Protein AF-0000000069292394 (afdb_homodimer)

pLDDT: mean 82.55, std 24.97, range [12.45, 98.88]

Radius of gyration: 37.12 Å; Cα contacts (8 Å, |Δi|>4): 4049; chains: 2; bounding box: 122×104×118 Å

InterPro domains:
  IPR000269 Copper amine oxidase [PTHR10638] (98-803)
  IPR015798 Copper amine oxidase, catalytic domain [PF01179] (387-802)
  IPR015800 Copper amine oxidase, N2-terminal [PF02727] (143-182)
  IPR016182 Copper amine oxidase, N-terminal [SSF54416] (99-192)
  IPR036460 Copper amine oxidase, catalytic domain superfamily [G3DSA:2.70.98.20] (344-811)
  IPR036460 Copper amine oxidase, catalytic domain superfamily [SSF49998] (385-802)

Sequence (1624 aa):
MWPSQRVPEDGYYVADGHDGGRLTGPRAGASTSGGVEAVLSLRSALGLASLVSAVSALAGGLLVAALLQPGPAGTSSAASSSTELFEELGPATLATARQTEHLFAELSVDEVRSVAAFAAEQLGCSSRFPESFGGCFLSGSEAVTLQLPSKEAALAYLDAGQAAPARMAQVIVVHAEKPPESGVRFYTVGPLTGQGGLEEGASVTHTGSVHFNRRPVDMADGSCDVVSHRVFREMKDILLSSFGDIFPTLSEAKDPKDGSIWIIYAPAGTSTVHKRVSRAQINYYNDPEQFQVSWMHPLPFNFVVVQDGLPQQWYAENLTYCGQSFRSLAGLLAADAAGSLARCSARPSTDYSWDTPGPDPGSAARDSHPQAPRRVLQTWQVLGRGAVRWGDWEFQATVRPGSGLAIHDVRWRGERILYELALSDAHAYYAAKSPEEQWYYSDKAFSLSQLSADLVLGLDCPVGATVLESSHWVFFALDGTVSSDPAQAQALRHACVYESDGLEGSSWRHAQLLNRRVTGRRTRMLVTRAVSTVGNYDYISEVHFGEDGSIHVRNEFAGFPETDKIGPFRDEEHGRRIGRETVGASSASPDFGNRVHHNVVAQLHSHFVVWKVDLDVLGQRNEFRILKSVVHSSGASGPEHKAQEEHRVEREDQSPLVASASSPGVWAIVNPEERNAVTGAPRGYAIMIQSAPAVQTLPPGHPFSVAGSFARRHLAVTKRKEEEPQAVHSLDHFAVTEPLLSVDNFLADGESLVGEDLVCWVSVGKEHFTRTEDVPLVSNFGVQFAIVPWNYHVENPAMELPMVVGPAPRKTMWPSQRVPEDGYYVADGHDGGRLTGPRAGASTSGGVEAVLSLRSALGLASLVSAVSALAGGLLVAALLQPGPAGTSSAASSSTELFEELGPATLATARQTEHLFAELSVDEVRSVAAFAAEQLGCSSRFPESFGGCFLSGSEAVTLQLPSKEAALAYLDAGQAAPARMAQVIVVHAEKPPESGVRFYTVGPLTGQGGLEEGASVTHTGSVHFNRRPVDMADGSCDVVSHRVFREMKDILLSSFGDIFPTLSEAKDPKDGSIWIIYAPAGTSTVHKRVSRAQINYYNDPEQFQVSWMHPLPFNFVVVQDGLPQQWYAENLTYCGQSFRSLAGLLAADAAGSLARCSARPSTDYSWDTPGPDPGSAARDSHPQAPRRVLQTWQVLGRGAVRWGDWEFQATVRPGSGLAIHDVRWRGERILYELALSDAHAYYAAKSPEEQWYYSDKAFSLSQLSADLVLGLDCPVGATVLESSHWVFFALDGTVSSDPAQAQALRHACVYESDGLEGSSWRHAQLLNRRVTGRRTRMLVTRAVSTVGNYDYISEVHFGEDGSIHVRNEFAGFPETDKIGPFRDEEHGRRIGRETVGASSASPDFGNRVHHNVVAQLHSHFVVWKVDLDVLGQRNEFRILKSVVHSSGASGPEHKAQEEHRVEREDQSPLVASASSPGVWAIVNPEERNAVTGAPRGYAIMIQSAPAVQTLPPGHPFSVAGSFARRHLAVTKRKEEEPQAVHSLDHFAVTEPLLSVDNFLADGESLVGEDLVCWVSVGKEHFTRTEDVPLVSNFGVQFAIVPWNYHVENPAMELPMVVGPAPRKT

Nearest PDB structures (foldseek):
  3t0u-assembly1_B  TM=8.197E-01  e=9.097E-41  Ogataea angusta
  3nbb-assembly1_A  TM=8.260E-01  e=2.355E-40  Ogataea angusta
  3sxx-assembly1_A  TM=8.214E-01  e=2.119E-40  Ogataea angusta
  3sxx-assembly4_C  TM=8.226E-01  e=1.212E-39  Ogataea angusta
  4kff-assembly1_A  TM=8.345E-01  e=5.046E-39  Ogataea angusta

Organism: Polarella glacialis (NCBI:txid89957)

Solvent-accessible surface area (backbone atoms only — not comparable to full-atom values): 85568 Å² total; per-residue (Å²): 135,79,89,79,87,74,84,83,80,82,74,89,75,83,84,76,82,76,74,84,76,77,83,68,84,85,91,85,90,82,87,83,86,88,79,88,71,91,83,83,90,81,77,81,77,78,79,77,77,77,76,75,79,82,83,83,86,90,83,84,87,84,85,83,73,84,74,80,65,78,68,73,89,71,76,81,78,74,80,78,64,85,65,70,78,59,74,85,78,51,70,66,58,54,48,51,38,50,52,43,35,65,60,61,33,48,54,48,38,48,30,38,20,41,52,29,47,51,49,16,59,77,68,71,30,36,36,40,59,60,95,56,96,63,44,36,24,33,44,35,35,53,20,69,35,60,40,68,69,55,67,69,50,48,46,34,29,76,74,64,73,42,72,76,68,76,38,35,28,32,35,28,32,38,24,64,73,43,62,51,68,48,10,22,34,35,29,40,35,35,40,40,64,81,78,37,40,67,40,93,83,42,48,77,41,83,74,48,62,37,41,36,49,34,53,52,49,35,88,46,65,56,69,68,46,57,45,51,51,49,52,46,62,76,37,38,72,62,47,42,66,18,43,41,37,26,46,74,86,50,65,95,42,46,42,82,85,65,18,36,61,50,74,50,73,36,30,29,69,78,14,25,62,84,37,28,28,31,32,38,44,37,25,36,37,69,47,63,92,48,46,64,47,18,43,71,33,35,48,49,43,37,33,29,40,39,49,44,83,54,78,90,61,31,41,63,32,52,32,33,48,57,84,43,76,28,70,31,61,67,54,46,52,50,30,46,75,69,62,69,49,76,60,38,62,61,55,82,77,81,80,50,77,50,64,56,73,34,48,53,81,77,54,68,62,73,54,85,67,71,80,74,63,47,71,46,77,77,78,63,46,72,44,90,67,34,22,36,39,43,91,55,38,35,30,32,40,36,50,39,37,20,36,15,49,31,36,31,53,31,20,53,74,83,43,48,44,26,55,32,46,27,44,30,37,39,36,38,43,39,26,29,96,39,52,79,62,22,40,49,44,48,40,22,20,67,6,31,34,40,56,33,33,61,61,40,72,44,61,74,41,44,36,63,46,47,72,41,79,33,44,31,32,58,46,51,37,74,86,67,50,47,46,38,26,44,48,63,33,36,81,38,39,32,31,38,40,38,70,40,60,50,92,69,57,39,56,32,45,44,49,31,65,44,62,30,33,35,38,29,31,60,30,49,19,43,33,43,38,32,48,17,23,50,79,52,34,27,39,38,39,36,41,33,40,37,73,59,63,29,35,36,39,37,39,35,50,24,19,40,54,59,44,42,46,49,45,53,40,37,14,71,92,78,69,42,78,31,64,81,52,62,67,45,68,77,36,70,57,57,44,22,27,26,45,51,29,67,44,34,30,28,43,26,31,34,40,35,38,35,32,43,37,29,44,20,42,89,42,50,46,22,31,41,35,40,37,34,60,45,71,45,55,53,63,100,82,34,60,64,31,48,31,44,48,74,46,74,46,57,31,18,70,69,39,62,39,66,80,39,30,74,51,42,68,48,41,30,42,24,10,82,86,45,54,23,89,51,38,28,42,48,20,20,38,26,51,41,74,45,24,43,46,31,38,56,66,65,54,73,83,39,37,68,33,49,47,41,43,52,39,67,26,34,33,35,43,39,60,66,50,87,90,60,80,49,56,49,47,50,44,24,59,37,12,21,73,64,47,86,30,39,47,62,63,66,29,66,74,41,51,61,28,69,63,26,40,41,27,37,43,39,25,47,20,42,73,44,79,50,43,13,44,32,37,58,43,29,53,69,45,66,37,38,34,33,43,30,65,33,31,54,45,73,34,28,55,52,43,78,37,70,53,49,71,43,67,73,53,78,85,121,135,80,87,80,87,74,82,85,80,82,73,84,84,78,86,77,80,75,87,77,90,77,89,82,84,93,87,78,89,78,89,81,81,82,88,80,85,89,80,86,88,85,88,81,89,83,88,84,83,88,82,84,87,83,86,80,78,84,78,79,84,79,85,81,71,81,75,78,69,75,73,72,85,74,80,80,79,73,79,78,61,88,67,68,78,59,72,85,77,52,70,66,59,54,49,50,40,51,52,43,36,65,62,60,34,49,54,48,37,47,30,39,20,41,50,30,47,51,48,16,62,76,68,72,30,36,36,39,58,62,95,64,90,65,48,36,24,33,44,36,35,54,19,71,35,60,40,68,68,55,67,69,51,49,47,35,29,75,74,64,73,40,71,75,70,76,38,36,29,30,36,28,34,37,25,60,70,43,62,49,67,47,10,22,32,35,29,42,36,34,40,41,64,83,78,37,38,67,39,93,82,42,47,77,40,83,72,49,62,37,42,36,49,34,53,53,48,35,89,45,65,56,70,68,46,57,45,52,50,49,53,46,61,77,37,38,71,61,47,42,67,18,43,40,43,25,47,73,86,57,56,94,49,49,42,81,84,63,17,36,59,50,74,50,75,36,29,28,70,79,13,24,62,83,35,29,28,29,32,38,44,36,25,37,37,68,47,62,92,48,46,64,47,18,44,73,33,36,48,49,41,38,33,29,41,39,49,44,82,54,78,90,62,30,42,64,32,53,33,33,49,59,84,43,75,28,69,30,62,66,55,46,51,49,30,46,74,68,63,69,48,75,60,37,64,61,56,82,77,80,81,50,78,52,64,56,73,32,48,53,82,78,54,68,61,71,54,85,67,69,78,74,62,48,70,45,78,75,79,61,47,72,45,89,66,32,24,35,40,44,90,54,37,34,33,33,40,35,52,39,38,21,36,16,50,32,36,31,53,31,20,53,74,83,41,48,44,25,56,32,45,27,44,29,36,40,37,38,44,42,25,29,95,38,53,80,63,24,40,50,44,50,40,23,21,67,6,31,34,38,56,34,32,61,62,40,72,44,60,74,42,42,38,62,46,48,74,40,78,34,43,29,32,57,46,51,36,73,86,66,51,47,46,37,25,43,48,64,33,35,82,36,38,30,29,35,39,40,69,38,62,51,92,71,55,40,53,32,47,42,48,29,66,43,61,30,33,35,38,28,29,61,28,49,18,42,34,42,38,32,49,17,22,50,81,50,33,27,40,38,40,35,42,34,40,36,72,58,63,31,35,38,41,37,41,35,51,24,18,39,54,59,44,42,47,48,46,56,39,38,14,70,92,79,70,44,79,31,61,81,52,61,64,47,71,75,35,70,56,58,45,23,28,26,44,49,29,68,44,32,28,29,44,26,30,34,41,37,37,34,32,42,37,30,45,20,44,89,42,49,48,22,31,40,35,41,36,34,60,44,70,45,54,55,63,100,82,34,61,63,32,49,29,45,49,74,47,75,45,58,31,18,70,70,39,63,39,67,80,40,30,73,52,43,68,47,44,31,43,24,11,81,86,45,54,23,89,50,38,27,41,48,19,21,37,25,50,42,73,45,25,42,45,30,38,56,66,65,54,74,84,39,36,67,33,50,48,41,42,53,40,67,26,35,32,36,41,39,60,65,48,86,90,60,81,49,56,50,47,49,46,24,59,38,14,21,74,64,48,88,31,39,48,60,64,66,28,67,74,40,51,62,29,69,63,25,41,40,27,37,43,40,26,48,19,41,72,43,78,50,42,12,44,32,36,58,42,28,51,75,44,69,36,37,36,33,42,32,67,34,29,54,44,72,33,28,56,53,43,79,38,72,52,49,69,42,67,72,53,77,86,122

Structure (mmCIF, N/CA/C/O backbone):
data_AF-0000000069292394-model_v1
#
loop_
_entity.id
_entity.type
_entity.pdbx_description
1 polymer 'Amine oxidase'
#
loop_
_atom_site.group_PDB
_atom_site.id
_atom_site.type_symbol
_atom_site.label_atom_id
_atom_site.label_alt_id
_atom_site.label_comp_id
_atom_site.label_asym_id
_atom_site.label_entity_id
_atom_site.label_seq_id
_atom_site.pdbx_PDB_ins_code
_atom_site.Cartn_x
_atom_site.Cartn_y
_atom_site.Cartn_z
_atom_site.occupancy
_atom_site.B_iso_or_equiv
_atom_site.auth_seq_id
_atom_site.auth_comp_id
_atom_site.auth_asym_id
_atom_site.auth_atom_id
_atom_site.pdbx_PDB_model_num
ATOM 1 N N . MET A 1 1 ? 16.688 15.852 48.906 1 17.05 1 MET A N 1
ATOM 2 C CA . MET A 1 1 ? 17.922 15.828 49.656 1 17.05 1 MET A CA 1
ATOM 3 C C . MET A 1 1 ? 18.422 14.406 49.844 1 17.05 1 MET A C 1
ATOM 5 O O . MET A 1 1 ? 19.625 14.188 50.062 1 17.05 1 MET A O 1
ATOM 9 N N . TRP A 1 2 ? 17.578 13.484 50.312 1 16.52 2 TRP A N 1
ATOM 10 C CA . TRP A 1 2 ? 17.969 12.641 51.438 1 16.52 2 TRP A CA 1
ATOM 11 C C . TRP A 1 2 ? 19.062 11.656 51.031 1 16.52 2 TRP A C 1
ATOM 13 O O . TRP A 1 2 ? 19.219 11.359 49.844 1 16.52 2 TRP A O 1
ATOM 23 N N . PRO A 1 3 ? 19.375 10.773 52.031 1 16.12 3 PRO A N 1
ATOM 24 C CA . PRO A 1 3 ? 20.656 10.211 52.5 1 16.12 3 PRO A CA 1
ATOM 25 C C . PRO A 1 3 ? 21.156 9.102 51.562 1 16.12 3 PRO A C 1
ATOM 27 O O . PRO A 1 3 ? 20.438 8.656 50.688 1 16.12 3 PRO A O 1
ATOM 30 N N . SER A 1 4 ? 21.719 8.07 52.156 1 14.72 4 SER A N 1
ATOM 31 C CA . SER A 1 4 ? 23.016 7.414 52.281 1 14.72 4 SER A CA 1
ATOM 32 C C . SER A 1 4 ? 23.078 6.133 51.469 1 14.72 4 SER A C 1
ATOM 34 O O . SER A 1 4 ? 24.078 5.867 50.781 1 14.72 4 SER A O 1
ATOM 36 N N . GLN A 1 5 ? 22.156 5.047 51.656 1 15.23 5 GLN A N 1
ATOM 37 C CA . GLN A 1 5 ? 22.828 3.85 52.156 1 15.23 5 GLN A CA 1
ATOM 38 C C . GLN A 1 5 ? 23.531 3.105 51.031 1 15.23 5 GLN A C 1
ATOM 40 O O . GLN A 1 5 ? 23.203 3.273 49.844 1 15.23 5 GLN A O 1
ATOM 45 N N . ARG A 1 6 ? 24.422 1.935 51.344 1 15.29 6 ARG A N 1
ATOM 46 C CA . ARG A 1 6 ? 25.734 1.305 51.25 1 15.29 6 ARG A CA 1
ATOM 47 C C . ARG A 1 6 ? 25.734 0.145 50.25 1 15.29 6 ARG A C 1
ATOM 49 O O . ARG A 1 6 ? 26.766 -0.439 49.969 1 15.29 6 ARG A O 1
ATOM 56 N N . VAL A 1 7 ? 24.688 -0.108 49.531 1 16.59 7 VAL A N 1
ATOM 57 C CA . VAL A 1 7 ? 24.578 -1.562 49.562 1 16.59 7 VAL A CA 1
ATOM 58 C C . VAL A 1 7 ? 25.828 -2.195 48.969 1 16.59 7 VAL A C 1
ATOM 60 O O . VAL A 1 7 ? 26.328 -1.745 47.906 1 16.59 7 VAL A O 1
ATOM 63 N N . PRO A 1 8 ? 26.297 -3.242 49.562 1 15.5 8 PRO A N 1
ATOM 64 C CA . PRO A 1 8 ? 27.562 -3.961 49.781 1 15.5 8 PRO A CA 1
ATOM 65 C C . PRO A 1 8 ? 28.109 -4.562 48.469 1 15.5 8 PRO A C 1
ATOM 67 O O . PRO A 1 8 ? 27.391 -4.617 47.469 1 15.5 8 PRO A O 1
ATOM 70 N N . GLU A 1 9 ? 28.969 -5.547 48.594 1 14.95 9 GLU A N 1
ATOM 71 C CA . GLU A 1 9 ? 30.312 -6.023 48.312 1 14.95 9 GLU A CA 1
ATOM 72 C C . GLU A 1 9 ? 30.328 -6.996 47.125 1 14.95 9 GLU A C 1
ATOM 74 O O . GLU A 1 9 ? 31.266 -6.984 46.312 1 14.95 9 GLU A O 1
ATOM 79 N N . ASP A 1 10 ? 29.328 -7.906 47.031 1 15.04 10 ASP A N 1
ATOM 80 C CA . ASP A 1 10 ? 29.906 -9.242 47.094 1 15.04 10 ASP A CA 1
ATOM 81 C C . ASP A 1 10 ? 30.656 -9.578 45.812 1 15.04 10 ASP A C 1
ATOM 83 O O . ASP A 1 10 ? 30.406 -8.969 44.75 1 15.04 10 ASP A O 1
ATOM 87 N N . GLY A 1 11 ? 31.406 -10.773 45.75 1 14.97 11 GLY A N 1
ATOM 88 C CA . GLY A 1 11 ? 32.656 -11.461 45.5 1 14.97 11 GLY A CA 1
ATOM 89 C C . GLY A 1 11 ? 32.719 -12.102 44.125 1 14.97 11 GLY A C 1
ATOM 90 O O . GLY A 1 11 ? 33.75 -12.727 43.781 1 14.97 11 GLY A O 1
ATOM 91 N N . TYR A 1 12 ? 31.609 -12.148 43.406 1 15.38 12 TYR A N 1
ATOM 92 C CA . TYR A 1 12 ? 31.703 -13.469 42.781 1 15.38 12 TYR A CA 1
ATOM 93 C C . TYR A 1 12 ? 32.906 -13.555 41.844 1 15.38 12 TYR A C 1
ATOM 95 O O . TYR A 1 12 ? 33.281 -12.562 41.219 1 15.38 12 TYR A O 1
ATOM 103 N N . TYR A 1 13 ? 33.625 -14.742 41.875 1 14.91 13 TYR A N 1
ATOM 104 C CA . TYR A 1 13 ? 34.938 -15.383 41.625 1 14.91 13 TYR A CA 1
ATOM 105 C C . TYR A 1 13 ? 35.25 -15.43 40.156 1 14.91 13 TYR A C 1
ATOM 107 O O . TYR A 1 13 ? 36.344 -15.031 39.75 1 14.91 13 TYR A O 1
ATOM 115 N N . VAL A 1 14 ? 34.562 -16.172 39.344 1 14.77 14 VAL A N 1
ATOM 116 C CA . VAL A 1 14 ? 35.281 -17.359 38.875 1 14.77 14 VAL A CA 1
ATOM 117 C C . VAL A 1 14 ? 36.219 -16.984 37.719 1 14.77 14 VAL A C 1
ATOM 119 O O . VAL A 1 14 ? 36.031 -15.938 37.094 1 14.77 14 VAL A O 1
ATOM 122 N N . ALA A 1 15 ? 36.656 -18.047 37.031 1 14.68 15 ALA A N 1
ATOM 123 C CA . ALA A 1 15 ? 37.906 -18.672 36.656 1 14.68 15 ALA A CA 1
ATOM 124 C C . ALA A 1 15 ? 38.406 -18.109 35.312 1 14.68 15 ALA A C 1
ATOM 126 O O . ALA A 1 15 ? 37.688 -17.391 34.625 1 14.68 15 ALA A O 1
ATOM 127 N N . ASP A 1 16 ? 38.656 -18.938 34.406 1 14.59 16 ASP A N 1
ATOM 128 C CA . ASP A 1 16 ? 39.969 -19.406 33.938 1 14.59 16 ASP A CA 1
ATOM 129 C C . ASP A 1 16 ? 40.312 -18.828 32.562 1 14.59 16 ASP A C 1
ATOM 131 O O . ASP A 1 16 ? 41.469 -18.5 32.312 1 14.59 16 ASP A O 1
ATOM 135 N N . GLY A 1 17 ? 39.281 -18.906 31.625 1 14.79 17 GLY A N 1
ATOM 136 C CA . GLY A 1 17 ? 39.875 -19.594 30.484 1 14.79 17 GLY A CA 1
ATOM 137 C C . GLY A 1 17 ? 40.906 -18.766 29.734 1 14.79 17 GLY A C 1
ATOM 138 O O . GLY A 1 17 ? 40.969 -17.547 29.922 1 14.79 17 GLY A O 1
ATOM 139 N N . HIS A 1 18 ? 41.438 -19.266 28.703 1 15.3 18 HIS A N 1
ATOM 140 C CA . HIS A 1 18 ? 42.75 -19.562 28.125 1 15.3 18 HIS A CA 1
ATOM 141 C C . HIS A 1 18 ? 43.156 -18.5 27.109 1 15.3 18 HIS A C 1
ATOM 143 O O . HIS A 1 18 ? 44.344 -18.234 26.938 1 15.3 18 HIS A O 1
ATOM 149 N N . ASP A 1 19 ? 42.031 -17.875 26.453 1 14.18 19 ASP A N 1
ATOM 150 C CA . ASP A 1 19 ? 42.531 -18.109 25.109 1 14.18 19 ASP A CA 1
ATOM 151 C C . ASP A 1 19 ? 43.812 -17.312 24.844 1 14.18 19 ASP A C 1
ATOM 153 O O . ASP A 1 19 ? 44.844 -17.891 24.5 1 14.18 19 ASP A O 1
ATOM 157 N N . GLY A 1 20 ? 43.531 -16.359 23.953 1 14.64 20 GLY A N 1
ATOM 158 C CA . GLY A 1 20 ? 44.125 -16.234 22.625 1 14.64 20 GLY A CA 1
ATOM 159 C C . GLY A 1 20 ? 45.406 -15.414 22.609 1 14.64 20 GLY A C 1
ATOM 160 O O . GLY A 1 20 ? 45.562 -14.5 23.422 1 14.64 20 GLY A O 1
ATOM 161 N N . GLY A 1 21 ? 46.281 -16.047 22.203 1 14.59 21 GLY A N 1
ATOM 162 C CA . GLY A 1 21 ? 47.719 -15.867 21.984 1 14.59 21 GLY A CA 1
ATOM 163 C C . GLY A 1 21 ? 48.062 -14.57 21.281 1 14.59 21 GLY A C 1
ATOM 164 O O . GLY A 1 21 ? 47.188 -13.914 20.719 1 14.59 21 GLY A O 1
ATOM 165 N N . ARG A 1 22 ? 49.25 -14.32 21.109 1 14.52 22 ARG A N 1
ATOM 166 C CA . ARG A 1 22 ? 50.312 -13.312 21.109 1 14.52 22 ARG A CA 1
ATOM 167 C C . ARG A 1 22 ? 50.5 -12.711 19.719 1 14.52 22 ARG A C 1
ATOM 169 O O . ARG A 1 22 ? 51.188 -13.289 18.875 1 14.52 22 ARG A O 1
ATOM 176 N N . LEU A 1 23 ? 49.406 -12.266 19.078 1 14.08 23 LEU A N 1
ATOM 177 C CA . LEU A 1 23 ? 49.906 -12 17.734 1 14.08 23 LEU A CA 1
ATOM 178 C C . LEU A 1 23 ? 50.938 -10.891 17.75 1 14.08 23 LEU A C 1
ATOM 180 O O . LEU A 1 23 ? 50.656 -9.766 18.156 1 14.08 23 LEU A O 1
ATOM 184 N N . THR A 1 24 ? 52.25 -11.078 17.656 1 13.92 24 THR A N 1
ATOM 185 C CA . THR A 1 24 ? 53.375 -10.18 17.812 1 13.92 24 THR A CA 1
ATOM 186 C C . THR A 1 24 ? 53.594 -9.352 16.547 1 13.92 24 THR A C 1
ATOM 188 O O . THR A 1 24 ? 54.312 -8.344 16.562 1 13.92 24 THR A O 1
ATOM 191 N N . GLY A 1 25 ? 53 -9.469 15.406 1 13.75 25 GLY A N 1
ATOM 192 C CA . GLY A 1 25 ? 54.062 -9.328 14.43 1 13.75 25 GLY A CA 1
ATOM 193 C C . GLY A 1 25 ? 54.531 -7.898 14.266 1 13.75 25 GLY A C 1
ATOM 194 O O . GLY A 1 25 ? 53.812 -6.957 14.602 1 13.75 25 GLY A O 1
ATOM 195 N N . PRO A 1 26 ? 55.781 -7.555 13.633 1 14.3 26 PRO A N 1
ATOM 196 C CA . PRO A 1 26 ? 56.875 -6.602 13.805 1 14.3 26 PRO A CA 1
ATOM 197 C C . PRO A 1 26 ? 56.656 -5.297 13.047 1 14.3 26 PRO A C 1
ATOM 199 O O . PRO A 1 26 ? 55.688 -5.184 12.273 1 14.3 26 PRO A O 1
ATOM 202 N N . ARG A 1 27 ? 57.719 -4.746 12.266 1 14.29 27 ARG A N 1
ATOM 203 C CA . ARG A 1 27 ? 58.656 -3.617 12.367 1 14.29 27 ARG A CA 1
ATOM 204 C C . ARG A 1 27 ? 58.312 -2.555 11.32 1 14.29 27 ARG A C 1
ATOM 206 O O . ARG A 1 27 ? 57.156 -2.355 10.969 1 14.29 27 ARG A O 1
ATOM 213 N N . ALA A 1 28 ? 59.406 -2.105 10.305 1 14.38 28 ALA A N 1
ATOM 214 C CA . ALA A 1 28 ? 60.281 -0.943 10.258 1 14.38 28 ALA A CA 1
ATOM 215 C C . ALA A 1 28 ? 59.938 -0.04 9.078 1 14.38 28 ALA A C 1
ATOM 217 O O . ALA A 1 28 ? 59.844 1.182 9.227 1 14.38 28 ALA A O 1
ATOM 218 N N . GLY A 1 29 ? 59.969 -0.421 7.785 1 14.06 29 GLY A N 1
ATOM 219 C CA . GLY A 1 29 ? 60.969 0.253 6.969 1 14.06 29 GLY A CA 1
ATOM 220 C C . GLY A 1 29 ? 60.438 1.543 6.352 1 14.06 29 GLY A C 1
ATOM 221 O O . GLY A 1 29 ? 59.25 1.76 6.262 1 14.06 29 GLY A O 1
ATOM 222 N N . ALA A 1 30 ? 61.344 2.557 5.668 1 15.24 30 ALA A N 1
ATOM 223 C CA . ALA A 1 30 ? 61.844 3.924 5.52 1 15.24 30 ALA A CA 1
ATOM 224 C C . ALA A 1 30 ? 61.344 4.551 4.223 1 15.24 30 ALA A C 1
ATOM 226 O O . ALA A 1 30 ? 61.125 5.762 4.156 1 15.24 30 ALA A O 1
ATOM 227 N N . SER A 1 31 ? 61 3.889 3.096 1 14.32 31 SER A N 1
ATOM 228 C CA . SER A 1 31 ? 61.688 4.496 1.946 1 14.32 31 SER A CA 1
ATOM 229 C C . SER A 1 31 ? 60.969 5.762 1.499 1 14.32 31 SER A C 1
ATOM 231 O O . SER A 1 31 ? 59.781 5.953 1.804 1 14.32 31 SER A O 1
ATOM 233 N N . THR A 1 32 ? 61.5 6.672 0.441 1 15.17 32 THR A N 1
ATOM 234 C CA . THR A 1 32 ? 62.031 7.969 0.036 1 15.17 32 THR A CA 1
ATOM 235 C C . THR A 1 32 ? 61.094 8.641 -0.983 1 15.17 32 THR A C 1
ATOM 237 O O . THR A 1 32 ? 61.219 9.836 -1.252 1 15.17 32 THR A O 1
ATOM 240 N N . SER A 1 33 ? 60.031 8.055 -1.586 1 14.09 33 SER A N 1
ATOM 241 C CA . SER A 1 33 ? 60.031 8.477 -2.98 1 14.09 33 SER A CA 1
ATOM 242 C C . SER A 1 33 ? 59.531 9.914 -3.123 1 14.09 33 SER A C 1
ATOM 244 O O . SER A 1 33 ? 58.875 10.438 -2.219 1 14.09 33 SER A O 1
ATOM 246 N N . GLY A 1 34 ? 59.375 10.398 -4.516 1 15.52 34 GLY A N 1
ATOM 247 C CA . GLY A 1 34 ? 59.656 11.438 -5.488 1 15.52 34 GLY A CA 1
ATOM 248 C C . GLY A 1 34 ? 58.562 12.461 -5.641 1 15.52 34 GLY A C 1
ATOM 249 O O . GLY A 1 34 ? 57.438 12.219 -5.219 1 15.52 34 GLY A O 1
ATOM 250 N N . GLY A 1 35 ? 58.75 13.719 -6.199 1 15.16 35 GLY A N 1
ATOM 251 C CA . GLY A 1 35 ? 58.625 15.172 -6.156 1 15.16 35 GLY A CA 1
ATOM 252 C C . GLY A 1 35 ? 57.5 15.695 -7.047 1 15.16 35 GLY A C 1
ATOM 253 O O . GLY A 1 35 ? 57.375 16.906 -7.246 1 15.16 35 GLY A O 1
ATOM 254 N N . VAL A 1 36 ? 56.406 14.969 -7.5 1 15.45 36 VAL A N 1
ATOM 255 C CA . VAL A 1 36 ? 55.875 15.508 -8.75 1 15.45 36 VAL A CA 1
ATOM 256 C C . VAL A 1 36 ? 55.094 16.797 -8.477 1 15.45 36 VAL A C 1
ATOM 258 O O . VAL A 1 36 ? 54.219 16.828 -7.629 1 15.45 36 VAL A O 1
ATOM 261 N N . GLU A 1 37 ? 55.344 18 -9.172 1 14.73 37 GLU A N 1
ATOM 262 C CA . GLU A 1 37 ? 55.219 19.453 -9.086 1 14.73 37 GLU A CA 1
ATOM 263 C C . GLU A 1 37 ? 53.906 19.938 -9.68 1 14.73 37 GLU A C 1
ATOM 265 O O . GLU A 1 37 ? 53.5 21.078 -9.484 1 14.73 37 GLU A O 1
ATOM 270 N N . ALA A 1 38 ? 52.969 19.25 -10.344 1 16.34 38 ALA A N 1
ATOM 271 C CA . ALA A 1 38 ? 52.406 19.984 -11.477 1 16.34 38 ALA A CA 1
ATOM 272 C C . ALA A 1 38 ? 51.438 21.062 -11.016 1 16.34 38 ALA A C 1
ATOM 274 O O . ALA A 1 38 ? 50.5 20.781 -10.242 1 16.34 38 ALA A O 1
ATOM 275 N N . VAL A 1 39 ? 51.594 22.359 -11.352 1 15.23 39 VAL A N 1
ATOM 276 C CA . VAL A 1 39 ? 51.25 23.734 -10.961 1 15.23 39 VAL A CA 1
ATOM 277 C C . VAL A 1 39 ? 49.812 24.047 -11.383 1 15.23 39 VAL A C 1
ATOM 279 O O . VAL A 1 39 ? 49.219 23.344 -12.211 1 15.23 39 VAL A O 1
ATOM 282 N N . LEU A 1 40 ? 49.375 25.391 -11.789 1 15.14 40 LEU A N 1
ATOM 283 C CA . LEU A 1 40 ? 48.719 26.547 -11.219 1 15.14 40 LEU A CA 1
ATOM 284 C C . LEU A 1 40 ? 47.438 26.891 -12.016 1 15.14 40 LEU A C 1
ATOM 286 O O . LEU A 1 40 ? 46.406 27.188 -11.438 1 15.14 40 LEU A O 1
ATOM 290 N N . SER A 1 41 ? 47.281 27.016 -13.453 1 15.87 41 SER A N 1
ATOM 291 C CA . SER A 1 41 ? 46.938 28.344 -13.953 1 15.87 41 SER A CA 1
ATOM 292 C C . SER A 1 41 ? 45.406 28.484 -14.062 1 15.87 41 SER A C 1
ATOM 294 O O . SER A 1 41 ? 44.719 27.516 -14.359 1 15.87 41 SER A O 1
ATOM 296 N N . LEU A 1 42 ? 44.688 29.734 -13.703 1 15.96 42 LEU A N 1
ATOM 297 C CA . LEU A 1 42 ? 43.531 30.438 -13.117 1 15.96 42 LEU A CA 1
ATOM 298 C C . LEU A 1 42 ? 42.531 30.812 -14.195 1 15.96 42 LEU A C 1
ATOM 300 O O . LEU A 1 42 ? 41.531 31.5 -13.914 1 15.96 42 LEU A O 1
ATOM 304 N N . ARG A 1 43 ? 42.469 30.422 -15.5 1 15.7 43 ARG A N 1
ATOM 305 C CA . ARG A 1 43 ? 42 31.422 -16.453 1 15.7 43 ARG A CA 1
ATOM 306 C C . ARG A 1 43 ? 40.469 31.531 -16.469 1 15.7 43 ARG A C 1
ATOM 308 O O . ARG A 1 43 ? 39.906 32.25 -17.266 1 15.7 43 ARG A O 1
ATOM 315 N N . SER A 1 44 ? 39.625 31.078 -15.602 1 16.03 44 SER A N 1
ATOM 316 C CA . SER A 1 44 ? 38.312 30.766 -16.188 1 16.03 44 SER A CA 1
ATOM 317 C C . SER A 1 44 ? 37.438 32.031 -16.312 1 16.03 44 SER A C 1
ATOM 319 O O . SER A 1 44 ? 37 32.594 -15.312 1 16.03 44 SER A O 1
ATOM 321 N N . ALA A 1 45 ? 37.719 33.031 -17.266 1 17.22 45 ALA A N 1
ATOM 322 C CA . ALA A 1 45 ? 37.031 34.312 -17.453 1 17.22 45 ALA A CA 1
ATOM 323 C C . ALA A 1 45 ? 35.562 34.062 -17.859 1 17.22 45 ALA A C 1
ATOM 325 O O . ALA A 1 45 ? 35.281 33.375 -18.844 1 17.22 45 ALA A O 1
ATOM 326 N N . LEU A 1 46 ? 34.594 34.125 -16.969 1 17.55 46 LEU A N 1
ATOM 327 C CA . LEU A 1 46 ? 33.156 33.875 -16.859 1 17.55 46 LEU A CA 1
ATOM 328 C C . LEU A 1 46 ? 32.406 34.938 -17.641 1 17.55 46 LEU A C 1
ATOM 330 O O . LEU A 1 46 ? 32.406 36.125 -17.297 1 17.55 46 LEU A O 1
ATOM 334 N N . GLY A 1 47 ? 32.562 34.938 -19.031 1 16.55 47 GLY A N 1
ATOM 335 C CA . GLY A 1 47 ? 31.922 35.938 -19.891 1 16.55 47 GLY A CA 1
ATOM 336 C C . GLY A 1 47 ? 30.422 36 -19.688 1 16.55 47 GLY A C 1
ATOM 337 O O . GLY A 1 47 ? 29.734 35 -19.703 1 16.55 47 GLY A O 1
ATOM 338 N N . LEU A 1 48 ? 29.844 36.969 -18.938 1 17.36 48 LEU A N 1
ATOM 339 C CA . LEU A 1 48 ? 28.547 37.375 -18.453 1 17.36 48 LEU A CA 1
ATOM 340 C C . LEU A 1 48 ? 27.625 37.75 -19.609 1 17.36 48 LEU A C 1
ATOM 342 O O . LEU A 1 48 ? 27.766 38.812 -20.203 1 17.36 48 LEU A O 1
ATOM 346 N N . ALA A 1 49 ? 27.516 36.875 -20.656 1 16.23 49 ALA A N 1
ATOM 347 C CA . ALA A 1 49 ? 26.797 37.375 -21.828 1 16.23 49 ALA A CA 1
ATOM 348 C C . ALA A 1 49 ? 25.375 37.781 -21.469 1 16.23 49 ALA A C 1
ATOM 350 O O . ALA A 1 49 ? 24.641 37 -20.844 1 16.23 49 ALA A O 1
ATOM 351 N N . SER A 1 50 ? 25.125 39.125 -21.453 1 16.66 50 SER A N 1
ATOM 352 C CA . SER A 1 50 ? 24 40 -21.172 1 16.66 50 SER A CA 1
ATOM 353 C C . SER A 1 50 ? 22.859 39.75 -22.156 1 16.66 50 SER A C 1
ATOM 355 O O . SER A 1 50 ? 22.969 40.094 -23.328 1 16.66 50 SER A O 1
ATOM 357 N N . LEU A 1 51 ? 22.359 38.531 -22.281 1 16.92 51 LEU A N 1
ATOM 358 C CA . LEU A 1 51 ? 21.406 38.312 -23.359 1 16.92 51 LEU A CA 1
ATOM 359 C C . LEU A 1 51 ? 20.156 39.156 -23.188 1 16.92 51 LEU A C 1
ATOM 361 O O . LEU A 1 51 ? 19.391 38.969 -22.25 1 16.92 51 LEU A O 1
ATOM 365 N N . VAL A 1 52 ? 20.359 40.438 -23.516 1 16.47 52 VAL A N 1
ATOM 366 C CA . VAL A 1 52 ? 19.312 41.438 -23.438 1 16.47 52 VAL A CA 1
ATOM 367 C C . VAL A 1 52 ? 18.141 41.031 -24.328 1 16.47 52 VAL A C 1
ATOM 369 O O . VAL A 1 52 ? 18.281 40.906 -25.547 1 16.47 52 VAL A O 1
ATOM 372 N N . SER A 1 53 ? 17.25 40.25 -23.828 1 16.62 53 SER A N 1
ATOM 373 C CA . SER A 1 53 ? 16.031 39.781 -24.484 1 16.62 53 SER A CA 1
ATOM 374 C C . SER A 1 53 ? 15.211 40.938 -25.016 1 16.62 53 SER A C 1
ATOM 376 O O . SER A 1 53 ? 15.109 41.969 -24.375 1 16.62 53 SER A O 1
ATOM 378 N N . ALA A 1 54 ? 15.008 40.906 -26.359 1 16.33 54 ALA A N 1
ATOM 379 C CA . ALA A 1 54 ? 14.391 41.688 -27.422 1 16.33 54 ALA A CA 1
ATOM 380 C C . ALA A 1 54 ? 12.969 42.094 -27.062 1 16.33 54 ALA A C 1
ATOM 382 O O . ALA A 1 54 ? 12.188 41.281 -26.562 1 16.33 54 ALA A O 1
ATOM 383 N N . VAL A 1 55 ? 12.789 43.406 -27.109 1 15.73 55 VAL A N 1
ATOM 384 C CA . VAL A 1 55 ? 11.758 44.375 -26.75 1 15.73 55 VAL A CA 1
ATOM 385 C C . VAL A 1 55 ? 10.461 44.031 -27.469 1 15.73 55 VAL A C 1
ATOM 387 O O . VAL A 1 55 ? 10.461 43.25 -28.422 1 15.73 55 VAL A O 1
ATOM 390 N N . SER A 1 56 ? 9.781 45.156 -28.094 1 15.23 56 SER A N 1
ATOM 391 C CA . SER A 1 56 ? 8.508 45.844 -27.891 1 15.23 56 SER A CA 1
ATOM 392 C C . SER A 1 56 ? 7.484 45.406 -28.953 1 15.23 56 SER A C 1
ATOM 394 O O . SER A 1 56 ? 6.332 45.125 -28.625 1 15.23 56 SER A O 1
ATOM 396 N N . ALA A 1 57 ? 7.617 45.812 -30.359 1 15.23 57 ALA A N 1
ATOM 397 C CA . ALA A 1 57 ? 6.758 46.906 -30.844 1 15.23 57 ALA A CA 1
ATOM 398 C C . ALA A 1 57 ? 5.406 46.344 -31.297 1 15.23 57 ALA A C 1
ATOM 400 O O . ALA A 1 57 ? 5.254 45.156 -31.516 1 15.23 57 ALA A O 1
ATOM 401 N N . LEU A 1 58 ? 4.781 47.188 -32.438 1 15.45 58 LEU A N 1
ATOM 402 C CA . LEU A 1 58 ? 3.615 48.031 -32.719 1 15.45 58 LEU A CA 1
ATOM 403 C C . LEU A 1 58 ? 2.518 47.219 -33.375 1 15.45 58 LEU A C 1
ATOM 405 O O . LEU A 1 58 ? 2.748 46.062 -33.812 1 15.45 58 LEU A O 1
ATOM 409 N N . ALA A 1 59 ? 2.043 47.812 -34.688 1 15.22 59 ALA A N 1
ATOM 410 C CA . ALA A 1 59 ? 0.802 48.469 -35.031 1 15.22 59 ALA A CA 1
ATOM 411 C C . ALA A 1 59 ? -0.179 47.531 -35.719 1 15.22 59 ALA A C 1
ATOM 413 O O . ALA A 1 59 ? -1.338 47.406 -35.312 1 15.22 59 ALA A O 1
ATOM 414 N N . GLY A 1 60 ? -0.101 47.469 -37.156 1 14.44 60 GLY A N 1
ATOM 415 C CA . GLY A 1 60 ? -1.118 48.031 -38.031 1 14.44 60 GLY A CA 1
ATOM 416 C C . GLY A 1 60 ? -2.219 47.062 -38.375 1 14.44 60 GLY A C 1
ATOM 417 O O . GLY A 1 60 ? -2.141 45.875 -38.031 1 14.44 60 GLY A O 1
ATOM 418 N N . GLY A 1 61 ? -2.416 46.938 -39.75 1 15.2 61 GLY A N 1
ATOM 419 C CA . GLY A 1 61 ? -3.521 47.25 -40.656 1 15.2 61 GLY A CA 1
ATOM 420 C C . GLY A 1 61 ? -4.461 46.094 -40.875 1 15.2 61 GLY A C 1
ATOM 421 O O . GLY A 1 61 ? -4.137 44.969 -40.531 1 15.2 61 GLY A O 1
ATOM 422 N N . LEU A 1 62 ? -5.125 46.25 -42.031 1 15.88 62 LEU A N 1
ATOM 423 C CA . LEU A 1 62 ? -6.508 46.219 -42.5 1 15.88 62 LEU A CA 1
ATOM 424 C C . LEU A 1 62 ? -6.953 44.812 -42.844 1 15.88 62 LEU A C 1
ATOM 426 O O . LEU A 1 62 ? -7.992 44.344 -42.375 1 15.88 62 LEU A O 1
ATOM 430 N N . LEU A 1 63 ? -6.797 44.5 -44.156 1 17.28 63 LEU A N 1
ATOM 431 C CA . LEU A 1 63 ? -7.906 44.344 -45.094 1 17.28 63 LEU A CA 1
ATOM 432 C C . LEU A 1 63 ? -8.375 42.906 -45.156 1 17.28 63 LEU A C 1
ATOM 434 O O . LEU A 1 63 ? -7.598 42 -44.875 1 17.28 63 LEU A O 1
ATOM 438 N N . VAL A 1 64 ? -9.609 42.812 -45.531 1 16.34 64 VAL A N 1
ATOM 439 C CA . VAL A 1 64 ? -10.859 42.062 -45.531 1 16.34 64 VAL A CA 1
ATOM 440 C C . VAL A 1 64 ? -10.68 40.75 -46.281 1 16.34 64 VAL A C 1
ATOM 442 O O . VAL A 1 64 ? -11.094 39.688 -45.812 1 16.34 64 VAL A O 1
ATOM 445 N N . ALA A 1 65 ? -10.258 41 -47.594 1 15.91 65 ALA A N 1
ATOM 446 C CA . ALA A 1 65 ? -11.234 40.531 -48.562 1 15.91 65 ALA A CA 1
ATOM 447 C C . ALA A 1 65 ? -11.102 39.031 -48.75 1 15.91 65 ALA A C 1
ATOM 449 O O . ALA A 1 65 ? -12.102 38.312 -48.875 1 15.91 65 ALA A O 1
ATOM 450 N N . ALA A 1 66 ? -9.875 38.719 -49.125 1 16.45 66 ALA A N 1
ATOM 451 C CA . ALA A 1 66 ? -9.922 38.062 -50.438 1 16.45 66 ALA A CA 1
ATOM 452 C C . ALA A 1 66 ? -10.57 36.688 -50.344 1 16.45 66 ALA A C 1
ATOM 454 O O . ALA A 1 66 ? -10.578 36.062 -49.281 1 16.45 66 ALA A O 1
ATOM 455 N N . LEU A 1 67 ? -10.695 36.188 -51.562 1 18.44 67 LEU A N 1
ATOM 456 C CA . LEU A 1 67 ? -11.43 35.375 -52.531 1 18.44 67 LEU A CA 1
ATOM 457 C C . LEU A 1 67 ? -11.18 33.875 -52.281 1 18.44 67 LEU A C 1
ATOM 459 O O . LEU A 1 67 ? -10.039 33.469 -52.094 1 18.44 67 LEU A O 1
ATOM 463 N N . LEU A 1 68 ? -12.242 33.312 -51.875 1 18.89 68 LEU A N 1
ATOM 464 C CA . LEU A 1 68 ? -12.547 31.938 -51.469 1 18.89 68 LEU A CA 1
ATOM 465 C C . LEU A 1 68 ? -12.047 30.938 -52.5 1 18.89 68 LEU A C 1
ATOM 467 O O . LEU A 1 68 ? -12.672 29.891 -52.719 1 18.89 68 LEU A O 1
ATOM 471 N N . GLN A 1 69 ? -10.961 31.578 -53.281 1 18.05 69 GLN A N 1
ATOM 472 C CA . GLN A 1 69 ? -10.977 30.703 -54.469 1 18.05 69 GLN A CA 1
ATOM 473 C C . GLN A 1 69 ? -10.898 29.234 -54.031 1 18.05 69 GLN A C 1
ATOM 475 O O . GLN A 1 69 ? -10.32 28.906 -53 1 18.05 69 GLN A O 1
ATOM 480 N N . PRO A 1 70 ? -11.508 28.531 -54.938 1 22.77 70 PRO A N 1
ATOM 481 C CA . PRO A 1 70 ? -11.922 27.141 -54.875 1 22.77 70 PRO A CA 1
ATOM 482 C C . PRO A 1 70 ? -10.742 26.172 -54.719 1 22.77 70 PRO A C 1
ATOM 484 O O . PRO A 1 70 ? -10.922 24.953 -54.781 1 22.77 70 PRO A O 1
ATOM 487 N N . GLY A 1 71 ? -9.594 26.75 -54.156 1 18.98 71 GLY A N 1
ATOM 488 C CA . GLY A 1 71 ? -8.492 26.031 -54.781 1 18.98 71 GLY A CA 1
ATOM 489 C C . GLY A 1 71 ? -8.625 24.531 -54.688 1 18.98 71 GLY A C 1
ATOM 490 O O . GLY A 1 71 ? -9.43 24.016 -53.938 1 18.98 71 GLY A O 1
ATOM 491 N N . PRO A 1 72 ? -7.637 23.984 -55.469 1 21.28 72 PRO A N 1
ATOM 492 C CA . PRO A 1 72 ? -7.422 22.641 -55.969 1 21.28 72 PRO A CA 1
ATOM 493 C C . PRO A 1 72 ? -7.34 21.578 -54.875 1 21.28 72 PRO A C 1
ATOM 495 O O . PRO A 1 72 ? -7.094 21.906 -53.719 1 21.28 72 PRO A O 1
ATOM 498 N N . ALA A 1 73 ? -7.777 20.391 -55.281 1 23.31 73 ALA A N 1
ATOM 499 C CA . ALA A 1 73 ? -7.938 19.078 -54.656 1 23.31 73 ALA A CA 1
ATOM 500 C C . ALA A 1 73 ? -6.688 18.703 -53.875 1 23.31 73 ALA A C 1
ATOM 502 O O . ALA A 1 73 ? -5.684 18.281 -54.438 1 23.31 73 ALA A O 1
ATOM 503 N N . GLY A 1 74 ? -6.164 19.656 -53.094 1 20.22 74 GLY A N 1
ATOM 504 C CA . GLY A 1 74 ? -4.805 19.375 -52.656 1 20.22 74 GLY A CA 1
ATOM 505 C C . GLY A 1 74 ? -4.648 18.031 -52 1 20.22 74 GLY A C 1
ATOM 506 O O . GLY A 1 74 ? -5.621 17.469 -51.469 1 20.22 74 GLY A O 1
ATOM 507 N N . THR A 1 75 ? -3.439 17.469 -52.312 1 22.58 75 THR A N 1
ATOM 508 C CA . THR A 1 75 ? -2.707 16.234 -52.031 1 22.58 75 THR A CA 1
ATOM 509 C C . THR A 1 75 ? -2.738 15.906 -50.531 1 22.58 75 THR A C 1
ATOM 511 O O . THR A 1 75 ? -2.838 16.812 -49.719 1 22.58 75 THR A O 1
ATOM 514 N N . SER A 1 76 ? -3.117 14.625 -50.375 1 21.27 76 SER A N 1
ATOM 515 C CA . SER A 1 76 ? -3.301 13.789 -49.188 1 21.27 76 SER A CA 1
ATOM 516 C C . SER A 1 76 ? -2.182 14.016 -48.188 1 21.27 76 SER A C 1
ATOM 518 O O . SER A 1 76 ? -1.003 13.852 -48.5 1 21.27 76 SER A O 1
ATOM 520 N N . SER A 1 77 ? -2.291 14.984 -47.406 1 23.19 77 SER A N 1
ATOM 521 C CA . SER A 1 77 ? -1.211 15.211 -46.469 1 23.19 77 SER A CA 1
ATOM 522 C C . SER A 1 77 ? -0.856 13.93 -45.719 1 23.19 77 SER A C 1
ATOM 524 O O . SER A 1 77 ? -1.742 13.219 -45.25 1 23.19 77 SER A O 1
ATOM 526 N N . ALA A 1 78 ? 0.398 13.445 -45.875 1 24.33 78 ALA A N 1
ATOM 527 C CA . ALA A 1 78 ? 1.255 12.422 -45.281 1 24.33 78 ALA A CA 1
ATOM 528 C C . ALA A 1 78 ? 1.057 12.367 -43.781 1 24.33 78 ALA A C 1
ATOM 530 O O . ALA A 1 78 ? 0.998 13.398 -43.094 1 24.33 78 ALA A O 1
ATOM 531 N N . ALA A 1 79 ? 0.631 11.156 -43.312 1 26.31 79 ALA A N 1
ATOM 532 C CA . ALA A 1 79 ? 0.78 10.547 -41.969 1 26.31 79 ALA A CA 1
ATOM 533 C C . ALA A 1 79 ? 2.029 11.07 -41.281 1 26.31 79 ALA A C 1
ATOM 535 O O . ALA A 1 79 ? 3.152 10.742 -41.656 1 26.31 79 ALA A O 1
ATOM 536 N N . SER A 1 80 ? 2.076 12.227 -40.875 1 27.61 80 SER A N 1
ATOM 537 C CA . SER A 1 80 ? 3.215 12.68 -40.094 1 27.61 80 SER A CA 1
ATOM 538 C C . SER A 1 80 ? 3.607 11.633 -39.062 1 27.61 80 SER A C 1
ATOM 540 O O . SER A 1 80 ? 2.787 11.242 -38.219 1 27.61 80 SER A O 1
ATOM 542 N N . SER A 1 81 ? 4.543 10.672 -39.281 1 28.03 81 SER A N 1
ATOM 543 C CA . SER A 1 81 ? 5.18 9.531 -38.656 1 28.03 81 SER A CA 1
ATOM 544 C C . SER A 1 81 ? 5.484 9.828 -37.188 1 28.03 81 SER A C 1
ATOM 546 O O . SER A 1 81 ? 6.039 10.875 -36.844 1 28.03 81 SER A O 1
ATOM 548 N N . SER A 1 82 ? 4.727 9.367 -36.281 1 33.16 82 SER A N 1
ATOM 549 C CA . SER A 1 82 ? 5.07 9.078 -34.906 1 33.16 82 SER A CA 1
ATOM 550 C C . SER A 1 82 ? 6.555 8.773 -34.75 1 33.16 82 SER A C 1
ATOM 552 O O . SER A 1 82 ? 7.008 8.391 -33.656 1 33.16 82 SER A O 1
ATOM 554 N N . THR A 1 83 ? 7.309 8.68 -35.844 1 37.31 83 THR A N 1
ATOM 555 C CA . THR A 1 83 ? 8.727 8.352 -35.938 1 37.31 83 THR A CA 1
ATOM 556 C C . THR A 1 83 ? 9.586 9.422 -35.281 1 37.31 83 THR A C 1
ATOM 558 O O . THR A 1 83 ? 10.805 9.266 -35.188 1 37.31 83 THR A O 1
ATOM 561 N N . GLU A 1 84 ? 9.07 10.547 -35.031 1 42.19 84 GLU A N 1
ATOM 562 C CA . GLU A 1 84 ? 9.93 11.695 -34.781 1 42.19 84 GLU A CA 1
ATOM 563 C C . GLU A 1 84 ? 10.328 11.758 -33.312 1 42.19 84 GLU A C 1
ATOM 565 O O . GLU A 1 84 ? 11.102 12.633 -32.906 1 42.19 84 GLU A O 1
ATOM 570 N N . LEU A 1 85 ? 9.703 11.047 -32.5 1 50.16 85 LEU A N 1
ATOM 571 C CA . LEU A 1 85 ? 9.961 11.258 -31.094 1 50.16 85 LEU A CA 1
ATOM 572 C C . LEU A 1 85 ? 11.344 10.742 -30.703 1 50.16 85 LEU A C 1
ATOM 574 O O . LEU A 1 85 ? 11.883 11.109 -29.656 1 50.16 85 LEU A O 1
ATOM 578 N N . PHE A 1 86 ? 11.836 9.719 -31.422 1 59.09 86 PHE A N 1
ATOM 579 C CA . PHE A 1 86 ? 13.102 9.188 -30.953 1 59.09 86 PHE A CA 1
ATOM 580 C C . PHE A 1 86 ? 14.234 9.547 -31.906 1 59.09 86 PHE A C 1
ATOM 582 O O . PHE A 1 86 ? 14.078 9.438 -33.125 1 59.09 86 PHE A O 1
ATOM 589 N N . GLU A 1 87 ? 15.219 10.273 -31.438 1 57.72 87 GLU A N 1
ATOM 590 C CA . GLU A 1 87 ? 16.469 10.477 -32.156 1 57.72 87 GLU A CA 1
ATOM 591 C C . GLU A 1 87 ? 17.062 9.148 -32.625 1 57.72 87 GLU A C 1
ATOM 593 O O . GLU A 1 87 ? 16.812 8.109 -32 1 57.72 87 GLU A O 1
ATOM 598 N N . GLU A 1 88 ? 17.672 9.172 -33.719 1 66.19 88 GLU A N 1
ATOM 599 C CA . GLU A 1 88 ? 18.438 8.023 -34.188 1 66.19 88 GLU A CA 1
ATOM 600 C C . GLU A 1 88 ? 19.375 7.512 -33.094 1 66.19 88 GLU A C 1
ATOM 602 O O . GLU A 1 88 ? 20.109 8.289 -32.5 1 66.19 88 GLU A O 1
ATOM 607 N N . LEU A 1 89 ? 19.125 6.262 -32.688 1 73.88 89 LEU A N 1
ATOM 608 C CA . LEU A 1 89 ? 19.922 5.668 -31.625 1 73.88 89 LEU A CA 1
ATOM 609 C C . LEU A 1 89 ? 21.375 5.527 -32.031 1 73.88 89 LEU A C 1
ATOM 611 O O . LEU A 1 89 ? 21.672 5.133 -33.188 1 73.88 89 LEU A O 1
ATOM 615 N N . GLY A 1 90 ? 22.25 5.941 -31.141 1 72.56 90 GLY A N 1
ATOM 616 C CA . GLY A 1 90 ? 23.688 5.812 -31.406 1 72.56 90 GLY A CA 1
ATOM 617 C C . GLY A 1 90 ? 24.156 4.375 -31.406 1 72.56 90 GLY A C 1
ATOM 618 O O . GLY A 1 90 ? 23.469 3.48 -30.922 1 72.56 90 GLY A O 1
ATOM 619 N N . PRO A 1 91 ? 25.25 4.117 -32.031 1 75.75 91 PRO A N 1
ATOM 620 C CA . PRO A 1 91 ? 25.828 2.771 -32.125 1 75.75 91 PRO A CA 1
ATOM 621 C C . PRO A 1 91 ? 26.047 2.129 -30.766 1 75.75 91 PRO A C 1
ATOM 623 O O . PRO A 1 91 ? 25.875 0.918 -30.609 1 75.75 91 PRO A O 1
ATOM 626 N N . ALA A 1 92 ? 26.375 2.854 -29.828 1 79.31 92 ALA A N 1
ATOM 627 C CA . ALA A 1 92 ? 26.641 2.309 -28.5 1 79.31 92 ALA A CA 1
ATOM 628 C C . ALA A 1 92 ? 25.375 1.748 -27.875 1 79.31 92 ALA A C 1
ATOM 630 O O . ALA A 1 92 ? 25.406 0.689 -27.234 1 79.31 92 ALA A O 1
ATOM 631 N N . THR A 1 93 ? 24.359 2.494 -28.078 1 81.62 93 THR A N 1
ATOM 632 C CA . THR A 1 93 ? 23.078 2.064 -27.531 1 81.62 93 THR A CA 1
ATOM 633 C C . THR A 1 93 ? 22.625 0.772 -28.203 1 81.62 93 THR A C 1
ATOM 635 O O . THR A 1 93 ? 22.125 -0.138 -27.531 1 81.62 93 THR A O 1
ATOM 638 N N . LEU A 1 94 ? 22.781 0.686 -29.359 1 82.56 94 LEU A N 1
ATOM 639 C CA . LEU A 1 94 ? 22.406 -0.504 -30.125 1 82.56 94 LEU A CA 1
ATOM 640 C C . LEU A 1 94 ? 23.281 -1.693 -29.734 1 82.56 94 LEU A C 1
ATOM 642 O O . LEU A 1 94 ? 22.797 -2.828 -29.672 1 82.56 94 LEU A O 1
ATOM 646 N N . ALA A 1 95 ? 24.484 -1.391 -29.516 1 84.06 95 ALA A N 1
ATOM 647 C CA . ALA A 1 95 ? 25.406 -2.453 -29.109 1 84.06 95 ALA A CA 1
ATOM 648 C C . ALA A 1 95 ? 25.016 -3.033 -27.75 1 84.06 95 ALA A C 1
ATOM 650 O O . ALA A 1 95 ? 25.016 -4.254 -27.562 1 84.06 95 ALA A O 1
ATOM 651 N N . THR A 1 96 ? 24.734 -2.195 -26.875 1 84.88 96 THR A N 1
ATOM 652 C CA . THR A 1 96 ? 24.312 -2.65 -25.547 1 84.88 96 THR A CA 1
ATOM 653 C C . THR A 1 96 ? 23.031 -3.471 -25.641 1 84.88 96 THR A C 1
ATOM 655 O O . THR A 1 96 ? 22.875 -4.477 -24.953 1 84.88 96 THR A O 1
ATOM 658 N N . ALA A 1 97 ? 22.172 -3.029 -26.422 1 88.62 97 ALA A N 1
ATOM 659 C CA . ALA A 1 97 ? 20.906 -3.75 -26.609 1 88.62 97 ALA A CA 1
ATOM 660 C C . ALA A 1 97 ? 21.156 -5.156 -27.141 1 88.62 97 ALA A C 1
ATOM 662 O O . ALA A 1 97 ? 20.5 -6.113 -26.734 1 88.62 97 ALA A O 1
ATOM 663 N N . ARG A 1 98 ? 22.078 -5.234 -28.016 1 88.62 98 ARG A N 1
ATOM 664 C CA . ARG A 1 98 ? 22.422 -6.539 -28.562 1 88.62 98 ARG A CA 1
ATOM 665 C C . ARG A 1 98 ? 23.094 -7.422 -27.516 1 88.62 98 ARG A C 1
ATOM 667 O O . ARG A 1 98 ? 22.859 -8.633 -27.484 1 88.62 98 ARG A O 1
ATOM 674 N N . GLN A 1 99 ? 23.891 -6.824 -26.734 1 92.12 99 GLN A N 1
ATOM 675 C CA . GLN A 1 99 ? 24.578 -7.582 -25.703 1 92.12 99 GLN A CA 1
ATOM 676 C C . GLN A 1 99 ? 23.594 -8.156 -24.688 1 92.12 99 GLN A C 1
ATOM 678 O O . GLN A 1 99 ? 23.656 -9.336 -24.359 1 92.12 99 GLN A O 1
ATOM 683 N N . THR A 1 100 ? 22.734 -7.297 -24.25 1 95.88 100 THR A N 1
ATOM 684 C CA . THR A 1 100 ? 21.797 -7.758 -23.234 1 95.88 100 THR A CA 1
ATOM 685 C C . THR A 1 100 ? 20.812 -8.758 -23.828 1 95.88 100 THR A C 1
ATOM 687 O O . THR A 1 100 ? 20.391 -9.703 -23.141 1 95.88 100 THR A O 1
ATOM 690 N N . GLU A 1 101 ? 20.422 -8.547 -25 1 94.44 101 GLU A N 1
ATOM 691 C CA . GLU A 1 101 ? 19.547 -9.508 -25.672 1 94.44 101 GLU A CA 1
ATOM 692 C C . GLU A 1 101 ? 20.203 -10.883 -25.75 1 94.44 101 GLU A C 1
ATOM 694 O O . GLU A 1 101 ? 19.578 -11.898 -25.453 1 94.44 101 GLU A O 1
ATOM 699 N N . HIS A 1 102 ? 21.453 -10.883 -26.172 1 94.88 102 HIS A N 1
ATOM 700 C CA . HIS A 1 102 ? 22.203 -12.133 -26.281 1 94.88 102 HIS A CA 1
ATOM 701 C C . HIS A 1 102 ? 22.266 -12.867 -24.953 1 94.88 102 HIS A C 1
ATOM 703 O O . HIS A 1 102 ? 22.109 -14.086 -24.891 1 94.88 102 HIS A O 1
ATOM 709 N N . LEU A 1 103 ? 22.453 -12.164 -23.953 1 97.25 103 LEU A N 1
ATOM 710 C CA . LEU A 1 103 ? 22.703 -12.742 -22.641 1 97.25 103 LEU A CA 1
ATOM 711 C C . LEU A 1 103 ? 21.391 -13.156 -21.984 1 97.25 103 LEU A C 1
ATOM 713 O O . LEU A 1 103 ? 21.312 -14.234 -21.375 1 97.25 103 LEU A O 1
ATOM 717 N N . PHE A 1 104 ? 20.375 -12.234 -22.078 1 98 104 PHE A N 1
ATOM 718 C CA . PHE A 1 104 ? 19.328 -12.344 -21.062 1 98 104 PHE A CA 1
ATOM 719 C C . PHE A 1 104 ? 17.969 -12.578 -21.734 1 98 104 PHE A C 1
ATOM 721 O O . PHE A 1 104 ? 17.016 -12.961 -21.062 1 98 104 PHE A O 1
ATOM 728 N N . ALA A 1 105 ? 17.797 -12.273 -23.016 1 97.38 105 ALA A N 1
ATOM 729 C CA . ALA A 1 105 ? 16.516 -12.586 -23.656 1 97.38 105 ALA A CA 1
ATOM 730 C C . ALA A 1 105 ? 16.25 -14.086 -23.594 1 97.38 105 ALA A C 1
ATOM 732 O O . ALA A 1 105 ? 17.078 -14.898 -24.016 1 97.38 105 ALA A O 1
ATOM 733 N N . GLU A 1 106 ? 15.102 -14.414 -23.109 1 97.69 106 GLU A N 1
ATOM 734 C CA . GLU A 1 106 ? 14.727 -15.82 -23.094 1 97.69 106 GLU A CA 1
ATOM 735 C C . GLU A 1 106 ? 14.719 -16.391 -24.516 1 97.69 106 GLU A C 1
ATOM 737 O O . GLU A 1 106 ? 14.648 -15.648 -25.5 1 97.69 106 GLU A O 1
ATOM 742 N N . LEU A 1 107 ? 14.758 -17.734 -24.609 1 98.06 107 LEU A N 1
ATOM 743 C CA . LEU A 1 107 ? 14.82 -18.375 -25.906 1 98.06 107 LEU A CA 1
ATOM 744 C C . LEU A 1 107 ? 13.625 -18 -26.766 1 98.06 107 LEU A C 1
ATOM 746 O O . LEU A 1 107 ? 12.492 -17.938 -26.281 1 98.06 107 LEU A O 1
ATOM 750 N N . SER A 1 108 ? 13.914 -17.672 -28.047 1 96.88 108 SER A N 1
ATOM 751 C CA . SER A 1 108 ? 12.836 -17.438 -29 1 96.88 108 SER A CA 1
ATOM 752 C C . SER A 1 108 ? 12.07 -18.734 -29.297 1 96.88 108 SER A C 1
ATOM 754 O O . SER A 1 108 ? 12.523 -19.828 -28.953 1 96.88 108 SER A O 1
ATOM 756 N N . VAL A 1 109 ? 10.969 -18.609 -29.969 1 97.62 109 VAL A N 1
ATOM 757 C CA . VAL A 1 109 ? 10.148 -19.75 -30.344 1 97.62 109 VAL A CA 1
ATOM 758 C C . VAL A 1 109 ? 10.969 -20.719 -31.188 1 97.62 109 VAL A C 1
ATOM 760 O O . VAL A 1 109 ? 10.961 -21.938 -30.953 1 97.62 109 VAL A O 1
ATOM 763 N N . ASP A 1 110 ? 11.719 -20.188 -32.125 1 97.88 110 ASP A N 1
ATOM 764 C CA . ASP A 1 110 ? 12.531 -21.016 -33 1 97.88 110 ASP A CA 1
ATOM 765 C C . ASP A 1 110 ? 13.656 -21.688 -32.219 1 97.88 110 ASP A C 1
ATOM 767 O O . ASP A 1 110 ? 13.992 -22.844 -32.5 1 97.88 110 ASP A O 1
ATOM 771 N N . GLU A 1 111 ? 14.25 -20.969 -31.328 1 98.19 111 GLU A N 1
ATOM 772 C CA . GLU A 1 111 ? 15.297 -21.578 -30.516 1 98.19 111 GLU A CA 1
ATOM 773 C C . GLU A 1 111 ? 14.742 -22.734 -29.672 1 98.19 111 GLU A C 1
ATOM 775 O O . GLU A 1 111 ? 15.375 -23.781 -29.578 1 98.19 111 GLU A O 1
ATOM 780 N N . VAL A 1 112 ? 13.586 -22.578 -29.094 1 98.5 112 VAL A N 1
ATOM 781 C CA . VAL A 1 112 ? 12.969 -23.625 -28.281 1 98.5 112 VAL A CA 1
ATOM 782 C C . VAL A 1 112 ? 12.719 -24.859 -29.141 1 98.5 112 VAL A C 1
ATOM 784 O O . VAL A 1 112 ? 13.062 -25.984 -28.734 1 98.5 112 VAL A O 1
ATOM 787 N N . ARG A 1 113 ? 12.141 -24.688 -30.328 1 98.5 113 ARG A N 1
ATOM 788 C CA . ARG A 1 113 ? 11.844 -25.797 -31.219 1 98.5 113 ARG A CA 1
ATOM 789 C C . ARG A 1 113 ? 13.117 -26.547 -31.609 1 98.5 113 ARG A C 1
ATOM 791 O O . ARG A 1 113 ? 13.164 -27.781 -31.547 1 98.5 113 ARG A O 1
ATOM 798 N N . SER A 1 114 ? 14.109 -25.75 -31.938 1 98.44 114 SER A N 1
ATOM 799 C CA . SER A 1 114 ? 15.359 -26.344 -32.406 1 98.44 114 SER A CA 1
ATOM 800 C C . SER A 1 114 ? 16.047 -27.109 -31.281 1 98.44 114 SER A C 1
ATOM 802 O O . SER A 1 114 ? 16.562 -28.219 -31.5 1 98.44 114 SER A O 1
ATOM 804 N N . VAL A 1 115 ? 16.094 -26.516 -30.141 1 98.75 115 VAL A N 1
ATOM 805 C CA . VAL A 1 115 ? 16.75 -27.141 -29 1 98.75 115 VAL A CA 1
ATOM 806 C C . VAL A 1 115 ? 16.016 -28.422 -28.625 1 98.75 115 VAL A C 1
ATOM 808 O O . VAL A 1 115 ? 16.641 -29.453 -28.375 1 98.75 115 VAL A O 1
ATOM 811 N N . ALA A 1 116 ? 14.727 -28.359 -28.562 1 98.81 116 ALA A N 1
ATOM 812 C CA . ALA A 1 116 ? 13.914 -29.516 -28.188 1 98.81 116 ALA A CA 1
ATOM 813 C C . ALA A 1 116 ? 14.109 -30.672 -29.172 1 98.81 116 ALA A C 1
ATOM 815 O O . ALA A 1 116 ? 14.312 -31.812 -28.766 1 98.81 116 ALA A O 1
ATOM 816 N N . ALA A 1 117 ? 14.008 -30.344 -30.438 1 98.38 117 ALA A N 1
ATOM 817 C CA . ALA A 1 117 ? 14.172 -31.359 -31.469 1 98.38 117 ALA A CA 1
ATOM 818 C C . ALA A 1 117 ? 15.562 -31.984 -31.422 1 98.38 117 ALA A C 1
ATOM 820 O O . ALA A 1 117 ? 15.711 -33.219 -31.516 1 98.38 117 ALA A O 1
ATOM 821 N N . PHE A 1 118 ? 16.562 -31.188 -31.328 1 98.5 118 PHE A N 1
ATOM 822 C CA . PHE A 1 118 ? 17.953 -31.641 -31.297 1 98.5 118 PHE A CA 1
ATOM 823 C C . PHE A 1 118 ? 18.203 -32.531 -30.078 1 98.5 118 PHE A C 1
ATOM 825 O O . PHE A 1 118 ? 18.781 -33.594 -30.203 1 98.5 118 PHE A O 1
ATOM 832 N N . ALA A 1 119 ? 17.75 -32.062 -28.891 1 98.75 119 ALA A N 1
ATOM 833 C CA . ALA A 1 119 ? 17.938 -32.844 -27.672 1 98.75 119 ALA A CA 1
ATOM 834 C C . ALA A 1 119 ? 17.219 -34.188 -27.766 1 98.75 119 ALA A C 1
ATOM 836 O O . ALA A 1 119 ? 17.766 -35.219 -27.391 1 98.75 119 ALA A O 1
ATOM 837 N N . ALA A 1 120 ? 15.977 -34.156 -28.188 1 98.44 120 ALA A N 1
ATOM 838 C CA . ALA A 1 120 ? 15.203 -35.375 -28.344 1 98.44 120 ALA A CA 1
ATOM 839 C C . ALA A 1 120 ? 15.922 -36.375 -29.25 1 98.44 120 ALA A C 1
ATOM 841 O O . ALA A 1 120 ? 16 -37.562 -28.938 1 98.44 120 ALA A O 1
ATOM 842 N N . GLU A 1 121 ? 16.422 -35.906 -30.344 1 98.06 121 GLU A N 1
ATOM 843 C CA . GLU A 1 121 ? 17.109 -36.75 -31.312 1 98.06 121 GLU A CA 1
ATOM 844 C C . GLU A 1 121 ? 18.391 -37.312 -30.719 1 98.06 121 GLU A C 1
ATOM 846 O O . GLU A 1 121 ? 18.625 -38.531 -30.797 1 98.06 121 GLU A O 1
ATOM 851 N N . GLN A 1 122 ? 19.203 -36.5 -30.172 1 98.12 122 GLN A N 1
ATOM 852 C CA . GLN A 1 122 ? 20.5 -36.906 -29.672 1 98.12 122 GLN A CA 1
ATOM 853 C C . GLN A 1 122 ? 20.359 -37.906 -28.516 1 98.12 122 GLN A C 1
ATOM 855 O O . GLN A 1 122 ? 21.188 -38.781 -28.328 1 98.12 122 GLN A O 1
ATOM 860 N N . LEU A 1 123 ? 19.297 -37.781 -27.719 1 98.12 123 LEU A N 1
ATOM 861 C CA . LEU A 1 123 ? 19.125 -38.594 -26.516 1 98.12 123 LEU A CA 1
ATOM 862 C C . LEU A 1 123 ? 18.25 -39.812 -26.812 1 98.12 123 LEU A C 1
ATOM 864 O O . LEU A 1 123 ? 18.188 -40.719 -26 1 98.12 123 LEU A O 1
ATOM 868 N N . GLY A 1 124 ? 17.609 -39.812 -27.953 1 97.31 124 GLY A N 1
ATOM 869 C CA . GLY A 1 124 ? 16.625 -40.844 -28.219 1 97.31 124 GLY A CA 1
ATOM 870 C C . GLY A 1 124 ? 15.375 -40.719 -27.375 1 97.31 124 GLY A C 1
ATOM 871 O O . GLY A 1 124 ? 14.812 -41.719 -26.938 1 97.31 124 GLY A O 1
ATOM 872 N N . CYS A 1 125 ? 15.031 -39.594 -27 1 97.62 125 CYS A N 1
ATOM 873 C CA . CYS A 1 125 ? 13.867 -39.312 -26.172 1 97.62 125 CYS A CA 1
ATOM 874 C C . CYS A 1 125 ? 12.773 -38.594 -26.969 1 97.62 125 CYS A C 1
ATOM 876 O O . CYS A 1 125 ? 13 -38.188 -28.094 1 97.62 125 CYS A O 1
ATOM 878 N N . SER A 1 126 ? 11.609 -38.531 -26.391 1 97.31 126 SER A N 1
ATOM 879 C CA . SER A 1 126 ? 10.523 -37.781 -27.016 1 97.31 126 SER A CA 1
ATOM 880 C C . SER A 1 126 ? 10.555 -36.312 -26.594 1 97.31 126 SER A C 1
ATOM 882 O O . SER A 1 126 ? 10.844 -36 -25.438 1 97.31 126 SER A O 1
ATOM 884 N N . SER A 1 127 ? 10.273 -35.438 -27.578 1 97.5 127 SER A N 1
ATOM 885 C CA . SER A 1 127 ? 10.086 -34.031 -27.219 1 97.5 127 SER A CA 1
ATOM 886 C C . SER A 1 127 ? 8.711 -33.812 -26.594 1 97.5 127 SER A C 1
ATOM 888 O O . SER A 1 127 ? 8.5 -32.812 -25.906 1 97.5 127 SER A O 1
ATOM 890 N N . ARG A 1 128 ? 7.836 -34.688 -26.906 1 95.31 128 ARG A N 1
ATOM 891 C CA . ARG A 1 128 ? 6.449 -34.594 -26.469 1 95.31 128 ARG A CA 1
ATOM 892 C C . ARG A 1 128 ? 6.211 -35.469 -25.234 1 95.31 128 ARG A C 1
ATOM 894 O O . ARG A 1 128 ? 6.746 -36.594 -25.141 1 95.31 128 ARG A O 1
ATOM 901 N N . PHE A 1 129 ? 5.441 -34.938 -24.359 1 93 129 PHE A N 1
ATOM 902 C CA . PHE A 1 129 ? 5 -35.75 -23.25 1 93 129 PHE A CA 1
ATOM 903 C C . PHE A 1 129 ? 4.238 -37 -23.75 1 93 129 PHE A C 1
ATOM 905 O O . PHE A 1 129 ? 3.32 -36.844 -24.562 1 93 129 PHE A O 1
ATOM 912 N N . PRO A 1 130 ? 4.617 -38.125 -23.234 1 88.75 130 PRO A N 1
ATOM 913 C CA . PRO A 1 130 ? 4.02 -39.344 -23.766 1 88.75 130 PRO A CA 1
ATOM 914 C C . PRO A 1 130 ? 2.693 -39.688 -23.094 1 88.75 130 PRO A C 1
ATOM 916 O O . PRO A 1 130 ? 2.354 -39.125 -22.047 1 88.75 130 PRO A O 1
ATOM 919 N N . GLU A 1 131 ? 2.021 -40.625 -23.656 1 78.94 131 GLU A N 1
ATOM 920 C CA . GLU A 1 131 ? 0.763 -41.094 -23.094 1 78.94 131 GLU A CA 1
ATOM 921 C C . GLU A 1 131 ? 1.003 -41.969 -21.859 1 78.94 131 GLU A C 1
ATOM 923 O O . GLU A 1 131 ? 0.155 -42.031 -20.969 1 78.94 131 GLU A O 1
ATOM 928 N N . SER A 1 132 ? 2.07 -42.688 -21.859 1 76.56 132 SER A N 1
ATOM 929 C CA . SER A 1 132 ? 2.447 -43.5 -20.703 1 76.56 132 SER A CA 1
ATOM 930 C C . SER A 1 132 ? 3.928 -43.344 -20.375 1 76.56 132 SER A C 1
ATOM 932 O O . SER A 1 132 ? 4.73 -43 -21.25 1 76.56 132 SER A O 1
ATOM 934 N N . PHE A 1 133 ? 4.078 -43.625 -19.016 1 77.19 133 PHE A N 1
ATOM 935 C CA . PHE A 1 133 ? 5.465 -43.5 -18.594 1 77.19 133 PHE A CA 1
ATOM 936 C C . PHE A 1 133 ? 6.301 -44.656 -19.156 1 77.19 133 PHE A C 1
ATOM 938 O O . PHE A 1 133 ? 6.035 -45.812 -18.875 1 77.19 133 PHE A O 1
ATOM 945 N N . GLY A 1 134 ? 6.824 -44.406 -20.391 1 77.44 134 GLY A N 1
ATOM 946 C CA . GLY A 1 134 ? 7.801 -45.312 -20.984 1 77.44 134 GLY A CA 1
ATOM 947 C C . GLY A 1 134 ? 8.953 -44.594 -21.656 1 77.44 134 GLY A C 1
ATOM 948 O O . GLY A 1 134 ? 8.805 -43.438 -22.109 1 77.44 134 GLY A O 1
ATOM 949 N N . GLY A 1 135 ? 10.094 -44.844 -21.172 1 90.88 135 GLY A N 1
ATOM 950 C CA . GLY A 1 135 ? 11.266 -44.25 -21.781 1 90.88 135 GLY A CA 1
ATOM 951 C C . GLY A 1 135 ? 11.57 -42.875 -21.234 1 90.88 135 GLY A C 1
ATOM 952 O O . GLY A 1 135 ? 11.328 -42.594 -20.062 1 90.88 135 GLY A O 1
ATOM 953 N N . CYS A 1 136 ? 12.125 -42 -22.188 1 96.38 136 CYS A N 1
ATOM 954 C CA . CYS A 1 136 ? 12.516 -40.656 -21.75 1 96.38 136 CYS A CA 1
ATOM 955 C C . CYS A 1 136 ? 11.844 -39.594 -22.609 1 96.38 136 CYS A C 1
ATOM 957 O O . CYS A 1 136 ? 11.516 -39.812 -23.766 1 96.38 136 CYS A O 1
ATOM 959 N N . PHE A 1 137 ? 11.547 -38.406 -22.016 1 97.94 137 PHE A N 1
ATOM 960 C CA . PHE A 1 137 ? 10.844 -37.344 -22.688 1 97.94 137 PHE A CA 1
ATOM 961 C C . PHE A 1 137 ? 11.117 -36 -22 1 97.94 137 PHE A C 1
ATOM 963 O O . PHE A 1 137 ? 11.383 -35.969 -20.797 1 97.94 137 PHE A O 1
ATOM 970 N N . LEU A 1 138 ? 11.039 -34.875 -22.75 1 98.25 138 LEU A N 1
ATOM 971 C CA . LEU A 1 138 ? 11.117 -33.531 -22.172 1 98.25 138 LEU A CA 1
ATOM 972 C C . LEU A 1 138 ? 9.828 -33.188 -21.438 1 98.25 138 LEU A C 1
ATOM 974 O O . LEU A 1 138 ? 8.734 -33.531 -21.875 1 98.25 138 LEU A O 1
ATOM 978 N N . SER A 1 139 ? 10 -32.469 -20.281 1 97.19 139 SER A N 1
ATOM 979 C CA . SER A 1 139 ? 8.781 -32.281 -19.5 1 97.19 139 SER A CA 1
ATOM 980 C C . SER A 1 139 ? 8.883 -31.016 -18.641 1 97.19 139 SER A C 1
ATOM 982 O O . SER A 1 139 ? 9.961 -30.672 -18.156 1 97.19 139 SER A O 1
ATOM 984 N N . GLY A 1 140 ? 7.66 -30.344 -18.531 1 96.12 140 GLY A N 1
ATOM 985 C CA . GLY A 1 140 ? 7.504 -29.297 -17.531 1 96.12 140 GLY A CA 1
ATOM 986 C C . GLY A 1 140 ? 7.488 -27.906 -18.125 1 96.12 140 GLY A C 1
ATOM 987 O O . GLY A 1 140 ? 7.746 -27.734 -19.328 1 96.12 140 GLY A O 1
ATOM 988 N N . SER A 1 141 ? 7.215 -26.922 -17.188 1 92.12 141 SER A N 1
ATOM 989 C CA . SER A 1 141 ? 7.156 -25.516 -17.578 1 92.12 141 SER A CA 1
ATOM 990 C C . SER A 1 141 ? 8.539 -24.969 -17.922 1 92.12 141 SER A C 1
ATOM 992 O O . SER A 1 141 ? 8.656 -23.953 -18.609 1 92.12 141 SER A O 1
ATOM 994 N N . GLU A 1 142 ? 9.523 -25.656 -17.5 1 97.25 142 GLU A N 1
ATOM 995 C CA . GLU A 1 142 ? 10.906 -25.281 -17.766 1 97.25 142 GLU A CA 1
ATOM 996 C C . GLU A 1 142 ? 11.641 -26.375 -18.531 1 97.25 142 GLU A C 1
ATOM 998 O O . GLU A 1 142 ? 12.852 -26.531 -18.391 1 97.25 142 GLU A O 1
ATOM 1003 N N . ALA A 1 143 ? 10.922 -27.094 -19.375 1 98.38 143 ALA A N 1
ATOM 1004 C CA . ALA A 1 143 ? 11.5 -28.172 -20.172 1 98.38 143 ALA A CA 1
ATOM 1005 C C . ALA A 1 143 ? 12.672 -27.672 -21.016 1 98.38 143 ALA A C 1
ATOM 1007 O O . ALA A 1 143 ? 13.664 -28.375 -21.203 1 98.38 143 ALA A O 1
ATOM 1008 N N . VAL A 1 144 ? 12.492 -26.531 -21.609 1 98.5 144 VAL A N 1
ATOM 1009 C CA . VAL A 1 144 ? 13.523 -25.859 -22.391 1 98.5 144 VAL A CA 1
ATOM 1010 C C . VAL A 1 144 ? 13.633 -24.406 -21.969 1 98.5 144 VAL A C 1
ATOM 1012 O O . VAL A 1 144 ? 12.695 -23.625 -22.141 1 98.5 144 VAL A O 1
ATOM 1015 N N . THR A 1 145 ? 14.758 -24.047 -21.391 1 98.19 145 THR A N 1
ATOM 1016 C CA . THR A 1 145 ? 14.961 -22.688 -20.922 1 98.19 145 THR A CA 1
ATOM 1017 C C . THR A 1 145 ? 16.344 -22.188 -21.281 1 98.19 145 THR A C 1
ATOM 1019 O O . THR A 1 145 ? 17.234 -22.969 -21.594 1 98.19 145 THR A O 1
ATOM 1022 N N . LEU A 1 146 ? 16.438 -20.875 -21.297 1 98.19 146 LEU A N 1
ATOM 1023 C CA . LEU A 1 146 ? 17.75 -20.266 -21.453 1 98.19 146 LEU A CA 1
ATOM 1024 C C . LEU A 1 146 ? 18.656 -20.625 -20.266 1 98.19 146 LEU A C 1
ATOM 1026 O O . LEU A 1 146 ? 18.219 -20.578 -19.109 1 98.19 146 LEU A O 1
ATOM 1030 N N . GLN A 1 147 ? 19.812 -21.078 -20.562 1 97.81 147 GLN A N 1
ATOM 1031 C CA . GLN A 1 147 ? 20.844 -21.203 -19.531 1 97.81 147 GLN A CA 1
ATOM 1032 C C . GLN A 1 147 ? 21.672 -19.922 -19.438 1 97.81 147 GLN A C 1
ATOM 1034 O O . GLN A 1 147 ? 22.422 -19.594 -20.359 1 97.81 147 GLN A O 1
ATOM 1039 N N . LEU A 1 148 ? 21.562 -19.281 -18.375 1 97.56 148 LEU A N 1
ATOM 1040 C CA . LEU A 1 148 ? 22.312 -18.031 -18.203 1 97.56 148 LEU A CA 1
ATOM 1041 C C . LEU A 1 148 ? 23.797 -18.328 -17.984 1 97.56 148 LEU A C 1
ATOM 1043 O O . LEU A 1 148 ? 24.156 -19.297 -17.328 1 97.56 148 LEU A O 1
ATOM 1047 N N . PRO A 1 149 ? 24.688 -17.469 -18.531 1 97.56 149 PRO A N 1
ATOM 1048 C CA . PRO A 1 149 ? 26.094 -17.594 -18.172 1 97.56 149 PRO A CA 1
ATOM 1049 C C . PRO A 1 149 ? 26.375 -17.188 -16.719 1 97.56 149 PRO A C 1
ATOM 1051 O O . PRO A 1 149 ? 25.484 -16.656 -16.047 1 97.56 149 PRO A O 1
ATOM 1054 N N . SER A 1 150 ? 27.562 -17.578 -16.297 1 97.88 150 SER A N 1
ATOM 1055 C CA . SER A 1 150 ? 27.953 -17.047 -14.992 1 97.88 150 SER A CA 1
ATOM 1056 C C . SER A 1 150 ? 27.938 -15.523 -14.984 1 97.88 150 SER A C 1
ATOM 1058 O O . SER A 1 150 ? 28.125 -14.883 -16.031 1 97.88 150 SER A O 1
ATOM 1060 N N . LYS A 1 151 ? 27.672 -15.008 -13.805 1 98.06 151 LYS A N 1
ATOM 1061 C CA . LYS A 1 151 ? 27.688 -13.547 -13.703 1 98.06 151 LYS A CA 1
ATOM 1062 C C . LYS A 1 151 ? 29.031 -12.977 -14.125 1 98.06 151 LYS A C 1
ATOM 1064 O O . LYS A 1 151 ? 29.094 -11.938 -14.781 1 98.06 151 LYS A O 1
ATOM 1069 N N . GLU A 1 152 ? 30.094 -13.602 -13.75 1 97.75 152 GLU A N 1
ATOM 1070 C CA . GLU A 1 152 ? 31.422 -13.156 -14.125 1 97.75 152 GLU A CA 1
ATOM 1071 C C . GLU A 1 152 ? 31.578 -13.055 -15.641 1 97.75 152 GLU A C 1
ATOM 1073 O O . GLU A 1 152 ? 32.062 -12.047 -16.156 1 97.75 152 GLU A O 1
ATOM 1078 N N . ALA A 1 153 ? 31.109 -14.023 -16.344 1 98.06 153 ALA A N 1
ATOM 1079 C CA . ALA A 1 153 ? 31.203 -14.039 -17.812 1 98.06 153 ALA A CA 1
ATOM 1080 C C . ALA A 1 153 ? 30.312 -12.961 -18.422 1 98.06 153 ALA A C 1
ATOM 1082 O O . ALA A 1 153 ? 30.688 -12.32 -19.406 1 98.06 153 ALA A O 1
ATOM 1083 N N . ALA A 1 154 ? 29.188 -12.844 -17.906 1 98.25 154 ALA A N 1
ATOM 1084 C CA . ALA A 1 154 ? 28.25 -11.828 -18.406 1 98.25 154 ALA A CA 1
ATOM 1085 C C . ALA A 1 154 ? 28.828 -10.43 -18.234 1 98.25 154 ALA A C 1
ATOM 1087 O O . ALA A 1 154 ? 28.781 -9.609 -19.156 1 98.25 154 ALA A O 1
ATOM 1088 N N . LEU A 1 155 ? 29.375 -10.203 -17.047 1 97.75 155 LEU A N 1
ATOM 1089 C CA . LEU A 1 155 ? 29.922 -8.875 -16.781 1 97.75 155 LEU A CA 1
ATOM 1090 C C . LEU A 1 155 ? 31.156 -8.617 -17.625 1 97.75 155 LEU A C 1
ATOM 1092 O O . LEU A 1 155 ? 31.406 -7.48 -18.031 1 97.75 155 LEU A O 1
ATOM 1096 N N . ALA A 1 156 ? 31.953 -9.625 -17.875 1 97.62 156 ALA A N 1
ATOM 1097 C CA . ALA A 1 156 ? 33.094 -9.484 -18.766 1 97.62 156 ALA A CA 1
ATOM 1098 C C . ALA A 1 156 ? 32.656 -9.055 -20.172 1 97.62 156 ALA A C 1
ATOM 1100 O O . ALA A 1 156 ? 33.312 -8.242 -20.812 1 97.62 156 ALA A O 1
ATOM 1101 N N . TYR A 1 157 ? 31.609 -9.594 -20.609 1 97.19 157 TYR A N 1
ATOM 1102 C CA . TYR A 1 157 ? 31.062 -9.258 -21.922 1 97.19 157 TYR A CA 1
ATOM 1103 C C . TYR A 1 157 ? 30.453 -7.859 -21.906 1 97.19 157 TYR A C 1
ATOM 1105 O O . TYR A 1 157 ? 30.719 -7.059 -22.812 1 97.19 157 TYR A O 1
ATOM 1113 N N . LEU A 1 158 ? 29.688 -7.492 -20.906 1 96.44 158 LEU A N 1
ATOM 1114 C CA . LEU A 1 158 ? 28.953 -6.242 -20.828 1 96.44 158 LEU A CA 1
ATOM 1115 C C . LEU A 1 158 ? 29.891 -5.066 -20.562 1 96.44 158 LEU A C 1
ATOM 1117 O O . LEU A 1 158 ? 29.688 -3.98 -21.125 1 96.44 158 LEU A O 1
ATOM 1121 N N . ASP A 1 159 ? 30.859 -5.328 -19.703 1 94.81 159 ASP A N 1
ATOM 1122 C CA . ASP A 1 159 ? 31.562 -4.184 -19.125 1 94.81 159 ASP A CA 1
ATOM 1123 C C . ASP A 1 159 ? 33.031 -4.172 -19.547 1 94.81 159 ASP A C 1
ATOM 1125 O O . ASP A 1 159 ? 33.688 -3.133 -19.5 1 94.81 159 ASP A O 1
ATOM 1129 N N . ALA A 1 160 ? 33.562 -5.348 -19.938 1 93.44 160 ALA A N 1
ATOM 1130 C CA . ALA A 1 160 ? 35 -5.414 -20.172 1 93.44 160 ALA A CA 1
ATOM 1131 C C . ALA A 1 160 ? 35.312 -5.66 -21.641 1 93.44 160 ALA A C 1
ATOM 1133 O O . ALA A 1 160 ? 36.469 -5.938 -22 1 93.44 160 ALA A O 1
ATOM 1134 N N . GLY A 1 161 ? 34.344 -5.676 -22.453 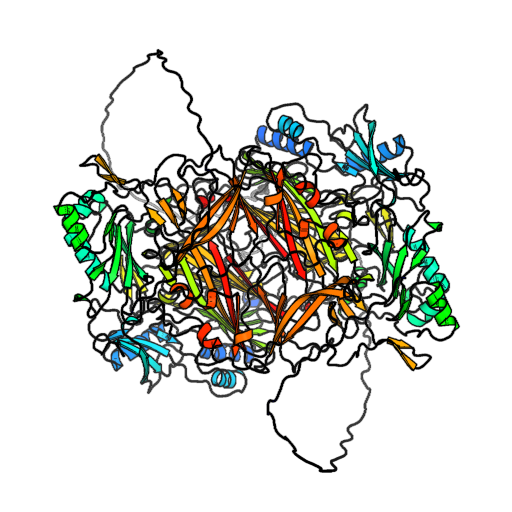1 90.62 161 GLY A N 1
ATOM 1135 C CA . GLY A 1 161 ? 34.562 -5.82 -23.891 1 90.62 161 GLY A CA 1
ATOM 1136 C C . GLY A 1 161 ? 35.031 -7.207 -24.281 1 90.62 161 GLY A C 1
ATOM 1137 O O . GLY A 1 161 ? 35.625 -7.387 -25.359 1 90.62 161 GLY A O 1
ATOM 1138 N N . GLN A 1 162 ? 34.844 -8.109 -23.422 1 94.81 162 GLN A N 1
ATOM 1139 C CA . GLN A 1 162 ? 35.219 -9.477 -23.75 1 94.81 162 GLN A CA 1
ATOM 1140 C C . GLN A 1 162 ? 34.219 -10.133 -24.672 1 94.81 162 GLN A C 1
ATOM 1142 O O . GLN A 1 162 ? 33.156 -9.578 -24.938 1 94.81 162 GLN A O 1
ATOM 1147 N N . ALA A 1 163 ? 34.656 -11.266 -25.172 1 95.06 163 ALA A N 1
ATOM 1148 C CA . ALA A 1 163 ? 33.812 -11.992 -26.109 1 95.06 163 ALA A CA 1
ATOM 1149 C C . ALA A 1 163 ? 32.531 -12.453 -25.453 1 95.06 163 ALA A C 1
ATOM 1151 O O . ALA A 1 163 ? 32.5 -12.727 -24.25 1 95.06 163 ALA A O 1
ATOM 1152 N N . ALA A 1 164 ? 31.531 -12.57 -26.281 1 95.69 164 ALA A N 1
ATOM 1153 C CA . ALA A 1 164 ? 30.234 -13.039 -25.797 1 95.69 164 ALA A CA 1
ATOM 1154 C C . ALA A 1 164 ? 30.312 -14.477 -25.297 1 95.69 164 ALA A C 1
ATOM 1156 O O . ALA A 1 164 ? 30.875 -15.344 -25.969 1 95.69 164 ALA A O 1
ATOM 1157 N N . PRO A 1 165 ? 29.812 -14.695 -24.094 1 97.38 165 PRO A N 1
ATOM 1158 C CA . PRO A 1 165 ? 29.656 -16.109 -23.734 1 97.38 165 PRO A CA 1
ATOM 1159 C C . PRO A 1 165 ? 28.719 -16.844 -24.672 1 97.38 165 PRO A C 1
ATOM 1161 O O . PRO A 1 165 ? 27.797 -16.25 -25.234 1 97.38 165 PRO A O 1
ATOM 1164 N N . ALA A 1 166 ? 28.938 -18.156 -24.766 1 96.56 166 ALA A N 1
ATOM 1165 C CA . ALA A 1 166 ? 28.078 -18.969 -25.625 1 96.56 166 ALA A CA 1
ATOM 1166 C C . ALA A 1 166 ? 26.641 -18.969 -25.125 1 96.56 166 ALA A C 1
ATOM 1168 O O . ALA A 1 166 ? 26.391 -19.047 -23.906 1 96.56 166 ALA A O 1
ATOM 1169 N N . ARG A 1 167 ? 25.766 -18.766 -26.047 1 97.44 167 ARG A N 1
ATOM 1170 C CA . ARG A 1 167 ? 24.344 -18.906 -25.734 1 97.44 167 ARG A CA 1
ATOM 1171 C C . ARG A 1 167 ? 23.938 -20.375 -25.656 1 97.44 167 ARG A C 1
ATOM 1173 O O . ARG A 1 167 ? 24.156 -21.125 -26.609 1 97.44 167 ARG A O 1
ATOM 1180 N N . MET A 1 168 ? 23.438 -20.734 -24.5 1 98.12 168 MET A N 1
ATOM 1181 C CA . MET A 1 168 ? 23.141 -22.141 -24.219 1 98.12 168 MET A CA 1
ATOM 1182 C C . MET A 1 168 ? 21.719 -22.312 -23.703 1 98.12 168 MET A C 1
ATOM 1184 O O . MET A 1 168 ? 21.094 -21.344 -23.281 1 98.12 168 MET A O 1
ATOM 1188 N N . ALA A 1 169 ? 21.203 -23.531 -23.766 1 98.69 169 ALA A N 1
ATOM 1189 C CA . ALA A 1 169 ? 19.891 -23.875 -23.219 1 98.69 169 ALA A CA 1
ATOM 1190 C C . ALA A 1 169 ? 20 -24.984 -22.172 1 98.69 169 ALA A C 1
ATOM 1192 O O . ALA A 1 169 ? 20.938 -25.781 -22.203 1 98.69 169 ALA A O 1
ATOM 1193 N N . GLN A 1 170 ? 19.156 -24.953 -21.266 1 98.56 170 GLN A N 1
ATOM 1194 C CA . GLN A 1 170 ? 18.953 -26.078 -20.359 1 98.56 170 GLN A CA 1
ATOM 1195 C C . GLN A 1 170 ? 17.688 -26.875 -20.734 1 98.56 170 GLN A C 1
ATOM 1197 O O . GLN A 1 170 ? 16.672 -26.281 -21.078 1 98.56 170 GLN A O 1
ATOM 1202 N N . VAL A 1 171 ? 17.781 -28.188 -20.672 1 98.75 171 VAL A N 1
ATOM 1203 C CA . VAL A 1 171 ? 16.656 -29.078 -20.984 1 98.75 171 VAL A CA 1
ATOM 1204 C C . VAL A 1 171 ? 16.422 -30.031 -19.812 1 98.75 171 VAL A C 1
ATOM 1206 O O . VAL A 1 171 ? 17.359 -30.609 -19.266 1 98.75 171 VAL A O 1
ATOM 1209 N N . ILE A 1 172 ? 15.211 -30.203 -19.438 1 98.69 172 ILE A N 1
ATOM 1210 C CA . ILE A 1 172 ? 14.82 -31.156 -18.406 1 98.69 172 ILE A CA 1
ATOM 1211 C C . ILE A 1 172 ? 14.18 -32.375 -19.062 1 98.69 172 ILE A C 1
ATOM 1213 O O . ILE A 1 172 ? 13.211 -32.25 -19.828 1 98.69 172 ILE A O 1
ATOM 1217 N N . VAL A 1 173 ? 14.703 -33.562 -18.75 1 98.56 173 VAL A N 1
ATOM 1218 C CA . VAL A 1 173 ? 14.219 -34.812 -19.344 1 98.56 173 VAL A CA 1
ATOM 1219 C C . VAL A 1 173 ? 13.844 -35.781 -18.234 1 98.56 173 VAL A C 1
ATOM 1221 O O . VAL A 1 173 ? 14.625 -36 -17.297 1 98.56 173 VAL A O 1
ATOM 1224 N N . VAL A 1 174 ? 12.688 -36.344 -18.328 1 97.12 174 VAL A N 1
ATOM 1225 C CA . VAL A 1 174 ? 12.289 -37.438 -17.469 1 97.12 174 VAL A CA 1
ATOM 1226 C C . VAL A 1 174 ? 12.727 -38.781 -18.078 1 97.12 174 VAL A C 1
ATOM 1228 O O . VAL A 1 174 ? 12.422 -39.062 -19.234 1 97.12 174 VAL A O 1
ATOM 1231 N N . HIS A 1 175 ? 13.469 -39.531 -17.344 1 95.69 175 HIS A N 1
ATOM 1232 C CA . HIS A 1 175 ? 13.93 -40.844 -17.734 1 95.69 175 HIS A CA 1
ATOM 1233 C C . HIS A 1 175 ? 13.219 -41.938 -16.922 1 95.69 175 HIS A C 1
ATOM 1235 O O . HIS A 1 175 ? 13.781 -42.469 -15.969 1 95.69 175 HIS A O 1
ATOM 1241 N N . ALA A 1 176 ? 12.086 -42.25 -17.422 1 91.5 176 ALA A N 1
ATOM 1242 C CA . ALA A 1 176 ? 11.281 -43.219 -16.703 1 91.5 176 ALA A CA 1
ATOM 1243 C C . ALA A 1 176 ? 11.906 -44.625 -16.781 1 91.5 176 ALA A C 1
ATOM 1245 O O . ALA A 1 176 ? 11.57 -45.5 -16 1 91.5 176 ALA A O 1
ATOM 1246 N N . GLU A 1 177 ? 12.812 -44.812 -17.719 1 90.81 177 GLU A N 1
ATOM 1247 C CA . GLU A 1 177 ? 13.453 -46.125 -17.938 1 90.81 177 GLU A CA 1
ATOM 1248 C C . GLU A 1 177 ? 14.672 -46.281 -17.031 1 90.81 177 GLU A C 1
ATOM 1250 O O . GLU A 1 177 ? 15.234 -47.375 -16.938 1 90.81 177 GLU A O 1
ATOM 1255 N N . LYS A 1 178 ? 15.047 -45.25 -16.328 1 92.81 178 LYS A N 1
ATOM 1256 C CA . LYS A 1 178 ? 16.219 -45.312 -15.461 1 92.81 178 LYS A CA 1
ATOM 1257 C C . LYS A 1 178 ? 15.828 -45.5 -14 1 92.81 178 LYS A C 1
ATOM 1259 O O . LYS A 1 178 ? 14.656 -45.375 -13.648 1 92.81 178 LYS A O 1
ATOM 1264 N N . PRO A 1 179 ? 16.844 -45.875 -13.172 1 92.12 179 PRO A N 1
ATOM 1265 C CA . PRO A 1 179 ? 16.547 -45.938 -11.742 1 92.12 179 PRO A CA 1
ATOM 1266 C C . PRO A 1 179 ? 16 -44.625 -11.203 1 92.12 179 PRO A C 1
ATOM 1268 O O . PRO A 1 179 ? 16.391 -43.531 -11.656 1 92.12 179 PRO A O 1
ATOM 1271 N N . PRO A 1 180 ? 15.094 -44.688 -10.242 1 91.75 180 PRO A N 1
ATOM 1272 C CA . PRO A 1 180 ? 14.414 -43.5 -9.734 1 91.75 180 PRO A CA 1
ATOM 1273 C C . PRO A 1 180 ? 15.391 -42.406 -9.297 1 91.75 180 PRO A C 1
ATOM 1275 O O . PRO A 1 180 ? 15.086 -41.219 -9.406 1 91.75 180 PRO A O 1
ATOM 1278 N N . GLU A 1 181 ? 16.562 -42.75 -8.859 1 93.06 181 GLU A N 1
ATOM 1279 C CA . GLU A 1 181 ? 17.531 -41.781 -8.367 1 93.06 181 GLU A CA 1
ATOM 1280 C C . GLU A 1 181 ? 18.031 -40.875 -9.492 1 93.06 181 GLU A C 1
ATOM 1282 O O . GLU A 1 181 ? 18.562 -39.812 -9.234 1 93.06 181 GLU A O 1
ATOM 1287 N N . SER A 1 182 ? 17.844 -41.344 -10.711 1 95.75 182 SER A N 1
ATOM 1288 C CA . SER A 1 182 ? 18.234 -40.594 -11.883 1 95.75 182 SER A CA 1
ATOM 1289 C C . SER A 1 182 ? 17.078 -40.406 -12.852 1 95.75 182 SER A C 1
ATOM 1291 O O . SER A 1 182 ? 17.266 -40.375 -14.07 1 95.75 182 SER A O 1
ATOM 1293 N N . GLY A 1 183 ? 15.883 -40.438 -12.242 1 95 183 GLY A N 1
ATOM 1294 C CA . GLY A 1 183 ? 14.688 -40.438 -13.07 1 95 183 GLY A CA 1
ATOM 1295 C C . GLY A 1 183 ? 14.422 -39.125 -13.75 1 95 183 GLY A C 1
ATOM 1296 O O . GLY A 1 183 ? 13.656 -39.062 -14.719 1 95 183 GLY A O 1
ATOM 1297 N N . VAL A 1 184 ? 14.992 -38 -13.266 1 97.5 184 VAL A N 1
ATOM 1298 C CA . VAL A 1 184 ? 14.938 -36.688 -13.914 1 97.5 184 VAL A CA 1
ATOM 1299 C C . VAL A 1 184 ? 16.359 -36.156 -14.133 1 97.5 184 VAL A C 1
ATOM 1301 O O . VAL A 1 184 ? 17.141 -36.094 -13.188 1 97.5 184 VAL A O 1
ATOM 1304 N N . ARG A 1 185 ? 16.641 -35.781 -15.359 1 98.56 185 ARG A N 1
ATOM 1305 C CA . ARG A 1 185 ? 17.984 -35.312 -15.672 1 98.56 185 ARG A CA 1
ATOM 1306 C C . ARG A 1 185 ? 17.953 -33.938 -16.297 1 98.56 185 ARG A C 1
ATOM 1308 O O . ARG A 1 185 ? 17 -33.562 -16.969 1 98.56 185 ARG A O 1
ATOM 1315 N N . PHE A 1 186 ? 19.031 -33.188 -16 1 98.5 186 PHE A N 1
ATOM 1316 C CA . PHE A 1 186 ? 19.297 -31.891 -16.594 1 98.5 186 PHE A CA 1
ATOM 1317 C C . PHE A 1 186 ? 20.359 -31.984 -17.672 1 98.5 186 PHE A C 1
ATOM 1319 O O . PHE A 1 186 ? 21.375 -32.688 -17.5 1 98.5 186 PHE A O 1
ATOM 1326 N N . TYR A 1 187 ? 20.109 -31.312 -18.766 1 98.75 187 TYR A N 1
ATOM 1327 C CA . TYR A 1 187 ? 21.078 -31.266 -19.859 1 98.75 187 TYR A CA 1
ATOM 1328 C C . TYR A 1 187 ? 21.344 -29.812 -20.281 1 98.75 187 TYR A C 1
ATOM 1330 O O . TYR A 1 187 ? 20.422 -29 -20.281 1 98.75 187 TYR A O 1
ATOM 1338 N N . THR A 1 188 ? 22.547 -29.547 -20.609 1 98.56 188 THR A N 1
ATOM 1339 C CA . THR A 1 188 ? 22.906 -28.312 -21.312 1 98.56 188 THR A CA 1
ATOM 1340 C C . THR A 1 188 ? 23 -28.562 -22.828 1 98.56 188 THR A C 1
ATOM 1342 O O . THR A 1 188 ? 23.625 -29.531 -23.266 1 98.56 188 THR A O 1
ATOM 1345 N N . VAL A 1 189 ? 22.406 -27.703 -23.578 1 98.75 189 VAL A N 1
ATOM 1346 C CA . VAL A 1 189 ? 22.375 -27.859 -25.031 1 98.75 189 VAL A CA 1
ATOM 1347 C C . VAL A 1 189 ? 22.891 -26.578 -25.703 1 98.75 189 VAL A C 1
ATOM 1349 O O . VAL A 1 189 ? 22.438 -25.484 -25.391 1 98.75 189 VAL A O 1
ATOM 1352 N N . GLY A 1 190 ? 23.703 -26.734 -26.703 1 97.88 190 GLY A N 1
ATOM 1353 C CA . GLY A 1 190 ? 24.219 -25.609 -27.484 1 97.88 190 GLY A CA 1
ATOM 1354 C C . GLY A 1 190 ? 25.641 -25.828 -27.984 1 97.88 190 GLY A C 1
ATOM 1355 O O . GLY A 1 190 ? 26.156 -26.953 -27.938 1 97.88 190 GLY A O 1
ATOM 1356 N N . PRO A 1 191 ? 26.297 -24.75 -28.531 1 97.69 191 PRO A N 1
ATOM 1357 C CA . PRO A 1 191 ? 25.844 -23.359 -28.531 1 97.69 191 PRO A CA 1
ATOM 1358 C C . PRO A 1 191 ? 24.734 -23.094 -29.547 1 97.69 191 PRO A C 1
ATOM 1360 O O . PRO A 1 191 ? 24.562 -23.859 -30.484 1 97.69 191 PRO A O 1
ATOM 1363 N N . LEU A 1 192 ? 24 -22 -29.219 1 97.88 192 LEU A N 1
ATOM 1364 C CA . LEU A 1 192 ? 22.953 -21.516 -30.109 1 97.88 192 LEU A CA 1
ATOM 1365 C C . LEU A 1 192 ? 23.469 -20.391 -30.984 1 97.88 192 LEU A C 1
ATOM 1367 O O . LEU A 1 192 ? 24.391 -19.672 -30.609 1 97.88 192 LEU A O 1
ATOM 1371 N N . THR A 1 193 ? 22.875 -20.125 -32.156 1 90.62 193 THR A N 1
ATOM 1372 C CA . THR A 1 193 ? 23.297 -19.094 -33.094 1 90.62 193 THR A CA 1
ATOM 1373 C C . THR A 1 193 ? 22.75 -17.734 -32.688 1 90.62 193 THR A C 1
ATOM 1375 O O . THR A 1 193 ? 23.234 -16.703 -33.125 1 90.62 193 THR A O 1
ATOM 1378 N N . GLY A 1 194 ? 21.719 -17.812 -31.938 1 86.56 194 GLY A N 1
ATOM 1379 C CA . GLY A 1 194 ? 21 -16.578 -31.625 1 86.56 194 GLY A CA 1
ATOM 1380 C C . GLY A 1 194 ? 19.984 -16.203 -32.688 1 86.56 194 GLY A C 1
ATOM 1381 O O . GLY A 1 194 ? 19.25 -15.227 -32.531 1 86.56 194 GLY A O 1
ATOM 1382 N N . GLN A 1 195 ? 19.938 -16.969 -33.75 1 82.56 195 GLN A N 1
ATOM 1383 C CA . GLN A 1 195 ? 19.016 -16.719 -34.844 1 82.56 195 GLN A CA 1
ATOM 1384 C C . GLN A 1 195 ? 18.078 -17.891 -35.062 1 82.56 195 GLN A C 1
ATOM 1386 O O . GLN A 1 195 ? 17.781 -18.266 -36.219 1 82.56 195 GLN A O 1
ATOM 1391 N N . GLY A 1 196 ? 17.812 -18.609 -34 1 86.31 196 GLY A N 1
ATOM 1392 C CA . GLY A 1 196 ? 16.75 -19.594 -34.094 1 86.31 196 GLY A CA 1
ATOM 1393 C C . GLY A 1 196 ? 17.25 -21.031 -34.125 1 86.31 196 GLY A C 1
ATOM 1394 O O . GLY A 1 196 ? 16.469 -21.969 -34.094 1 86.31 196 GLY A O 1
ATOM 1395 N N . GLY A 1 197 ? 18.594 -21.219 -34.188 1 90.06 197 GLY A N 1
ATOM 1396 C CA . GLY A 1 197 ? 19.094 -22.578 -34.312 1 90.06 197 GLY A CA 1
ATOM 1397 C C . GLY A 1 197 ? 20.344 -22.844 -33.5 1 90.06 197 GLY A C 1
ATOM 1398 O O . GLY A 1 197 ? 20.688 -22.062 -32.625 1 90.06 197 GLY A O 1
ATOM 1399 N N . LEU A 1 198 ? 20.828 -24.047 -33.781 1 96.69 198 LEU A N 1
ATOM 1400 C CA . LEU A 1 198 ? 22.047 -24.484 -33.125 1 96.69 198 LEU A CA 1
ATOM 1401 C C . LEU A 1 198 ? 23.266 -24.312 -34.031 1 96.69 198 LEU A C 1
ATOM 1403 O O . LEU A 1 198 ? 23.141 -24.422 -35.25 1 96.69 198 LEU A O 1
ATOM 1407 N N . GLU A 1 199 ? 24.391 -24.031 -33.469 1 95.44 199 GLU A N 1
ATOM 1408 C CA . GLU A 1 199 ? 25.641 -23.969 -34.219 1 95.44 199 GLU A CA 1
ATOM 1409 C C . GLU A 1 199 ? 26.125 -25.359 -34.625 1 95.44 199 GLU A C 1
ATOM 1411 O O . GLU A 1 199 ? 25.672 -26.359 -34.094 1 95.44 199 GLU A O 1
ATOM 1416 N N . GLU A 1 200 ? 27.172 -25.172 -35.656 1 93.06 200 GLU A N 1
ATOM 1417 C CA . GLU A 1 200 ? 27.844 -26.422 -36 1 93.06 200 GLU A CA 1
ATOM 1418 C C . GLU A 1 200 ? 28.656 -26.953 -34.812 1 93.06 200 GLU A C 1
ATOM 1420 O O . GLU A 1 200 ? 29.406 -26.203 -34.188 1 93.06 200 GLU A O 1
ATOM 1425 N N . GLY A 1 201 ? 28.391 -28.156 -34.406 1 93.88 201 GLY A N 1
ATOM 1426 C CA . GLY A 1 201 ? 29.125 -28.734 -33.312 1 93.88 201 GLY A CA 1
ATOM 1427 C C . GLY A 1 201 ? 28.375 -28.688 -32 1 93.88 201 GLY A C 1
ATOM 1428 O O . GLY A 1 201 ? 28.906 -29.094 -30.969 1 93.88 201 GLY A O 1
ATOM 1429 N N . ALA A 1 202 ? 27.188 -28.109 -32.031 1 97.5 202 ALA A N 1
ATOM 1430 C CA . ALA A 1 202 ? 26.375 -28.125 -30.828 1 97.5 202 ALA A CA 1
ATOM 1431 C C . ALA A 1 202 ? 26.266 -29.531 -30.25 1 97.5 202 ALA A C 1
ATOM 1433 O O . ALA A 1 202 ? 26.375 -30.516 -30.984 1 97.5 202 ALA A O 1
ATOM 1434 N N . SER A 1 203 ? 26.078 -29.672 -28.891 1 98.06 203 SER A N 1
ATOM 1435 C CA . SER A 1 203 ? 26 -30.969 -28.219 1 98.06 203 SER A CA 1
ATOM 1436 C C . SER A 1 203 ? 25 -30.938 -27.078 1 98.06 203 SER A C 1
ATOM 1438 O O . SER A 1 203 ? 24.516 -29.859 -26.703 1 98.06 203 SER A O 1
ATOM 1440 N N . VAL A 1 204 ? 24.656 -32.062 -26.641 1 98.56 204 VAL A N 1
ATOM 1441 C CA . VAL A 1 204 ? 23.828 -32.25 -25.453 1 98.56 204 VAL A CA 1
ATOM 1442 C C . VAL A 1 204 ? 24.688 -32.844 -24.328 1 98.56 204 VAL A C 1
ATOM 1444 O O . VAL A 1 204 ? 25.203 -33.969 -24.469 1 98.56 204 VAL A O 1
ATOM 1447 N N . THR A 1 205 ? 24.797 -32.094 -23.219 1 98.5 205 THR A N 1
ATOM 1448 C CA . THR A 1 205 ? 25.672 -32.531 -22.125 1 98.5 205 THR A CA 1
ATOM 1449 C C . THR A 1 205 ? 24.875 -32.719 -20.844 1 98.5 205 THR A C 1
ATOM 1451 O O . THR A 1 205 ? 24.188 -31.797 -20.391 1 98.5 205 THR A O 1
ATOM 1454 N N . HIS A 1 206 ? 25.016 -33.906 -20.25 1 98.25 206 HIS A N 1
ATOM 1455 C CA . HIS A 1 206 ? 24.375 -34.188 -18.969 1 98.25 206 HIS A CA 1
ATOM 1456 C C . HIS A 1 206 ? 25.016 -33.375 -17.844 1 98.25 206 HIS A C 1
ATOM 1458 O O . HIS A 1 206 ? 26.234 -33.438 -17.672 1 98.25 206 HIS A O 1
ATOM 1464 N N . THR A 1 207 ? 24.156 -32.719 -17.047 1 97.69 207 THR A N 1
ATOM 1465 C CA . THR A 1 207 ? 24.734 -31.812 -16.047 1 97.69 207 THR A CA 1
ATOM 1466 C C . THR A 1 207 ? 24.234 -32.156 -14.648 1 97.69 207 THR A C 1
ATOM 1468 O O . THR A 1 207 ? 24.766 -31.672 -13.656 1 97.69 207 THR A O 1
ATOM 1471 N N . GLY A 1 208 ? 23.219 -32.938 -14.461 1 97.25 208 GLY A N 1
ATOM 1472 C CA . GLY A 1 208 ? 22.719 -33.344 -13.156 1 97.25 208 GLY A CA 1
ATOM 1473 C C . GLY A 1 208 ? 21.5 -34.219 -13.219 1 97.25 208 GLY A C 1
ATOM 1474 O O . GLY A 1 208 ? 20.906 -34.406 -14.289 1 97.25 208 GLY A O 1
ATOM 1475 N N . SER A 1 209 ? 21.188 -34.875 -12.086 1 97.62 209 SER A N 1
ATOM 1476 C CA . SER A 1 209 ? 20.031 -35.719 -11.969 1 97.62 209 SER A CA 1
ATOM 1477 C C . SER A 1 209 ? 19.359 -35.594 -10.602 1 97.62 209 SER A C 1
ATOM 1479 O O . SER A 1 209 ? 20.031 -35.25 -9.617 1 97.62 209 SER A O 1
ATOM 1481 N N . VAL A 1 210 ? 18.109 -35.781 -10.586 1 97.25 210 VAL A N 1
ATOM 1482 C CA . VAL A 1 210 ? 17.359 -35.844 -9.344 1 97.25 210 VAL A CA 1
ATOM 1483 C C . VAL A 1 210 ? 16.375 -37 -9.383 1 97.25 210 VAL A C 1
ATOM 1485 O O . VAL A 1 210 ? 16.219 -37.656 -10.414 1 97.25 210 VAL A O 1
ATOM 1488 N N . HIS A 1 211 ? 15.812 -37.312 -8.195 1 95.19 211 HIS A N 1
ATOM 1489 C CA . HIS A 1 211 ? 14.914 -38.438 -8.031 1 95.19 211 HIS A CA 1
ATOM 1490 C C . HIS A 1 211 ? 13.695 -38.312 -8.938 1 95.19 211 HIS A C 1
ATOM 1492 O O . HIS A 1 211 ? 13.18 -37.219 -9.148 1 95.19 211 HIS A O 1
ATOM 1498 N N . PHE A 1 212 ? 13.125 -39.406 -9.43 1 94.38 212 PHE A N 1
ATOM 1499 C CA . PHE A 1 212 ? 11.984 -39.469 -10.336 1 94.38 212 PHE A CA 1
ATOM 1500 C C . PHE A 1 212 ? 10.773 -38.781 -9.75 1 94.38 212 PHE A C 1
ATOM 1502 O O . PHE A 1 212 ? 9.992 -38.156 -10.484 1 94.38 212 PHE A O 1
ATOM 1509 N N . ASN A 1 213 ? 10.609 -38.812 -8.43 1 93.56 213 ASN A N 1
ATOM 1510 C CA . ASN A 1 213 ? 9.43 -38.25 -7.777 1 93.56 213 ASN A CA 1
ATOM 1511 C C . ASN A 1 213 ? 9.461 -36.719 -7.793 1 93.56 213 ASN A C 1
ATOM 1513 O O . ASN A 1 213 ? 8.469 -36.094 -7.445 1 93.56 213 ASN A O 1
ATOM 1517 N N . ARG A 1 214 ? 10.539 -36.156 -8.336 1 95.56 214 ARG A N 1
ATOM 1518 C CA . ARG A 1 214 ? 10.625 -34.719 -8.531 1 95.56 214 ARG A CA 1
ATOM 1519 C C . ARG A 1 214 ? 10.211 -34.344 -9.945 1 95.56 214 ARG A C 1
ATOM 1521 O O . ARG A 1 214 ? 10.289 -33.156 -10.32 1 95.56 214 ARG A O 1
ATOM 1528 N N . ARG A 1 215 ? 9.766 -35.281 -10.656 1 95.5 215 ARG A N 1
ATOM 1529 C CA . ARG A 1 215 ? 9.43 -35 -12.047 1 95.5 215 ARG A CA 1
ATOM 1530 C C . ARG A 1 215 ? 8.523 -33.75 -12.133 1 95.5 215 ARG A C 1
ATOM 1532 O O . ARG A 1 215 ? 7.723 -33.5 -11.234 1 95.5 215 ARG A O 1
ATOM 1539 N N . PRO A 1 216 ? 8.703 -33 -13.273 1 96.88 216 PRO A N 1
ATOM 1540 C CA . PRO A 1 216 ? 7.949 -31.766 -13.398 1 96.88 216 PRO A CA 1
ATOM 1541 C C . PRO A 1 216 ? 6.438 -31.969 -13.406 1 96.88 216 PRO A C 1
ATOM 1543 O O . PRO A 1 216 ? 5.957 -33 -13.875 1 96.88 216 PRO A O 1
ATOM 1546 N N . VAL A 1 217 ? 5.742 -31 -12.836 1 95.75 217 VAL A N 1
ATOM 1547 C CA . VAL A 1 217 ? 4.312 -30.906 -13.117 1 95.75 217 VAL A CA 1
ATOM 1548 C C . VAL A 1 217 ? 4.09 -30.594 -14.594 1 95.75 217 VAL A C 1
ATOM 1550 O O 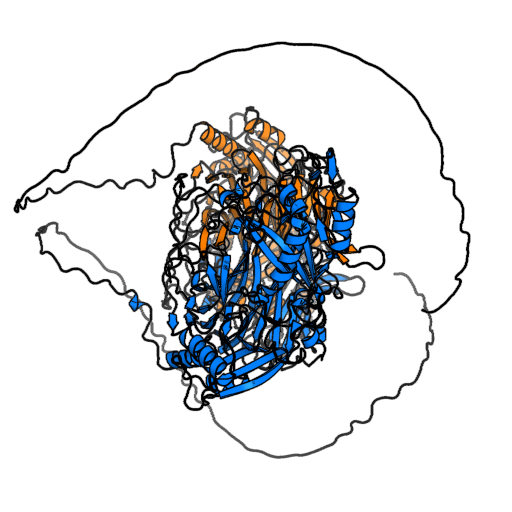. VAL A 1 217 ? 4.555 -29.562 -15.086 1 95.75 217 VAL A O 1
ATOM 1553 N N . ASP A 1 218 ? 3.586 -31.531 -15.289 1 95.25 218 ASP A N 1
ATOM 1554 C CA . ASP A 1 218 ? 3.244 -31.344 -16.703 1 95.25 218 ASP A CA 1
ATOM 1555 C C . ASP A 1 218 ? 1.733 -31.422 -16.906 1 95.25 218 ASP A C 1
ATOM 1557 O O . ASP A 1 218 ? 1.098 -32.406 -16.516 1 95.25 218 ASP A O 1
ATOM 1561 N N . MET A 1 219 ? 1.198 -30.469 -17.516 1 92.38 219 MET A N 1
ATOM 1562 C CA . MET A 1 219 ? -0.253 -30.391 -17.672 1 92.38 219 MET A CA 1
ATOM 1563 C C . MET A 1 219 ? -0.774 -31.547 -18.5 1 92.38 219 MET A C 1
ATOM 1565 O O . MET A 1 219 ? -1.949 -31.906 -18.406 1 92.38 219 MET A O 1
ATOM 1569 N N . ALA A 1 220 ? 0.079 -32.188 -19.297 1 93.25 220 ALA A N 1
ATOM 1570 C CA . ALA A 1 220 ? -0.323 -33.312 -20.125 1 93.25 220 ALA A CA 1
ATOM 1571 C C . ALA A 1 220 ? -0.207 -34.625 -19.344 1 93.25 220 ALA A C 1
ATOM 1573 O O . ALA A 1 220 ? -0.6 -35.688 -19.844 1 93.25 220 ALA A O 1
ATOM 1574 N N . ASP A 1 221 ? 0.314 -34.531 -18.125 1 91.88 221 ASP A N 1
ATOM 1575 C CA . ASP A 1 221 ? 0.509 -35.75 -17.328 1 91.88 221 ASP A CA 1
ATOM 1576 C C . ASP A 1 221 ? -0.822 -36.281 -16.797 1 91.88 221 ASP A C 1
ATOM 1578 O O . ASP A 1 221 ? -1.378 -35.719 -15.836 1 91.88 221 ASP A O 1
ATOM 1582 N N . GLY A 1 222 ? -1.308 -37.344 -17.281 1 86.62 222 GLY A N 1
ATOM 1583 C CA . GLY A 1 222 ? -2.535 -37.969 -16.828 1 86.62 222 GLY A CA 1
ATOM 1584 C C . GLY A 1 222 ? -2.293 -39.25 -16.047 1 86.62 222 GLY A C 1
ATOM 1585 O O . GLY A 1 222 ? -3.203 -40.062 -15.875 1 86.62 222 GLY A O 1
ATOM 1586 N N . SER A 1 223 ? -1.143 -39.438 -15.531 1 88.06 223 SER A N 1
ATOM 1587 C CA . SER A 1 223 ? -0.773 -40.719 -14.898 1 88.06 223 SER A CA 1
ATOM 1588 C C . SER A 1 223 ? -1.596 -40.969 -13.641 1 88.06 223 SER A C 1
ATOM 1590 O O . SER A 1 223 ? -1.962 -42.094 -13.352 1 88.06 223 SER A O 1
ATOM 1592 N N . CYS A 1 224 ? -1.815 -39.906 -12.898 1 91.5 224 CYS A N 1
ATOM 1593 C CA . CYS A 1 224 ? -2.625 -40.062 -11.695 1 91.5 224 CYS A CA 1
ATOM 1594 C C . CYS A 1 224 ? -4.066 -40.406 -12.047 1 91.5 224 CYS A C 1
ATOM 1596 O O . CYS A 1 224 ? -4.781 -41 -11.242 1 91.5 224 CYS A O 1
ATOM 1598 N N . ASP A 1 225 ? -4.445 -40.094 -13.219 1 90.38 225 ASP A N 1
ATOM 1599 C CA . ASP A 1 225 ? -5.812 -40.375 -13.656 1 90.38 225 ASP A CA 1
ATOM 1600 C C . ASP A 1 225 ? -6.07 -41.875 -13.703 1 90.38 225 ASP A C 1
ATOM 1602 O O . ASP A 1 225 ? -7.199 -42.312 -13.508 1 90.38 225 ASP A O 1
ATOM 1606 N N . VAL A 1 226 ? -5.086 -42.625 -13.938 1 88.62 226 VAL A N 1
ATOM 1607 C CA . VAL A 1 226 ? -5.246 -44.062 -13.969 1 88.62 226 VAL A CA 1
ATOM 1608 C C . VAL A 1 226 ? -5.809 -44.562 -12.633 1 88.62 226 VAL A C 1
ATOM 1610 O O . VAL A 1 226 ? -6.711 -45.375 -12.602 1 88.62 226 VAL A O 1
ATOM 1613 N N . VAL A 1 227 ? -5.23 -44.031 -11.578 1 94.38 227 VAL A N 1
ATOM 1614 C CA . VAL A 1 227 ? -5.691 -44.406 -10.242 1 94.38 227 VAL A CA 1
ATOM 1615 C C . VAL A 1 227 ? -7.102 -43.844 -10.023 1 94.38 227 VAL A C 1
ATOM 1617 O O . VAL A 1 227 ? -7.98 -44.562 -9.539 1 94.38 227 VAL A O 1
ATOM 1620 N N . SER A 1 228 ? -7.328 -42.656 -10.414 1 94.75 228 SER A N 1
ATOM 1621 C CA . SER A 1 228 ? -8.641 -42.031 -10.227 1 94.75 228 SER A CA 1
ATOM 1622 C C . SER A 1 228 ? -9.719 -42.781 -11.008 1 94.75 228 SER A C 1
ATOM 1624 O O . SER A 1 228 ? -10.82 -43 -10.5 1 94.75 228 SER A O 1
ATOM 1626 N N . HIS A 1 229 ? -9.383 -43.25 -12.164 1 91.81 229 HIS A N 1
ATOM 1627 C CA . HIS A 1 229 ? -10.336 -44 -12.977 1 91.81 229 HIS A CA 1
ATOM 1628 C C . HIS A 1 229 ? -10.656 -45.344 -12.344 1 91.81 229 HIS A C 1
ATOM 1630 O O . HIS A 1 229 ? -11.797 -45.812 -12.414 1 91.81 229 HIS A O 1
ATOM 1636 N N . ARG A 1 230 ? -9.695 -45.906 -11.75 1 93.12 230 ARG A N 1
ATOM 1637 C CA . ARG A 1 230 ? -9.945 -47.156 -11.016 1 93.12 230 ARG A CA 1
ATOM 1638 C C . ARG A 1 230 ? -10.898 -46.906 -9.852 1 93.12 230 ARG A C 1
ATOM 1640 O O . ARG A 1 230 ? -11.828 -47.688 -9.641 1 93.12 230 ARG A O 1
ATOM 1647 N N . VAL A 1 231 ? -10.625 -45.875 -9.148 1 96.19 231 VAL A N 1
ATOM 1648 C CA . VAL A 1 231 ? -11.508 -45.5 -8.039 1 96.19 231 VAL A CA 1
ATOM 1649 C C . VAL A 1 231 ? -12.93 -45.312 -8.555 1 96.19 231 VAL A C 1
ATOM 1651 O O . VAL A 1 231 ? -13.883 -45.812 -7.973 1 96.19 231 VAL A O 1
ATOM 1654 N N . PHE A 1 232 ? -13.109 -44.625 -9.68 1 95.69 232 PHE A N 1
ATOM 1655 C CA . PHE A 1 232 ? -14.422 -44.375 -10.242 1 95.69 232 PHE A CA 1
ATOM 1656 C C . PHE A 1 232 ? -15.109 -45.656 -10.664 1 95.69 232 PHE A C 1
ATOM 1658 O O . PHE A 1 232 ? -16.312 -45.844 -10.43 1 95.69 232 PHE A O 1
ATOM 1665 N N . ARG A 1 233 ? -14.359 -46.531 -11.242 1 94.56 233 ARG A N 1
ATOM 1666 C CA . ARG A 1 233 ? -14.93 -47.781 -11.695 1 94.56 233 ARG A CA 1
ATOM 1667 C C . ARG A 1 233 ? -15.422 -48.625 -10.516 1 94.56 233 ARG A C 1
ATOM 1669 O O . ARG A 1 233 ? -16.516 -49.188 -10.57 1 94.56 233 ARG A O 1
ATOM 1676 N N . GLU A 1 234 ? -14.609 -48.656 -9.547 1 95.81 234 GLU A N 1
ATOM 1677 C CA . GLU A 1 234 ? -14.961 -49.469 -8.391 1 95.81 234 GLU A CA 1
ATOM 1678 C C . GLU A 1 234 ? -16.125 -48.875 -7.613 1 95.81 234 GLU A C 1
ATOM 1680 O O . GLU A 1 234 ? -16.906 -49.594 -6.988 1 95.81 234 GLU A O 1
ATOM 1685 N N . MET A 1 235 ? -16.25 -47.594 -7.723 1 96.5 235 MET A N 1
ATOM 1686 C CA . MET A 1 235 ? -17.312 -46.906 -7.012 1 96.5 235 MET A CA 1
ATOM 1687 C C . MET A 1 235 ? -18.453 -46.531 -7.961 1 96.5 235 MET A C 1
ATOM 1689 O O . MET A 1 235 ? -19.266 -45.656 -7.652 1 96.5 235 MET A O 1
ATOM 1693 N N . LYS A 1 236 ? -18.547 -47.031 -9.062 1 94.56 236 LYS A N 1
ATOM 1694 C CA . LYS A 1 236 ? -19.422 -46.625 -10.156 1 94.56 236 LYS A CA 1
ATOM 1695 C C . LYS A 1 236 ? -20.844 -46.375 -9.664 1 94.56 236 LYS A C 1
ATOM 1697 O O . LYS A 1 236 ? -21.391 -45.281 -9.82 1 94.56 236 LYS A O 1
ATOM 1702 N N . ASP A 1 237 ? -21.484 -47.344 -8.977 1 92.88 237 ASP A N 1
ATOM 1703 C CA . ASP A 1 237 ? -22.875 -47.281 -8.57 1 92.88 237 ASP A CA 1
ATOM 1704 C C . ASP A 1 237 ? -23.094 -46.156 -7.543 1 92.88 237 ASP A C 1
ATOM 1706 O O . ASP A 1 237 ? -24.094 -45.438 -7.582 1 92.88 237 ASP A O 1
ATOM 1710 N N . ILE A 1 238 ? -22.125 -46 -6.68 1 95.12 238 ILE A N 1
ATOM 1711 C CA . ILE A 1 238 ? -22.188 -45 -5.645 1 95.12 238 ILE A CA 1
ATOM 1712 C C . ILE A 1 238 ? -22.125 -43.594 -6.285 1 95.12 238 ILE A C 1
ATOM 1714 O O . ILE A 1 238 ? -22.953 -42.75 -5.988 1 95.12 238 ILE A O 1
ATOM 1718 N N . LEU A 1 239 ? -21.172 -43.406 -7.211 1 95.12 239 LEU A N 1
ATOM 1719 C CA . LEU A 1 239 ? -20.906 -42.094 -7.809 1 95.12 239 LEU A CA 1
ATOM 1720 C C . LEU A 1 239 ? -22.047 -41.688 -8.742 1 95.12 239 LEU A C 1
ATOM 1722 O O . LEU A 1 239 ? -22.453 -40.531 -8.75 1 95.12 239 LEU A O 1
ATOM 1726 N N . LEU A 1 240 ? -22.578 -42.656 -9.516 1 91.69 240 LEU A N 1
ATOM 1727 C CA . LEU A 1 240 ? -23.672 -42.344 -10.422 1 91.69 240 LEU A CA 1
ATOM 1728 C C . LEU A 1 240 ? -24.938 -42 -9.648 1 91.69 240 LEU A C 1
ATOM 1730 O O . LEU A 1 240 ? -25.703 -41.094 -10.055 1 91.69 240 LEU A O 1
ATOM 1734 N N . SER A 1 241 ? -25.125 -42.656 -8.562 1 91.44 241 SER A N 1
ATOM 1735 C CA . SER A 1 241 ? -26.297 -42.375 -7.738 1 91.44 241 SER A CA 1
ATOM 1736 C C . SER A 1 241 ? -26.188 -41.031 -7.07 1 91.44 241 SER A C 1
ATOM 1738 O O . SER A 1 241 ? -27.188 -40.312 -6.902 1 91.44 241 SER A O 1
ATOM 1740 N N . SER A 1 242 ? -25 -40.656 -6.738 1 93.81 242 SER A N 1
ATOM 1741 C CA . SER A 1 242 ? -24.797 -39.438 -5.949 1 93.81 242 SER A CA 1
ATOM 1742 C C . SER A 1 242 ? -24.656 -38.219 -6.844 1 93.81 242 SER A C 1
ATOM 1744 O O . SER A 1 242 ? -25.156 -37.125 -6.508 1 93.81 242 SER A O 1
ATOM 1746 N N . PHE A 1 243 ? -23.953 -38.312 -7.941 1 93.19 243 PHE A N 1
ATOM 1747 C CA . PHE A 1 243 ? -23.531 -37.156 -8.68 1 93.19 243 PHE A CA 1
ATOM 1748 C C . PHE A 1 243 ? -24.094 -37.156 -10.102 1 93.19 243 PHE A C 1
ATOM 1750 O O . PHE A 1 243 ? -24.031 -36.156 -10.812 1 93.19 243 PHE A O 1
ATOM 1757 N N . GLY A 1 244 ? -24.641 -38.219 -10.578 1 90.19 244 GLY A N 1
ATOM 1758 C CA . GLY A 1 244 ? -25.172 -38.344 -11.922 1 90.19 244 GLY A CA 1
ATOM 1759 C C . GLY A 1 244 ? -24.141 -38.812 -12.93 1 90.19 244 GLY A C 1
ATOM 1760 O O . GLY A 1 244 ? -23.047 -39.25 -12.555 1 90.19 244 GLY A O 1
ATOM 1761 N N . ASP A 1 245 ? -24.484 -38.781 -14.258 1 90.31 245 ASP A N 1
ATOM 1762 C CA . ASP A 1 245 ? -23.672 -39.312 -15.336 1 90.31 245 ASP A CA 1
ATOM 1763 C C . ASP A 1 245 ? -22.672 -38.281 -15.844 1 90.31 245 ASP A C 1
ATOM 1765 O O . ASP A 1 245 ? -22.625 -38 -17.047 1 90.31 245 ASP A O 1
ATOM 1769 N N . ILE A 1 246 ? -21.812 -37.906 -14.953 1 91.75 246 ILE A N 1
ATOM 1770 C CA . ILE A 1 246 ? -20.922 -36.812 -15.281 1 91.75 246 ILE A CA 1
ATOM 1771 C C . ILE A 1 246 ? -19.484 -37.312 -15.398 1 91.75 246 ILE A C 1
ATOM 1773 O O . ILE A 1 246 ? -18.562 -36.562 -15.648 1 91.75 246 ILE A O 1
ATOM 1777 N N . PHE A 1 247 ? -19.234 -38.656 -15.273 1 92.12 247 PHE A N 1
ATOM 1778 C CA . PHE A 1 247 ? -17.906 -39.25 -15.305 1 92.12 247 PHE A CA 1
ATOM 1779 C C . PHE A 1 247 ? -17.578 -39.781 -16.703 1 92.12 247 PHE A C 1
ATOM 1781 O O . PHE A 1 247 ? -18.125 -40.812 -17.109 1 92.12 247 PHE A O 1
ATOM 1788 N N . PRO A 1 248 ? -16.672 -39.188 -17.406 1 84.88 248 PRO A N 1
ATOM 1789 C CA . PRO A 1 248 ? -16.406 -39.562 -18.797 1 84.88 248 PRO A CA 1
ATOM 1790 C C . PRO A 1 248 ? -15.844 -40.969 -18.922 1 84.88 248 PRO A C 1
ATOM 1792 O O . PRO A 1 248 ? -16.016 -41.625 -19.953 1 84.88 248 PRO A O 1
ATOM 1795 N N . THR A 1 249 ? -15.164 -41.469 -17.984 1 82 249 THR A N 1
ATOM 1796 C CA . THR A 1 249 ? -14.516 -42.75 -18.094 1 82 249 THR A CA 1
ATOM 1797 C C . THR A 1 249 ? -15.5 -43.875 -17.766 1 82 249 THR A C 1
ATOM 1799 O O . THR A 1 249 ? -15.188 -45.062 -17.953 1 82 249 THR A O 1
ATOM 1802 N N . LEU A 1 250 ? -16.562 -43.5 -17.219 1 82.06 250 LEU A N 1
ATOM 1803 C CA . LEU A 1 250 ? -17.578 -44.5 -16.906 1 82.06 250 LEU A CA 1
ATOM 1804 C C . LEU A 1 250 ? -18.609 -44.594 -18.016 1 82.06 250 LEU A C 1
ATOM 1806 O O . LEU A 1 250 ? -19.422 -43.688 -18.188 1 82.06 250 LEU A O 1
ATOM 1810 N N . SER A 1 251 ? -18.219 -44.875 -19.438 1 62.66 251 SER A N 1
ATOM 1811 C CA . SER A 1 251 ? -18.859 -44.875 -20.75 1 62.66 251 SER A CA 1
ATOM 1812 C C . SER A 1 251 ? -20.375 -45.031 -20.625 1 62.66 251 SER A C 1
ATOM 1814 O O . SER A 1 251 ? -21.141 -44.375 -21.328 1 62.66 251 SER A O 1
ATOM 1816 N N . GLU A 1 252 ? -20.812 -46.031 -19.984 1 61.5 252 GLU A N 1
ATOM 1817 C CA . GLU A 1 252 ? -22.25 -46.281 -20.031 1 61.5 252 GLU A CA 1
ATOM 1818 C C . GLU A 1 252 ? -23.047 -45.188 -19.359 1 61.5 252 GLU A C 1
ATOM 1820 O O . GLU A 1 252 ? -24.25 -45.062 -19.562 1 61.5 252 GLU A O 1
ATOM 1825 N N . ALA A 1 253 ? -22.344 -44.281 -18.812 1 52.16 253 ALA A N 1
ATOM 1826 C CA . ALA A 1 253 ? -23.031 -43.344 -17.906 1 52.16 253 ALA A CA 1
ATOM 1827 C C . ALA A 1 253 ? -22.906 -41.906 -18.406 1 52.16 253 ALA A C 1
ATOM 1829 O O . ALA A 1 253 ? -23.531 -41 -17.844 1 52.16 253 ALA A O 1
ATOM 1830 N N . LYS A 1 254 ? -22.156 -41.656 -19.5 1 63.72 254 LYS A N 1
ATOM 1831 C CA . LYS A 1 254 ? -21.891 -40.281 -19.812 1 63.72 254 LYS A CA 1
ATOM 1832 C C . LYS A 1 254 ? -22.922 -39.719 -20.766 1 63.72 254 LYS A C 1
ATOM 1834 O O . LYS A 1 254 ? -23.062 -40.188 -21.891 1 63.72 254 LYS A O 1
ATOM 1839 N N . ASP A 1 255 ? -23.922 -38.906 -20.266 1 64.88 255 ASP A N 1
ATOM 1840 C CA . ASP A 1 255 ? -24.75 -38.031 -21.094 1 64.88 255 ASP A CA 1
ATOM 1841 C C . ASP A 1 255 ? -24.047 -36.719 -21.391 1 64.88 255 ASP A C 1
ATOM 1843 O O . ASP A 1 255 ? -23.75 -35.969 -20.453 1 64.88 255 ASP A O 1
ATOM 1847 N N . PRO A 1 256 ? -23.688 -36.531 -22.672 1 67.06 256 PRO A N 1
ATOM 1848 C CA . PRO A 1 256 ? -22.984 -35.281 -22.984 1 67.06 256 PRO A CA 1
ATOM 1849 C C . PRO A 1 256 ? -23.703 -34.062 -22.438 1 67.06 256 PRO A C 1
ATOM 1851 O O . PRO A 1 256 ? -23.062 -33.031 -22.203 1 67.06 256 PRO A O 1
ATOM 1854 N N . LYS A 1 257 ? -24.938 -34.125 -22.188 1 74.62 257 LYS A N 1
ATOM 1855 C CA . LYS A 1 257 ? -25.719 -32.969 -21.734 1 74.62 257 LYS A CA 1
ATOM 1856 C C . LYS A 1 257 ? -25.5 -32.75 -20.234 1 74.62 257 LYS A C 1
ATOM 1858 O O . LYS A 1 257 ? -25.781 -31.641 -19.734 1 74.62 257 LYS A O 1
ATOM 1863 N N . ASP A 1 258 ? -25.031 -33.719 -19.562 1 82 258 ASP A N 1
ATOM 1864 C CA . ASP A 1 258 ? -24.938 -33.594 -18.109 1 82 258 ASP A CA 1
ATOM 1865 C C . ASP A 1 258 ? -23.609 -32.969 -17.703 1 82 258 ASP A C 1
ATOM 1867 O O . ASP A 1 258 ? -23.359 -32.75 -16.516 1 82 258 ASP A O 1
ATOM 1871 N N . GLY A 1 259 ? -22.797 -32.531 -18.516 1 88.81 259 GLY A N 1
ATOM 1872 C CA . GLY A 1 259 ? -21.516 -31.969 -18.156 1 88.81 259 GLY A CA 1
ATOM 1873 C C . GLY A 1 259 ? -20.438 -33 -17.906 1 88.81 259 GLY A C 1
ATOM 1874 O O . GLY A 1 259 ? -20.594 -34.156 -18.297 1 88.81 259 GLY A O 1
ATOM 1875 N N . SER A 1 260 ? -19.328 -32.594 -17.391 1 91.25 260 SER A N 1
ATOM 1876 C CA . SER A 1 260 ? -18.172 -33.469 -17.172 1 91.25 260 SER A CA 1
ATOM 1877 C C . SER A 1 260 ? -17.391 -33.031 -15.93 1 91.25 260 SER A C 1
ATOM 1879 O O . SER A 1 260 ? -17.797 -32.094 -15.227 1 91.25 260 SER A O 1
ATOM 1881 N N . ILE A 1 261 ? -16.375 -33.844 -15.625 1 92.94 261 ILE A N 1
ATOM 1882 C CA . ILE A 1 261 ? -15.523 -33.531 -14.484 1 92.94 261 ILE A CA 1
ATOM 1883 C C . ILE A 1 261 ? -14.078 -33.375 -14.945 1 92.94 261 ILE A C 1
ATOM 1885 O O . ILE A 1 261 ? -13.727 -33.781 -16.047 1 92.94 261 ILE A O 1
ATOM 1889 N N . TRP A 1 262 ? -13.344 -32.75 -14.195 1 92.94 262 TRP A N 1
ATOM 1890 C CA . TRP A 1 262 ? -11.891 -32.75 -14.297 1 92.94 262 TRP A CA 1
ATOM 1891 C C . TRP A 1 262 ? -11.242 -32.844 -12.914 1 92.94 262 TRP A C 1
ATOM 1893 O O . TRP A 1 262 ? -11.906 -32.594 -11.898 1 92.94 262 TRP A O 1
ATOM 1903 N N . ILE A 1 263 ? -10.008 -33.312 -12.859 1 94.75 263 ILE A N 1
ATOM 1904 C CA . ILE A 1 263 ? -9.328 -33.562 -11.594 1 94.75 263 ILE A CA 1
ATOM 1905 C C . ILE A 1 263 ? -8.039 -32.719 -11.539 1 94.75 263 ILE A C 1
ATOM 1907 O O . ILE A 1 263 ? -7.277 -32.688 -12.508 1 94.75 263 ILE A O 1
ATOM 1911 N N . ILE A 1 264 ? -7.816 -32.031 -10.508 1 93.19 264 ILE A N 1
ATOM 1912 C CA . ILE A 1 264 ? -6.531 -31.391 -10.266 1 93.19 264 ILE A CA 1
ATOM 1913 C C . ILE A 1 264 ? -5.809 -32.094 -9.117 1 93.19 264 ILE A C 1
ATOM 1915 O O . ILE A 1 264 ? -6.441 -32.5 -8.148 1 93.19 264 ILE A O 1
ATOM 1919 N N . TYR A 1 265 ? -4.543 -32.25 -9.242 1 94.44 265 TYR A N 1
ATOM 1920 C CA . TYR A 1 265 ? -3.705 -32.875 -8.242 1 94.44 265 TYR A CA 1
ATOM 1921 C C . TYR A 1 265 ? -2.754 -31.891 -7.594 1 94.44 265 TYR A C 1
ATOM 1923 O O . TYR A 1 265 ? -2.08 -31.125 -8.289 1 94.44 265 TYR A O 1
ATOM 1931 N N . ALA A 1 266 ? -2.754 -31.797 -6.324 1 93.12 266 ALA A N 1
ATOM 1932 C CA . ALA A 1 266 ? -1.842 -30.969 -5.531 1 93.12 266 ALA A CA 1
ATOM 1933 C C . ALA A 1 266 ? -1.119 -31.812 -4.484 1 93.12 266 ALA A C 1
ATOM 1935 O O . ALA A 1 266 ? -1.589 -32.906 -4.109 1 93.12 266 ALA A O 1
ATOM 1936 N N . PRO A 1 267 ? 0.021 -31.312 -4.062 1 93.56 267 PRO A N 1
ATOM 1937 C CA . PRO A 1 267 ? 0.722 -32.125 -3.059 1 93.56 267 PRO A CA 1
ATOM 1938 C C . PRO A 1 267 ? -0.031 -32.188 -1.732 1 93.56 267 PRO A C 1
ATOM 1940 O O . PRO A 1 267 ? -0.562 -31.188 -1.26 1 93.56 267 PRO A O 1
ATOM 1943 N N . ALA A 1 268 ? -0.011 -33.375 -1.207 1 91.19 268 ALA A N 1
ATOM 1944 C CA . ALA A 1 268 ? -0.414 -33.531 0.186 1 91.19 268 ALA A CA 1
ATOM 1945 C C . ALA A 1 268 ? 0.721 -33.156 1.136 1 91.19 268 ALA A C 1
ATOM 1947 O O . ALA A 1 268 ? 1.889 -33.156 0.739 1 91.19 268 ALA A O 1
ATOM 1948 N N . GLY A 1 269 ? 0.347 -32.875 2.375 1 87.44 269 GLY A N 1
ATOM 1949 C CA . GLY A 1 269 ? 1.353 -32.531 3.369 1 87.44 269 GLY A CA 1
ATOM 1950 C C . GLY A 1 269 ? 2.316 -33.688 3.652 1 87.44 269 GLY A C 1
ATOM 1951 O O . GLY A 1 269 ? 3.434 -33.438 4.121 1 87.44 269 GLY A O 1
ATOM 1952 N N . THR A 1 270 ? 1.943 -34.875 3.238 1 89.81 270 THR A N 1
ATOM 1953 C CA . THR A 1 270 ? 2.75 -36.062 3.535 1 89.81 270 THR A CA 1
ATOM 1954 C C . THR A 1 270 ? 3.645 -36.406 2.352 1 89.81 270 THR A C 1
ATOM 1956 O O . THR A 1 270 ? 4.391 -37.406 2.402 1 89.81 270 THR A O 1
ATOM 1959 N N . SER A 1 271 ? 3.52 -35.688 1.289 1 93.88 271 SER A N 1
ATOM 1960 C CA . SER A 1 271 ? 4.34 -35.969 0.115 1 93.88 271 SER A CA 1
ATOM 1961 C C . SER A 1 271 ? 5.82 -35.75 0.412 1 93.88 271 SER A C 1
ATOM 1963 O O . SER A 1 271 ? 6.195 -34.781 1.102 1 93.88 271 SER A O 1
ATOM 1965 N N . THR A 1 272 ? 6.699 -36.656 -0.059 1 93.06 272 THR A N 1
ATOM 1966 C CA . THR A 1 272 ? 8.148 -36.594 0.073 1 93.06 272 THR A CA 1
ATOM 1967 C C . THR A 1 272 ? 8.836 -36.969 -1.237 1 93.06 272 THR A C 1
ATOM 1969 O O . THR A 1 272 ? 8.164 -37.344 -2.203 1 93.06 272 THR A O 1
ATOM 1972 N N . VAL A 1 273 ? 10.148 -36.906 -1.27 1 92.88 273 VAL A N 1
ATOM 1973 C CA . VAL A 1 273 ? 10.914 -37.25 -2.457 1 92.88 273 VAL A CA 1
ATOM 1974 C C . VAL A 1 273 ? 10.828 -38.781 -2.682 1 92.88 273 VAL A C 1
ATOM 1976 O O . VAL A 1 273 ? 10.938 -39.25 -3.816 1 92.88 273 VAL A O 1
ATOM 1979 N N . HIS A 1 274 ? 10.523 -39.531 -1.633 1 90.5 274 HIS A N 1
ATOM 1980 C CA . HIS A 1 274 ? 10.516 -40.969 -1.752 1 90.5 274 HIS A CA 1
ATOM 1981 C C . HIS A 1 274 ? 9.102 -41.5 -1.942 1 90.5 274 HIS A C 1
ATOM 1983 O O . HIS A 1 274 ? 8.914 -42.656 -2.361 1 90.5 274 HIS A O 1
ATOM 1989 N N . LYS A 1 275 ? 8.188 -40.719 -1.573 1 93 275 LYS A N 1
ATOM 1990 C CA . LYS A 1 275 ? 6.773 -41.062 -1.708 1 93 275 LYS A CA 1
ATOM 1991 C C . LYS A 1 275 ? 5.945 -39.844 -2.131 1 93 275 LYS A C 1
ATOM 1993 O O . LYS A 1 275 ? 5.402 -39.125 -1.285 1 93 275 LYS A O 1
ATOM 1998 N N . ARG A 1 276 ? 5.766 -39.812 -3.457 1 95.25 276 ARG A N 1
ATOM 1999 C CA . ARG A 1 276 ? 4.969 -38.688 -3.98 1 95.25 276 ARG A CA 1
ATOM 2000 C C . ARG A 1 276 ? 3.482 -38.906 -3.719 1 95.25 276 ARG A C 1
ATOM 2002 O O . ARG A 1 276 ? 2.936 -39.969 -4.066 1 95.25 276 ARG A O 1
ATOM 2009 N N . VAL A 1 277 ? 2.834 -38 -2.955 1 95 277 VAL A N 1
ATOM 2010 C CA . VAL A 1 277 ? 1.427 -38.125 -2.586 1 95 277 VAL A CA 1
ATOM 2011 C C . VAL A 1 277 ? 0.664 -36.906 -3.109 1 95 277 VAL A C 1
ATOM 2013 O O . VAL A 1 277 ? 1.036 -35.75 -2.83 1 95 277 VAL A O 1
ATOM 2016 N N . SER A 1 278 ? -0.369 -37.156 -3.875 1 95.44 278 SER A N 1
ATOM 2017 C CA . SER A 1 278 ? -1.163 -36.094 -4.488 1 95.44 278 SER A CA 1
ATOM 2018 C C . SER A 1 278 ? -2.592 -36.094 -3.955 1 95.44 278 SER A C 1
ATOM 2020 O O . SER A 1 278 ? -3.225 -37.156 -3.865 1 95.44 278 SER A O 1
ATOM 2022 N N . ARG A 1 279 ? -3.037 -34.938 -3.545 1 94.56 279 ARG A N 1
ATOM 2023 C CA . ARG A 1 279 ? -4.457 -34.781 -3.262 1 94.56 279 ARG A CA 1
ATOM 2024 C C . ARG A 1 279 ? -5.25 -34.562 -4.547 1 94.56 279 ARG A C 1
ATOM 2026 O O . ARG A 1 279 ? -4.918 -33.688 -5.359 1 94.56 279 ARG A O 1
ATOM 2033 N N . ALA A 1 280 ? -6.297 -35.375 -4.742 1 95.62 280 ALA A N 1
ATOM 2034 C CA . ALA A 1 280 ? -7.152 -35.25 -5.922 1 95.62 280 ALA A CA 1
ATOM 2035 C C . ALA A 1 280 ? -8.438 -34.5 -5.602 1 95.62 280 ALA A C 1
ATOM 2037 O O . ALA A 1 280 ? -9.219 -34.938 -4.738 1 95.62 280 ALA A O 1
ATOM 2038 N N . GLN A 1 281 ? -8.586 -33.406 -6.238 1 94.25 281 GLN A N 1
ATOM 2039 C CA . GLN A 1 281 ? -9.844 -32.688 -6.16 1 94.25 281 GLN A CA 1
ATOM 2040 C C . GLN A 1 281 ? -10.609 -32.781 -7.477 1 94.25 281 GLN A C 1
ATOM 2042 O O . GLN A 1 281 ? -10.062 -32.5 -8.547 1 94.25 281 GLN A O 1
ATOM 2047 N N . ILE A 1 282 ? -11.898 -33.156 -7.375 1 96.19 282 ILE A N 1
ATOM 2048 C CA . ILE A 1 282 ? -12.742 -33.344 -8.547 1 96.19 282 ILE A CA 1
ATOM 2049 C C . ILE A 1 282 ? -13.695 -32.188 -8.703 1 96.19 282 ILE A C 1
ATOM 2051 O O . ILE A 1 282 ? -14.43 -31.828 -7.766 1 96.19 282 ILE A O 1
ATOM 2055 N N . ASN A 1 283 ? -13.703 -31.594 -9.867 1 95.31 283 ASN A N 1
ATOM 2056 C CA . ASN A 1 283 ? -14.562 -30.453 -10.164 1 95.31 283 ASN A CA 1
ATOM 2057 C C . ASN A 1 283 ? -15.477 -30.734 -11.359 1 95.31 283 ASN A C 1
ATOM 2059 O O . ASN A 1 283 ? -15.078 -31.422 -12.297 1 95.31 283 ASN A O 1
ATOM 2063 N N . TYR A 1 284 ? -16.656 -30.172 -11.281 1 94.5 284 TYR A N 1
ATOM 2064 C CA . TYR A 1 284 ? -17.672 -30.344 -12.312 1 94.5 284 TYR A CA 1
ATOM 2065 C C . TYR A 1 284 ? -17.719 -29.141 -13.234 1 94.5 284 TYR A C 1
ATOM 2067 O O . TYR A 1 284 ? -17.5 -28 -12.789 1 94.5 284 TYR A O 1
ATOM 2075 N N . TYR A 1 285 ? -17.875 -29.328 -14.539 1 90.81 285 TYR A N 1
ATOM 2076 C CA . TYR A 1 285 ? -18.203 -28.266 -15.477 1 90.81 285 TYR A CA 1
ATOM 2077 C C . TYR A 1 285 ? -19.25 -28.719 -16.484 1 90.81 285 TYR A C 1
ATOM 2079 O O . TYR A 1 285 ? -19.266 -29.891 -16.891 1 90.81 285 TYR A O 1
ATOM 2087 N N . ASN A 1 286 ? -20.109 -27.891 -16.812 1 88.44 286 ASN A N 1
ATOM 2088 C CA . ASN A 1 286 ? -21.172 -28.188 -17.766 1 88.44 286 ASN A CA 1
ATOM 2089 C C . ASN A 1 286 ? -20.812 -27.75 -19.188 1 88.44 286 ASN A C 1
ATOM 2091 O O . ASN A 1 286 ? -21.016 -28.484 -20.141 1 88.44 286 ASN A O 1
ATOM 2095 N N . ASP A 1 287 ? -20.312 -26.5 -19.328 1 86.31 287 ASP A N 1
ATOM 2096 C CA . ASP A 1 287 ? -19.938 -25.891 -20.594 1 86.31 287 ASP A CA 1
ATOM 2097 C C . ASP A 1 287 ? -18.438 -25.672 -20.688 1 86.31 287 ASP A C 1
ATOM 2099 O O . ASP A 1 287 ? -17.875 -24.844 -19.984 1 86.31 287 ASP A O 1
ATOM 2103 N N . PRO A 1 288 ? -17.797 -26.406 -21.656 1 87.19 288 PRO A N 1
ATOM 2104 C CA . PRO A 1 288 ? -16.344 -26.219 -21.797 1 87.19 288 PRO A CA 1
ATOM 2105 C C . PRO A 1 288 ? -15.953 -24.781 -22.141 1 87.19 288 PRO A C 1
ATOM 2107 O O . PRO A 1 288 ? -14.828 -24.359 -21.844 1 87.19 288 PRO A O 1
ATOM 2110 N N . GLU A 1 289 ? -16.875 -24.031 -22.672 1 84 289 GLU A N 1
ATOM 2111 C CA . GLU A 1 289 ? -16.594 -22.641 -23 1 84 289 GLU A CA 1
ATOM 2112 C C . GLU A 1 289 ? -16.562 -21.766 -21.75 1 84 289 GLU A C 1
ATOM 2114 O O . GLU A 1 289 ? -16.078 -20.641 -21.781 1 84 289 GLU A O 1
ATOM 2119 N N . GLN A 1 290 ? -17.047 -22.344 -20.656 1 85.62 290 GLN A N 1
ATOM 2120 C CA . GLN A 1 290 ? -17.031 -21.672 -19.359 1 85.62 290 GLN A CA 1
ATOM 2121 C C . GLN A 1 290 ? -16.297 -22.516 -18.312 1 85.62 290 GLN A C 1
ATOM 2123 O O . GLN A 1 290 ? -16.75 -22.609 -17.172 1 85.62 290 GLN A O 1
ATOM 2128 N N . PHE A 1 291 ? -15.281 -23.125 -18.797 1 90.12 291 PHE A N 1
ATOM 2129 C CA . PHE A 1 291 ? -14.555 -24.078 -17.969 1 90.12 291 PHE A CA 1
ATOM 2130 C C . PHE A 1 291 ? -14.094 -23.438 -16.672 1 90.12 291 PHE A C 1
ATOM 2132 O O . PHE A 1 291 ? -14 -24.094 -15.641 1 90.12 291 PHE A O 1
ATOM 2139 N N . GLN A 1 292 ? -13.867 -22.109 -16.656 1 88.94 292 GLN A N 1
ATOM 2140 C CA . GLN A 1 292 ? -13.305 -21.422 -15.484 1 88.94 292 GLN A CA 1
ATOM 2141 C C . GLN A 1 292 ? -14.258 -21.516 -14.289 1 88.94 292 GLN A C 1
ATOM 2143 O O . GLN A 1 292 ? -13.82 -21.484 -13.141 1 88.94 292 GLN A O 1
ATOM 2148 N N . VAL A 1 293 ? -15.508 -21.672 -14.492 1 89.5 293 VAL A N 1
ATOM 2149 C CA . VAL A 1 293 ? -16.484 -21.688 -13.414 1 89.5 293 VAL A CA 1
ATOM 2150 C C . VAL A 1 293 ? -16.375 -22.984 -12.633 1 89.5 293 VAL A C 1
ATOM 2152 O O . VAL A 1 293 ? -16.906 -23.094 -11.523 1 89.5 293 VAL A O 1
ATOM 2155 N N . SER A 1 294 ? -15.711 -23.938 -13.234 1 92.69 294 SER A N 1
ATOM 2156 C CA . SER A 1 294 ? -15.594 -25.25 -12.609 1 92.69 294 SER A CA 1
ATOM 2157 C C . SER A 1 294 ? -14.938 -25.156 -11.234 1 92.69 294 SER A C 1
ATOM 2159 O O . SER A 1 294 ? -15.164 -26 -10.375 1 92.69 294 SER A O 1
ATOM 2161 N N . TRP A 1 295 ? -14.141 -24.141 -10.984 1 93.38 295 TRP A N 1
ATOM 2162 C CA . TRP A 1 295 ? -13.484 -23.922 -9.695 1 93.38 295 TRP A CA 1
ATOM 2163 C C . TRP A 1 295 ? -14.516 -23.672 -8.602 1 93.38 295 TRP A C 1
ATOM 2165 O O . TRP A 1 295 ? -14.211 -23.797 -7.414 1 93.38 295 TRP A O 1
ATOM 2175 N N . MET A 1 296 ? -15.758 -23.391 -8.977 1 92.19 296 MET A N 1
ATOM 2176 C CA . MET A 1 296 ? -16.844 -23.125 -8.039 1 92.19 296 MET A CA 1
ATOM 2177 C C . MET A 1 296 ? -17.766 -24.328 -7.906 1 92.19 296 MET A C 1
ATOM 2179 O O . MET A 1 296 ? -18.797 -24.266 -7.234 1 92.19 296 MET A O 1
ATOM 2183 N N . HIS A 1 297 ? -17.422 -25.422 -8.555 1 93.19 297 HIS A N 1
ATOM 2184 C CA . HIS A 1 297 ? -18.281 -26.594 -8.531 1 93.19 297 HIS A CA 1
ATOM 2185 C C . HIS A 1 297 ? -17.5 -27.844 -8.125 1 93.19 297 HIS A C 1
ATOM 2187 O O . HIS A 1 297 ? -17.516 -28.844 -8.844 1 93.19 297 HIS A O 1
ATOM 2193 N N . PRO A 1 298 ? -17 -27.812 -6.922 1 94.31 298 PRO A N 1
ATOM 2194 C CA . PRO A 1 298 ? -16.328 -29.016 -6.441 1 94.31 298 PRO A CA 1
ATOM 2195 C C . PRO A 1 298 ? -17.312 -30.141 -6.102 1 94.31 298 PRO A C 1
ATOM 2197 O O . PRO A 1 298 ? -18.406 -29.875 -5.617 1 94.31 298 PRO A O 1
ATOM 2200 N N . LEU A 1 299 ? -16.938 -31.312 -6.41 1 95.38 299 LEU A N 1
ATOM 2201 C CA . LEU A 1 299 ? -17.688 -32.438 -5.871 1 95.38 299 LEU A CA 1
ATOM 2202 C C . LEU A 1 299 ? -17.297 -32.719 -4.426 1 95.38 299 LEU A C 1
ATOM 2204 O O . LEU A 1 299 ? -16.141 -32.562 -4.055 1 95.38 299 LEU A O 1
ATOM 2208 N N . PRO A 1 300 ? -18.25 -33.062 -3.602 1 94.12 300 PRO A N 1
ATOM 2209 C CA . PRO A 1 300 ? -17.891 -33.469 -2.238 1 94.12 300 PRO A CA 1
ATOM 2210 C C . PRO A 1 300 ? -17.281 -34.875 -2.174 1 94.12 300 PRO A C 1
ATOM 2212 O O . PRO A 1 300 ? -17.766 -35.719 -1.416 1 94.12 300 PRO A O 1
ATOM 2215 N N . PHE A 1 301 ? -16.328 -35.094 -2.977 1 95.62 301 PHE A N 1
ATOM 2216 C CA . PHE A 1 301 ? -15.602 -36.344 -3.08 1 95.62 301 PHE A CA 1
ATOM 2217 C C . PHE A 1 301 ? -14.141 -36.094 -3.424 1 95.62 301 PHE A C 1
ATOM 2219 O O . PHE A 1 301 ? -13.836 -35.469 -4.445 1 95.62 301 PHE A O 1
ATOM 2226 N N . ASN A 1 302 ? -13.203 -36.469 -2.553 1 94.56 302 ASN A N 1
ATOM 2227 C CA . ASN A 1 302 ? -11.773 -36.312 -2.775 1 94.56 302 ASN A CA 1
ATOM 2228 C C . ASN A 1 302 ? -10.984 -37.438 -2.131 1 94.56 302 ASN A C 1
ATOM 2230 O O . ASN A 1 302 ? -11.516 -38.188 -1.291 1 94.56 302 ASN A O 1
ATOM 2234 N N . PHE A 1 303 ? -9.836 -37.688 -2.537 1 95.5 303 PHE A N 1
ATOM 2235 C CA . PHE A 1 303 ? -8.922 -38.688 -1.996 1 95.5 303 PHE A CA 1
ATOM 2236 C C . PHE A 1 303 ? -7.477 -38.312 -2.32 1 95.5 303 PHE A C 1
ATOM 2238 O O . PHE A 1 303 ? -7.207 -37.312 -2.979 1 95.5 303 PHE A O 1
ATOM 2245 N N . VAL A 1 304 ? -6.523 -39.125 -1.803 1 95.12 304 VAL A N 1
ATOM 2246 C CA . VAL A 1 304 ? -5.121 -38.906 -2.148 1 95.12 304 VAL A CA 1
ATOM 2247 C C . VAL A 1 304 ? -4.625 -40.094 -3.004 1 95.12 304 VAL A C 1
ATOM 2249 O O . VAL A 1 304 ? -5.098 -41.219 -2.859 1 95.12 304 VAL A O 1
ATOM 2252 N N . VAL A 1 305 ? -3.826 -39.781 -3.936 1 96.25 305 VAL A N 1
ATOM 2253 C CA . VAL A 1 305 ? -3.146 -40.781 -4.754 1 96.25 305 VAL A CA 1
ATOM 2254 C C . VAL A 1 305 ? -1.706 -40.938 -4.273 1 96.25 305 VAL A C 1
ATOM 2256 O O . VAL A 1 305 ? -0.914 -40 -4.324 1 96.25 305 VAL A O 1
ATOM 2259 N N . VAL A 1 306 ? -1.399 -42.094 -3.846 1 95.62 306 VAL A N 1
ATOM 2260 C CA . VAL A 1 306 ? -0.048 -42.406 -3.406 1 95.62 306 VAL A CA 1
ATOM 2261 C C . VAL A 1 306 ? 0.748 -43 -4.57 1 95.62 306 VAL A C 1
ATOM 2263 O O . VAL A 1 306 ? 0.388 -44.031 -5.109 1 95.62 306 VAL A O 1
ATOM 2266 N N . GLN A 1 307 ? 1.766 -42.312 -4.941 1 93.88 307 GLN A N 1
ATOM 2267 C CA . GLN A 1 307 ? 2.598 -42.688 -6.066 1 93.88 307 GLN A CA 1
ATOM 2268 C C . GLN A 1 307 ? 3.877 -43.375 -5.59 1 93.88 307 GLN A C 1
ATOM 2270 O O . GLN A 1 307 ? 4.973 -42.844 -5.746 1 93.88 307 GLN A O 1
ATOM 2275 N N . ASP A 1 308 ? 3.67 -44.562 -5.133 1 86.44 308 ASP A N 1
ATOM 2276 C CA . ASP A 1 308 ? 4.77 -45.375 -4.652 1 86.44 308 ASP A CA 1
ATOM 2277 C C . ASP A 1 308 ? 5.105 -46.5 -5.652 1 86.44 308 ASP A C 1
ATOM 2279 O O . ASP A 1 308 ? 4.215 -47.219 -6.109 1 86.44 308 ASP A O 1
ATOM 2283 N N . GLY A 1 309 ? 6.316 -46.531 -6.059 1 78.12 309 GLY A N 1
ATOM 2284 C CA . GLY A 1 309 ? 6.715 -47.531 -7.047 1 78.12 309 GLY A CA 1
ATOM 2285 C C . GLY A 1 309 ? 6.336 -47.125 -8.461 1 78.12 309 GLY A C 1
ATOM 2286 O O . GLY A 1 309 ? 6.418 -45.969 -8.836 1 78.12 309 GLY A O 1
ATOM 2287 N N . LEU A 1 310 ? 6.008 -48.125 -9.289 1 73.5 310 LEU A N 1
ATOM 2288 C CA . LEU A 1 310 ? 5.598 -47.938 -10.672 1 73.5 310 LEU A CA 1
ATOM 2289 C C . LEU A 1 310 ? 4.141 -47.469 -10.742 1 73.5 310 LEU A C 1
ATOM 2291 O O . LEU A 1 310 ? 3.346 -47.781 -9.852 1 73.5 310 LEU A O 1
ATOM 2295 N N . PRO A 1 311 ? 3.805 -46.812 -11.781 1 75.81 311 PRO A N 1
ATOM 2296 C CA . PRO A 1 311 ? 2.459 -46.219 -11.867 1 75.81 311 PRO A CA 1
ATOM 2297 C C . PRO A 1 311 ? 1.361 -47.25 -11.648 1 75.81 311 PRO A C 1
ATOM 2299 O O . PRO A 1 311 ? 0.327 -46.969 -11.055 1 75.81 311 PRO A O 1
ATOM 2302 N N . GLN A 1 312 ? 1.608 -48.469 -12.117 1 78.31 312 GLN A N 1
ATOM 2303 C CA . GLN A 1 312 ? 0.589 -49.5 -11.977 1 78.31 312 GLN A CA 1
ATOM 2304 C C . GLN A 1 312 ? 0.384 -49.875 -10.516 1 78.31 312 GLN A C 1
ATOM 2306 O O . GLN A 1 312 ? -0.638 -50.469 -10.156 1 78.31 312 GLN A O 1
ATOM 2311 N N . GLN A 1 313 ? 1.306 -49.469 -9.672 1 87.94 313 GLN A N 1
ATOM 2312 C CA . GLN A 1 313 ? 1.248 -49.812 -8.25 1 87.94 313 GLN A CA 1
ATOM 2313 C C . GLN A 1 313 ? 0.632 -48.688 -7.434 1 87.94 313 GLN A C 1
ATOM 2315 O O . GLN A 1 313 ? 0.409 -48.844 -6.23 1 87.94 313 GLN A O 1
ATOM 2320 N N . TRP A 1 314 ? 0.399 -47.625 -8.094 1 93.88 314 TRP A N 1
ATOM 2321 C CA . TRP A 1 314 ? -0.159 -46.469 -7.379 1 93.88 314 TRP A CA 1
ATOM 2322 C C . TRP A 1 314 ? -1.578 -46.781 -6.906 1 93.88 314 TRP A C 1
ATOM 2324 O O . TRP A 1 314 ? -2.271 -47.625 -7.48 1 93.88 314 TRP A O 1
ATOM 2334 N N . TYR A 1 315 ? -1.945 -46.125 -5.742 1 94.81 315 TYR A N 1
ATOM 2335 C CA . TYR A 1 315 ? -3.246 -46.438 -5.16 1 94.81 315 TYR A CA 1
ATOM 2336 C C . TYR A 1 315 ? -3.832 -45.219 -4.457 1 94.81 315 TYR A C 1
ATOM 2338 O O . TYR A 1 315 ? -3.131 -44.25 -4.219 1 94.81 315 TYR A O 1
ATOM 2346 N N . ALA A 1 316 ? -5.125 -45.312 -4.191 1 95.81 316 ALA A N 1
ATOM 2347 C CA . ALA A 1 316 ? -5.84 -44.25 -3.516 1 95.81 316 ALA A CA 1
ATOM 2348 C C . ALA A 1 316 ? -5.957 -44.5 -2.02 1 95.81 316 ALA A C 1
ATOM 2350 O O . ALA A 1 316 ? -6.121 -45.656 -1.603 1 95.81 316 ALA A O 1
ATOM 2351 N N . GLU A 1 317 ? -5.832 -43.469 -1.225 1 94.31 317 GLU A N 1
ATOM 2352 C CA . GLU A 1 317 ? -6.051 -43.5 0.218 1 94.31 317 GLU A CA 1
ATOM 2353 C C . GLU A 1 317 ? -6.773 -42.25 0.706 1 94.31 317 GLU A C 1
ATOM 2355 O O . GLU A 1 317 ? -6.977 -41.312 -0.061 1 94.31 317 GLU A O 1
ATOM 2360 N N . ASN A 1 318 ? -7.266 -42.344 1.991 1 92.94 318 ASN A N 1
ATOM 2361 C CA . ASN A 1 318 ? -7.879 -41.219 2.666 1 92.94 318 ASN A CA 1
ATOM 2362 C C . ASN A 1 318 ? -8.984 -40.594 1.817 1 92.94 318 ASN A C 1
ATOM 2364 O O . ASN A 1 318 ? -8.914 -39.406 1.471 1 92.94 318 ASN A O 1
ATOM 2368 N N . LEU A 1 319 ? -9.984 -41.344 1.592 1 95.25 319 LEU A N 1
ATOM 2369 C CA . LEU A 1 319 ? -11.109 -40.875 0.782 1 95.25 319 LEU A CA 1
ATOM 2370 C C . LEU A 1 319 ? -12.141 -40.156 1.644 1 95.25 319 LEU A C 1
ATOM 2372 O O . LEU A 1 319 ? -12.438 -40.594 2.76 1 95.25 319 LEU A O 1
ATOM 2376 N N . THR A 1 320 ? -12.555 -39.062 1.185 1 93.25 320 THR A N 1
ATOM 2377 C CA . THR A 1 320 ? -13.672 -38.375 1.79 1 93.25 320 THR A CA 1
ATOM 2378 C C . THR A 1 320 ? -14.844 -38.281 0.815 1 93.25 320 THR A C 1
ATOM 2380 O O . THR A 1 320 ? -14.703 -37.719 -0.28 1 93.25 320 THR A O 1
ATOM 2383 N N . TYR A 1 321 ? -15.953 -38.875 1.16 1 95.38 321 TYR A N 1
ATOM 2384 C CA . TYR A 1 321 ? -17.172 -38.906 0.366 1 95.38 321 TYR A CA 1
ATOM 2385 C C . TYR A 1 321 ? -18.344 -38.312 1.139 1 95.38 321 TYR A C 1
ATOM 2387 O O . TYR A 1 321 ? -18.828 -38.938 2.1 1 95.38 321 TYR A O 1
ATOM 2395 N N . CYS A 1 322 ? -18.828 -37.125 0.654 1 93.44 322 CYS A N 1
ATOM 2396 C CA . CYS A 1 322 ? -19.953 -36.406 1.259 1 93.44 322 CYS A CA 1
ATOM 2397 C C . CYS A 1 322 ? -19.766 -36.281 2.766 1 93.44 322 CYS A C 1
ATOM 2399 O O . CYS A 1 322 ? -20.672 -36.594 3.539 1 93.44 322 CYS A O 1
ATOM 2401 N N . GLY A 1 323 ? -18.578 -35.875 3.115 1 88.19 323 GLY A N 1
ATOM 2402 C CA . GLY A 1 323 ? -18.266 -35.625 4.512 1 88.19 323 GLY A CA 1
ATOM 2403 C C . GLY A 1 323 ? -17.891 -36.875 5.285 1 88.19 323 GLY A C 1
ATOM 2404 O O . GLY A 1 323 ? -17.516 -36.781 6.457 1 88.19 323 GLY A O 1
ATOM 2405 N N . GLN A 1 324 ? -18.031 -38.062 4.668 1 91.5 324 GLN A N 1
ATOM 2406 C CA . GLN A 1 324 ? -17.641 -39.312 5.285 1 91.5 324 GLN A CA 1
ATOM 2407 C C . GLN A 1 324 ? -16.203 -39.688 4.914 1 91.5 324 GLN A C 1
ATOM 2409 O O . GLN A 1 324 ? -15.852 -39.719 3.732 1 91.5 324 GLN A O 1
ATOM 2414 N N . SER A 1 325 ? -15.359 -40.031 5.949 1 91.94 325 SER A N 1
ATOM 2415 C CA . SER A 1 325 ? -13.945 -40.25 5.691 1 91.94 325 SER A CA 1
ATOM 2416 C C . SER A 1 325 ? -13.594 -41.75 5.855 1 91.94 325 SER A C 1
ATOM 2418 O O . SER A 1 325 ? -14.102 -42.406 6.758 1 91.94 325 SER A O 1
ATOM 2420 N N . PHE A 1 326 ? -12.773 -42.219 4.945 1 94.75 326 PHE A N 1
ATOM 2421 C CA . PHE A 1 326 ? -12.305 -43.594 4.945 1 94.75 326 PHE A CA 1
ATOM 2422 C C . PHE A 1 326 ? -10.805 -43.656 4.68 1 94.75 326 PHE A C 1
ATOM 2424 O O . PHE A 1 326 ? -10.281 -42.906 3.85 1 94.75 326 PHE A O 1
ATOM 2431 N N . ARG A 1 327 ? -10.133 -44.469 5.309 1 93.81 327 ARG A N 1
ATOM 2432 C CA . ARG A 1 327 ? -8.68 -44.594 5.16 1 93.81 327 ARG A CA 1
ATOM 2433 C C . ARG A 1 327 ? -8.32 -45.219 3.812 1 93.81 327 ARG A C 1
ATOM 2435 O O . ARG A 1 327 ? -7.238 -44.938 3.279 1 93.81 327 ARG A O 1
ATOM 2442 N N . SER A 1 328 ? -9.273 -46.125 3.346 1 95.62 328 SER A N 1
ATOM 2443 C CA . SER A 1 328 ? -8.984 -46.812 2.092 1 95.62 328 SER A CA 1
ATOM 2444 C C . SER A 1 328 ? -10.25 -47 1.25 1 95.62 328 SER A C 1
ATOM 2446 O O . SER A 1 328 ? -11.359 -46.875 1.769 1 95.62 328 SER A O 1
ATOM 2448 N N . LEU A 1 329 ? -9.969 -47.219 -0.062 1 96.38 329 LEU A N 1
ATOM 2449 C CA . LEU A 1 329 ? -11.086 -47.5 -0.957 1 96.38 329 LEU A CA 1
ATOM 2450 C C . LEU A 1 329 ? -11.805 -48.781 -0.537 1 96.38 329 LEU A C 1
ATOM 2452 O O . LEU A 1 329 ? -13.039 -48.844 -0.557 1 96.38 329 LEU A O 1
ATOM 2456 N N . ALA A 1 330 ? -11.078 -49.781 -0.139 1 96.75 330 ALA A N 1
ATOM 2457 C CA . ALA A 1 330 ? -11.664 -51.031 0.326 1 96.75 330 ALA A CA 1
ATOM 2458 C C . ALA A 1 330 ? -12.586 -50.781 1.518 1 96.75 330 ALA A C 1
ATOM 2460 O O . ALA A 1 330 ? -13.648 -51.406 1.616 1 96.75 330 ALA A O 1
ATOM 2461 N N . GLY A 1 331 ? -12.109 -49.969 2.348 1 97.06 331 GLY A N 1
ATOM 2462 C CA . GLY A 1 331 ? -12.93 -49.656 3.5 1 97.06 331 GLY A CA 1
ATOM 2463 C C . GLY A 1 331 ? -14.234 -48.969 3.127 1 97.06 331 GLY A C 1
ATOM 2464 O O . GLY A 1 331 ? -15.281 -49.281 3.715 1 97.06 331 GLY A O 1
ATOM 2465 N N . LEU A 1 332 ? -14.203 -48.062 2.217 1 97.25 332 LEU A N 1
ATOM 2466 C CA . LEU A 1 332 ? -15.398 -47.375 1.753 1 97.25 332 LEU A CA 1
ATOM 2467 C C . LEU A 1 332 ? -16.359 -48.375 1.093 1 97.25 332 LEU A C 1
ATOM 2469 O O . LEU A 1 332 ? -17.562 -48.344 1.379 1 97.25 332 LEU A O 1
ATOM 2473 N N . LEU A 1 333 ? -15.891 -49.281 0.288 1 97.38 333 LEU A N 1
ATOM 2474 C CA . LEU A 1 333 ? -16.719 -50.25 -0.408 1 97.38 333 LEU A CA 1
ATOM 2475 C C . LEU A 1 333 ? -17.328 -51.25 0.575 1 97.38 333 LEU A C 1
ATOM 2477 O O . LEU A 1 333 ? -18.469 -51.688 0.399 1 97.38 333 LEU A O 1
ATOM 2481 N N . ALA A 1 334 ? -16.594 -51.594 1.575 1 97.69 334 ALA A N 1
ATOM 2482 C CA . ALA A 1 334 ? -17.109 -52.5 2.617 1 97.69 334 ALA A CA 1
ATOM 2483 C C . ALA A 1 334 ? -18.266 -51.844 3.363 1 97.69 334 ALA A C 1
ATOM 2485 O O . ALA A 1 334 ? -19.25 -52.5 3.707 1 97.69 334 ALA A O 1
ATOM 2486 N N . ALA A 1 335 ? -18.031 -50.562 3.605 1 96.88 335 ALA A N 1
ATOM 2487 C CA . ALA A 1 335 ? -19.109 -49.844 4.273 1 96.88 335 ALA A CA 1
ATOM 2488 C C . ALA A 1 335 ? -20.375 -49.812 3.412 1 96.88 335 ALA A C 1
ATOM 2490 O O . ALA A 1 335 ? -21.484 -49.906 3.93 1 96.88 335 ALA A O 1
ATOM 2491 N N . ASP A 1 336 ? -20.219 -49.625 2.131 1 96 336 ASP A N 1
ATOM 2492 C CA . ASP A 1 336 ? -21.359 -49.625 1.217 1 96 336 ASP A CA 1
ATOM 2493 C C . ASP A 1 336 ? -22.031 -51 1.2 1 96 336 ASP A C 1
ATOM 2495 O O . ASP A 1 336 ? -23.25 -51.094 1.266 1 96 336 ASP A O 1
ATOM 2499 N N . ALA A 1 337 ? -21.266 -52 1.138 1 96.44 337 ALA A N 1
ATOM 2500 C CA . ALA A 1 337 ? -21.781 -53.375 1.112 1 96.44 337 ALA A CA 1
ATOM 2501 C C . ALA A 1 337 ? -22.531 -53.719 2.395 1 96.44 337 ALA A C 1
ATOM 2503 O O . ALA A 1 337 ? -23.516 -54.438 2.367 1 96.44 337 ALA A O 1
ATOM 2504 N N . ALA A 1 338 ? -22.047 -53.125 3.436 1 96.12 338 ALA A N 1
ATOM 2505 C CA . ALA A 1 338 ? -22.672 -53.375 4.734 1 96.12 338 ALA A CA 1
ATOM 2506 C C . ALA A 1 338 ? -23.906 -52.5 4.938 1 96.12 338 ALA A C 1
ATOM 2508 O O . ALA A 1 338 ? -24.641 -52.656 5.906 1 96.12 338 ALA A O 1
ATOM 2509 N N . GLY A 1 339 ? -24.062 -51.531 4.098 1 92.69 339 GLY A N 1
ATOM 2510 C CA . GLY A 1 339 ? -25.203 -50.625 4.207 1 92.69 339 GLY A CA 1
ATOM 2511 C C . GLY A 1 339 ? -24.953 -49.469 5.141 1 92.69 339 GLY A C 1
ATOM 2512 O O . GLY A 1 339 ? -25.859 -48.656 5.414 1 92.69 339 GLY A O 1
ATOM 2513 N N . SER A 1 340 ? -23.734 -49.344 5.582 1 93.38 340 SER A N 1
ATOM 2514 C CA . SER A 1 340 ? -23.422 -48.312 6.543 1 93.38 340 SER A CA 1
ATOM 2515 C C . SER A 1 340 ? -22.984 -47.031 5.836 1 93.38 340 SER A C 1
ATOM 2517 O O . SER A 1 340 ? -22.984 -45.938 6.438 1 93.38 340 SER A O 1
ATOM 2519 N N . LEU A 1 341 ? -22.547 -47.062 4.59 1 95.44 341 LEU A N 1
ATOM 2520 C CA . LEU A 1 341 ? -22.25 -45.875 3.822 1 95.44 341 LEU A CA 1
ATOM 2521 C C . LEU A 1 341 ? -23.531 -45.125 3.459 1 95.44 341 LEU A C 1
ATOM 2523 O O . LEU A 1 341 ? -24.469 -45.719 2.898 1 95.44 341 LEU A O 1
ATOM 2527 N N . ALA A 1 342 ? -23.609 -43.844 3.867 1 93.75 342 ALA A N 1
ATOM 2528 C CA . ALA A 1 342 ? -24.703 -43 3.395 1 93.75 342 ALA A CA 1
ATOM 2529 C C . ALA A 1 342 ? -24.391 -42.438 2.01 1 93.75 342 ALA A C 1
ATOM 2531 O O . ALA A 1 342 ? -23.422 -41.688 1.835 1 93.75 342 ALA A O 1
ATOM 2532 N N . ARG A 1 343 ? -25.188 -42.844 1.021 1 94.94 343 ARG A N 1
ATOM 2533 C CA . ARG A 1 343 ? -25.016 -42.281 -0.324 1 94.94 343 ARG A CA 1
ATOM 2534 C C . ARG A 1 343 ? -25.75 -40.969 -0.468 1 94.94 343 ARG A C 1
ATOM 2536 O O . ARG A 1 343 ? -26.984 -40.906 -0.426 1 94.94 343 ARG A O 1
ATOM 2543 N N . CYS A 1 344 ? -25 -39.938 -0.717 1 94 344 CYS A N 1
ATOM 2544 C CA . CYS A 1 344 ? -25.609 -38.625 -0.767 1 94 344 CYS A CA 1
ATOM 2545 C C . CYS A 1 344 ? -26.219 -38.344 -2.137 1 94 344 CYS A C 1
ATOM 2547 O O . CYS A 1 344 ? -25.844 -38.969 -3.125 1 94 344 CYS A O 1
ATOM 2549 N N . SER A 1 345 ? -27.234 -37.406 -2.164 1 91.25 345 SER A N 1
ATOM 2550 C CA . SER A 1 345 ? -27.75 -36.812 -3.391 1 91.25 345 SER A CA 1
ATOM 2551 C C . SER A 1 345 ? -27.172 -35.438 -3.611 1 91.25 345 SER A C 1
ATOM 2553 O O . SER A 1 345 ? -27.734 -34.438 -3.133 1 91.25 345 SER A O 1
ATOM 2555 N N . ALA A 1 346 ? -26.125 -35.375 -4.367 1 90.88 346 ALA A N 1
ATOM 2556 C CA . ALA A 1 346 ? -25.406 -34.094 -4.551 1 90.88 346 ALA A CA 1
ATOM 2557 C C . ALA A 1 346 ? -25.094 -33.844 -6.027 1 90.88 346 ALA A C 1
ATOM 2559 O O . ALA A 1 346 ? -23.984 -33.5 -6.387 1 90.88 346 ALA A O 1
ATOM 2560 N N . ARG A 1 347 ? -26.078 -34.031 -6.902 1 88.12 347 ARG A N 1
ATOM 2561 C CA . ARG A 1 347 ? -25.891 -33.75 -8.32 1 88.12 347 ARG A CA 1
ATOM 2562 C C . ARG A 1 347 ? -25.562 -32.281 -8.531 1 88.12 347 ARG A C 1
ATOM 2564 O O . ARG A 1 347 ? -26.219 -31.391 -7.969 1 88.12 347 ARG A O 1
ATOM 2571 N N . PRO A 1 348 ? -24.469 -32.062 -9.305 1 87.5 348 PRO A N 1
ATOM 2572 C CA . PRO A 1 348 ? -24.109 -30.656 -9.539 1 87.5 348 PRO A CA 1
ATOM 2573 C C . PRO A 1 348 ? -25.172 -29.906 -10.352 1 87.5 348 PRO A C 1
ATOM 2575 O O . PRO A 1 348 ? -25.844 -30.5 -11.195 1 87.5 348 PRO A O 1
ATOM 2578 N N . SER A 1 349 ? -25.359 -28.594 -9.992 1 78.75 349 SER A N 1
ATOM 2579 C CA . SER A 1 349 ? -26.25 -27.703 -10.719 1 78.75 349 SER A CA 1
ATOM 2580 C C . SER A 1 349 ? -25.531 -26.438 -11.18 1 78.75 349 SER A C 1
ATOM 2582 O O . SER A 1 349 ? -24.547 -26.031 -10.57 1 78.75 349 SER A O 1
ATOM 2584 N N . THR A 1 350 ? -25.891 -26 -12.406 1 74.38 350 THR A N 1
ATOM 2585 C CA . THR A 1 350 ? -25.328 -24.75 -12.906 1 74.38 350 THR A CA 1
ATOM 2586 C C . THR A 1 350 ? -26.375 -23.641 -12.859 1 74.38 350 THR A C 1
ATOM 2588 O O . THR A 1 350 ? -26.531 -22.891 -13.828 1 74.38 350 THR A O 1
ATOM 2591 N N . ASP A 1 351 ? -27.016 -23.562 -11.797 1 74.31 351 ASP A N 1
ATOM 2592 C CA . ASP A 1 351 ? -28.047 -22.547 -11.664 1 74.31 351 ASP A CA 1
ATOM 2593 C C . ASP A 1 351 ? -27.562 -21.359 -10.836 1 74.31 351 ASP A C 1
ATOM 2595 O O . ASP A 1 351 ? -28.359 -20.5 -10.422 1 74.31 351 ASP A O 1
ATOM 2599 N N . TYR A 1 352 ? -26.297 -21.297 -10.734 1 78.19 352 TYR A N 1
ATOM 2600 C CA . TYR A 1 352 ? -25.797 -20.156 -9.977 1 78.19 352 TYR A CA 1
ATOM 2601 C C . TYR A 1 352 ? -25.594 -18.938 -10.883 1 78.19 352 TYR A C 1
ATOM 2603 O O . TYR A 1 352 ? -25.312 -19.094 -12.07 1 78.19 352 TYR A O 1
ATOM 2611 N N . SER A 1 353 ? -25.672 -17.812 -10.305 1 75.12 353 SER A N 1
ATOM 2612 C CA . SER A 1 353 ? -25.516 -16.578 -11.062 1 75.12 353 SER A CA 1
ATOM 2613 C C . SER A 1 353 ? -24.109 -16.453 -11.641 1 75.12 353 SER A C 1
ATOM 2615 O O . SER A 1 353 ? -23.922 -15.812 -12.672 1 75.12 353 SER A O 1
ATOM 2617 N N . TRP A 1 354 ? -23.219 -17.156 -10.992 1 77.38 354 TRP A N 1
ATOM 2618 C CA . TRP A 1 354 ? -21.828 -16.969 -11.414 1 77.38 354 TRP A CA 1
ATOM 2619 C C . TRP A 1 354 ? -21.453 -17.938 -12.531 1 77.38 354 TRP A C 1
ATOM 2621 O O . TRP A 1 354 ? -20.359 -17.875 -13.07 1 77.38 354 TRP A O 1
ATOM 2631 N N . ASP A 1 355 ? -22.328 -18.812 -12.93 1 77.81 355 ASP A N 1
ATOM 2632 C CA . ASP A 1 355 ? -22.047 -19.766 -14 1 77.81 355 ASP A CA 1
ATOM 2633 C C . ASP A 1 355 ? -21.984 -19.062 -15.359 1 77.81 355 ASP A C 1
ATOM 2635 O O . ASP A 1 355 ? -21.484 -19.625 -16.328 1 77.81 355 ASP A O 1
ATOM 2639 N N . THR A 1 356 ? -22.578 -17.922 -15.422 1 64 356 THR A N 1
ATOM 2640 C CA . THR A 1 356 ? -22.453 -17.062 -16.594 1 64 356 THR A CA 1
ATOM 2641 C C . THR A 1 356 ? -21.875 -15.703 -16.219 1 64 356 THR A C 1
ATOM 2643 O O . THR A 1 356 ? -22.625 -14.734 -16.062 1 64 356 THR A O 1
ATOM 2646 N N . PRO A 1 357 ? -20.578 -15.852 -15.938 1 60.78 357 PRO A N 1
ATOM 2647 C CA . PRO A 1 357 ? -20 -14.609 -15.414 1 60.78 357 PRO A CA 1
ATOM 2648 C C . PRO A 1 357 ? -20.078 -13.453 -16.406 1 60.78 357 PRO A C 1
ATOM 2650 O O . PRO A 1 357 ? -19.641 -13.586 -17.547 1 60.78 357 PRO A O 1
ATOM 2653 N N . GLY A 1 358 ? -20.688 -12.305 -15.961 1 57.12 358 GLY A N 1
ATOM 2654 C CA . GLY A 1 358 ? -20.812 -11.016 -16.625 1 57.12 358 GLY A CA 1
ATOM 2655 C C . GLY A 1 358 ? -21.953 -10.977 -17.625 1 57.12 358 GLY A C 1
ATOM 2656 O O . GLY A 1 358 ? -22.5 -12.016 -17.984 1 57.12 358 GLY A O 1
ATOM 2657 N N . PRO A 1 359 ? -22.625 -9.836 -17.797 1 49.47 359 PRO A N 1
ATOM 2658 C CA . PRO A 1 359 ? -23.719 -9.781 -18.766 1 49.47 359 PRO A CA 1
ATOM 2659 C C . PRO A 1 359 ? -23.312 -10.305 -20.141 1 49.47 359 PRO A C 1
ATOM 2661 O O . PRO A 1 359 ? -22.141 -10.227 -20.516 1 49.47 359 PRO A O 1
ATOM 2664 N N . ASP A 1 360 ? -24.031 -11.258 -20.609 1 46.88 360 ASP A N 1
ATOM 2665 C CA . ASP A 1 360 ? -23.859 -11.656 -22 1 46.88 360 ASP A CA 1
ATOM 2666 C C . ASP A 1 360 ? -23.344 -10.492 -22.844 1 46.88 360 ASP A C 1
ATOM 2668 O O . ASP A 1 360 ? -23.906 -9.398 -22.797 1 46.88 360 ASP A O 1
ATOM 2672 N N . PRO A 1 361 ? -22.125 -10.562 -23.281 1 43.66 361 PRO A N 1
ATOM 2673 C CA . PRO A 1 361 ? -21.703 -9.453 -24.141 1 43.66 361 PRO A CA 1
ATOM 2674 C C . PRO A 1 361 ? -22.859 -8.828 -24.906 1 43.66 361 PRO A C 1
ATOM 2676 O O . PRO A 1 361 ? -22.797 -7.652 -25.281 1 43.66 361 PRO A O 1
ATOM 2679 N N . GLY A 1 362 ? -23.781 -9.617 -25.438 1 36.66 362 GLY A N 1
ATOM 2680 C CA . GLY A 1 362 ? -24.906 -9.117 -26.219 1 36.66 362 GLY A CA 1
ATOM 2681 C C . GLY A 1 362 ? -25.938 -8.383 -25.391 1 36.66 362 GLY A C 1
ATOM 2682 O O . GLY A 1 362 ? -26.891 -7.82 -25.938 1 36.66 362 GLY A O 1
ATOM 2683 N N . SER A 1 363 ? -26.156 -8.852 -24.328 1 40.97 363 SER A N 1
ATOM 2684 C CA . SER A 1 363 ? -27.172 -8.109 -23.594 1 40.97 363 SER A CA 1
ATOM 2685 C C . SER A 1 363 ? -26.656 -6.742 -23.156 1 40.97 363 SER A C 1
ATOM 2687 O O . SER A 1 363 ? -25.625 -6.645 -22.484 1 40.97 363 SER A O 1
ATOM 2689 N N . ALA A 1 364 ? -26.734 -5.91 -23.969 1 39.06 364 ALA A N 1
ATOM 2690 C CA . ALA A 1 364 ? -26.344 -4.5 -23.875 1 39.06 364 ALA A CA 1
ATOM 2691 C C . ALA A 1 364 ? -26.75 -3.912 -22.531 1 39.06 364 ALA A C 1
ATOM 2693 O O . ALA A 1 364 ? -27.844 -3.357 -22.375 1 39.06 364 ALA A O 1
ATOM 2694 N N . ALA A 1 365 ? -26.516 -4.59 -21.531 1 44.31 365 ALA A N 1
ATOM 2695 C CA . ALA A 1 365 ? -26.734 -3.684 -20.406 1 44.31 365 ALA A CA 1
ATOM 2696 C C . ALA A 1 365 ? -26 -2.363 -20.609 1 44.31 365 ALA A C 1
ATOM 2698 O O . ALA A 1 365 ? -24.844 -2.352 -21.031 1 44.31 365 ALA A O 1
ATOM 2699 N N . ARG A 1 366 ? -26.688 -1.354 -21.047 1 43.75 366 ARG A N 1
ATOM 2700 C CA . ARG A 1 366 ? -26.25 -0.001 -21.375 1 43.75 366 ARG A CA 1
ATOM 2701 C C . ARG A 1 366 ? -25.188 0.488 -20.391 1 43.75 366 ARG A C 1
ATOM 2703 O O . ARG A 1 366 ? -25.469 0.621 -19.203 1 43.75 366 ARG A O 1
ATOM 2710 N N . ASP A 1 367 ? -23.938 -0.021 -20.719 1 53.06 367 ASP A N 1
ATOM 2711 C CA . ASP A 1 367 ? -22.969 0.794 -20 1 53.06 367 ASP A CA 1
ATOM 2712 C C . ASP A 1 367 ? -23.25 2.283 -20.188 1 53.06 367 ASP A C 1
ATOM 2714 O O . ASP A 1 367 ? -23.062 2.822 -21.281 1 53.06 367 ASP A O 1
ATOM 2718 N N . SER A 1 368 ? -24.094 2.744 -19.438 1 48.59 368 SER A N 1
ATOM 2719 C CA . SER A 1 368 ? -24.422 4.16 -19.562 1 48.59 368 SER A CA 1
ATOM 2720 C C . SER A 1 368 ? -23.156 5.004 -19.75 1 48.59 368 SER A C 1
ATOM 2722 O O . SER A 1 368 ? -23.219 6.125 -20.25 1 48.59 368 SER A O 1
ATOM 2724 N N . HIS A 1 369 ? -21.953 4.285 -19.391 1 54.53 369 HIS A N 1
ATOM 2725 C CA . HIS A 1 369 ? -20.719 5.027 -19.578 1 54.53 369 HIS A CA 1
ATOM 2726 C C . HIS A 1 369 ? -19.594 4.109 -20.062 1 54.53 369 HIS A C 1
ATOM 2728 O O . HIS A 1 369 ? -18.719 3.723 -19.281 1 54.53 369 HIS A O 1
ATOM 2734 N N . PRO A 1 370 ? -19.719 3.756 -21.344 1 58.62 370 PRO A N 1
ATOM 2735 C CA . PRO A 1 370 ? -18.672 2.854 -21.844 1 58.62 370 PRO A CA 1
ATOM 2736 C C . PRO A 1 370 ? -17.266 3.387 -21.594 1 58.62 370 PRO A C 1
ATOM 2738 O O . PRO A 1 370 ? -17.031 4.598 -21.656 1 58.62 370 PRO A O 1
ATOM 2741 N N . GLN A 1 371 ? -16.391 2.461 -21.188 1 63.53 371 GLN A N 1
ATOM 2742 C CA . GLN A 1 371 ? -15.016 2.848 -20.875 1 63.53 371 GLN A CA 1
ATOM 2743 C C . GLN A 1 371 ? -14.211 3.07 -22.156 1 63.53 371 GLN A C 1
ATOM 2745 O O . GLN A 1 371 ? -14.086 2.166 -22.984 1 63.53 371 GLN A O 1
ATOM 2750 N N . ALA A 1 372 ? -13.867 4.328 -22.438 1 66.81 372 ALA A N 1
ATOM 2751 C CA . ALA A 1 372 ? -12.914 4.5 -23.531 1 66.81 372 ALA A CA 1
ATOM 2752 C C . ALA A 1 372 ? -11.562 3.883 -23.172 1 66.81 372 ALA A C 1
ATOM 2754 O O . ALA A 1 372 ? -11.102 3.98 -22.031 1 66.81 372 ALA A O 1
ATOM 2755 N N . PRO A 1 373 ? -11.117 3.104 -24.188 1 70.56 373 PRO A N 1
ATOM 2756 C CA . PRO A 1 373 ? -9.812 2.521 -23.859 1 70.56 373 PRO A CA 1
ATOM 2757 C C . PRO A 1 373 ? -8.766 3.58 -23.531 1 70.56 373 PRO A C 1
ATOM 2759 O O . PRO A 1 373 ? -8.758 4.656 -24.141 1 70.56 373 PRO A O 1
ATOM 2762 N N . ARG A 1 374 ? -8.023 3.238 -22.562 1 76.06 374 ARG A N 1
ATOM 2763 C CA . ARG A 1 374 ? -6.891 4.105 -22.234 1 76.06 374 ARG A CA 1
ATOM 2764 C C . ARG A 1 374 ? -5.832 4.051 -23.328 1 76.06 374 ARG A C 1
ATOM 2766 O O . ARG A 1 374 ? -5.469 2.969 -23.797 1 76.06 374 ARG A O 1
ATOM 2773 N N . ARG A 1 375 ? -5.41 5.18 -23.812 1 82.12 375 ARG A N 1
ATOM 2774 C CA . ARG A 1 375 ? -4.355 5.285 -24.812 1 82.12 375 ARG A CA 1
ATOM 2775 C C . ARG A 1 375 ? -3.146 6.031 -24.266 1 82.12 375 ARG A C 1
ATOM 2777 O O . ARG A 1 375 ? -3.295 6.984 -23.5 1 82.12 375 ARG A O 1
ATOM 2784 N N . VAL A 1 376 ? -2.021 5.496 -24.641 1 84.31 376 VAL A N 1
ATOM 2785 C CA . VAL A 1 376 ? -0.802 6.176 -24.219 1 84.31 376 VAL A CA 1
ATOM 2786 C C . VAL A 1 376 ? 0.089 6.453 -25.422 1 84.31 376 VAL A C 1
ATOM 2788 O O . VAL A 1 376 ? 0.077 5.695 -26.406 1 84.31 376 VAL A O 1
ATOM 2791 N N . LEU A 1 377 ? 0.798 7.602 -25.328 1 82.56 377 LEU A N 1
ATOM 2792 C CA . LEU A 1 377 ? 1.827 7.914 -26.312 1 82.56 377 LEU A CA 1
ATOM 2793 C C . LEU A 1 377 ? 3.127 7.184 -25.984 1 82.56 377 LEU A C 1
ATOM 2795 O O . LEU A 1 377 ? 3.535 7.117 -24.828 1 82.56 377 LEU A O 1
ATOM 2799 N N . GLN A 1 378 ? 3.617 6.668 -27.016 1 85 378 GLN A N 1
ATOM 2800 C CA . GLN A 1 378 ? 4.852 5.922 -26.797 1 85 378 GLN A CA 1
ATOM 2801 C C . GLN A 1 378 ? 6.039 6.863 -26.609 1 85 378 GLN A C 1
ATOM 2803 O O . GLN A 1 378 ? 6.445 7.543 -27.562 1 85 378 GLN A O 1
ATOM 2808 N N . THR A 1 379 ? 6.574 6.855 -25.422 1 88.69 379 THR A N 1
ATOM 2809 C CA . THR A 1 379 ? 7.734 7.68 -25.094 1 88.69 379 THR A CA 1
ATOM 2810 C C . THR A 1 379 ? 8.938 6.805 -24.75 1 88.69 379 THR A C 1
ATOM 2812 O O . THR A 1 379 ? 9.953 7.297 -24.266 1 88.69 379 THR A O 1
ATOM 2815 N N . TRP A 1 380 ? 8.812 5.516 -24.969 1 93.44 380 TRP A N 1
ATOM 2816 C CA . TRP A 1 380 ? 9.859 4.535 -24.688 1 93.44 380 TRP A CA 1
ATOM 2817 C C . TRP A 1 380 ? 10.273 3.799 -25.969 1 93.44 380 TRP A C 1
ATOM 2819 O O . TRP A 1 380 ? 9.617 3.924 -27 1 93.44 380 TRP A O 1
ATOM 2829 N N . GLN A 1 381 ? 11.461 3.123 -25.875 1 94.38 381 GLN A N 1
ATOM 2830 C CA . GLN A 1 381 ? 11.914 2.268 -26.953 1 94.38 381 GLN A CA 1
ATOM 2831 C C . GLN A 1 381 ? 12.117 0.832 -26.484 1 94.38 381 GLN A C 1
ATOM 2833 O O . GLN A 1 381 ? 12.609 0.604 -25.375 1 94.38 381 GLN A O 1
ATOM 2838 N N . VAL A 1 382 ? 11.625 -0.025 -27.266 1 95.62 382 VAL A N 1
ATOM 2839 C CA . VAL A 1 382 ? 11.945 -1.438 -27.094 1 95.62 382 VAL A CA 1
ATOM 2840 C C . VAL A 1 382 ? 12.703 -1.955 -28.312 1 95.62 382 VAL A C 1
ATOM 2842 O O . VAL A 1 382 ? 12.172 -1.938 -29.422 1 95.62 382 VAL A O 1
ATOM 2845 N N . LEU A 1 383 ? 13.914 -2.422 -28.062 1 94.12 383 LEU A N 1
ATOM 2846 C CA . LEU A 1 383 ? 14.781 -2.914 -29.125 1 94.12 383 LEU A CA 1
ATOM 2847 C C . LEU A 1 383 ? 14.898 -4.434 -29.078 1 94.12 383 LEU A C 1
ATOM 2849 O O . LEU A 1 383 ? 14.961 -5.016 -27.984 1 94.12 383 LEU A O 1
ATOM 2853 N N . GLY A 1 384 ? 14.883 -5.012 -30.203 1 92.31 384 GLY A N 1
ATOM 2854 C CA . GLY A 1 384 ? 15.008 -6.457 -30.266 1 92.31 384 GLY A CA 1
ATOM 2855 C C . GLY A 1 384 ? 13.953 -7.176 -29.438 1 92.31 384 GLY A C 1
ATOM 2856 O O . GLY A 1 384 ? 12.758 -6.906 -29.562 1 92.31 384 GLY A O 1
ATOM 2857 N N . ARG A 1 385 ? 14.547 -8.094 -28.656 1 94.5 385 ARG A N 1
ATOM 2858 C CA . ARG A 1 385 ? 13.641 -8.922 -27.859 1 94.5 385 ARG A CA 1
ATOM 2859 C C . ARG A 1 385 ? 13.617 -8.469 -26.406 1 94.5 385 ARG A C 1
ATOM 2861 O O . ARG A 1 385 ? 13.852 -9.266 -25.484 1 94.5 385 ARG A O 1
ATOM 2868 N N . GLY A 1 386 ? 13.336 -7.176 -26.219 1 96.88 386 GLY A N 1
ATOM 2869 C CA . GLY A 1 386 ? 12.977 -6.762 -24.875 1 96.88 386 GLY A CA 1
ATOM 2870 C C . GLY A 1 386 ? 13.969 -5.789 -24.266 1 96.88 386 GLY A C 1
ATOM 2871 O O . GLY A 1 386 ? 13.922 -5.508 -23.062 1 96.88 386 GLY A O 1
ATOM 2872 N N . ALA A 1 387 ? 14.977 -5.281 -25.047 1 97.44 387 ALA A N 1
ATOM 2873 C CA . ALA A 1 387 ? 15.812 -4.199 -24.547 1 97.44 387 ALA A CA 1
ATOM 2874 C C . ALA A 1 387 ? 15.039 -2.887 -24.484 1 97.44 387 ALA A C 1
ATOM 2876 O O . ALA A 1 387 ? 14.57 -2.385 -25.5 1 97.44 387 ALA A O 1
ATOM 2877 N N . VAL A 1 388 ? 14.969 -2.326 -23.297 1 97.75 388 VAL A N 1
ATOM 2878 C CA . VAL A 1 388 ? 14.086 -1.187 -23.078 1 97.75 388 VAL A CA 1
ATOM 2879 C C . VAL A 1 388 ? 14.914 0.04 -22.703 1 97.75 388 VAL A C 1
ATOM 2881 O O . VAL A 1 388 ? 15.875 -0.065 -21.938 1 97.75 388 VAL A O 1
ATOM 2884 N N . ARG A 1 389 ? 14.484 1.158 -23.234 1 95.62 389 ARG A N 1
ATOM 2885 C CA . ARG A 1 389 ? 15.047 2.455 -22.875 1 95.62 389 ARG A CA 1
ATOM 2886 C C . ARG A 1 389 ? 13.945 3.486 -22.641 1 95.62 389 ARG A C 1
ATOM 2888 O O . ARG A 1 389 ? 13 3.582 -23.438 1 95.62 389 ARG A O 1
ATOM 2895 N N . TRP A 1 390 ? 14.078 4.227 -21.609 1 94.69 390 TRP A N 1
ATOM 2896 C CA . TRP A 1 390 ? 13.141 5.289 -21.25 1 94.69 390 TRP A CA 1
ATOM 2897 C C . TRP A 1 390 ? 13.805 6.297 -20.312 1 94.69 390 TRP A C 1
ATOM 2899 O O . TRP A 1 390 ? 14.188 5.957 -19.203 1 94.69 390 TRP A O 1
ATOM 2909 N N . GLY A 1 391 ? 13.93 7.523 -20.766 1 90.5 391 GLY A N 1
ATOM 2910 C CA . GLY A 1 391 ? 14.648 8.492 -19.953 1 90.5 391 GLY A CA 1
ATOM 2911 C C . GLY A 1 391 ? 16.047 8.039 -19.578 1 90.5 391 GLY A C 1
ATOM 2912 O O . GLY A 1 391 ? 16.844 7.688 -20.453 1 90.5 391 GLY A O 1
ATOM 2913 N N . ASP A 1 392 ? 16.234 7.945 -18.234 1 93.31 392 ASP A N 1
ATOM 2914 C CA . ASP A 1 392 ? 17.562 7.609 -17.734 1 93.31 392 ASP A CA 1
ATOM 2915 C C . ASP A 1 392 ? 17.688 6.105 -17.5 1 93.31 392 ASP A C 1
ATOM 2917 O O . ASP A 1 392 ? 18.734 5.629 -17.062 1 93.31 392 ASP A O 1
ATOM 2921 N N . TRP A 1 393 ? 16.641 5.379 -17.891 1 96.38 393 TRP A N 1
ATOM 2922 C CA . TRP A 1 393 ? 16.609 3.949 -17.609 1 96.38 393 TRP A CA 1
ATOM 2923 C C . TRP A 1 393 ? 16.969 3.143 -18.859 1 96.38 393 TRP A C 1
ATOM 2925 O O . TRP A 1 393 ? 16.578 3.5 -19.969 1 96.38 393 TRP A O 1
ATOM 2935 N N . GLU A 1 394 ? 17.703 2.07 -18.641 1 96.88 394 GLU A N 1
ATOM 2936 C CA . GLU A 1 394 ? 17.938 1.011 -19.609 1 96.88 394 GLU A CA 1
ATOM 2937 C C . GLU A 1 394 ? 17.922 -0.365 -18.953 1 96.88 394 GLU A C 1
ATOM 2939 O O . GLU A 1 394 ? 18.469 -0.546 -17.859 1 96.88 394 GLU A O 1
ATOM 2944 N N . PHE A 1 395 ? 17.25 -1.321 -19.562 1 98.38 395 PHE A N 1
ATOM 2945 C CA . PHE A 1 395 ? 17.25 -2.676 -19.031 1 98.38 395 PHE A CA 1
ATOM 2946 C C . PHE A 1 395 ? 16.781 -3.676 -20.078 1 98.38 395 PHE A C 1
ATOM 2948 O O . PHE A 1 395 ? 16.312 -3.285 -21.156 1 98.38 395 PHE A O 1
ATOM 2955 N N . GLN A 1 396 ? 16.984 -4.934 -19.828 1 98.5 396 GLN A N 1
ATOM 2956 C CA . GLN A 1 396 ? 16.469 -6.039 -20.625 1 98.5 396 GLN A CA 1
ATOM 2957 C C . GLN A 1 396 ? 15.305 -6.723 -19.906 1 98.5 396 GLN A C 1
ATOM 2959 O O . GLN A 1 396 ? 15.469 -7.242 -18.797 1 98.5 396 GLN A O 1
ATOM 2964 N N . ALA A 1 397 ? 14.117 -6.699 -20.562 1 98.69 397 ALA A N 1
ATOM 2965 C CA . ALA A 1 397 ? 12.953 -7.383 -20 1 98.69 397 ALA A CA 1
ATOM 2966 C C . ALA A 1 397 ? 12.688 -8.695 -20.734 1 98.69 397 ALA A C 1
ATOM 2968 O O . ALA A 1 397 ? 12.828 -8.766 -21.969 1 98.69 397 ALA A O 1
ATOM 2969 N N . THR A 1 398 ? 12.344 -9.695 -20 1 97.81 398 THR A N 1
ATOM 2970 C CA . THR A 1 398 ? 11.953 -10.969 -20.594 1 97.81 398 THR A CA 1
ATOM 2971 C C . THR A 1 398 ? 10.938 -11.695 -19.719 1 97.81 398 THR A C 1
ATOM 2973 O O . THR A 1 398 ? 10.594 -11.211 -18.625 1 97.81 398 THR A O 1
ATOM 2976 N N . VAL A 1 399 ? 10.336 -12.75 -20.25 1 98.19 399 VAL A N 1
ATOM 2977 C CA . VAL A 1 399 ? 9.43 -13.617 -19.5 1 98.19 399 VAL A CA 1
ATOM 2978 C C . VAL A 1 399 ? 9.953 -15.055 -19.531 1 98.19 399 VAL A C 1
ATOM 2980 O O . VAL A 1 399 ? 10.078 -15.656 -20.594 1 98.19 399 VAL A O 1
ATOM 2983 N N . ARG A 1 400 ? 10.234 -15.531 -18.359 1 97.94 400 ARG A N 1
ATOM 2984 C CA . ARG A 1 400 ? 10.695 -16.922 -18.25 1 97.94 400 ARG A CA 1
ATOM 2985 C C . ARG A 1 400 ? 9.516 -17.891 -18.297 1 97.94 400 ARG A C 1
ATOM 2987 O O . ARG A 1 400 ? 8.445 -17.594 -17.766 1 97.94 400 ARG A O 1
ATOM 2994 N N . PRO A 1 401 ? 9.734 -19.016 -18.922 1 97.44 401 PRO A N 1
ATOM 2995 C CA . PRO A 1 401 ? 8.602 -19.922 -19.125 1 97.44 401 PRO A CA 1
ATOM 2996 C C . PRO A 1 401 ? 8.055 -20.484 -17.812 1 97.44 401 PRO A C 1
ATOM 2998 O O . PRO A 1 401 ? 6.875 -20.828 -17.734 1 97.44 401 PRO A O 1
ATOM 3001 N N . GLY A 1 402 ? 8.852 -20.547 -16.797 1 97.31 402 GLY A N 1
ATOM 3002 C CA . GLY A 1 402 ? 8.414 -21.078 -15.523 1 97.31 402 GLY A CA 1
ATOM 3003 C C . GLY A 1 402 ? 8.031 -20.016 -14.516 1 97.31 402 GLY A C 1
ATOM 3004 O O . GLY A 1 402 ? 6.91 -20 -14.008 1 97.31 402 GLY A O 1
ATOM 3005 N N . SER A 1 403 ? 8.898 -18.984 -14.336 1 97.62 403 SER A N 1
ATOM 3006 C CA . SER A 1 403 ? 8.758 -18.062 -13.219 1 97.62 403 SER A CA 1
ATOM 3007 C C . SER A 1 403 ? 8.188 -16.734 -13.672 1 97.62 403 SER A C 1
ATOM 3009 O O . SER A 1 403 ? 7.797 -15.898 -12.844 1 97.62 403 SER A O 1
ATOM 3011 N N . GLY A 1 404 ? 8.117 -16.5 -14.891 1 97.94 404 GLY A N 1
ATOM 3012 C CA . GLY A 1 404 ? 7.465 -15.289 -15.367 1 97.94 404 GLY A CA 1
ATOM 3013 C C . GLY A 1 404 ? 8.422 -14.125 -15.523 1 97.94 404 GLY A C 1
ATOM 3014 O O . GLY A 1 404 ? 9.531 -14.289 -16.031 1 97.94 404 GLY A O 1
ATOM 3015 N N . LEU A 1 405 ? 8.062 -12.93 -15.141 1 98.62 405 LEU A N 1
ATOM 3016 C CA . LEU A 1 405 ? 8.727 -11.664 -15.453 1 98.62 405 LEU A CA 1
ATOM 3017 C C . LEU A 1 405 ? 10.125 -11.625 -14.844 1 98.62 405 LEU A C 1
ATOM 3019 O O . LEU A 1 405 ? 10.312 -11.984 -13.68 1 98.62 405 LEU A O 1
ATOM 3023 N N . ALA A 1 406 ? 11.086 -11.188 -15.672 1 98.75 406 ALA A N 1
ATOM 3024 C CA . ALA A 1 406 ? 12.469 -10.969 -15.242 1 98.75 406 ALA A CA 1
ATOM 3025 C C . ALA A 1 406 ? 13.07 -9.758 -15.945 1 98.75 406 ALA A C 1
ATOM 3027 O O . ALA A 1 406 ? 12.852 -9.547 -17.141 1 98.75 406 ALA A O 1
ATOM 3028 N N . ILE A 1 407 ? 13.797 -8.984 -15.211 1 98.81 407 ILE A N 1
ATOM 3029 C CA . ILE A 1 407 ? 14.477 -7.797 -15.711 1 98.81 407 ILE A CA 1
ATOM 3030 C C . ILE A 1 407 ? 15.961 -7.859 -15.359 1 98.81 407 ILE A C 1
ATOM 3032 O O . ILE A 1 407 ? 16.312 -8.133 -14.211 1 98.81 407 ILE A O 1
ATOM 3036 N N . HIS A 1 408 ? 16.812 -7.605 -16.359 1 98.69 408 HIS A N 1
ATOM 3037 C CA . HIS A 1 408 ? 18.266 -7.73 -16.172 1 98.69 408 HIS A CA 1
ATOM 3038 C C . HIS A 1 408 ? 18.984 -6.441 -16.547 1 98.69 408 HIS A C 1
ATOM 3040 O O . HIS A 1 408 ? 18.469 -5.645 -17.328 1 98.69 408 HIS A O 1
ATOM 3046 N N . ASP A 1 409 ? 20.094 -6.297 -15.945 1 98.31 409 ASP A N 1
ATOM 3047 C CA . ASP A 1 409 ? 21.016 -5.207 -16.25 1 98.31 409 ASP A CA 1
ATOM 3048 C C . ASP A 1 409 ? 20.312 -3.857 -16.203 1 98.31 409 ASP A C 1
ATOM 3050 O O . ASP A 1 409 ? 20.328 -3.107 -17.188 1 98.31 409 ASP A O 1
ATOM 3054 N N . VAL A 1 410 ? 19.734 -3.596 -15.117 1 98.62 410 VAL A N 1
ATOM 3055 C CA . VAL A 1 410 ? 19.016 -2.346 -14.93 1 98.62 410 VAL A CA 1
ATOM 3056 C C . VAL A 1 410 ? 20 -1.206 -14.672 1 98.62 410 VAL A C 1
ATOM 3058 O O . VAL A 1 410 ? 20.719 -1.214 -13.664 1 98.62 410 VAL A O 1
ATOM 3061 N N . ARG A 1 411 ? 19.938 -0.27 -15.539 1 97.5 411 ARG A N 1
ATOM 3062 C CA . ARG A 1 411 ? 20.875 0.84 -15.43 1 97.5 411 ARG A CA 1
ATOM 3063 C C . ARG A 1 411 ? 20.141 2.172 -15.32 1 97.5 411 ARG A C 1
ATOM 3065 O O . ARG A 1 411 ? 19.078 2.357 -15.93 1 97.5 411 ARG A O 1
ATOM 3072 N N . TRP A 1 412 ? 20.688 2.982 -14.531 1 96.44 412 TRP A N 1
ATOM 3073 C CA . TRP A 1 412 ? 20.312 4.387 -14.406 1 96.44 412 TRP A CA 1
ATOM 3074 C C . TRP A 1 412 ? 21.453 5.301 -14.852 1 96.44 412 TRP A C 1
ATOM 3076 O O . TRP A 1 412 ? 22.516 5.324 -14.234 1 96.44 412 TRP A O 1
ATOM 3086 N N . ARG A 1 413 ? 21.234 6.07 -15.914 1 94.06 413 ARG A N 1
ATOM 3087 C CA . ARG A 1 413 ? 22.25 6.957 -16.469 1 94.06 413 ARG A CA 1
ATOM 3088 C C . ARG A 1 413 ? 23.547 6.203 -16.734 1 94.06 413 ARG A C 1
ATOM 3090 O O . ARG A 1 413 ? 24.625 6.66 -16.359 1 94.06 413 ARG A O 1
ATOM 3097 N N . GLY A 1 414 ? 23.375 5.07 -17.203 1 93.94 414 GLY A N 1
ATOM 3098 C CA . GLY A 1 414 ? 24.5 4.266 -17.656 1 93.94 414 GLY A CA 1
ATOM 3099 C C . GLY A 1 414 ? 25.094 3.414 -16.547 1 93.94 414 GLY A C 1
ATOM 3100 O O . GLY A 1 414 ? 25.859 2.488 -16.828 1 93.94 414 GLY A O 1
ATOM 3101 N N . GLU A 1 415 ? 24.734 3.664 -15.305 1 96.06 415 GLU A N 1
ATOM 3102 C CA . GLU A 1 415 ? 25.266 2.912 -14.18 1 96.06 415 GLU A CA 1
ATOM 3103 C C . GLU A 1 415 ? 24.312 1.791 -13.758 1 96.06 415 GLU A C 1
ATOM 3105 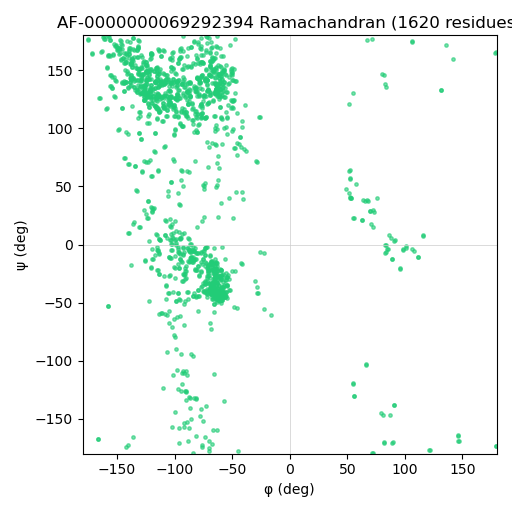O O . GLU A 1 415 ? 23.141 2.033 -13.508 1 96.06 415 GLU A O 1
ATOM 3110 N N . ARG A 1 416 ? 24.875 0.559 -13.648 1 97.25 416 ARG A N 1
ATOM 3111 C CA . ARG A 1 416 ? 24.031 -0.565 -13.258 1 97.25 416 ARG A CA 1
ATOM 3112 C C . ARG A 1 416 ? 23.641 -0.471 -11.789 1 97.25 416 ARG A C 1
ATOM 3114 O O . ARG A 1 416 ? 24.5 -0.284 -10.922 1 97.25 416 ARG A O 1
ATOM 3121 N N . ILE A 1 417 ? 22.375 -0.65 -11.578 1 98.06 417 ILE A N 1
ATOM 3122 C CA . ILE A 1 417 ? 21.844 -0.692 -10.219 1 98.06 417 ILE A CA 1
ATOM 3123 C C . ILE A 1 417 ? 21.516 -2.135 -9.844 1 98.06 417 ILE A C 1
ATOM 3125 O O . ILE A 1 417 ? 21.75 -2.553 -8.703 1 98.06 417 ILE A O 1
ATOM 3129 N N . LEU A 1 418 ? 20.938 -2.834 -10.797 1 98.62 418 LEU A N 1
ATOM 3130 C CA . LEU A 1 418 ? 20.531 -4.223 -10.602 1 98.62 418 LEU A CA 1
ATOM 3131 C C . LEU A 1 418 ? 21.062 -5.105 -11.727 1 98.62 418 LEU A C 1
ATOM 3133 O O . LEU A 1 418 ? 20.891 -4.785 -12.906 1 98.62 418 LEU A O 1
ATOM 3137 N N . TYR A 1 419 ? 21.672 -6.184 -11.281 1 98.69 419 TYR A N 1
ATOM 3138 C CA . TYR A 1 419 ? 22.016 -7.203 -12.266 1 98.69 419 TYR A CA 1
ATOM 3139 C C . TYR A 1 419 ? 20.781 -8.016 -12.672 1 98.69 419 TYR A C 1
ATOM 3141 O O . TYR A 1 419 ? 20.641 -8.383 -13.836 1 98.69 419 TYR A O 1
ATOM 3149 N N . GLU A 1 420 ? 19.938 -8.242 -11.656 1 98.81 420 GLU A N 1
ATOM 3150 C CA . GLU A 1 420 ? 18.75 -9.047 -11.867 1 98.81 420 GLU A CA 1
ATOM 3151 C C . GLU A 1 420 ? 17.625 -8.641 -10.906 1 98.81 420 GLU A C 1
ATOM 3153 O O . GLU A 1 420 ? 17.859 -8.508 -9.703 1 98.81 420 GLU A O 1
ATOM 3158 N N . LEU A 1 421 ? 16.5 -8.359 -11.391 1 98.88 421 LEU A N 1
ATOM 3159 C CA . LEU A 1 421 ? 15.219 -8.242 -10.703 1 98.88 421 LEU A CA 1
ATOM 3160 C C . LEU A 1 421 ? 14.188 -9.195 -11.305 1 98.88 421 LEU A C 1
ATOM 3162 O O . LEU A 1 421 ? 13.609 -8.906 -12.352 1 98.88 421 LEU A O 1
ATOM 3166 N N . ALA A 1 422 ? 13.938 -10.305 -10.547 1 98.81 422 ALA A N 1
ATOM 3167 C CA . ALA A 1 422 ? 13.148 -11.336 -11.219 1 98.81 422 ALA A CA 1
ATOM 3168 C C . ALA A 1 422 ? 12.234 -12.055 -10.227 1 98.81 422 ALA A C 1
ATOM 3170 O O . ALA A 1 422 ? 12.633 -12.336 -9.094 1 98.81 422 ALA A O 1
ATOM 3171 N N . LEU A 1 423 ? 11.016 -12.312 -10.719 1 98.69 423 LEU A N 1
ATOM 3172 C CA . LEU A 1 423 ? 10.117 -13.172 -9.969 1 98.69 423 LEU A CA 1
ATOM 3173 C C . LEU A 1 423 ? 10.656 -14.602 -9.898 1 98.69 423 LEU A C 1
ATOM 3175 O O . LEU A 1 423 ? 11.094 -15.148 -10.914 1 98.69 423 LEU A O 1
ATOM 3179 N N . SER A 1 424 ? 10.672 -15.109 -8.68 1 98.44 424 SER A N 1
ATOM 3180 C CA . SER A 1 424 ? 11.156 -16.484 -8.5 1 98.44 424 SER A CA 1
ATOM 3181 C C . SER A 1 424 ? 10 -17.469 -8.453 1 98.44 424 SER A C 1
ATOM 3183 O O . SER A 1 424 ? 10.133 -18.609 -8.891 1 98.44 424 SER A O 1
ATOM 3185 N N . ASP A 1 425 ? 8.961 -17.047 -7.754 1 98.19 425 ASP A N 1
ATOM 3186 C CA . ASP A 1 425 ? 7.785 -17.922 -7.645 1 98.19 425 ASP A CA 1
ATOM 3187 C C . ASP A 1 425 ? 6.629 -17.188 -6.973 1 98.19 425 ASP A C 1
ATOM 3189 O O . ASP A 1 425 ? 6.797 -16.078 -6.469 1 98.19 425 ASP A O 1
ATOM 3193 N N . ALA A 1 426 ? 5.445 -17.766 -7.121 1 97.5 426 ALA A N 1
ATOM 3194 C CA . ALA A 1 426 ? 4.254 -17.438 -6.34 1 97.5 426 ALA A CA 1
ATOM 3195 C C . ALA A 1 426 ? 3.668 -18.688 -5.688 1 97.5 426 ALA A C 1
ATOM 3197 O O . ALA A 1 426 ? 3.572 -19.75 -6.32 1 97.5 426 ALA A O 1
ATOM 3198 N N . HIS A 1 427 ? 3.406 -18.562 -4.387 1 97.12 427 HIS A N 1
ATOM 3199 C CA . HIS A 1 427 ? 2.807 -19.672 -3.652 1 97.12 427 HIS A CA 1
ATOM 3200 C C . HIS A 1 427 ? 1.417 -19.312 -3.141 1 97.12 427 HIS A C 1
ATOM 3202 O O . HIS A 1 427 ? 1.122 -18.125 -2.916 1 97.12 427 HIS A O 1
ATOM 3208 N N . ALA A 1 428 ? 0.604 -20.312 -2.98 1 96.5 428 ALA A N 1
ATOM 3209 C CA . ALA A 1 428 ? -0.674 -20.219 -2.279 1 96.5 428 ALA A CA 1
ATOM 3210 C C . ALA A 1 428 ? -0.832 -21.359 -1.276 1 96.5 428 ALA A C 1
ATOM 3212 O O . ALA A 1 428 ? -0.544 -22.516 -1.592 1 96.5 428 ALA A O 1
ATOM 3213 N N . TYR A 1 429 ? -1.256 -21.062 -0.063 1 95.56 429 TYR A N 1
ATOM 3214 C CA . TYR A 1 429 ? -1.455 -22.047 0.998 1 95.56 429 TYR A CA 1
ATOM 3215 C C . TYR A 1 429 ? -2.904 -22.062 1.466 1 95.56 429 TYR A C 1
ATOM 3217 O O . TYR A 1 429 ? -3.4 -21.062 1.998 1 95.56 429 TYR A O 1
ATOM 3225 N N . TYR A 1 430 ? -3.525 -23.203 1.367 1 95.62 430 TYR A N 1
ATOM 3226 C CA . TYR A 1 430 ? -4.965 -23.266 1.601 1 95.62 430 TYR A CA 1
ATOM 3227 C C . TYR A 1 430 ? -5.27 -23.984 2.914 1 95.62 430 TYR A C 1
ATOM 3229 O O . TYR A 1 430 ? -4.676 -25.016 3.219 1 95.62 430 TYR A O 1
ATOM 3237 N N . ALA A 1 431 ? -6.242 -23.391 3.615 1 94.25 431 ALA A N 1
ATOM 3238 C CA . ALA A 1 431 ? -6.848 -24.078 4.754 1 94.25 431 ALA A CA 1
ATOM 3239 C C . ALA A 1 431 ? -7.793 -25.172 4.289 1 94.25 431 ALA A C 1
ATOM 3241 O O . ALA A 1 431 ? -8.25 -25.172 3.145 1 94.25 431 ALA A O 1
ATOM 3242 N N . ALA A 1 432 ? -7.969 -26.125 5.195 1 89.06 432 ALA A N 1
ATOM 3243 C CA . ALA A 1 432 ? -8.891 -27.219 4.906 1 89.06 432 ALA A CA 1
ATOM 3244 C C . ALA A 1 432 ? -9.602 -27.688 6.172 1 89.06 432 ALA A C 1
ATOM 3246 O O . ALA A 1 432 ? -9.266 -27.25 7.277 1 89.06 432 ALA A O 1
ATOM 3247 N N . LYS A 1 433 ? -10.531 -28.516 5.879 1 82 433 LYS A N 1
ATOM 3248 C CA . LYS A 1 433 ? -11.367 -29.031 6.957 1 82 433 LYS A CA 1
ATOM 3249 C C . LYS A 1 433 ? -10.547 -29.844 7.953 1 82 433 LYS A C 1
ATOM 3251 O O . LYS A 1 433 ? -10.891 -29.922 9.133 1 82 433 LYS A O 1
ATOM 3256 N N . SER A 1 434 ? -9.508 -30.375 7.441 1 81.5 434 SER A N 1
ATOM 3257 C CA . SER A 1 434 ? -8.617 -31.188 8.273 1 81.5 434 SER A CA 1
ATOM 3258 C C . SER A 1 434 ? -7.16 -30.984 7.871 1 81.5 434 SER A C 1
ATOM 3260 O O . SER A 1 434 ? -6.875 -30.547 6.758 1 81.5 434 SER A O 1
ATOM 3262 N N . PRO A 1 435 ? -6.289 -31.266 8.836 1 82.69 435 PRO A N 1
ATOM 3263 C CA . PRO A 1 435 ? -4.867 -31.109 8.508 1 82.69 435 PRO A CA 1
ATOM 3264 C C . PRO A 1 435 ? -4.453 -31.938 7.289 1 82.69 435 PRO A C 1
ATOM 3266 O O . PRO A 1 435 ? -3.58 -31.516 6.527 1 82.69 435 PRO A O 1
ATOM 3269 N N . GLU A 1 436 ? -5.141 -33.062 7.121 1 80.62 436 GLU A N 1
ATOM 3270 C CA . GLU A 1 436 ? -4.766 -34 6.047 1 80.62 436 GLU A CA 1
ATOM 3271 C C . GLU A 1 436 ? -5.242 -33.469 4.691 1 80.62 436 GLU A C 1
ATOM 3273 O O . GLU A 1 436 ? -4.73 -33.875 3.648 1 80.62 436 GLU A O 1
ATOM 3278 N N . GLU A 1 437 ? -6.105 -32.562 4.754 1 86.5 437 GLU A N 1
ATOM 3279 C CA . GLU A 1 437 ? -6.715 -32.125 3.506 1 86.5 437 GLU A CA 1
ATOM 3280 C C . GLU A 1 437 ? -6.117 -30.797 3.033 1 86.5 437 GLU A C 1
ATOM 3282 O O . GLU A 1 437 ? -6.469 -30.297 1.963 1 86.5 437 GLU A O 1
ATOM 3287 N N . GLN A 1 438 ? -5.18 -30.281 3.781 1 90.06 438 GLN A N 1
ATOM 3288 C CA . GLN A 1 438 ? -4.543 -29.031 3.367 1 90.06 438 GLN A CA 1
ATOM 3289 C C . GLN A 1 438 ? -3.68 -29.234 2.129 1 90.06 438 GLN A C 1
ATOM 3291 O O . GLN A 1 438 ? -3.217 -30.359 1.867 1 90.06 438 GLN A O 1
ATOM 3296 N N . TRP A 1 439 ? -3.48 -28.203 1.374 1 92.25 439 TRP A N 1
ATOM 3297 C CA . TRP A 1 439 ? -2.59 -28.266 0.221 1 92.25 439 TRP A CA 1
ATOM 3298 C C . TRP A 1 439 ? -1.955 -26.906 -0.052 1 92.25 439 TRP A C 1
ATOM 3300 O O . TRP A 1 439 ? -2.283 -25.922 0.607 1 92.25 439 TRP A O 1
ATOM 3310 N N . TYR A 1 440 ? -0.983 -26.859 -0.856 1 94.06 440 TYR A N 1
ATOM 3311 C CA . TYR A 1 440 ? -0.414 -25.609 -1.331 1 94.06 440 TYR A CA 1
ATOM 3312 C C . TYR A 1 440 ? -0.022 -25.703 -2.801 1 94.06 440 TYR A C 1
ATOM 3314 O O . TYR A 1 440 ? 0.028 -26.797 -3.363 1 94.06 440 TYR A O 1
ATOM 3322 N N . TYR A 1 441 ? 0.177 -24.609 -3.404 1 96.88 441 TYR A N 1
ATOM 3323 C CA . TYR A 1 441 ? 0.642 -24.516 -4.781 1 96.88 441 TYR A CA 1
ATOM 3324 C C . TYR A 1 441 ? 1.92 -23.688 -4.875 1 96.88 441 TYR A C 1
ATOM 3326 O O . TYR A 1 441 ? 1.996 -22.594 -4.328 1 96.88 441 TYR A O 1
ATOM 3334 N N . SER A 1 442 ? 2.918 -24.266 -5.496 1 97.12 442 SER A N 1
ATOM 3335 C CA . SER A 1 442 ? 3.945 -23.469 -6.172 1 97.12 442 SER A CA 1
ATOM 3336 C C . SER A 1 442 ? 3.568 -23.203 -7.625 1 97.12 442 SER A C 1
ATOM 3338 O O . SER A 1 442 ? 3.611 -24.109 -8.461 1 97.12 442 SER A O 1
ATOM 3340 N N . ASP A 1 443 ? 3.301 -22.047 -7.887 1 97.38 443 ASP A N 1
ATOM 3341 C CA . ASP A 1 443 ? 2.732 -21.75 -9.195 1 97.38 443 ASP A CA 1
ATOM 3342 C C . ASP A 1 443 ? 3.781 -21.891 -10.297 1 97.38 443 ASP A C 1
ATOM 3344 O O . ASP A 1 443 ? 3.451 -22.219 -11.438 1 97.38 443 ASP A O 1
ATOM 3348 N N . LYS A 1 444 ? 4.969 -21.703 -9.945 1 97.31 444 LYS A N 1
ATOM 3349 C CA . LYS A 1 444 ? 6.055 -21.938 -10.898 1 97.31 444 LYS A CA 1
ATOM 3350 C C . LYS A 1 444 ? 6.047 -23.375 -11.398 1 97.31 444 LYS A C 1
ATOM 3352 O O . LYS A 1 444 ? 6.398 -23.641 -12.547 1 97.31 444 LYS A O 1
ATOM 3357 N N . ALA A 1 445 ? 5.719 -24.312 -10.555 1 97.19 445 ALA A N 1
ATOM 3358 C CA . ALA A 1 445 ? 5.668 -25.719 -10.953 1 97.19 445 ALA A CA 1
ATOM 3359 C C . ALA A 1 445 ? 4.691 -25.938 -12.109 1 97.19 445 ALA A C 1
ATOM 3361 O O . ALA A 1 445 ? 4.922 -26.766 -12.984 1 97.19 445 ALA A O 1
ATOM 3362 N N . PHE A 1 446 ? 3.607 -25.219 -12.094 1 96.5 446 PHE A N 1
ATOM 3363 C CA . PHE A 1 446 ? 2.65 -25.234 -13.195 1 96.5 446 PHE A CA 1
ATOM 3364 C C . PHE A 1 446 ? 3.074 -24.281 -14.297 1 96.5 446 PHE A C 1
ATOM 3366 O O . PHE A 1 446 ? 3.031 -24.625 -15.477 1 96.5 446 PHE A O 1
ATOM 3373 N N . SER A 1 447 ? 3.49 -23.094 -13.938 1 97.06 447 SER A N 1
ATOM 3374 C CA . SER A 1 447 ? 4.078 -22.062 -14.797 1 97.06 447 SER A CA 1
ATOM 3375 C C . SER A 1 447 ? 3.42 -20.719 -14.578 1 97.06 447 SER A C 1
ATOM 3377 O O . SER A 1 447 ? 2.193 -20.594 -14.602 1 97.06 447 SER A O 1
ATOM 3379 N N . LEU A 1 448 ? 4.211 -19.797 -14.445 1 97.75 448 LEU A N 1
ATOM 3380 C CA . LEU A 1 448 ? 3.768 -18.406 -14.445 1 97.75 448 LEU A CA 1
ATOM 3381 C C . LEU A 1 448 ? 3.91 -17.797 -15.836 1 97.75 448 LEU A C 1
ATOM 3383 O O . LEU A 1 448 ? 4.27 -16.625 -15.969 1 97.75 448 LEU A O 1
ATOM 3387 N N . SER A 1 449 ? 3.678 -18.672 -16.891 1 97.06 449 SER A N 1
ATOM 3388 C CA . SER A 1 449 ? 3.729 -18.203 -18.281 1 97.06 449 SER A CA 1
ATOM 3389 C C . SER A 1 449 ? 2.943 -19.125 -19.203 1 97.06 449 SER A C 1
ATOM 3391 O O . SER A 1 449 ? 1.964 -18.719 -19.812 1 97.06 449 SER A O 1
ATOM 3393 N N . GLN A 1 450 ? 3.143 -20.422 -19.25 1 95.88 450 GLN A N 1
ATOM 3394 C CA . GLN A 1 450 ? 2.742 -21.406 -20.25 1 95.88 450 GLN A CA 1
ATOM 3395 C C . GLN A 1 450 ? 1.226 -21.469 -20.391 1 95.88 450 GLN A C 1
ATOM 3397 O O . GLN A 1 450 ? 0.711 -21.75 -21.469 1 95.88 450 GLN A O 1
ATOM 3402 N N . LEU A 1 451 ? 0.544 -21.141 -19.328 1 95.69 451 LEU A N 1
ATOM 3403 C CA . LEU A 1 451 ? -0.901 -21.344 -19.312 1 95.69 451 LEU A CA 1
ATOM 3404 C C . LEU A 1 451 ? -1.629 -20.031 -19.609 1 95.69 451 LEU A C 1
ATOM 3406 O O . LEU A 1 451 ? -2.861 -20 -19.656 1 95.69 451 LEU A O 1
ATOM 3410 N N . SER A 1 452 ? -0.925 -19.016 -19.891 1 95.88 452 SER A N 1
ATOM 3411 C CA . SER A 1 452 ? -1.473 -17.672 -20.016 1 95.88 452 SER A CA 1
ATOM 3412 C C . SER A 1 452 ? -2.059 -17.453 -21.406 1 95.88 452 SER A C 1
ATOM 3414 O O . SER A 1 452 ? -1.996 -18.328 -22.266 1 95.88 452 SER A O 1
ATOM 3416 N N . ALA A 1 453 ? -2.688 -16.281 -21.594 1 94.88 453 ALA A N 1
ATOM 3417 C CA . ALA A 1 453 ? -3.252 -15.859 -22.875 1 94.88 453 ALA A CA 1
ATOM 3418 C C . ALA A 1 453 ? -2.617 -14.555 -23.344 1 94.88 453 ALA A C 1
ATOM 3420 O O . ALA A 1 453 ? -1.985 -13.844 -22.562 1 94.88 453 ALA A O 1
ATOM 3421 N N . ASP A 1 454 ? -2.865 -14.375 -24.625 1 95.12 454 ASP A N 1
ATOM 3422 C CA . ASP A 1 454 ? -2.436 -13.078 -25.156 1 95.12 454 ASP A CA 1
ATOM 3423 C C . ASP A 1 454 ? -3.16 -11.938 -24.453 1 95.12 454 ASP A C 1
ATOM 3425 O O . ASP A 1 454 ? -4.344 -12.047 -24.125 1 95.12 454 ASP A O 1
ATOM 3429 N N . LEU A 1 455 ? -2.434 -10.875 -24.312 1 93.94 455 LEU A N 1
ATOM 3430 C CA . LEU A 1 455 ? -2.986 -9.68 -23.688 1 93.94 455 LEU A CA 1
ATOM 3431 C C . LEU A 1 455 ? -4.094 -9.078 -24.547 1 93.94 455 LEU A C 1
ATOM 3433 O O . LEU A 1 455 ? -4.07 -9.203 -25.781 1 93.94 455 LEU A O 1
ATOM 3437 N N . VAL A 1 456 ? -4.98 -8.453 -23.875 1 90.88 456 VAL A N 1
ATOM 3438 C CA . VAL A 1 456 ? -5.98 -7.605 -24.516 1 90.88 456 VAL A CA 1
ATOM 3439 C C . VAL A 1 456 ? -5.66 -6.137 -24.25 1 90.88 456 VAL A C 1
ATOM 3441 O O . VAL A 1 456 ? -5.844 -5.645 -23.141 1 90.88 456 VAL A O 1
ATOM 3444 N N . LEU A 1 457 ? -5.254 -5.441 -25.297 1 90.19 457 LEU A N 1
ATOM 3445 C CA . LEU A 1 457 ? -4.977 -4.016 -25.156 1 90.19 457 LEU A CA 1
ATOM 3446 C C . LEU A 1 457 ? -6.25 -3.25 -24.797 1 90.19 457 LEU A C 1
ATOM 3448 O O . LEU A 1 457 ? -7.316 -3.531 -25.344 1 90.19 457 LEU A O 1
ATOM 3452 N N . GLY A 1 458 ? -6.152 -2.316 -23.891 1 85 458 GLY A N 1
ATOM 3453 C CA . GLY A 1 458 ? -7.309 -1.608 -23.359 1 85 458 GLY A CA 1
ATOM 3454 C C . GLY A 1 458 ? -7.824 -2.193 -22.062 1 85 458 GLY A C 1
ATOM 3455 O O . GLY A 1 458 ? -8.531 -1.519 -21.312 1 85 458 GLY A O 1
ATOM 3456 N N . LEU A 1 459 ? -7.449 -3.471 -21.844 1 86.25 459 LEU A N 1
ATOM 3457 C CA . LEU A 1 459 ? -7.785 -4.129 -20.578 1 86.25 459 LEU A CA 1
ATOM 3458 C C . LEU A 1 459 ? -6.535 -4.387 -19.75 1 86.25 459 LEU A C 1
ATOM 3460 O O . LEU A 1 459 ? -6.363 -3.801 -18.672 1 86.25 459 LEU A O 1
ATOM 3464 N N . ASP A 1 460 ? -5.668 -5.129 -20.375 1 89.44 460 ASP A N 1
ATOM 3465 C CA . ASP A 1 460 ? -4.457 -5.527 -19.656 1 89.44 460 ASP A CA 1
ATOM 3466 C C . ASP A 1 460 ? -3.434 -4.398 -19.641 1 89.44 460 ASP A C 1
ATOM 3468 O O . ASP A 1 460 ? -2.766 -4.176 -18.625 1 89.44 460 ASP A O 1
ATOM 3472 N N . CYS A 1 461 ? -3.271 -3.799 -20.719 1 91.56 461 CYS A N 1
ATOM 3473 C CA . CYS A 1 461 ? -2.387 -2.66 -20.953 1 91.56 461 CYS A CA 1
ATOM 3474 C C . CYS A 1 461 ? -3.059 -1.615 -21.828 1 91.56 461 CYS A C 1
ATOM 3476 O O . CYS A 1 461 ? -3.965 -1.937 -22.609 1 91.56 461 CYS A O 1
ATOM 3478 N N . PRO A 1 462 ? -2.613 -0.38 -21.734 1 88.88 462 PRO A N 1
ATOM 3479 C CA . PRO A 1 462 ? -3.232 0.631 -22.594 1 88.88 462 PRO A CA 1
ATOM 3480 C C . PRO A 1 462 ? -2.922 0.42 -24.062 1 88.88 462 PRO A C 1
ATOM 3482 O O . PRO A 1 462 ? -1.922 -0.218 -24.406 1 88.88 462 PRO A O 1
ATOM 3485 N N . VAL A 1 463 ? -3.805 0.987 -24.938 1 90.88 463 VAL A N 1
ATOM 3486 C CA . VAL A 1 463 ? -3.52 1.011 -26.359 1 90.88 463 VAL A CA 1
ATOM 3487 C C . VAL A 1 463 ? -2.26 1.833 -26.625 1 90.88 463 VAL A C 1
ATOM 3489 O O . VAL A 1 463 ? -2.127 2.953 -26.125 1 90.88 463 VAL A O 1
ATOM 3492 N N . GLY A 1 464 ? -1.401 1.288 -27.297 1 91.69 464 GLY A N 1
ATOM 3493 C CA . GLY A 1 464 ? -0.13 1.945 -27.547 1 91.69 464 GLY A CA 1
ATOM 3494 C C . GLY A 1 464 ? 1.039 1.279 -26.859 1 91.69 464 GLY A C 1
ATOM 3495 O O . GLY A 1 464 ? 2.199 1.547 -27.172 1 91.69 464 GLY A O 1
ATOM 3496 N N . ALA A 1 465 ? 0.738 0.348 -25.953 1 95.06 465 ALA A N 1
ATOM 3497 C CA . ALA A 1 465 ? 1.797 -0.379 -25.25 1 95.06 465 ALA A CA 1
ATOM 3498 C C . ALA A 1 465 ? 2.582 -1.262 -26.219 1 95.06 465 ALA A C 1
ATOM 3500 O O . ALA A 1 465 ? 2.066 -1.657 -27.266 1 95.06 465 ALA A O 1
ATOM 3501 N N . THR A 1 466 ? 3.867 -1.459 -25.922 1 97.38 466 THR A N 1
ATOM 3502 C CA . THR A 1 466 ? 4.645 -2.445 -26.672 1 97.38 466 THR A CA 1
ATOM 3503 C C . THR A 1 466 ? 4.488 -3.832 -26.047 1 97.38 466 THR A C 1
ATOM 3505 O O . THR A 1 466 ? 4.723 -4.016 -24.859 1 97.38 466 THR A O 1
ATOM 3508 N N . VAL A 1 467 ? 4.145 -4.758 -26.859 1 97 467 VAL A N 1
ATOM 3509 C CA . VAL A 1 467 ? 3.924 -6.121 -26.391 1 97 467 VAL A CA 1
ATOM 3510 C C . VAL A 1 467 ? 5.203 -6.938 -26.547 1 97 467 VAL A C 1
ATOM 3512 O O . VAL A 1 467 ? 5.898 -6.816 -27.562 1 97 467 VAL A O 1
ATOM 3515 N N . LEU A 1 468 ? 5.496 -7.727 -25.562 1 97.5 468 LEU A N 1
ATOM 3516 C CA . LEU A 1 468 ? 6.633 -8.641 -25.609 1 97.5 468 LEU A CA 1
ATOM 3517 C C . LEU A 1 468 ? 6.176 -10.062 -25.906 1 97.5 468 LEU A C 1
ATOM 3519 O O . LEU A 1 468 ? 5.074 -10.461 -25.531 1 97.5 468 LEU A O 1
ATOM 3523 N N . GLU A 1 469 ? 7.09 -10.789 -26.531 1 95.25 469 GLU A N 1
ATOM 3524 C CA . GLU A 1 469 ? 6.766 -12.156 -26.938 1 95.25 469 GLU A CA 1
ATOM 3525 C C . GLU A 1 469 ? 7.586 -13.172 -26.141 1 95.25 469 GLU A C 1
ATOM 3527 O O . GLU A 1 469 ? 8.773 -12.961 -25.891 1 95.25 469 GLU A O 1
ATOM 3532 N N . SER A 1 470 ? 6.918 -14.266 -25.766 1 95.94 470 SER A N 1
ATOM 3533 C CA . SER A 1 470 ? 7.539 -15.438 -25.156 1 95.94 470 SER A CA 1
ATOM 3534 C C . SER A 1 470 ? 7.094 -16.719 -25.828 1 95.94 470 SER A C 1
ATOM 3536 O O . SER A 1 470 ? 6.32 -16.688 -26.797 1 95.94 470 SER A O 1
ATOM 3538 N N . SER A 1 471 ? 7.668 -17.828 -25.406 1 96.44 471 SER A N 1
ATOM 3539 C CA . SER A 1 471 ? 7.312 -19.109 -26 1 96.44 471 SER A CA 1
ATOM 3540 C C . SER A 1 471 ? 6.434 -19.922 -25.047 1 96.44 471 SER A C 1
ATOM 3542 O O . SER A 1 471 ? 6.621 -19.891 -23.844 1 96.44 471 SER A O 1
ATOM 3544 N N . HIS A 1 472 ? 5.477 -20.609 -25.641 1 96.5 472 HIS A N 1
ATOM 3545 C CA . HIS A 1 472 ? 4.715 -21.609 -24.891 1 96.5 472 HIS A CA 1
ATOM 3546 C C . HIS A 1 472 ? 4.512 -22.875 -25.703 1 96.5 472 HIS A C 1
ATOM 3548 O O . HIS A 1 472 ? 4.582 -22.844 -26.938 1 96.5 472 HIS A O 1
ATOM 3554 N N . TRP A 1 473 ? 4.359 -24.031 -25.031 1 97.88 473 TRP A N 1
ATOM 3555 C CA . TRP A 1 473 ? 4.262 -25.297 -25.734 1 97.88 473 TRP A CA 1
ATOM 3556 C C . TRP A 1 473 ? 3.221 -26.203 -25.078 1 97.88 473 TRP A C 1
ATOM 3558 O O . TRP A 1 473 ? 3.201 -27.406 -25.328 1 97.88 473 TRP A O 1
ATOM 3568 N N . VAL A 1 474 ? 2.438 -25.688 -24.156 1 96.25 474 VAL A N 1
ATOM 3569 C CA . VAL A 1 474 ? 1.312 -26.406 -23.562 1 96.25 474 VAL A CA 1
ATOM 3570 C C . VAL A 1 474 ? 0.01 -25.953 -24.219 1 96.25 474 VAL A C 1
ATOM 3572 O O . VAL A 1 474 ? -0.298 -24.766 -24.234 1 96.25 474 VAL A O 1
ATOM 3575 N N . PHE A 1 475 ? -0.761 -26.891 -24.719 1 93.12 475 PHE A N 1
ATOM 3576 C CA . PHE A 1 475 ? -1.986 -26.562 -25.453 1 93.12 475 PHE A CA 1
ATOM 3577 C C . PHE A 1 475 ? -3.152 -27.391 -24.938 1 93.12 475 PHE A C 1
ATOM 3579 O O . PHE A 1 475 ? -2.992 -28.578 -24.656 1 93.12 475 PHE A O 1
ATOM 3586 N N . PHE A 1 476 ? -4.219 -26.719 -24.797 1 91.94 476 PHE A N 1
ATOM 3587 C CA . PHE A 1 476 ? -5.461 -27.359 -24.375 1 91.94 476 PHE A CA 1
ATOM 3588 C C . PHE A 1 476 ? -6.461 -27.406 -25.516 1 91.94 476 PHE A C 1
ATOM 3590 O O . PHE A 1 476 ? -6.496 -26.5 -26.359 1 91.94 476 PHE A O 1
ATOM 3597 N N . ALA A 1 477 ? -7.227 -28.438 -25.5 1 88.44 477 ALA A N 1
ATOM 3598 C CA . ALA A 1 477 ? -8.375 -28.547 -26.406 1 88.44 477 ALA A CA 1
ATOM 3599 C C . ALA A 1 477 ? -9.688 -28.469 -25.625 1 88.44 477 ALA A C 1
ATOM 3601 O O . ALA A 1 477 ? -9.703 -28.688 -24.406 1 88.44 477 ALA A O 1
ATOM 3602 N N . LEU A 1 478 ? -10.773 -28.188 -26.297 1 85.06 478 LEU A N 1
ATOM 3603 C CA . LEU A 1 478 ? -12.078 -28.016 -25.656 1 85.06 478 LEU A CA 1
ATOM 3604 C C . LEU A 1 478 ? -12.562 -29.328 -25.062 1 85.06 478 LEU A C 1
ATOM 3606 O O . LEU A 1 478 ? -13.398 -29.328 -24.156 1 85.06 478 LEU A O 1
ATOM 3610 N N . ASP A 1 479 ? -12.023 -30.391 -25.562 1 80.06 479 ASP A N 1
ATOM 3611 C CA . ASP A 1 479 ? -12.469 -31.672 -25.031 1 80.06 479 ASP A CA 1
ATOM 3612 C C . ASP A 1 479 ? -11.664 -32.062 -23.797 1 80.06 479 ASP A C 1
ATOM 3614 O O . ASP A 1 479 ? -11.844 -33.156 -23.266 1 80.06 479 ASP A O 1
ATOM 3618 N N . GLY A 1 480 ? -10.781 -31.203 -23.469 1 80.44 480 GLY A N 1
ATOM 3619 C CA . GLY A 1 480 ? -10.039 -31.406 -22.234 1 80.44 480 GLY A CA 1
ATOM 3620 C C . GLY A 1 480 ? -8.68 -32.031 -22.453 1 80.44 480 GLY A C 1
ATOM 3621 O O . GLY A 1 480 ? -7.895 -32.188 -21.5 1 80.44 480 GLY A O 1
ATOM 3622 N N . THR A 1 481 ? -8.383 -32.375 -23.672 1 87.44 481 THR A N 1
ATOM 3623 C CA . THR A 1 481 ? -7.07 -32.938 -23.953 1 87.44 481 THR A CA 1
ATOM 3624 C C . THR A 1 481 ? -5.988 -31.875 -23.875 1 87.44 481 THR A C 1
ATOM 3626 O O . THR A 1 481 ? -6.215 -30.734 -24.266 1 87.44 481 THR A O 1
ATOM 3629 N N . VAL A 1 482 ? -4.855 -32.344 -23.312 1 92 482 VAL A N 1
ATOM 3630 C CA . VAL A 1 482 ? -3.725 -31.438 -23.172 1 92 482 VAL A CA 1
ATOM 3631 C C . VAL A 1 482 ? -2.502 -32 -23.875 1 92 482 VAL A C 1
ATOM 3633 O O . VAL A 1 482 ? -2.25 -33.219 -23.812 1 92 482 VAL A O 1
ATOM 3636 N N . SER A 1 483 ? -1.886 -31.172 -24.656 1 94.31 483 SER A N 1
ATOM 3637 C CA . SER A 1 483 ? -0.614 -31.547 -25.266 1 94.31 483 SER A CA 1
ATOM 3638 C C . SER A 1 483 ? 0.516 -30.641 -24.781 1 94.31 483 SER A C 1
ATOM 3640 O O . SER A 1 483 ? 0.309 -29.453 -24.562 1 94.31 483 SER A O 1
ATOM 3642 N N . SER A 1 484 ? 1.618 -31.219 -24.531 1 96.81 484 SER A N 1
ATOM 3643 C CA . SER A 1 484 ? 2.84 -30.516 -24.156 1 96.81 484 SER A CA 1
ATOM 3644 C C . SER A 1 484 ? 4.023 -30.969 -25 1 96.81 484 SER A C 1
ATOM 3646 O O . SER A 1 484 ? 4.434 -32.125 -24.922 1 96.81 484 SER A O 1
ATOM 3648 N N . ASP A 1 485 ? 4.535 -30.109 -25.891 1 98.12 485 ASP A N 1
ATOM 3649 C CA . ASP A 1 485 ? 5.617 -30.438 -26.828 1 98.12 485 ASP A CA 1
ATOM 3650 C C . ASP A 1 485 ? 6.457 -29.203 -27.141 1 98.12 485 ASP A C 1
ATOM 3652 O O . ASP A 1 485 ? 6.137 -28.453 -28.062 1 98.12 485 ASP A O 1
ATOM 3656 N N . PRO A 1 486 ? 7.617 -29.078 -26.453 1 98.44 486 PRO A N 1
ATOM 3657 C CA . PRO A 1 486 ? 8.461 -27.906 -26.719 1 98.44 486 PRO A CA 1
ATOM 3658 C C . PRO A 1 486 ? 8.906 -27.828 -28.188 1 98.44 486 PRO A C 1
ATOM 3660 O O . PRO A 1 486 ? 9.188 -26.734 -28.688 1 98.44 486 PRO A O 1
ATOM 3663 N N . ALA A 1 487 ?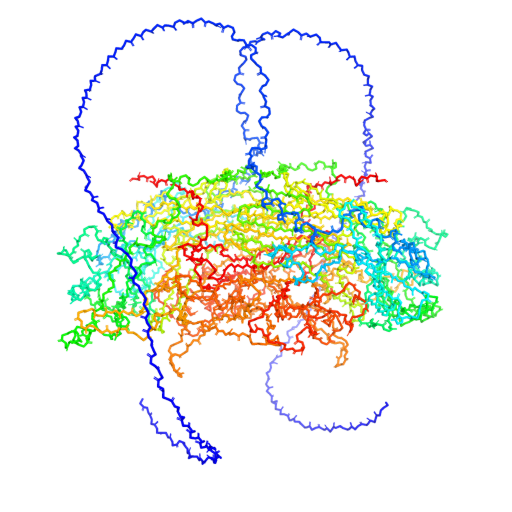 8.906 -28.891 -28.891 1 98.31 487 ALA A N 1
ATOM 3664 C CA . ALA A 1 487 ? 9.305 -28.875 -30.297 1 98.31 487 ALA A CA 1
ATOM 3665 C C . ALA A 1 487 ? 8.227 -28.234 -31.172 1 98.31 487 ALA A C 1
ATOM 3667 O O . ALA A 1 487 ? 8.469 -27.938 -32.344 1 98.31 487 ALA A O 1
ATOM 3668 N N . GLN A 1 488 ? 7.117 -28 -30.594 1 97.94 488 GLN A N 1
ATOM 3669 C CA . GLN A 1 488 ? 6.031 -27.312 -31.281 1 97.94 488 GLN A CA 1
ATOM 3670 C C . GLN A 1 488 ? 5.676 -26 -30.594 1 97.94 488 GLN A C 1
ATOM 3672 O O . GLN A 1 488 ? 4.516 -25.578 -30.609 1 97.94 488 GLN A O 1
ATOM 3677 N N . ALA A 1 489 ? 6.652 -25.406 -30.016 1 97.94 489 ALA A N 1
ATOM 3678 C CA . ALA A 1 489 ? 6.441 -24.172 -29.281 1 97.94 489 ALA A CA 1
ATOM 3679 C C . ALA A 1 489 ? 5.855 -23.094 -30.188 1 97.94 489 ALA A C 1
ATOM 3681 O O . ALA A 1 489 ? 6.133 -23.047 -31.375 1 97.94 489 ALA A O 1
ATOM 3682 N N . GLN A 1 490 ? 5.055 -22.203 -29.609 1 97.06 490 GLN A N 1
ATOM 3683 C CA . GLN A 1 490 ? 4.453 -21.062 -30.297 1 97.06 490 GLN A CA 1
ATOM 3684 C C . GLN A 1 490 ? 4.648 -19.781 -29.5 1 97.06 490 GLN A C 1
ATOM 3686 O O . GLN A 1 490 ? 5.082 -19.812 -28.359 1 97.06 490 GLN A O 1
ATOM 3691 N N . ALA A 1 491 ? 4.316 -18.703 -30.203 1 96.38 491 ALA A N 1
ATOM 3692 C CA . ALA A 1 491 ? 4.477 -17.391 -29.578 1 96.38 491 ALA A CA 1
ATOM 3693 C C . ALA A 1 491 ? 3.336 -17.109 -28.609 1 96.38 491 ALA A C 1
ATOM 3695 O O . ALA A 1 491 ? 2.184 -17.469 -28.859 1 96.38 491 ALA A O 1
ATOM 3696 N N . LEU A 1 492 ? 3.656 -16.531 -27.5 1 96.12 492 LEU A N 1
ATOM 3697 C CA . LEU A 1 492 ? 2.723 -16.047 -26.484 1 96.12 492 LEU A CA 1
ATOM 3698 C C . LEU A 1 492 ? 2.998 -14.586 -26.156 1 96.12 492 LEU A C 1
ATOM 3700 O O . LEU A 1 492 ? 4.148 -14.203 -25.906 1 96.12 492 LEU A O 1
ATOM 3704 N N . ARG A 1 493 ? 1.937 -13.758 -26.141 1 96.19 493 ARG A N 1
ATOM 3705 C CA . ARG A 1 493 ? 2.07 -12.328 -25.906 1 96.19 493 ARG A CA 1
ATOM 3706 C C . ARG A 1 493 ? 1.342 -11.906 -24.641 1 96.19 493 ARG A C 1
ATOM 3708 O O . ARG A 1 493 ? 0.292 -11.266 -24.703 1 96.19 493 ARG A O 1
ATOM 3715 N N . HIS A 1 494 ? 1.993 -12.133 -23.5 1 96.5 494 HIS A N 1
ATOM 3716 C CA . HIS A 1 494 ? 1.307 -11.875 -22.234 1 96.5 494 HIS A CA 1
ATOM 3717 C C . HIS A 1 494 ? 2.098 -10.898 -21.359 1 96.5 494 HIS A C 1
ATOM 3719 O O . HIS A 1 494 ? 1.985 -10.922 -20.141 1 96.5 494 HIS A O 1
ATOM 3725 N N . ALA A 1 495 ? 2.977 -10.086 -22 1 98 495 ALA A N 1
ATOM 3726 C CA . ALA A 1 495 ? 3.699 -9.016 -21.312 1 98 495 ALA A CA 1
ATOM 3727 C C . ALA A 1 495 ? 3.732 -7.746 -22.156 1 98 495 ALA A C 1
ATOM 3729 O O . ALA A 1 495 ? 3.635 -7.805 -23.391 1 98 495 ALA A O 1
ATOM 3730 N N . CYS A 1 496 ? 3.891 -6.625 -21.484 1 97.19 496 CYS A N 1
ATOM 3731 C CA . CYS A 1 496 ? 3.904 -5.363 -22.219 1 97.19 496 CYS A CA 1
ATOM 3732 C C . CYS A 1 496 ? 4.715 -4.309 -21.469 1 97.19 496 CYS A C 1
ATOM 3734 O O . CYS A 1 496 ? 5.078 -4.508 -20.312 1 97.19 496 CYS A O 1
ATOM 3736 N N . VAL A 1 497 ? 5.07 -3.229 -22.203 1 97.56 497 VAL A N 1
ATOM 3737 C CA . VAL A 1 497 ? 5.754 -2.049 -21.688 1 97.56 497 VAL A CA 1
ATOM 3738 C C . VAL A 1 497 ? 4.973 -0.792 -22.062 1 97.56 497 VAL A C 1
ATOM 3740 O O . VAL A 1 497 ? 4.586 -0.618 -23.219 1 97.56 497 VAL A O 1
ATOM 3743 N N . TYR A 1 498 ? 4.734 0.059 -21.078 1 94 498 TYR A N 1
ATOM 3744 C CA . TYR A 1 498 ? 4.012 1.298 -21.359 1 94 498 TYR A CA 1
ATOM 3745 C C . TYR A 1 498 ? 4.328 2.352 -20.297 1 94 498 TYR A C 1
ATOM 3747 O O . TYR A 1 498 ? 4.828 2.029 -19.219 1 94 498 TYR A O 1
ATOM 3755 N N . GLU A 1 499 ? 4.047 3.549 -20.578 1 90.94 499 GLU A N 1
ATOM 3756 C CA . GLU A 1 499 ? 4.156 4.633 -19.609 1 90.94 499 GLU A CA 1
ATOM 3757 C C . GLU A 1 499 ? 2.855 4.809 -18.828 1 90.94 499 GLU A C 1
ATOM 3759 O O . GLU A 1 499 ? 1.768 4.727 -19.406 1 90.94 499 GLU A O 1
ATOM 3764 N N . SER A 1 500 ? 3.018 5.02 -17.531 1 87 500 SER A N 1
ATOM 3765 C CA . SER A 1 500 ? 1.872 5.242 -16.656 1 87 500 SER A CA 1
ATOM 3766 C C . SER A 1 500 ? 2.045 6.516 -15.836 1 87 500 SER A C 1
ATOM 3768 O O . SER A 1 500 ? 3.164 7 -15.656 1 87 500 SER A O 1
ATOM 3770 N N . ASP A 1 501 ? 0.851 7.055 -15.438 1 74.12 501 ASP A N 1
ATOM 3771 C CA . ASP A 1 501 ? 0.883 8.203 -14.539 1 74.12 501 ASP A CA 1
ATOM 3772 C C . ASP A 1 501 ? 1.221 7.777 -13.109 1 74.12 501 ASP A C 1
ATOM 3774 O O . ASP A 1 501 ? 1.093 8.57 -12.18 1 74.12 501 ASP A O 1
ATOM 3778 N N . GLY A 1 502 ? 1.761 6.719 -13.07 1 63.22 502 GLY A N 1
ATOM 3779 C CA . GLY A 1 502 ? 2.264 6.266 -11.781 1 63.22 502 GLY A CA 1
ATOM 3780 C C . GLY A 1 502 ? 1.161 5.879 -10.82 1 63.22 502 GLY A C 1
ATOM 3781 O O . GLY A 1 502 ? 0.002 5.738 -11.211 1 63.22 502 GLY A O 1
ATOM 3782 N N . LEU A 1 503 ? 1.589 5.336 -9.523 1 60.97 503 LEU A N 1
ATOM 3783 C CA . LEU A 1 503 ? 0.735 4.934 -8.406 1 60.97 503 LEU A CA 1
ATOM 3784 C C . LEU A 1 503 ? 0.186 6.152 -7.676 1 60.97 503 LEU A C 1
ATOM 3786 O O . LEU A 1 503 ? -0.027 6.109 -6.461 1 60.97 503 LEU A O 1
ATOM 3790 N N . GLU A 1 504 ? -0.321 7.078 -8.445 1 57.78 504 GLU A N 1
ATOM 3791 C CA . GLU A 1 504 ? -0.948 8.344 -8.062 1 57.78 504 GLU A CA 1
ATOM 3792 C C . GLU A 1 504 ? -0.025 9.172 -7.176 1 57.78 504 GLU A C 1
ATOM 3794 O O . GLU A 1 504 ? 0.891 8.633 -6.547 1 57.78 504 GLU A O 1
ATOM 3799 N N . GLY A 1 505 ? 0.224 10.359 -7.395 1 64.25 505 GLY A N 1
ATOM 3800 C CA . GLY A 1 505 ? 0.922 11.398 -6.656 1 64.25 505 GLY A CA 1
ATOM 3801 C C . GLY A 1 505 ? 1.854 12.219 -7.523 1 64.25 505 GLY A C 1
ATOM 3802 O O . GLY A 1 505 ? 1.843 12.094 -8.75 1 64.25 505 GLY A O 1
ATOM 3803 N N . SER A 1 506 ? 2.348 13.188 -7.023 1 69.88 506 SER A N 1
ATOM 3804 C CA . SER A 1 506 ? 3.256 14.094 -7.719 1 69.88 506 SER A CA 1
ATOM 3805 C C . SER A 1 506 ? 4.711 13.781 -7.375 1 69.88 506 SER A C 1
ATOM 3807 O O . SER A 1 506 ? 5.012 13.336 -6.27 1 69.88 506 SER A O 1
ATOM 3809 N N . SER A 1 507 ? 5.5 13.781 -8.43 1 71.75 507 SER A N 1
ATOM 3810 C CA . SER A 1 507 ? 6.938 13.703 -8.195 1 71.75 507 SER A CA 1
ATOM 3811 C C . SER A 1 507 ? 7.426 14.898 -7.379 1 71.75 507 SER A C 1
ATOM 3813 O O . SER A 1 507 ? 8.414 14.797 -6.652 1 71.75 507 SER A O 1
ATOM 3815 N N . TRP A 1 508 ? 6.668 15.969 -7.629 1 77.06 508 TRP A N 1
ATOM 3816 C CA . TRP A 1 508 ? 6.902 17.219 -6.906 1 77.06 508 TRP A CA 1
ATOM 3817 C C . TRP A 1 508 ? 5.641 18.062 -6.871 1 77.06 508 TRP A C 1
ATOM 3819 O O . TRP A 1 508 ? 4.93 18.172 -7.871 1 77.06 508 TRP A O 1
ATOM 3829 N N . ARG A 1 509 ? 5.375 18.609 -5.695 1 83.31 509 ARG A N 1
ATOM 3830 C CA . ARG A 1 509 ? 4.27 19.562 -5.637 1 83.31 509 ARG A CA 1
ATOM 3831 C C . ARG A 1 509 ? 4.309 20.359 -4.344 1 83.31 509 ARG A C 1
ATOM 3833 O O . ARG A 1 509 ? 4.418 19.797 -3.254 1 83.31 509 ARG A O 1
ATOM 3840 N N . HIS A 1 510 ? 4.297 21.703 -4.559 1 90.06 510 HIS A N 1
ATOM 3841 C CA . HIS A 1 510 ? 4.207 22.531 -3.365 1 90.06 510 HIS A CA 1
ATOM 3842 C C . HIS A 1 510 ? 3.531 23.859 -3.674 1 90.06 510 HIS A C 1
ATOM 3844 O O . HIS A 1 510 ? 3.736 24.438 -4.746 1 90.06 510 HIS A O 1
ATOM 3850 N N . ALA A 1 511 ? 2.742 24.312 -2.773 1 91.12 511 ALA A N 1
ATOM 3851 C CA . ALA A 1 511 ? 2.227 25.688 -2.809 1 91.12 511 ALA A CA 1
ATOM 3852 C C . ALA A 1 511 ? 3.021 26.594 -1.878 1 91.12 511 ALA A C 1
ATOM 3854 O O . ALA A 1 511 ? 3.154 26.312 -0.685 1 91.12 511 ALA A O 1
ATOM 3855 N N . GLN A 1 512 ? 3.475 27.625 -2.461 1 88.81 512 GLN A N 1
ATOM 3856 C CA . GLN A 1 512 ? 4.219 28.594 -1.666 1 88.81 512 GLN A CA 1
ATOM 3857 C C . GLN A 1 512 ? 3.285 29.391 -0.759 1 88.81 512 GLN A C 1
ATOM 3859 O O . GLN A 1 512 ? 2.191 29.781 -1.173 1 88.81 512 GLN A O 1
ATOM 3864 N N . LEU A 1 513 ? 3.727 29.672 0.437 1 89.12 513 LEU A N 1
ATOM 3865 C CA . LEU A 1 513 ? 2.84 30.234 1.446 1 89.12 513 LEU A CA 1
ATOM 3866 C C . LEU A 1 513 ? 2.559 31.703 1.158 1 89.12 513 LEU A C 1
ATOM 3868 O O . LEU A 1 513 ? 1.424 32.156 1.303 1 89.12 513 LEU A O 1
ATOM 3872 N N . LEU A 1 514 ? 3.523 32.531 0.721 1 89.62 514 LEU A N 1
ATOM 3873 C CA . LEU A 1 514 ? 3.373 33.969 0.644 1 89.62 514 LEU A CA 1
ATOM 3874 C C . LEU A 1 514 ? 2.584 34.375 -0.6 1 89.62 514 LEU A C 1
ATOM 3876 O O . LEU A 1 514 ? 1.738 35.25 -0.544 1 89.62 514 LEU A O 1
ATOM 3880 N N . ASN A 1 515 ? 2.838 33.688 -1.71 1 86.94 515 ASN A N 1
ATOM 3881 C CA . ASN A 1 515 ? 2.154 34.094 -2.938 1 86.94 515 ASN A CA 1
ATOM 3882 C C . ASN A 1 515 ? 1.201 33 -3.422 1 86.94 515 ASN A C 1
ATOM 3884 O O . ASN A 1 515 ? 0.519 33.156 -4.434 1 86.94 515 ASN A O 1
ATOM 3888 N N . ARG A 1 516 ? 1.188 31.844 -2.756 1 90.12 516 ARG A N 1
ATOM 3889 C CA . ARG A 1 516 ? 0.299 30.703 -2.99 1 90.12 516 ARG A CA 1
ATOM 3890 C C . ARG A 1 516 ? 0.505 30.125 -4.387 1 90.12 516 ARG A C 1
ATOM 3892 O O . ARG A 1 516 ? -0.4 29.516 -4.945 1 90.12 516 ARG A O 1
ATOM 3899 N N . ARG A 1 517 ? 1.669 30.422 -4.941 1 88.88 517 ARG A N 1
ATOM 3900 C CA . ARG A 1 517 ? 1.989 29.812 -6.227 1 88.88 517 ARG A CA 1
ATOM 3901 C C . ARG A 1 517 ? 2.264 28.328 -6.078 1 88.88 517 ARG A C 1
ATOM 3903 O O . ARG A 1 517 ? 3 27.906 -5.18 1 88.88 517 ARG A O 1
ATOM 3910 N N . VAL A 1 518 ? 1.624 27.578 -6.977 1 90.12 518 VAL A N 1
ATOM 3911 C CA . VAL A 1 518 ? 1.82 26.141 -6.984 1 90.12 518 VAL A CA 1
ATOM 3912 C C . VAL A 1 518 ? 2.857 25.766 -8.039 1 90.12 518 VAL A C 1
ATOM 3914 O O . VAL A 1 518 ? 2.797 26.234 -9.172 1 90.12 518 VAL A O 1
ATOM 3917 N N . THR A 1 519 ? 3.811 25 -7.648 1 85.06 519 THR A N 1
ATOM 3918 C CA . THR A 1 519 ? 4.762 24.391 -8.57 1 85.06 519 THR A CA 1
ATOM 3919 C C . THR A 1 519 ? 4.801 22.875 -8.391 1 85.06 519 THR A C 1
ATOM 3921 O O . THR A 1 519 ? 4.629 22.375 -7.281 1 85.06 519 THR A O 1
ATOM 3924 N N . GLY A 1 520 ? 4.902 22.219 -9.516 1 82.5 520 GLY A N 1
ATOM 3925 C CA . GLY A 1 520 ? 4.961 20.781 -9.359 1 82.5 520 GLY A CA 1
ATOM 3926 C C . GLY A 1 520 ? 5.188 20.047 -10.672 1 82.5 520 GLY A C 1
ATOM 3927 O O . GLY A 1 520 ? 5.375 20.672 -11.719 1 82.5 520 GLY A O 1
ATOM 3928 N N . ARG A 1 521 ? 5.32 18.719 -10.5 1 83.31 521 ARG A N 1
ATOM 3929 C CA . ARG A 1 521 ? 5.434 17.781 -11.609 1 83.31 521 ARG A CA 1
ATOM 3930 C C . ARG A 1 521 ? 4.719 16.469 -11.289 1 83.31 521 ARG A C 1
ATOM 3932 O O . ARG A 1 521 ? 4.887 15.906 -10.211 1 83.31 521 ARG A O 1
ATOM 3939 N N . ARG A 1 522 ? 3.955 16.078 -12.227 1 82.44 522 ARG A N 1
ATOM 3940 C CA . ARG A 1 522 ? 3.271 14.797 -12.055 1 82.44 522 ARG A CA 1
ATOM 3941 C C . ARG A 1 522 ? 4.258 13.633 -12.117 1 82.44 522 ARG A C 1
ATOM 3943 O O . ARG A 1 522 ? 5.254 13.695 -12.844 1 82.44 522 ARG A O 1
ATOM 3950 N N . THR A 1 523 ? 3.861 12.594 -11.453 1 83.12 523 THR A N 1
ATOM 3951 C CA . THR A 1 523 ? 4.664 11.375 -11.531 1 83.12 523 THR A CA 1
ATOM 3952 C C . THR A 1 523 ? 4.434 10.656 -12.859 1 83.12 523 THR A C 1
ATOM 3954 O O . THR A 1 523 ? 3.293 10.531 -13.312 1 83.12 523 THR A O 1
ATOM 3957 N N . ARG A 1 524 ? 5.5 10.25 -13.469 1 84 524 ARG A N 1
ATOM 3958 C CA . ARG A 1 524 ? 5.492 9.359 -14.625 1 84 524 ARG A CA 1
ATOM 3959 C C . ARG A 1 524 ? 6.375 8.141 -14.375 1 84 524 ARG A C 1
ATOM 3961 O O . ARG A 1 524 ? 7.465 8.258 -13.812 1 84 524 ARG A O 1
ATOM 3968 N N . MET A 1 525 ? 5.848 7.066 -14.766 1 91.19 525 MET A N 1
ATOM 3969 C CA . MET A 1 525 ? 6.621 5.84 -14.602 1 91.19 525 MET A CA 1
ATOM 3970 C C . MET A 1 525 ? 6.508 4.953 -15.844 1 91.19 525 MET A C 1
ATOM 3972 O O . MET A 1 525 ? 5.5 4.996 -16.547 1 91.19 525 MET A O 1
ATOM 3976 N N . LEU A 1 526 ? 7.59 4.258 -16.141 1 94.81 526 LEU A N 1
ATOM 3977 C CA . LEU A 1 526 ? 7.516 3.178 -17.125 1 94.81 526 LEU A CA 1
ATOM 3978 C C . LEU A 1 526 ? 7.164 1.857 -16.453 1 94.81 526 LEU A C 1
ATOM 3980 O O . LEU A 1 526 ? 7.785 1.478 -15.453 1 94.81 526 LEU A O 1
ATOM 3984 N N . VAL A 1 527 ? 6.211 1.205 -17.047 1 95.38 527 VAL A N 1
ATOM 3985 C CA . VAL A 1 527 ? 5.734 -0.041 -16.453 1 95.38 527 VAL A CA 1
ATOM 3986 C C . VAL A 1 527 ? 6.066 -1.211 -17.375 1 95.38 527 VAL A C 1
ATOM 3988 O O . VAL A 1 527 ? 5.816 -1.148 -18.578 1 95.38 527 VAL A O 1
ATOM 3991 N N . THR A 1 528 ? 6.684 -2.219 -16.844 1 97.81 528 THR A N 1
ATOM 3992 C CA . THR A 1 528 ? 6.73 -3.545 -17.453 1 97.81 528 THR A CA 1
ATOM 3993 C C . THR A 1 528 ? 5.781 -4.5 -16.734 1 97.81 528 THR A C 1
ATOM 3995 O O . THR A 1 528 ? 5.922 -4.742 -15.531 1 97.81 528 THR A O 1
ATOM 3998 N N . ARG A 1 529 ? 4.844 -5.035 -17.516 1 95.94 529 ARG A N 1
ATOM 3999 C CA . ARG A 1 529 ? 3.797 -5.867 -16.922 1 95.94 529 ARG A CA 1
ATOM 4000 C C . ARG A 1 529 ? 3.748 -7.238 -17.594 1 95.94 529 ARG A C 1
ATOM 4002 O O . ARG A 1 529 ? 3.877 -7.344 -18.812 1 95.94 529 ARG A O 1
ATOM 4009 N N . ALA A 1 530 ? 3.582 -8.281 -16.781 1 97.44 530 ALA A N 1
ATOM 4010 C CA . ALA A 1 530 ? 3.256 -9.617 -17.266 1 97.44 530 ALA A CA 1
ATOM 4011 C C . ALA A 1 530 ? 2.01 -10.164 -16.578 1 97.44 530 ALA A C 1
ATOM 4013 O O . ALA A 1 530 ? 1.864 -10.039 -15.359 1 97.44 530 ALA A O 1
ATOM 4014 N N . VAL A 1 531 ? 1.1 -10.727 -17.359 1 95.31 531 VAL A N 1
ATOM 4015 C CA . VAL A 1 531 ? -0.089 -11.375 -16.812 1 95.31 531 VAL A CA 1
ATOM 4016 C C . VAL A 1 531 ? 0.049 -12.891 -16.938 1 95.31 531 VAL A C 1
ATOM 4018 O O . VAL A 1 531 ? 0.06 -13.43 -18.047 1 95.31 531 VAL A O 1
ATOM 4021 N N . SER A 1 532 ? 0.103 -13.531 -15.797 1 96.38 532 SER A N 1
ATOM 4022 C CA . SER A 1 532 ? 0.294 -14.977 -15.758 1 96.38 532 SER A CA 1
ATOM 4023 C C . SER A 1 532 ? -0.94 -15.688 -15.203 1 96.38 532 SER A C 1
ATOM 4025 O O . SER A 1 532 ? -1.277 -15.531 -14.023 1 96.38 532 SER A O 1
ATOM 4027 N N . THR A 1 533 ? -1.544 -16.438 -16.062 1 95.06 533 THR A N 1
ATOM 4028 C CA . THR A 1 533 ? -2.652 -17.281 -15.602 1 95.06 533 THR A CA 1
ATOM 4029 C C . THR A 1 533 ? -2.152 -18.656 -15.164 1 95.06 533 THR A C 1
ATOM 4031 O O . THR A 1 533 ? -1.465 -19.344 -15.93 1 95.06 533 THR A O 1
ATOM 4034 N N . VAL A 1 534 ? -2.521 -19.016 -14 1 95.56 534 VAL A N 1
ATOM 4035 C CA . VAL A 1 534 ? -2.215 -20.344 -13.469 1 95.56 534 VAL A CA 1
ATOM 4036 C C . VAL A 1 534 ? -3.486 -21 -12.93 1 95.56 534 VAL A C 1
ATOM 4038 O O . VAL A 1 534 ? -3.781 -20.891 -11.734 1 95.56 534 VAL A O 1
ATOM 4041 N N . GLY A 1 535 ? -4.109 -21.703 -13.773 1 93.19 535 GLY A N 1
ATOM 4042 C CA . GLY A 1 535 ? -5.363 -22.328 -13.383 1 93.19 535 GLY A CA 1
ATOM 4043 C C . GLY A 1 535 ? -6.469 -21.328 -13.109 1 93.19 535 GLY A C 1
ATOM 4044 O O . GLY A 1 535 ? -7.016 -20.734 -14.031 1 93.19 535 GLY A O 1
ATOM 4045 N N . ASN A 1 536 ? -6.703 -21.141 -11.836 1 92.56 536 ASN A N 1
ATOM 4046 C CA . ASN A 1 536 ? -7.844 -20.328 -11.438 1 92.56 536 ASN A CA 1
ATOM 4047 C C . ASN A 1 536 ? -7.449 -18.875 -11.227 1 92.56 536 ASN A C 1
ATOM 4049 O O . ASN A 1 536 ? -8.305 -17.984 -11.211 1 92.56 536 ASN A O 1
ATOM 4053 N N . TYR A 1 537 ? -6.184 -18.594 -11.125 1 93 537 TYR A N 1
ATOM 4054 C CA . TYR A 1 537 ? -5.773 -17.234 -10.797 1 93 537 TYR A CA 1
ATOM 4055 C C . TYR A 1 537 ? -4.992 -16.609 -11.953 1 93 537 TYR A C 1
ATOM 4057 O O . TYR A 1 537 ? -4.328 -17.312 -12.711 1 93 537 TYR A O 1
ATOM 4065 N N . ASP A 1 538 ? -5.094 -15.312 -12.016 1 92.81 538 ASP A N 1
ATOM 4066 C CA . ASP A 1 538 ? -4.223 -14.461 -12.82 1 92.81 538 ASP A CA 1
ATOM 4067 C C . ASP A 1 538 ? -3.281 -13.648 -11.945 1 92.81 538 ASP A C 1
ATOM 4069 O O . ASP A 1 538 ? -3.73 -12.82 -11.148 1 92.81 538 ASP A O 1
ATOM 4073 N N . TYR A 1 539 ? -2.049 -13.867 -12.086 1 94.38 539 TYR A N 1
ATOM 4074 C CA . TYR A 1 539 ? -1.017 -13.086 -11.414 1 94.38 539 TYR A CA 1
ATOM 4075 C C . TYR A 1 539 ? -0.516 -11.961 -12.305 1 94.38 539 TYR A C 1
ATOM 4077 O O . TYR A 1 539 ? 0.073 -12.211 -13.359 1 94.38 539 TYR A O 1
ATOM 4085 N N . ILE A 1 540 ? -0.771 -10.773 -11.883 1 94 540 ILE A N 1
ATOM 4086 C CA . ILE A 1 540 ? -0.28 -9.617 -12.617 1 94 540 ILE A CA 1
ATOM 4087 C C . ILE A 1 540 ? 0.971 -9.062 -11.938 1 94 540 ILE A C 1
ATOM 4089 O O . ILE A 1 540 ? 0.896 -8.523 -10.828 1 94 540 ILE A O 1
ATOM 4093 N N . SER A 1 541 ? 2.082 -9.227 -12.586 1 96 541 SER A N 1
ATOM 4094 C CA . SER A 1 541 ? 3.359 -8.742 -12.07 1 96 541 SER A CA 1
ATOM 4095 C C . SER A 1 541 ? 3.809 -7.48 -12.797 1 96 541 SER A C 1
ATOM 4097 O O . SER A 1 541 ? 3.836 -7.441 -14.031 1 96 541 SER A O 1
ATOM 4099 N N . GLU A 1 542 ? 4.199 -6.488 -12.008 1 95.31 542 GLU A N 1
ATOM 4100 C CA . GLU A 1 542 ? 4.586 -5.211 -12.594 1 95.31 542 GLU A CA 1
ATOM 4101 C C . GLU A 1 542 ? 5.859 -4.668 -11.953 1 95.31 542 GLU A C 1
ATOM 4103 O O . GLU A 1 542 ? 6.062 -4.812 -10.742 1 95.31 542 GLU A O 1
ATOM 4108 N N . VAL A 1 543 ? 6.645 -4.07 -12.758 1 97.69 543 VAL A N 1
ATOM 4109 C CA . VAL A 1 543 ? 7.77 -3.268 -12.297 1 97.69 543 VAL A CA 1
ATOM 4110 C C . VAL A 1 543 ? 7.652 -1.847 -12.844 1 97.69 543 VAL A C 1
ATOM 4112 O O . VAL A 1 543 ? 7.609 -1.646 -14.062 1 97.69 543 VAL A O 1
ATOM 4115 N N . HIS A 1 544 ? 7.602 -0.866 -11.938 1 95.31 544 HIS A N 1
ATOM 4116 C CA . HIS A 1 544 ? 7.484 0.549 -12.273 1 95.31 544 HIS A CA 1
ATOM 4117 C C . HIS A 1 544 ? 8.812 1.27 -12.094 1 95.31 544 HIS A C 1
ATOM 4119 O O . HIS A 1 544 ? 9.414 1.212 -11.016 1 95.31 544 HIS A O 1
ATOM 4125 N N . PHE A 1 545 ? 9.227 1.919 -13.125 1 96.25 545 PHE A N 1
ATOM 4126 C CA . PHE A 1 545 ? 10.445 2.717 -13.086 1 96.25 545 PHE A CA 1
ATOM 4127 C C . PHE A 1 545 ? 10.117 4.203 -13.055 1 96.25 545 PHE A C 1
ATOM 4129 O O . PHE A 1 545 ? 9.492 4.73 -13.977 1 96.25 545 PHE A O 1
ATOM 4136 N N . GLY A 1 546 ? 10.57 4.848 -12.008 1 91.88 546 GLY A N 1
ATOM 4137 C CA . GLY A 1 546 ? 10.266 6.262 -11.852 1 91.88 546 GLY A CA 1
ATOM 4138 C C . GLY A 1 546 ? 11.359 7.168 -12.383 1 91.88 546 GLY A C 1
ATOM 4139 O O . GLY A 1 546 ? 12.516 6.762 -12.484 1 91.88 546 GLY A O 1
ATOM 4140 N N . GLU A 1 547 ? 10.984 8.406 -12.625 1 88.94 547 GLU A N 1
ATOM 4141 C CA . GLU A 1 547 ? 11.938 9.406 -13.109 1 88.94 547 GLU A CA 1
ATOM 4142 C C . GLU A 1 547 ? 12.875 9.859 -11.992 1 88.94 547 GLU A C 1
ATOM 4144 O O . GLU A 1 547 ? 13.836 10.586 -12.25 1 88.94 547 GLU A O 1
ATOM 4149 N N . ASP A 1 548 ? 12.625 9.398 -10.812 1 88.25 548 ASP A N 1
ATOM 4150 C CA . ASP A 1 548 ? 13.453 9.766 -9.664 1 88.25 548 ASP A CA 1
ATOM 4151 C C . ASP A 1 548 ? 14.43 8.648 -9.305 1 88.25 548 ASP A C 1
ATOM 4153 O O . ASP A 1 548 ? 15.055 8.68 -8.242 1 88.25 548 ASP A O 1
ATOM 4157 N N . GLY A 1 549 ? 14.461 7.668 -10.102 1 92.94 549 GLY A N 1
ATOM 4158 C CA . GLY A 1 549 ? 15.383 6.562 -9.875 1 92.94 549 GLY A CA 1
ATOM 4159 C C . GLY A 1 549 ? 14.789 5.453 -9.031 1 92.94 549 GLY A C 1
ATOM 4160 O O . GLY A 1 549 ? 15.461 4.465 -8.734 1 92.94 549 GLY A O 1
ATOM 4161 N N . SER A 1 550 ? 13.547 5.578 -8.672 1 93.44 550 SER A N 1
ATOM 4162 C CA . SER A 1 550 ? 12.906 4.555 -7.855 1 93.44 550 SER A CA 1
ATOM 4163 C C . SER A 1 550 ? 12.352 3.426 -8.719 1 93.44 550 SER A C 1
ATOM 4165 O O . SER A 1 550 ? 12.039 3.633 -9.891 1 93.44 550 SER A O 1
ATOM 4167 N N . ILE A 1 551 ? 12.25 2.271 -8.141 1 96.69 551 ILE A N 1
ATOM 4168 C CA . ILE A 1 551 ? 11.648 1.085 -8.734 1 96.69 551 ILE A CA 1
ATOM 4169 C C . ILE A 1 551 ? 10.578 0.529 -7.801 1 96.69 551 ILE A C 1
ATOM 4171 O O . ILE A 1 551 ? 10.844 0.274 -6.621 1 96.69 551 ILE A O 1
ATOM 4175 N N . HIS A 1 552 ? 9.406 0.396 -8.328 1 94.56 552 HIS A N 1
ATOM 4176 C CA . HIS A 1 552 ? 8.32 -0.187 -7.555 1 94.56 552 HIS A CA 1
ATOM 4177 C C . HIS A 1 552 ? 7.855 -1.507 -8.156 1 94.56 552 HIS A C 1
ATOM 4179 O O . HIS A 1 552 ? 7.57 -1.579 -9.359 1 94.56 552 HIS A O 1
ATOM 4185 N N . VAL A 1 553 ? 7.797 -2.533 -7.305 1 96.69 553 VAL A N 1
ATOM 4186 C CA . VAL A 1 553 ? 7.391 -3.869 -7.73 1 96.69 553 VAL A CA 1
ATOM 4187 C C . VAL A 1 553 ? 6.016 -4.199 -7.148 1 96.69 553 VAL A C 1
ATOM 4189 O O . VAL A 1 553 ? 5.812 -4.121 -5.934 1 96.69 553 VAL A O 1
ATOM 4192 N N . ARG A 1 554 ? 5.164 -4.602 -8.047 1 93.25 554 ARG A N 1
ATOM 4193 C CA . ARG A 1 554 ? 3.791 -4.871 -7.637 1 93.25 554 ARG A CA 1
ATOM 4194 C C . ARG A 1 554 ? 3.309 -6.211 -8.18 1 93.25 554 ARG A C 1
ATOM 4196 O O . ARG A 1 554 ? 3.607 -6.566 -9.32 1 93.25 554 ARG A O 1
ATOM 4203 N N . ASN A 1 555 ? 2.547 -6.941 -7.363 1 94.38 555 ASN A N 1
ATOM 4204 C CA . ASN A 1 555 ? 1.831 -8.141 -7.777 1 94.38 555 ASN A CA 1
ATOM 4205 C C . ASN A 1 555 ? 0.361 -8.086 -7.371 1 94.38 555 ASN A C 1
ATOM 4207 O O . ASN A 1 555 ? 0.042 -7.773 -6.223 1 94.38 555 ASN A O 1
ATOM 4211 N N . GLU A 1 556 ? -0.453 -8.352 -8.312 1 91.25 556 GLU A N 1
ATOM 4212 C CA . GLU A 1 556 ? -1.887 -8.453 -8.055 1 91.25 556 GLU A CA 1
ATOM 4213 C C . GLU A 1 556 ? -2.398 -9.867 -8.312 1 91.25 556 GLU A C 1
ATOM 4215 O O . GLU A 1 556 ? -1.878 -10.57 -9.18 1 91.25 556 GLU A O 1
ATOM 4220 N N . PHE A 1 557 ? -3.422 -10.203 -7.516 1 89.31 557 PHE A N 1
ATOM 4221 C CA . PHE A 1 557 ? -4.027 -11.531 -7.609 1 89.31 557 PHE A CA 1
ATOM 4222 C C . PHE A 1 557 ? -5.488 -11.43 -8.023 1 89.31 557 PHE A C 1
ATOM 4224 O O . PHE A 1 557 ? -6.281 -10.75 -7.367 1 89.31 557 PHE A O 1
ATOM 4231 N N . ALA A 1 558 ? -5.812 -12.031 -9.125 1 84.06 558 ALA A N 1
ATOM 4232 C CA . ALA A 1 558 ? -7.184 -12.086 -9.625 1 84.06 558 ALA A CA 1
ATOM 4233 C C . ALA A 1 558 ? -7.551 -13.5 -10.07 1 84.06 558 ALA A C 1
ATOM 4235 O O . ALA A 1 558 ? -6.676 -14.289 -10.43 1 84.06 558 ALA A O 1
ATOM 4236 N N . GLY A 1 559 ? -8.836 -13.789 -9.969 1 88 559 GLY A N 1
ATOM 4237 C CA . GLY A 1 559 ? -9.266 -15.086 -10.469 1 88 559 GLY A CA 1
ATOM 4238 C C . GLY A 1 559 ? -10.406 -15.688 -9.672 1 88 559 GLY A C 1
ATOM 4239 O O . GLY A 1 559 ? -11.125 -14.977 -8.969 1 88 559 GLY A O 1
ATOM 4240 N N . PHE A 1 560 ? -10.609 -16.969 -9.898 1 90.94 560 PHE A N 1
ATOM 4241 C CA . PHE A 1 560 ? -11.664 -17.719 -9.227 1 90.94 560 PHE A CA 1
ATOM 4242 C C . PHE A 1 560 ? -11.141 -18.344 -7.938 1 90.94 560 PHE A C 1
ATOM 4244 O O . PHE A 1 560 ? -10.031 -18.875 -7.906 1 90.94 560 PHE A O 1
ATOM 4251 N N . PRO A 1 561 ? -11.938 -18.219 -6.906 1 91.69 561 PRO A N 1
ATOM 4252 C CA . PRO A 1 561 ? -11.492 -18.938 -5.711 1 91.69 561 PRO A CA 1
ATOM 4253 C C . PRO A 1 561 ? -11.664 -20.438 -5.832 1 91.69 561 PRO A C 1
ATOM 4255 O O . PRO A 1 561 ? -12.531 -20.922 -6.582 1 91.69 561 PRO A O 1
ATOM 4258 N N . GLU A 1 562 ? -10.82 -21.188 -5.18 1 94 562 GLU A N 1
ATOM 4259 C CA . GLU A 1 562 ? -11.117 -22.594 -4.953 1 94 562 GLU A CA 1
ATOM 4260 C C . GLU A 1 562 ? -12.148 -22.781 -3.836 1 94 562 GLU A C 1
ATOM 4262 O O . GLU A 1 562 ? -12.156 -22.016 -2.867 1 94 562 GLU A O 1
ATOM 4267 N N . THR A 1 563 ? -12.977 -23.781 -3.99 1 94.31 563 THR A N 1
ATOM 4268 C CA . THR A 1 563 ? -14.086 -23.922 -3.055 1 94.31 563 THR A CA 1
ATOM 4269 C C . THR A 1 563 ? -14.297 -25.391 -2.686 1 94.31 563 THR A C 1
ATOM 4271 O O . THR A 1 563 ? -13.719 -26.281 -3.312 1 94.31 563 THR A O 1
ATOM 4274 N N . ASP A 1 564 ? -15.008 -25.578 -1.646 1 92.62 564 ASP A N 1
ATOM 4275 C CA . ASP A 1 564 ? -15.5 -26.891 -1.219 1 92.62 564 ASP A CA 1
ATOM 4276 C C . ASP A 1 564 ? -17.016 -26.891 -1.072 1 92.62 564 ASP A C 1
ATOM 4278 O O . ASP A 1 564 ? -17.609 -25.891 -0.663 1 92.62 564 ASP A O 1
ATOM 4282 N N . LYS A 1 565 ? -17.547 -28.031 -1.432 1 91.19 565 LYS A N 1
ATOM 4283 C CA . LYS A 1 565 ? -18.953 -28.25 -1.092 1 91.19 565 LYS A CA 1
ATOM 4284 C C . LYS A 1 565 ? -19.094 -28.75 0.34 1 91.19 565 LYS A C 1
ATOM 4286 O O . LYS A 1 565 ? -18.344 -29.641 0.771 1 91.19 565 LYS A O 1
ATOM 4291 N N . ILE A 1 566 ? -20.062 -28.141 1.031 1 86.06 566 ILE A N 1
ATOM 4292 C CA . ILE A 1 566 ? -20.234 -28.547 2.422 1 86.06 566 ILE A CA 1
ATOM 4293 C C . ILE A 1 566 ? -21.672 -29.016 2.65 1 86.06 566 ILE A C 1
ATOM 4295 O O . ILE A 1 566 ? -22.562 -28.656 1.894 1 86.06 566 ILE A O 1
ATOM 4299 N N . GLY A 1 567 ? -21.828 -29.922 3.66 1 81.38 567 GLY A N 1
ATOM 4300 C CA . GLY A 1 567 ? -23.125 -30.469 4.016 1 81.38 567 GLY A CA 1
ATOM 4301 C C . GLY A 1 567 ? -24.016 -29.453 4.711 1 81.38 567 GLY A C 1
ATOM 4302 O O . GLY A 1 567 ? -23.703 -28.266 4.75 1 81.38 567 GLY A O 1
ATOM 4303 N N . PRO A 1 568 ? -25.172 -29.719 5.078 1 82.88 568 PRO A N 1
ATOM 4304 C CA . PRO A 1 568 ? -25.547 -31.125 5.164 1 82.88 568 PRO A CA 1
ATOM 4305 C C . PRO A 1 568 ? -25.922 -31.719 3.809 1 82.88 568 PRO A C 1
ATOM 4307 O O . PRO A 1 568 ? -26.5 -31.031 2.967 1 82.88 568 PRO A O 1
ATOM 4310 N N . PHE A 1 569 ? -25.5 -33.031 3.732 1 89.19 569 PHE A N 1
ATOM 4311 C CA . PHE A 1 569 ? -25.938 -33.812 2.598 1 89.19 569 PHE A CA 1
ATOM 4312 C C . PHE A 1 569 ? -27.047 -34.781 3.008 1 89.19 569 PHE A C 1
ATOM 4314 O O . PHE A 1 569 ? -27.297 -34.969 4.199 1 89.19 569 PHE A O 1
ATOM 4321 N N . ARG A 1 570 ? -27.781 -35.219 1.992 1 88.88 570 ARG A N 1
ATOM 4322 C CA . ARG A 1 570 ? -28.875 -36.156 2.291 1 88.88 570 ARG A CA 1
ATOM 4323 C C . ARG A 1 570 ? -28.766 -37.406 1.457 1 88.88 570 ARG A C 1
ATOM 4325 O O . ARG A 1 570 ? -28.453 -37.375 0.265 1 88.88 570 ARG A O 1
ATOM 4332 N N . ASP A 1 571 ? -28.844 -38.531 2.189 1 90.81 571 ASP A N 1
ATOM 4333 C CA . ASP A 1 571 ? -29.109 -39.812 1.552 1 90.81 571 ASP A CA 1
ATOM 4334 C C . ASP A 1 571 ? -30.609 -40.031 1.314 1 90.81 571 ASP A C 1
ATOM 4336 O O . ASP A 1 571 ? -31.328 -40.469 2.209 1 90.81 571 ASP A O 1
ATOM 4340 N N . GLU A 1 572 ? -31.031 -39.75 0.2 1 86.06 572 GLU A N 1
ATOM 4341 C CA . GLU A 1 572 ? -32.469 -39.719 -0.079 1 86.06 572 GLU A CA 1
ATOM 4342 C C . GLU A 1 572 ? -33.094 -41.094 -0.006 1 86.06 572 GLU A C 1
ATOM 4344 O O . GLU A 1 572 ? -34.219 -41.25 0.431 1 86.06 572 GLU A O 1
ATOM 4349 N N . GLU A 1 573 ? -32.375 -42.031 -0.463 1 85.12 573 GLU A N 1
ATOM 4350 C CA . GLU A 1 573 ? -32.906 -43.375 -0.505 1 85.12 573 GLU A CA 1
ATOM 4351 C C . GLU A 1 573 ? -33.25 -43.875 0.893 1 85.12 573 GLU A C 1
ATOM 4353 O O . GLU A 1 573 ? -34.281 -44.562 1.082 1 85.12 573 GLU A O 1
ATOM 4358 N N . HIS A 1 574 ? -32.469 -43.5 1.885 1 88.38 574 HIS A N 1
ATOM 4359 C CA . HIS A 1 574 ? -32.656 -44.062 3.221 1 88.38 574 HIS A CA 1
ATOM 4360 C C . HIS A 1 574 ? -33.094 -42.969 4.203 1 88.38 574 HIS A C 1
ATOM 4362 O O . HIS A 1 574 ? -33.281 -43.25 5.395 1 88.38 574 HIS A O 1
ATOM 4368 N N . GLY A 1 575 ? -33.156 -41.75 3.787 1 83.56 575 GLY A N 1
ATOM 4369 C CA . GLY A 1 575 ? -33.594 -40.625 4.605 1 83.56 575 GLY A CA 1
ATOM 4370 C C . GLY A 1 575 ? -32.594 -40.219 5.672 1 83.56 575 GLY A C 1
ATOM 4371 O O . GLY A 1 575 ? -33 -39.719 6.727 1 83.56 575 GLY A O 1
ATOM 4372 N N . ARG A 1 576 ? -31.297 -40.406 5.48 1 85.69 576 ARG A N 1
ATOM 4373 C CA . ARG A 1 576 ? -30.25 -40.125 6.453 1 85.69 576 ARG A CA 1
ATOM 4374 C C . ARG A 1 576 ? -29.609 -38.75 6.164 1 85.69 576 ARG A C 1
ATOM 4376 O O . ARG A 1 576 ? -29.391 -38.406 5 1 85.69 576 ARG A O 1
ATOM 4383 N N . ARG A 1 577 ? -29.422 -38.031 7.254 1 83.19 577 ARG A N 1
ATOM 4384 C CA . ARG A 1 577 ? -28.625 -36.812 7.18 1 83.19 577 ARG A CA 1
ATOM 4385 C C . ARG A 1 577 ? -27.156 -37.094 7.383 1 83.19 577 ARG A C 1
ATOM 4387 O O . ARG A 1 577 ? -26.781 -37.906 8.234 1 83.19 577 ARG A O 1
ATOM 4394 N N . ILE A 1 578 ? -26.359 -36.531 6.426 1 84.25 578 ILE A N 1
ATOM 4395 C CA . ILE A 1 578 ? -24.922 -36.719 6.496 1 84.25 578 ILE A CA 1
ATOM 4396 C C . ILE A 1 578 ? -24.25 -35.406 6.957 1 84.25 578 ILE A C 1
ATOM 4398 O O . ILE A 1 578 ? -24.359 -34.375 6.293 1 84.25 578 ILE A O 1
ATOM 4402 N N . GLY A 1 579 ? -23.438 -35.438 7.949 1 71.5 579 GLY A N 1
ATOM 4403 C CA . GLY A 1 579 ? -22.719 -34.281 8.445 1 71.5 579 GLY A CA 1
ATOM 4404 C C . GLY A 1 579 ? -23.547 -33.438 9.383 1 71.5 579 GLY A C 1
ATOM 4405 O O . GLY A 1 579 ? -24.781 -33.531 9.414 1 71.5 579 GLY A O 1
ATOM 4406 N N . ARG A 1 580 ? -22.984 -32.938 10.508 1 55.66 580 ARG A N 1
ATOM 4407 C CA . ARG A 1 580 ? -23.641 -32.156 11.539 1 55.66 580 ARG A CA 1
ATOM 4408 C C . ARG A 1 580 ? -23.734 -30.688 11.125 1 55.66 580 ARG A C 1
ATOM 4410 O O . ARG A 1 580 ? -24.266 -29.875 11.867 1 55.66 580 ARG A O 1
ATOM 4417 N N . GLU A 1 581 ? -22.984 -30.453 9.906 1 53.28 581 GLU A N 1
ATOM 4418 C CA . GLU A 1 581 ? -22.938 -29 9.711 1 53.28 581 GLU A CA 1
ATOM 4419 C C . GLU A 1 581 ? -24.344 -28.453 9.461 1 53.28 581 GLU A C 1
ATOM 4421 O O . GLU A 1 581 ? -25.125 -29.031 8.703 1 53.28 581 GLU A O 1
ATOM 4426 N N . THR A 1 582 ? -25.016 -27.875 10.414 1 45.03 582 THR A N 1
ATOM 4427 C CA . THR A 1 582 ? -26.344 -27.281 10.297 1 45.03 582 THR A CA 1
ATOM 4428 C C . THR A 1 582 ? -26.375 -26.203 9.219 1 45.03 582 THR A C 1
ATOM 4430 O O . THR A 1 582 ? -25.484 -25.344 9.172 1 45.03 582 THR A O 1
ATOM 4433 N N . VAL A 1 583 ? -26.844 -26.469 8.07 1 42.56 583 VAL A N 1
ATOM 4434 C CA . VAL A 1 583 ? -27.203 -25.594 6.957 1 42.56 583 VAL A CA 1
ATOM 4435 C C . VAL A 1 583 ? -28.344 -24.672 7.383 1 42.56 583 VAL A C 1
ATOM 4437 O O . VAL A 1 583 ? -29.438 -25.141 7.719 1 42.56 583 VAL A O 1
ATOM 4440 N N . GLY A 1 584 ? -28.391 -23.984 8.367 1 41.38 584 GLY A N 1
ATOM 4441 C CA . GLY A 1 584 ? -29.453 -23 8.547 1 41.38 584 GLY A CA 1
ATOM 4442 C C . GLY A 1 584 ? -28.953 -21.562 8.531 1 41.38 584 GLY A C 1
ATOM 4443 O O . GLY A 1 584 ? -27.75 -21.328 8.375 1 41.38 584 GLY A O 1
ATOM 4444 N N . ALA A 1 585 ? -29.938 -20.562 8.406 1 42.78 585 ALA A N 1
ATOM 4445 C CA . ALA A 1 585 ? -29.781 -19.109 8.477 1 42.78 585 ALA A CA 1
ATOM 4446 C C . ALA A 1 585 ? -28.625 -18.719 9.398 1 42.78 585 ALA A C 1
ATOM 4448 O O . ALA A 1 585 ? -28.156 -17.578 9.359 1 42.78 585 ALA A O 1
ATOM 4449 N N . SER A 1 586 ? -28.344 -19.422 10.352 1 47.25 586 SER A N 1
ATOM 4450 C CA . SER A 1 586 ? -27.406 -19.031 11.398 1 47.25 586 SER A CA 1
ATOM 4451 C C . SER A 1 586 ? -26.047 -19.703 11.18 1 47.25 586 SER A C 1
ATOM 4453 O O . SER A 1 586 ? -25.25 -19.797 12.109 1 47.25 586 SER A O 1
ATOM 4455 N N . SER A 1 587 ? -25.844 -20.344 10.039 1 56.38 587 SER A N 1
ATOM 4456 C CA . SER A 1 587 ? -24.703 -21.25 10.133 1 56.38 587 SER A CA 1
ATOM 4457 C C . SER A 1 587 ? -23.375 -20.516 9.969 1 56.38 587 SER A C 1
ATOM 4459 O O . SER A 1 587 ? -23.188 -19.781 8.992 1 56.38 587 SER A O 1
ATOM 4461 N N . ALA A 1 588 ? -22.734 -20.438 11.008 1 66.31 588 ALA A N 1
ATOM 4462 C CA . ALA A 1 588 ? -21.375 -19.922 11.164 1 66.31 588 ALA A CA 1
ATOM 4463 C C . ALA A 1 588 ? -20.438 -20.547 10.133 1 66.31 588 ALA A C 1
ATOM 4465 O O . ALA A 1 588 ? -20.594 -21.703 9.766 1 66.31 588 ALA A O 1
ATOM 4466 N N . SER A 1 589 ? -19.797 -19.703 9.398 1 76.19 589 SER A N 1
ATOM 4467 C CA . SER A 1 589 ? -18.75 -20.203 8.531 1 76.19 589 SER A CA 1
ATOM 4468 C C . SER A 1 589 ? -17.812 -21.156 9.281 1 76.19 589 SER A C 1
ATOM 4470 O O . SER A 1 589 ? -17.578 -20.984 10.477 1 76.19 589 SER A O 1
ATOM 4472 N N . PRO A 1 590 ? -17.453 -22.188 8.5 1 85 590 PRO A N 1
ATOM 4473 C CA . PRO A 1 590 ? -16.453 -23.047 9.133 1 85 590 PRO A CA 1
ATOM 4474 C C . PRO A 1 590 ? -15.125 -22.312 9.375 1 85 590 PRO A C 1
ATOM 4476 O O . PRO A 1 590 ? -14.922 -21.203 8.867 1 85 590 PRO A O 1
ATOM 4479 N N . ASP A 1 591 ? -14.234 -22.953 10.117 1 89.94 591 ASP A N 1
ATOM 4480 C CA . ASP A 1 591 ? -13 -22.281 10.516 1 89.94 591 ASP A CA 1
ATOM 4481 C C . ASP A 1 591 ? -11.945 -22.375 9.414 1 89.94 591 ASP A C 1
ATOM 4483 O O . ASP A 1 591 ? -10.867 -21.797 9.523 1 89.94 591 ASP A O 1
ATOM 4487 N N . PHE A 1 592 ? -12.273 -23.062 8.305 1 92.81 592 PHE A N 1
ATOM 4488 C CA . PHE A 1 592 ? -11.281 -23.156 7.242 1 92.81 592 PHE A CA 1
ATOM 4489 C C . PHE A 1 592 ? -11.617 -22.203 6.098 1 92.81 592 PHE A C 1
ATOM 4491 O O . PHE A 1 592 ? -10.875 -22.125 5.113 1 92.81 592 PHE A O 1
ATOM 4498 N N . GLY A 1 593 ? -12.742 -21.531 6.18 1 94.06 593 GLY A N 1
ATOM 4499 C CA . GLY A 1 593 ? -13.109 -20.578 5.145 1 94.06 593 GLY A CA 1
ATOM 4500 C C . GLY A 1 593 ? -14.453 -19.922 5.395 1 94.06 593 GLY A C 1
ATOM 4501 O O . GLY A 1 593 ? -15.039 -20.078 6.473 1 94.06 593 GLY A O 1
ATOM 4502 N N . ASN A 1 594 ? -14.914 -19.141 4.402 1 93.88 594 ASN A N 1
ATOM 4503 C CA . ASN A 1 594 ? -16.203 -18.469 4.504 1 93.88 594 ASN A CA 1
ATOM 4504 C C . ASN A 1 594 ? -17.188 -19 3.461 1 93.88 594 ASN A C 1
ATOM 4506 O O . ASN A 1 594 ? -16.812 -19.281 2.326 1 93.88 594 ASN A O 1
ATOM 4510 N N . ARG A 1 595 ? -18.438 -19.109 3.893 1 92.88 595 ARG A N 1
ATOM 4511 C CA . ARG A 1 595 ? -19.5 -19.484 2.953 1 92.88 595 ARG A CA 1
ATOM 4512 C C . ARG A 1 595 ? -19.688 -18.406 1.893 1 92.88 595 ARG A C 1
ATOM 4514 O O . ARG A 1 595 ? -19.75 -17.219 2.215 1 92.88 595 ARG A O 1
ATOM 4521 N N . VAL A 1 596 ? -19.703 -18.828 0.674 1 92.31 596 VAL A N 1
ATOM 4522 C CA . VAL A 1 596 ? -19.984 -17.906 -0.417 1 92.31 596 VAL A CA 1
ATOM 4523 C C . VAL A 1 596 ? -21.312 -18.281 -1.068 1 92.31 596 VAL A C 1
ATOM 4525 O O . VAL A 1 596 ? -21.797 -17.562 -1.957 1 92.31 596 VAL A O 1
ATOM 4528 N N . HIS A 1 597 ? -21.875 -19.344 -0.719 1 90.44 597 HIS A N 1
ATOM 4529 C CA . HIS A 1 597 ? -23.234 -19.828 -0.96 1 90.44 597 HIS A CA 1
ATOM 4530 C C . HIS A 1 597 ? -23.703 -20.75 0.155 1 90.44 597 HIS A C 1
ATOM 4532 O O . HIS A 1 597 ? -22.906 -21.141 1.02 1 90.44 597 HIS A O 1
ATOM 4538 N N . HIS A 1 598 ? -24.938 -21.141 0.176 1 85.19 598 HIS A N 1
ATOM 4539 C CA . HIS A 1 598 ? -25.484 -21.922 1.283 1 85.19 598 HIS A CA 1
ATOM 4540 C C . HIS A 1 598 ? -24.719 -23.234 1.464 1 85.19 598 HIS A C 1
ATOM 4542 O O . HIS A 1 598 ? -24.625 -23.75 2.58 1 85.19 598 HIS A O 1
ATOM 4548 N N . ASN A 1 599 ? -24.109 -23.797 0.382 1 87.69 599 ASN A N 1
ATOM 4549 C CA . ASN A 1 599 ? -23.422 -25.078 0.501 1 87.69 599 ASN A CA 1
ATOM 4550 C C . ASN A 1 599 ? -22.016 -25.016 -0.098 1 87.69 599 ASN A C 1
ATOM 4552 O O . ASN A 1 599 ? -21.453 -26.047 -0.466 1 87.69 599 ASN A O 1
ATOM 4556 N N . VAL A 1 600 ? -21.5 -23.828 -0.343 1 91.44 600 VAL A N 1
ATOM 4557 C CA . VAL A 1 600 ? -20.172 -23.672 -0.926 1 91.44 600 VAL A CA 1
ATOM 4558 C C . VAL A 1 600 ? -19.312 -22.797 -0.026 1 91.44 600 VAL A C 1
ATOM 4560 O O . VAL A 1 600 ? -19.75 -21.719 0.397 1 91.44 600 VAL A O 1
ATOM 4563 N N . VAL A 1 601 ? -18.156 -23.25 0.275 1 93.38 601 VAL A N 1
ATOM 4564 C CA . VAL A 1 601 ? -17.203 -22.516 1.088 1 93.38 601 VAL A CA 1
ATOM 4565 C C . VAL A 1 601 ? -15.953 -22.188 0.259 1 93.38 601 VAL A C 1
ATOM 4567 O O . VAL A 1 601 ? -15.445 -23.062 -0.46 1 93.38 601 VAL A O 1
ATOM 4570 N N . ALA A 1 602 ? -15.586 -20.938 0.232 1 95.12 602 ALA A N 1
ATOM 4571 C CA . ALA A 1 602 ? -14.273 -20.562 -0.28 1 95.12 602 ALA A CA 1
ATOM 4572 C C . ALA A 1 602 ? -13.227 -20.578 0.829 1 95.12 602 ALA A C 1
ATOM 4574 O O . ALA A 1 602 ? -13.414 -19.953 1.877 1 95.12 602 ALA A O 1
ATOM 4575 N N . GLN A 1 603 ? -12.133 -21.188 0.614 1 94.88 603 GLN A N 1
ATOM 4576 C CA . GLN A 1 603 ? -11.156 -21.484 1.652 1 94.88 603 GLN A CA 1
ATOM 4577 C C . GLN A 1 603 ? -10.344 -20.25 2.014 1 94.88 603 GLN A C 1
ATOM 4579 O O . GLN A 1 603 ? -10.023 -19.438 1.145 1 94.88 603 GLN A O 1
ATOM 4584 N N . LEU A 1 604 ? -10 -20.141 3.338 1 95.5 604 LEU A N 1
ATOM 4585 C CA . LEU A 1 604 ? -8.914 -19.25 3.752 1 95.5 604 LEU A CA 1
ATOM 4586 C C . LEU A 1 604 ? -7.598 -19.672 3.107 1 95.5 604 LEU A C 1
ATOM 4588 O O . LEU A 1 604 ? -7.266 -20.859 3.076 1 95.5 604 LEU A O 1
ATOM 4592 N N . HIS A 1 605 ? -6.902 -18.719 2.59 1 95.38 605 HIS A N 1
ATOM 4593 C CA . HIS A 1 605 ? -5.602 -19.047 2.02 1 95.38 605 HIS A CA 1
ATOM 4594 C C . HIS A 1 605 ? -4.695 -17.812 1.963 1 95.38 605 HIS A C 1
ATOM 4596 O O . HIS A 1 605 ? -5.16 -16.688 2.137 1 95.38 605 HIS A O 1
ATOM 4602 N N . SER A 1 606 ? -3.43 -18.078 1.814 1 94.94 606 SER A N 1
ATOM 4603 C CA . SER A 1 606 ? -2.439 -17.016 1.649 1 94.94 606 SER A CA 1
ATOM 4604 C C . SER A 1 606 ? -1.814 -17.062 0.259 1 94.94 606 SER A C 1
ATOM 4606 O O . SER A 1 606 ? -1.703 -18.125 -0.347 1 94.94 606 SER A O 1
ATOM 4608 N N . HIS A 1 607 ? -1.461 -15.898 -0.266 1 95.56 607 HIS A N 1
ATOM 4609 C CA . HIS A 1 607 ? -0.636 -15.727 -1.457 1 95.56 607 HIS A CA 1
ATOM 4610 C C . HIS A 1 607 ? 0.696 -15.062 -1.115 1 95.56 607 HIS A C 1
ATOM 4612 O O . HIS A 1 607 ? 0.727 -14.023 -0.458 1 95.56 607 HIS A O 1
ATOM 4618 N N . PHE A 1 608 ? 1.771 -15.672 -1.577 1 96.75 608 PHE A N 1
ATOM 4619 C CA . PHE A 1 608 ? 3.098 -15.086 -1.427 1 96.75 608 PHE A CA 1
ATOM 4620 C C . PHE A 1 608 ? 3.838 -15.07 -2.758 1 96.75 608 PHE A C 1
ATOM 4622 O O . PHE A 1 608 ? 3.732 -16.016 -3.543 1 96.75 608 PHE A O 1
ATOM 4629 N N . VAL A 1 609 ? 4.555 -14.008 -3.014 1 97.56 609 VAL A N 1
ATOM 4630 C CA . VAL A 1 609 ? 5.5 -13.945 -4.121 1 97.56 609 VAL A CA 1
ATOM 4631 C C . VAL A 1 609 ? 6.902 -13.648 -3.588 1 97.56 609 VAL A C 1
ATOM 4633 O O . VAL A 1 609 ? 7.055 -13 -2.553 1 97.56 609 VAL A O 1
ATOM 4636 N N . VAL A 1 610 ? 7.836 -14.102 -4.273 1 98.5 610 VAL A N 1
ATOM 4637 C CA . VAL A 1 610 ? 9.219 -13.836 -3.896 1 98.5 610 VAL A CA 1
ATOM 4638 C C . VAL A 1 610 ? 10.016 -13.383 -5.121 1 98.5 610 VAL A C 1
ATOM 4640 O O . VAL A 1 610 ? 9.906 -13.984 -6.191 1 98.5 610 VAL A O 1
ATOM 4643 N N . TRP A 1 611 ? 10.734 -12.305 -4.973 1 98.81 611 TRP A N 1
ATOM 4644 C CA . TRP A 1 611 ? 11.578 -11.734 -6.02 1 98.81 611 TRP A CA 1
ATOM 4645 C C . TRP A 1 611 ? 13.055 -11.836 -5.641 1 98.81 611 TRP A C 1
ATOM 4647 O O . TRP A 1 611 ? 13.422 -11.633 -4.484 1 98.81 611 TRP A O 1
ATOM 4657 N N . LYS A 1 612 ? 13.844 -12.211 -6.594 1 98.88 612 LYS A N 1
ATOM 4658 C CA . LYS A 1 612 ? 15.289 -12.078 -6.484 1 98.88 612 LYS A CA 1
ATOM 4659 C C . LYS A 1 612 ? 15.75 -10.68 -6.891 1 98.88 612 LYS A C 1
ATOM 4661 O O . LYS A 1 612 ? 15.477 -10.227 -8.008 1 98.88 612 LYS A O 1
ATOM 4666 N N . VAL A 1 613 ? 16.375 -10.039 -5.996 1 98.88 613 VAL A N 1
ATOM 4667 C CA . VAL A 1 613 ? 16.922 -8.711 -6.23 1 98.88 613 VAL A CA 1
ATOM 4668 C C . VAL A 1 613 ? 18.438 -8.742 -6.105 1 98.88 613 VAL A C 1
ATOM 4670 O O . VAL A 1 613 ? 18.984 -8.609 -5.004 1 98.88 613 VAL A O 1
ATOM 4673 N N . ASP A 1 614 ? 19.078 -8.867 -7.23 1 98.81 614 ASP A N 1
ATOM 4674 C CA . ASP A 1 614 ? 20.531 -8.914 -7.301 1 98.81 614 ASP A CA 1
ATOM 4675 C C . ASP A 1 614 ? 21.109 -7.52 -7.562 1 98.81 614 ASP A C 1
ATOM 4677 O O . ASP A 1 614 ? 21.188 -7.082 -8.711 1 98.81 614 ASP A O 1
ATOM 4681 N N . LEU A 1 615 ? 21.609 -6.906 -6.523 1 97.88 615 LEU A N 1
ATOM 4682 C CA . LEU A 1 615 ? 22.016 -5.504 -6.594 1 97.88 615 LEU A CA 1
ATOM 4683 C C . LEU A 1 615 ? 23.5 -5.375 -6.941 1 97.88 615 LEU A C 1
ATOM 4685 O O . LEU A 1 615 ? 24.312 -6.172 -6.48 1 97.88 615 LEU A O 1
ATOM 4689 N N . ASP A 1 616 ? 23.797 -4.469 -7.758 1 97.75 616 ASP A N 1
ATOM 4690 C CA . ASP A 1 616 ? 25.141 -3.986 -8.078 1 97.75 616 ASP A CA 1
ATOM 4691 C C . ASP A 1 616 ? 25.234 -2.471 -7.91 1 97.75 616 ASP A C 1
ATOM 4693 O O . ASP A 1 616 ? 25.406 -1.74 -8.883 1 97.75 616 ASP A O 1
ATOM 4697 N N . VAL A 1 617 ? 25.219 -2.057 -6.723 1 97.56 617 VAL A N 1
ATOM 4698 C CA . VAL A 1 617 ? 25.219 -0.622 -6.457 1 97.56 617 VAL A CA 1
ATOM 4699 C C . VAL A 1 617 ? 26.625 -0.071 -6.59 1 97.56 617 VAL A C 1
ATOM 4701 O O . VAL A 1 617 ? 27.422 -0.164 -5.656 1 97.56 617 VAL A O 1
ATOM 4704 N N . LEU A 1 618 ? 26.859 0.594 -7.727 1 97.25 618 LEU A N 1
ATOM 4705 C CA . LEU A 1 618 ? 28.172 1.145 -8.047 1 97.25 618 LEU A CA 1
ATOM 4706 C C . LEU A 1 618 ? 29.25 0.071 -7.945 1 97.25 618 LEU A C 1
ATOM 4708 O O . LEU A 1 618 ? 30.328 0.315 -7.391 1 97.25 618 LEU A O 1
ATOM 4712 N N . GLY A 1 619 ? 28.891 -1.034 -8.391 1 96.62 619 GLY A N 1
ATOM 4713 C CA . GLY A 1 619 ? 29.75 -2.199 -8.344 1 96.62 619 GLY A CA 1
ATOM 4714 C C . GLY A 1 619 ? 29.156 -3.361 -7.574 1 96.62 619 GLY A C 1
ATOM 4715 O O . GLY A 1 619 ? 28.031 -3.271 -7.078 1 96.62 619 GLY A O 1
ATOM 4716 N N . GLN A 1 620 ? 29.953 -4.426 -7.453 1 97.25 620 GLN A N 1
ATOM 4717 C CA . GLN A 1 620 ? 29.438 -5.664 -6.863 1 97.25 620 GLN A CA 1
ATOM 4718 C C . GLN A 1 620 ? 29.672 -5.684 -5.355 1 97.25 620 GLN A C 1
ATOM 4720 O O . GLN A 1 620 ? 29 -6.422 -4.633 1 97.25 620 GLN A O 1
ATOM 4725 N N . ARG A 1 621 ? 30.609 -4.945 -4.875 1 97.5 621 ARG A N 1
ATOM 4726 C CA . ARG A 1 621 ? 30.938 -4.965 -3.455 1 97.5 621 ARG A CA 1
ATOM 4727 C C . ARG A 1 621 ? 30.031 -4.031 -2.662 1 97.5 621 ARG A C 1
ATOM 4729 O O . ARG A 1 621 ? 30.203 -2.811 -2.697 1 97.5 621 ARG A O 1
ATOM 4736 N N . ASN A 1 622 ? 29.125 -4.672 -1.913 1 98.44 622 ASN A N 1
ATOM 4737 C CA . ASN A 1 622 ? 28.156 -3.904 -1.156 1 98.44 622 ASN A CA 1
ATOM 4738 C C . ASN A 1 622 ? 28.062 -4.383 0.291 1 98.44 622 ASN A C 1
ATOM 4740 O O . ASN A 1 622 ? 28.703 -5.359 0.668 1 98.44 622 ASN A O 1
ATOM 4744 N N . GLU A 1 623 ? 27.344 -3.613 1.081 1 98.19 623 GLU A N 1
ATOM 4745 C CA . GLU A 1 623 ? 27.016 -3.918 2.473 1 98.19 623 GLU A CA 1
ATOM 4746 C C . GLU A 1 623 ? 25.531 -3.734 2.748 1 98.19 623 GLU A C 1
ATOM 4748 O O . GLU A 1 623 ? 24.859 -2.934 2.086 1 98.19 623 GLU A O 1
ATOM 4753 N N . PHE A 1 624 ? 25.172 -4.602 3.742 1 98.56 624 PHE A N 1
ATOM 4754 C CA . PHE A 1 624 ? 23.781 -4.512 4.168 1 98.56 624 PHE A CA 1
ATOM 4755 C C . PHE A 1 624 ? 23.672 -3.762 5.492 1 98.56 624 PHE A C 1
ATOM 4757 O O . PHE A 1 624 ? 24.297 -4.145 6.484 1 98.56 624 PHE A O 1
ATOM 4764 N N . ARG A 1 625 ? 22.734 -2.646 5.484 1 97.44 625 ARG A N 1
ATOM 4765 C CA . ARG A 1 625 ? 22.531 -1.832 6.68 1 97.44 625 ARG A CA 1
ATOM 4766 C C . ARG A 1 625 ? 21.047 -1.705 7.008 1 97.44 625 ARG A C 1
ATOM 4768 O O . ARG A 1 625 ? 20.219 -1.61 6.105 1 97.44 625 ARG A O 1
ATOM 4775 N N . ILE A 1 626 ? 20.797 -1.748 8.336 1 96.81 626 ILE A N 1
ATOM 4776 C CA . ILE A 1 626 ? 19.438 -1.543 8.836 1 96.81 626 ILE A CA 1
ATOM 4777 C C . ILE A 1 626 ? 19.375 -0.262 9.664 1 96.81 626 ILE A C 1
ATOM 4779 O O . ILE A 1 626 ? 20.188 -0.064 10.57 1 96.81 626 ILE A O 1
ATOM 4783 N N . LEU A 1 627 ? 18.484 0.619 9.242 1 94.81 627 LEU A N 1
ATOM 4784 C CA . LEU A 1 627 ? 18.172 1.796 10.047 1 94.81 627 LEU A CA 1
ATOM 4785 C C . LEU A 1 627 ? 16.812 1.636 10.727 1 94.81 627 LEU A C 1
ATOM 4787 O O . LEU A 1 627 ? 15.844 1.216 10.102 1 94.81 627 LEU A O 1
ATOM 4791 N N . LYS A 1 628 ? 16.766 1.948 12.062 1 93.94 628 LYS A N 1
ATOM 4792 C CA . LYS A 1 628 ? 15.523 1.802 12.82 1 93.94 628 LYS A CA 1
ATOM 4793 C C . LYS A 1 628 ? 15.227 3.053 13.641 1 93.94 628 LYS A C 1
ATOM 4795 O O . LYS A 1 628 ? 16.156 3.752 14.07 1 93.94 628 LYS A O 1
ATOM 4800 N N . SER A 1 629 ? 13.938 3.314 13.781 1 93.75 629 SER A N 1
ATOM 4801 C CA . SER A 1 629 ? 13.492 4.309 14.758 1 93.75 629 SER A CA 1
ATOM 4802 C C . SER A 1 629 ? 13.492 3.74 16.172 1 93.75 629 SER A C 1
ATOM 4804 O O . SER A 1 629 ? 12.961 2.656 16.406 1 93.75 629 SER A O 1
ATOM 4806 N N . VAL A 1 630 ? 14.117 4.434 17.062 1 92.56 630 VAL A N 1
ATOM 4807 C CA . VAL A 1 630 ? 14.195 3.998 18.453 1 92.56 630 VAL A CA 1
ATOM 4808 C C . VAL A 1 630 ? 13.844 5.16 19.391 1 92.56 630 VAL A C 1
ATOM 4810 O O . VAL A 1 630 ? 13.625 6.285 18.922 1 92.56 630 VAL A O 1
ATOM 4813 N N . VAL A 1 631 ? 13.633 4.836 20.609 1 92.56 631 VAL A N 1
ATOM 4814 C CA . VAL A 1 631 ? 13.43 5.844 21.656 1 92.56 631 VAL A CA 1
ATOM 4815 C C . VAL A 1 631 ? 14.625 5.863 22.594 1 92.56 631 VAL A C 1
ATOM 4817 O O . VAL A 1 631 ? 14.992 4.828 23.156 1 92.56 631 VAL A O 1
ATOM 4820 N N . HIS A 1 632 ? 15.219 7.012 22.672 1 87.56 632 HIS A N 1
ATOM 4821 C CA . HIS A 1 632 ? 16.312 7.199 23.625 1 87.56 632 HIS A CA 1
ATOM 4822 C C . HIS A 1 632 ? 15.828 7.875 24.906 1 87.56 632 HIS A C 1
ATOM 4824 O O . HIS A 1 632 ? 14.875 8.656 24.875 1 87.56 632 HIS A O 1
ATOM 4830 N N . SER A 1 633 ? 16.328 7.434 26.016 1 79.31 633 SER A N 1
ATOM 4831 C CA . SER A 1 633 ? 16.031 8.094 27.281 1 79.31 633 SER A CA 1
ATOM 4832 C C . SER A 1 633 ? 17.266 8.828 27.812 1 79.31 633 SER A C 1
ATOM 4834 O O . SER A 1 633 ? 18.391 8.375 27.641 1 79.31 633 SER A O 1
ATOM 4836 N N . SER A 1 634 ? 17.016 10.148 28.078 1 63.03 634 SER A N 1
ATOM 4837 C CA . SER A 1 634 ? 18.094 10.859 28.75 1 63.03 634 SER A CA 1
ATOM 4838 C C . SER A 1 634 ? 18.359 10.297 30.141 1 63.03 634 SER A C 1
ATOM 4840 O O . SER A 1 634 ? 17.703 10.695 31.109 1 63.03 634 SER A O 1
ATOM 4842 N N . GLY A 1 635 ? 19.125 9.32 30.297 1 55.88 635 GLY A N 1
ATOM 4843 C CA . GLY A 1 635 ? 19.438 8.688 31.578 1 55.88 635 GLY A CA 1
ATOM 4844 C C . GLY A 1 635 ? 18.266 7.891 32.125 1 55.88 635 GLY A C 1
ATOM 4845 O O . GLY A 1 635 ? 17.281 7.641 31.438 1 55.88 635 GLY A O 1
ATOM 4846 N N . ALA A 1 636 ? 18.25 7.188 33.344 1 50.59 636 ALA A N 1
ATOM 4847 C CA . ALA A 1 636 ? 17.266 6.316 33.969 1 50.59 636 ALA A CA 1
ATOM 4848 C C . ALA A 1 636 ? 15.914 7.02 34.094 1 50.59 636 ALA A C 1
ATOM 4850 O O . ALA A 1 636 ? 14.867 6.371 34.094 1 50.59 636 ALA A O 1
ATOM 4851 N N . SER A 1 637 ? 15.906 8.352 34.125 1 51.03 637 SER A N 1
ATOM 4852 C CA . SER A 1 637 ? 14.664 9.047 34.438 1 51.03 637 SER A CA 1
ATOM 4853 C C . SER A 1 637 ? 14.453 10.227 33.5 1 51.03 637 SER A C 1
ATOM 4855 O O . SER A 1 637 ? 13.57 11.062 33.719 1 51.03 637 SER A O 1
ATOM 4857 N N . GLY A 1 638 ? 15.188 10.195 32.375 1 58.78 638 GLY A N 1
ATOM 4858 C CA . GLY A 1 638 ? 15.086 11.414 31.578 1 58.78 638 GLY A CA 1
ATOM 4859 C C . GLY A 1 638 ? 14.047 11.336 30.469 1 58.78 638 GLY A C 1
ATOM 4860 O O . GLY A 1 638 ? 13.5 10.258 30.203 1 58.78 638 GLY A O 1
ATOM 4861 N N . PRO A 1 639 ? 13.766 12.508 29.938 1 72.88 639 PRO A N 1
ATOM 4862 C CA . PRO A 1 639 ? 12.719 12.562 28.906 1 72.88 639 PRO A CA 1
ATOM 4863 C C . PRO A 1 639 ? 13.078 11.742 27.672 1 72.88 639 PRO A C 1
ATOM 4865 O O . PRO A 1 639 ? 14.25 11.656 27.297 1 72.88 639 PRO A O 1
ATOM 4868 N N . GLU A 1 640 ? 12.195 11.008 27.266 1 87.12 640 GLU A N 1
ATOM 4869 C CA . GLU A 1 640 ? 12.336 10.141 26.109 1 87.12 640 GLU A CA 1
ATOM 4870 C C . GLU A 1 640 ? 12.18 10.938 24.812 1 87.12 640 GLU A C 1
ATOM 4872 O O . GLU A 1 640 ? 11.492 11.961 24.781 1 87.12 640 GLU A O 1
ATOM 4877 N N . HIS A 1 641 ? 13.055 10.578 23.844 1 88.94 641 HIS A N 1
ATOM 4878 C CA . HIS A 1 641 ? 12.914 11.25 22.562 1 88.94 641 HIS A CA 1
ATOM 4879 C C . HIS A 1 641 ? 13.172 10.289 21.406 1 88.94 641 HIS A C 1
ATOM 4881 O O . HIS A 1 641 ? 13.844 9.273 21.578 1 88.94 641 HIS A O 1
ATOM 4887 N N . LYS A 1 642 ? 12.68 10.602 20.344 1 92 642 LYS A N 1
ATOM 4888 C CA . LYS A 1 642 ? 12.812 9.836 19.109 1 92 642 LYS A CA 1
ATOM 4889 C C . LYS A 1 642 ? 14.234 9.938 18.547 1 92 642 LYS A C 1
ATOM 4891 O O . LYS A 1 642 ? 14.828 11.016 18.547 1 92 642 LYS A O 1
ATOM 4896 N N . ALA A 1 643 ? 14.734 8.805 18.109 1 93.69 643 ALA A N 1
ATOM 4897 C CA . ALA A 1 643 ? 16.062 8.719 17.5 1 93.69 643 ALA A CA 1
ATOM 4898 C C . ALA A 1 643 ? 16.125 7.586 16.484 1 93.69 643 ALA A C 1
ATOM 4900 O O . ALA A 1 643 ? 15.164 6.836 16.312 1 93.69 643 ALA A O 1
ATOM 4901 N N . GLN A 1 644 ? 17.234 7.574 15.75 1 94.31 644 GLN A N 1
ATOM 4902 C CA . GLN A 1 644 ? 17.469 6.48 14.812 1 94.31 644 GLN A CA 1
ATOM 4903 C C . GLN A 1 644 ? 18.797 5.789 15.086 1 94.31 644 GLN A C 1
ATOM 4905 O O . GLN A 1 644 ? 19.734 6.414 15.602 1 94.31 644 GLN A O 1
ATOM 4910 N N . GLU A 1 645 ? 18.828 4.535 14.805 1 93.69 645 GLU A N 1
ATOM 4911 C CA . GLU A 1 645 ? 20.047 3.715 14.891 1 93.69 645 GLU A CA 1
ATOM 4912 C C . GLU A 1 645 ? 20.281 2.945 13.602 1 93.69 645 GLU A C 1
ATOM 4914 O O . GLU A 1 645 ? 19.344 2.461 12.969 1 93.69 645 GLU A O 1
ATOM 4919 N N . GLU A 1 646 ? 21.516 2.984 13.234 1 93.31 646 GLU A N 1
ATOM 4920 C CA . GLU A 1 646 ? 21.938 2.223 12.062 1 93.31 646 GLU A CA 1
ATOM 4921 C C . GLU A 1 646 ? 22.906 1.104 12.445 1 93.31 646 GLU A C 1
ATOM 4923 O O . GLU A 1 646 ? 23.781 1.3 13.289 1 93.31 646 GLU A O 1
ATOM 4928 N N . HIS A 1 647 ? 22.703 -0.049 11.914 1 93.56 647 HIS A N 1
ATOM 4929 C CA . HIS A 1 647 ? 23.672 -1.121 12.141 1 93.56 647 HIS A CA 1
ATOM 4930 C C . HIS A 1 647 ? 23.922 -1.917 10.859 1 93.56 647 HIS A C 1
ATOM 4932 O O . HIS A 1 647 ? 23 -2.137 10.078 1 93.56 647 HIS A O 1
ATOM 4938 N N . ARG A 1 648 ? 25.172 -2.256 10.672 1 96.81 648 ARG A N 1
ATOM 4939 C CA . ARG A 1 648 ? 25.562 -3.119 9.562 1 96.81 648 ARG A CA 1
ATOM 4940 C C . ARG A 1 648 ? 25.328 -4.586 9.898 1 96.81 648 ARG A C 1
ATOM 4942 O O . ARG A 1 648 ? 25.672 -5.043 10.992 1 96.81 648 ARG A O 1
ATOM 4949 N N . VAL A 1 649 ? 24.719 -5.246 9.016 1 98.25 649 VAL A N 1
ATOM 4950 C CA . VAL A 1 649 ? 24.547 -6.684 9.188 1 98.25 649 VAL A CA 1
ATOM 4951 C C . VAL A 1 649 ? 25.766 -7.426 8.648 1 98.25 649 VAL A C 1
ATOM 4953 O O . VAL A 1 649 ? 26.125 -7.277 7.484 1 98.25 649 VAL A O 1
ATOM 4956 N N . GLU A 1 650 ? 26.344 -8.289 9.484 1 98.38 650 GLU A N 1
ATOM 4957 C CA . GLU A 1 650 ? 27.656 -8.859 9.156 1 98.38 650 GLU A CA 1
ATOM 4958 C C . GLU A 1 650 ? 27.5 -10.188 8.43 1 98.38 650 GLU A C 1
ATOM 4960 O O . GLU A 1 650 ? 28.359 -10.555 7.613 1 98.38 650 GLU A O 1
ATOM 4965 N N . ARG A 1 651 ? 26.453 -10.875 8.773 1 98.5 651 ARG A N 1
ATOM 4966 C CA . ARG A 1 651 ? 26.344 -12.25 8.281 1 98.5 651 ARG A CA 1
ATOM 4967 C C . ARG A 1 651 ? 24.922 -12.547 7.816 1 98.5 651 ARG A C 1
ATOM 4969 O O . ARG A 1 651 ? 23.969 -11.938 8.289 1 98.5 651 ARG A O 1
ATOM 4976 N N . GLU A 1 652 ? 24.844 -13.594 6.98 1 98.44 652 GLU A N 1
ATOM 4977 C CA . GLU A 1 652 ? 23.578 -13.953 6.344 1 98.44 652 GLU A CA 1
ATOM 4978 C C . GLU A 1 652 ? 22.531 -14.344 7.379 1 98.44 652 GLU A C 1
ATOM 4980 O O . GLU A 1 652 ? 21.359 -14.031 7.227 1 98.44 652 GLU A O 1
ATOM 4985 N N . ASP A 1 653 ? 22.891 -15.062 8.391 1 96.5 653 ASP A N 1
ATOM 4986 C CA . ASP A 1 653 ? 21.938 -15.594 9.344 1 96.5 653 ASP A CA 1
ATOM 4987 C C . ASP A 1 653 ? 21.312 -14.484 10.188 1 96.5 653 ASP A C 1
ATOM 4989 O O . ASP A 1 653 ? 20.297 -14.695 10.867 1 96.5 653 ASP A O 1
ATOM 4993 N N . GLN A 1 654 ? 21.844 -13.273 10.086 1 96.62 654 GLN A N 1
ATOM 4994 C CA . GLN A 1 654 ? 21.312 -12.109 10.789 1 96.62 654 GLN A CA 1
ATOM 4995 C C . GLN A 1 654 ? 20.422 -11.266 9.883 1 96.62 654 GLN A C 1
ATOM 4997 O O . GLN A 1 654 ? 19.797 -10.305 10.336 1 96.62 654 GLN A O 1
ATOM 5002 N N . SER A 1 655 ? 20.234 -11.672 8.695 1 97.5 655 SER A N 1
ATOM 5003 C CA . SER A 1 655 ? 19.703 -10.773 7.676 1 97.5 655 SER A CA 1
ATOM 5004 C C . SER A 1 655 ? 18.188 -10.875 7.586 1 97.5 655 SER A C 1
ATOM 5006 O O . SER A 1 655 ? 17.531 -9.953 7.105 1 97.5 655 SER A O 1
ATOM 5008 N N . PRO A 1 656 ? 17.578 -12.086 7.992 1 97.44 656 PRO A N 1
ATOM 5009 C CA . PRO A 1 656 ? 16.125 -12.172 7.805 1 97.44 656 PRO A CA 1
ATOM 5010 C C . PRO A 1 656 ? 15.367 -11.133 8.609 1 97.44 656 PRO A C 1
ATOM 5012 O O . PRO A 1 656 ? 15.68 -10.898 9.781 1 97.44 656 PRO A O 1
ATOM 5015 N N . LEU A 1 657 ? 14.359 -10.5 7.922 1 96.69 657 LEU A N 1
ATOM 5016 C CA . LEU A 1 657 ? 13.602 -9.43 8.562 1 96.69 657 LEU A CA 1
ATOM 5017 C C . LEU A 1 657 ? 12.109 -9.555 8.242 1 96.69 657 LEU A C 1
ATOM 5019 O O . LEU A 1 657 ? 11.742 -9.969 7.141 1 96.69 657 LEU A O 1
ATOM 5023 N N . VAL A 1 658 ? 11.273 -9.234 9.18 1 95.38 658 VAL A N 1
ATOM 5024 C CA . VAL A 1 658 ? 9.836 -9.031 9.031 1 95.38 658 VAL A CA 1
ATOM 5025 C C . VAL A 1 658 ? 9.484 -7.582 9.359 1 95.38 658 VAL A C 1
ATOM 5027 O O . VAL A 1 658 ? 9.883 -7.062 10.406 1 95.38 658 VAL A O 1
ATOM 5030 N N . ALA A 1 659 ? 8.797 -6.938 8.406 1 93.5 659 ALA A N 1
ATOM 5031 C CA . ALA A 1 659 ? 8.383 -5.559 8.641 1 93.5 659 ALA A CA 1
ATOM 5032 C C . ALA A 1 659 ? 7.469 -5.453 9.852 1 93.5 659 ALA A C 1
ATOM 5034 O O . ALA A 1 659 ? 6.613 -6.316 10.07 1 93.5 659 ALA A O 1
ATOM 5035 N N . SER A 1 660 ? 7.691 -4.387 10.625 1 91.44 660 SER A N 1
ATOM 5036 C CA . SER A 1 660 ? 6.938 -4.18 11.852 1 91.44 660 SER A CA 1
ATOM 5037 C C . SER A 1 660 ? 6.414 -2.748 11.945 1 91.44 660 SER A C 1
ATOM 5039 O O . SER A 1 660 ? 7.16 -1.795 11.711 1 91.44 660 SER A O 1
ATOM 5041 N N . ALA A 1 661 ? 5.066 -2.656 12.305 1 92.56 661 ALA A N 1
ATOM 5042 C CA . ALA A 1 661 ? 4.488 -1.33 12.492 1 92.56 661 ALA A CA 1
ATOM 5043 C C . ALA A 1 661 ? 5.105 -0.627 13.695 1 92.56 661 ALA A C 1
ATOM 5045 O O . ALA A 1 661 ? 5.258 0.597 13.703 1 92.56 661 ALA A O 1
ATOM 5046 N N . SER A 1 662 ? 5.473 -1.305 14.68 1 91.94 662 SER A N 1
ATOM 5047 C CA . SER A 1 662 ? 5.945 -0.742 15.938 1 91.94 662 SER A CA 1
ATOM 5048 C C . SER A 1 662 ? 7.445 -0.478 15.898 1 91.94 662 SER A C 1
ATOM 5050 O O . SER A 1 662 ? 7.984 0.204 16.781 1 91.94 662 SER A O 1
ATOM 5052 N N . SER A 1 663 ? 8.078 -1.054 14.922 1 91.06 663 SER A N 1
ATOM 5053 C CA . SER A 1 663 ? 9.508 -0.828 14.742 1 91.06 663 SER A CA 1
ATOM 5054 C C . SER A 1 663 ? 9.844 -0.537 13.281 1 91.06 663 SER A C 1
ATOM 5056 O O . SER A 1 663 ? 10.539 -1.32 12.625 1 91.06 663 SER A O 1
ATOM 5058 N N . PRO A 1 664 ? 9.406 0.568 12.828 1 91 664 PRO A N 1
ATOM 5059 C CA . PRO A 1 664 ? 9.664 0.888 11.422 1 91 664 PRO A CA 1
ATOM 5060 C C . PRO A 1 664 ? 11.141 1.091 11.125 1 91 664 PRO A C 1
ATOM 5062 O O . PRO A 1 664 ? 11.906 1.509 12 1 91 664 PRO A O 1
ATOM 5065 N N . GLY A 1 665 ? 11.516 0.737 9.93 1 90.44 665 GLY A N 1
ATOM 5066 C CA . GLY A 1 665 ? 12.914 0.881 9.547 1 90.44 665 GLY A CA 1
ATOM 5067 C C . GLY A 1 665 ? 13.125 0.879 8.047 1 90.44 665 GLY A C 1
ATOM 5068 O O . GLY A 1 665 ? 12.164 0.82 7.277 1 90.44 665 GLY A O 1
ATOM 5069 N N . VAL A 1 666 ? 14.422 1.084 7.66 1 93 666 VAL A N 1
ATOM 5070 C CA . VAL A 1 666 ? 14.883 1.056 6.277 1 93 666 VAL A CA 1
ATOM 5071 C C . VAL A 1 666 ? 15.953 -0.027 6.113 1 93 666 VAL A C 1
ATOM 5073 O O . VAL A 1 666 ? 16.797 -0.207 6.988 1 93 666 VAL A O 1
ATOM 5076 N N . TRP A 1 667 ? 15.844 -0.755 5.02 1 97.62 667 TRP A N 1
ATOM 5077 C CA . TRP A 1 667 ? 16.812 -1.801 4.68 1 97.62 667 TRP A CA 1
ATOM 5078 C C . TRP A 1 667 ? 17.641 -1.4 3.471 1 97.62 667 TRP A C 1
ATOM 5080 O O . TRP A 1 667 ? 17.203 -1.54 2.328 1 97.62 667 TRP A O 1
ATOM 5090 N N . ALA A 1 668 ? 18.906 -1.048 3.695 1 97.81 668 ALA A N 1
ATOM 5091 C CA . ALA A 1 668 ? 19.688 -0.419 2.635 1 97.81 668 ALA A CA 1
ATOM 5092 C C . ALA A 1 668 ? 20.875 -1.289 2.24 1 97.81 668 ALA A C 1
ATOM 5094 O O . ALA A 1 668 ? 21.531 -1.876 3.102 1 97.81 668 ALA A O 1
ATOM 5095 N N . ILE A 1 669 ? 21.078 -1.433 0.966 1 98.69 669 ILE A N 1
ATOM 5096 C CA . ILE A 1 669 ? 22.312 -1.97 0.375 1 98.69 669 ILE A CA 1
ATOM 5097 C C . ILE A 1 669 ? 23.172 -0.826 -0.14 1 98.69 669 ILE A C 1
ATOM 5099 O O . ILE A 1 669 ? 22.781 -0.09 -1.045 1 98.69 669 ILE A O 1
ATOM 5103 N N . VAL A 1 670 ? 24.422 -0.705 0.42 1 97.88 670 VAL A N 1
ATOM 5104 C CA . VAL A 1 670 ? 25.234 0.467 0.094 1 97.88 670 VAL A CA 1
ATOM 5105 C C . VAL A 1 670 ? 26.625 0.03 -0.357 1 97.88 670 VAL A C 1
ATOM 5107 O O . VAL A 1 670 ? 27.062 -1.086 -0.06 1 97.88 670 VAL A O 1
ATOM 5110 N N . ASN A 1 671 ? 27.25 0.859 -1.184 1 97.88 671 ASN A N 1
ATOM 5111 C CA . ASN A 1 671 ? 28.688 0.766 -1.437 1 97.88 671 ASN A CA 1
ATOM 5112 C C . ASN A 1 671 ? 29.484 1.605 -0.445 1 97.88 671 ASN A C 1
ATOM 5114 O O . ASN A 1 671 ? 29.453 2.836 -0.498 1 97.88 671 ASN A O 1
ATOM 5118 N N . PRO A 1 672 ? 30.203 0.934 0.438 1 93.81 672 PRO A N 1
ATOM 5119 C CA . PRO A 1 672 ? 30.875 1.688 1.496 1 93.81 672 PRO A CA 1
ATOM 5120 C C . PRO A 1 672 ? 32 2.566 0.962 1 93.81 672 PRO A C 1
ATOM 5122 O O . PRO A 1 672 ? 32.469 3.482 1.653 1 93.81 672 PRO A O 1
ATOM 5125 N N . GLU A 1 673 ? 32.438 2.314 -0.253 1 95.31 673 GLU A N 1
ATOM 5126 C CA . GLU A 1 673 ? 33.594 3.035 -0.801 1 95.31 673 GLU A CA 1
ATOM 5127 C C . GLU A 1 673 ? 33.125 4.223 -1.646 1 95.31 673 GLU A C 1
ATOM 5129 O O . GLU A 1 673 ? 33.938 5.102 -1.966 1 95.31 673 GLU A O 1
ATOM 5134 N N . GLU A 1 674 ? 31.953 4.156 -2.051 1 95.81 674 GLU A N 1
ATOM 5135 C CA . GLU A 1 674 ? 31.391 5.25 -2.848 1 95.81 674 GLU A CA 1
ATOM 5136 C C . GLU A 1 674 ? 30.547 6.188 -1.991 1 95.81 674 GLU A C 1
ATOM 5138 O O . GLU A 1 674 ? 29.438 5.848 -1.607 1 95.81 674 GLU A O 1
ATOM 5143 N N . ARG A 1 675 ? 31.031 7.371 -1.883 1 94.38 675 ARG A N 1
ATOM 5144 C CA . ARG A 1 675 ? 30.406 8.289 -0.931 1 94.38 675 ARG A CA 1
ATOM 5145 C C . ARG A 1 675 ? 29.609 9.375 -1.651 1 94.38 675 ARG A C 1
ATOM 5147 O O . ARG A 1 675 ? 29.969 9.781 -2.758 1 94.38 675 ARG A O 1
ATOM 5154 N N . ASN A 1 676 ? 28.531 9.773 -1.045 1 94.5 676 ASN A N 1
ATOM 5155 C CA . ASN A 1 676 ? 27.781 10.93 -1.511 1 94.5 676 ASN A CA 1
ATOM 5156 C C . ASN A 1 676 ? 28.609 12.203 -1.451 1 94.5 676 ASN A C 1
ATOM 5158 O O . ASN A 1 676 ? 29.203 12.516 -0.414 1 94.5 676 ASN A O 1
ATOM 5162 N N . ALA A 1 677 ? 28.625 12.984 -2.469 1 92.88 677 ALA A N 1
ATOM 5163 C CA . ALA A 1 677 ? 29.562 14.086 -2.631 1 92.88 677 ALA A CA 1
ATOM 5164 C C . ALA A 1 677 ? 29.25 15.219 -1.656 1 92.88 677 ALA A C 1
ATOM 5166 O O . ALA A 1 677 ? 30.141 15.992 -1.291 1 92.88 677 ALA A O 1
ATOM 5167 N N . VAL A 1 678 ? 28.047 15.266 -1.214 1 90.38 678 VAL A N 1
ATOM 5168 C CA . VAL A 1 678 ? 27.688 16.438 -0.406 1 90.38 678 VAL A CA 1
ATOM 5169 C C . VAL A 1 678 ? 27.625 16.031 1.068 1 90.38 678 VAL A C 1
ATOM 5171 O O . VAL A 1 678 ? 27.859 16.875 1.949 1 90.38 678 VAL A O 1
ATOM 5174 N N . THR A 1 679 ? 27.344 14.797 1.373 1 92.19 679 THR A N 1
ATOM 5175 C CA . THR A 1 679 ? 27.141 14.406 2.764 1 92.19 679 THR A CA 1
ATOM 5176 C C . THR A 1 679 ? 28.25 13.469 3.227 1 92.19 679 THR A C 1
ATOM 5178 O O . THR A 1 679 ? 28.469 13.281 4.43 1 92.19 679 THR A O 1
ATOM 5181 N N . GLY A 1 680 ? 28.828 12.812 2.346 1 92.19 680 GLY A N 1
ATOM 5182 C CA . GLY A 1 680 ? 29.812 11.797 2.688 1 92.19 680 GLY A CA 1
ATOM 5183 C C . GLY A 1 680 ? 29.203 10.461 3.041 1 92.19 680 GLY A C 1
ATOM 5184 O O . GLY A 1 680 ? 29.922 9.484 3.271 1 92.19 680 GLY A O 1
ATOM 5185 N N . ALA A 1 681 ? 27.938 10.305 3.023 1 92.44 681 ALA A N 1
ATOM 5186 C CA . ALA A 1 681 ? 27.266 9.047 3.334 1 92.44 681 ALA A CA 1
ATOM 5187 C C . ALA A 1 681 ? 27.516 8.016 2.236 1 92.44 681 ALA A C 1
ATOM 5189 O O . ALA A 1 681 ? 27.641 8.367 1.063 1 92.44 681 ALA A O 1
ATOM 5190 N N . PRO A 1 682 ? 27.609 6.727 2.65 1 95.06 682 PRO A N 1
ATOM 5191 C CA . PRO A 1 682 ? 27.672 5.711 1.595 1 95.06 682 PRO A CA 1
ATOM 5192 C C . PRO A 1 682 ? 26.453 5.746 0.671 1 95.06 682 PRO A C 1
ATOM 5194 O O . PRO A 1 682 ? 25.328 5.93 1.135 1 95.06 682 PRO A O 1
ATOM 5197 N N . ARG A 1 683 ? 26.703 5.594 -0.615 1 97.12 683 ARG A N 1
ATOM 5198 C CA . ARG A 1 683 ? 25.625 5.609 -1.601 1 97.12 683 ARG A CA 1
ATOM 5199 C C . ARG A 1 683 ? 25.016 4.223 -1.77 1 97.12 683 ARG A C 1
ATOM 5201 O O . ARG A 1 683 ? 25.734 3.219 -1.749 1 97.12 683 ARG A O 1
ATOM 5208 N N . GLY A 1 684 ? 23.656 4.23 -1.877 1 97.88 684 GLY A N 1
ATOM 5209 C CA . GLY A 1 684 ? 23.031 2.922 -2.023 1 97.88 684 GLY A CA 1
ATOM 5210 C C . GLY A 1 684 ? 21.578 2.996 -2.449 1 97.88 684 GLY A C 1
ATOM 5211 O O . GLY A 1 684 ? 21.141 3.996 -3.023 1 97.88 684 GLY A O 1
ATOM 5212 N N . TYR A 1 685 ? 20.891 1.854 -2.344 1 98.31 685 TYR A N 1
ATOM 5213 C CA . TYR A 1 685 ? 19.453 1.671 -2.543 1 98.31 685 TYR A CA 1
ATOM 5214 C C . TYR A 1 685 ? 18.828 0.952 -1.354 1 98.31 685 TYR A C 1
ATOM 5216 O O . TYR A 1 685 ? 19.469 0.127 -0.707 1 98.31 685 TYR A O 1
ATOM 5224 N N . ALA A 1 686 ? 17.609 1.34 -1.125 1 97.19 686 ALA A N 1
ATOM 5225 C CA . ALA A 1 686 ? 16.891 0.727 -0.011 1 97.19 686 ALA A CA 1
ATOM 5226 C C . ALA A 1 686 ? 15.688 -0.076 -0.507 1 97.19 686 ALA A C 1
ATOM 5228 O O . ALA A 1 686 ? 15.039 0.301 -1.489 1 97.19 686 ALA A O 1
ATOM 5229 N N . ILE A 1 687 ? 15.414 -1.184 0.186 1 97.06 687 ILE A N 1
ATOM 5230 C CA . ILE A 1 687 ? 14.195 -1.959 -0.015 1 97.06 687 ILE A CA 1
ATOM 5231 C C . ILE A 1 687 ? 13.148 -1.541 1.009 1 97.06 687 ILE A C 1
ATOM 5233 O O . ILE A 1 687 ? 13.398 -1.567 2.215 1 97.06 687 ILE A O 1
ATOM 5237 N N . MET A 1 688 ? 11.992 -1.181 0.473 1 93.44 688 MET A N 1
ATOM 5238 C CA . MET A 1 688 ? 10.898 -0.741 1.331 1 93.44 688 MET A CA 1
ATOM 5239 C C . MET A 1 688 ? 9.625 -1.54 1.048 1 93.44 688 MET A C 1
ATOM 5241 O O . MET A 1 688 ? 9.141 -1.561 -0.085 1 93.44 688 MET A O 1
ATOM 5245 N N . ILE A 1 689 ? 9.109 -2.137 2.129 1 93.5 689 ILE A N 1
ATOM 5246 C CA . ILE A 1 689 ? 7.801 -2.764 1.988 1 93.5 689 ILE A CA 1
ATOM 5247 C C . ILE A 1 689 ? 6.719 -1.688 1.936 1 93.5 689 ILE A C 1
ATOM 5249 O O . ILE A 1 689 ? 6.656 -0.817 2.807 1 93.5 689 ILE A O 1
ATOM 5253 N N . GLN A 1 690 ? 5.848 -1.73 0.95 1 90.06 690 GLN A N 1
ATOM 5254 C CA . GLN A 1 690 ? 4.879 -0.655 0.771 1 90.06 690 GLN A CA 1
ATOM 5255 C C . GLN A 1 690 ? 3.477 -1.106 1.169 1 90.06 690 GLN A C 1
ATOM 5257 O O . GLN A 1 690 ? 2.695 -0.319 1.706 1 90.06 690 GLN A O 1
ATOM 5262 N N . SER A 1 691 ? 3.156 -2.309 0.933 1 87.44 691 SER A N 1
ATOM 5263 C CA . SER A 1 691 ? 1.831 -2.82 1.266 1 87.44 691 SER A CA 1
ATOM 5264 C C . SER A 1 691 ? 1.818 -3.463 2.648 1 87.44 691 SER A C 1
ATOM 5266 O O . SER A 1 691 ? 2.859 -3.9 3.145 1 87.44 691 SER A O 1
ATOM 5268 N N . ALA A 1 692 ? 0.623 -3.387 3.246 1 82.06 692 ALA A N 1
ATOM 5269 C CA . ALA A 1 692 ? 0.483 -4.148 4.484 1 82.06 692 ALA A CA 1
ATOM 5270 C C . ALA A 1 692 ? 0.727 -5.633 4.246 1 82.06 692 ALA A C 1
ATOM 5272 O O . ALA A 1 692 ? -0.056 -6.297 3.559 1 82.06 692 ALA A O 1
ATOM 5273 N N . PRO A 1 693 ? 1.815 -6.094 4.738 1 72.81 693 PRO A N 1
ATOM 5274 C CA . PRO A 1 693 ? 2.188 -7.453 4.336 1 72.81 693 PRO A CA 1
ATOM 5275 C C . PRO A 1 693 ? 1.76 -8.508 5.352 1 72.81 693 PRO A C 1
ATOM 5277 O O . PRO A 1 693 ? 1.42 -8.172 6.488 1 72.81 693 PRO A O 1
ATOM 5280 N N . ALA A 1 694 ? 1.686 -9.664 4.895 1 88.69 694 ALA A N 1
ATOM 5281 C CA . ALA A 1 694 ? 1.546 -10.859 5.727 1 88.69 694 ALA A CA 1
ATOM 5282 C C . ALA A 1 694 ? 2.742 -11.789 5.559 1 88.69 694 ALA A C 1
ATOM 5284 O O . ALA A 1 694 ? 3.43 -11.75 4.531 1 88.69 694 ALA A O 1
ATOM 5285 N N . VAL A 1 695 ? 3.061 -12.5 6.613 1 94.25 695 VAL A N 1
ATOM 5286 C CA . VAL A 1 695 ? 4.008 -13.602 6.488 1 94.25 695 VAL A CA 1
ATOM 5287 C C . VAL A 1 695 ? 3.299 -14.922 6.77 1 94.25 695 VAL A C 1
ATOM 5289 O O . VAL A 1 695 ? 2.156 -14.938 7.234 1 94.25 695 VAL A O 1
ATOM 5292 N N . GLN A 1 696 ? 4 -15.945 6.445 1 94.31 696 GLN A N 1
ATOM 5293 C CA . GLN A 1 696 ? 3.49 -17.297 6.641 1 94.31 696 GLN A CA 1
ATOM 5294 C C . GLN A 1 696 ? 3.111 -17.531 8.102 1 94.31 696 GLN A C 1
ATOM 5296 O O . GLN A 1 696 ? 3.926 -17.312 9 1 94.31 696 GLN A O 1
ATOM 5301 N N . THR A 1 697 ? 1.89 -17.984 8.305 1 92.5 697 THR A N 1
ATOM 5302 C CA . THR A 1 697 ? 1.423 -18.188 9.664 1 92.5 697 THR A CA 1
ATOM 5303 C C . THR A 1 697 ? 1.704 -19.625 10.117 1 92.5 697 THR A C 1
ATOM 5305 O O . THR A 1 697 ? 1.762 -19.891 11.32 1 92.5 697 THR A O 1
ATOM 5308 N N . LEU A 1 698 ? 1.793 -20.578 9.172 1 93.75 698 LEU A N 1
ATOM 5309 C CA . LEU A 1 698 ? 2.143 -21.938 9.539 1 93.75 698 LEU A CA 1
ATOM 5310 C C . LEU A 1 698 ? 3.512 -21.984 10.211 1 93.75 698 LEU A C 1
ATOM 5312 O O . LEU A 1 698 ? 4.43 -21.266 9.812 1 93.75 698 LEU A O 1
ATOM 5316 N N . PRO A 1 699 ? 3.676 -22.844 11.148 1 92.5 699 PRO A N 1
ATOM 5317 C CA . PRO A 1 699 ? 4.961 -22.891 11.852 1 92.5 699 PRO A CA 1
ATOM 5318 C C . PRO A 1 699 ? 6.109 -23.344 10.953 1 92.5 699 PRO A C 1
ATOM 5320 O O . PRO A 1 699 ? 5.883 -24.031 9.953 1 92.5 699 PRO A O 1
ATOM 5323 N N . PRO A 1 700 ? 7.316 -23.047 11.312 1 92 700 PRO A N 1
ATOM 5324 C CA . PRO A 1 700 ? 8.484 -23.312 10.469 1 92 700 PRO A CA 1
ATOM 5325 C C . PRO A 1 700 ? 8.68 -24.797 10.164 1 92 700 PRO A C 1
ATOM 5327 O O . PRO A 1 700 ? 9.211 -25.156 9.109 1 92 700 PRO A O 1
ATOM 5330 N N . GLY A 1 701 ? 8.242 -25.672 11.023 1 91.31 701 GLY A N 1
ATOM 5331 C CA . GLY A 1 701 ? 8.438 -27.094 10.82 1 91.31 701 GLY A CA 1
ATOM 5332 C C . GLY A 1 701 ? 7.363 -27.734 9.961 1 91.31 701 GLY A C 1
ATOM 5333 O O . GLY A 1 701 ? 7.496 -28.875 9.547 1 91.31 701 GLY A O 1
ATOM 5334 N N . HIS A 1 702 ? 6.297 -27 9.695 1 92.94 702 HIS A N 1
ATOM 5335 C CA . HIS A 1 702 ? 5.254 -27.5 8.812 1 92.94 702 HIS A CA 1
ATOM 5336 C C . HIS A 1 702 ? 5.797 -27.766 7.414 1 92.94 702 HIS A C 1
ATOM 5338 O O . HIS A 1 702 ? 6.578 -26.969 6.887 1 92.94 702 HIS A O 1
ATOM 5344 N N . PRO A 1 703 ? 5.453 -28.906 6.75 1 92.12 703 PRO A N 1
ATOM 5345 C CA . PRO A 1 703 ? 6.012 -29.25 5.438 1 92.12 703 PRO A CA 1
ATOM 5346 C C . PRO A 1 703 ? 5.859 -28.141 4.414 1 92.12 703 PRO A C 1
ATOM 5348 O O . PRO A 1 703 ? 6.793 -27.859 3.658 1 92.12 703 PRO A O 1
ATOM 5351 N N . PHE A 1 704 ? 4.754 -27.484 4.441 1 93.31 704 PHE A N 1
ATOM 5352 C CA . PHE A 1 704 ? 4.523 -26.422 3.457 1 93.31 704 PHE A CA 1
ATOM 5353 C C . PHE A 1 704 ? 5.363 -25.188 3.777 1 93.31 704 PHE A C 1
ATOM 5355 O O . PHE A 1 704 ? 5.738 -24.438 2.875 1 93.31 704 PHE A O 1
ATOM 5362 N N . SER A 1 705 ? 5.613 -24.938 5.035 1 93.94 705 SER A N 1
ATOM 5363 C CA . SER A 1 705 ? 6.5 -23.844 5.418 1 93.94 705 SER A CA 1
ATOM 5364 C C . SER A 1 705 ? 7.941 -24.141 5.027 1 93.94 705 SER A C 1
ATOM 5366 O O . SER A 1 705 ? 8.703 -23.234 4.695 1 93.94 705 SER A O 1
ATOM 5368 N N . VAL A 1 706 ? 8.297 -25.391 5.074 1 94.62 706 VAL A N 1
ATOM 5369 C CA . VAL A 1 706 ? 9.633 -25.812 4.66 1 94.62 706 VAL A CA 1
ATOM 5370 C C . VAL A 1 706 ? 9.789 -25.609 3.154 1 94.62 706 VAL A C 1
ATOM 5372 O O . VAL A 1 706 ? 10.812 -25.078 2.699 1 94.62 706 VAL A O 1
ATOM 5375 N N . ALA A 1 707 ? 8.781 -25.938 2.428 1 93.75 707 ALA A N 1
ATOM 5376 C CA . ALA A 1 707 ? 8.797 -25.797 0.973 1 93.75 707 ALA A CA 1
ATOM 5377 C C . ALA A 1 707 ? 8.906 -24.344 0.554 1 93.75 707 ALA A C 1
ATOM 5379 O O . ALA A 1 707 ? 9.492 -24.031 -0.486 1 93.75 707 ALA A O 1
ATOM 5380 N N . GLY A 1 708 ? 8.312 -23.5 1.294 1 95.44 708 GLY A N 1
ATOM 5381 C CA . GLY A 1 708 ? 8.312 -22.062 1.008 1 95.44 708 GLY A CA 1
ATOM 5382 C C . GLY A 1 708 ? 8.93 -21.234 2.117 1 95.44 708 GLY A C 1
ATOM 5383 O O . GLY A 1 708 ? 8.281 -20.328 2.656 1 95.44 708 GLY A O 1
ATOM 5384 N N . SER A 1 709 ? 10.195 -21.531 2.404 1 96.12 709 SER A N 1
ATOM 5385 C CA . SER A 1 709 ? 10.82 -20.891 3.555 1 96.12 709 SER A CA 1
ATOM 5386 C C . SER A 1 709 ? 10.906 -19.375 3.363 1 96.12 709 SER A C 1
ATOM 5388 O O . SER A 1 709 ? 10.945 -18.625 4.34 1 96.12 709 SER A O 1
ATOM 5390 N N . PHE A 1 710 ? 10.875 -18.906 2.119 1 97.75 710 PHE A N 1
ATOM 5391 C CA . PHE A 1 710 ? 10.953 -17.484 1.836 1 97.75 710 PHE A CA 1
ATOM 5392 C C . PHE A 1 710 ? 9.773 -16.75 2.453 1 97.75 710 PHE A C 1
ATOM 5394 O O . PHE A 1 710 ? 9.875 -15.562 2.797 1 97.75 710 PHE A O 1
ATOM 5401 N N . ALA A 1 711 ? 8.656 -17.375 2.646 1 97.31 711 ALA A N 1
ATOM 5402 C CA . ALA A 1 711 ? 7.398 -16.734 3.021 1 97.31 711 ALA A CA 1
ATOM 5403 C C . ALA A 1 711 ? 7.387 -16.375 4.504 1 97.31 711 ALA A C 1
ATOM 5405 O O . ALA A 1 711 ? 6.5 -15.648 4.969 1 97.31 711 ALA A O 1
ATOM 5406 N N . ARG A 1 712 ? 8.391 -16.781 5.262 1 96.5 712 ARG A N 1
ATOM 5407 C CA . ARG A 1 712 ? 8.438 -16.547 6.699 1 96.5 712 ARG A CA 1
ATOM 5408 C C . ARG A 1 712 ? 9.062 -15.188 7 1 96.5 712 ARG A C 1
ATOM 5410 O O . ARG A 1 712 ? 9.141 -14.773 8.164 1 96.5 712 ARG A O 1
ATOM 5417 N N . ARG A 1 713 ? 9.516 -14.594 5.996 1 96.94 713 ARG A N 1
ATOM 5418 C CA . ARG A 1 713 ? 10.188 -13.305 6.145 1 96.94 713 ARG A CA 1
ATOM 5419 C C . ARG A 1 713 ? 9.898 -12.391 4.957 1 96.94 713 ARG A C 1
ATOM 5421 O O . ARG A 1 713 ? 9.461 -12.859 3.9 1 96.94 713 ARG A O 1
ATOM 5428 N N . HIS A 1 714 ? 10.109 -11.109 5.191 1 97.31 714 HIS A N 1
ATOM 5429 C CA . HIS A 1 714 ? 9.953 -10.164 4.094 1 97.31 714 HIS A CA 1
ATOM 5430 C C . HIS A 1 714 ? 11.266 -9.961 3.348 1 97.31 714 HIS A C 1
ATOM 5432 O O . HIS A 1 714 ? 11.266 -9.648 2.156 1 97.31 714 HIS A O 1
ATOM 5438 N N . LEU A 1 715 ? 12.344 -10.125 4.059 1 98.12 715 LEU A N 1
ATOM 5439 C CA . LEU A 1 715 ? 13.648 -9.93 3.445 1 98.12 715 LEU A CA 1
ATOM 5440 C C . LEU A 1 715 ? 14.664 -10.93 4 1 98.12 715 LEU A C 1
ATOM 5442 O O . LEU A 1 715 ? 14.664 -11.211 5.199 1 98.12 715 LEU A O 1
ATOM 5446 N N . ALA A 1 716 ? 15.484 -11.422 3.15 1 98.62 716 ALA A N 1
ATOM 5447 C CA . ALA A 1 716 ? 16.75 -12.094 3.459 1 98.62 716 ALA A CA 1
ATOM 5448 C C . ALA A 1 716 ? 17.844 -11.672 2.486 1 98.62 716 ALA A C 1
ATOM 5450 O O . ALA A 1 716 ? 17.578 -11.414 1.311 1 98.62 716 ALA A O 1
ATOM 5451 N N . VAL A 1 717 ? 19.031 -11.562 3.025 1 98.88 717 VAL A N 1
ATOM 5452 C CA . VAL A 1 717 ? 20.156 -11.133 2.193 1 98.88 717 VAL A CA 1
ATOM 5453 C C . VAL A 1 717 ? 21.25 -12.195 2.207 1 98.88 717 VAL A C 1
ATOM 5455 O O . VAL A 1 717 ? 21.625 -12.703 3.27 1 98.88 717 VAL A O 1
ATOM 5458 N N . THR A 1 718 ? 21.766 -12.531 1.021 1 98.81 718 THR A N 1
ATOM 5459 C CA . THR A 1 718 ? 22.844 -13.508 0.911 1 98.81 718 THR A CA 1
ATOM 5460 C C . THR A 1 718 ? 23.953 -12.984 0.006 1 98.81 718 THR A C 1
ATOM 5462 O O . THR A 1 718 ? 23.75 -12.039 -0.76 1 98.81 718 THR A O 1
ATOM 5465 N N . LYS A 1 719 ? 25.094 -13.609 0.161 1 98.62 719 LYS A N 1
ATOM 5466 C CA . LYS A 1 719 ? 26.141 -13.469 -0.84 1 98.62 719 LYS A CA 1
ATOM 5467 C C . LYS A 1 719 ? 25.781 -14.203 -2.125 1 98.62 719 LYS A C 1
ATOM 5469 O O . LYS A 1 719 ? 25.328 -15.352 -2.084 1 98.62 719 LYS A O 1
ATOM 5474 N N . ARG A 1 720 ? 25.969 -13.547 -3.219 1 98.44 720 ARG A N 1
ATOM 5475 C CA . ARG A 1 720 ? 25.562 -14.102 -4.504 1 98.44 720 ARG A CA 1
ATOM 5476 C C . ARG A 1 720 ? 26.328 -15.383 -4.82 1 98.44 720 ARG A C 1
ATOM 5478 O O . ARG A 1 720 ? 27.547 -15.438 -4.629 1 98.44 720 ARG A O 1
ATOM 5485 N N . LYS A 1 721 ? 25.641 -16.344 -5.305 1 97.75 721 LYS A N 1
ATOM 5486 C CA . LYS A 1 721 ? 26.219 -17.594 -5.773 1 97.75 721 LYS A CA 1
ATOM 5487 C C . LYS A 1 721 ? 25.516 -18.078 -7.039 1 97.75 721 LYS A C 1
ATOM 5489 O O . LYS A 1 721 ? 24.312 -17.891 -7.191 1 97.75 721 LYS A O 1
ATOM 5494 N N . GLU A 1 722 ? 26.281 -18.719 -7.879 1 97.44 722 GLU A N 1
ATOM 5495 C CA . GLU A 1 722 ? 25.688 -19.312 -9.07 1 97.44 722 GLU A CA 1
ATOM 5496 C C . GLU A 1 722 ? 24.719 -20.422 -8.703 1 97.44 722 GLU A C 1
ATOM 5498 O O . GLU A 1 722 ? 23.719 -20.641 -9.406 1 97.44 722 GLU A O 1
ATOM 5503 N N . GLU A 1 723 ? 24.906 -21.031 -7.578 1 96.31 723 GLU A N 1
ATOM 5504 C CA . GLU A 1 723 ? 24.125 -22.188 -7.156 1 96.31 723 GLU A CA 1
ATOM 5505 C C . GLU A 1 723 ? 22.797 -21.75 -6.523 1 96.31 723 GLU A C 1
ATOM 5507 O O . GLU A 1 723 ? 21.953 -22.578 -6.199 1 96.31 723 GLU A O 1
ATOM 5512 N N . GLU A 1 724 ? 22.641 -20.453 -6.363 1 98 724 GLU A N 1
ATOM 5513 C CA . GLU A 1 724 ? 21.406 -19.891 -5.816 1 98 724 GLU A CA 1
ATOM 5514 C C . GLU A 1 724 ? 20.688 -19.047 -6.855 1 98 724 GLU A C 1
ATOM 5516 O O . GLU A 1 724 ? 20.453 -17.859 -6.637 1 98 724 GLU A O 1
ATOM 5521 N N . PRO A 1 725 ? 20.25 -19.703 -7.934 1 97.5 725 PRO A N 1
ATOM 5522 C CA . PRO A 1 725 ? 19.719 -18.938 -9.062 1 97.5 725 PRO A CA 1
ATOM 5523 C C . PRO A 1 725 ? 18.328 -18.344 -8.781 1 97.5 725 PRO A C 1
ATOM 5525 O O . PRO A 1 725 ? 17.969 -17.328 -9.359 1 97.5 725 PRO A O 1
ATOM 5528 N N . GLN A 1 726 ? 17.516 -19.078 -7.992 1 98 726 GLN A N 1
ATOM 5529 C CA . GLN A 1 726 ? 16.172 -18.688 -7.613 1 98 726 GLN A CA 1
ATOM 5530 C C . GLN A 1 726 ? 15.828 -19.156 -6.207 1 98 726 GLN A C 1
ATOM 5532 O O . GLN A 1 726 ? 16.531 -20 -5.641 1 98 726 GLN A O 1
ATOM 5537 N N . ALA A 1 727 ? 14.734 -18.641 -5.688 1 98.06 727 ALA A N 1
ATOM 5538 C CA . ALA A 1 727 ? 14.367 -18.984 -4.316 1 98.06 727 ALA A CA 1
ATOM 5539 C C . ALA A 1 727 ? 13.719 -20.359 -4.25 1 98.06 727 ALA A C 1
ATOM 5541 O O . ALA A 1 727 ? 13.75 -21.016 -3.207 1 98.06 727 ALA A O 1
ATOM 5542 N N . VAL A 1 728 ? 13.117 -20.734 -5.348 1 96.75 728 VAL A N 1
ATOM 5543 C CA . VAL A 1 728 ? 12.352 -21.969 -5.418 1 96.75 728 VAL A CA 1
ATOM 5544 C C . VAL A 1 728 ? 12.641 -22.688 -6.738 1 96.75 728 VAL A C 1
ATOM 5546 O O . VAL A 1 728 ? 12.773 -22.047 -7.781 1 96.75 728 VAL A O 1
ATOM 5549 N N . HIS A 1 729 ? 12.805 -23.984 -6.648 1 97.31 729 HIS A N 1
ATOM 5550 C CA . HIS A 1 729 ? 12.93 -24.781 -7.859 1 97.31 729 HIS A CA 1
ATOM 5551 C C . HIS A 1 729 ? 11.57 -25.312 -8.312 1 97.31 729 HIS A C 1
ATOM 5553 O O . HIS A 1 729 ? 10.75 -25.703 -7.48 1 97.31 729 HIS A O 1
ATOM 5559 N N . SER A 1 730 ? 11.359 -25.391 -9.562 1 96.12 730 SER A N 1
ATOM 5560 C CA . SER A 1 730 ? 10.078 -25.828 -10.094 1 96.12 730 SER A CA 1
ATOM 5561 C C . SER A 1 730 ? 9.812 -27.297 -9.742 1 96.12 730 SER A C 1
ATOM 5563 O O . SER A 1 730 ? 8.664 -27.75 -9.75 1 96.12 730 SER A O 1
ATOM 5565 N N . LEU A 1 731 ? 10.859 -28.062 -9.422 1 97.31 731 LEU A N 1
ATOM 5566 C CA . LEU A 1 731 ? 10.742 -29.5 -9.164 1 97.31 731 LEU A CA 1
ATOM 5567 C C . LEU A 1 731 ? 10.555 -29.766 -7.672 1 97.31 731 LEU A C 1
ATOM 5569 O O . LEU A 1 731 ? 10.562 -30.922 -7.238 1 97.31 731 LEU A O 1
ATOM 5573 N N . ASP A 1 732 ? 10.344 -28.734 -6.902 1 95.69 732 ASP A N 1
ATOM 5574 C CA . ASP A 1 732 ? 10.227 -28.891 -5.453 1 95.69 732 ASP A CA 1
ATOM 5575 C C . ASP A 1 732 ? 8.766 -29.078 -5.039 1 95.69 732 ASP A C 1
ATOM 5577 O O . ASP A 1 732 ? 8.484 -29.406 -3.885 1 95.69 732 ASP A O 1
ATOM 5581 N N . HIS A 1 733 ? 7.848 -28.906 -5.902 1 96.31 733 HIS A N 1
ATOM 5582 C CA . HIS A 1 733 ? 6.422 -28.812 -5.594 1 96.31 733 HIS A CA 1
ATOM 5583 C C . HIS A 1 733 ? 5.945 -30.031 -4.812 1 96.31 733 HIS A C 1
ATOM 5585 O O . HIS A 1 733 ? 5.164 -29.906 -3.869 1 96.31 733 HIS A O 1
ATOM 5591 N N . PHE A 1 734 ? 6.406 -31.25 -5.164 1 95.06 734 PHE A N 1
ATOM 5592 C CA . PHE A 1 734 ? 5.922 -32.469 -4.496 1 95.06 734 PHE A CA 1
ATOM 5593 C C . PHE A 1 734 ? 6.961 -32.969 -3.514 1 95.06 734 PHE A C 1
ATOM 5595 O O . PHE A 1 734 ? 6.688 -33.906 -2.754 1 95.06 734 PHE A O 1
ATOM 5602 N N . ALA A 1 735 ? 8.172 -32.469 -3.535 1 93.31 735 ALA A N 1
ATOM 5603 C CA . ALA A 1 735 ? 9.18 -32.781 -2.533 1 93.31 735 ALA A CA 1
ATOM 5604 C C . ALA A 1 735 ? 9.188 -31.766 -1.407 1 93.31 735 ALA A C 1
ATOM 5606 O O . ALA A 1 735 ? 10.219 -31.156 -1.121 1 93.31 735 ALA A O 1
ATOM 5607 N N . VAL A 1 736 ? 8.203 -31.672 -0.725 1 90.94 736 VAL A N 1
ATOM 5608 C CA . VAL A 1 736 ? 7.863 -30.531 0.125 1 90.94 736 VAL A CA 1
ATOM 5609 C C . VAL A 1 736 ? 8.867 -30.438 1.271 1 90.94 736 VAL A C 1
ATOM 5611 O O . VAL A 1 736 ? 9.18 -29.328 1.732 1 90.94 736 VAL A O 1
ATOM 5614 N N . THR A 1 737 ? 9.414 -31.516 1.782 1 91.25 737 THR A N 1
ATOM 5615 C CA . THR A 1 737 ? 10.227 -31.484 2.992 1 91.25 737 THR A CA 1
ATOM 5616 C C . THR A 1 737 ? 11.711 -31.391 2.645 1 91.25 737 THR A C 1
ATOM 5618 O O . THR A 1 737 ? 12.547 -31.188 3.527 1 91.25 737 THR A O 1
ATOM 5621 N N . GLU A 1 738 ? 12 -31.516 1.388 1 94 738 GLU A N 1
ATOM 5622 C CA . GLU A 1 738 ? 13.398 -31.5 0.967 1 94 738 GLU A CA 1
ATOM 5623 C C . GLU A 1 738 ? 13.586 -30.703 -0.317 1 94 738 GLU A C 1
ATOM 5625 O O . GLU A 1 738 ? 14.039 -31.234 -1.329 1 94 738 GLU A O 1
ATOM 5630 N N . PRO A 1 739 ? 13.414 -29.484 -0.196 1 95.69 739 PRO A N 1
ATOM 5631 C CA . PRO A 1 739 ? 13.508 -28.703 -1.424 1 95.69 739 PRO A CA 1
ATOM 5632 C C . PRO A 1 739 ? 14.93 -28.625 -1.974 1 95.69 739 PRO A C 1
ATOM 5634 O O . PRO A 1 739 ? 15.898 -28.625 -1.203 1 95.69 739 PRO A O 1
ATOM 5637 N N . LEU A 1 740 ? 15.078 -28.578 -3.305 1 97.06 740 LEU A N 1
ATOM 5638 C CA . LEU A 1 740 ? 16.359 -28.391 -3.973 1 97.06 740 LEU A CA 1
ATOM 5639 C C . LEU A 1 740 ? 16.906 -26.984 -3.717 1 97.06 740 LEU A C 1
ATOM 5641 O O . LEU A 1 740 ? 18.109 -26.812 -3.566 1 97.06 740 LEU A O 1
ATOM 5645 N N . LEU A 1 741 ? 16.078 -26 -3.746 1 97.19 741 LEU A N 1
ATOM 5646 C CA . LEU A 1 741 ? 16.406 -24.625 -3.432 1 97.19 741 LEU A CA 1
ATOM 5647 C C . LEU A 1 741 ? 15.594 -24.125 -2.244 1 97.19 741 LEU A C 1
ATOM 5649 O O . LEU A 1 741 ? 14.391 -24.375 -2.154 1 97.19 741 LEU A O 1
ATOM 5653 N N . SER A 1 742 ? 16.25 -23.5 -1.347 1 96.88 742 SER A N 1
ATOM 5654 C CA . SER A 1 742 ? 15.602 -22.938 -0.158 1 96.88 742 SER A CA 1
ATOM 5655 C C . SER A 1 742 ? 16.391 -21.766 0.394 1 96.88 742 SER A C 1
ATOM 5657 O O . SER A 1 742 ? 17.609 -21.844 0.565 1 96.88 742 SER A O 1
ATOM 5659 N N . VAL A 1 743 ? 15.641 -20.734 0.704 1 97.81 743 VAL A N 1
ATOM 5660 C CA . VAL A 1 743 ? 16.297 -19.562 1.282 1 97.81 743 VAL A CA 1
ATOM 5661 C C . VAL A 1 743 ? 16.922 -19.938 2.629 1 97.81 743 VAL A C 1
ATOM 5663 O O . VAL A 1 743 ? 17.984 -19.422 2.99 1 97.81 743 VAL A O 1
ATOM 5666 N N . ASP A 1 744 ? 16.297 -20.859 3.381 1 97.19 744 ASP A N 1
ATOM 5667 C CA . ASP A 1 744 ? 16.906 -21.344 4.621 1 97.19 744 ASP A CA 1
ATOM 5668 C C . ASP A 1 744 ? 18.281 -21.953 4.371 1 97.19 744 ASP A C 1
ATOM 5670 O O . ASP A 1 744 ? 19.219 -21.734 5.141 1 97.19 744 ASP A O 1
ATOM 5674 N N . ASN A 1 745 ? 18.359 -22.734 3.318 1 96.38 745 ASN A N 1
ATOM 5675 C CA . ASN A 1 745 ? 19.641 -23.344 2.98 1 96.38 745 ASN A CA 1
ATOM 5676 C C . ASN A 1 745 ? 20.672 -22.297 2.592 1 96.38 745 ASN A C 1
ATOM 5678 O O . ASN A 1 745 ? 21.844 -22.438 2.926 1 96.38 745 ASN A O 1
ATOM 5682 N N . PHE A 1 746 ? 20.219 -21.297 1.866 1 98.25 746 PHE A N 1
ATOM 5683 C CA . PHE A 1 746 ? 21.141 -20.219 1.479 1 98.25 746 PHE A CA 1
ATOM 5684 C C . PHE A 1 746 ? 21.719 -19.547 2.709 1 98.25 746 PHE A C 1
ATOM 5686 O O . PHE A 1 746 ? 22.906 -19.172 2.715 1 98.25 746 PHE A O 1
ATOM 5693 N N . LEU A 1 747 ? 20.922 -19.391 3.703 1 98 747 LEU A N 1
ATOM 5694 C CA . LEU A 1 747 ? 21.297 -18.641 4.902 1 98 747 LEU A CA 1
ATOM 5695 C C . LEU A 1 747 ? 22.125 -19.516 5.84 1 98 747 LEU A C 1
ATOM 5697 O O . LEU A 1 747 ? 22.859 -18.984 6.684 1 98 747 LEU A O 1
ATOM 5701 N N . ALA A 1 748 ? 22.062 -20.75 5.758 1 96.06 748 ALA A N 1
ATOM 5702 C CA . ALA A 1 748 ? 22.578 -21.703 6.73 1 96.06 748 ALA A CA 1
ATOM 5703 C C . ALA A 1 748 ? 24.094 -21.641 6.805 1 96.06 748 ALA A C 1
ATOM 5705 O O . ALA A 1 748 ? 24.688 -21.891 7.859 1 96.06 748 ALA A O 1
ATOM 5706 N N . ASP A 1 749 ? 24.734 -21.281 5.742 1 93.31 749 ASP A N 1
ATOM 5707 C CA . ASP A 1 749 ? 26.188 -21.266 5.789 1 93.31 749 ASP A CA 1
ATOM 5708 C C . ASP A 1 749 ? 26.703 -19.953 6.371 1 93.31 749 ASP A C 1
ATOM 5710 O O . ASP A 1 749 ? 27.906 -19.844 6.676 1 93.31 749 ASP A O 1
ATOM 5714 N N . GLY A 1 750 ? 25.906 -19 6.516 1 97.25 750 GLY A N 1
ATOM 5715 C CA . GLY A 1 750 ? 26.219 -17.828 7.301 1 97.25 750 GLY A CA 1
ATOM 5716 C C . GLY A 1 750 ? 27.359 -17.016 6.719 1 97.25 750 GLY A C 1
ATOM 5717 O O . GLY A 1 750 ? 28.172 -16.453 7.461 1 97.25 750 GLY A O 1
ATOM 5718 N N . GLU A 1 751 ? 27.469 -16.891 5.461 1 98 751 GLU A N 1
ATOM 5719 C CA . GLU A 1 751 ? 28.578 -16.188 4.832 1 98 751 GLU A CA 1
ATOM 5720 C C . GLU A 1 751 ? 28.547 -14.695 5.168 1 98 751 GLU A C 1
ATOM 5722 O O . GLU A 1 751 ? 27.531 -14.172 5.609 1 98 751 GLU A O 1
ATOM 5727 N N . SER A 1 752 ? 29.703 -14.07 4.988 1 98.31 752 SER A N 1
ATOM 5728 C CA . SER A 1 752 ? 29.828 -12.641 5.262 1 98.31 752 SER A CA 1
ATOM 5729 C C . SER A 1 752 ? 29.031 -11.812 4.254 1 98.31 752 SER A C 1
ATOM 5731 O O . SER A 1 752 ? 28.984 -12.148 3.068 1 98.31 752 SER A O 1
ATOM 5733 N N . LEU A 1 753 ? 28.484 -10.734 4.727 1 98.5 753 LEU A N 1
ATOM 5734 C CA . LEU A 1 753 ? 27.781 -9.781 3.875 1 98.5 753 LEU A CA 1
ATOM 5735 C C . LEU A 1 753 ? 28.578 -8.5 3.709 1 98.5 753 LEU A C 1
ATOM 5737 O O . LEU A 1 753 ? 28.094 -7.527 3.117 1 98.5 753 LEU A O 1
ATOM 5741 N N . VAL A 1 754 ? 29.828 -8.445 4.188 1 98.31 754 VAL A N 1
ATOM 5742 C CA . VAL A 1 754 ? 30.625 -7.223 4.199 1 98.31 754 VAL A CA 1
ATOM 5743 C C . VAL A 1 754 ? 31.453 -7.133 2.922 1 98.31 754 VAL A C 1
ATOM 5745 O O . VAL A 1 754 ? 32.375 -7.918 2.721 1 98.31 754 VAL A O 1
ATOM 5748 N N . GLY A 1 755 ? 31.125 -6.152 2.115 1 97.69 755 GLY A N 1
ATOM 5749 C CA . GLY A 1 755 ? 31.875 -5.941 0.89 1 97.69 755 GLY A CA 1
ATOM 5750 C C . GLY A 1 755 ? 31.688 -7.055 -0.124 1 97.69 755 GLY A C 1
ATOM 5751 O O . GLY A 1 755 ? 32.656 -7.465 -0.784 1 97.69 755 GLY A O 1
ATOM 5752 N N . GLU A 1 756 ? 30.531 -7.566 -0.213 1 98.25 756 GLU A N 1
ATOM 5753 C CA . GLU A 1 756 ? 30.266 -8.719 -1.068 1 98.25 756 GLU A CA 1
ATOM 5754 C C . GLU A 1 756 ? 29.203 -8.391 -2.117 1 98.25 756 GLU A C 1
ATOM 5756 O O . GLU A 1 756 ? 28.562 -7.336 -2.053 1 98.25 756 GLU A O 1
ATOM 5761 N N . ASP A 1 757 ? 29.109 -9.258 -3.141 1 98.56 757 ASP A N 1
ATOM 5762 C CA . ASP A 1 757 ? 28 -9.25 -4.086 1 98.56 757 ASP A CA 1
ATOM 5763 C C . ASP A 1 757 ? 26.719 -9.781 -3.439 1 98.56 757 ASP A C 1
ATOM 5765 O O . ASP A 1 757 ? 26.609 -10.977 -3.154 1 98.56 757 ASP A O 1
ATOM 5769 N N . LEU A 1 758 ? 25.75 -8.875 -3.215 1 98.81 758 LEU A N 1
ATOM 5770 C CA . LEU A 1 758 ? 24.641 -9.234 -2.348 1 98.81 758 LEU A CA 1
ATOM 5771 C C . LEU A 1 758 ? 23.359 -9.445 -3.162 1 98.81 758 LEU A C 1
ATOM 5773 O O . LEU A 1 758 ? 23.125 -8.727 -4.133 1 98.81 758 LEU A O 1
ATOM 5777 N N . VAL A 1 759 ? 22.578 -10.422 -2.75 1 98.88 759 VAL A N 1
ATOM 5778 C CA . VAL A 1 759 ? 21.25 -10.711 -3.289 1 98.88 759 VAL A CA 1
ATOM 5779 C C . VAL A 1 759 ? 20.203 -10.57 -2.188 1 98.88 759 VAL A C 1
ATOM 5781 O O . VAL A 1 759 ? 20.359 -11.148 -1.107 1 98.88 759 VAL A O 1
ATOM 5784 N N . CYS A 1 760 ? 19.203 -9.797 -2.49 1 98.88 760 CYS A N 1
ATOM 5785 C CA . CYS A 1 760 ? 18.047 -9.695 -1.604 1 98.88 760 CYS A CA 1
ATOM 5786 C C . CYS A 1 760 ? 16.906 -10.594 -2.082 1 98.88 760 CYS A C 1
ATOM 5788 O O . CYS A 1 760 ? 16.516 -10.531 -3.246 1 98.88 760 CYS A O 1
ATOM 5790 N N . TRP A 1 761 ? 16.469 -11.445 -1.208 1 98.81 761 TRP A N 1
ATOM 5791 C CA . TRP A 1 761 ? 15.242 -12.211 -1.416 1 98.81 761 TRP A CA 1
ATOM 5792 C C . TRP A 1 761 ? 14.055 -11.531 -0.748 1 98.81 761 TRP A C 1
ATOM 5794 O O . TRP A 1 761 ? 13.883 -11.617 0.47 1 98.81 761 TRP A O 1
ATOM 5804 N N . VAL A 1 762 ? 13.203 -10.883 -1.555 1 98.62 762 VAL A N 1
ATOM 5805 C CA . VAL A 1 762 ? 12.094 -10.086 -1.039 1 98.62 762 VAL A CA 1
ATOM 5806 C C . VAL A 1 762 ? 10.781 -10.844 -1.22 1 98.62 762 VAL A C 1
ATOM 5808 O O . VAL A 1 762 ? 10.422 -11.211 -2.34 1 98.62 762 VAL A O 1
ATOM 5811 N N . SER A 1 763 ? 10.102 -11.055 -0.163 1 97.75 763 SER A N 1
ATOM 5812 C CA . SER A 1 763 ? 8.82 -11.766 -0.186 1 97.75 763 SER A CA 1
ATOM 5813 C C . SER A 1 763 ? 7.703 -10.898 0.38 1 97.75 763 SER A C 1
ATOM 5815 O O . SER A 1 763 ? 7.844 -10.312 1.456 1 97.75 763 SER A O 1
ATOM 5817 N N . VAL A 1 764 ? 6.66 -10.781 -0.359 1 96.06 764 VAL A N 1
ATOM 5818 C CA . VAL A 1 764 ? 5.457 -10.086 0.094 1 96.06 764 VAL A CA 1
ATOM 5819 C C . VAL A 1 764 ? 4.23 -10.953 -0.167 1 96.06 764 VAL A C 1
ATOM 5821 O O . VAL A 1 764 ? 4.211 -11.75 -1.108 1 96.06 764 VAL A O 1
ATOM 5824 N N . GLY A 1 765 ? 3.271 -10.828 0.711 1 94.06 765 GLY A N 1
ATOM 5825 C CA . GLY A 1 765 ? 2.098 -11.672 0.562 1 94.06 765 GLY A CA 1
ATOM 5826 C C . GLY A 1 765 ? 0.87 -11.117 1.256 1 94.06 765 GLY A C 1
ATOM 5827 O O . GLY A 1 765 ? 0.909 -10.016 1.808 1 94.06 765 GLY A O 1
ATOM 5828 N N . LYS A 1 766 ? -0.199 -11.875 1.106 1 92.62 766 LYS A N 1
ATOM 5829 C CA . LYS A 1 766 ? -1.503 -11.523 1.659 1 92.62 766 LYS A CA 1
ATOM 5830 C C . LYS A 1 766 ? -2.238 -12.758 2.174 1 92.62 766 LYS A C 1
ATOM 5832 O O . LYS A 1 766 ? -2.109 -13.844 1.606 1 92.62 766 LYS A O 1
ATOM 5837 N N . GLU A 1 767 ? -2.871 -12.523 3.293 1 94 767 GLU A N 1
ATOM 5838 C CA . GLU A 1 767 ? -3.863 -13.484 3.752 1 94 767 GLU A CA 1
ATOM 5839 C C . GLU A 1 767 ? -5.242 -13.172 3.182 1 94 767 GLU A C 1
ATOM 5841 O O . GLU A 1 767 ? -5.762 -12.07 3.367 1 94 767 GLU A O 1
ATOM 5846 N N . HIS A 1 768 ? -5.805 -14.07 2.482 1 94.25 768 HIS A N 1
ATOM 5847 C CA . HIS A 1 768 ? -7.094 -13.836 1.836 1 94.25 768 HIS A CA 1
ATOM 5848 C C . HIS A 1 768 ? -8.234 -14.453 2.645 1 94.25 768 HIS A C 1
ATOM 5850 O O . HIS A 1 768 ? -8.477 -15.656 2.566 1 94.25 768 HIS A O 1
ATOM 5856 N N . PHE A 1 769 ? -8.883 -13.609 3.4 1 94.69 769 PHE A N 1
ATOM 5857 C CA . PHE A 1 769 ? -10.164 -13.969 3.992 1 94.69 769 PHE A CA 1
ATOM 5858 C C . PHE A 1 769 ? -11.289 -13.805 2.979 1 94.69 769 PHE A C 1
ATOM 5860 O O . PHE A 1 769 ? -11.656 -12.68 2.627 1 94.69 769 PHE A O 1
ATOM 5867 N N . THR A 1 770 ? -11.844 -14.875 2.602 1 94.62 770 THR A N 1
ATOM 5868 C CA . THR A 1 770 ? -12.773 -14.828 1.482 1 94.62 770 THR A CA 1
ATOM 5869 C C . THR A 1 770 ? -14.125 -14.273 1.927 1 94.62 770 THR A C 1
ATOM 5871 O O . THR A 1 770 ? -14.445 -14.289 3.117 1 94.62 770 THR A O 1
ATOM 5874 N N . ARG A 1 771 ? -14.875 -13.758 1.005 1 94.56 771 ARG A N 1
ATOM 5875 C CA . ARG A 1 771 ? -16.188 -13.164 1.204 1 94.56 771 ARG A CA 1
ATOM 5876 C C . ARG A 1 771 ? -17.078 -13.375 -0.019 1 94.56 771 ARG A C 1
ATOM 5878 O O . ARG A 1 771 ? -16.609 -13.82 -1.066 1 94.56 771 ARG A O 1
ATOM 5885 N N . THR A 1 772 ? -18.359 -13.086 0.085 1 94.44 772 THR A N 1
ATOM 5886 C CA . THR A 1 772 ? -19.281 -13.297 -1.023 1 94.44 772 THR A CA 1
ATOM 5887 C C . THR A 1 772 ? -18.922 -12.398 -2.207 1 94.44 772 THR A C 1
ATOM 5889 O O . THR A 1 772 ? -19.125 -12.781 -3.361 1 94.44 772 THR A O 1
ATOM 5892 N N . GLU A 1 773 ? -18.312 -11.289 -1.95 1 93 773 GLU A N 1
ATOM 5893 C CA . GLU A 1 773 ? -17.953 -10.359 -3.016 1 93 773 GLU A CA 1
ATOM 5894 C C . GLU A 1 773 ? -16.766 -10.898 -3.824 1 93 773 GLU A C 1
ATOM 5896 O O . GLU A 1 773 ? -16.422 -10.328 -4.863 1 93 773 GLU A O 1
ATOM 5901 N N . ASP A 1 774 ? -16.219 -12.031 -3.447 1 91.44 774 ASP A N 1
ATOM 5902 C CA . ASP A 1 774 ? -15.102 -12.625 -4.16 1 91.44 774 ASP A CA 1
ATOM 5903 C C . ASP A 1 774 ? -15.586 -13.617 -5.215 1 91.44 774 ASP A C 1
ATOM 5905 O O . ASP A 1 774 ? -14.781 -14.227 -5.918 1 91.44 774 ASP A O 1
ATOM 5909 N N . VAL A 1 775 ? -16.859 -13.852 -5.316 1 89.38 775 VAL A N 1
ATOM 5910 C CA . VAL A 1 775 ? -17.344 -14.828 -6.289 1 89.38 775 VAL A CA 1
ATOM 5911 C C . VAL A 1 775 ? -18.109 -14.109 -7.398 1 89.38 775 VAL A C 1
ATOM 5913 O O . VAL A 1 775 ? -18.844 -13.148 -7.137 1 89.38 775 VAL A O 1
ATOM 5916 N N . PRO A 1 776 ? -17.938 -14.453 -8.602 1 85.06 776 PRO A N 1
ATOM 5917 C CA . PRO A 1 776 ? -17.078 -15.57 -9 1 85.06 776 PRO A CA 1
ATOM 5918 C C . PRO A 1 776 ? -15.617 -15.172 -9.164 1 85.06 776 PRO A C 1
ATOM 5920 O O . PRO A 1 776 ? -14.75 -16.031 -9.297 1 85.06 776 PRO A O 1
ATOM 5923 N N . LEU A 1 777 ? -15.391 -13.891 -9.18 1 83.81 777 LEU A N 1
ATOM 5924 C CA . LEU A 1 777 ? -14.016 -13.469 -9.414 1 83.81 777 LEU A CA 1
ATOM 5925 C C . LEU A 1 777 ? -13.531 -12.531 -8.305 1 83.81 777 LEU A C 1
ATOM 5927 O O . LEU A 1 777 ? -14.234 -11.586 -7.945 1 83.81 777 LEU A O 1
ATOM 5931 N N . VAL A 1 778 ? -12.352 -12.93 -7.824 1 80 778 VAL A N 1
ATOM 5932 C CA . VAL A 1 778 ? -11.68 -12.117 -6.812 1 80 778 VAL A CA 1
ATOM 5933 C C . VAL A 1 778 ? -11.125 -10.852 -7.449 1 80 778 VAL A C 1
ATOM 5935 O O . VAL A 1 778 ? -10.594 -10.883 -8.562 1 80 778 VAL A O 1
ATOM 5938 N N . SER A 1 779 ? -11.516 -9.758 -6.797 1 67 779 SER A N 1
ATOM 5939 C CA . SER A 1 779 ? -10.953 -8.516 -7.324 1 67 779 SER A CA 1
ATOM 5940 C C . SER A 1 779 ? -10.023 -7.859 -6.316 1 67 779 SER A C 1
ATOM 5942 O O . SER A 1 779 ? -10.273 -7.902 -5.109 1 67 779 SER A O 1
ATOM 5944 N N . ASN A 1 780 ? -8.852 -7.34 -6.941 1 59.34 780 ASN A N 1
ATOM 5945 C CA . ASN A 1 780 ? -7.949 -6.211 -6.754 1 59.34 780 ASN A CA 1
ATOM 5946 C C . ASN A 1 780 ? -7.324 -6.215 -5.359 1 59.34 780 ASN A C 1
ATOM 5948 O O . ASN A 1 780 ? -7.332 -5.199 -4.668 1 59.34 780 ASN A O 1
ATOM 5952 N N . PHE A 1 781 ? -6.766 -7.438 -5.105 1 76.31 781 PHE A N 1
ATOM 5953 C CA . PHE A 1 781 ? -5.887 -7.227 -3.965 1 76.31 781 PHE A CA 1
ATOM 5954 C C . PHE A 1 781 ? -4.438 -7.539 -4.328 1 76.31 781 PHE A C 1
ATOM 5956 O O . PHE A 1 781 ? -4.18 -8.406 -5.164 1 76.31 781 PHE A O 1
ATOM 5963 N N . GLY A 1 782 ? -3.578 -6.594 -3.99 1 83.12 782 GLY A N 1
ATOM 5964 C CA . GLY A 1 782 ? -2.186 -6.801 -4.355 1 83.12 782 GLY A CA 1
ATOM 5965 C C . GLY A 1 782 ? -1.214 -6.395 -3.262 1 83.12 782 GLY A C 1
ATOM 5966 O O . GLY A 1 782 ? -1.627 -6.07 -2.148 1 83.12 782 GLY A O 1
ATOM 5967 N N . VAL A 1 783 ? 0.01 -6.727 -3.611 1 92.5 783 VAL A N 1
ATOM 5968 C CA . VAL A 1 783 ? 1.137 -6.449 -2.727 1 92.5 783 VAL A CA 1
ATOM 5969 C C . VAL A 1 783 ? 2.209 -5.668 -3.484 1 92.5 783 VAL A C 1
ATOM 5971 O O . VAL A 1 783 ? 2.24 -5.684 -4.719 1 92.5 783 VAL A O 1
ATOM 5974 N N . GLN A 1 784 ? 3.027 -4.969 -2.658 1 92.75 784 GLN A N 1
ATOM 5975 C CA . GLN A 1 784 ? 4.004 -4.109 -3.312 1 92.75 784 GLN A CA 1
ATOM 5976 C C . GLN A 1 784 ? 5.207 -3.852 -2.408 1 92.75 784 GLN A C 1
ATOM 5978 O O . GLN A 1 784 ? 5.066 -3.777 -1.185 1 92.75 784 GLN A O 1
ATOM 5983 N N . PHE A 1 785 ? 6.355 -3.736 -3.043 1 95.31 785 PHE A N 1
ATOM 5984 C CA . PHE A 1 785 ? 7.547 -3.18 -2.408 1 95.31 785 PHE A CA 1
ATOM 5985 C C . PHE A 1 785 ? 8.297 -2.271 -3.371 1 95.31 785 PHE A C 1
ATOM 5987 O O . PHE A 1 785 ? 7.969 -2.205 -4.559 1 95.31 785 PHE A O 1
ATOM 5994 N N . ALA A 1 786 ? 9.266 -1.551 -2.824 1 94.94 786 ALA A N 1
ATOM 5995 C CA . ALA A 1 786 ? 10.016 -0.609 -3.652 1 94.94 786 ALA A CA 1
ATOM 5996 C C . ALA A 1 786 ? 11.516 -0.76 -3.43 1 94.94 786 ALA A C 1
ATOM 5998 O O . ALA A 1 786 ? 11.953 -1.29 -2.404 1 94.94 786 ALA A O 1
ATOM 5999 N N . ILE A 1 787 ? 12.227 -0.454 -4.406 1 97.81 787 ILE A N 1
ATOM 6000 C CA . ILE A 1 787 ? 13.672 -0.265 -4.402 1 97.81 787 ILE A CA 1
ATOM 6001 C C . ILE A 1 787 ? 14 1.188 -4.73 1 97.81 787 ILE A C 1
ATOM 6003 O O . ILE A 1 787 ? 13.938 1.598 -5.895 1 97.81 787 ILE A O 1
ATOM 6007 N N . VAL A 1 788 ? 14.469 1.932 -3.711 1 95.44 788 VAL A N 1
ATOM 6008 C CA . VAL A 1 788 ? 14.555 3.375 -3.9 1 95.44 788 VAL A CA 1
ATOM 6009 C C . VAL A 1 788 ? 15.984 3.846 -3.619 1 95.44 788 VAL A C 1
ATOM 6011 O O . VAL A 1 788 ? 16.688 3.264 -2.787 1 95.44 788 VAL A O 1
ATOM 6014 N N . PRO A 1 789 ? 16.391 4.914 -4.32 1 96.5 789 PRO A N 1
ATOM 6015 C CA . PRO A 1 789 ? 17.719 5.441 -4.008 1 96.5 789 PRO A CA 1
ATOM 6016 C C . PRO A 1 789 ? 17.844 5.867 -2.547 1 96.5 789 PRO A C 1
ATOM 6018 O O . PRO A 1 789 ? 16.891 6.391 -1.962 1 96.5 789 PRO A O 1
ATOM 6021 N N . TRP A 1 790 ? 19 5.598 -2.033 1 96.5 790 TRP A N 1
ATOM 6022 C CA . TRP A 1 790 ? 19.312 5.926 -0.649 1 96.5 790 TRP A CA 1
ATOM 6023 C C . TRP A 1 790 ? 20.656 6.648 -0.561 1 96.5 790 TRP A C 1
ATOM 6025 O O . TRP A 1 790 ? 21.703 6.008 -0.466 1 96.5 790 TRP A O 1
ATOM 6035 N N . ASN A 1 791 ? 20.562 8 -0.522 1 95.69 791 ASN A N 1
ATOM 6036 C CA . ASN A 1 791 ? 21.734 8.859 -0.571 1 95.69 791 ASN A CA 1
ATOM 6037 C C . ASN A 1 791 ? 22.594 8.57 -1.801 1 95.69 791 ASN A C 1
ATOM 6039 O O . ASN A 1 791 ? 23.812 8.711 -1.758 1 95.69 791 ASN A O 1
ATOM 6043 N N . TYR A 1 792 ? 21.953 7.992 -2.801 1 96.94 792 TYR A N 1
ATOM 6044 C CA . TYR A 1 792 ? 22.609 7.707 -4.066 1 96.94 792 TYR A CA 1
ATOM 6045 C C . TYR A 1 792 ? 22.859 8.992 -4.852 1 96.94 792 TYR A C 1
ATOM 6047 O O . TYR A 1 792 ? 23.922 9.148 -5.473 1 96.94 792 TYR A O 1
ATOM 6055 N N . HIS A 1 793 ? 21.891 9.844 -4.832 1 94.94 793 HIS A N 1
ATOM 6056 C CA . HIS A 1 793 ? 21.953 11.148 -5.473 1 94.94 793 HIS A CA 1
ATOM 6057 C C . HIS A 1 793 ? 22.156 12.258 -4.445 1 94.94 793 HIS A C 1
ATOM 6059 O O . HIS A 1 793 ? 21.906 12.062 -3.256 1 94.94 793 HIS A O 1
ATOM 6065 N N . VAL A 1 794 ? 22.609 13.383 -4.91 1 93.38 794 VAL A N 1
ATOM 6066 C CA . VAL A 1 794 ? 22.906 14.477 -3.992 1 93.38 794 VAL A CA 1
ATOM 6067 C C . VAL A 1 794 ? 21.641 15.258 -3.684 1 93.38 794 VAL A C 1
ATOM 6069 O O . VAL A 1 794 ? 21.609 16.078 -2.76 1 93.38 794 VAL A O 1
ATOM 6072 N N . GLU A 1 795 ? 20.641 15.047 -4.469 1 91.69 795 GLU A N 1
ATOM 6073 C CA . GLU A 1 795 ? 19.312 15.656 -4.316 1 91.69 795 GLU A CA 1
ATOM 6074 C C . GLU A 1 795 ? 18.266 14.883 -5.098 1 91.69 795 GLU A C 1
ATOM 6076 O O . GLU A 1 795 ? 18.562 13.852 -5.707 1 91.69 795 GLU A O 1
ATOM 6081 N N . ASN A 1 796 ? 17 15.328 -5.027 1 87.25 796 ASN A N 1
ATOM 6082 C CA . ASN A 1 796 ? 15.938 14.719 -5.809 1 87.25 796 ASN A CA 1
ATOM 6083 C C . ASN A 1 796 ? 16.203 14.82 -7.305 1 87.25 796 ASN A C 1
ATOM 6085 O O . ASN A 1 796 ? 16.203 15.914 -7.867 1 87.25 796 ASN A O 1
ATOM 6089 N N . PRO A 1 797 ? 16.328 13.719 -7.992 1 86.25 797 PRO A N 1
ATOM 6090 C CA . PRO A 1 797 ? 16.641 13.773 -9.422 1 86.25 797 PRO A CA 1
ATOM 6091 C C . PRO A 1 797 ? 15.531 14.43 -10.242 1 86.25 797 PRO A C 1
ATOM 6093 O O . PRO A 1 797 ? 15.789 14.945 -11.336 1 86.25 797 PRO A O 1
ATOM 6096 N N . ALA A 1 798 ? 14.367 14.461 -9.719 1 78.56 798 ALA A N 1
ATOM 6097 C CA . ALA A 1 798 ? 13.25 15.055 -10.453 1 78.56 798 ALA A CA 1
ATOM 6098 C C . ALA A 1 798 ? 13.422 16.562 -10.586 1 78.56 798 ALA A C 1
ATOM 6100 O O . ALA A 1 798 ? 12.766 17.203 -11.414 1 78.56 798 ALA A O 1
ATOM 6101 N N . MET A 1 799 ? 14.305 17.141 -9.852 1 78.38 799 MET A N 1
ATOM 6102 C CA . MET A 1 799 ? 14.586 18.578 -9.922 1 78.38 799 MET A CA 1
ATOM 6103 C C . MET A 1 799 ? 15.172 18.953 -11.281 1 78.38 799 MET A C 1
ATOM 6105 O O . MET A 1 799 ? 15.109 20.109 -11.695 1 78.38 799 MET A O 1
ATOM 6109 N N . GLU A 1 800 ? 15.656 17.938 -11.961 1 79.44 800 GLU A N 1
ATOM 6110 C CA . GLU A 1 800 ? 16.281 18.188 -13.25 1 79.44 800 GLU A CA 1
ATOM 6111 C C . GLU A 1 800 ? 15.25 18.234 -14.375 1 79.44 800 GLU A C 1
ATOM 6113 O O . GLU A 1 800 ? 15.57 18.641 -15.492 1 79.44 800 GLU A O 1
ATOM 6118 N N . LEU A 1 801 ? 14.039 17.953 -14 1 80.69 801 LEU A N 1
ATOM 6119 C CA . LEU A 1 801 ? 12.977 17.906 -15.008 1 80.69 801 LEU A CA 1
ATOM 6120 C C . LEU A 1 801 ? 12.109 19.156 -14.953 1 80.69 801 LEU A C 1
ATOM 6122 O O . LEU A 1 801 ? 11.953 19.75 -13.891 1 80.69 801 LEU A O 1
ATOM 6126 N N . PRO A 1 802 ? 11.523 19.484 -16.109 1 78.38 802 PRO A N 1
ATOM 6127 C CA . PRO A 1 802 ? 10.672 20.672 -16.109 1 78.38 802 PRO A CA 1
ATOM 6128 C C . PRO A 1 802 ? 9.484 20.547 -15.164 1 78.38 802 PRO A C 1
ATOM 6130 O O . PRO A 1 802 ? 8.891 19.469 -15.047 1 78.38 802 PRO A O 1
ATOM 6133 N N . MET A 1 803 ? 9.18 21.688 -14.555 1 78.31 803 MET A N 1
ATOM 6134 C CA . MET A 1 803 ? 8.055 21.734 -13.625 1 78.31 803 MET A CA 1
ATOM 6135 C C . MET A 1 803 ? 6.926 22.594 -14.188 1 78.31 803 MET A C 1
ATOM 6137 O O . MET A 1 803 ? 7.16 23.484 -14.992 1 78.31 803 MET A O 1
ATOM 6141 N N . VAL A 1 804 ? 5.75 22.203 -13.742 1 78.25 804 VAL A N 1
ATOM 6142 C CA . VAL A 1 804 ? 4.586 23.031 -13.992 1 78.25 804 VAL A CA 1
ATOM 6143 C C . VAL A 1 804 ? 4.516 24.156 -12.961 1 78.25 804 VAL A C 1
ATOM 6145 O O . VAL A 1 804 ? 4.777 23.922 -11.773 1 78.25 804 VAL A O 1
ATOM 6148 N N . VAL A 1 805 ? 4.293 25.375 -13.461 1 77.44 805 VAL A N 1
ATOM 6149 C CA . VAL A 1 805 ? 4.09 26.5 -12.57 1 77.44 805 VAL A CA 1
ATOM 6150 C C . VAL A 1 805 ? 2.67 27.047 -12.727 1 77.44 805 VAL A C 1
ATOM 6152 O O . VAL A 1 805 ? 2.264 27.438 -13.82 1 77.44 805 VAL A O 1
ATOM 6155 N N . GLY A 1 806 ? 1.988 26.938 -11.625 1 78.31 806 GLY A N 1
ATOM 6156 C CA . GLY A 1 806 ? 0.637 27.484 -11.648 1 78.31 806 GLY A CA 1
ATOM 6157 C C . GLY A 1 806 ? 0.598 28.984 -11.773 1 78.31 806 GLY A C 1
ATOM 6158 O O . GLY A 1 806 ? 1.618 29.656 -11.609 1 78.31 806 GLY A O 1
ATOM 6159 N N . PRO A 1 807 ? -0.569 29.422 -12.203 1 73.06 807 PRO A N 1
ATOM 6160 C CA . PRO A 1 807 ? -0.695 30.875 -12.336 1 73.06 807 PRO A CA 1
ATOM 6161 C C . PRO A 1 807 ? -0.538 31.609 -11.008 1 73.06 807 PRO A C 1
ATOM 6163 O O . PRO A 1 807 ? -0.725 31.016 -9.945 1 73.06 807 PRO A O 1
ATOM 6166 N N . ALA A 1 808 ? 0.027 32.781 -11.164 1 64 808 ALA A N 1
ATOM 6167 C CA . ALA A 1 808 ? 0.078 33.625 -9.961 1 64 808 ALA A CA 1
ATOM 6168 C C . ALA A 1 808 ? -1.315 33.812 -9.367 1 64 808 ALA A C 1
ATOM 6170 O O . ALA A 1 808 ? -2.297 33.938 -10.102 1 64 808 ALA A O 1
ATOM 6171 N N . PRO A 1 809 ? -1.396 33.594 -8.031 1 62.22 809 PRO A N 1
ATOM 6172 C CA . PRO A 1 809 ? -2.73 33.781 -7.457 1 62.22 809 PRO A CA 1
ATOM 6173 C C . PRO A 1 809 ? -3.369 35.125 -7.875 1 62.22 809 PRO A C 1
ATOM 6175 O O . PRO A 1 809 ? -2.66 36.094 -8.141 1 62.22 809 PRO A O 1
ATOM 6178 N N . ARG A 1 810 ? -4.648 35.156 -8.125 1 52.03 810 ARG A N 1
ATOM 6179 C CA . ARG A 1 810 ? -5.402 36.312 -8.547 1 52.03 810 ARG A CA 1
ATOM 6180 C C . ARG A 1 810 ? -5.215 37.469 -7.57 1 52.03 810 ARG A C 1
ATOM 6182 O O . ARG A 1 810 ? -5.297 37.281 -6.355 1 52.03 810 ARG A O 1
ATOM 6189 N N . LYS A 1 811 ? -4.449 38.5 -8.07 1 46.84 811 LYS A N 1
ATOM 6190 C CA . LYS A 1 811 ? -4.367 39.719 -7.297 1 46.84 811 LYS A CA 1
ATOM 6191 C C . LYS A 1 811 ? -5.742 40.156 -6.797 1 46.84 811 LYS A C 1
ATOM 6193 O O . LYS A 1 811 ? -6.68 40.312 -7.59 1 46.84 811 LYS A O 1
ATOM 6198 N N . THR A 1 812 ? -6.156 39.656 -5.633 1 38.72 812 THR A N 1
ATOM 6199 C CA . THR A 1 812 ? -7.344 40.312 -5.129 1 38.72 812 THR A CA 1
ATOM 6200 C C . THR A 1 812 ? -7.039 41.781 -4.793 1 38.72 812 THR A C 1
ATOM 6202 O O . THR A 1 812 ? -5.973 42.094 -4.262 1 38.72 812 THR A O 1
ATOM 6205 N N . MET B 1 1 ? 10.25 -48.219 21.5 1 16.84 1 MET B N 1
ATOM 6206 C CA . MET B 1 1 ? 9.711 -49.188 22.469 1 16.84 1 MET B CA 1
ATOM 6207 C C . MET B 1 1 ? 9.609 -48.562 23.859 1 16.84 1 MET B C 1
ATOM 6209 O O . MET B 1 1 ? 8.781 -49 24.656 1 16.84 1 MET B O 1
ATOM 6213 N N . TRP B 1 2 ? 10.641 -47.969 24.281 1 15.88 2 TRP B N 1
ATOM 6214 C CA . TRP B 1 2 ? 11.086 -48.281 25.641 1 15.88 2 TRP B CA 1
ATOM 6215 C C . TRP B 1 2 ? 10.086 -47.781 26.672 1 15.88 2 TRP B C 1
ATOM 6217 O O . TRP B 1 2 ? 9.289 -46.875 26.391 1 15.88 2 TRP B O 1
ATOM 6227 N N . PRO B 1 3 ? 10.523 -47.875 27.906 1 15.74 3 PRO B N 1
ATOM 6228 C CA . PRO B 1 3 ? 9.859 -48.281 29.141 1 15.74 3 PRO B CA 1
ATOM 6229 C C . PRO B 1 3 ? 9.031 -47.188 29.781 1 15.74 3 PRO B C 1
ATOM 6231 O O . PRO B 1 3 ? 9.094 -46.031 29.344 1 15.74 3 PRO B O 1
ATOM 6234 N N . SER B 1 4 ? 9.195 -47 31.062 1 14.72 4 SER B N 1
ATOM 6235 C CA . SER B 1 4 ? 8.422 -47.219 32.281 1 14.72 4 SER B CA 1
ATOM 6236 C C . SER B 1 4 ? 7.898 -45.875 32.844 1 14.72 4 SER B C 1
ATOM 6238 O O . SER B 1 4 ? 6.73 -45.781 33.219 1 14.72 4 SER B O 1
ATOM 6240 N N . GLN B 1 5 ? 8.703 -44.844 33.25 1 15.16 5 GLN B N 1
ATOM 6241 C CA . GLN B 1 5 ? 8.594 -44.688 34.719 1 15.16 5 GLN B CA 1
ATOM 6242 C C . GLN B 1 5 ? 7.383 -43.844 35.062 1 15.16 5 GLN B C 1
ATOM 6244 O O . GLN B 1 5 ? 6.867 -43.094 34.219 1 15.16 5 GLN B O 1
ATOM 6249 N N . ARG B 1 6 ? 7.109 -43.562 36.5 1 15.34 6 ARG B N 1
ATOM 6250 C CA . ARG B 1 6 ? 6.09 -43.594 37.531 1 15.34 6 ARG B CA 1
ATOM 6251 C C . ARG B 1 6 ? 5.555 -42.188 37.812 1 15.34 6 ARG B C 1
ATOM 6253 O O . ARG B 1 6 ? 4.602 -42 38.594 1 15.34 6 ARG B O 1
ATOM 6260 N N . VAL B 1 7 ? 5.797 -41.188 37.156 1 16.66 7 VAL B N 1
ATOM 6261 C CA . VAL B 1 7 ? 5.965 -40.156 38.156 1 16.66 7 VAL B CA 1
ATOM 6262 C C . VAL B 1 7 ? 4.641 -39.938 38.906 1 16.66 7 VAL B C 1
ATOM 6264 O O . VAL B 1 7 ? 3.576 -39.938 38.281 1 16.66 7 VAL B O 1
ATOM 6267 N N . PRO B 1 8 ? 4.754 -39.531 40.156 1 15.55 8 PRO B N 1
ATOM 6268 C CA . PRO B 1 8 ? 3.904 -39.688 41.344 1 15.55 8 PRO B CA 1
ATOM 6269 C C . PRO B 1 8 ? 2.609 -38.875 41.25 1 15.55 8 PRO B C 1
ATOM 6271 O O . PRO B 1 8 ? 2.49 -38 40.406 1 15.55 8 PRO B O 1
ATOM 6274 N N . GLU B 1 9 ? 1.955 -38.812 42.375 1 14.88 9 GLU B N 1
ATOM 6275 C CA . GLU B 1 9 ? 0.649 -38.969 43 1 14.88 9 GLU B CA 1
ATOM 6276 C C . GLU B 1 9 ? -0.104 -37.656 43.031 1 14.88 9 GLU B C 1
ATOM 6278 O O . GLU B 1 9 ? -1.306 -37.594 42.75 1 14.88 9 GLU B O 1
ATOM 6283 N N . ASP B 1 10 ? 0.535 -36.562 43.531 1 14.99 10 ASP B N 1
ATOM 6284 C CA . ASP B 1 10 ? -0.161 -36.156 44.719 1 14.99 10 ASP B CA 1
ATOM 6285 C C . ASP B 1 10 ? -1.462 -35.438 44.406 1 14.99 10 ASP B C 1
ATOM 6287 O O . ASP B 1 10 ? -1.65 -34.969 43.281 1 14.99 10 ASP B O 1
ATOM 6291 N N . GLY B 1 11 ? -2.096 -34.875 45.5 1 14.72 11 GLY B N 1
ATOM 6292 C CA . GLY B 1 11 ? -3.363 -34.812 46.219 1 14.72 11 GLY B CA 1
ATOM 6293 C C . GLY B 1 11 ? -4.191 -33.594 45.844 1 14.72 11 GLY B C 1
ATOM 6294 O O . GLY B 1 11 ? -5.316 -33.438 46.344 1 14.72 11 GLY B O 1
ATOM 6295 N N . TYR B 1 12 ? -3.613 -32.562 45.219 1 15.27 12 TYR B N 1
ATOM 6296 C CA . TYR B 1 12 ? -4.227 -31.453 45.938 1 15.27 12 TYR B CA 1
ATOM 6297 C C . TYR B 1 12 ? -5.734 -31.422 45.719 1 15.27 12 TYR B C 1
ATOM 6299 O O . TYR B 1 12 ? -6.23 -31.953 44.719 1 15.27 12 TYR B O 1
ATOM 6307 N N . TYR B 1 13 ? -6.285 -30.625 46.625 1 14.64 13 TYR B N 1
ATOM 6308 C CA . TYR B 1 13 ? -7.496 -30.531 47.438 1 14.64 13 TYR B CA 1
ATOM 6309 C C . TYR B 1 13 ? -8.695 -30.141 46.562 1 14.64 13 TYR B C 1
ATOM 6311 O O . TYR B 1 13 ? -8.539 -29.719 45.438 1 14.64 13 TYR B O 1
ATOM 6319 N N . VAL B 1 14 ? -9.484 -29.266 47.156 1 14.33 14 VAL B N 1
ATOM 6320 C CA . VAL B 1 14 ? -10.781 -29.422 47.812 1 14.33 14 VAL B CA 1
ATOM 6321 C C . VAL B 1 14 ? -11.883 -28.875 46.906 1 14.33 14 VAL B C 1
ATOM 6323 O O . VAL B 1 14 ? -12.883 -29.547 46.656 1 14.33 14 VAL B O 1
ATOM 6326 N N . ALA B 1 15 ? -11.844 -27.469 46.719 1 14.93 15 ALA B N 1
ATOM 6327 C CA . ALA B 1 15 ? -13.07 -26.906 47.281 1 14.93 15 ALA B CA 1
ATOM 6328 C C . ALA B 1 15 ? -14.258 -27.125 46.375 1 14.93 15 ALA B C 1
ATOM 6330 O O . ALA B 1 15 ? -14.086 -27.281 45.156 1 14.93 15 ALA B O 1
ATOM 6331 N N . ASP B 1 16 ? -15.414 -26.969 46.969 1 14.04 16 ASP B N 1
ATOM 6332 C CA . ASP B 1 16 ? -16.812 -27.359 47.062 1 14.04 16 ASP B CA 1
ATOM 6333 C C . ASP B 1 16 ? -17.672 -26.672 46 1 14.04 16 ASP B C 1
ATOM 6335 O O . ASP B 1 16 ? -17.594 -25.453 45.844 1 14.04 16 ASP B O 1
ATOM 6339 N N . GLY B 1 17 ? -17.859 -27.375 45 1 14.31 17 GLY B N 1
ATOM 6340 C CA . GLY B 1 17 ? -18.828 -27.234 43.938 1 14.31 17 GLY B CA 1
ATOM 6341 C C . GLY B 1 17 ? -20.234 -26.938 44.438 1 14.31 17 GLY B C 1
ATOM 6342 O O . GLY B 1 17 ? -20.875 -27.781 45.062 1 14.31 17 GLY B O 1
ATOM 6343 N N . HIS B 1 18 ? -20.281 -25.688 44.781 1 13.8 18 HIS B N 1
ATOM 6344 C CA . HIS B 1 18 ? -21.594 -25.266 45.281 1 13.8 18 HIS B CA 1
ATOM 6345 C C . HIS B 1 18 ? -22.703 -25.797 44.375 1 13.8 18 HIS B C 1
ATOM 6347 O O . HIS B 1 18 ? -22.469 -26.109 43.219 1 13.8 18 HIS B O 1
ATOM 6353 N N . ASP B 1 19 ? -23.891 -25.375 44.781 1 13.68 19 ASP B N 1
ATOM 6354 C CA . ASP B 1 19 ? -25.219 -25.891 45.094 1 13.68 19 ASP B CA 1
ATOM 6355 C C . ASP B 1 19 ? -26.109 -25.953 43.844 1 13.68 19 ASP B C 1
ATOM 6357 O O . ASP B 1 19 ? -25.797 -25.312 42.844 1 13.68 19 ASP B O 1
ATOM 6361 N N . GLY B 1 20 ? -27.391 -25.953 44.156 1 13.49 20 GLY B N 1
ATOM 6362 C CA . GLY B 1 20 ? -28.594 -26.766 44.031 1 13.49 20 GLY B CA 1
ATOM 6363 C C . GLY B 1 20 ? -29.484 -26.344 42.875 1 13.49 20 GLY B C 1
ATOM 6364 O O . GLY B 1 20 ? -29.938 -27.188 42.094 1 13.49 20 GLY B O 1
ATOM 6365 N N . GLY B 1 21 ? -30.016 -25.109 42.906 1 13.56 21 GLY B N 1
ATOM 6366 C CA . GLY B 1 21 ? -31.469 -25.234 43.031 1 13.56 21 GLY B CA 1
ATOM 6367 C C . GLY B 1 21 ? -32.156 -25.516 41.688 1 13.56 21 GLY B C 1
ATOM 6368 O O . GLY B 1 21 ? -31.578 -25.281 40.625 1 13.56 21 GLY B O 1
ATOM 6369 N N . ARG B 1 22 ? -33.438 -26 41.688 1 13.65 22 ARG B N 1
ATOM 6370 C CA . ARG B 1 22 ? -34.438 -26.891 41.094 1 13.65 22 ARG B CA 1
ATOM 6371 C C . ARG B 1 22 ? -35.219 -26.172 40 1 13.65 22 ARG B C 1
ATOM 6373 O O . ARG B 1 22 ? -35.531 -26.75 38.969 1 13.65 22 ARG B O 1
ATOM 6380 N N . LEU B 1 23 ? -35.781 -24.922 40.156 1 13.39 23 LEU B N 1
ATOM 6381 C CA . LEU B 1 23 ? -37.25 -25.062 40.156 1 13.39 23 LEU B CA 1
ATOM 6382 C C . LEU B 1 23 ? -37.75 -25.344 38.75 1 13.39 23 LEU B C 1
ATOM 6384 O O . LEU B 1 23 ? -37.062 -25.047 37.781 1 13.39 23 LEU B O 1
ATOM 6388 N N . THR B 1 24 ? -39.219 -25.172 38.531 1 13.44 24 THR B N 1
ATOM 6389 C CA . THR B 1 24 ? -40.406 -25.906 38.188 1 13.44 24 THR B CA 1
ATOM 6390 C C . THR B 1 24 ? -40.844 -25.578 36.75 1 13.44 24 THR B C 1
ATOM 6392 O O . THR B 1 24 ? -41.031 -26.469 35.938 1 13.44 24 THR B O 1
ATOM 6395 N N . GLY B 1 25 ? -41.75 -24.578 36.5 1 13.21 25 GLY B N 1
ATOM 6396 C CA . GLY B 1 25 ? -43.125 -24.969 36.156 1 13.21 25 GLY B CA 1
ATOM 6397 C C . GLY B 1 25 ? -43.375 -25.062 34.656 1 13.21 25 GLY B C 1
ATOM 6398 O O . GLY B 1 25 ? -42.438 -25.016 33.875 1 13.21 25 GLY B O 1
ATOM 6399 N N . PRO B 1 26 ? -44.406 -24.203 34.062 1 13.88 26 PRO B N 1
ATOM 6400 C CA . PRO B 1 26 ? -45.688 -24.672 33.531 1 13.88 26 PRO B CA 1
ATOM 6401 C C . PRO B 1 26 ? -45.688 -24.891 32.031 1 13.88 26 PRO B C 1
ATOM 6403 O O . PRO B 1 26 ? -44.75 -24.422 31.344 1 13.88 26 PRO B O 1
ATOM 6406 N N . ARG B 1 27 ? -47 -25.141 31.484 1 13.76 27 ARG B N 1
ATOM 6407 C CA . ARG B 1 27 ? -47.781 -26 30.594 1 13.76 27 ARG B CA 1
ATOM 6408 C C . ARG B 1 27 ? -47.844 -25.406 29.188 1 13.76 27 ARG B C 1
ATOM 6410 O O . ARG B 1 27 ? -47.469 -26.078 28.219 1 13.76 27 ARG B O 1
ATOM 6417 N N . ALA B 1 28 ? -49.188 -24.906 28.812 1 13.34 28 ALA B N 1
ATOM 6418 C CA . ALA B 1 28 ? -50.156 -25.547 27.953 1 13.34 28 ALA B CA 1
ATOM 6419 C C . ALA B 1 28 ? -50.125 -24.938 26.547 1 13.34 28 ALA B C 1
ATOM 6421 O O . ALA B 1 28 ? -50.125 -25.672 25.547 1 13.34 28 ALA B O 1
ATOM 6422 N N . GLY B 1 29 ? -50.469 -23.656 26.406 1 13.02 29 GLY B N 1
ATOM 6423 C CA . GLY B 1 29 ? -51.719 -23.438 25.688 1 13.02 29 GLY B CA 1
ATOM 6424 C C . GLY B 1 29 ? -51.562 -23.609 24.188 1 13.02 29 GLY B C 1
ATOM 6425 O O . GLY B 1 29 ? -50.469 -23.562 23.656 1 13.02 29 GLY B O 1
ATOM 6426 N N . ALA B 1 30 ? -52.875 -23.609 23.453 1 13.56 30 ALA B N 1
ATOM 6427 C CA . ALA B 1 30 ? -53.75 -24.203 22.469 1 13.56 30 ALA B CA 1
ATOM 6428 C C . ALA B 1 30 ? -53.625 -23.516 21.109 1 13.56 30 ALA B C 1
ATOM 6430 O O . ALA B 1 30 ? -53.5 -24.188 20.078 1 13.56 30 ALA B O 1
ATOM 6431 N N . SER B 1 31 ? -53.938 -22.203 21.016 1 13.23 31 SER B N 1
ATOM 6432 C CA . SER B 1 31 ? -55.094 -21.984 20.172 1 13.23 31 SER B CA 1
ATOM 6433 C C . SER B 1 31 ? -54.781 -22.125 18.703 1 13.23 31 SER B C 1
ATOM 6435 O O . SER B 1 31 ? -53.594 -22.109 18.312 1 13.23 31 SER B O 1
ATOM 6437 N N . THR B 1 32 ? -55.625 -21.344 17.906 1 13.42 32 THR B N 1
ATOM 6438 C CA . THR B 1 32 ? -56.719 -21.516 16.969 1 13.42 32 THR B CA 1
ATOM 6439 C C . THR B 1 32 ? -56.219 -21.375 15.531 1 13.42 32 THR B C 1
ATOM 6441 O O . THR B 1 32 ? -56.438 -22.281 14.719 1 13.42 32 THR B O 1
ATOM 6444 N N . SER B 1 33 ? -56.656 -20.266 14.828 1 13.27 33 SER B N 1
ATOM 6445 C CA . SER B 1 33 ? -57.719 -20.297 13.82 1 13.27 33 SER B CA 1
ATOM 6446 C C . SER B 1 33 ? -57.156 -20.375 12.414 1 13.27 33 SER B C 1
ATOM 6448 O O . SER B 1 33 ? -57.469 -21.281 11.648 1 13.27 33 SER B O 1
ATOM 6450 N N . GLY B 1 34 ? -57.281 -19.234 11.711 1 13.12 34 GLY B N 1
ATOM 6451 C CA . GLY B 1 34 ? -58.25 -19.078 10.633 1 13.12 34 GLY B CA 1
ATOM 6452 C C . GLY B 1 34 ? -57.688 -19.453 9.273 1 13.12 34 GLY B C 1
ATOM 6453 O O . GLY B 1 34 ? -56.5 -19.797 9.148 1 13.12 34 GLY B O 1
ATOM 6454 N N . GLY B 1 35 ? -57.844 -18.453 8.383 1 13.43 35 GLY B N 1
ATOM 6455 C CA . GLY B 1 35 ? -58.719 -18.406 7.23 1 13.43 35 GLY B CA 1
ATOM 6456 C C . GLY B 1 35 ? -58.094 -18.953 5.969 1 13.43 35 GLY B C 1
ATOM 6457 O O . GLY B 1 35 ? -56.875 -19.156 5.914 1 13.43 35 GLY B O 1
ATOM 6458 N N . VAL B 1 36 ? -58.844 -18.672 4.863 1 13.23 36 VAL B N 1
ATOM 6459 C CA . VAL B 1 36 ? -59.531 -19.344 3.756 1 13.23 36 VAL B CA 1
ATOM 6460 C C . VAL B 1 36 ? -58.656 -19.281 2.506 1 13.23 36 VAL B C 1
ATOM 6462 O O . VAL B 1 36 ? -58.375 -20.312 1.876 1 13.23 36 VAL B O 1
ATOM 6465 N N . GLU B 1 37 ? -58.656 -18.094 1.772 1 12.94 37 GLU B N 1
ATOM 6466 C CA . GLU B 1 37 ? -59.406 -18.172 0.53 1 12.94 37 GLU B CA 1
ATOM 6467 C C . GLU B 1 37 ? -58.594 -18.781 -0.595 1 12.94 37 GLU B C 1
ATOM 6469 O O . GLU B 1 37 ? -57.375 -18.906 -0.466 1 12.94 37 GLU B O 1
ATOM 6474 N N . ALA B 1 38 ? -58.688 -17.984 -1.771 1 13.11 38 ALA B N 1
ATOM 6475 C CA . ALA B 1 38 ? -59.375 -18.234 -3.029 1 13.11 38 ALA B CA 1
ATOM 6476 C C . ALA B 1 38 ? -58.438 -18.859 -4.059 1 13.11 38 ALA B C 1
ATOM 6478 O O . ALA B 1 38 ? -57.219 -18.672 -3.998 1 13.11 38 ALA B O 1
ATOM 6479 N N . VAL B 1 39 ? -59.094 -19.297 -5.125 1 12.8 39 VAL B N 1
ATOM 6480 C CA . VAL B 1 39 ? -59.25 -20.375 -6.098 1 12.8 39 VAL B CA 1
ATOM 6481 C C . VAL B 1 39 ? -58.375 -20.109 -7.32 1 12.8 39 VAL B C 1
ATOM 6483 O O . VAL B 1 39 ? -57.625 -20.984 -7.766 1 12.8 39 VAL B O 1
ATOM 6486 N N . LEU B 1 40 ? -58.688 -19.062 -8.18 1 12.65 40 LEU B N 1
ATOM 6487 C CA . LEU B 1 40 ? -59.281 -19.531 -9.422 1 12.65 40 LEU B CA 1
ATOM 6488 C C . LEU B 1 40 ? -58.219 -20 -10.406 1 12.65 40 LEU B C 1
ATOM 6490 O O . LEU B 1 40 ? -57.031 -19.688 -10.234 1 12.65 40 LEU B O 1
ATOM 6494 N N . SER B 1 41 ? -58.406 -19.484 -11.734 1 12.45 41 SER B N 1
ATOM 6495 C CA . SER B 1 41 ? -58.906 -20.094 -12.969 1 12.45 41 SER B CA 1
ATOM 6496 C C . SER B 1 41 ? -57.75 -20.438 -13.906 1 12.45 41 SER B C 1
ATOM 6498 O O . SER B 1 41 ? -56.625 -19.938 -13.742 1 12.45 41 SER B O 1
ATOM 6500 N N . LEU B 1 42 ? -58.188 -20.516 -15.25 1 12.73 42 LEU B N 1
ATOM 6501 C CA . LEU B 1 42 ? -58.281 -21.516 -16.312 1 12.73 42 LEU B CA 1
ATOM 6502 C C . LEU B 1 42 ? -57.094 -21.422 -17.266 1 12.73 42 LEU B C 1
ATOM 6504 O O . LEU B 1 42 ? -56.312 -20.469 -17.203 1 12.73 42 LEU B O 1
ATOM 6508 N N . ARG B 1 43 ? -57.469 -21.25 -18.641 1 13.19 43 ARG B N 1
ATOM 6509 C CA . ARG B 1 43 ? -57.5 -22.188 -19.781 1 13.19 43 ARG B CA 1
ATOM 6510 C C . ARG B 1 43 ? -56.281 -22.016 -20.656 1 13.19 43 ARG B C 1
ATOM 6512 O O . ARG B 1 43 ? -55.562 -21.016 -20.547 1 13.19 43 ARG B O 1
ATOM 6519 N N . SER B 1 44 ? -56.594 -22.219 -22.078 1 12.75 44 SER B N 1
ATOM 6520 C CA . SER B 1 44 ? -56.312 -23.234 -23.094 1 12.75 44 SER B CA 1
ATOM 6521 C C . SER B 1 44 ? -55.281 -22.703 -24.125 1 12.75 44 SER B C 1
ATOM 6523 O O . SER B 1 44 ? -54.375 -23.422 -24.531 1 12.75 44 SER B O 1
ATOM 6525 N N . ALA B 1 45 ? -55.594 -21.594 -24.828 1 13.09 45 ALA B N 1
ATOM 6526 C CA . ALA B 1 45 ? -55.781 -21.75 -26.266 1 13.09 45 ALA B CA 1
ATOM 6527 C C . ALA B 1 45 ? -54.469 -22.047 -26.969 1 13.09 45 ALA B C 1
ATOM 6529 O O . ALA B 1 45 ? -53.375 -21.656 -26.469 1 13.09 45 ALA B O 1
ATOM 6530 N N . LEU B 1 46 ? -54.625 -22.25 -28.375 1 13.59 46 LEU B N 1
ATOM 6531 C CA . LEU B 1 46 ? -54.375 -23.156 -29.5 1 13.59 46 LEU B CA 1
ATOM 6532 C C . LEU B 1 46 ? -53.156 -22.703 -30.297 1 13.59 46 LEU B C 1
ATOM 6534 O O . LEU B 1 46 ? -52.25 -23.5 -30.578 1 13.59 46 LEU B O 1
ATOM 6538 N N . GLY B 1 47 ? -53.344 -21.688 -31.125 1 12.83 47 GLY B N 1
ATOM 6539 C CA . GLY B 1 47 ? -53.312 -21.922 -32.562 1 12.83 47 GLY B CA 1
ATOM 6540 C C . GLY B 1 47 ? -51.938 -22.078 -33.125 1 12.83 47 GLY B C 1
ATOM 6541 O O . GLY B 1 47 ? -50.938 -21.672 -32.5 1 12.83 47 GLY B O 1
ATOM 6542 N N . LEU B 1 48 ? -51.969 -22.344 -34.5 1 13.45 48 LEU B N 1
ATOM 6543 C CA . LEU B 1 48 ? -51.438 -23.156 -35.562 1 13.45 48 LEU B CA 1
ATOM 6544 C C . LEU B 1 48 ? -50.188 -22.531 -36.156 1 13.45 48 LEU B C 1
ATOM 6546 O O . LEU B 1 48 ? -49.125 -23.172 -36.219 1 13.45 48 LEU B O 1
ATOM 6550 N N . ALA B 1 49 ? -50.406 -22.109 -37.469 1 13.15 49 ALA B N 1
ATOM 6551 C CA . ALA B 1 49 ? -49.969 -22.75 -38.719 1 13.15 49 ALA B CA 1
ATOM 6552 C C . ALA B 1 49 ? -48.594 -22.188 -39.156 1 13.15 49 ALA B C 1
ATOM 6554 O O . ALA B 1 49 ? -47.656 -22.938 -39.344 1 13.15 49 ALA B O 1
ATOM 6555 N N . SER B 1 50 ? -48.719 -21.438 -40.281 1 13.21 50 SER B N 1
ATOM 6556 C CA . SER B 1 50 ? -48.375 -21.797 -41.656 1 13.21 50 SER B CA 1
ATOM 6557 C C . SER B 1 50 ? -46.938 -21.375 -41.969 1 13.21 50 SER B C 1
ATOM 6559 O O . SER B 1 50 ? -46.344 -20.578 -41.25 1 13.21 50 SER B O 1
ATOM 6561 N N . LEU B 1 51 ? -46.844 -21.172 -43.344 1 13.22 51 LEU B N 1
ATOM 6562 C CA . LEU B 1 51 ? -46.156 -21.672 -44.531 1 13.22 51 LEU B CA 1
ATOM 6563 C C . LEU B 1 51 ? -44.906 -20.844 -44.844 1 13.22 51 LEU B C 1
ATOM 6565 O O . LEU B 1 51 ? -43.812 -21.406 -44.969 1 13.22 51 LEU B O 1
ATOM 6569 N N . VAL B 1 52 ? -45.156 -19.875 -45.719 1 13.55 52 VAL B N 1
ATOM 6570 C CA . VAL B 1 52 ? -44.781 -19.953 -47.125 1 13.55 52 VAL B CA 1
ATOM 6571 C C . VAL B 1 52 ? -43.344 -19.453 -47.312 1 13.55 52 VAL B C 1
ATOM 6573 O O . VAL B 1 52 ? -42.812 -18.781 -46.406 1 13.55 52 VAL B O 1
ATOM 6576 N N . SER B 1 53 ? -43.219 -18.734 -48.438 1 13.77 53 SER B N 1
ATOM 6577 C CA . SER B 1 53 ? -42.656 -18.828 -49.781 1 13.77 53 SER B CA 1
ATOM 6578 C C . SER B 1 53 ? -41.281 -18.188 -49.844 1 13.77 53 SER B C 1
ATOM 6580 O O . SER B 1 53 ? -40.906 -17.406 -48.969 1 13.77 53 SER B O 1
ATOM 6582 N N . ALA B 1 54 ? -41.031 -17.875 -51.125 1 14.1 54 ALA B N 1
ATOM 6583 C CA . ALA B 1 54 ? -40.156 -18.141 -52.25 1 14.1 54 ALA B CA 1
ATOM 6584 C C . ALA B 1 54 ? -39 -17.156 -52.281 1 14.1 54 ALA B C 1
ATOM 6586 O O . ALA B 1 54 ? -37.812 -17.547 -52.281 1 14.1 54 ALA B O 1
ATOM 6587 N N . VAL B 1 55 ? -39.125 -16.312 -53.281 1 14.76 55 VAL B N 1
ATOM 6588 C CA . VAL B 1 55 ? -38.438 -16.266 -54.562 1 14.76 55 VAL B CA 1
ATOM 6589 C C . VAL B 1 55 ? -37.219 -15.359 -54.469 1 14.76 55 VAL B C 1
ATOM 6591 O O . VAL B 1 55 ? -37.125 -14.508 -53.562 1 14.76 55 VAL B O 1
ATOM 6594 N N . SER B 1 56 ? -36.625 -15.336 -55.562 1 13.26 56 SER B N 1
ATOM 6595 C CA . SER B 1 56 ? -35.375 -15.383 -56.312 1 13.26 56 SER B CA 1
ATOM 6596 C C . SER B 1 56 ? -34.781 -13.992 -56.469 1 13.26 56 SER B C 1
ATOM 6598 O O . SER B 1 56 ? -33.562 -13.852 -56.594 1 13.26 56 SER B O 1
ATOM 6600 N N . ALA B 1 57 ? -35.719 -13.086 -56.875 1 13.99 57 ALA B N 1
ATOM 6601 C CA . ALA B 1 57 ? -35.438 -12.492 -58.188 1 13.99 57 ALA B CA 1
ATOM 6602 C C . ALA B 1 57 ? -34.125 -11.695 -58.125 1 13.99 57 ALA B C 1
ATOM 6604 O O . ALA B 1 57 ? -33.719 -11.258 -57.031 1 13.99 57 ALA B O 1
ATOM 6605 N N . LEU B 1 58 ? -34.188 -10.898 -59.094 1 14.62 58 LEU B N 1
ATOM 6606 C CA . LEU B 1 58 ? -33.531 -10.516 -60.344 1 14.62 58 LEU B CA 1
ATOM 6607 C C . LEU B 1 58 ? -32.438 -9.477 -60.062 1 14.62 58 LEU B C 1
ATOM 6609 O O . LEU B 1 58 ? -32.406 -8.891 -59 1 14.62 58 LEU B O 1
ATOM 6613 N N . ALA B 1 59 ? -32.625 -8.539 -60.906 1 14.62 59 ALA B N 1
ATOM 6614 C CA . ALA B 1 59 ? -31.859 -8.086 -62.062 1 14.62 59 ALA B CA 1
ATOM 6615 C C . ALA B 1 59 ? -30.844 -7.012 -61.656 1 14.62 59 ALA B C 1
ATOM 6617 O O . ALA B 1 59 ? -29.656 -7.125 -61.969 1 14.62 59 ALA B O 1
ATOM 6618 N N . GLY B 1 60 ? -31.266 -5.902 -62.125 1 14.24 60 GLY B N 1
ATOM 6619 C CA . GLY B 1 60 ? -30.672 -5.148 -63.219 1 14.24 60 GLY B CA 1
ATOM 6620 C C . GLY B 1 60 ? -29.562 -4.211 -62.75 1 14.24 60 GLY B C 1
ATOM 6621 O O . GLY B 1 60 ? -29.344 -4.039 -61.562 1 14.24 60 GLY B O 1
ATOM 6622 N N . GLY B 1 61 ? -29.781 -3.16 -63.25 1 14.95 61 GLY B N 1
ATOM 6623 C CA . GLY B 1 61 ? -29.078 -2.328 -64.25 1 14.95 61 GLY B CA 1
ATOM 6624 C C . GLY B 1 61 ? -28.078 -1.384 -63.562 1 14.95 61 GLY B C 1
ATOM 6625 O O . GLY B 1 61 ? -28.094 -1.211 -62.344 1 14.95 61 GLY B O 1
ATOM 6626 N N . LEU B 1 62 ? -28 -0.471 -64.312 1 15.72 62 LEU B N 1
ATOM 6627 C CA . LEU B 1 62 ? -26.953 0.263 -65 1 15.72 62 LEU B CA 1
ATOM 6628 C C . LEU B 1 62 ? -26.344 1.341 -64.125 1 15.72 62 LEU B C 1
ATOM 6630 O O . LEU B 1 62 ? -25.125 1.406 -63.938 1 15.72 62 LEU B O 1
ATOM 6634 N N . LEU B 1 63 ? -26.906 2.451 -64.375 1 16.36 63 LEU B N 1
ATOM 6635 C CA . LEU B 1 63 ? -26.219 3.547 -65.062 1 16.36 63 LEU B CA 1
ATOM 6636 C C . LEU B 1 63 ? -25.516 4.449 -64.062 1 16.36 63 LEU B C 1
ATOM 6638 O O . LEU B 1 63 ? -25.953 4.57 -62.906 1 16.36 63 LEU B O 1
ATOM 6642 N N . VAL B 1 64 ? -24.719 5.098 -64.625 1 15.52 64 VAL B N 1
ATOM 6643 C CA . VAL B 1 64 ? -23.422 5.77 -64.625 1 15.52 64 VAL B CA 1
ATOM 6644 C C . VAL B 1 64 ? -23.469 6.969 -63.656 1 15.52 64 VAL B C 1
ATOM 6646 O O . VAL B 1 64 ? -22.594 7.133 -62.812 1 15.52 64 VAL B O 1
ATOM 6649 N N . ALA B 1 65 ? -24.219 7.898 -64.25 1 15.02 65 ALA B N 1
ATOM 6650 C CA . ALA B 1 65 ? -23.547 9.148 -64.562 1 15.02 65 ALA B CA 1
ATOM 6651 C C . ALA B 1 65 ? -23.5 10.094 -63.406 1 15.02 65 ALA B C 1
ATOM 6653 O O . ALA B 1 65 ? -22.594 10.914 -63.281 1 15.02 65 ALA B O 1
ATOM 6654 N N . ALA B 1 66 ? -24.703 10.062 -62.781 1 15.76 66 ALA B N 1
ATOM 6655 C CA . ALA B 1 66 ? -25.078 11.469 -62.781 1 15.76 66 ALA B CA 1
ATOM 6656 C C . ALA B 1 66 ? -24.094 12.305 -61.969 1 15.76 66 ALA B C 1
ATOM 6658 O O . ALA B 1 66 ? -23.438 11.789 -61.062 1 15.76 66 ALA B O 1
ATOM 6659 N N . LEU B 1 67 ? -24.469 13.508 -62.031 1 16.8 67 LEU B N 1
ATOM 6660 C CA . LEU B 1 67 ? -24.141 14.93 -62.125 1 16.8 67 LEU B CA 1
ATOM 6661 C C . LEU B 1 67 ? -23.641 15.461 -60.781 1 16.8 67 LEU B C 1
ATOM 6663 O O . LEU B 1 67 ? -24.062 14.984 -59.719 1 16.8 67 LEU B O 1
ATOM 6667 N N . LEU B 1 68 ? -22.812 16.297 -60.969 1 17.69 68 LEU B N 1
ATOM 6668 C CA . LEU B 1 68 ? -21.75 17.047 -60.312 1 17.69 68 LEU B CA 1
ATOM 6669 C C . LEU B 1 68 ? -22.312 17.828 -59.125 1 17.69 68 LEU B C 1
ATOM 6671 O O . LEU B 1 68 ? -21.562 18.516 -58.406 1 17.69 68 LEU B O 1
ATOM 6675 N N . GLN B 1 69 ? -23.719 17.656 -59 1 16.55 69 GLN B N 1
ATOM 6676 C CA . GLN B 1 69 ? -24.047 19.031 -58.625 1 16.55 69 GLN B CA 1
ATOM 6677 C C . GLN B 1 69 ? -23.328 19.438 -57.344 1 16.55 69 GLN B C 1
ATOM 6679 O O . GLN B 1 69 ? -23.016 18.594 -56.5 1 16.55 69 GLN B O 1
ATOM 6684 N N . PRO B 1 70 ? -23.188 20.703 -57.406 1 20.88 70 PRO B N 1
ATOM 6685 C CA . PRO B 1 70 ? -22.422 21.625 -56.562 1 20.88 70 PRO B CA 1
ATOM 6686 C C . PRO B 1 70 ? -22.891 21.609 -55.125 1 20.88 70 PRO B C 1
ATOM 6688 O O . PRO B 1 70 ? -24.031 21.969 -54.812 1 20.88 70 PRO B O 1
ATOM 6691 N N . GLY B 1 71 ? -22.734 20.531 -54.438 1 18.84 71 GLY B N 1
ATOM 6692 C CA . GLY B 1 71 ? -23.578 20.531 -53.25 1 18.84 71 GLY B CA 1
ATOM 6693 C C . GLY B 1 71 ? -23.359 21.734 -52.344 1 18.84 71 GLY B C 1
ATOM 6694 O O . GLY B 1 71 ? -22.266 22.312 -52.344 1 18.84 71 GLY B O 1
ATOM 6695 N N . PRO B 1 72 ? -24.594 22.141 -52.031 1 19.41 72 PRO B N 1
ATOM 6696 C CA . PRO B 1 72 ? -24.812 23.359 -51.281 1 19.41 72 PRO B CA 1
ATOM 6697 C C . PRO B 1 72 ? -23.984 23.422 -50 1 19.41 72 PRO B C 1
ATOM 6699 O O . PRO B 1 72 ? -23.547 22.375 -49.5 1 19.41 72 PRO B O 1
ATOM 6702 N N . ALA B 1 73 ? -23.641 24.609 -49.625 1 21.94 73 ALA B N 1
ATOM 6703 C CA . ALA B 1 73 ? -22.891 25.25 -48.562 1 21.94 73 ALA B CA 1
ATOM 6704 C C . ALA B 1 73 ? -23.406 24.797 -47.188 1 21.94 73 ALA B C 1
ATOM 6706 O O . ALA B 1 73 ? -24.297 25.438 -46.625 1 21.94 73 ALA B O 1
ATOM 6707 N N . GLY B 1 74 ? -23.734 23.484 -47.062 1 19.22 74 GLY B N 1
ATOM 6708 C CA . GLY B 1 74 ? -24.562 23.25 -45.906 1 19.22 74 GLY B CA 1
ATOM 6709 C C . GLY B 1 74 ? -23.953 23.75 -44.625 1 19.22 74 GLY B C 1
ATOM 6710 O O . GLY B 1 74 ? -22.719 23.891 -44.531 1 19.22 74 GLY B O 1
ATOM 6711 N N . THR B 1 75 ? -24.891 24.047 -43.688 1 20.98 75 THR B N 1
ATOM 6712 C CA . THR B 1 75 ? -25.094 24.75 -42.406 1 20.98 75 THR B CA 1
ATOM 6713 C C . THR B 1 75 ? -24.219 24.156 -41.312 1 20.98 75 THR B C 1
ATOM 6715 O O . THR B 1 75 ? -23.734 23.031 -41.438 1 20.98 75 THR B O 1
ATOM 6718 N N . SER B 1 76 ? -24.203 24.906 -40.188 1 21.11 76 SER B N 1
ATOM 6719 C CA . SER B 1 76 ? -23.531 25.203 -38.906 1 21.11 76 SER B CA 1
ATOM 6720 C C . SER B 1 76 ? -23.578 24.016 -37.969 1 21.11 76 SER B C 1
ATOM 6722 O O . SER B 1 76 ? -24.656 23.594 -37.562 1 21.11 76 SER B O 1
ATOM 6724 N N . SER B 1 77 ? -22.922 23.031 -38.219 1 23.17 77 SER B N 1
ATOM 6725 C CA . SER B 1 77 ? -23.188 21.922 -37.312 1 23.17 77 SER B CA 1
ATOM 6726 C C . SER B 1 77 ? -22.984 22.312 -35.875 1 23.17 77 SER B C 1
ATOM 6728 O O . SER B 1 77 ? -21.938 22.875 -35.531 1 23.17 77 SER B O 1
ATOM 6730 N N . ALA B 1 78 ? -24.062 22.344 -35.031 1 24.48 78 ALA B N 1
ATOM 6731 C CA . ALA B 1 78 ? -24.281 22.5 -33.594 1 24.48 78 ALA B CA 1
ATOM 6732 C C . ALA B 1 78 ? -23.312 21.625 -32.812 1 24.48 78 ALA B C 1
ATOM 6734 O O . ALA B 1 78 ? -23.172 20.438 -33.094 1 24.48 78 ALA B O 1
ATOM 6735 N N . ALA B 1 79 ? -22.375 22.297 -32.062 1 26.38 79 ALA B N 1
ATOM 6736 C CA . ALA B 1 79 ? -21.672 21.828 -30.891 1 26.38 79 ALA B CA 1
ATOM 6737 C C . ALA B 1 79 ? -22.5 20.828 -30.109 1 26.38 79 ALA B C 1
ATOM 6739 O O . ALA B 1 79 ? -23.516 21.188 -29.484 1 26.38 79 ALA B O 1
ATOM 6740 N N . SER B 1 80 ? -22.672 19.688 -30.578 1 27.92 80 SER B N 1
ATOM 6741 C CA . SER B 1 80 ? -23.359 18.688 -29.781 1 27.92 80 SER B CA 1
ATOM 6742 C C . SER B 1 80 ? -22.875 18.719 -28.328 1 27.92 80 SER B C 1
ATOM 6744 O O . SER B 1 80 ? -21.672 18.547 -28.078 1 27.92 80 SER B O 1
ATOM 6746 N N . SER B 1 81 ? -23.453 19.438 -27.375 1 27.98 81 SER B N 1
ATOM 6747 C CA . SER B 1 81 ? -23.312 19.734 -25.953 1 27.98 81 SER B CA 1
ATOM 6748 C C . SER B 1 81 ? -22.984 18.484 -25.156 1 27.98 81 SER B C 1
ATOM 6750 O O . SER B 1 81 ? -23.578 17.422 -25.391 1 27.98 81 SER B O 1
ATOM 6752 N N . SER B 1 82 ? -21.812 18.312 -24.703 1 33.09 82 SER B N 1
ATOM 6753 C CA . SER B 1 82 ? -21.391 17.516 -23.562 1 33.09 82 SER B CA 1
ATOM 6754 C C . SER B 1 82 ? -22.531 17.297 -22.578 1 33.09 82 SER B C 1
ATOM 6756 O O . SER B 1 82 ? -22.344 16.719 -21.5 1 33.09 82 SER B O 1
ATOM 6758 N N . THR B 1 83 ? -23.688 17.953 -22.781 1 37.25 83 THR B N 1
ATOM 6759 C CA . THR B 1 83 ? -24.891 17.984 -21.969 1 37.25 83 THR B CA 1
ATOM 6760 C C . THR B 1 83 ? -25.578 16.609 -21.969 1 37.25 83 THR B C 1
ATOM 6762 O O . THR B 1 83 ? -26.547 16.406 -21.234 1 37.25 83 THR B O 1
ATOM 6765 N N . GLU B 1 84 ? -25.266 15.758 -22.859 1 41.94 84 GLU B N 1
ATOM 6766 C CA . GLU B 1 84 ? -26.141 14.617 -23.125 1 41.94 84 GLU B CA 1
ATOM 6767 C C . GLU B 1 84 ? -25.828 13.445 -22.203 1 41.94 84 GLU B C 1
ATOM 6769 O O . GLU B 1 84 ? -26.484 12.414 -22.25 1 41.94 84 GLU B O 1
ATOM 6774 N N . LEU B 1 85 ? -24.75 13.484 -21.578 1 49.56 85 LEU B N 1
ATOM 6775 C CA . LEU B 1 85 ? -24.375 12.281 -20.844 1 49.56 85 LEU B CA 1
ATOM 6776 C C . LEU B 1 85 ? -25.312 12.062 -19.641 1 49.56 85 LEU B C 1
ATOM 6778 O O . LEU B 1 85 ? -25.375 10.961 -19.109 1 49.56 85 LEU B O 1
ATOM 6782 N N . PHE B 1 86 ? -25.859 13.141 -19.094 1 59.53 86 PHE B N 1
ATOM 6783 C CA . PHE B 1 86 ? -26.656 12.898 -17.906 1 59.53 86 PHE B CA 1
ATOM 6784 C C . PHE B 1 86 ? -28.141 13.102 -18.188 1 59.53 86 PHE B C 1
ATOM 6786 O O . PHE B 1 86 ? -28.516 14.07 -18.828 1 59.53 86 PHE B O 1
ATOM 6793 N N . GLU B 1 87 ? -28.938 12.07 -18.031 1 57.41 87 GLU B N 1
ATOM 6794 C CA . GLU B 1 87 ? -30.391 12.203 -18.031 1 57.41 87 GLU B CA 1
ATOM 6795 C C . GLU B 1 87 ? -30.859 13.289 -17.062 1 57.41 87 GLU B C 1
ATOM 6797 O O . GLU B 1 87 ? -30.141 13.609 -16.094 1 57.41 87 GLU B O 1
ATOM 6802 N N . GLU B 1 88 ? -31.875 13.922 -17.406 1 66.25 88 GLU B N 1
ATOM 6803 C CA . GLU B 1 88 ? -32.5 14.867 -16.5 1 66.25 88 GLU B CA 1
ATOM 6804 C C . GLU B 1 88 ? -32.75 14.242 -15.133 1 66.25 88 GLU B C 1
ATOM 6806 O O . GLU B 1 88 ? -33.312 13.141 -15.039 1 66.25 88 GLU B O 1
ATOM 6811 N N . LEU B 1 89 ? -32.094 14.828 -14.133 1 73.88 89 LEU B N 1
ATOM 6812 C CA . LEU B 1 89 ? -32.188 14.297 -12.781 1 73.88 89 LEU B CA 1
ATOM 6813 C C . LEU B 1 89 ? -33.625 14.398 -12.266 1 73.88 89 LEU B C 1
ATOM 6815 O O . LEU B 1 89 ? -34.312 15.414 -12.469 1 73.88 89 LEU B O 1
ATOM 6819 N N . GLY B 1 90 ? -34.094 13.32 -11.672 1 71.94 90 GLY B N 1
ATOM 6820 C CA . GLY B 1 90 ? -35.438 13.297 -11.094 1 71.94 90 GLY B CA 1
ATOM 6821 C C . GLY B 1 90 ? -35.562 14.172 -9.859 1 71.94 90 GLY B C 1
ATOM 6822 O O . GLY B 1 90 ? -34.531 14.562 -9.266 1 71.94 90 GLY B O 1
ATOM 6823 N N . PRO B 1 91 ? -36.719 14.57 -9.531 1 74.88 91 PRO B N 1
ATOM 6824 C CA . PRO B 1 91 ? -37 15.43 -8.367 1 74.88 91 PRO B CA 1
ATOM 6825 C C . PRO B 1 91 ? -36.438 14.844 -7.066 1 74.88 91 PRO B C 1
ATOM 6827 O O . PRO B 1 91 ? -35.969 15.586 -6.207 1 74.88 91 PRO B O 1
ATOM 6830 N N . ALA B 1 92 ? -36.469 13.625 -6.949 1 78.31 92 ALA B N 1
ATOM 6831 C CA . ALA B 1 92 ? -36 12.992 -5.719 1 78.31 92 ALA B CA 1
ATOM 6832 C C . ALA B 1 92 ? -34.5 13.172 -5.539 1 78.31 92 ALA B C 1
ATOM 6834 O O . ALA B 1 92 ? -34.031 13.438 -4.43 1 78.31 92 ALA B O 1
ATOM 6835 N N . THR B 1 93 ? -33.844 13.023 -6.617 1 81 93 THR B N 1
ATOM 6836 C CA . THR B 1 93 ? -32.406 13.195 -6.586 1 81 93 THR B CA 1
ATOM 6837 C C . THR B 1 93 ? -32.031 14.633 -6.246 1 81 93 THR B C 1
ATOM 6839 O O . THR B 1 93 ? -31.109 14.875 -5.453 1 81 93 THR B O 1
ATOM 6842 N N . LEU B 1 94 ? -32.688 15.484 -6.75 1 82.12 94 LEU B N 1
ATOM 6843 C CA . LEU B 1 94 ? -32.438 16.891 -6.492 1 82.12 94 LEU B CA 1
ATOM 6844 C C . LEU B 1 94 ? -32.781 17.25 -5.051 1 82.12 94 LEU B C 1
ATOM 6846 O O . LEU B 1 94 ? -32.094 18.062 -4.426 1 82.12 94 LEU B O 1
ATOM 6850 N N . ALA B 1 95 ? -33.781 16.641 -4.602 1 83.19 95 ALA B N 1
ATOM 6851 C CA . ALA B 1 95 ? -34.188 16.891 -3.219 1 83.19 95 ALA B CA 1
ATOM 6852 C C . ALA B 1 95 ? -33.125 16.391 -2.242 1 83.19 95 ALA B C 1
ATOM 6854 O O . ALA B 1 95 ? -32.812 17.094 -1.277 1 83.19 95 ALA B O 1
ATOM 6855 N N . THR B 1 96 ? -32.656 15.266 -2.477 1 84.25 96 THR B N 1
ATOM 6856 C CA . THR B 1 96 ? -31.625 14.719 -1.619 1 84.25 96 THR B CA 1
ATOM 6857 C C . THR B 1 96 ? -30.375 15.602 -1.659 1 84.25 96 THR B C 1
ATOM 6859 O O . THR B 1 96 ? -29.734 15.82 -0.632 1 84.25 96 THR B O 1
ATOM 6862 N N . ALA B 1 97 ? -30.078 16.047 -2.775 1 87.88 97 ALA B N 1
ATOM 6863 C CA . ALA B 1 97 ? -28.922 16.922 -2.926 1 87.88 97 ALA B CA 1
ATOM 6864 C C . ALA B 1 97 ? -29.094 18.203 -2.109 1 87.88 97 ALA B C 1
ATOM 6866 O O . ALA B 1 97 ? -28.141 18.688 -1.495 1 87.88 97 ALA B O 1
ATOM 6867 N N . ARG B 1 98 ? -30.25 18.672 -2.133 1 88.19 98 ARG B N 1
ATOM 6868 C CA . ARG B 1 98 ? -30.547 19.875 -1.357 1 88.19 98 ARG B CA 1
ATOM 6869 C C . ARG B 1 98 ? -30.469 19.594 0.139 1 88.19 98 ARG B C 1
ATOM 6871 O O . ARG B 1 98 ? -30.016 20.438 0.916 1 88.19 98 ARG B O 1
ATOM 6878 N N . GLN B 1 99 ? -30.953 18.484 0.493 1 91.38 99 GLN B N 1
ATOM 6879 C CA . GLN B 1 99 ? -30.938 18.109 1.904 1 91.38 99 GLN B CA 1
ATOM 6880 C C . GLN B 1 99 ? -29.516 17.984 2.428 1 91.38 99 GLN B C 1
ATOM 6882 O O . GLN B 1 99 ? -29.172 18.531 3.479 1 91.38 99 GLN B O 1
ATOM 6887 N N . THR B 1 100 ? -28.75 17.266 1.684 1 95.56 100 THR B N 1
ATOM 6888 C CA . THR B 1 100 ? -27.375 17.047 2.152 1 95.56 100 THR B CA 1
ATOM 6889 C C . THR B 1 100 ? -26.578 18.344 2.104 1 95.56 100 THR B C 1
ATOM 6891 O O . THR B 1 100 ? -25.719 18.578 2.953 1 95.56 100 THR B O 1
ATOM 6894 N N . GLU B 1 101 ? -26.812 19.109 1.134 1 94.12 101 GLU B N 1
ATOM 6895 C CA . GLU B 1 101 ? -26.156 20.422 1.064 1 94.12 101 GLU B CA 1
ATOM 6896 C C . GLU B 1 101 ? -26.484 21.266 2.285 1 94.12 101 GLU B C 1
ATOM 6898 O O . GLU B 1 101 ? -25.594 21.875 2.889 1 94.12 101 GLU B O 1
ATOM 6903 N N . HIS B 1 102 ? -27.75 21.312 2.619 1 94.62 102 HIS B N 1
ATOM 6904 C CA . HIS B 1 102 ? -28.203 22.078 3.771 1 94.62 102 HIS B CA 1
ATOM 6905 C C . HIS B 1 102 ? -27.516 21.609 5.051 1 94.62 102 HIS B C 1
ATOM 6907 O O . HIS B 1 102 ? -27.109 22.422 5.879 1 94.62 102 HIS B O 1
ATOM 6913 N N . LEU B 1 103 ? -27.375 20.391 5.176 1 97.12 103 LEU B N 1
ATOM 6914 C CA . LEU B 1 103 ? -26.906 19.797 6.418 1 97.12 103 LEU B CA 1
ATOM 6915 C C . LEU B 1 103 ? -25.375 19.875 6.5 1 97.12 103 LEU B C 1
ATOM 6917 O O . LEU B 1 103 ? -24.828 20.188 7.559 1 97.12 103 LEU B O 1
ATOM 6921 N N . PHE B 1 104 ? -24.719 19.531 5.348 1 97.94 104 PHE B N 1
ATOM 6922 C CA . PHE B 1 104 ? -23.344 19.094 5.504 1 97.94 104 PHE B CA 1
ATOM 6923 C C . PHE B 1 104 ? -22.391 20 4.715 1 97.94 104 PHE B C 1
ATOM 6925 O O . PHE B 1 104 ? -21.188 19.984 4.934 1 97.94 104 PHE B O 1
ATOM 6932 N N . ALA B 1 105 ? -22.875 20.75 3.717 1 97.31 105 ALA B N 1
ATOM 6933 C CA . ALA B 1 105 ? -21.969 21.656 3.027 1 97.31 105 ALA B CA 1
ATOM 6934 C C . ALA B 1 105 ? -21.406 22.703 3.992 1 97.31 105 ALA B C 1
ATOM 6936 O O . ALA B 1 105 ? -22.156 23.359 4.711 1 97.31 105 ALA B O 1
ATOM 6937 N N . GLU B 1 106 ? -20.125 22.797 3.992 1 97.69 106 GLU B N 1
ATOM 6938 C CA . GLU B 1 106 ? -19.516 23.828 4.828 1 97.69 106 GLU B CA 1
ATOM 6939 C C . GLU B 1 106 ? -20.016 25.219 4.457 1 97.69 106 GLU B C 1
ATOM 6941 O O . GLU B 1 106 ? -20.547 25.422 3.361 1 97.69 106 GLU B O 1
ATOM 6946 N N . LEU B 1 107 ? -19.828 26.172 5.371 1 98.06 107 LEU B N 1
ATOM 6947 C CA . LEU B 1 107 ? -20.328 27.516 5.148 1 98.06 107 LEU B CA 1
ATOM 6948 C C . LEU B 1 107 ? -19.75 28.109 3.871 1 98.06 107 LEU B C 1
ATOM 6950 O O . LEU B 1 107 ? -18.547 27.969 3.6 1 98.06 107 LEU B O 1
ATOM 6954 N N . SER B 1 108 ? -20.609 28.75 3.064 1 96.88 108 SER B N 1
ATOM 6955 C CA . SER B 1 108 ? -20.141 29.484 1.899 1 96.88 108 SER B CA 1
ATOM 6956 C C . SER B 1 108 ? -19.344 30.719 2.314 1 96.88 108 SER B C 1
ATOM 6958 O O . SER B 1 108 ? -19.359 31.109 3.482 1 96.88 108 SER B O 1
ATOM 6960 N N . VAL B 1 109 ? -18.703 31.328 1.379 1 97.62 109 VAL B N 1
ATOM 6961 C CA . VAL B 1 109 ? -17.922 32.531 1.614 1 97.62 109 VAL B CA 1
ATOM 6962 C C . VAL B 1 109 ? -18.812 33.625 2.205 1 97.62 109 VAL B C 1
ATOM 6964 O O . VAL B 1 109 ? -18.453 34.281 3.189 1 97.62 109 VAL B O 1
ATOM 6967 N N . ASP B 1 110 ? -19.984 33.781 1.649 1 97.88 110 ASP B N 1
ATOM 6968 C CA . ASP B 1 110 ? -20.906 34.781 2.109 1 97.88 110 ASP B CA 1
ATOM 6969 C C . ASP B 1 110 ? -21.422 34.469 3.518 1 97.88 110 ASP B C 1
ATOM 6971 O O . ASP B 1 110 ? -21.594 35.375 4.332 1 97.88 110 ASP B O 1
ATOM 6975 N N . GLU B 1 111 ? -21.688 33.219 3.768 1 98.19 111 GLU B N 1
ATOM 6976 C CA . GLU B 1 111 ? -22.109 32.844 5.109 1 98.19 111 GLU B CA 1
ATOM 6977 C C . GLU B 1 111 ? -21.031 33.156 6.141 1 98.19 111 GLU B C 1
ATOM 6979 O O . GLU B 1 111 ? -21.328 33.656 7.227 1 98.19 111 GLU B O 1
ATOM 6984 N N . VAL B 1 112 ? -19.797 32.844 5.836 1 98.5 112 VAL B N 1
ATOM 6985 C CA . VAL B 1 112 ? -18.688 33.094 6.75 1 98.5 112 VAL B CA 1
ATOM 6986 C C . VAL B 1 112 ? -18.594 34.594 7.043 1 98.5 112 VAL B C 1
ATOM 6988 O O . VAL B 1 112 ? -18.484 35 8.203 1 98.5 112 VAL B O 1
ATOM 6991 N N . ARG B 1 113 ? -18.641 35.438 6.016 1 98.56 113 ARG B N 1
ATOM 6992 C CA . ARG B 1 113 ? -18.562 36.906 6.18 1 98.56 113 ARG B CA 1
ATOM 6993 C C . ARG B 1 113 ? -19.688 37.406 7.062 1 98.56 113 ARG B C 1
ATOM 6995 O O . ARG B 1 113 ? -19.453 38.188 7.988 1 98.56 113 ARG B O 1
ATOM 7002 N N . SER B 1 114 ? -20.875 36.906 6.75 1 98.44 114 SER B N 1
ATOM 7003 C CA . SER B 1 114 ? -22.047 37.406 7.469 1 98.44 114 SER B CA 1
ATOM 7004 C C . SER B 1 114 ? -22.016 36.969 8.938 1 98.44 114 SER B C 1
ATOM 7006 O O . SER B 1 114 ? -22.328 37.781 9.82 1 98.44 114 SER B O 1
ATOM 7008 N N . VAL B 1 115 ? -21.656 35.75 9.148 1 98.75 115 VAL B N 1
ATOM 7009 C CA . VAL B 1 115 ? -21.594 35.219 10.508 1 98.75 115 VAL B CA 1
ATOM 7010 C C . VAL B 1 115 ? -20.516 35.969 11.297 1 98.75 115 VAL B C 1
ATOM 7012 O O . VAL B 1 115 ? -20.75 36.375 12.445 1 98.75 115 VAL B O 1
ATOM 7015 N N . ALA B 1 116 ? -19.375 36.156 10.727 1 98.81 116 ALA B N 1
ATOM 7016 C CA . ALA B 1 116 ? -18.266 36.812 11.398 1 98.81 116 ALA B CA 1
ATOM 7017 C C . ALA B 1 116 ? -18.641 38.25 11.75 1 98.81 116 ALA B C 1
ATOM 7019 O O . ALA B 1 116 ? -18.406 38.719 12.883 1 98.81 116 ALA B O 1
ATOM 7020 N N . ALA B 1 117 ? -19.188 38.969 10.789 1 98.38 117 ALA B N 1
ATOM 7021 C CA . ALA B 1 117 ? -19.578 40.344 11.016 1 98.38 117 ALA B CA 1
ATOM 7022 C C . ALA B 1 117 ? -20.641 40.438 12.102 1 98.38 117 ALA B C 1
ATOM 7024 O O . ALA B 1 117 ? -20.562 41.312 12.977 1 98.38 117 ALA B O 1
ATOM 7025 N N . PHE B 1 118 ? -21.641 39.625 12.016 1 98.5 118 PHE B N 1
ATOM 7026 C CA . PHE B 1 118 ? -22.75 39.625 12.969 1 98.5 118 PHE B CA 1
ATOM 7027 C C . PHE B 1 118 ? -22.25 39.344 14.383 1 98.5 118 PHE B C 1
ATOM 7029 O O . PHE B 1 118 ? -22.609 40.031 15.336 1 98.5 118 PHE B O 1
ATOM 7036 N N . ALA B 1 119 ? -21.438 38.25 14.508 1 98.75 119 ALA B N 1
ATOM 7037 C CA . ALA B 1 119 ? -20.891 37.875 15.812 1 98.75 119 ALA B CA 1
ATOM 7038 C C . ALA B 1 119 ? -20.031 39 16.391 1 98.75 119 ALA B C 1
ATOM 7040 O O . ALA B 1 119 ? -20.141 39.312 17.578 1 98.75 119 ALA B O 1
ATOM 7041 N N . ALA B 1 120 ? -19.156 39.531 15.586 1 98.44 120 ALA B N 1
ATOM 7042 C CA . ALA B 1 120 ? -18.297 40.625 16.031 1 98.44 120 ALA B CA 1
ATOM 7043 C C . ALA B 1 120 ? -19.125 41.812 16.547 1 98.44 120 ALA B C 1
ATOM 7045 O O . ALA B 1 120 ? -18.812 42.375 17.609 1 98.44 120 ALA B O 1
ATOM 7046 N N . GLU B 1 121 ? -20.125 42.156 15.836 1 98.06 121 GLU B N 1
ATOM 7047 C CA . GLU B 1 121 ? -20.984 43.281 16.219 1 98.06 121 GLU B CA 1
ATOM 7048 C C . GLU B 1 121 ? -21.734 42.969 17.516 1 98.06 121 GLU B C 1
ATOM 7050 O O . GLU B 1 121 ? -21.719 43.812 18.438 1 98.06 121 GLU B O 1
ATOM 7055 N N . GLN B 1 122 ? -22.359 41.875 17.578 1 98.12 122 GLN B N 1
ATOM 7056 C CA . GLN B 1 122 ? -23.188 41.531 18.734 1 98.12 122 GLN B CA 1
ATOM 7057 C C . GLN B 1 122 ? -22.344 41.406 20 1 98.12 122 GLN B C 1
ATOM 7059 O O . GLN B 1 122 ? -22.812 41.719 21.094 1 98.12 122 GLN B O 1
ATOM 7064 N N . LEU B 1 123 ? -21.109 40.969 19.875 1 98.12 123 LEU B N 1
ATOM 7065 C CA . LEU B 1 123 ? -20.266 40.688 21.031 1 98.12 123 LEU B CA 1
ATOM 7066 C C . LEU B 1 123 ? -19.375 41.906 21.344 1 98.12 123 LEU B C 1
ATOM 7068 O O . LEU B 1 123 ? -18.781 41.969 22.422 1 98.12 123 LEU B O 1
ATOM 7072 N N . GLY B 1 124 ? -19.312 42.844 20.438 1 97.31 124 GLY B N 1
ATOM 7073 C CA . GLY B 1 124 ? -18.375 43.938 20.594 1 97.31 124 GLY B CA 1
ATOM 7074 C C . GLY B 1 124 ? -16.922 43.5 20.422 1 97.31 124 GLY B C 1
ATOM 7075 O O . GLY B 1 124 ? -16.047 44 21.125 1 97.31 124 GLY B O 1
ATOM 7076 N N . CYS B 1 125 ? -16.688 42.531 19.672 1 97.69 125 CYS B N 1
ATOM 7077 C CA . CYS B 1 125 ? -15.352 42 19.422 1 97.69 125 CYS B CA 1
ATOM 7078 C C . CYS B 1 125 ? -14.891 42.312 18 1 97.69 125 CYS B C 1
ATOM 7080 O O . CYS B 1 125 ? -15.68 42.781 17.172 1 97.69 125 CYS B O 1
ATOM 7082 N N . SER B 1 126 ? -13.641 42.125 17.766 1 97.38 126 SER B N 1
ATOM 7083 C CA . SER B 1 126 ? -13.117 42.281 16.406 1 97.38 126 SER B CA 1
ATOM 7084 C C . SER B 1 126 ? -13.258 40.969 15.609 1 97.38 126 SER B C 1
ATOM 7086 O O . SER B 1 126 ? -13.062 39.875 16.141 1 97.38 126 SER B O 1
ATOM 7088 N N . SER B 1 127 ? -13.625 41.125 14.32 1 97.62 127 SER B N 1
ATOM 7089 C CA . SER B 1 127 ? -13.586 39.969 13.445 1 97.62 127 SER B CA 1
ATOM 7090 C C . SER B 1 127 ? -12.156 39.656 13.008 1 97.62 127 SER B C 1
ATOM 7092 O O . SER B 1 127 ? -11.867 38.531 12.578 1 97.62 127 SER B O 1
ATOM 7094 N N . ARG B 1 128 ? -11.344 40.656 13.078 1 95.69 128 ARG B N 1
ATOM 7095 C CA . ARG B 1 128 ? -9.953 40.562 12.648 1 95.69 128 ARG B CA 1
ATOM 7096 C C . ARG B 1 128 ? -9.023 40.312 13.836 1 95.69 128 ARG B C 1
ATOM 7098 O O . ARG B 1 128 ? -9.227 40.906 14.914 1 95.69 128 ARG B O 1
ATOM 7105 N N . PHE B 1 129 ? -8.07 39.469 13.594 1 93.56 129 PHE B N 1
ATOM 7106 C CA . PHE B 1 129 ? -7.027 39.344 14.602 1 93.56 129 PHE B CA 1
ATOM 7107 C C . PHE B 1 129 ? -6.34 40.688 14.859 1 93.56 129 PHE B C 1
ATOM 7109 O O . PHE B 1 129 ? -5.922 41.344 13.914 1 93.56 129 PHE B O 1
ATOM 7116 N N . PRO B 1 130 ? -6.219 41 16.109 1 89.25 130 PRO B N 1
ATOM 7117 C CA . PRO B 1 130 ? -5.691 42.344 16.422 1 89.25 130 PRO B CA 1
ATOM 7118 C C . PRO B 1 130 ? -4.164 42.375 16.453 1 89.25 130 PRO B C 1
ATOM 7120 O O . PRO B 1 130 ? -3.52 41.312 16.453 1 89.25 130 PRO B O 1
ATOM 7123 N N . GLU B 1 131 ? -3.656 43.531 16.516 1 79.19 131 GLU B N 1
ATOM 7124 C CA . GLU B 1 131 ? -2.211 43.719 16.625 1 79.19 131 GLU B CA 1
ATOM 7125 C C . GLU B 1 131 ? -1.702 43.375 18.016 1 79.19 131 GLU B C 1
ATOM 7127 O O . GLU B 1 131 ? -0.55 42.969 18.188 1 79.19 131 GLU B O 1
ATOM 7132 N N . SER B 1 132 ? -2.533 43.656 19.016 1 76.75 132 SER B N 1
ATOM 7133 C CA . SER B 1 132 ? -2.191 43.312 20.391 1 76.75 132 SER B CA 1
ATOM 7134 C C . SER B 1 132 ? -3.373 42.688 21.125 1 76.75 132 SER B C 1
ATOM 7136 O O . SER B 1 132 ? -4.527 42.906 20.75 1 76.75 132 SER B O 1
ATOM 7138 N N . PHE B 1 133 ? -2.904 41.969 22.297 1 77.12 133 PHE B N 1
ATOM 7139 C CA . PHE B 1 133 ? -3.941 41.281 23.062 1 77.12 133 PHE B CA 1
ATOM 7140 C C . PHE B 1 133 ? -4.672 42.281 23.969 1 77.12 133 PHE B C 1
ATOM 7142 O O . PHE B 1 133 ? -4.059 42.938 24.812 1 77.12 133 PHE B O 1
ATOM 7149 N N . GLY B 1 134 ? -5.762 42.906 23.781 1 75.62 134 GLY B N 1
ATOM 7150 C CA . GLY B 1 134 ? -6.461 43.75 24.734 1 75.62 134 GLY B CA 1
ATOM 7151 C C . GLY B 1 134 ? -7.961 43.531 24.734 1 75.62 134 GLY B C 1
ATOM 7152 O O . GLY B 1 134 ? -8.648 43.875 25.703 1 75.62 134 GLY B O 1
ATOM 7153 N N . GLY B 1 135 ? -8.477 42.969 23.766 1 90.88 135 GLY B N 1
ATOM 7154 C CA . GLY B 1 135 ? -9.906 42.75 23.594 1 90.88 135 GLY B CA 1
ATOM 7155 C C . GLY B 1 135 ? -10.234 41.375 23.094 1 90.88 135 GLY B C 1
ATOM 7156 O O . GLY B 1 135 ? -9.531 40.406 23.406 1 90.88 135 GLY B O 1
ATOM 7157 N N . CYS B 1 136 ? -11.484 41.344 22.672 1 96.38 136 CYS B N 1
ATOM 7158 C CA . CYS B 1 136 ? -11.906 40.031 22.141 1 96.38 136 CYS B CA 1
ATOM 7159 C C . CYS B 1 136 ? -11.922 40.062 20.625 1 96.38 136 CYS B C 1
ATOM 7161 O O . CYS B 1 136 ? -12.094 41.125 20 1 96.38 136 CYS B O 1
ATOM 7163 N N . PHE B 1 137 ? -11.664 38.938 20.031 1 98 137 PHE B N 1
ATOM 7164 C CA . PHE B 1 137 ? -11.57 38.812 18.578 1 98 137 PHE B CA 1
ATOM 7165 C C . PHE B 1 137 ? -11.773 37.375 18.125 1 98 137 PHE B C 1
ATOM 7167 O O . PHE B 1 137 ? -11.484 36.438 18.875 1 98 137 PHE B O 1
ATOM 7174 N N . LEU B 1 138 ? -12.281 37.156 16.891 1 98.25 138 LEU B N 1
ATOM 7175 C CA . LEU B 1 138 ? -12.359 35.812 16.281 1 98.25 138 LEU B CA 1
ATOM 7176 C C . LEU B 1 138 ? -10.977 35.312 15.875 1 98.25 138 LEU B C 1
ATOM 7178 O O . LEU B 1 138 ? -10.141 36.094 15.422 1 98.25 138 LEU B O 1
ATOM 7182 N N . SER B 1 139 ? -10.766 34 16.094 1 97.19 139 SER B N 1
ATOM 7183 C CA . SER B 1 139 ? -9.398 33.531 15.844 1 97.19 139 SER B CA 1
ATOM 7184 C C . SER B 1 139 ? -9.359 32.062 15.461 1 97.19 139 SER B C 1
ATOM 7186 O O . SER B 1 139 ? -10.164 31.266 15.961 1 97.19 139 SER B O 1
ATOM 7188 N N . GLY B 1 140 ? -8.367 31.781 14.516 1 96.25 140 GLY B N 1
ATOM 7189 C CA . GLY B 1 140 ? -8.008 30.406 14.25 1 96.25 140 GLY B CA 1
ATOM 7190 C C . GLY B 1 140 ? -8.531 29.891 12.922 1 96.25 140 GLY B C 1
ATOM 7191 O O . GLY B 1 140 ? -9.312 30.578 12.258 1 96.25 140 GLY B O 1
ATOM 7192 N N . SER B 1 141 ? -8.078 28.609 12.633 1 92.44 141 SER B N 1
ATOM 7193 C CA . SER B 1 141 ? -8.477 27.953 11.391 1 92.44 141 SER B CA 1
ATOM 7194 C C . SER B 1 141 ? -9.953 27.562 11.43 1 92.44 141 SER B C 1
ATOM 7196 O O . SER B 1 141 ? -10.555 27.328 10.383 1 92.44 141 SER B O 1
ATOM 7198 N N . GLU B 1 142 ? -10.484 27.516 12.578 1 97.31 142 GLU B N 1
ATOM 7199 C CA . GLU B 1 142 ? -11.883 27.172 12.773 1 97.31 142 GLU B CA 1
ATOM 7200 C C . GLU B 1 142 ? -12.648 28.312 13.445 1 97.31 142 GLU B C 1
ATOM 7202 O O . GLU B 1 142 ? -13.609 28.062 14.18 1 97.31 142 GLU B O 1
ATOM 7207 N N . ALA B 1 143 ? -12.25 29.531 13.195 1 98.44 143 ALA B N 1
ATOM 7208 C CA . ALA B 1 143 ? -12.891 30.719 13.781 1 98.44 143 ALA B CA 1
ATOM 7209 C C . ALA B 1 143 ? -14.383 30.734 13.469 1 98.44 143 ALA B C 1
ATOM 7211 O O . ALA B 1 143 ? -15.188 31.141 14.312 1 98.44 143 ALA B O 1
ATOM 7212 N N . VAL B 1 144 ? -14.719 30.438 12.258 1 98.56 144 VAL B N 1
ATOM 7213 C CA . VAL B 1 144 ? -16.109 30.328 11.812 1 98.56 144 VAL B CA 1
ATOM 7214 C C . VAL B 1 144 ? -16.312 29.016 11.055 1 98.56 144 VAL B C 1
ATOM 7216 O O . VAL B 1 144 ? -15.727 28.812 9.992 1 98.56 144 VAL B O 1
ATOM 7219 N N . THR B 1 145 ? -17.109 28.141 11.617 1 98.19 145 THR B N 1
ATOM 7220 C CA . THR B 1 145 ? -17.359 26.844 11 1 98.19 145 THR B CA 1
ATOM 7221 C C . THR B 1 145 ? -18.844 26.484 11.062 1 98.19 145 THR B C 1
ATOM 7223 O O . THR B 1 145 ? -19.594 27.062 11.859 1 98.19 145 THR B O 1
ATOM 7226 N N . LEU B 1 146 ? -19.188 25.594 10.156 1 98.19 146 LEU B N 1
ATOM 7227 C CA . LEU B 1 146 ? -20.531 25.031 10.234 1 98.19 146 LEU B CA 1
ATOM 7228 C C . LEU B 1 146 ? -20.719 24.25 11.531 1 98.19 146 LEU B C 1
ATOM 7230 O O . LEU B 1 146 ? -19.828 23.484 11.938 1 98.19 146 LEU B O 1
ATOM 7234 N N . GLN B 1 147 ? -21.766 24.531 12.203 1 97.88 147 GLN B N 1
ATOM 7235 C CA . GLN B 1 147 ? -22.188 23.672 13.305 1 97.88 147 GLN B CA 1
ATOM 7236 C C . GLN B 1 147 ? -23.125 22.578 12.82 1 97.88 147 GLN B C 1
ATOM 7238 O O . GLN B 1 147 ? -24.266 22.859 12.414 1 97.88 147 GLN B O 1
ATOM 7243 N N . LEU B 1 148 ? -22.688 21.406 12.898 1 97.56 148 LEU B N 1
ATOM 7244 C CA . LEU B 1 148 ? -23.516 20.297 12.445 1 97.56 148 LEU B CA 1
ATOM 7245 C C . LEU B 1 148 ? -24.656 20.047 13.422 1 97.56 148 LEU B C 1
ATOM 7247 O O . LEU B 1 148 ? -24.484 20.172 14.633 1 97.56 148 LEU B O 1
ATOM 7251 N N . PRO B 1 149 ? -25.859 19.672 12.922 1 97.5 149 PRO B N 1
ATOM 7252 C CA . PRO B 1 149 ? -26.906 19.203 13.828 1 97.5 149 PRO B CA 1
ATOM 7253 C C . PRO B 1 149 ? -26.594 17.859 14.461 1 97.5 149 PRO B C 1
ATOM 7255 O O . PRO B 1 149 ? -25.625 17.203 14.062 1 97.5 149 PRO B O 1
ATOM 7258 N N . SER B 1 150 ? -27.359 17.562 15.5 1 97.88 150 SER B N 1
ATOM 7259 C CA . SER B 1 150 ? -27.234 16.203 16 1 97.88 150 SER B CA 1
ATOM 7260 C C . SER B 1 150 ? -27.516 15.18 14.914 1 97.88 150 SER B C 1
ATOM 7262 O O . SER B 1 150 ? -28.266 15.453 13.977 1 97.88 150 SER B O 1
ATOM 7264 N N . LYS B 1 151 ? -26.875 14.055 15.086 1 98.06 151 LYS B N 1
ATOM 7265 C CA . LYS B 1 151 ? -27.141 13 14.109 1 98.06 151 LYS B CA 1
ATOM 7266 C C . LYS B 1 151 ? -28.625 12.633 14.07 1 98.06 151 LYS B C 1
ATOM 7268 O O . LYS B 1 151 ? -29.172 12.391 13 1 98.06 151 LYS B O 1
ATOM 7273 N N . GLU B 1 152 ? -29.25 12.57 15.172 1 97.75 152 GLU B N 1
ATOM 7274 C CA . GLU B 1 152 ? -30.672 12.266 15.242 1 97.75 152 GLU B CA 1
ATOM 7275 C C . GLU B 1 152 ? -31.5 13.242 14.406 1 97.75 152 GLU B C 1
ATOM 7277 O O . GLU B 1 152 ? -32.375 12.836 13.633 1 97.75 152 GLU B O 1
ATOM 7282 N N . ALA B 1 153 ? -31.203 14.5 14.508 1 98.06 153 ALA B N 1
ATOM 7283 C CA . ALA B 1 153 ? -31.938 15.523 13.758 1 98.06 153 ALA B CA 1
ATOM 7284 C C . ALA B 1 153 ? -31.641 15.414 12.258 1 98.06 153 ALA B C 1
ATOM 7286 O O . ALA B 1 153 ? -32.531 15.602 11.438 1 98.06 153 ALA B O 1
ATOM 7287 N N . ALA B 1 154 ? -30.453 15.195 11.961 1 98.25 154 ALA B N 1
ATOM 7288 C CA . ALA B 1 154 ? -30.062 15.047 10.555 1 98.25 154 ALA B CA 1
ATOM 7289 C C . ALA B 1 154 ? -30.781 13.867 9.906 1 98.25 154 ALA B C 1
ATOM 7291 O O . ALA B 1 154 ? -31.312 13.984 8.797 1 98.25 154 ALA B O 1
ATOM 7292 N N . LEU B 1 155 ? -30.766 12.766 10.633 1 97.75 155 LEU B N 1
ATOM 7293 C CA . LEU B 1 155 ? -31.406 11.57 10.086 1 97.75 155 LEU B CA 1
ATOM 7294 C C . LEU B 1 155 ? -32.906 11.75 9.977 1 97.75 155 LEU B C 1
ATOM 7296 O O . LEU B 1 155 ? -33.531 11.219 9.055 1 97.75 155 LEU B O 1
ATOM 7300 N N . ALA B 1 156 ? -33.5 12.445 10.914 1 97.62 156 ALA B N 1
ATOM 7301 C CA . ALA B 1 156 ? -34.938 12.742 10.828 1 97.62 156 ALA B CA 1
ATOM 7302 C C . ALA B 1 156 ? -35.25 13.539 9.562 1 97.62 156 ALA B C 1
ATOM 7304 O O . ALA B 1 156 ? -36.281 13.312 8.93 1 97.62 156 ALA B O 1
ATOM 7305 N N . TYR B 1 157 ? -34.406 14.445 9.242 1 97.19 157 TYR B N 1
ATOM 7306 C CA . TYR B 1 157 ? -34.594 15.258 8.047 1 97.19 157 TYR B CA 1
ATOM 7307 C C . TYR B 1 157 ? -34.344 14.438 6.785 1 97.19 157 TYR B C 1
ATOM 7309 O O . TYR B 1 157 ? -35.125 14.484 5.836 1 97.19 157 TYR B O 1
ATOM 7317 N N . LEU B 1 158 ? -33.312 13.609 6.746 1 96.44 158 LEU B N 1
ATOM 7318 C CA . LEU B 1 158 ? -32.875 12.867 5.57 1 96.44 158 LEU B CA 1
ATOM 7319 C C . LEU B 1 158 ? -33.812 11.703 5.285 1 96.44 158 LEU B C 1
ATOM 7321 O O . LEU B 1 158 ? -34.094 11.398 4.125 1 96.44 158 LEU B O 1
ATOM 7325 N N . ASP B 1 159 ? -34.219 11.047 6.375 1 94.88 159 ASP B N 1
ATOM 7326 C CA . ASP B 1 159 ? -34.812 9.734 6.18 1 94.88 159 ASP B CA 1
ATOM 7327 C C . ASP B 1 159 ? -36.312 9.727 6.594 1 94.88 159 ASP B C 1
ATOM 7329 O O . ASP B 1 159 ? -37.062 8.859 6.168 1 94.88 159 ASP B O 1
ATOM 7333 N N . ALA B 1 160 ? -36.688 10.688 7.453 1 93.38 160 ALA B N 1
ATOM 7334 C CA . ALA B 1 160 ? -38.031 10.594 8.016 1 93.38 160 ALA B CA 1
ATOM 7335 C C . ALA B 1 160 ? -38.906 11.75 7.52 1 93.38 160 ALA B C 1
ATOM 7337 O O . ALA B 1 160 ? -40.031 11.953 8.023 1 93.38 160 ALA B O 1
ATOM 7338 N N . GLY B 1 161 ? -38.406 12.547 6.648 1 90.62 161 GLY B N 1
ATOM 7339 C CA . GLY B 1 161 ? -39.219 13.617 6.062 1 90.62 161 GLY B CA 1
ATOM 7340 C C . GLY B 1 161 ? -39.5 14.742 7.031 1 90.62 161 GLY B C 1
ATOM 7341 O O . GLY B 1 161 ? -40.469 15.5 6.832 1 90.62 161 GLY B O 1
ATOM 7342 N N . GLN B 1 162 ? -38.781 14.773 8.062 1 94.75 162 GLN B N 1
ATOM 7343 C CA . GLN B 1 162 ? -39 15.844 9.031 1 94.75 162 GLN B CA 1
ATOM 7344 C C . GLN B 1 162 ? -38.375 17.156 8.539 1 94.75 162 GLN B C 1
ATOM 7346 O O . GLN B 1 162 ? -37.688 17.172 7.535 1 94.75 162 GLN B O 1
ATOM 7351 N N . ALA B 1 163 ? -38.75 18.172 9.273 1 95.06 163 ALA B N 1
ATOM 7352 C CA . ALA B 1 163 ? -38.281 19.5 8.891 1 95.06 163 ALA B CA 1
ATOM 7353 C C . ALA B 1 163 ? -36.75 19.609 9.008 1 95.06 163 ALA B C 1
ATOM 7355 O O . ALA B 1 163 ? -36.156 18.953 9.859 1 95.06 163 ALA B O 1
ATOM 7356 N N . ALA B 1 164 ? -36.25 20.469 8.211 1 95.69 164 ALA B N 1
ATOM 7357 C CA . ALA B 1 164 ? -34.812 20.703 8.234 1 95.69 164 ALA B CA 1
ATOM 7358 C C . ALA B 1 164 ? -34.375 21.297 9.562 1 95.69 164 ALA B C 1
ATOM 7360 O O . ALA B 1 164 ? -34.969 22.266 10.047 1 95.69 164 ALA B O 1
ATOM 7361 N N . PRO B 1 165 ? -33.344 20.703 10.148 1 97.31 165 PRO B N 1
ATOM 7362 C CA . PRO B 1 165 ? -32.781 21.438 11.281 1 97.31 165 PRO B CA 1
ATOM 7363 C C . PRO B 1 165 ? -32.219 22.797 10.875 1 97.31 165 PRO B C 1
ATOM 7365 O O . PRO B 1 165 ? -31.781 22.984 9.734 1 97.31 165 PRO B O 1
ATOM 7368 N N . ALA B 1 166 ? -32.188 23.703 11.852 1 96.5 166 ALA B N 1
ATOM 7369 C CA . ALA B 1 166 ? -31.641 25.031 11.57 1 96.5 166 ALA B CA 1
ATOM 7370 C C . ALA B 1 166 ? -30.156 24.969 11.211 1 96.5 166 ALA B C 1
ATOM 7372 O O . ALA B 1 166 ? -29.406 24.203 11.828 1 96.5 166 ALA B O 1
ATOM 7373 N N . ARG B 1 167 ? -29.859 25.656 10.172 1 97.44 167 ARG B N 1
ATOM 7374 C CA . ARG B 1 167 ? -28.453 25.812 9.82 1 97.44 167 ARG B CA 1
ATOM 7375 C C . ARG B 1 167 ? -27.766 26.844 10.719 1 97.44 167 ARG B C 1
ATOM 7377 O O . ARG B 1 167 ? -28.219 27.969 10.828 1 97.44 167 ARG B O 1
ATOM 7384 N N . MET B 1 168 ? -26.734 26.359 11.398 1 98.12 168 MET B N 1
ATOM 7385 C CA . MET B 1 168 ? -26.062 27.188 12.414 1 98.12 168 MET B CA 1
ATOM 7386 C C . MET B 1 168 ? -24.562 27.219 12.195 1 98.12 168 MET B C 1
ATOM 7388 O O . MET B 1 168 ? -24.016 26.375 11.461 1 98.12 168 MET B O 1
ATOM 7392 N N . ALA B 1 169 ? -23.891 28.172 12.797 1 98.69 169 ALA B N 1
ATOM 7393 C CA . ALA B 1 169 ? -22.438 28.281 12.766 1 98.69 169 ALA B CA 1
ATOM 7394 C C . ALA B 1 169 ? -21.844 28.266 14.172 1 98.69 169 ALA B C 1
ATOM 7396 O O . ALA B 1 169 ? -22.516 28.656 15.133 1 98.69 169 ALA B O 1
ATOM 7397 N N . GLN B 1 170 ? -20.719 27.781 14.273 1 98.56 170 GLN B N 1
ATOM 7398 C CA . GLN B 1 170 ? -19.906 27.938 15.477 1 98.56 170 GLN B CA 1
ATOM 7399 C C . GLN B 1 170 ? -18.828 28.984 15.273 1 98.56 170 GLN B C 1
ATOM 7401 O O . GLN B 1 170 ? -18.188 29.047 14.219 1 98.56 170 GLN B O 1
ATOM 7406 N N . VAL B 1 171 ? -18.594 29.812 16.297 1 98.75 171 VAL B N 1
ATOM 7407 C CA . VAL B 1 171 ? -17.578 30.859 16.25 1 98.75 171 VAL B CA 1
ATOM 7408 C C . VAL B 1 171 ? -16.656 30.734 17.469 1 98.75 171 VAL B C 1
ATOM 7410 O O . VAL B 1 171 ? -17.125 30.531 18.594 1 98.75 171 VAL B O 1
ATOM 7413 N N . ILE B 1 172 ? -15.398 30.812 17.25 1 98.69 172 ILE B N 1
ATOM 7414 C CA . ILE B 1 172 ? -14.414 30.812 18.328 1 98.69 172 ILE B CA 1
ATOM 7415 C C . ILE B 1 172 ? -13.898 32.25 18.547 1 98.69 172 ILE B C 1
ATOM 7417 O O . ILE B 1 172 ? -13.414 32.875 17.609 1 98.69 172 ILE B O 1
ATOM 7421 N N . VAL B 1 173 ? -13.977 32.688 19.781 1 98.56 173 VAL B N 1
ATOM 7422 C CA . VAL B 1 173 ? -13.555 34.031 20.141 1 98.56 173 VAL B CA 1
ATOM 7423 C C . VAL B 1 173 ? -12.539 34 21.281 1 98.56 173 VAL B C 1
ATOM 7425 O O . VAL B 1 173 ? -12.766 33.312 22.281 1 98.56 173 VAL B O 1
ATOM 7428 N N . VAL B 1 174 ? -11.461 34.688 21.109 1 97.06 174 VAL B N 1
ATOM 7429 C CA . VAL B 1 174 ? -10.508 34.875 22.188 1 97.06 174 VAL B CA 1
ATOM 7430 C C . VAL B 1 174 ? -10.898 36.125 22.984 1 97.06 174 VAL B C 1
ATOM 7432 O O . VAL B 1 174 ? -11.086 37.219 22.422 1 97.06 174 VAL B O 1
ATOM 7435 N N . HIS B 1 175 ? -11.078 35.969 24.234 1 95.69 175 HIS B N 1
ATOM 7436 C CA . HIS B 1 175 ? -11.375 37.062 25.172 1 95.69 175 HIS B CA 1
ATOM 7437 C C . HIS B 1 175 ? -10.18 37.344 26.062 1 95.69 175 HIS B C 1
ATOM 7439 O O . HIS B 1 175 ? -10.141 36.906 27.219 1 95.69 175 HIS B O 1
ATOM 7445 N N . ALA B 1 176 ? -9.344 38.125 25.516 1 91.56 176 ALA B N 1
ATOM 7446 C CA . ALA B 1 176 ? -8.117 38.438 26.25 1 91.56 176 ALA B CA 1
ATOM 7447 C C . ALA B 1 176 ? -8.422 39.312 27.469 1 91.56 176 ALA B C 1
ATOM 7449 O O . ALA B 1 176 ? -7.598 39.438 28.391 1 91.56 176 ALA B O 1
ATOM 7450 N N . GLU B 1 177 ? -9.586 39.938 27.5 1 90.88 177 GLU B N 1
ATOM 7451 C CA . GLU B 1 177 ? -9.977 40.812 28.578 1 90.88 177 GLU B CA 1
ATOM 7452 C C . GLU B 1 177 ? -10.609 40.062 29.734 1 90.88 177 GLU B C 1
ATOM 7454 O O . GLU B 1 177 ? -10.828 40.594 30.812 1 90.88 177 GLU B O 1
ATOM 7459 N N . LYS B 1 178 ? -10.828 38.781 29.562 1 92.81 178 LYS B N 1
ATOM 7460 C CA . LYS B 1 178 ? -11.469 37.969 30.594 1 92.81 178 LYS B CA 1
ATOM 7461 C C . LYS B 1 178 ? -10.438 37.125 31.359 1 92.81 178 LYS B C 1
ATOM 7463 O O . LYS B 1 178 ? -9.273 37.031 30.953 1 92.81 178 LYS B O 1
ATOM 7468 N N . PRO B 1 179 ? -10.891 36.594 32.531 1 92.12 179 PRO B N 1
ATOM 7469 C CA . PRO B 1 179 ? -9.977 35.688 33.219 1 92.12 179 PRO B CA 1
ATOM 7470 C C . PRO B 1 179 ? -9.531 34.531 32.344 1 92.12 179 PRO B C 1
ATOM 7472 O O . PRO B 1 179 ? -10.297 34.031 31.516 1 92.12 179 PRO B O 1
ATOM 7475 N N . PRO B 1 180 ? -8.297 34.062 32.531 1 91.75 180 PRO B N 1
ATOM 7476 C CA . PRO B 1 180 ? -7.723 33.031 31.656 1 91.75 180 PRO B CA 1
ATOM 7477 C C . PRO B 1 180 ? -8.602 31.781 31.562 1 91.75 180 PRO B C 1
ATOM 7479 O O . PRO B 1 180 ? -8.625 31.125 30.516 1 91.75 180 PRO B O 1
ATOM 7482 N N . GLU B 1 181 ? -9.367 31.484 32.562 1 93 181 GLU B N 1
ATOM 7483 C CA . GLU B 1 181 ? -10.188 30.281 32.562 1 93 181 GLU B CA 1
ATOM 7484 C C . GLU B 1 181 ? -11.297 30.359 31.531 1 93 181 GLU B C 1
ATOM 7486 O O . GLU B 1 181 ? -11.867 29.344 31.141 1 93 181 GLU B O 1
ATOM 7491 N N . SER B 1 182 ? -11.586 31.594 31.109 1 95.62 182 SER B N 1
ATOM 7492 C CA . SER B 1 182 ? -12.602 31.828 30.094 1 95.62 182 SER B CA 1
ATOM 7493 C C . SER B 1 182 ? -12.055 32.656 28.938 1 95.62 182 SER B C 1
ATOM 7495 O O . SER B 1 182 ? -12.773 33.438 28.328 1 95.62 182 SER B O 1
ATOM 7497 N N . GLY B 1 183 ? -10.742 32.469 28.75 1 95 183 GLY B N 1
ATOM 7498 C CA . GLY B 1 183 ? -10.062 33.312 27.781 1 95 183 GLY B CA 1
ATOM 7499 C C . GLY B 1 183 ? -10.391 32.938 26.344 1 95 183 GLY B C 1
ATOM 7500 O O . GLY B 1 183 ? -10.164 33.75 25.438 1 95 183 GLY B O 1
ATOM 7501 N N . VAL B 1 184 ? -10.906 31.719 26.078 1 97.5 184 VAL B N 1
ATOM 7502 C CA . VAL B 1 184 ? -11.414 31.312 24.766 1 97.5 184 VAL B CA 1
ATOM 7503 C C . VAL B 1 184 ? -12.852 30.828 24.906 1 97.5 184 VAL B C 1
ATOM 7505 O O . VAL B 1 184 ? -13.141 29.953 25.719 1 97.5 184 VAL B O 1
ATOM 7508 N N . ARG B 1 185 ? -13.711 31.391 24.094 1 98.56 185 ARG B N 1
ATOM 7509 C CA . ARG B 1 185 ? -15.125 31.031 24.188 1 98.56 185 ARG B CA 1
ATOM 7510 C C . ARG B 1 185 ? -15.648 30.531 22.844 1 98.56 185 ARG B C 1
ATOM 7512 O O . ARG B 1 185 ? -15.18 30.969 21.781 1 98.56 185 ARG B O 1
ATOM 7519 N N . PHE B 1 186 ? -16.625 29.625 22.953 1 98.5 186 PHE B N 1
ATOM 7520 C CA . PHE B 1 186 ? -17.375 29.109 21.812 1 98.5 186 PHE B CA 1
ATOM 7521 C C . PHE B 1 186 ? -18.766 29.719 21.766 1 98.5 186 PHE B C 1
ATOM 7523 O O . PHE B 1 186 ? -19.422 29.844 22.797 1 98.5 186 PHE B O 1
ATOM 7530 N N . TYR B 1 187 ? -19.156 30.094 20.562 1 98.75 187 TYR B N 1
ATOM 7531 C CA . TYR B 1 187 ? -20.5 30.625 20.375 1 98.75 187 TYR B CA 1
ATOM 7532 C C . TYR B 1 187 ? -21.203 29.906 19.219 1 98.75 187 TYR B C 1
ATOM 7534 O O . TYR B 1 187 ? -20.562 29.547 18.234 1 98.75 187 TYR B O 1
ATOM 7542 N N . THR B 1 188 ? -22.453 29.719 19.375 1 98.56 188 THR B N 1
ATOM 7543 C CA . THR B 1 188 ? -23.328 29.312 18.281 1 98.56 188 THR B CA 1
ATOM 7544 C C . THR B 1 188 ? -24.031 30.516 17.672 1 98.56 188 THR B C 1
ATOM 7546 O O . THR B 1 188 ? -24.578 31.359 18.406 1 98.56 188 THR B O 1
ATOM 7549 N N . VAL B 1 189 ? -24.031 30.609 16.391 1 98.75 189 VAL B N 1
ATOM 7550 C CA . VAL B 1 189 ? -24.609 31.75 15.68 1 98.75 189 VAL B CA 1
ATOM 7551 C C . VAL B 1 189 ? -25.609 31.266 14.633 1 98.75 189 VAL B C 1
ATOM 7553 O O . VAL B 1 189 ? -25.297 30.391 13.828 1 98.75 189 VAL B O 1
ATOM 7556 N N . GLY B 1 190 ? -26.75 31.922 14.555 1 97.88 190 GLY B N 1
ATOM 7557 C CA . GLY B 1 190 ? -27.766 31.609 13.555 1 97.88 190 GLY B CA 1
ATOM 7558 C C . GLY B 1 190 ? -29.188 31.828 14.062 1 97.88 190 GLY B C 1
ATOM 7559 O O . GLY B 1 190 ? -29.391 32.469 15.102 1 97.88 190 GLY B O 1
ATOM 7560 N N . PRO B 1 191 ? -30.219 31.359 13.289 1 97.75 191 PRO B N 1
ATOM 7561 C CA . PRO B 1 191 ? -30.109 30.5 12.109 1 97.75 191 PRO B CA 1
ATOM 7562 C C . PRO B 1 191 ? -29.625 31.266 10.867 1 97.75 191 PRO B C 1
ATOM 7564 O O . PRO B 1 191 ? -29.734 32.5 10.82 1 97.75 191 PRO B O 1
ATOM 7567 N N . LEU B 1 192 ? -29.062 30.438 9.953 1 97.88 192 LEU B N 1
ATOM 7568 C CA . LEU B 1 192 ? -28.641 30.969 8.656 1 97.88 192 LEU B CA 1
ATOM 7569 C C . LEU B 1 192 ? -29.703 30.719 7.594 1 97.88 192 LEU B C 1
ATOM 7571 O O . LEU B 1 192 ? -30.5 29.781 7.703 1 97.88 192 LEU B O 1
ATOM 7575 N N . THR B 1 193 ? -29.766 31.484 6.52 1 90.81 193 THR B N 1
ATOM 7576 C CA . THR B 1 193 ? -30.766 31.375 5.465 1 90.81 193 THR B CA 1
ATOM 7577 C C . THR B 1 193 ? -30.375 30.281 4.469 1 90.81 193 THR B C 1
ATOM 7579 O O . THR B 1 193 ? -31.203 29.797 3.707 1 90.81 193 THR B O 1
ATOM 7582 N N . GLY B 1 194 ? -29.125 30 4.48 1 86.88 194 GLY B N 1
ATOM 7583 C CA . GLY B 1 194 ? -28.625 29.109 3.457 1 86.88 194 GLY B CA 1
ATOM 7584 C C . GLY B 1 194 ? -28.281 29.812 2.16 1 86.88 194 GLY B C 1
ATOM 7585 O O . GLY B 1 194 ? -27.766 29.203 1.224 1 86.88 194 GLY B O 1
ATOM 7586 N N . GLN B 1 195 ? -28.547 31.078 2.092 1 82.56 195 GLN B N 1
ATOM 7587 C CA . GLN B 1 195 ? -28.297 31.891 0.903 1 82.56 195 GLN B CA 1
ATOM 7588 C C . GLN B 1 195 ? -27.328 33.031 1.207 1 82.56 195 GLN B C 1
ATOM 7590 O O . GLN B 1 195 ? -27.5 34.156 0.708 1 82.56 195 GLN B O 1
ATOM 7595 N N . GLY B 1 196 ? -26.469 32.812 2.174 1 86.31 196 GLY B N 1
ATOM 7596 C CA . GLY B 1 196 ? -25.359 33.75 2.359 1 86.31 196 GLY B CA 1
ATOM 7597 C C . GLY B 1 196 ? -25.547 34.625 3.566 1 86.31 196 GLY B C 1
ATOM 7598 O O . GLY B 1 196 ? -24.641 35.406 3.916 1 86.31 196 GLY B O 1
ATOM 7599 N N . GLY B 1 197 ? -26.688 34.531 4.277 1 89.94 197 GLY B N 1
ATOM 7600 C CA . GLY B 1 197 ? -26.922 35.438 5.379 1 89.94 197 GLY B CA 1
ATOM 7601 C C . GLY B 1 197 ? -27.609 34.812 6.566 1 89.94 197 GLY B C 1
ATOM 7602 O O . GLY B 1 197 ? -27.688 33.562 6.652 1 89.94 197 GLY B O 1
ATOM 7603 N N . LEU B 1 198 ? -27.906 35.688 7.484 1 96.69 198 LEU B N 1
ATOM 7604 C CA . LEU B 1 198 ? -28.594 35.281 8.695 1 96.69 198 LEU B CA 1
ATOM 7605 C C . LEU B 1 198 ? -30.094 35.562 8.617 1 96.69 198 LEU B C 1
ATOM 7607 O O . LEU B 1 198 ? -30.5 36.531 7.957 1 96.69 198 LEU B O 1
ATOM 7611 N N . GLU B 1 199 ? -30.875 34.75 9.219 1 95.5 199 GLU B N 1
ATOM 7612 C CA . GLU B 1 199 ? -32.312 35 9.305 1 95.5 199 GLU B CA 1
ATOM 7613 C C . GLU B 1 199 ? -32.625 36.125 10.281 1 95.5 199 GLU B C 1
ATOM 7615 O O . GLU B 1 199 ? -31.797 36.5 11.102 1 95.5 199 GLU B O 1
ATOM 7620 N N . GLU B 1 200 ? -34.031 36.5 10.055 1 93.12 200 GLU B N 1
ATOM 7621 C CA . GLU B 1 200 ? -34.531 37.469 11.047 1 93.12 200 GLU B CA 1
ATOM 7622 C C . GLU B 1 200 ? -34.594 36.812 12.43 1 93.12 200 GLU B C 1
ATOM 7624 O O . GLU B 1 200 ? -35.125 35.719 12.57 1 93.12 200 GLU B O 1
ATOM 7629 N N . GLY B 1 201 ? -33.938 37.406 13.375 1 94 201 GLY B N 1
ATOM 7630 C CA . GLY B 1 201 ? -34 36.875 14.727 1 94 201 GLY B CA 1
ATOM 7631 C C . GLY B 1 201 ? -32.75 36.062 15.086 1 94 201 GLY B C 1
ATOM 7632 O O . GLY B 1 201 ? -32.688 35.469 16.172 1 94 201 GLY B O 1
ATOM 7633 N N . ALA B 1 202 ? -31.859 35.906 14.141 1 97.5 202 ALA B N 1
ATOM 7634 C CA . ALA B 1 202 ? -30.594 35.219 14.453 1 97.5 202 ALA B CA 1
ATOM 7635 C C . ALA B 1 202 ? -29.969 35.781 15.719 1 97.5 202 ALA B C 1
ATOM 7637 O O . ALA B 1 202 ? -30.188 36.969 16.062 1 97.5 202 ALA B O 1
ATOM 7638 N N . SER B 1 203 ? -29.203 34.969 16.484 1 98.06 203 SER B N 1
ATOM 7639 C CA . SER B 1 203 ? -28.562 35.375 17.75 1 98.06 203 SER B CA 1
ATOM 7640 C C . SER B 1 203 ? -27.188 34.75 17.906 1 98.06 203 SER B C 1
ATOM 7642 O O . SER B 1 203 ? -26.812 33.844 17.141 1 98.06 203 SER B O 1
ATOM 7644 N N . VAL B 1 204 ? -26.469 35.25 18.781 1 98.56 204 VAL B N 1
ATOM 7645 C CA . VAL B 1 204 ? -25.188 34.719 19.219 1 98.56 204 VAL B CA 1
ATOM 7646 C C . VAL B 1 204 ? -25.312 34.156 20.625 1 98.56 204 VAL B C 1
ATOM 7648 O O . VAL B 1 204 ? -25.609 34.875 21.562 1 98.56 204 VAL B O 1
ATOM 7651 N N . THR B 1 205 ? -25.062 32.844 20.75 1 98.5 205 THR B N 1
ATOM 7652 C CA . THR B 1 205 ? -25.25 32.188 22.047 1 98.5 205 THR B CA 1
ATOM 7653 C C . THR B 1 205 ? -23.953 31.547 22.531 1 98.5 205 THR B C 1
ATOM 7655 O O . THR B 1 205 ? -23.328 30.75 21.828 1 98.5 205 THR B O 1
ATOM 7658 N N . HIS B 1 206 ? -23.562 31.891 23.75 1 98.25 206 HIS B N 1
ATOM 7659 C CA . HIS B 1 206 ? -22.391 31.312 24.375 1 98.25 206 HIS B CA 1
ATOM 7660 C C . HIS B 1 206 ? -22.625 29.844 24.719 1 98.25 206 HIS B C 1
ATOM 7662 O O . HIS B 1 206 ? -23.594 29.516 25.406 1 98.25 206 HIS B O 1
ATOM 7668 N N . THR B 1 207 ? -21.641 29 24.297 1 97.69 207 THR B N 1
ATOM 7669 C CA . THR B 1 207 ? -21.906 27.562 24.469 1 97.69 207 THR B CA 1
ATOM 7670 C C . THR B 1 207 ? -20.781 26.906 25.25 1 97.69 207 THR B C 1
ATOM 7672 O O . THR B 1 207 ? -20.891 25.75 25.672 1 97.69 207 THR B O 1
ATOM 7675 N N . GLY B 1 208 ? -19.641 27.516 25.453 1 97.25 208 GLY B N 1
ATOM 7676 C CA . GLY B 1 208 ? -18.562 26.938 26.234 1 97.25 208 GLY B CA 1
ATOM 7677 C C . GLY B 1 208 ? -17.344 27.844 26.297 1 97.25 208 GLY B C 1
ATOM 7678 O O . GLY B 1 208 ? -17.266 28.844 25.578 1 97.25 208 GLY B O 1
ATOM 7679 N N . SER B 1 209 ? -16.438 27.516 27.234 1 97.62 209 SER B N 1
ATOM 7680 C CA . SER B 1 209 ? -15.188 28.266 27.391 1 97.62 209 SER B CA 1
ATOM 7681 C C . SER B 1 209 ? -14.039 27.328 27.75 1 97.62 209 SER B C 1
ATOM 7683 O O . SER B 1 209 ? -14.25 26.266 28.344 1 97.62 209 SER B O 1
ATOM 7685 N N . VAL B 1 210 ? -12.891 27.703 27.344 1 97.19 210 VAL B N 1
ATOM 7686 C CA . VAL B 1 210 ? -11.672 27 27.734 1 97.19 210 VAL B CA 1
ATOM 7687 C C . VAL B 1 210 ? -10.594 28.016 28.109 1 97.19 210 VAL B C 1
ATOM 7689 O O . VAL B 1 210 ? -10.789 29.234 27.953 1 97.19 210 VAL B O 1
ATOM 7692 N N . HIS B 1 211 ? -9.523 27.5 28.719 1 95.06 211 HIS B N 1
ATOM 7693 C CA . HIS B 1 211 ? -8.438 28.328 29.219 1 95.06 211 HIS B CA 1
ATOM 7694 C C . HIS B 1 211 ? -7.793 29.141 28.094 1 95.06 211 HIS B C 1
ATOM 7696 O O . HIS B 1 211 ? -7.66 28.656 26.969 1 95.06 211 HIS B O 1
ATOM 7702 N N . PHE B 1 212 ? -7.297 30.344 28.359 1 94.25 212 PHE B N 1
ATOM 7703 C CA . PHE B 1 212 ? -6.691 31.266 27.406 1 94.25 212 PHE B CA 1
ATOM 7704 C C . PHE B 1 212 ? -5.516 30.609 26.688 1 94.25 212 PHE B C 1
ATOM 7706 O O . PHE B 1 212 ? -5.281 30.875 25.516 1 94.25 212 PHE B O 1
ATOM 7713 N N . ASN B 1 213 ? -4.77 29.75 27.375 1 93.5 213 ASN B N 1
ATOM 7714 C CA . ASN B 1 213 ? -3.566 29.141 26.812 1 93.5 213 ASN B CA 1
ATOM 7715 C C . ASN B 1 213 ? -3.904 28.109 25.734 1 93.5 213 ASN B C 1
ATOM 7717 O O . ASN B 1 213 ? -3.016 27.625 25.047 1 93.5 213 ASN B O 1
ATOM 7721 N N . ARG B 1 214 ? -5.207 27.906 25.516 1 95.5 214 ARG B N 1
ATOM 7722 C CA . ARG B 1 214 ? -5.664 27.047 24.422 1 95.5 214 ARG B CA 1
ATOM 7723 C C . ARG B 1 214 ? -6 27.875 23.172 1 95.5 214 ARG B C 1
ATOM 7725 O O . ARG B 1 214 ? -6.473 27.344 22.172 1 95.5 214 ARG B O 1
ATOM 7732 N N . ARG B 1 215 ? -5.738 29.125 23.266 1 95.44 215 ARG B N 1
ATOM 7733 C CA . ARG B 1 215 ? -6.113 29.969 22.141 1 95.44 215 ARG B CA 1
ATOM 7734 C C . ARG B 1 215 ? -5.613 29.391 20.828 1 95.44 215 ARG B C 1
ATOM 7736 O O . ARG B 1 215 ? -4.566 28.75 20.781 1 95.44 215 ARG B O 1
ATOM 7743 N N . PRO B 1 216 ? -6.418 29.656 19.75 1 96.94 216 PRO B N 1
ATOM 7744 C CA . PRO B 1 216 ? -6.074 29.047 18.453 1 96.94 216 PRO B CA 1
ATOM 7745 C C . PRO B 1 216 ? -4.711 29.5 17.938 1 96.94 216 PRO B C 1
ATOM 7747 O O . PRO B 1 216 ? -4.293 30.641 18.203 1 96.94 216 PRO B O 1
ATOM 7750 N N . VAL B 1 217 ? -4.051 28.594 17.25 1 95.88 217 VAL B N 1
ATOM 7751 C CA . VAL B 1 217 ? -2.947 29.016 16.406 1 95.88 217 VAL B CA 1
ATOM 7752 C C . VAL B 1 217 ? -3.475 29.891 15.273 1 95.88 217 VAL B C 1
ATOM 7754 O O . VAL B 1 217 ? -4.316 29.453 14.484 1 95.88 217 VAL B O 1
ATOM 7757 N N . ASP B 1 218 ? -3.152 31.125 15.336 1 95.31 218 ASP B N 1
ATOM 7758 C CA . ASP B 1 218 ? -3.512 32.062 14.289 1 95.31 218 ASP B CA 1
ATOM 7759 C C . ASP B 1 218 ? -2.27 32.562 13.555 1 95.31 218 ASP B C 1
ATOM 7761 O O . ASP B 1 218 ? -1.337 33.094 14.188 1 95.31 218 ASP B O 1
ATOM 7765 N N . MET B 1 219 ? -2.27 32.469 12.297 1 92.56 219 MET B N 1
ATOM 7766 C CA . MET B 1 219 ? -1.079 32.812 11.523 1 92.56 219 MET B CA 1
ATOM 7767 C C . MET B 1 219 ? -0.751 34.281 11.664 1 92.56 219 MET B C 1
ATOM 7769 O O . MET B 1 219 ? 0.391 34.719 11.453 1 92.56 219 MET B O 1
ATOM 7773 N N . ALA B 1 220 ? -1.713 35.094 12.055 1 93.44 220 ALA B N 1
ATOM 7774 C CA . ALA B 1 220 ? -1.495 36.531 12.234 1 93.44 220 ALA B CA 1
ATOM 7775 C C . ALA B 1 220 ? -0.987 36.844 13.641 1 93.44 220 ALA B C 1
ATOM 7777 O O . ALA B 1 220 ? -0.64 38 13.938 1 93.44 220 ALA B O 1
ATOM 7778 N N . ASP B 1 221 ? -0.927 35.812 14.477 1 92.06 221 ASP B N 1
ATOM 7779 C CA . ASP B 1 221 ? -0.499 36.031 15.852 1 92.06 221 ASP B CA 1
ATOM 7780 C C . ASP B 1 221 ? 1.006 36.281 15.93 1 92.06 221 ASP B C 1
ATOM 7782 O O . ASP B 1 221 ? 1.801 35.344 15.812 1 92.06 221 ASP B O 1
ATOM 7786 N N . GLY B 1 222 ? 1.434 37.438 16.203 1 87.06 222 GLY B N 1
ATOM 7787 C CA . GLY B 1 222 ? 2.834 37.781 16.359 1 87.06 222 GLY B CA 1
ATOM 7788 C C . GLY B 1 222 ? 3.23 38.062 17.797 1 87.06 222 GLY B C 1
ATOM 7789 O O . GLY B 1 222 ? 4.266 38.656 18.062 1 87.06 222 GLY B O 1
ATOM 7790 N N . SER B 1 223 ? 2.492 37.594 18.734 1 88.06 223 SER B N 1
ATOM 7791 C CA . SER B 1 223 ? 2.707 37.938 20.141 1 88.06 223 SER B CA 1
ATOM 7792 C C . SER B 1 223 ? 4.031 37.344 20.641 1 88.06 223 SER B C 1
ATOM 7794 O O . SER B 1 223 ? 4.715 38 21.438 1 88.06 223 SER B O 1
ATOM 7796 N N . CYS B 1 224 ? 4.332 36.156 20.203 1 91.5 224 CYS B N 1
ATOM 7797 C CA . CYS B 1 224 ? 5.602 35.562 20.609 1 91.5 224 CYS B CA 1
ATOM 7798 C C . CYS B 1 224 ? 6.777 36.344 20.031 1 91.5 224 CYS B C 1
ATOM 7800 O O . CYS B 1 224 ? 7.875 36.312 20.594 1 91.5 224 CYS B O 1
ATOM 7802 N N . ASP B 1 225 ? 6.535 37.031 18.984 1 90.25 225 ASP B N 1
ATOM 7803 C CA . ASP B 1 225 ? 7.594 37.812 18.359 1 90.25 225 ASP B CA 1
ATOM 7804 C C . ASP B 1 225 ? 8.109 38.906 19.281 1 90.25 225 ASP B C 1
ATOM 7806 O O . ASP B 1 225 ? 9.273 39.281 19.203 1 90.25 225 ASP B O 1
ATOM 7810 N N . VAL B 1 226 ? 7.289 39.375 20.109 1 88.44 226 VAL B N 1
ATOM 7811 C CA . VAL B 1 226 ? 7.711 40.406 21.047 1 88.44 226 VAL B CA 1
ATOM 7812 C C . VAL B 1 226 ? 8.883 39.906 21.875 1 88.44 226 VAL B C 1
ATOM 7814 O O . VAL B 1 226 ? 9.859 40.625 22.094 1 88.44 226 VAL B O 1
ATOM 7817 N N . VAL B 1 227 ? 8.734 38.688 22.344 1 94.38 227 VAL B N 1
ATOM 7818 C CA . VAL B 1 227 ? 9.805 38.062 23.125 1 94.38 227 VAL B CA 1
ATOM 7819 C C . VAL B 1 227 ? 11.023 37.844 22.25 1 94.38 227 VAL B C 1
ATOM 7821 O O . VAL B 1 227 ? 12.148 38.156 22.641 1 94.38 227 VAL B O 1
ATOM 7824 N N . SER B 1 228 ? 10.805 37.344 21.078 1 94.69 228 SER B N 1
ATOM 7825 C CA . SER B 1 228 ? 11.906 37.062 20.172 1 94.69 228 SER B CA 1
ATOM 7826 C C . SER B 1 228 ? 12.656 38.344 19.812 1 94.69 228 SER B C 1
ATOM 7828 O O . SER B 1 228 ? 13.891 38.344 19.75 1 94.69 228 SER B O 1
ATOM 7830 N N . HIS B 1 229 ? 11.953 39.406 19.641 1 91.75 229 HIS B N 1
ATOM 7831 C CA . HIS B 1 229 ? 12.586 40.688 19.312 1 91.75 229 HIS B CA 1
ATOM 7832 C C . HIS B 1 229 ? 13.422 41.219 20.469 1 91.75 229 HIS B C 1
ATOM 7834 O O . HIS B 1 229 ? 14.477 41.812 20.266 1 91.75 229 HIS B O 1
ATOM 7840 N N . ARG B 1 230 ? 12.953 40.969 21.625 1 93 230 ARG B N 1
ATOM 7841 C CA . ARG B 1 230 ? 13.742 41.344 22.797 1 93 230 ARG B CA 1
ATOM 7842 C C . ARG B 1 230 ? 15.047 40.562 22.844 1 93 230 ARG B C 1
ATOM 7844 O O . ARG B 1 230 ? 16.109 41.125 23.109 1 93 230 ARG B O 1
ATOM 7851 N N . VAL B 1 231 ? 14.898 39.281 22.609 1 96.06 231 VAL B N 1
ATOM 7852 C CA . VAL B 1 231 ? 16.078 38.438 22.562 1 96.06 231 VAL B CA 1
ATOM 7853 C C . VAL B 1 231 ? 17.062 38.938 21.516 1 96.06 231 VAL B C 1
ATOM 7855 O O . VAL B 1 231 ? 18.266 39.062 21.781 1 96.06 231 VAL B O 1
ATOM 7858 N N . PHE B 1 232 ? 16.578 39.344 20.344 1 95.44 232 PHE B N 1
ATOM 7859 C CA . PHE B 1 232 ? 17.422 39.812 19.266 1 95.44 232 PHE B CA 1
ATOM 7860 C C . PHE B 1 232 ? 18.094 41.125 19.641 1 95.44 232 PHE B C 1
ATOM 7862 O O . PHE B 1 232 ? 19.281 41.312 19.359 1 95.44 232 PHE B O 1
ATOM 7869 N N . ARG B 1 233 ? 17.375 41.969 20.281 1 94.31 233 ARG B N 1
ATOM 7870 C CA . ARG B 1 233 ? 17.922 43.25 20.672 1 94.31 233 ARG B CA 1
ATOM 7871 C C . ARG B 1 233 ? 19.047 43.094 21.688 1 94.31 233 ARG B C 1
ATOM 7873 O O . ARG B 1 233 ? 20.094 43.719 21.594 1 94.31 233 ARG B O 1
ATOM 7880 N N . GLU B 1 234 ? 18.766 42.25 22.625 1 95.69 234 GLU B N 1
ATOM 7881 C CA . GLU B 1 234 ? 19.75 42.062 23.672 1 95.69 234 GLU B CA 1
ATOM 7882 C C . GLU B 1 234 ? 20.984 41.312 23.156 1 95.69 234 GLU B C 1
ATOM 7884 O O . GLU B 1 234 ? 22.094 41.531 23.672 1 95.69 234 GLU B O 1
ATOM 7889 N N . MET B 1 235 ? 20.781 40.562 22.125 1 96.25 235 MET B N 1
ATOM 7890 C CA . MET B 1 235 ? 21.891 39.812 21.547 1 96.25 235 MET B CA 1
ATOM 7891 C C . MET B 1 235 ? 22.391 40.469 20.266 1 96.25 235 MET B C 1
ATOM 7893 O O . MET B 1 235 ? 23.062 39.812 19.453 1 96.25 235 MET B O 1
ATOM 7897 N N . LYS B 1 236 ? 22.094 41.625 19.984 1 94.38 236 LYS B N 1
ATOM 7898 C CA . LYS B 1 236 ? 22.281 42.281 18.703 1 94.38 236 LYS B CA 1
ATOM 7899 C C . LYS B 1 236 ? 23.703 42.062 18.172 1 94.38 236 LYS B C 1
ATOM 7901 O O . LYS B 1 236 ? 23.891 41.562 17.062 1 94.38 236 LYS B O 1
ATOM 7906 N N . ASP B 1 237 ? 24.766 42.375 18.953 1 92.75 237 ASP B N 1
ATOM 7907 C CA . ASP B 1 237 ? 26.141 42.312 18.5 1 92.75 237 ASP B CA 1
ATOM 7908 C C . ASP B 1 237 ? 26.547 40.875 18.188 1 92.75 237 ASP B C 1
ATOM 7910 O O . ASP B 1 237 ? 27.281 40.625 17.203 1 92.75 237 ASP B O 1
ATOM 7914 N N . ILE B 1 238 ? 26.062 39.969 18.984 1 95 238 ILE B N 1
ATOM 7915 C CA . ILE B 1 238 ? 26.375 38.562 18.781 1 95 238 ILE B CA 1
ATOM 7916 C C . ILE B 1 238 ? 25.75 38.062 17.484 1 95 238 ILE B C 1
ATOM 7918 O O . ILE B 1 238 ? 26.422 37.438 16.672 1 95 238 ILE B O 1
ATOM 7922 N N . LEU B 1 239 ? 24.453 38.375 17.25 1 94.88 239 LEU B N 1
ATOM 7923 C CA . LEU B 1 239 ? 23.703 37.875 16.109 1 94.88 239 LEU B CA 1
ATOM 7924 C C . LEU B 1 239 ? 24.203 38.5 14.805 1 94.88 239 LEU B C 1
ATOM 7926 O O . LEU B 1 239 ? 24.328 37.812 13.797 1 94.88 239 LEU B O 1
ATOM 7930 N N . LEU B 1 240 ? 24.516 39.781 14.82 1 91.5 240 LEU B N 1
ATOM 7931 C CA . LEU B 1 240 ? 25.016 40.438 13.617 1 91.5 240 LEU B CA 1
ATOM 7932 C C . LEU B 1 240 ? 26.391 39.906 13.242 1 91.5 240 LEU B C 1
ATOM 7934 O O . LEU B 1 240 ? 26.703 39.781 12.055 1 91.5 240 LEU B O 1
ATOM 7938 N N . SER B 1 241 ? 27.172 39.656 14.242 1 91.38 241 SER B N 1
ATOM 7939 C CA . SER B 1 241 ? 28.5 39.094 13.984 1 91.38 241 SER B CA 1
ATOM 7940 C C . SER B 1 241 ? 28.422 37.688 13.422 1 91.38 241 SER B C 1
ATOM 7942 O O . SER B 1 241 ? 29.234 37.312 12.586 1 91.38 241 SER B O 1
ATOM 7944 N N . SER B 1 242 ? 27.453 36.969 13.867 1 93.81 242 SER B N 1
ATOM 7945 C CA . SER B 1 242 ? 27.391 35.531 13.531 1 93.81 242 SER B CA 1
ATOM 7946 C C . SER B 1 242 ? 26.625 35.312 12.234 1 93.81 242 SER B C 1
ATOM 7948 O O . SER B 1 242 ? 26.969 34.438 11.438 1 93.81 242 SER B O 1
ATOM 7950 N N . PHE B 1 243 ? 25.531 36.031 12.031 1 93.06 243 PHE B N 1
ATOM 7951 C CA . PHE B 1 243 ? 24.594 35.688 10.969 1 93.06 243 PHE B CA 1
ATOM 7952 C C . PHE B 1 243 ? 24.469 36.812 9.961 1 93.06 243 PHE B C 1
ATOM 7954 O O . PHE B 1 243 ? 23.891 36.625 8.883 1 93.06 243 PHE B O 1
ATOM 7961 N N . GLY B 1 244 ? 24.953 38 10.203 1 89.88 244 GLY B N 1
ATOM 7962 C CA . GLY B 1 244 ? 24.844 39.125 9.32 1 89.88 244 GLY B CA 1
ATOM 7963 C C . GLY B 1 244 ? 23.594 39.969 9.555 1 89.88 244 GLY B C 1
ATOM 7964 O O . GLY B 1 244 ? 22.875 39.75 10.539 1 89.88 244 GLY B O 1
ATOM 7965 N N . ASP B 1 245 ? 23.297 40.938 8.633 1 89.94 245 ASP B N 1
ATOM 7966 C CA . ASP B 1 245 ? 22.219 41.906 8.797 1 89.94 245 ASP B CA 1
ATOM 7967 C C . ASP B 1 245 ? 20.906 41.375 8.219 1 89.94 245 ASP B C 1
ATOM 7969 O O . ASP B 1 245 ? 20.281 42 7.371 1 89.94 245 ASP B O 1
ATOM 7973 N N . ILE B 1 246 ? 20.484 40.312 8.828 1 91.44 246 ILE B N 1
ATOM 7974 C CA . ILE B 1 246 ? 19.344 39.625 8.266 1 91.44 246 ILE B CA 1
ATOM 7975 C C . ILE B 1 246 ? 18.141 39.75 9.203 1 91.44 246 ILE B C 1
ATOM 7977 O O . ILE B 1 246 ? 17.062 39.219 8.914 1 91.44 246 ILE B O 1
ATOM 7981 N N . PHE B 1 247 ? 18.25 40.5 10.32 1 91.88 247 PHE B N 1
ATOM 7982 C CA . PHE B 1 247 ? 17.188 40.656 11.305 1 91.88 247 PHE B CA 1
ATOM 7983 C C . PHE B 1 247 ? 16.406 41.938 11.07 1 91.88 247 PHE B C 1
ATOM 7985 O O . PHE B 1 247 ? 16.906 43.031 11.352 1 91.88 247 PHE B O 1
ATOM 7992 N N . PRO B 1 248 ? 15.195 41.875 10.641 1 84.56 248 PRO B N 1
ATOM 7993 C CA . PRO B 1 248 ? 14.438 43.094 10.273 1 84.56 248 PRO B CA 1
ATOM 7994 C C . PRO B 1 248 ? 14.18 44 11.461 1 84.56 248 PRO B C 1
ATOM 7996 O O . PRO B 1 248 ? 14.031 45.219 11.281 1 84.56 248 PRO B O 1
ATOM 7999 N N . THR B 1 249 ? 14.102 43.531 12.609 1 81.5 249 THR B N 1
ATOM 8000 C CA . THR B 1 249 ? 13.758 44.344 13.773 1 81.5 249 THR B CA 1
ATOM 8001 C C . THR B 1 249 ? 14.992 45.062 14.305 1 81.5 249 THR B C 1
ATOM 8003 O O . THR B 1 249 ? 14.883 45.938 15.195 1 81.5 249 THR B O 1
ATOM 8006 N N . LEU B 1 250 ? 16.078 44.656 13.852 1 81.69 250 LEU B N 1
ATOM 8007 C CA . LEU B 1 250 ? 17.297 45.312 14.32 1 81.69 250 LEU B CA 1
ATOM 8008 C C . LEU B 1 250 ? 17.766 46.375 13.352 1 81.69 250 LEU B C 1
ATOM 8010 O O . LEU B 1 250 ? 18.641 46.156 12.516 1 81.69 250 LEU B O 1
ATOM 8014 N N . SER B 1 251 ? 16.781 47.406 12.695 1 60.97 251 SER B N 1
ATOM 8015 C CA . SER B 1 251 ? 16.75 48.438 11.672 1 60.97 251 SER B CA 1
ATOM 8016 C C . SER B 1 251 ? 18.156 48.875 11.266 1 60.97 251 SER B C 1
ATOM 8018 O O . SER B 1 251 ? 18.406 49.156 10.086 1 60.97 251 SER B O 1
ATOM 8020 N N . GLU B 1 252 ? 18.891 49.344 12.078 1 58.75 252 GLU B N 1
ATOM 8021 C CA . GLU B 1 252 ? 20.016 50.094 11.539 1 58.75 252 GLU B CA 1
ATOM 8022 C C . GLU B 1 252 ? 20.844 49.25 10.578 1 58.75 252 GLU B C 1
ATOM 8024 O O . GLU B 1 252 ? 21.578 49.781 9.75 1 58.75 252 GLU B O 1
ATOM 8029 N N . ALA B 1 253 ? 20.641 48.031 10.555 1 50.81 253 ALA B N 1
ATOM 8030 C CA . ALA B 1 253 ? 21.594 47.125 9.906 1 50.81 253 ALA B CA 1
ATOM 8031 C C . ALA B 1 253 ? 20.922 46.312 8.805 1 50.81 253 ALA B C 1
ATOM 8033 O O . ALA B 1 253 ? 21.562 45.5 8.141 1 50.81 253 ALA B O 1
ATOM 8034 N N . LYS B 1 254 ? 19.609 46.531 8.508 1 62.91 254 LYS B N 1
ATOM 8035 C CA . LYS B 1 254 ? 18.984 45.594 7.547 1 62.91 254 LYS B CA 1
ATOM 8036 C C . LYS B 1 254 ? 19.281 46.031 6.113 1 62.91 254 LYS B C 1
ATOM 8038 O O . LYS B 1 254 ? 18.906 47.156 5.707 1 62.91 254 LYS B O 1
ATOM 8043 N N . ASP B 1 255 ? 20.219 45.344 5.41 1 63.81 255 ASP B N 1
ATOM 8044 C CA . ASP B 1 255 ? 20.375 45.438 3.963 1 63.81 255 ASP B CA 1
ATOM 8045 C C . ASP B 1 255 ? 19.359 44.531 3.244 1 63.81 255 ASP B C 1
ATOM 8047 O O . ASP B 1 255 ? 19.375 43.312 3.408 1 63.81 255 ASP B O 1
ATOM 8051 N N . PRO B 1 256 ? 18.391 45.188 2.592 1 66.25 256 PRO B N 1
ATOM 8052 C CA . PRO B 1 256 ? 17.375 44.406 1.894 1 66.25 256 PRO B CA 1
ATOM 8053 C C . PRO B 1 256 ? 18 43.281 1.03 1 66.25 256 PRO B C 1
ATOM 8055 O O . PRO B 1 256 ? 17.359 42.281 0.757 1 66.25 256 PRO B O 1
ATOM 8058 N N . LYS B 1 257 ? 19.203 43.438 0.678 1 74.06 257 LYS B N 1
ATOM 8059 C CA . LYS B 1 257 ? 19.859 42.469 -0.207 1 74.06 257 LYS B CA 1
ATOM 8060 C C . LYS B 1 257 ? 20.297 41.25 0.561 1 74.06 257 LYS B C 1
ATOM 8062 O O . LYS B 1 257 ? 20.547 40.188 -0.036 1 74.06 257 LYS B O 1
ATOM 8067 N N . ASP B 1 258 ? 20.391 41.375 1.84 1 81.44 258 ASP B N 1
ATOM 8068 C CA . ASP B 1 258 ? 20.922 40.25 2.619 1 81.44 258 ASP B CA 1
ATOM 8069 C C . ASP B 1 258 ? 19.828 39.281 3.004 1 81.44 258 ASP B C 1
ATOM 8071 O O . ASP B 1 258 ? 20.094 38.25 3.627 1 81.44 258 ASP B O 1
ATOM 8075 N N . GLY B 1 259 ? 18.688 39.406 2.615 1 88.69 259 GLY B N 1
ATOM 8076 C CA . GLY B 1 259 ? 17.609 38.5 2.984 1 88.69 259 GLY B CA 1
ATOM 8077 C C . GLY B 1 259 ? 17 38.812 4.336 1 88.69 259 GLY B C 1
ATOM 8078 O O . GLY B 1 259 ? 17.203 39.906 4.875 1 88.69 259 GLY B O 1
ATOM 8079 N N . SER B 1 260 ? 16.156 37.938 4.82 1 91.19 260 SER B N 1
ATOM 8080 C CA . SER B 1 260 ? 15.43 38.125 6.066 1 91.19 260 SER B CA 1
ATOM 8081 C C . SER B 1 260 ? 15.203 36.812 6.793 1 91.19 260 SER B C 1
ATOM 8083 O O . SER B 1 260 ? 15.641 35.75 6.332 1 91.19 260 SER B O 1
ATOM 8085 N N . ILE B 1 261 ? 14.625 36.938 8 1 92.69 261 ILE B N 1
ATOM 8086 C CA . ILE B 1 261 ? 14.32 35.75 8.773 1 92.69 261 ILE B CA 1
ATOM 8087 C C . ILE B 1 261 ? 12.82 35.688 9.047 1 92.69 261 ILE B C 1
ATOM 8089 O O . ILE B 1 261 ? 12.109 36.656 8.883 1 92.69 261 ILE B O 1
ATOM 8093 N N . TRP B 1 262 ? 12.375 34.594 9.344 1 92.88 262 TRP B N 1
ATOM 8094 C CA . TRP B 1 262 ? 11.062 34.344 9.922 1 92.88 262 TRP B CA 1
ATOM 8095 C C . TRP B 1 262 ? 11.125 33.281 11.016 1 92.88 262 TRP B C 1
ATOM 8097 O O . TRP B 1 262 ? 12.109 32.562 11.117 1 92.88 262 TRP B O 1
ATOM 8107 N N . ILE B 1 263 ? 10.164 33.312 11.938 1 94.75 263 ILE B N 1
ATOM 8108 C CA . ILE B 1 263 ? 10.172 32.438 13.102 1 94.75 263 ILE B CA 1
ATOM 8109 C C . ILE B 1 263 ? 8.906 31.594 13.109 1 94.75 263 ILE B C 1
ATOM 8111 O O . ILE B 1 263 ? 7.805 32.094 12.891 1 94.75 263 ILE B O 1
ATOM 8115 N N . ILE B 1 264 ? 9.023 30.344 13.289 1 93.25 264 ILE B N 1
ATOM 8116 C CA . ILE B 1 264 ? 7.875 29.484 13.531 1 93.25 264 ILE B CA 1
ATOM 8117 C C . ILE B 1 264 ? 7.898 28.984 14.977 1 93.25 264 ILE B C 1
ATOM 8119 O O . ILE B 1 264 ? 8.961 28.719 15.531 1 93.25 264 ILE B O 1
ATOM 8123 N N . TYR B 1 265 ? 6.766 28.922 15.578 1 94.5 265 TYR B N 1
ATOM 8124 C CA . TYR B 1 265 ? 6.609 28.484 16.953 1 94.5 265 TYR B CA 1
ATOM 8125 C C . TYR B 1 265 ? 5.859 27.156 17.031 1 94.5 265 TYR B C 1
ATOM 8127 O O . TYR B 1 265 ? 4.801 27 16.406 1 94.5 265 TYR B O 1
ATOM 8135 N N . ALA B 1 266 ? 6.402 26.188 17.656 1 93.31 266 ALA B N 1
ATOM 8136 C CA . ALA B 1 266 ? 5.785 24.891 17.906 1 93.31 266 ALA B CA 1
ATOM 8137 C C . ALA B 1 266 ? 5.789 24.562 19.391 1 93.31 266 ALA B C 1
ATOM 8139 O O . ALA B 1 266 ? 6.586 25.125 20.156 1 93.31 266 ALA B O 1
ATOM 8140 N N . PRO B 1 267 ? 4.887 23.703 19.781 1 93.69 267 PRO B N 1
ATOM 8141 C CA . PRO B 1 267 ? 4.883 23.391 21.203 1 93.69 267 PRO B CA 1
ATOM 8142 C C . PRO B 1 267 ? 6.141 22.656 21.656 1 93.69 267 PRO B C 1
ATOM 8144 O O . PRO B 1 267 ? 6.605 21.734 20.969 1 93.69 267 PRO B O 1
ATOM 8147 N N . ALA B 1 268 ? 6.594 23.062 22.781 1 91.44 268 ALA B N 1
ATOM 8148 C CA . ALA B 1 268 ? 7.594 22.281 23.484 1 91.44 268 ALA B CA 1
ATOM 8149 C C . ALA B 1 268 ? 6.945 21.125 24.25 1 91.44 268 ALA B C 1
ATOM 8151 O O . ALA B 1 268 ? 5.746 21.156 24.531 1 91.44 268 ALA B O 1
ATOM 8152 N N . GLY B 1 269 ? 7.758 20.125 24.562 1 87.62 269 GLY B N 1
ATOM 8153 C CA . GLY B 1 269 ? 7.246 18.984 25.312 1 87.62 269 GLY B CA 1
ATOM 8154 C C . GLY B 1 269 ? 6.754 19.359 26.703 1 87.62 269 GLY B C 1
ATOM 8155 O O . GLY B 1 269 ? 5.941 18.641 27.281 1 87.62 269 GLY B O 1
ATOM 8156 N N . THR B 1 270 ? 7.148 20.547 27.172 1 89.94 270 THR B N 1
ATOM 8157 C CA . THR B 1 270 ? 6.816 20.969 28.516 1 89.94 270 THR B CA 1
ATOM 8158 C C . THR B 1 270 ? 5.582 21.859 28.516 1 89.94 270 THR B C 1
ATOM 8160 O O . THR B 1 270 ? 5.145 22.328 29.578 1 89.94 270 THR B O 1
ATOM 8163 N N . SER B 1 271 ? 5.059 22.141 27.344 1 93.94 271 SER B N 1
ATOM 8164 C CA . SER B 1 271 ? 3.879 23 27.266 1 93.94 271 SER B CA 1
ATOM 8165 C C . SER B 1 271 ? 2.676 22.344 27.938 1 93.94 271 SER B C 1
ATOM 8167 O O . SER B 1 271 ? 2.461 21.141 27.812 1 93.94 271 SER B O 1
ATOM 8169 N N . THR B 1 272 ? 1.889 23.141 28.719 1 93 272 THR B N 1
ATOM 8170 C CA . THR B 1 272 ? 0.665 22.703 29.391 1 93 272 THR B CA 1
ATOM 8171 C C . THR B 1 272 ? -0.433 23.75 29.234 1 93 272 THR B C 1
ATOM 8173 O O . THR B 1 272 ? -0.202 24.828 28.672 1 93 272 THR B O 1
ATOM 8176 N N . VAL B 1 273 ? -1.608 23.453 29.75 1 92.88 273 VAL B N 1
ATOM 8177 C CA . VAL B 1 273 ? -2.73 24.391 29.703 1 92.88 273 VAL B CA 1
ATOM 8178 C C . VAL B 1 273 ? -2.449 25.594 30.609 1 92.88 273 VAL B C 1
ATOM 8180 O O . VAL B 1 273 ? -2.949 26.688 30.359 1 92.88 273 VAL B O 1
ATOM 8183 N N . HIS B 1 274 ? -1.554 25.438 31.578 1 90.5 274 HIS B N 1
ATOM 8184 C CA . HIS B 1 274 ? -1.305 26.5 32.531 1 90.5 274 HIS B CA 1
ATOM 8185 C C . HIS B 1 274 ? -0.048 27.281 32.188 1 90.5 274 HIS B C 1
ATOM 8187 O O . HIS B 1 274 ? 0.161 28.391 32.656 1 90.5 274 HIS B O 1
ATOM 8193 N N . LYS B 1 275 ? 0.744 26.656 31.406 1 92.94 275 LYS B N 1
ATOM 8194 C CA . LYS B 1 275 ? 1.985 27.281 30.938 1 92.94 275 LYS B CA 1
ATOM 8195 C C . LYS B 1 275 ? 2.273 26.922 29.484 1 92.94 275 LYS B C 1
ATOM 8197 O O . LYS B 1 275 ? 2.967 25.938 29.203 1 92.94 275 LYS B O 1
ATOM 8202 N N . ARG B 1 276 ? 1.852 27.875 28.641 1 95.25 276 ARG B N 1
ATOM 8203 C CA . ARG B 1 276 ? 2.092 27.656 27.219 1 95.25 276 ARG B CA 1
ATOM 8204 C C . ARG B 1 276 ? 3.551 27.906 26.859 1 95.25 276 ARG B C 1
ATOM 8206 O O . ARG B 1 276 ? 4.09 28.969 27.156 1 95.25 276 ARG B O 1
ATOM 8213 N N . VAL B 1 277 ? 4.277 26.875 26.375 1 95.19 277 VAL B N 1
ATOM 8214 C CA . VAL B 1 277 ? 5.691 26.969 26.031 1 95.19 277 VAL B CA 1
ATOM 8215 C C . VAL B 1 277 ? 5.883 26.672 24.547 1 95.19 277 VAL B C 1
ATOM 8217 O O . VAL B 1 277 ? 5.453 25.625 24.047 1 95.19 277 VAL B O 1
ATOM 8220 N N . SER B 1 278 ? 6.492 27.594 23.844 1 95.5 278 SER B N 1
ATOM 8221 C CA . SER B 1 278 ? 6.699 27.484 22.406 1 95.5 278 SER B CA 1
ATOM 8222 C C . SER B 1 278 ? 8.188 27.391 22.062 1 95.5 278 SER B C 1
ATOM 8224 O O . SER B 1 278 ? 8.992 28.172 22.578 1 95.5 278 SER B O 1
ATOM 8226 N N . ARG B 1 279 ? 8.516 26.406 21.281 1 94.75 279 ARG B N 1
ATOM 8227 C CA . ARG B 1 279 ? 9.852 26.375 20.688 1 94.75 279 ARG B CA 1
ATOM 8228 C C . ARG B 1 279 ? 9.938 27.312 19.484 1 94.75 279 ARG B C 1
ATOM 8230 O O . ARG B 1 279 ? 9.117 27.219 18.578 1 94.75 279 ARG B O 1
ATOM 8237 N N . ALA B 1 280 ? 10.93 28.188 19.484 1 95.75 280 ALA B N 1
ATOM 8238 C CA . ALA B 1 280 ? 11.133 29.141 18.391 1 95.75 280 ALA B CA 1
ATOM 8239 C C . ALA B 1 280 ? 12.25 28.656 17.469 1 95.75 280 ALA B C 1
ATOM 8241 O O . ALA B 1 280 ? 13.391 28.5 17.891 1 95.75 280 ALA B O 1
ATOM 8242 N N . GLN B 1 281 ? 11.867 28.391 16.266 1 94.38 281 GLN B N 1
ATOM 8243 C CA . GLN B 1 281 ? 12.852 28.094 15.227 1 94.38 281 GLN B CA 1
ATOM 8244 C C . GLN B 1 281 ? 12.961 29.25 14.234 1 94.38 281 GLN B C 1
ATOM 8246 O O . GLN B 1 281 ? 11.953 29.703 13.695 1 94.38 281 GLN B O 1
ATOM 8251 N N . ILE B 1 282 ? 14.211 29.688 14 1 96.12 282 ILE B N 1
ATOM 8252 C CA . ILE B 1 282 ? 14.469 30.828 13.125 1 96.12 282 ILE B CA 1
ATOM 8253 C C . ILE B 1 282 ? 14.992 30.344 11.781 1 96.12 282 ILE B C 1
ATOM 8255 O O . ILE B 1 282 ? 15.969 29.594 11.727 1 96.12 282 ILE B O 1
ATOM 8259 N N . ASN B 1 283 ? 14.367 30.781 10.719 1 95.38 283 ASN B N 1
ATOM 8260 C CA . ASN B 1 283 ? 14.758 30.406 9.367 1 95.38 283 ASN B CA 1
ATOM 8261 C C . ASN B 1 283 ? 15.078 31.625 8.516 1 95.38 283 ASN B C 1
ATOM 8263 O O . ASN B 1 283 ? 14.461 32.688 8.672 1 95.38 283 ASN B O 1
ATOM 8267 N N . TYR B 1 284 ? 16.031 31.438 7.625 1 94.44 284 TYR B N 1
ATOM 8268 C CA . TYR B 1 284 ? 16.5 32.5 6.73 1 94.44 284 TYR B CA 1
ATOM 8269 C C . TYR B 1 284 ? 15.898 32.344 5.344 1 94.44 284 TYR B C 1
ATOM 8271 O O . TYR B 1 284 ? 15.68 31.219 4.875 1 94.44 284 TYR B O 1
ATOM 8279 N N . TYR B 1 285 ? 15.492 33.438 4.695 1 90.81 285 TYR B N 1
ATOM 8280 C CA . TYR B 1 285 ? 15.148 33.438 3.277 1 90.81 285 TYR B CA 1
ATOM 8281 C C . TYR B 1 285 ? 15.711 34.688 2.588 1 90.81 285 TYR B C 1
ATOM 8283 O O . TYR B 1 285 ? 15.781 35.75 3.186 1 90.81 285 TYR B O 1
ATOM 8291 N N . ASN B 1 286 ? 16.141 34.531 1.432 1 88.44 286 ASN B N 1
ATOM 8292 C CA . ASN B 1 286 ? 16.719 35.625 0.651 1 88.44 286 ASN B CA 1
ATOM 8293 C C . ASN B 1 286 ? 15.688 36.25 -0.273 1 88.44 286 ASN B C 1
ATOM 8295 O O . ASN B 1 286 ? 15.602 37.5 -0.365 1 88.44 286 ASN B O 1
ATOM 8299 N N . ASP B 1 287 ? 14.93 35.406 -1.006 1 86.38 287 ASP B N 1
ATOM 8300 C CA . ASP B 1 287 ? 13.922 35.844 -1.975 1 86.38 287 ASP B CA 1
ATOM 8301 C C . ASP B 1 287 ? 12.523 35.469 -1.511 1 86.38 287 ASP B C 1
ATOM 8303 O O . ASP B 1 287 ? 12.18 34.281 -1.465 1 86.38 287 ASP B O 1
ATOM 8307 N N . PRO B 1 288 ? 11.68 36.5 -1.225 1 87.31 288 PRO B N 1
ATOM 8308 C CA . PRO B 1 288 ? 10.32 36.188 -0.783 1 87.31 288 PRO B CA 1
ATOM 8309 C C . PRO B 1 288 ? 9.531 35.375 -1.816 1 87.31 288 PRO B C 1
ATOM 8311 O O . PRO B 1 288 ? 8.594 34.656 -1.462 1 87.31 288 PRO B O 1
ATOM 8314 N N . GLU B 1 289 ? 9.953 35.438 -3.061 1 84.12 289 GLU B N 1
ATOM 8315 C CA . GLU B 1 289 ? 9.273 34.656 -4.105 1 84.12 289 GLU B CA 1
ATOM 8316 C C . GLU B 1 289 ? 9.633 33.188 -4.023 1 84.12 289 GLU B C 1
ATOM 8318 O O . GLU B 1 289 ? 8.953 32.344 -4.617 1 84.12 289 GLU B O 1
ATOM 8323 N N . GLN B 1 290 ? 10.656 32.906 -3.227 1 85.81 290 GLN B N 1
ATOM 8324 C CA . GLN B 1 290 ? 11.078 31.516 -2.984 1 85.81 290 GLN B CA 1
ATOM 8325 C C . GLN B 1 290 ? 11.07 31.188 -1.494 1 85.81 290 GLN B C 1
ATOM 8327 O O . GLN B 1 290 ? 11.984 30.531 -0.993 1 85.81 290 GLN B O 1
ATOM 8332 N N . PHE B 1 291 ? 10.086 31.75 -0.876 1 90.31 291 PHE B N 1
ATOM 8333 C CA . PHE B 1 291 ? 10 31.656 0.577 1 90.31 291 PHE B CA 1
ATOM 8334 C C . PHE B 1 291 ? 10.039 30.203 1.035 1 90.31 291 PHE B C 1
ATOM 8336 O O . PHE B 1 291 ? 10.555 29.906 2.115 1 90.31 291 PHE B O 1
ATOM 8343 N N . GLN B 1 292 ? 9.586 29.25 0.208 1 89.19 292 GLN B N 1
ATOM 8344 C CA . GLN B 1 292 ? 9.469 27.844 0.611 1 89.19 292 GLN B CA 1
ATOM 8345 C C . GLN B 1 292 ? 10.844 27.25 0.901 1 89.19 292 GLN B C 1
ATOM 8347 O O . GLN B 1 292 ? 10.969 26.328 1.716 1 89.19 292 GLN B O 1
ATOM 8352 N N . VAL B 1 293 ? 11.883 27.75 0.347 1 89.75 293 VAL B N 1
ATOM 8353 C CA . VAL B 1 293 ? 13.219 27.188 0.511 1 89.75 293 VAL B CA 1
ATOM 8354 C C . VAL B 1 293 ? 13.742 27.5 1.913 1 89.75 293 VAL B C 1
ATOM 8356 O O . VAL B 1 293 ? 14.711 26.875 2.371 1 89.75 293 VAL B O 1
ATOM 8359 N N . SER B 1 294 ? 13.086 28.422 2.555 1 92.88 294 SER B N 1
ATOM 8360 C CA . SER B 1 294 ? 13.523 28.844 3.883 1 92.88 294 SER B CA 1
ATOM 8361 C C . SER B 1 294 ? 13.539 27.656 4.852 1 92.88 294 SER B C 1
ATOM 8363 O O . SER B 1 294 ? 14.289 27.672 5.832 1 92.88 294 SER B O 1
ATOM 8365 N N . TRP B 1 295 ? 12.742 26.641 4.617 1 93.5 295 TRP B N 1
ATOM 8366 C CA . TRP B 1 295 ? 12.695 25.453 5.465 1 93.5 295 TRP B CA 1
ATOM 8367 C C . TRP B 1 295 ? 14.023 24.703 5.422 1 93.5 295 TRP B C 1
ATOM 8369 O O . TRP B 1 295 ? 14.305 23.875 6.293 1 93.5 295 TRP B O 1
ATOM 8379 N N . MET B 1 296 ? 14.898 25.047 4.473 1 92.38 296 MET B N 1
ATOM 8380 C CA . MET B 1 296 ? 16.203 24.406 4.316 1 92.38 296 MET B CA 1
ATOM 8381 C C . MET B 1 296 ? 17.312 25.312 4.844 1 92.38 296 MET B C 1
ATOM 8383 O O . MET B 1 296 ? 18.5 25 4.715 1 92.38 296 MET B O 1
ATOM 8387 N N . HIS B 1 297 ? 16.953 26.438 5.406 1 93.31 297 HIS B N 1
ATOM 8388 C CA . HIS B 1 297 ? 17.953 27.391 5.867 1 93.31 297 HIS B CA 1
ATOM 8389 C C . HIS B 1 297 ? 17.703 27.797 7.32 1 93.31 297 HIS B C 1
ATOM 8391 O O . HIS B 1 297 ? 17.594 28.984 7.637 1 93.31 297 HIS B O 1
ATOM 8397 N N . PRO B 1 298 ? 17.781 26.812 8.188 1 94.44 298 PRO B N 1
ATOM 8398 C CA . PRO B 1 298 ? 17.656 27.156 9.609 1 94.44 298 PRO B CA 1
ATOM 8399 C C . PRO B 1 298 ? 18.891 27.859 10.164 1 94.44 298 PRO B C 1
ATOM 8401 O O . PRO B 1 298 ? 20.016 27.562 9.758 1 94.44 298 PRO B O 1
ATOM 8404 N N . LEU B 1 299 ? 18.672 28.812 10.992 1 95.44 299 LEU B N 1
ATOM 8405 C CA . LEU B 1 299 ? 19.797 29.344 11.75 1 95.44 299 LEU B CA 1
ATOM 8406 C C . LEU B 1 299 ? 20.141 28.422 12.922 1 95.44 299 LEU B C 1
ATOM 8408 O O . LEU B 1 299 ? 19.25 27.828 13.531 1 95.44 299 LEU B O 1
ATOM 8412 N N . PRO B 1 300 ? 21.406 28.266 13.195 1 94.19 300 PRO B N 1
ATOM 8413 C CA . PRO B 1 300 ? 21.781 27.484 14.383 1 94.19 300 PRO B CA 1
ATOM 8414 C C . PRO B 1 300 ? 21.547 28.266 15.68 1 94.19 300 PRO B C 1
ATOM 8416 O O . PRO B 1 300 ? 22.469 28.391 16.484 1 94.19 300 PRO B O 1
ATOM 8419 N N . PHE B 1 301 ? 20.406 28.781 15.812 1 95.69 301 PHE B N 1
ATOM 8420 C CA . PHE B 1 301 ? 19.969 29.547 16.969 1 95.69 301 PHE B CA 1
ATOM 8421 C C . PHE B 1 301 ? 18.484 29.328 17.25 1 95.69 301 PHE B C 1
ATOM 8423 O O . PHE B 1 301 ? 17.641 29.578 16.391 1 95.69 301 PHE B O 1
ATOM 8430 N N . ASN B 1 302 ? 18.141 28.766 18.406 1 94.69 302 ASN B N 1
ATOM 8431 C CA . ASN B 1 302 ? 16.75 28.547 18.812 1 94.69 302 ASN B CA 1
ATOM 8432 C C . ASN B 1 302 ? 16.578 28.688 20.328 1 94.69 302 ASN B C 1
ATOM 8434 O O . ASN B 1 302 ? 17.562 28.688 21.062 1 94.69 302 ASN B O 1
ATOM 8438 N N . PHE B 1 303 ? 15.445 28.906 20.766 1 95.56 303 PHE B N 1
ATOM 8439 C CA . PHE B 1 303 ? 15.094 29.016 22.188 1 95.56 303 PHE B CA 1
ATOM 8440 C C . PHE B 1 303 ? 13.617 28.703 22.391 1 95.56 303 PHE B C 1
ATOM 8442 O O . PHE B 1 303 ? 12.883 28.438 21.438 1 95.56 303 PHE B O 1
ATOM 8449 N N . VAL B 1 304 ? 13.172 28.688 23.656 1 95.19 304 VAL B N 1
ATOM 8450 C CA . VAL B 1 304 ? 11.75 28.516 23.953 1 95.19 304 VAL B CA 1
ATOM 8451 C C . VAL B 1 304 ? 11.18 29.812 24.531 1 95.19 304 VAL B C 1
ATOM 8453 O O . VAL B 1 304 ? 11.891 30.562 25.203 1 95.19 304 VAL B O 1
ATOM 8456 N N . VAL B 1 305 ? 10.008 30.109 24.141 1 96.31 305 VAL B N 1
ATOM 8457 C CA . VAL B 1 305 ? 9.258 31.219 24.703 1 96.31 305 VAL B CA 1
ATOM 8458 C C . VAL B 1 305 ? 8.242 30.703 25.719 1 96.31 305 VAL B C 1
ATOM 8460 O O . VAL B 1 305 ? 7.336 29.938 25.375 1 96.31 305 VAL B O 1
ATOM 8463 N N . VAL B 1 306 ? 8.398 31.109 26.906 1 95.69 306 VAL B N 1
ATOM 8464 C CA . VAL B 1 306 ? 7.473 30.75 27.969 1 95.69 306 VAL B CA 1
ATOM 8465 C C . VAL B 1 306 ? 6.383 31.797 28.094 1 95.69 306 VAL B C 1
ATOM 8467 O O . VAL B 1 306 ? 6.672 32.969 28.406 1 95.69 306 VAL B O 1
ATOM 8470 N N . GLN B 1 307 ? 5.195 31.391 27.844 1 93.81 307 GLN B N 1
ATOM 8471 C CA . GLN B 1 307 ? 4.055 32.312 27.875 1 93.81 307 GLN B CA 1
ATOM 8472 C C . GLN B 1 307 ? 3.277 32.156 29.188 1 93.81 307 GLN B C 1
ATOM 8474 O O . GLN B 1 307 ? 2.145 31.672 29.188 1 93.81 307 GLN B O 1
ATOM 8479 N N . ASP B 1 308 ? 3.891 32.656 30.172 1 86.25 308 ASP B N 1
ATOM 8480 C CA . ASP B 1 308 ? 3.305 32.656 31.5 1 86.25 308 ASP B CA 1
ATOM 8481 C C . ASP B 1 308 ? 2.793 34.062 31.891 1 86.25 308 ASP B C 1
ATOM 8483 O O . ASP B 1 308 ? 3.516 35.031 31.766 1 86.25 308 ASP B O 1
ATOM 8487 N N . GLY B 1 309 ? 1.557 34.125 32.219 1 77.44 309 GLY B N 1
ATOM 8488 C CA . GLY B 1 309 ? 0.972 35.406 32.531 1 77.44 309 GLY B CA 1
ATOM 8489 C C . GLY B 1 309 ? 0.612 36.25 31.328 1 77.44 309 GLY B C 1
ATOM 8490 O O . GLY B 1 309 ? 0.149 35.688 30.312 1 77.44 309 GLY B O 1
ATOM 8491 N N . LEU B 1 310 ? 0.761 37.562 31.438 1 72.94 310 LEU B N 1
ATOM 8492 C CA . LEU B 1 310 ? 0.475 38.5 30.344 1 72.94 310 LEU B CA 1
ATOM 8493 C C . LEU B 1 310 ? 1.635 38.531 29.359 1 72.94 310 LEU B C 1
ATOM 8495 O O . LEU B 1 310 ? 2.783 38.281 29.719 1 72.94 310 LEU B O 1
ATOM 8499 N N . PRO B 1 311 ? 1.349 38.906 28.156 1 75.75 311 PRO B N 1
ATOM 8500 C CA . PRO B 1 311 ? 2.377 38.844 27.109 1 75.75 311 PRO B CA 1
ATOM 8501 C C . PRO B 1 311 ? 3.645 39.594 27.484 1 75.75 311 PRO B C 1
ATOM 8503 O O . PRO B 1 311 ? 4.75 39.188 27.156 1 75.75 311 PRO B O 1
ATOM 8506 N N . GLN B 1 312 ? 3.463 40.688 28.203 1 78 312 GLN B N 1
ATOM 8507 C CA . GLN B 1 312 ? 4.625 41.5 28.562 1 78 312 GLN B CA 1
ATOM 8508 C C . GLN B 1 312 ? 5.52 40.75 29.547 1 78 312 GLN B C 1
ATOM 8510 O O . GLN B 1 312 ? 6.691 41.094 29.719 1 78 312 GLN B O 1
ATOM 8515 N N . GLN B 1 313 ? 4.988 39.688 30.141 1 87.62 313 GLN B N 1
ATOM 8516 C CA . GLN B 1 313 ? 5.727 38.906 31.141 1 87.62 313 GLN B CA 1
ATOM 8517 C C . GLN B 1 313 ? 6.395 37.688 30.516 1 87.62 313 GLN B C 1
ATOM 8519 O O . GLN B 1 313 ? 7.148 37 31.188 1 87.62 313 GLN B O 1
ATOM 8524 N N . TRP B 1 314 ? 6.098 37.5 29.297 1 93.69 314 TRP B N 1
ATOM 8525 C CA . TRP B 1 314 ? 6.664 36.312 28.625 1 93.69 314 TRP B CA 1
ATOM 8526 C C . TRP B 1 314 ? 8.172 36.469 28.469 1 93.69 314 TRP B C 1
ATOM 8528 O O . TRP B 1 314 ? 8.695 37.594 28.438 1 93.69 314 TRP B O 1
ATOM 8538 N N . TYR B 1 315 ? 8.875 35.281 28.484 1 94.75 315 TYR B N 1
ATOM 8539 C CA . TYR B 1 315 ? 10.336 35.344 28.453 1 94.75 315 TYR B CA 1
ATOM 8540 C C . TYR B 1 315 ? 10.906 34.156 27.719 1 94.75 315 TYR B C 1
ATOM 8542 O O . TYR B 1 315 ? 10.195 33.156 27.469 1 94.75 315 TYR B O 1
ATOM 8550 N N . ALA B 1 316 ? 12.172 34.281 27.359 1 95.81 316 ALA B N 1
ATOM 8551 C CA . ALA B 1 316 ? 12.867 33.219 26.641 1 95.81 316 ALA B CA 1
ATOM 8552 C C . ALA B 1 316 ? 13.688 32.344 27.609 1 95.81 316 ALA B C 1
ATOM 8554 O O . ALA B 1 316 ? 14.25 32.844 28.578 1 95.81 316 ALA B O 1
ATOM 8555 N N . GLU B 1 317 ? 13.711 31.047 27.359 1 94.31 317 GLU B N 1
ATOM 8556 C CA . GLU B 1 317 ? 14.547 30.094 28.078 1 94.31 317 GLU B CA 1
ATOM 8557 C C . GLU B 1 317 ? 15.141 29.062 27.125 1 94.31 317 GLU B C 1
ATOM 8559 O O . GLU B 1 317 ? 14.781 29 25.953 1 94.31 317 GLU B O 1
ATOM 8564 N N . ASN B 1 318 ? 16.156 28.297 27.688 1 93.12 318 ASN B N 1
ATOM 8565 C CA . ASN B 1 318 ? 16.766 27.172 26.969 1 93.12 318 ASN B CA 1
ATOM 8566 C C . ASN B 1 318 ? 17.234 27.578 25.578 1 93.12 318 ASN B C 1
ATOM 8568 O O . ASN B 1 318 ? 16.766 27.031 24.578 1 93.12 318 ASN B O 1
ATOM 8572 N N . LEU B 1 319 ? 18.172 28.469 25.547 1 95.31 319 LEU B N 1
ATOM 8573 C CA . LEU B 1 319 ? 18.703 28.969 24.281 1 95.31 319 LEU B CA 1
ATOM 8574 C C . LEU B 1 319 ? 19.828 28.078 23.781 1 95.31 319 LEU B C 1
ATOM 8576 O O . LEU B 1 319 ? 20.672 27.625 24.562 1 95.31 319 LEU B O 1
ATOM 8580 N N . THR B 1 320 ? 19.766 27.75 22.578 1 93.38 320 THR B N 1
ATOM 8581 C CA . THR B 1 320 ? 20.859 27.062 21.922 1 93.38 320 THR B CA 1
ATOM 8582 C C . THR B 1 320 ? 21.438 27.938 20.797 1 93.38 320 THR B C 1
ATOM 8584 O O . THR B 1 320 ? 20.719 28.312 19.859 1 93.38 320 THR B O 1
ATOM 8587 N N . TYR B 1 321 ? 22.688 28.312 20.922 1 95.44 321 TYR B N 1
ATOM 8588 C CA . TYR B 1 321 ? 23.406 29.156 19.984 1 95.44 321 TYR B CA 1
ATOM 8589 C C . TYR B 1 321 ? 24.656 28.453 19.469 1 95.44 321 TYR B C 1
ATOM 8591 O O . TYR B 1 321 ? 25.625 28.281 20.219 1 95.44 321 TYR B O 1
ATOM 8599 N N . CYS B 1 322 ? 24.609 28.078 18.141 1 93.56 322 CYS B N 1
ATOM 8600 C CA . CYS B 1 322 ? 25.734 27.406 17.484 1 93.56 322 CYS B CA 1
ATOM 8601 C C . CYS B 1 322 ? 26.203 26.203 18.281 1 93.56 322 CYS B C 1
ATOM 8603 O O . CYS B 1 322 ? 27.406 26.047 18.531 1 93.56 322 CYS B O 1
ATOM 8605 N N . GLY B 1 323 ? 25.25 25.453 18.719 1 88.31 323 GLY B N 1
ATOM 8606 C CA . GLY B 1 323 ? 25.531 24.219 19.438 1 88.31 323 GLY B CA 1
ATOM 8607 C C . GLY B 1 323 ? 25.797 24.438 20.906 1 88.31 323 GLY B C 1
ATOM 8608 O O . GLY B 1 323 ? 25.969 23.469 21.656 1 88.31 323 GLY B O 1
ATOM 8609 N N . GLN B 1 324 ? 25.875 25.703 21.359 1 91.56 324 GLN B N 1
ATOM 8610 C CA . GLN B 1 324 ? 26.062 26.047 22.766 1 91.56 324 GLN B CA 1
ATOM 8611 C C . GLN B 1 324 ? 24.719 26.266 23.469 1 91.56 324 GLN B C 1
ATOM 8613 O O . GLN B 1 324 ? 23.906 27.047 23 1 91.56 324 GLN B O 1
ATOM 8618 N N . SER B 1 325 ? 24.5 25.578 24.641 1 92 325 SER B N 1
ATOM 8619 C CA . SER B 1 325 ? 23.203 25.625 25.297 1 92 325 SER B CA 1
ATOM 8620 C C . SER B 1 325 ? 23.266 26.438 26.578 1 92 325 SER B C 1
ATOM 8622 O O . SER B 1 325 ? 24.25 26.344 27.328 1 92 325 SER B O 1
ATOM 8624 N N . PHE B 1 326 ? 22.25 27.25 26.781 1 94.81 326 PHE B N 1
ATOM 8625 C CA . PHE B 1 326 ? 22.125 28.078 27.984 1 94.81 326 PHE B CA 1
ATOM 8626 C C . PHE B 1 326 ? 20.703 28 28.531 1 94.81 326 PHE B C 1
ATOM 8628 O O . PHE B 1 326 ? 19.734 27.969 27.781 1 94.81 326 PHE B O 1
ATOM 8635 N N . ARG B 1 327 ? 20.547 27.969 29.766 1 93.94 327 ARG B N 1
ATOM 8636 C CA . ARG B 1 327 ? 19.25 27.875 30.406 1 93.94 327 ARG B CA 1
ATOM 8637 C C . ARG B 1 327 ? 18.453 29.172 30.25 1 93.94 327 ARG B C 1
ATOM 8639 O O . ARG B 1 327 ? 17.219 29.156 30.266 1 93.94 327 ARG B O 1
ATOM 8646 N N . SER B 1 328 ? 19.281 30.312 30.25 1 95.69 328 SER B N 1
ATOM 8647 C CA . SER B 1 328 ? 18.625 31.625 30.172 1 95.69 328 SER B CA 1
ATOM 8648 C C . SER B 1 328 ? 19.391 32.562 29.266 1 95.69 328 SER B C 1
ATOM 8650 O O . SER B 1 328 ? 20.562 32.375 29 1 95.69 328 SER B O 1
ATOM 8652 N N . LEU B 1 329 ? 18.609 33.594 28.844 1 96.38 329 LEU B N 1
ATOM 8653 C CA . LEU B 1 329 ? 19.234 34.656 28.047 1 96.38 329 LEU B CA 1
ATOM 8654 C C . LEU B 1 329 ? 20.312 35.375 28.875 1 96.38 329 LEU B C 1
ATOM 8656 O O . LEU B 1 329 ? 21.391 35.656 28.359 1 96.38 329 LEU B O 1
ATOM 8660 N N . ALA B 1 330 ? 20.062 35.594 30.125 1 96.69 330 ALA B N 1
ATOM 8661 C CA . ALA B 1 330 ? 21.031 36.219 31.016 1 96.69 330 ALA B CA 1
ATOM 8662 C C . ALA B 1 330 ? 22.312 35.406 31.094 1 96.69 330 ALA B C 1
ATOM 8664 O O . ALA B 1 330 ? 23.406 35.969 31.109 1 96.69 330 ALA B O 1
ATOM 8665 N N . GLY B 1 331 ? 22.094 34.156 31.172 1 97.12 331 GLY B N 1
ATOM 8666 C CA . GLY B 1 331 ? 23.266 33.312 31.219 1 97.12 331 GLY B CA 1
ATOM 8667 C C . GLY B 1 331 ? 24.094 33.375 29.953 1 97.12 331 GLY B C 1
ATOM 8668 O O . GLY B 1 331 ? 25.328 33.375 30.016 1 97.12 331 GLY B O 1
ATOM 8669 N N . LEU B 1 332 ? 23.484 33.406 28.812 1 97.25 332 LEU B N 1
ATOM 8670 C CA . LEU B 1 332 ? 24.188 33.531 27.547 1 97.25 332 LEU B CA 1
ATOM 8671 C C . LEU B 1 332 ? 24.938 34.844 27.453 1 97.25 332 LEU B C 1
ATOM 8673 O O . LEU B 1 332 ? 26.109 34.875 27.062 1 97.25 332 LEU B O 1
ATOM 8677 N N . LEU B 1 333 ? 24.344 35.938 27.859 1 97.44 333 LEU B N 1
ATOM 8678 C CA . LEU B 1 333 ? 24.953 37.25 27.812 1 97.44 333 LEU B CA 1
ATOM 8679 C C . LEU B 1 333 ? 26.125 37.344 28.797 1 97.44 333 LEU B C 1
ATOM 8681 O O . LEU B 1 333 ? 27.125 38 28.5 1 97.44 333 LEU B O 1
ATOM 8685 N N . ALA B 1 334 ? 26 36.75 29.922 1 97.75 334 ALA B N 1
ATOM 8686 C CA . ALA B 1 334 ? 27.094 36.719 30.875 1 97.75 334 ALA B CA 1
ATOM 8687 C C . ALA B 1 334 ? 28.297 35.969 30.312 1 97.75 334 ALA B C 1
ATOM 8689 O O . ALA B 1 334 ? 29.453 36.375 30.531 1 97.75 334 ALA B O 1
ATOM 8690 N N . ALA B 1 335 ? 27.953 34.906 29.656 1 96.88 335 ALA B N 1
ATOM 8691 C CA . ALA B 1 335 ? 29.047 34.156 29.016 1 96.88 335 ALA B CA 1
ATOM 8692 C C . ALA B 1 335 ? 29.75 35 27.969 1 96.88 335 ALA B C 1
ATOM 8694 O O . ALA B 1 335 ? 30.969 34.906 27.828 1 96.88 335 ALA B O 1
ATOM 8695 N N . ASP B 1 336 ? 29 35.75 27.203 1 96.06 336 ASP B N 1
ATOM 8696 C CA . ASP B 1 336 ? 29.594 36.625 26.203 1 96.06 336 ASP B CA 1
ATOM 8697 C C . ASP B 1 336 ? 30.453 37.688 26.875 1 96.06 336 ASP B C 1
ATOM 8699 O O . ASP B 1 336 ? 31.578 37.969 26.438 1 96.06 336 ASP B O 1
ATOM 8703 N N . ALA B 1 337 ? 29.969 38.281 27.891 1 96.5 337 ALA B N 1
ATOM 8704 C CA . ALA B 1 337 ? 30.688 39.312 28.625 1 96.5 337 ALA B CA 1
ATOM 8705 C C . ALA B 1 337 ? 31.984 38.781 29.219 1 96.5 337 ALA B C 1
ATOM 8707 O O . ALA B 1 337 ? 33 39.5 29.297 1 96.5 337 ALA B O 1
ATOM 8708 N N . ALA B 1 338 ? 31.906 37.562 29.609 1 96.19 338 ALA B N 1
ATOM 8709 C CA . ALA B 1 338 ? 33.062 36.938 30.219 1 96.19 338 ALA B CA 1
ATOM 8710 C C . ALA B 1 338 ? 34.062 36.438 29.156 1 96.19 338 ALA B C 1
ATOM 8712 O O . ALA B 1 338 ? 35.156 36 29.469 1 96.19 338 ALA B O 1
ATOM 8713 N N . GLY B 1 339 ? 33.625 36.406 27.922 1 92.88 339 GLY B N 1
ATOM 8714 C CA . GLY B 1 339 ? 34.5 35.969 26.844 1 92.88 339 GLY B CA 1
ATOM 8715 C C . GLY B 1 339 ? 34.438 34.469 26.641 1 92.88 339 GLY B C 1
ATOM 8716 O O . GLY B 1 339 ? 35.188 33.906 25.828 1 92.88 339 GLY B O 1
ATOM 8717 N N . SER B 1 340 ? 33.562 33.844 27.359 1 93.38 340 SER B N 1
ATOM 8718 C CA . SER B 1 340 ? 33.5 32.375 27.266 1 93.38 340 SER B CA 1
ATOM 8719 C C . SER B 1 340 ? 32.531 31.922 26.172 1 93.38 340 SER B C 1
ATOM 8721 O O . SER B 1 340 ? 32.562 30.766 25.734 1 93.38 340 SER B O 1
ATOM 8723 N N . LEU B 1 341 ? 31.625 32.75 25.703 1 95.56 341 LEU B N 1
ATOM 8724 C CA . LEU B 1 341 ? 30.766 32.438 24.562 1 95.56 341 LEU B CA 1
ATOM 8725 C C . LEU B 1 341 ? 31.578 32.438 23.266 1 95.56 341 LEU B C 1
ATOM 8727 O O . LEU B 1 341 ? 32.25 33.438 22.969 1 95.56 341 LEU B O 1
ATOM 8731 N N . ALA B 1 342 ? 31.562 31.312 22.562 1 93.88 342 ALA B N 1
ATOM 8732 C CA . ALA B 1 342 ? 32.125 31.297 21.219 1 93.88 342 ALA B CA 1
ATOM 8733 C C . ALA B 1 342 ? 31.141 31.844 20.188 1 93.88 342 ALA B C 1
ATOM 8735 O O . ALA B 1 342 ? 30.078 31.266 20 1 93.88 342 ALA B O 1
ATOM 8736 N N . ARG B 1 343 ? 31.484 32.969 19.578 1 95 343 ARG B N 1
ATOM 8737 C CA . ARG B 1 343 ? 30.641 33.5 18.531 1 95 343 ARG B CA 1
ATOM 8738 C C . ARG B 1 343 ? 30.953 32.875 17.188 1 95 343 ARG B C 1
ATOM 8740 O O . ARG B 1 343 ? 32.031 33.062 16.625 1 95 343 ARG B O 1
ATOM 8747 N N . CYS B 1 344 ? 29.969 32.188 16.656 1 94.06 344 CYS B N 1
ATOM 8748 C CA . CYS B 1 344 ? 30.219 31.469 15.414 1 94.06 344 CYS B CA 1
ATOM 8749 C C . CYS B 1 344 ? 30.094 32.375 14.211 1 94.06 344 CYS B C 1
ATOM 8751 O O . CYS B 1 344 ? 29.438 33.438 14.281 1 94.06 344 CYS B O 1
ATOM 8753 N N . SER B 1 345 ? 30.781 31.984 13.094 1 91.44 345 SER B N 1
ATOM 8754 C CA . SER B 1 345 ? 30.562 32.562 11.766 1 91.44 345 SER B CA 1
ATOM 8755 C C . SER B 1 345 ? 29.688 31.656 10.906 1 91.44 345 SER B C 1
ATOM 8757 O O . SER B 1 345 ? 30.188 30.766 10.227 1 91.44 345 SER B O 1
ATOM 8759 N N . ALA B 1 346 ? 28.406 31.938 10.914 1 91.06 346 ALA B N 1
ATOM 8760 C CA . ALA B 1 346 ? 27.453 31.078 10.242 1 91.06 346 ALA B CA 1
ATOM 8761 C C . ALA B 1 346 ? 26.484 31.891 9.391 1 91.06 346 ALA B C 1
ATOM 8763 O O . ALA B 1 346 ? 25.266 31.672 9.43 1 91.06 346 ALA B O 1
ATOM 8764 N N . ARG B 1 347 ? 26.969 32.844 8.617 1 88.31 347 ARG B N 1
ATOM 8765 C CA . ARG B 1 347 ? 26.141 33.594 7.707 1 88.31 347 ARG B CA 1
ATOM 8766 C C . ARG B 1 347 ? 25.453 32.688 6.695 1 88.31 347 ARG B C 1
ATOM 8768 O O . ARG B 1 347 ? 26.094 31.828 6.09 1 88.31 347 ARG B O 1
ATOM 8775 N N . PRO B 1 348 ? 24.109 32.875 6.602 1 87.56 348 PRO B N 1
ATOM 8776 C CA . PRO B 1 348 ? 23.406 32.031 5.637 1 87.56 348 PRO B CA 1
ATOM 8777 C C . PRO B 1 348 ? 23.828 32.312 4.195 1 87.56 348 PRO B C 1
ATOM 8779 O O . PRO B 1 348 ? 24.156 33.469 3.855 1 87.56 348 PRO B O 1
ATOM 8782 N N . SER B 1 349 ? 23.891 31.203 3.373 1 79 349 SER B N 1
ATOM 8783 C CA . SER B 1 349 ? 24.188 31.297 1.945 1 79 349 SER B CA 1
ATOM 8784 C C . SER B 1 349 ? 23.094 30.641 1.117 1 79 349 SER B C 1
ATOM 8786 O O . SER B 1 349 ? 22.391 29.734 1.6 1 79 349 SER B O 1
ATOM 8788 N N . THR B 1 350 ? 22.781 31.266 -0.028 1 74.38 350 THR B N 1
ATOM 8789 C CA . THR B 1 350 ? 21.812 30.688 -0.945 1 74.38 350 THR B CA 1
ATOM 8790 C C . THR B 1 350 ? 22.5 30.094 -2.17 1 74.38 350 THR B C 1
ATOM 8792 O O . THR B 1 350 ? 22.062 30.297 -3.301 1 74.38 350 THR B O 1
ATOM 8795 N N . ASP B 1 351 ? 23.547 29.453 -1.928 1 74.62 351 ASP B N 1
ATOM 8796 C CA . ASP B 1 351 ? 24.297 28.875 -3.037 1 74.62 351 ASP B CA 1
ATOM 8797 C C . ASP B 1 351 ? 24 27.391 -3.199 1 74.62 351 ASP B C 1
ATOM 8799 O O . ASP B 1 351 ? 24.703 26.688 -3.906 1 74.62 351 ASP B O 1
ATOM 8803 N N . TYR B 1 352 ? 22.891 27.031 -2.637 1 78.81 352 TYR B N 1
ATOM 8804 C CA . TYR B 1 352 ? 22.547 25.609 -2.795 1 78.81 352 TYR B CA 1
ATOM 8805 C C . TYR B 1 352 ? 21.734 25.391 -4.062 1 78.81 352 TYR B C 1
ATOM 8807 O O . TYR B 1 352 ? 21 26.281 -4.5 1 78.81 352 TYR B O 1
ATOM 8815 N N . SER B 1 353 ? 21.844 24.234 -4.586 1 75.62 353 SER B N 1
ATOM 8816 C CA . SER B 1 353 ? 21.125 23.906 -5.812 1 75.62 353 SER B CA 1
ATOM 8817 C C . SER B 1 353 ? 19.609 23.953 -5.598 1 75.62 353 SER B C 1
ATOM 8819 O O . SER B 1 353 ? 18.844 24.219 -6.531 1 75.62 353 SER B O 1
ATOM 8821 N N . TRP B 1 354 ? 19.234 23.781 -4.34 1 77.69 354 TRP B N 1
ATOM 8822 C CA . TRP B 1 354 ? 17.797 23.688 -4.094 1 77.69 354 TRP B CA 1
ATOM 8823 C C . TRP B 1 354 ? 17.188 25.062 -3.869 1 77.69 354 TRP B C 1
ATOM 8825 O O . TRP B 1 354 ? 15.969 25.188 -3.723 1 77.69 354 TRP B O 1
ATOM 8835 N N . ASP B 1 355 ? 17.938 26.109 -3.854 1 77.94 355 ASP B N 1
ATOM 8836 C CA . ASP B 1 355 ? 17.422 27.453 -3.652 1 77.94 355 ASP B CA 1
ATOM 8837 C C . ASP B 1 355 ? 16.641 27.938 -4.879 1 77.94 355 ASP B C 1
ATOM 8839 O O . ASP B 1 355 ? 15.891 28.906 -4.801 1 77.94 355 ASP B O 1
ATOM 8843 N N . THR B 1 356 ? 16.891 27.312 -5.977 1 63.94 356 THR B N 1
ATOM 8844 C CA . THR B 1 356 ? 16.109 27.547 -7.184 1 63.94 356 THR B CA 1
ATOM 8845 C C . THR B 1 356 ? 15.492 26.25 -7.684 1 63.94 356 THR B C 1
ATOM 8847 O O . THR B 1 356 ? 16.016 25.625 -8.609 1 63.94 356 THR B O 1
ATOM 8850 N N . PRO B 1 357 ? 14.5 25.875 -6.836 1 60.44 357 PRO B N 1
ATOM 8851 C CA . PRO B 1 357 ? 13.984 24.547 -7.168 1 60.44 357 PRO B CA 1
ATOM 8852 C C . PRO B 1 357 ? 13.391 24.484 -8.578 1 60.44 357 PRO B C 1
ATOM 8854 O O . PRO B 1 357 ? 12.539 25.297 -8.93 1 60.44 357 PRO B O 1
ATOM 8857 N N . GLY B 1 358 ? 13.883 23.484 -9.406 1 56.62 358 GLY B N 1
ATOM 8858 C CA . GLY B 1 358 ? 13.461 23.109 -10.742 1 56.62 358 GLY B CA 1
ATOM 8859 C C . GLY B 1 358 ? 14.016 24.016 -11.82 1 56.62 358 GLY B C 1
ATOM 8860 O O . GLY B 1 358 ? 14.562 25.078 -11.523 1 56.62 358 GLY B O 1
ATOM 8861 N N . PRO B 1 359 ? 14.312 23.5 -13.031 1 48.69 359 PRO B N 1
ATOM 8862 C CA . PRO B 1 359 ? 14.844 24.375 -14.078 1 48.69 359 PRO B CA 1
ATOM 8863 C C . PRO B 1 359 ? 14.016 25.641 -14.266 1 48.69 359 PRO B C 1
ATOM 8865 O O . PRO B 1 359 ? 12.805 25.625 -14.016 1 48.69 359 PRO B O 1
ATOM 8868 N N . ASP B 1 360 ? 14.625 26.734 -14.148 1 46.09 360 ASP B N 1
ATOM 8869 C CA . ASP B 1 360 ? 13.969 27.984 -14.539 1 46.09 360 ASP B CA 1
ATOM 8870 C C . ASP B 1 360 ? 12.898 27.719 -15.602 1 46.09 360 ASP B C 1
ATOM 8872 O O . ASP B 1 360 ? 13.156 27.047 -16.609 1 46.09 360 ASP B O 1
ATOM 8876 N N . PRO B 1 361 ? 11.656 27.844 -15.242 1 43 361 PRO B N 1
ATOM 8877 C CA . PRO B 1 361 ? 10.672 27.641 -16.312 1 43 361 PRO B CA 1
ATOM 8878 C C . PRO B 1 361 ? 11.234 27.984 -17.688 1 43 361 PRO B C 1
ATOM 8880 O O . PRO B 1 361 ? 10.773 27.438 -18.703 1 43 361 PRO B O 1
ATOM 8883 N N . GLY B 1 362 ? 11.984 29.047 -17.828 1 36.12 362 GLY B N 1
ATOM 8884 C CA . GLY B 1 362 ? 12.523 29.484 -19.109 1 36.12 362 GLY B CA 1
ATOM 8885 C C . GLY B 1 362 ? 13.633 28.594 -19.625 1 36.12 362 GLY B C 1
ATOM 8886 O O . GLY B 1 362 ? 14.133 28.797 -20.734 1 36.12 362 GLY B O 1
ATOM 8887 N N . SER B 1 363 ? 14.383 28.188 -18.812 1 40.44 363 SER B N 1
ATOM 8888 C CA . SER B 1 363 ? 15.438 27.359 -19.391 1 40.44 363 SER B CA 1
ATOM 8889 C C . SER B 1 363 ? 14.883 26.047 -19.938 1 40.44 363 SER B C 1
ATOM 8891 O O . SER B 1 363 ? 14.188 25.312 -19.234 1 40.44 363 SER B O 1
ATOM 8893 N N . ALA B 1 364 ? 14.5 26.094 -21.047 1 38.94 364 ALA B N 1
ATOM 8894 C CA . ALA B 1 364 ? 13.938 25.031 -21.875 1 38.94 364 ALA B CA 1
ATOM 8895 C C . ALA B 1 364 ? 14.688 23.719 -21.672 1 38.94 364 ALA B C 1
ATOM 8897 O O . ALA B 1 364 ? 15.609 23.391 -22.422 1 38.94 364 ALA B O 1
ATOM 8898 N N . ALA B 1 365 ? 15.047 23.422 -20.531 1 43.88 365 ALA B N 1
ATOM 8899 C CA . ALA B 1 365 ? 15.5 22.047 -20.625 1 43.88 365 ALA B CA 1
ATOM 8900 C C . ALA B 1 365 ? 14.469 21.172 -21.328 1 43.88 365 ALA B C 1
ATOM 8902 O O . ALA B 1 365 ? 13.273 21.25 -21.031 1 43.88 365 ALA B O 1
ATOM 8903 N N . ARG B 1 366 ? 14.641 20.938 -22.578 1 43.5 366 ARG B N 1
ATOM 8904 C CA . ARG B 1 366 ? 13.812 20.188 -23.516 1 43.5 366 ARG B CA 1
ATOM 8905 C C . ARG B 1 366 ? 13.242 18.938 -22.859 1 43.5 366 ARG B C 1
ATOM 8907 O O . ARG B 1 366 ? 13.984 18.047 -22.438 1 43.5 366 ARG B O 1
ATOM 8914 N N . ASP B 1 367 ? 12.102 19.266 -22.125 1 53.06 367 ASP B N 1
ATOM 8915 C CA . ASP B 1 367 ? 11.414 18 -21.891 1 53.06 367 ASP B CA 1
ATOM 8916 C C . ASP B 1 367 ? 11.297 17.172 -23.172 1 53.06 367 ASP B C 1
ATOM 8918 O O . ASP B 1 367 ? 10.547 17.547 -24.078 1 53.06 367 ASP B O 1
ATOM 8922 N N . SER B 1 368 ? 12.289 16.516 -23.438 1 48.72 368 SER B N 1
ATOM 8923 C CA . SER B 1 368 ? 12.234 15.711 -24.656 1 48.72 368 SER B CA 1
ATOM 8924 C C . SER B 1 368 ? 10.883 15.023 -24.812 1 48.72 368 SER B C 1
ATOM 8926 O O . SER B 1 368 ? 10.492 14.633 -25.906 1 48.72 368 SER B O 1
ATOM 8928 N N . HIS B 1 369 ? 10.133 15.016 -23.562 1 55.12 369 HIS B N 1
ATOM 8929 C CA . HIS B 1 369 ? 8.82 14.398 -23.656 1 55.12 369 HIS B CA 1
ATOM 8930 C C . HIS B 1 369 ? 7.809 15.125 -22.781 1 55.12 369 HIS B C 1
ATOM 8932 O O . HIS B 1 369 ? 7.469 14.648 -21.688 1 55.12 369 HIS B O 1
ATOM 8938 N N . PRO B 1 370 ? 7.418 16.297 -23.266 1 59.25 370 PRO B N 1
ATOM 8939 C CA . PRO B 1 370 ? 6.465 17.031 -22.438 1 59.25 370 PRO B CA 1
ATOM 8940 C C . PRO B 1 370 ? 5.238 16.203 -22.062 1 59.25 370 PRO B C 1
ATOM 8942 O O . PRO B 1 370 ? 4.766 15.398 -22.875 1 59.25 370 PRO B O 1
ATOM 8945 N N . GLN B 1 371 ? 4.824 16.359 -20.812 1 63.81 371 GLN B N 1
ATOM 8946 C CA . GLN B 1 371 ? 3.678 15.609 -20.312 1 63.81 371 GLN B CA 1
ATOM 8947 C C . GLN B 1 371 ? 2.369 16.203 -20.828 1 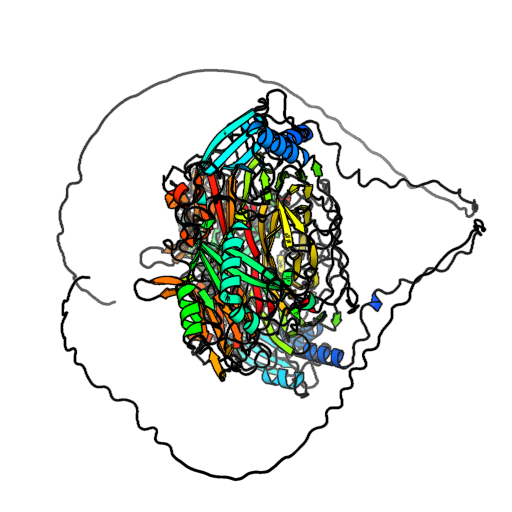63.81 371 GLN B C 1
ATOM 8949 O O . GLN B 1 371 ? 2.078 17.375 -20.578 1 63.81 371 GLN B O 1
ATOM 8954 N N . ALA B 1 372 ? 1.704 15.484 -21.719 1 66.88 372 ALA B N 1
ATOM 8955 C CA . ALA B 1 372 ? 0.355 15.953 -22.016 1 66.88 372 ALA B CA 1
ATOM 8956 C C . ALA B 1 372 ? -0.55 15.859 -20.797 1 66.88 372 ALA B C 1
ATOM 8958 O O . ALA B 1 372 ? -0.469 14.891 -20.031 1 66.88 372 ALA B O 1
ATOM 8959 N N . PRO B 1 373 ? -1.237 17.016 -20.609 1 70.44 373 PRO B N 1
ATOM 8960 C CA . PRO B 1 373 ? -2.117 16.922 -19.453 1 70.44 373 PRO B CA 1
ATOM 8961 C C . PRO B 1 373 ? -3.104 15.758 -19.547 1 70.44 373 PRO B C 1
ATOM 8963 O O . PRO B 1 373 ? -3.59 15.445 -20.641 1 70.44 373 PRO B O 1
ATOM 8966 N N . ARG B 1 374 ? -3.266 15.156 -18.438 1 76.06 374 ARG B N 1
ATOM 8967 C CA . ARG B 1 374 ? -4.293 14.125 -18.375 1 76.06 374 ARG B CA 1
ATOM 8968 C C . ARG B 1 374 ? -5.688 14.727 -18.469 1 76.06 374 ARG B C 1
ATOM 8970 O O . ARG B 1 374 ? -5.988 15.727 -17.812 1 76.06 374 ARG B O 1
ATOM 8977 N N . ARG B 1 375 ? -6.496 14.219 -19.344 1 82.19 375 ARG B N 1
ATOM 8978 C CA . ARG B 1 375 ? -7.879 14.648 -19.516 1 82.19 375 ARG B CA 1
ATOM 8979 C C . ARG B 1 375 ? -8.844 13.508 -19.203 1 82.19 375 ARG B C 1
ATOM 8981 O O . ARG B 1 375 ? -8.578 12.352 -19.531 1 82.19 375 ARG B O 1
ATOM 8988 N N . VAL B 1 376 ? -9.898 13.914 -18.547 1 84.5 376 VAL B N 1
ATOM 8989 C CA . VAL B 1 376 ? -10.906 12.906 -18.25 1 84.5 376 VAL B CA 1
ATOM 8990 C C . VAL B 1 376 ? -12.281 13.398 -18.719 1 84.5 376 VAL B C 1
ATOM 8992 O O . VAL B 1 376 ? -12.547 14.602 -18.703 1 84.5 376 VAL B O 1
ATOM 8995 N N . LEU B 1 377 ? -13.086 12.422 -19.172 1 82.69 377 LEU B N 1
ATOM 8996 C CA . LEU B 1 377 ? -14.484 12.711 -19.469 1 82.69 377 LEU B CA 1
ATOM 8997 C C . LEU B 1 377 ? -15.336 12.703 -18.203 1 82.69 377 LEU B C 1
ATOM 8999 O O . LEU B 1 377 ? -15.172 11.828 -17.359 1 82.69 377 LEU B O 1
ATOM 9003 N N . GLN B 1 378 ? -16.109 13.68 -18.188 1 85 378 GLN B N 1
ATOM 9004 C CA . GLN B 1 378 ? -16.938 13.773 -17 1 85 378 GLN B CA 1
ATOM 9005 C C . GLN B 1 378 ? -18.078 12.773 -17.047 1 85 378 GLN B C 1
ATOM 9007 O O . GLN B 1 378 ? -19 12.898 -17.859 1 85 378 GLN B O 1
ATOM 9012 N N . THR B 1 379 ? -18.016 11.82 -16.141 1 88.62 379 THR B N 1
ATOM 9013 C CA . THR B 1 379 ? -19.047 10.797 -16.031 1 88.62 379 THR B CA 1
ATOM 9014 C C . THR B 1 379 ? -19.781 10.906 -14.703 1 88.62 379 THR B C 1
ATOM 9016 O O . THR B 1 379 ? -20.547 10.016 -14.336 1 88.62 379 THR B O 1
ATOM 9019 N N . TRP B 1 380 ? -19.516 11.953 -13.953 1 93.56 380 TRP B N 1
ATOM 9020 C CA . TRP B 1 380 ? -20.109 12.203 -12.641 1 93.56 380 TRP B CA 1
ATOM 9021 C C . TRP B 1 380 ? -20.875 13.523 -12.633 1 93.56 380 TRP B C 1
ATOM 9023 O O . TRP B 1 380 ? -20.781 14.305 -13.586 1 93.56 380 TRP B O 1
ATOM 9033 N N . GLN B 1 381 ? -21.734 13.672 -11.57 1 94.5 381 GLN B N 1
ATOM 9034 C CA . GLN B 1 381 ? -22.438 14.938 -11.359 1 94.5 381 GLN B CA 1
ATOM 9035 C C . GLN B 1 381 ? -22.109 15.523 -9.984 1 94.5 381 GLN B C 1
ATOM 9037 O O . GLN B 1 381 ? -22 14.789 -9 1 94.5 381 GLN B O 1
ATOM 9042 N N . VAL B 1 382 ? -21.859 16.75 -10.031 1 95.62 382 VAL B N 1
ATOM 9043 C CA . VAL B 1 382 ? -21.766 17.516 -8.789 1 95.62 382 VAL B CA 1
ATOM 9044 C C . VAL B 1 382 ? -22.859 18.578 -8.758 1 95.62 382 VAL B C 1
ATOM 9046 O O . VAL B 1 382 ? -22.875 19.484 -9.602 1 95.62 382 VAL B O 1
ATOM 9049 N N . LEU B 1 383 ? -23.719 18.469 -7.766 1 94.25 383 LEU B N 1
ATOM 9050 C CA . LEU B 1 383 ? -24.844 19.391 -7.617 1 94.25 383 LEU B CA 1
ATOM 9051 C C . LEU B 1 383 ? -24.625 20.359 -6.453 1 94.25 383 LEU B C 1
ATOM 9053 O O . LEU B 1 383 ? -24.062 19.969 -5.422 1 94.25 383 LEU B O 1
ATOM 9057 N N . GLY B 1 384 ? -24.984 21.531 -6.668 1 92.25 384 GLY B N 1
ATOM 9058 C CA . GLY B 1 384 ? -24.812 22.531 -5.613 1 92.25 384 GLY B CA 1
ATOM 9059 C C . GLY B 1 384 ? -23.391 22.641 -5.117 1 92.25 384 GLY B C 1
ATOM 9060 O O . GLY B 1 384 ? -22.453 22.781 -5.91 1 92.25 384 GLY B O 1
ATOM 9061 N N . ARG B 1 385 ? -23.359 22.578 -3.771 1 94.5 385 ARG B N 1
ATOM 9062 C CA . ARG B 1 385 ? -22.047 22.766 -3.15 1 94.5 385 ARG B CA 1
ATOM 9063 C C . ARG B 1 385 ? -21.484 21.422 -2.693 1 94.5 385 ARG B C 1
ATOM 9065 O O . ARG B 1 385 ? -21.109 21.266 -1.526 1 94.5 385 ARG B O 1
ATOM 9072 N N . GLY B 1 386 ? -21.438 20.484 -3.646 1 96.81 386 GLY B N 1
ATOM 9073 C CA . GLY B 1 386 ? -20.609 19.312 -3.361 1 96.81 386 GLY B CA 1
ATOM 9074 C C . GLY B 1 386 ? -21.406 18.031 -3.275 1 96.81 386 GLY B C 1
ATOM 9075 O O . GLY B 1 386 ? -20.891 17 -2.842 1 96.81 386 GLY B O 1
ATOM 9076 N N . ALA B 1 387 ? -22.734 18.031 -3.615 1 97.44 387 ALA B N 1
ATOM 9077 C CA . ALA B 1 387 ? -23.453 16.781 -3.734 1 97.44 387 ALA B CA 1
ATOM 9078 C C . ALA B 1 387 ? -23.031 16 -4.973 1 97.44 387 ALA B C 1
ATOM 9080 O O . ALA B 1 387 ? -23.188 16.484 -6.102 1 97.44 387 ALA B O 1
ATOM 9081 N N . VAL B 1 388 ? -22.547 14.812 -4.754 1 97.75 388 VAL B N 1
ATOM 9082 C CA . VAL B 1 388 ? -21.922 14.062 -5.832 1 97.75 388 VAL B CA 1
ATOM 9083 C C . VAL B 1 388 ? -22.719 12.805 -6.129 1 97.75 388 VAL B C 1
ATOM 9085 O O . VAL B 1 388 ? -23.203 12.141 -5.211 1 97.75 388 VAL B O 1
ATOM 9088 N N . ARG B 1 389 ? -22.797 12.523 -7.406 1 95.75 389 ARG B N 1
ATOM 9089 C CA . ARG B 1 389 ? -23.406 11.281 -7.879 1 95.75 389 ARG B CA 1
ATOM 9090 C C . ARG B 1 389 ? -22.547 10.641 -8.969 1 95.75 389 ARG B C 1
ATOM 9092 O O . ARG B 1 389 ? -22.094 11.328 -9.891 1 95.75 389 ARG B O 1
ATOM 9099 N N . TRP B 1 390 ? -22.359 9.375 -8.875 1 94.75 390 TRP B N 1
ATOM 9100 C CA . TRP B 1 390 ? -21.609 8.594 -9.844 1 94.75 390 TRP B CA 1
ATOM 9101 C C . TRP B 1 390 ? -21.984 7.117 -9.758 1 94.75 390 TRP B C 1
ATOM 9103 O O . TRP B 1 390 ? -21.75 6.469 -8.734 1 94.75 390 TRP B O 1
ATOM 9113 N N . GLY B 1 391 ? -22.531 6.574 -10.812 1 90.5 391 GLY B N 1
ATOM 9114 C CA . GLY B 1 391 ? -23 5.199 -10.742 1 90.5 391 GLY B CA 1
ATOM 9115 C C . GLY B 1 391 ? -23.969 4.957 -9.602 1 90.5 391 GLY B C 1
ATOM 9116 O O . GLY B 1 391 ? -24.969 5.652 -9.477 1 90.5 391 GLY B O 1
ATOM 9117 N N . ASP B 1 392 ? -23.5 4.035 -8.711 1 93.31 392 ASP B N 1
ATOM 9118 C CA . ASP B 1 392 ? -24.375 3.637 -7.609 1 93.31 392 ASP B CA 1
ATOM 9119 C C . ASP B 1 392 ? -24.078 4.457 -6.355 1 93.31 392 ASP B C 1
ATOM 9121 O O . ASP B 1 392 ? -24.703 4.258 -5.316 1 93.31 392 ASP B O 1
ATOM 9125 N N . TRP B 1 393 ? -23.188 5.43 -6.512 1 96.44 393 TRP B N 1
ATOM 9126 C CA . TRP B 1 393 ? -22.75 6.203 -5.352 1 96.44 393 TRP B CA 1
ATOM 9127 C C . TRP B 1 393 ? -23.453 7.559 -5.309 1 96.44 393 TRP B C 1
ATOM 9129 O O . TRP B 1 393 ? -23.656 8.188 -6.348 1 96.44 393 TRP B O 1
ATOM 9139 N N . GLU B 1 394 ? -23.781 7.98 -4.105 1 96.94 394 GLU B N 1
ATOM 9140 C CA . GLU B 1 394 ? -24.203 9.336 -3.779 1 96.94 394 GLU B CA 1
ATOM 9141 C C . GLU B 1 394 ? -23.609 9.805 -2.451 1 96.94 394 GLU B C 1
ATOM 9143 O O . GLU B 1 394 ? -23.578 9.039 -1.481 1 96.94 394 GLU B O 1
ATOM 9148 N N . PHE B 1 395 ? -23.109 11.016 -2.412 1 98.38 395 PHE B N 1
ATOM 9149 C CA . PHE B 1 395 ? -22.594 11.547 -1.158 1 98.38 395 PHE B CA 1
ATOM 9150 C C . PHE B 1 395 ? -22.438 13.062 -1.235 1 98.38 395 PHE B C 1
ATOM 9152 O O . PHE B 1 395 ? -22.578 13.656 -2.309 1 98.38 395 PHE B O 1
ATOM 9159 N N . GLN B 1 396 ? -22.266 13.695 -0.11 1 98.5 396 GLN B N 1
ATOM 9160 C CA . GLN B 1 396 ? -21.922 15.109 0.005 1 98.5 396 GLN B CA 1
ATOM 9161 C C . GLN B 1 396 ? -20.453 15.297 0.371 1 98.5 396 GLN B C 1
ATOM 9163 O O . GLN B 1 396 ? -20 14.828 1.418 1 98.5 396 GLN B O 1
ATOM 9168 N N . ALA B 1 397 ? -19.703 15.984 -0.531 1 98.69 397 ALA B N 1
ATOM 9169 C CA . ALA B 1 397 ? -18.312 16.281 -0.254 1 98.69 397 ALA B CA 1
ATOM 9170 C C . ALA B 1 397 ? -18.125 17.75 0.152 1 98.69 397 ALA B C 1
ATOM 9172 O O . ALA B 1 397 ? -18.766 18.641 -0.41 1 98.69 397 ALA B O 1
ATOM 9173 N N . THR B 1 398 ? -17.297 17.969 1.128 1 97.81 398 THR B N 1
ATOM 9174 C CA . THR B 1 398 ? -16.969 19.328 1.532 1 97.81 398 THR B CA 1
ATOM 9175 C C . THR B 1 398 ? -15.547 19.391 2.082 1 97.81 398 THR B C 1
ATOM 9177 O O . THR B 1 398 ? -14.867 18.375 2.186 1 97.81 398 THR B O 1
ATOM 9180 N N . VAL B 1 399 ? -15.047 20.594 2.283 1 98.19 399 VAL B N 1
ATOM 9181 C CA . VAL B 1 399 ? -13.75 20.844 2.904 1 98.19 399 VAL B CA 1
ATOM 9182 C C . VAL B 1 399 ? -13.922 21.719 4.141 1 98.19 399 VAL B C 1
ATOM 9184 O O . VAL B 1 399 ? -14.383 22.859 4.043 1 98.19 399 VAL B O 1
ATOM 9187 N N . ARG B 1 400 ? -13.547 21.172 5.242 1 97.94 400 ARG B N 1
ATOM 9188 C CA . ARG B 1 400 ? -13.617 21.922 6.492 1 97.94 400 ARG B CA 1
ATOM 9189 C C . ARG B 1 400 ? -12.414 22.859 6.629 1 97.94 400 ARG B C 1
ATOM 9191 O O . ARG B 1 400 ? -11.297 22.5 6.246 1 97.94 400 ARG B O 1
ATOM 9198 N N . PRO B 1 401 ? -12.648 24.016 7.191 1 97.44 401 PRO B N 1
ATOM 9199 C CA . PRO B 1 401 ? -11.562 24.984 7.219 1 97.44 401 PRO B CA 1
ATOM 9200 C C . PRO B 1 401 ? -10.398 24.547 8.094 1 97.44 401 PRO B C 1
ATOM 9202 O O . PRO B 1 401 ? -9.258 24.953 7.867 1 97.44 401 PRO B O 1
ATOM 9205 N N . GLY B 1 402 ? -10.633 23.703 9.055 1 97.31 402 GLY B N 1
ATOM 9206 C CA . GLY B 1 402 ? -9.578 23.25 9.945 1 97.31 402 GLY B CA 1
ATOM 9207 C C . GLY B 1 402 ? -9.016 21.891 9.562 1 97.31 402 GLY B C 1
ATOM 9208 O O . GLY B 1 402 ? -7.812 21.75 9.336 1 97.31 402 GLY B O 1
ATOM 9209 N N . SER B 1 403 ? -9.906 20.906 9.312 1 97.62 403 SER B N 1
ATOM 9210 C CA . SER B 1 403 ? -9.477 19.516 9.211 1 97.62 403 SER B CA 1
ATOM 9211 C C . SER B 1 403 ? -9.453 19.047 7.754 1 97.62 403 SER B C 1
ATOM 9213 O O . SER B 1 403 ? -8.906 17.984 7.445 1 97.62 403 SER B O 1
ATOM 9215 N N . GLY B 1 404 ? -9.969 19.781 6.891 1 97.94 404 GLY B N 1
ATOM 9216 C CA . GLY B 1 404 ? -9.852 19.438 5.484 1 97.94 404 GLY B CA 1
ATOM 9217 C C . GLY B 1 404 ? -11 18.562 4.992 1 97.94 404 GLY B C 1
ATOM 9218 O O . GLY B 1 404 ? -12.156 18.812 5.316 1 97.94 404 GLY B O 1
ATOM 9219 N N . LEU B 1 405 ? -10.766 17.562 4.195 1 98.62 405 LEU B N 1
ATOM 9220 C CA . LEU B 1 405 ? -11.734 16.797 3.424 1 98.62 405 LEU B CA 1
ATOM 9221 C C . LEU B 1 405 ? -12.695 16.062 4.344 1 98.62 405 LEU B C 1
ATOM 9223 O O . LEU B 1 405 ? -12.273 15.43 5.32 1 98.62 405 LEU B O 1
ATOM 9227 N N . ALA B 1 406 ? -13.992 16.156 4.008 1 98.75 406 ALA B N 1
ATOM 9228 C CA . ALA B 1 406 ? -15.047 15.414 4.695 1 98.75 406 ALA B CA 1
ATOM 9229 C C . ALA B 1 406 ? -16.141 14.977 3.717 1 98.75 406 ALA B C 1
ATOM 9231 O O . ALA B 1 406 ? -16.516 15.734 2.816 1 98.75 406 ALA B O 1
ATOM 9232 N N . ILE B 1 407 ? -16.609 13.789 3.893 1 98.81 407 ILE B N 1
ATOM 9233 C CA . ILE B 1 407 ? -17.656 13.203 3.072 1 98.81 407 ILE B CA 1
ATOM 9234 C C . ILE B 1 407 ? -18.781 12.695 3.967 1 98.81 407 ILE B C 1
ATOM 9236 O O . ILE B 1 407 ? -18.547 11.984 4.945 1 98.81 407 ILE B O 1
ATOM 9240 N N . HIS B 1 408 ? -20.031 13.07 3.611 1 98.69 408 HIS B N 1
ATOM 9241 C CA . HIS B 1 408 ? -21.172 12.727 4.445 1 98.69 408 HIS B CA 1
ATOM 9242 C C . HIS B 1 408 ? -22.234 11.977 3.643 1 98.69 408 HIS B C 1
ATOM 9244 O O . HIS B 1 408 ? -22.297 12.102 2.418 1 98.69 408 HIS B O 1
ATOM 9250 N N . ASP B 1 409 ? -22.969 11.227 4.359 1 98.38 409 ASP B N 1
ATOM 9251 C CA . ASP B 1 409 ? -24.141 10.523 3.83 1 98.38 409 ASP B CA 1
ATOM 9252 C C . ASP B 1 409 ? -23.766 9.727 2.58 1 98.38 409 ASP B C 1
ATOM 9254 O O . ASP B 1 409 ? -24.391 9.906 1.523 1 98.38 409 ASP B O 1
ATOM 9258 N N . VAL B 1 410 ? -22.844 8.891 2.74 1 98.62 410 VAL B N 1
ATOM 9259 C CA . VAL B 1 410 ? -22.375 8.055 1.635 1 98.62 410 VAL B CA 1
ATOM 9260 C C . VAL B 1 410 ? -23.359 6.906 1.404 1 98.62 410 VAL B C 1
ATOM 9262 O O . VAL B 1 410 ? -23.547 6.055 2.277 1 98.62 410 VAL B O 1
ATOM 9265 N N . ARG B 1 411 ? -23.875 6.914 0.235 1 97.56 411 ARG B N 1
ATOM 9266 C CA . ARG B 1 411 ? -24.875 5.898 -0.078 1 97.56 411 ARG B CA 1
ATOM 9267 C C . ARG B 1 411 ? -24.453 5.066 -1.285 1 97.56 411 ARG B C 1
ATOM 9269 O O . ARG B 1 411 ? -23.828 5.586 -2.215 1 97.56 411 ARG B O 1
ATOM 9276 N N . TRP B 1 412 ? -24.75 3.832 -1.186 1 96.44 412 TRP B N 1
ATOM 9277 C CA . TRP B 1 412 ? -24.656 2.873 -2.281 1 96.44 412 TRP B CA 1
ATOM 9278 C C . TRP B 1 412 ? -26.031 2.344 -2.672 1 96.44 412 TRP B C 1
ATOM 9280 O O . TRP B 1 412 ? -26.688 1.671 -1.877 1 96.44 412 TRP B O 1
ATOM 9290 N N . ARG B 1 413 ? -26.453 2.625 -3.893 1 94.06 413 ARG B N 1
ATOM 9291 C CA . ARG B 1 413 ? -27.766 2.217 -4.383 1 94.06 413 ARG B CA 1
ATOM 9292 C C . ARG B 1 413 ? -28.859 2.658 -3.43 1 94.06 413 ARG B C 1
ATOM 9294 O O . ARG B 1 413 ? -29.734 1.864 -3.068 1 94.06 413 ARG B O 1
ATOM 9301 N N . GLY B 1 414 ? -28.703 3.793 -2.959 1 93.94 414 GLY B N 1
ATOM 9302 C CA . GLY B 1 414 ? -29.719 4.426 -2.139 1 93.94 414 GLY B CA 1
ATOM 9303 C C . GLY B 1 414 ? -29.578 4.098 -0.664 1 93.94 414 GLY B C 1
ATOM 9304 O O . GLY B 1 414 ? -30.188 4.762 0.181 1 93.94 414 GLY B O 1
ATOM 9305 N N . GLU B 1 415 ? -28.766 3.123 -0.323 1 96.06 415 GLU B N 1
ATOM 9306 C CA . GLU B 1 415 ? -28.594 2.721 1.069 1 96.06 415 GLU B CA 1
ATOM 9307 C C . GLU B 1 415 ? -27.344 3.365 1.678 1 96.06 415 GLU B C 1
ATOM 9309 O O . GLU B 1 415 ? -26.25 3.262 1.121 1 96.06 415 GLU B O 1
ATOM 9314 N N . ARG B 1 416 ? -27.547 4.008 2.863 1 97.25 416 ARG B N 1
ATOM 9315 C CA . ARG B 1 416 ? -26.406 4.66 3.502 1 97.25 416 ARG B CA 1
ATOM 9316 C C . ARG B 1 416 ? -25.438 3.629 4.066 1 97.25 416 ARG B C 1
ATOM 9318 O O . ARG B 1 416 ? -25.844 2.709 4.777 1 97.25 416 ARG B O 1
ATOM 9325 N N . ILE B 1 417 ? -24.188 3.859 3.754 1 98.06 417 ILE B N 1
ATOM 9326 C CA . ILE B 1 417 ? -23.109 3.031 4.289 1 98.06 417 ILE B CA 1
ATOM 9327 C C . ILE B 1 417 ? -22.359 3.801 5.375 1 98.06 417 ILE B C 1
ATOM 9329 O O . ILE B 1 417 ? -21.984 3.227 6.398 1 98.06 417 ILE B O 1
ATOM 9333 N N . LEU B 1 418 ? -22.141 5.066 5.094 1 98.62 418 LEU B N 1
ATOM 9334 C CA . LEU B 1 418 ? -21.422 5.941 6.012 1 98.62 418 LEU B CA 1
ATOM 9335 C C . LEU B 1 418 ? -22.203 7.23 6.254 1 98.62 418 LEU B C 1
ATOM 9337 O O . LEU B 1 418 ? -22.641 7.883 5.305 1 98.62 418 LEU B O 1
ATOM 9341 N N . TYR B 1 419 ? -22.344 7.523 7.531 1 98.62 419 TYR B N 1
ATOM 9342 C CA . TYR B 1 419 ? -22.875 8.836 7.863 1 98.62 419 TYR B CA 1
ATOM 9343 C C . TYR B 1 419 ? -21.828 9.922 7.676 1 98.62 419 TYR B C 1
ATOM 9345 O O . TYR B 1 419 ? -22.141 11.031 7.254 1 98.62 419 TYR B O 1
ATOM 9353 N N . GLU B 1 420 ? -20.562 9.5 8.016 1 98.81 420 GLU B N 1
ATOM 9354 C CA . GLU B 1 420 ? -19.438 10.43 7.945 1 98.81 420 GLU B CA 1
ATOM 9355 C C . GLU B 1 420 ? -18.125 9.703 7.695 1 98.81 420 GLU B C 1
ATOM 9357 O O . GLU B 1 420 ? -17.828 8.703 8.359 1 98.81 420 GLU B O 1
ATOM 9362 N N . LEU B 1 421 ? -17.406 10.109 6.734 1 98.88 421 LEU B N 1
ATOM 9363 C CA . LEU B 1 421 ? -16.016 9.797 6.461 1 98.88 421 LEU B CA 1
ATOM 9364 C C . LEU B 1 421 ? -15.18 11.078 6.355 1 98.88 421 LEU B C 1
ATOM 9366 O O . LEU B 1 421 ? -15.195 11.742 5.316 1 98.88 421 LEU B O 1
ATOM 9370 N N . ALA B 1 422 ? -14.391 11.344 7.449 1 98.81 422 ALA B N 1
ATOM 9371 C CA . ALA B 1 422 ? -13.789 12.672 7.473 1 98.81 422 ALA B CA 1
ATOM 9372 C C . ALA B 1 422 ? -12.414 12.641 8.117 1 98.81 422 ALA B C 1
ATOM 9374 O O . ALA B 1 422 ? -12.203 11.945 9.117 1 98.81 422 ALA B O 1
ATOM 9375 N N . LEU B 1 423 ? -11.508 13.391 7.492 1 98.69 423 LEU B N 1
ATOM 9376 C CA . LEU B 1 423 ? -10.211 13.625 8.125 1 98.69 423 LEU B CA 1
ATOM 9377 C C . LEU B 1 423 ? -10.375 14.43 9.406 1 98.69 423 LEU B C 1
ATOM 9379 O O . LEU B 1 423 ? -11.094 15.43 9.438 1 98.69 423 LEU B O 1
ATOM 9383 N N . SER B 1 424 ? -9.742 13.914 10.445 1 98.44 424 SER B N 1
ATOM 9384 C CA . SER B 1 424 ? -9.805 14.609 11.727 1 98.44 424 SER B CA 1
ATOM 9385 C C . SER B 1 424 ? -8.57 15.477 11.945 1 98.44 424 SER B C 1
ATOM 9387 O O . SER B 1 424 ? -8.648 16.531 12.578 1 98.44 424 SER B O 1
ATOM 9389 N N . ASP B 1 425 ? -7.441 14.906 11.57 1 98.19 425 ASP B N 1
ATOM 9390 C CA . ASP B 1 425 ? -6.195 15.648 11.727 1 98.19 425 ASP B CA 1
ATOM 9391 C C . ASP B 1 425 ? -5.031 14.914 11.062 1 98.19 425 ASP B C 1
ATOM 9393 O O . ASP B 1 425 ? -5.184 13.781 10.617 1 98.19 425 ASP B O 1
ATOM 9397 N N . ALA B 1 426 ? -3.949 15.656 10.875 1 97.44 426 ALA B N 1
ATOM 9398 C CA . ALA B 1 426 ? -2.629 15.117 10.547 1 97.44 426 ALA B CA 1
ATOM 9399 C C . ALA B 1 426 ? -1.576 15.609 11.531 1 97.44 426 ALA B C 1
ATOM 9401 O O . ALA B 1 426 ? -1.562 16.797 11.898 1 97.44 426 ALA B O 1
ATOM 9402 N N . HIS B 1 427 ? -0.792 14.656 12.039 1 97.06 427 HIS B N 1
ATOM 9403 C CA . HIS B 1 427 ? 0.28 15 12.961 1 97.06 427 HIS B CA 1
ATOM 9404 C C . HIS B 1 427 ? 1.647 14.672 12.375 1 97.06 427 HIS B C 1
ATOM 9406 O O . HIS B 1 427 ? 1.766 13.781 11.531 1 97.06 427 HIS B O 1
ATOM 9412 N N . ALA B 1 428 ? 2.619 15.398 12.797 1 96.5 428 ALA B N 1
ATOM 9413 C CA . ALA B 1 428 ? 4.027 15.094 12.555 1 96.5 428 ALA B CA 1
ATOM 9414 C C . ALA B 1 428 ? 4.836 15.18 13.852 1 96.5 428 ALA B C 1
ATOM 9416 O O . ALA B 1 428 ? 4.684 16.125 14.625 1 96.5 428 ALA B O 1
ATOM 9417 N N . TYR B 1 429 ? 5.688 14.211 14.133 1 95.56 429 TYR B N 1
ATOM 9418 C CA . TYR B 1 429 ? 6.527 14.164 15.32 1 95.56 429 TYR B CA 1
ATOM 9419 C C . TYR B 1 429 ? 8.008 14.125 14.945 1 95.56 429 TYR B C 1
ATOM 9421 O O . TYR B 1 429 ? 8.469 13.18 14.312 1 95.56 429 TYR B O 1
ATOM 9429 N N . TYR B 1 430 ? 8.734 15.086 15.422 1 95.62 430 TYR B N 1
ATOM 9430 C CA . TYR B 1 430 ? 10.109 15.258 14.961 1 95.62 430 TYR B CA 1
ATOM 9431 C C . TYR B 1 430 ? 11.102 14.859 16.047 1 95.62 430 TYR B C 1
ATOM 9433 O O . TYR B 1 430 ? 10.922 15.219 17.219 1 95.62 430 TYR B O 1
ATOM 9441 N N . ALA B 1 431 ? 12.141 14.172 15.594 1 94.25 431 ALA B N 1
ATOM 9442 C CA . ALA B 1 431 ? 13.312 13.953 16.438 1 94.25 431 ALA B CA 1
ATOM 9443 C C . ALA B 1 431 ? 14.156 15.219 16.547 1 94.25 431 ALA B C 1
ATOM 9445 O O . ALA B 1 431 ? 14.039 16.125 15.711 1 94.25 431 ALA B O 1
ATOM 9446 N N . ALA B 1 432 ? 14.906 15.25 17.625 1 89.25 432 ALA B N 1
ATOM 9447 C CA . ALA B 1 432 ? 15.797 16.391 17.828 1 89.25 432 ALA B CA 1
ATOM 9448 C C . ALA B 1 432 ? 17.078 15.953 18.531 1 89.25 432 ALA B C 1
ATOM 9450 O O . ALA B 1 432 ? 17.188 14.805 18.984 1 89.25 432 ALA B O 1
ATOM 9451 N N . LYS B 1 433 ? 17.922 16.922 18.562 1 82.19 433 LYS B N 1
ATOM 9452 C CA . LYS B 1 433 ? 19.234 16.688 19.141 1 82.19 433 LYS B CA 1
ATOM 9453 C C . LYS B 1 433 ? 19.125 16.344 20.625 1 82.19 433 LYS B C 1
ATOM 9455 O O . LYS B 1 433 ? 19.969 15.625 21.172 1 82.19 433 LYS B O 1
ATOM 9460 N N . SER B 1 434 ? 18.109 16.844 21.188 1 81.56 434 SER B N 1
ATOM 9461 C CA . SER B 1 434 ? 17.859 16.609 22.594 1 81.56 434 SER B CA 1
ATOM 9462 C C . SER B 1 434 ? 16.375 16.469 22.891 1 81.56 434 SER B C 1
ATOM 9464 O O . SER B 1 434 ? 15.531 16.906 22.094 1 81.56 434 SER B O 1
ATOM 9466 N N . PRO B 1 435 ? 16.094 15.789 24 1 82.88 435 PRO B N 1
ATOM 9467 C CA . PRO B 1 435 ? 14.672 15.633 24.344 1 82.88 435 PRO B CA 1
ATOM 9468 C C . PRO B 1 435 ? 13.938 16.969 24.453 1 82.88 435 PRO B C 1
ATOM 9470 O O . PRO B 1 435 ? 12.75 17.047 24.109 1 82.88 435 PRO B O 1
ATOM 9473 N N . GLU B 1 436 ? 14.688 18 24.859 1 81.06 436 GLU B N 1
ATOM 9474 C CA . GLU B 1 436 ? 14.07 19.312 25.094 1 81.06 436 GLU B CA 1
ATOM 9475 C C . GLU B 1 436 ? 13.789 20.031 23.781 1 81.06 436 GLU B C 1
ATOM 9477 O O . GLU B 1 436 ? 12.961 20.938 23.734 1 81.06 436 GLU B O 1
ATOM 9482 N N . GLU B 1 437 ? 14.383 19.531 22.781 1 86.88 437 GLU B N 1
ATOM 9483 C CA . GLU B 1 437 ? 14.273 20.25 21.516 1 86.88 437 GLU B CA 1
ATOM 9484 C C . GLU B 1 437 ? 13.273 19.578 20.578 1 86.88 437 GLU B C 1
ATOM 9486 O O . GLU B 1 437 ? 13 20.078 19.484 1 86.88 437 GLU B O 1
ATOM 9491 N N . GLN B 1 438 ? 12.68 18.5 21.047 1 90.12 438 GLN B N 1
ATOM 9492 C CA . GLN B 1 438 ? 11.688 17.828 20.219 1 90.12 438 GLN B CA 1
ATOM 9493 C C . GLN B 1 438 ? 10.422 18.672 20.078 1 90.12 438 GLN B C 1
ATOM 9495 O O . GLN B 1 438 ? 10.133 19.516 20.922 1 90.12 438 GLN B O 1
ATOM 9500 N N . TRP B 1 439 ? 9.711 18.469 19 1 92.19 439 TRP B N 1
ATOM 9501 C CA . TRP B 1 439 ? 8.438 19.156 18.797 1 92.19 439 TRP B CA 1
ATOM 9502 C C . TRP B 1 439 ? 7.484 18.297 17.969 1 92.19 439 TRP B C 1
ATOM 9504 O O . TRP B 1 439 ? 7.867 17.234 17.484 1 92.19 439 TRP B O 1
ATOM 9514 N N . TYR B 1 440 ? 6.273 18.641 17.922 1 94 440 TYR B N 1
ATOM 9515 C CA . TYR B 1 440 ? 5.316 18.016 17.016 1 94 440 TYR B CA 1
ATOM 9516 C C . TYR B 1 440 ? 4.344 19.031 16.453 1 94 440 TYR B C 1
ATOM 9518 O O . TYR B 1 440 ? 4.273 20.172 16.953 1 94 440 TYR B O 1
ATOM 9526 N N . TYR B 1 441 ? 3.682 18.688 15.438 1 96.88 441 TYR B N 1
ATOM 9527 C CA . TYR B 1 441 ? 2.648 19.516 14.82 1 96.88 441 TYR B CA 1
ATOM 9528 C C . TYR B 1 441 ? 1.323 18.766 14.75 1 96.88 441 TYR B C 1
ATOM 9530 O O . TYR B 1 441 ? 1.275 17.609 14.312 1 96.88 441 TYR B O 1
ATOM 9538 N N . SER B 1 442 ? 0.29 19.391 15.25 1 97.12 442 SER B N 1
ATOM 9539 C CA . SER B 1 442 ? -1.068 19.125 14.781 1 97.12 442 SER B CA 1
ATOM 9540 C C . SER B 1 442 ? -1.439 20.047 13.633 1 97.12 442 SER B C 1
ATOM 9542 O O . SER B 1 442 ? -1.662 21.25 13.828 1 97.12 442 SER B O 1
ATOM 9544 N N . ASP B 1 443 ? -1.55 19.516 12.547 1 97.38 443 ASP B N 1
ATOM 9545 C CA . ASP B 1 443 ? -1.694 20.359 11.367 1 97.38 443 ASP B CA 1
ATOM 9546 C C . ASP B 1 443 ? -3.066 21.031 11.328 1 97.38 443 ASP B C 1
ATOM 9548 O O . ASP B 1 443 ? -3.215 22.125 10.781 1 97.38 443 ASP B O 1
ATOM 9552 N N . LYS B 1 444 ? -3.988 20.406 11.914 1 97.38 444 LYS B N 1
ATOM 9553 C CA . LYS B 1 444 ? -5.309 21.016 12.047 1 97.38 444 LYS B CA 1
ATOM 9554 C C . LYS B 1 444 ? -5.23 22.344 12.789 1 97.38 444 LYS B C 1
ATOM 9556 O O . LYS B 1 444 ? -5.992 23.281 12.5 1 97.38 444 LYS B O 1
ATOM 9561 N N . ALA B 1 445 ? -4.379 22.453 13.773 1 97.19 445 ALA B N 1
ATOM 9562 C CA . ALA B 1 445 ? -4.223 23.688 14.523 1 97.19 445 ALA B CA 1
ATOM 9563 C C . ALA B 1 445 ? -3.838 24.844 13.609 1 97.19 445 ALA B C 1
ATOM 9565 O O . ALA B 1 445 ? -4.254 25.984 13.828 1 97.19 445 ALA B O 1
ATOM 9566 N N . PHE B 1 446 ? -3.029 24.578 12.625 1 96.5 446 PHE B N 1
ATOM 9567 C CA . PHE B 1 446 ? -2.674 25.562 11.617 1 96.5 446 PHE B CA 1
ATOM 9568 C C . PHE B 1 446 ? -3.727 25.625 10.516 1 96.5 446 PHE B C 1
ATOM 9570 O O . PHE B 1 446 ? -4.141 26.703 10.094 1 96.5 446 PHE B O 1
ATOM 9577 N N . SER B 1 447 ? -4.172 24.469 10.055 1 97.06 447 SER B N 1
ATOM 9578 C CA . SER B 1 447 ? -5.273 24.281 9.117 1 97.06 447 SER B CA 1
ATOM 9579 C C . SER B 1 447 ? -4.875 23.344 7.988 1 97.06 447 SER B C 1
ATOM 9581 O O . SER B 1 447 ? -3.826 23.516 7.363 1 97.06 447 SER B O 1
ATOM 9583 N N . LEU B 1 448 ? -5.703 22.469 7.754 1 97.75 448 LEU B N 1
ATOM 9584 C CA . LEU B 1 448 ? -5.602 21.625 6.57 1 97.75 448 LEU B CA 1
ATOM 9585 C C . LEU B 1 448 ? -6.461 22.172 5.438 1 97.75 448 LEU B C 1
ATOM 9587 O O . LEU B 1 448 ? -7.078 21.406 4.695 1 97.75 448 LEU B O 1
ATOM 9591 N N . SER B 1 449 ? -6.543 23.578 5.375 1 97.12 449 SER B N 1
ATOM 9592 C CA . SER B 1 449 ? -7.293 24.234 4.309 1 97.12 449 SER B CA 1
ATOM 9593 C C . SER B 1 449 ? -6.828 25.672 4.109 1 97.12 449 SER B C 1
ATOM 9595 O O . SER B 1 449 ? -6.324 26.016 3.041 1 97.12 449 SER B O 1
ATOM 9597 N N . GLN B 1 450 ? -6.766 26.531 5.102 1 95.88 450 GLN B N 1
ATOM 9598 C CA . GLN B 1 450 ? -6.656 27.984 5.078 1 95.88 450 GLN B CA 1
ATOM 9599 C C . GLN B 1 450 ? -5.383 28.422 4.363 1 95.88 450 GLN B C 1
ATOM 9601 O O . GLN B 1 450 ? -5.348 29.5 3.75 1 95.88 450 GLN B O 1
ATOM 9606 N N . LEU B 1 451 ? -4.371 27.594 4.43 1 95.81 451 LEU B N 1
ATOM 9607 C CA . LEU B 1 451 ? -3.064 28.016 3.936 1 95.81 451 LEU B CA 1
ATOM 9608 C C . LEU B 1 451 ? -2.822 27.484 2.525 1 95.81 451 LEU B C 1
ATOM 9610 O O . LEU B 1 451 ? -1.775 27.75 1.931 1 95.81 451 LEU B O 1
ATOM 9614 N N . SER B 1 452 ? -3.777 26.859 1.954 1 95.94 452 SER B N 1
ATOM 9615 C CA . SER B 1 452 ? -3.629 26.156 0.684 1 95.94 452 SER B CA 1
ATOM 9616 C C . SER B 1 452 ? -3.773 27.109 -0.496 1 95.94 452 SER B C 1
ATOM 9618 O O . SER B 1 452 ? -4.027 28.297 -0.31 1 95.94 452 SER B O 1
ATOM 9620 N N . ALA B 1 453 ? -3.537 26.578 -1.694 1 95.12 453 ALA B N 1
ATOM 9621 C CA . ALA B 1 453 ? -3.693 27.312 -2.947 1 95.12 453 ALA B CA 1
ATOM 9622 C C . ALA B 1 453 ? -4.723 26.641 -3.852 1 95.12 453 ALA B C 1
ATOM 9624 O O . ALA B 1 453 ? -5.07 25.469 -3.646 1 95.12 453 ALA B O 1
ATOM 9625 N N . ASP B 1 454 ? -5.113 27.484 -4.789 1 95.19 454 ASP B N 1
ATOM 9626 C CA . ASP B 1 454 ? -5.984 26.891 -5.805 1 95.19 454 ASP B CA 1
ATOM 9627 C C . ASP B 1 454 ? -5.273 25.766 -6.555 1 95.19 454 ASP B C 1
ATOM 9629 O O . ASP B 1 454 ? -4.07 25.859 -6.82 1 95.19 454 ASP B O 1
ATOM 9633 N N . LEU B 1 455 ? -6.066 24.812 -6.922 1 94.12 455 LEU B N 1
ATOM 9634 C CA . LEU B 1 455 ? -5.543 23.672 -7.672 1 94.12 455 LEU B CA 1
ATOM 9635 C C . LEU B 1 455 ? -5.074 24.094 -9.055 1 94.12 455 LEU B C 1
ATOM 9637 O O . LEU B 1 455 ? -5.602 25.062 -9.625 1 94.12 455 LEU B O 1
ATOM 9641 N N . VAL B 1 456 ? -4.121 23.375 -9.516 1 91.06 456 VAL B N 1
ATOM 9642 C CA . VAL B 1 456 ? -3.703 23.469 -10.914 1 91.06 456 VAL B CA 1
ATOM 9643 C C . VAL B 1 456 ? -4.164 22.234 -11.672 1 91.06 456 VAL B C 1
ATOM 9645 O O . VAL B 1 456 ? -3.611 21.141 -11.492 1 91.06 456 VAL B O 1
ATOM 9648 N N . LEU B 1 457 ? -5.129 22.422 -12.562 1 90.38 457 LEU B N 1
ATOM 9649 C CA . LEU B 1 457 ? -5.594 21.297 -13.367 1 90.38 457 LEU B CA 1
ATOM 9650 C C . LEU B 1 457 ? -4.48 20.797 -14.281 1 90.38 457 LEU B C 1
ATOM 9652 O O . LEU B 1 457 ? -3.729 21.578 -14.852 1 90.38 457 LEU B O 1
ATOM 9656 N N . GLY B 1 458 ? -4.359 19.5 -14.414 1 85.06 458 GLY B N 1
ATOM 9657 C CA . GLY B 1 458 ? -3.262 18.875 -15.141 1 85.06 458 GLY B CA 1
ATOM 9658 C C . GLY B 1 458 ? -2.117 18.453 -14.234 1 85.06 458 GLY B C 1
ATOM 9659 O O . GLY B 1 458 ? -1.307 17.609 -14.609 1 85.06 458 GLY B O 1
ATOM 9660 N N . LEU B 1 459 ? -2.082 19.078 -13.047 1 86.38 459 LEU B N 1
ATOM 9661 C CA . LEU B 1 459 ? -1.098 18.688 -12.039 1 86.38 459 LEU B CA 1
ATOM 9662 C C . LEU B 1 459 ? -1.772 18.016 -10.852 1 86.38 459 LEU B C 1
ATOM 9664 O O . LEU B 1 459 ? -1.579 16.828 -10.617 1 86.38 459 LEU B O 1
ATOM 9668 N N . ASP B 1 460 ? -2.656 18.781 -10.273 1 89.56 460 ASP B N 1
ATOM 9669 C CA . ASP B 1 460 ? -3.316 18.297 -9.062 1 89.56 460 ASP B CA 1
ATOM 9670 C C . ASP B 1 460 ? -4.434 17.312 -9.398 1 89.56 460 ASP B C 1
ATOM 9672 O O . ASP B 1 460 ? -4.617 16.312 -8.711 1 89.56 460 ASP B O 1
ATOM 9676 N N . CYS B 1 461 ? -5.176 17.656 -10.352 1 91.62 461 CYS B N 1
ATOM 9677 C CA . CYS B 1 461 ? -6.281 16.875 -10.891 1 91.62 461 CYS B CA 1
ATOM 9678 C C . CYS B 1 461 ? -6.297 16.922 -12.414 1 91.62 461 CYS B C 1
ATOM 9680 O O . CYS B 1 461 ? -5.785 17.875 -13.008 1 91.62 461 CYS B O 1
ATOM 9682 N N . PRO B 1 462 ? -6.898 15.938 -13.039 1 88.94 462 PRO B N 1
ATOM 9683 C CA . PRO B 1 462 ? -6.941 15.984 -14.5 1 88.94 462 PRO B CA 1
ATOM 9684 C C . PRO B 1 462 ? -7.828 17.109 -15.023 1 88.94 462 PRO B C 1
ATOM 9686 O O . PRO B 1 462 ? -8.727 17.578 -14.32 1 88.94 462 PRO B O 1
ATOM 9689 N N . VAL B 1 463 ? -7.547 17.516 -16.297 1 91.06 463 VAL B N 1
ATOM 9690 C CA . VAL B 1 463 ? -8.43 18.453 -16.969 1 91.06 463 VAL B CA 1
ATOM 9691 C C . VAL B 1 463 ? -9.812 17.828 -17.141 1 91.06 463 VAL B C 1
ATOM 9693 O O . VAL B 1 463 ? -9.938 16.688 -17.609 1 91.06 463 VAL B O 1
ATOM 9696 N N . GLY B 1 464 ? -10.758 18.5 -16.734 1 91.88 464 GLY B N 1
ATOM 9697 C CA . GLY B 1 464 ? -12.117 17.984 -16.781 1 91.88 464 GLY B CA 1
ATOM 9698 C C . GLY B 1 464 ? -12.695 17.703 -15.414 1 91.88 464 GLY B C 1
ATOM 9699 O O . GLY B 1 464 ? -13.906 17.516 -15.266 1 91.88 464 GLY B O 1
ATOM 9700 N N . ALA B 1 465 ? -11.836 17.75 -14.391 1 95.19 465 ALA B N 1
ATOM 9701 C CA . ALA B 1 465 ? -12.312 17.531 -13.023 1 95.19 465 ALA B CA 1
ATOM 9702 C C . ALA B 1 465 ? -13.25 18.656 -12.586 1 95.19 465 ALA B C 1
ATOM 9704 O O . ALA B 1 465 ? -13.188 19.766 -13.117 1 95.19 465 ALA B O 1
ATOM 9705 N N . THR B 1 466 ? -14.195 18.328 -11.703 1 97.44 466 THR B N 1
ATOM 9706 C CA . THR B 1 466 ? -15 19.375 -11.062 1 97.44 466 THR B CA 1
ATOM 9707 C C . THR B 1 466 ? -14.312 19.906 -9.812 1 97.44 466 THR B C 1
ATOM 9709 O O . THR B 1 466 ? -13.953 19.125 -8.922 1 97.44 466 THR B O 1
ATOM 9712 N N . VAL B 1 467 ? -14.18 21.156 -9.75 1 97.12 467 VAL B N 1
ATOM 9713 C CA . VAL B 1 467 ? -13.5 21.781 -8.625 1 97.12 467 VAL B CA 1
ATOM 9714 C C . VAL B 1 467 ? -14.523 22.203 -7.566 1 97.12 467 VAL B C 1
ATOM 9716 O O . VAL B 1 467 ? -15.602 22.688 -7.898 1 97.12 467 VAL B O 1
ATOM 9719 N N . LEU B 1 468 ? -14.188 21.969 -6.336 1 97.5 468 LEU B N 1
ATOM 9720 C CA . LEU B 1 468 ? -15.008 22.391 -5.207 1 97.5 468 LEU B CA 1
ATOM 9721 C C . LEU B 1 468 ? -14.453 23.656 -4.562 1 97.5 468 LEU B C 1
ATOM 9723 O O . LEU B 1 468 ? -13.242 23.875 -4.559 1 97.5 468 LEU B O 1
ATOM 9727 N N . GLU B 1 469 ? -15.383 24.406 -3.996 1 95.31 469 GLU B N 1
ATOM 9728 C CA . GLU B 1 469 ? -15 25.688 -3.391 1 95.31 469 GLU B CA 1
ATOM 9729 C C . GLU B 1 469 ? -15.156 25.641 -1.873 1 95.31 469 GLU B C 1
ATOM 9731 O O . GLU B 1 469 ? -16.125 25.078 -1.361 1 95.31 469 GLU B O 1
ATOM 9736 N N . SER B 1 470 ? -14.188 26.234 -1.184 1 95.94 470 SER B N 1
ATOM 9737 C CA . SER B 1 470 ? -14.219 26.469 0.258 1 95.94 470 SER B CA 1
ATOM 9738 C C . SER B 1 470 ? -13.867 27.906 0.6 1 95.94 470 SER B C 1
ATOM 9740 O O . SER B 1 470 ? -13.617 28.719 -0.293 1 95.94 470 SER B O 1
ATOM 9742 N N . SER B 1 471 ? -13.953 28.25 1.867 1 96.5 471 SER B N 1
ATOM 9743 C CA . SER B 1 471 ? -13.633 29.609 2.293 1 96.5 471 SER B CA 1
ATOM 9744 C C . SER B 1 471 ? -12.289 29.656 3.002 1 96.5 471 SER B C 1
ATOM 9746 O O . SER B 1 471 ? -11.914 28.719 3.715 1 96.5 471 SER B O 1
ATOM 9748 N N . HIS B 1 472 ? -11.57 30.734 2.754 1 96.56 472 HIS B N 1
ATOM 9749 C CA . HIS B 1 472 ? -10.367 31.016 3.533 1 96.56 472 HIS B CA 1
ATOM 9750 C C . HIS B 1 472 ? -10.297 32.5 3.9 1 96.56 472 HIS B C 1
ATOM 9752 O O . HIS B 1 472 ? -10.906 33.344 3.234 1 96.56 472 HIS B O 1
ATOM 9758 N N . TRP B 1 473 ? -9.633 32.812 5.023 1 97.94 473 TRP B N 1
ATOM 9759 C CA . TRP B 1 473 ? -9.609 34.188 5.496 1 97.94 473 TRP B CA 1
ATOM 9760 C C . TRP B 1 473 ? -8.227 34.562 6.035 1 97.94 473 TRP B C 1
ATOM 9762 O O . TRP B 1 473 ? -8.07 35.562 6.746 1 97.94 473 TRP B O 1
ATOM 9772 N N . VAL B 1 474 ? -7.238 33.719 5.828 1 96.31 474 VAL B N 1
ATOM 9773 C CA . VAL B 1 474 ? -5.852 34 6.164 1 96.31 474 VAL B CA 1
ATOM 9774 C C . VAL B 1 474 ? -5.094 34.438 4.906 1 96.31 474 VAL B C 1
ATOM 9776 O O . VAL B 1 474 ? -5.07 33.688 3.914 1 96.31 474 VAL B O 1
ATOM 9779 N N . PHE B 1 475 ? -4.457 35.562 4.949 1 93.38 475 PHE B N 1
ATOM 9780 C CA . PHE B 1 475 ? -3.771 36.125 3.781 1 93.38 475 PHE B CA 1
ATOM 9781 C C . PHE B 1 475 ? -2.355 36.531 4.137 1 93.38 475 PHE B C 1
ATOM 9783 O O . PHE B 1 475 ? -2.125 37.125 5.207 1 93.38 475 PHE B O 1
ATOM 9790 N N . PHE B 1 476 ? -1.501 36.188 3.262 1 92.12 476 PHE B N 1
ATOM 9791 C CA . PHE B 1 476 ? -0.099 36.562 3.396 1 92.12 476 PHE B CA 1
ATOM 9792 C C . PHE B 1 476 ? 0.281 37.625 2.361 1 92.12 476 PHE B C 1
ATOM 9794 O O . PHE B 1 476 ? -0.258 37.625 1.253 1 92.12 476 PHE B O 1
ATOM 9801 N N . ALA B 1 477 ? 1.176 38.469 2.766 1 88.75 477 ALA B N 1
ATOM 9802 C CA . ALA B 1 477 ? 1.801 39.406 1.836 1 88.75 477 ALA B CA 1
ATOM 9803 C C . ALA B 1 477 ? 3.277 39.062 1.635 1 88.75 477 ALA B C 1
ATOM 9805 O O . ALA B 1 477 ? 3.879 38.375 2.451 1 88.75 477 ALA B O 1
ATOM 9806 N N . LEU B 1 478 ? 3.879 39.562 0.58 1 85.38 478 LEU B N 1
ATOM 9807 C CA . LEU B 1 478 ? 5.262 39.25 0.231 1 85.38 478 LEU B CA 1
ATOM 9808 C C . LEU B 1 478 ? 6.223 39.812 1.275 1 85.38 478 LEU B C 1
ATOM 9810 O O . LEU B 1 478 ? 7.355 39.344 1.398 1 85.38 478 LEU B O 1
ATOM 9814 N N . ASP B 1 479 ? 5.742 40.812 1.989 1 80.25 479 ASP B N 1
ATOM 9815 C CA . ASP B 1 479 ? 6.625 41.375 2.994 1 80.25 479 ASP B CA 1
ATOM 9816 C C . ASP B 1 479 ? 6.547 40.594 4.309 1 80.25 479 ASP B C 1
ATOM 9818 O O . ASP B 1 479 ? 7.16 41 5.301 1 80.25 479 ASP B O 1
ATOM 9822 N N . GLY B 1 480 ? 5.738 39.594 4.273 1 80.69 480 GLY B N 1
ATOM 9823 C CA . GLY B 1 480 ? 5.684 38.719 5.43 1 80.69 480 GLY B CA 1
ATOM 9824 C C . GLY B 1 480 ? 4.523 39.031 6.359 1 80.69 480 GLY B C 1
ATOM 9825 O O . GLY B 1 480 ? 4.277 38.281 7.312 1 80.69 480 GLY B O 1
ATOM 9826 N N . THR B 1 481 ? 3.797 40.062 6.066 1 87.62 481 THR B N 1
ATOM 9827 C CA . THR B 1 481 ? 2.635 40.375 6.891 1 87.62 481 THR B CA 1
ATOM 9828 C C . THR B 1 481 ? 1.512 39.375 6.652 1 87.62 481 THR B C 1
ATOM 9830 O O . THR B 1 481 ? 1.309 38.938 5.523 1 87.62 481 THR B O 1
ATOM 9833 N N . VAL B 1 482 ? 0.85 39.062 7.793 1 92.25 482 VAL B N 1
ATOM 9834 C CA . VAL B 1 482 ? -0.259 38.125 7.723 1 92.25 482 VAL B CA 1
ATOM 9835 C C . VAL B 1 482 ? -1.523 38.75 8.281 1 92.25 482 VAL B C 1
ATOM 9837 O O . VAL B 1 482 ? -1.47 39.469 9.289 1 92.25 482 VAL B O 1
ATOM 9840 N N . SER B 1 483 ? -2.572 38.625 7.547 1 94.56 483 SER B N 1
ATOM 9841 C CA . SER B 1 483 ? -3.877 39.062 8.047 1 94.56 483 SER B CA 1
ATOM 9842 C C . SER B 1 483 ? -4.836 37.875 8.164 1 94.56 483 SER B C 1
ATOM 9844 O O . SER B 1 483 ? -4.793 36.969 7.348 1 94.56 483 SER B O 1
ATOM 9846 N N . SER B 1 484 ? -5.578 37.875 9.18 1 96.94 484 SER B N 1
ATOM 9847 C CA . SER B 1 484 ? -6.617 36.875 9.43 1 96.94 484 SER B CA 1
ATOM 9848 C C . SER B 1 484 ? -7.934 37.531 9.812 1 96.94 484 SER B C 1
ATOM 9850 O O . SER B 1 484 ? -8.023 38.188 10.859 1 96.94 484 SER B O 1
ATOM 9852 N N . ASP B 1 485 ? -8.945 37.5 8.938 1 98.19 485 ASP B N 1
ATOM 9853 C CA . ASP B 1 485 ? -10.234 38.156 9.141 1 98.19 485 ASP B CA 1
ATOM 9854 C C . ASP B 1 485 ? -11.359 37.375 8.461 1 98.19 485 ASP B C 1
ATOM 9856 O O . ASP B 1 485 ? -11.641 37.594 7.281 1 98.19 485 ASP B O 1
ATOM 9860 N N . PRO B 1 486 ? -12.094 36.562 9.258 1 98.44 486 PRO B N 1
ATOM 9861 C CA . PRO B 1 486 ? -13.188 35.781 8.656 1 98.44 486 PRO B CA 1
ATOM 9862 C C . PRO B 1 486 ? -14.242 36.688 7.996 1 98.44 486 PRO B C 1
ATOM 9864 O O . PRO B 1 486 ? -14.93 36.25 7.07 1 98.44 486 PRO B O 1
ATOM 9867 N N . ALA B 1 487 ? -14.336 37.906 8.367 1 98.38 487 ALA B N 1
ATOM 9868 C CA . ALA B 1 487 ? -15.305 38.812 7.758 1 98.38 487 ALA B CA 1
ATOM 9869 C C . ALA B 1 487 ? -14.875 39.219 6.352 1 98.38 487 ALA B C 1
ATOM 9871 O O . ALA B 1 487 ? -15.664 39.812 5.598 1 98.38 487 ALA B O 1
ATOM 9872 N N . GLN B 1 488 ? -13.695 38.875 5.992 1 98 488 GLN B N 1
ATOM 9873 C CA . GLN B 1 488 ? -13.195 39.125 4.648 1 98 488 GLN B CA 1
ATOM 9874 C C . GLN B 1 488 ? -12.852 37.844 3.932 1 98 488 GLN B C 1
ATOM 9876 O O . GLN B 1 488 ? -11.922 37.781 3.121 1 98 488 GLN B O 1
ATOM 9881 N N . ALA B 1 489 ? -13.57 36.812 4.273 1 98 489 ALA B N 1
ATOM 9882 C CA . ALA B 1 489 ? -13.312 35.5 3.703 1 98 489 ALA B CA 1
ATOM 9883 C C . ALA B 1 489 ? -13.414 35.531 2.182 1 98 489 ALA B C 1
ATOM 9885 O O . ALA B 1 489 ? -14.203 36.312 1.621 1 98 489 ALA B O 1
ATOM 9886 N N . GLN B 1 490 ? -12.641 34.688 1.518 1 97.25 490 GLN B N 1
ATOM 9887 C CA . GLN B 1 490 ? -12.648 34.531 0.067 1 97.25 490 GLN B CA 1
ATOM 9888 C C . GLN B 1 490 ? -12.727 33.062 -0.33 1 97.25 490 GLN B C 1
ATOM 9890 O O . GLN B 1 490 ? -12.586 32.188 0.517 1 97.25 490 GLN B O 1
ATOM 9895 N N . ALA B 1 491 ? -12.969 32.906 -1.616 1 96.44 491 ALA B N 1
ATOM 9896 C CA . ALA B 1 491 ? -13.094 31.547 -2.133 1 96.44 491 ALA B CA 1
ATOM 9897 C C . ALA B 1 491 ? -11.727 30.906 -2.303 1 96.44 491 ALA B C 1
ATOM 9899 O O . ALA B 1 491 ? -10.766 31.562 -2.697 1 96.44 491 ALA B O 1
ATOM 9900 N N . LEU B 1 492 ? -11.641 29.656 -1.969 1 96.25 492 LEU B N 1
ATOM 9901 C CA . LEU B 1 492 ? -10.484 28.797 -2.17 1 96.25 492 LEU B CA 1
ATOM 9902 C C . LEU B 1 492 ? -10.867 27.516 -2.898 1 96.25 492 LEU B C 1
ATOM 9904 O O . LEU B 1 492 ? -11.844 26.859 -2.523 1 96.25 492 LEU B O 1
ATOM 9908 N N . ARG B 1 493 ? -10.109 27.172 -3.949 1 96.25 493 ARG B N 1
ATOM 9909 C CA . ARG B 1 493 ? -10.414 26.016 -4.777 1 96.25 493 ARG B CA 1
ATOM 9910 C C . ARG B 1 493 ? -9.297 24.969 -4.699 1 96.25 493 ARG B C 1
ATOM 9912 O O . ARG B 1 493 ? -8.539 24.797 -5.656 1 96.25 493 ARG B O 1
ATOM 9919 N N . HIS B 1 494 ? -9.305 24.188 -3.623 1 96.69 494 HIS B N 1
ATOM 9920 C CA . HIS B 1 494 ? -8.203 23.25 -3.424 1 96.69 494 HIS B CA 1
ATOM 9921 C C . HIS B 1 494 ? -8.711 21.812 -3.295 1 96.69 494 HIS B C 1
ATOM 9923 O O . HIS B 1 494 ? -8.062 20.984 -2.664 1 96.69 494 HIS B O 1
ATOM 9929 N N . ALA B 1 495 ? -9.922 21.547 -3.83 1 98.06 495 ALA B N 1
ATOM 9930 C CA . ALA B 1 495 ? -10.469 20.188 -3.889 1 98.06 495 ALA B CA 1
ATOM 9931 C C . ALA B 1 495 ? -11.133 19.922 -5.238 1 98.06 495 ALA B C 1
ATOM 9933 O O . ALA B 1 495 ? -11.586 20.859 -5.91 1 98.06 495 ALA B O 1
ATOM 9934 N N . CYS B 1 496 ? -11.203 18.656 -5.598 1 97.25 496 CYS B N 1
ATOM 9935 C CA . CYS B 1 496 ? -11.789 18.328 -6.891 1 97.25 496 CYS B CA 1
ATOM 9936 C C . CYS B 1 496 ? -12.383 16.922 -6.871 1 97.25 496 CYS B C 1
ATOM 9938 O O . CYS B 1 496 ? -12.141 16.156 -5.934 1 97.25 496 CYS B O 1
ATOM 9940 N N . VAL B 1 497 ? -13.25 16.641 -7.875 1 97.62 497 VAL B N 1
ATOM 9941 C CA . VAL B 1 497 ? -13.852 15.336 -8.125 1 97.62 497 VAL B CA 1
ATOM 9942 C C . VAL B 1 497 ? -13.594 14.914 -9.57 1 97.62 497 VAL B C 1
ATOM 9944 O O . VAL B 1 497 ? -13.805 15.695 -10.5 1 97.62 497 VAL B O 1
ATOM 9947 N N . TYR B 1 498 ? -13.117 13.695 -9.75 1 94 498 TYR B N 1
ATOM 9948 C CA . TYR B 1 498 ? -12.852 13.195 -11.094 1 94 498 TYR B CA 1
ATOM 9949 C C . TYR B 1 498 ? -12.875 11.672 -11.125 1 94 498 TYR B C 1
ATOM 9951 O O . TYR B 1 498 ? -12.773 11.023 -10.078 1 94 498 TYR B O 1
ATOM 9959 N N . GLU B 1 499 ? -13.008 11.125 -12.258 1 90.88 499 GLU B N 1
ATOM 9960 C CA . GLU B 1 499 ? -12.891 9.68 -12.438 1 90.88 499 GLU B CA 1
ATOM 9961 C C . GLU B 1 499 ? -11.445 9.273 -12.719 1 90.88 499 GLU B C 1
ATOM 9963 O O . GLU B 1 499 ? -10.734 9.953 -13.453 1 90.88 499 GLU B O 1
ATOM 9968 N N . SER B 1 500 ? -11.055 8.18 -12.102 1 86.75 500 SER B N 1
ATOM 9969 C CA . SER B 1 500 ? -9.711 7.633 -12.281 1 86.75 500 SER B CA 1
ATOM 9970 C C . SER B 1 500 ? -9.766 6.152 -12.648 1 86.75 500 SER B C 1
ATOM 9972 O O . SER B 1 500 ? -10.742 5.469 -12.359 1 86.75 500 SER B O 1
ATOM 9974 N N . ASP B 1 501 ? -8.672 5.73 -13.406 1 73.75 501 ASP B N 1
ATOM 9975 C CA . ASP B 1 501 ? -8.539 4.309 -13.703 1 73.75 501 ASP B CA 1
ATOM 9976 C C . ASP B 1 501 ? -8.086 3.535 -12.461 1 73.75 501 ASP B C 1
ATOM 9978 O O . ASP B 1 501 ? -7.758 2.35 -12.555 1 73.75 501 ASP B O 1
ATOM 9982 N N . GLY B 1 502 ? -8.352 4.082 -11.445 1 62.09 502 GLY B N 1
ATOM 9983 C CA . GLY B 1 502 ? -8.102 3.389 -10.188 1 62.09 502 GLY B CA 1
ATOM 9984 C C . GLY B 1 502 ? -6.625 3.186 -9.906 1 62.09 502 GLY B C 1
ATOM 9985 O O . GLY B 1 502 ? -5.773 3.756 -10.586 1 62.09 502 GLY B O 1
ATOM 9986 N N . LEU B 1 503 ? -6.262 2.562 -8.562 1 59.66 503 LEU B N 1
ATOM 9987 C CA . LEU B 1 503 ? -4.938 2.213 -8.062 1 59.66 503 LEU B CA 1
ATOM 9988 C C . LEU B 1 503 ? -4.402 0.966 -8.766 1 59.66 503 LEU B C 1
ATOM 9990 O O . LEU B 1 503 ? -3.709 0.155 -8.148 1 59.66 503 LEU B O 1
ATOM 9994 N N . GLU B 1 504 ? -4.398 0.97 -10.016 1 57.34 504 GLU B N 1
ATOM 9995 C CA . GLU B 1 504 ? -3.912 -0.003 -10.984 1 57.34 504 GLU B CA 1
ATOM 9996 C C . GLU B 1 504 ? -4.461 -1.397 -10.695 1 57.34 504 GLU B C 1
ATOM 9998 O O . GLU B 1 504 ? -4.844 -1.693 -9.562 1 57.34 504 GLU B O 1
ATOM 10003 N N . GLY B 1 505 ? -5.156 -2.115 -11.469 1 63.66 505 GLY B N 1
ATOM 10004 C CA . GLY B 1 505 ? -5.637 -3.484 -11.57 1 63.66 505 GLY B CA 1
ATOM 10005 C C . GLY B 1 505 ? -7.043 -3.586 -12.117 1 63.66 505 GLY B C 1
ATOM 10006 O O . GLY B 1 505 ? -7.723 -2.57 -12.289 1 63.66 505 GLY B O 1
ATOM 10007 N N . SER B 1 506 ? -7.344 -4.617 -12.555 1 68.62 506 SER B N 1
ATOM 10008 C CA . SER B 1 506 ? -8.656 -4.883 -13.141 1 68.62 506 SER B CA 1
ATOM 10009 C C . SER B 1 506 ? -9.68 -5.223 -12.07 1 68.62 506 SER B C 1
ATOM 10011 O O . SER B 1 506 ? -9.344 -5.801 -11.039 1 68.62 506 SER B O 1
ATOM 10013 N N . SER B 1 507 ? -10.859 -4.637 -12.234 1 70.38 507 SER B N 1
ATOM 10014 C CA . SER B 1 507 ? -11.969 -5.051 -11.391 1 70.38 507 SER B CA 1
ATOM 10015 C C . SER B 1 507 ? -12.273 -6.535 -11.562 1 70.38 507 SER B C 1
ATOM 10017 O O . SER B 1 507 ? -12.766 -7.184 -10.641 1 70.38 507 SER B O 1
ATOM 10019 N N . TRP B 1 508 ? -11.953 -6.938 -12.789 1 76.62 508 TRP B N 1
ATOM 10020 C CA . TRP B 1 508 ? -12.109 -8.336 -13.164 1 76.62 508 TRP B CA 1
ATOM 10021 C C . TRP B 1 508 ? -11.188 -8.695 -14.328 1 76.62 508 TRP B C 1
ATOM 10023 O O . TRP B 1 508 ? -11.023 -7.914 -15.266 1 76.62 508 TRP B O 1
ATOM 10033 N N . ARG B 1 509 ? -10.555 -9.844 -14.211 1 83.06 509 ARG B N 1
ATOM 10034 C CA . ARG B 1 509 ? -9.781 -10.312 -15.352 1 83.06 509 ARG B CA 1
ATOM 10035 C C . ARG B 1 509 ? -9.422 -11.789 -15.203 1 83.06 509 ARG B C 1
ATOM 10037 O O . ARG B 1 509 ? -8.922 -12.203 -14.156 1 83.06 509 ARG B O 1
ATOM 10044 N N . HIS B 1 510 ? -9.789 -12.555 -16.266 1 90 510 HIS B N 1
ATOM 10045 C CA . HIS B 1 510 ? -9.367 -13.953 -16.234 1 90 510 HIS B CA 1
ATOM 10046 C C . HIS B 1 510 ? -9.18 -14.5 -17.641 1 90 510 HIS B C 1
ATOM 10048 O O . HIS B 1 510 ? -9.953 -14.164 -18.547 1 90 510 HIS B O 1
ATOM 10054 N N . ALA B 1 511 ? -8.188 -15.281 -17.828 1 91.06 511 ALA B N 1
ATOM 10055 C CA . ALA B 1 511 ? -8.031 -16.078 -19.047 1 91.06 511 ALA B CA 1
ATOM 10056 C C . ALA B 1 511 ? -8.5 -17.516 -18.828 1 91.06 511 ALA B C 1
ATOM 10058 O O . ALA B 1 511 ? -8.031 -18.188 -17.906 1 91.06 511 ALA B O 1
ATOM 10059 N N . GLN B 1 512 ? -9.367 -17.891 -19.656 1 88.5 512 GLN B N 1
ATOM 10060 C CA . GLN B 1 512 ? -9.859 -19.266 -19.578 1 88.5 512 GLN B CA 1
ATOM 10061 C C . GLN B 1 512 ? -8.805 -20.266 -20.047 1 88.5 512 GLN B C 1
ATOM 10063 O O . GLN B 1 512 ? -8.109 -20.016 -21.031 1 88.5 512 GLN B O 1
ATOM 10068 N N . LEU B 1 513 ? -8.719 -21.375 -19.391 1 89.06 513 LEU B N 1
ATOM 10069 C CA . LEU B 1 513 ? -7.613 -22.297 -19.625 1 89.06 513 LEU B CA 1
ATOM 10070 C C . LEU B 1 513 ? -7.789 -23.031 -20.953 1 89.06 513 LEU B C 1
ATOM 10072 O O . LEU B 1 513 ? -6.824 -23.219 -21.688 1 89.06 513 LEU B O 1
ATOM 10076 N N . LEU B 1 514 ? -8.992 -23.453 -21.344 1 89.56 514 LEU B N 1
ATOM 10077 C CA . LEU B 1 514 ? -9.188 -24.344 -22.484 1 89.56 514 LEU B CA 1
ATOM 10078 C C . LEU B 1 514 ? -9.125 -23.578 -23.797 1 89.56 514 LEU B C 1
ATOM 10080 O O . LEU B 1 514 ? -8.539 -24.047 -24.766 1 89.56 514 LEU B O 1
ATOM 10084 N N . ASN B 1 515 ? -9.695 -22.391 -23.812 1 86.69 515 ASN B N 1
ATOM 10085 C CA . ASN B 1 515 ? -9.719 -21.641 -25.078 1 86.69 515 ASN B CA 1
ATOM 10086 C C . ASN B 1 515 ? -8.875 -20.375 -24.984 1 86.69 515 ASN B C 1
ATOM 10088 O O . ASN B 1 515 ? -8.758 -19.641 -25.969 1 86.69 515 ASN B O 1
ATOM 10092 N N . ARG B 1 516 ? -8.344 -20.062 -23.812 1 90.12 516 ARG B N 1
ATOM 10093 C CA . ARG B 1 516 ? -7.441 -18.953 -23.531 1 90.12 516 ARG B CA 1
ATOM 10094 C C . ARG B 1 516 ? -8.117 -17.609 -23.797 1 90.12 516 ARG B C 1
ATOM 10096 O O . ARG B 1 516 ? -7.445 -16.609 -24.062 1 90.12 516 ARG B O 1
ATOM 10103 N N . ARG B 1 517 ? -9.438 -17.641 -23.797 1 88.69 517 ARG B N 1
ATOM 10104 C CA . ARG B 1 517 ? -10.164 -16.391 -23.938 1 88.69 517 ARG B CA 1
ATOM 10105 C C . ARG B 1 517 ? -10.039 -15.547 -22.672 1 88.69 517 ARG B C 1
ATOM 10107 O O . ARG B 1 517 ? -10.203 -16.047 -21.562 1 88.69 517 ARG B O 1
ATOM 10114 N N . VAL B 1 518 ? -9.734 -14.281 -22.922 1 90 518 VAL B N 1
ATOM 10115 C CA . VAL B 1 518 ? -9.609 -13.344 -21.812 1 90 518 VAL B CA 1
ATOM 10116 C C . VAL B 1 518 ? -10.906 -12.547 -21.656 1 90 518 VAL B C 1
ATOM 10118 O O . VAL B 1 518 ? -11.453 -12.047 -22.641 1 90 518 VAL B O 1
ATOM 10121 N N . THR B 1 519 ? -11.414 -12.5 -20.469 1 84.94 519 THR B N 1
ATOM 10122 C CA . THR B 1 519 ? -12.531 -11.625 -20.125 1 84.94 519 THR B CA 1
ATOM 10123 C C . THR B 1 519 ? -12.172 -10.742 -18.938 1 84.94 519 THR B C 1
ATOM 10125 O O . THR B 1 519 ? -11.43 -11.156 -18.047 1 84.94 519 THR B O 1
ATOM 10128 N N . GLY B 1 520 ? -12.633 -9.523 -19.047 1 82.44 520 GLY B N 1
ATOM 10129 C CA . GLY B 1 520 ? -12.32 -8.672 -17.906 1 82.44 520 GLY B CA 1
ATOM 10130 C C . GLY B 1 520 ? -12.953 -7.293 -18 1 82.44 520 GLY B C 1
ATOM 10131 O O . GLY B 1 520 ? -13.711 -7.016 -18.938 1 82.44 520 GLY B O 1
ATOM 10132 N N . ARG B 1 521 ? -12.711 -6.543 -16.906 1 83.31 521 ARG B N 1
ATOM 10133 C CA . ARG B 1 521 ? -13.117 -5.148 -16.812 1 83.31 521 ARG B CA 1
ATOM 10134 C C . ARG B 1 521 ? -12.086 -4.328 -16.031 1 83.31 521 ARG B C 1
ATOM 10136 O O . ARG B 1 521 ? -11.633 -4.742 -14.961 1 83.31 521 ARG B O 1
ATOM 10143 N N . ARG B 1 522 ? -11.773 -3.252 -16.625 1 82.44 522 ARG B N 1
ATOM 10144 C CA . ARG B 1 522 ? -10.852 -2.359 -15.93 1 82.44 522 ARG B CA 1
ATOM 10145 C C . ARG B 1 522 ? -11.508 -1.729 -14.703 1 82.44 522 ARG B C 1
ATOM 10147 O O . ARG B 1 522 ? -12.719 -1.499 -14.688 1 82.44 522 ARG B O 1
ATOM 10154 N N . THR B 1 523 ? -10.656 -1.392 -13.789 1 83.06 523 THR B N 1
ATOM 10155 C CA . THR B 1 523 ? -11.148 -0.686 -12.609 1 83.06 523 THR B CA 1
ATOM 10156 C C . THR B 1 523 ? -11.391 0.788 -12.922 1 83.06 523 THR B C 1
ATOM 10158 O O . THR B 1 523 ? -10.578 1.425 -13.594 1 83.06 523 THR B O 1
ATOM 10161 N N . ARG B 1 524 ? -12.5 1.275 -12.484 1 84.25 524 ARG B N 1
ATOM 10162 C CA . ARG B 1 524 ? -12.828 2.699 -12.484 1 84.25 524 ARG B CA 1
ATOM 10163 C C . ARG B 1 524 ? -13.234 3.164 -11.094 1 84.25 524 ARG B C 1
ATOM 10165 O O . ARG B 1 524 ? -13.961 2.463 -10.391 1 84.25 524 ARG B O 1
ATOM 10172 N N . MET B 1 525 ? -12.727 4.262 -10.781 1 91.19 525 MET B N 1
ATOM 10173 C CA . MET B 1 525 ? -13.086 4.816 -9.477 1 91.19 525 MET B CA 1
ATOM 10174 C C . MET B 1 525 ? -13.352 6.312 -9.578 1 91.19 525 MET B C 1
ATOM 10176 O O . MET B 1 525 ? -12.789 6.996 -10.43 1 91.19 525 MET B O 1
ATOM 10180 N N . LEU B 1 526 ? -14.289 6.777 -8.766 1 94.81 526 LEU B N 1
ATOM 10181 C CA . LEU B 1 526 ? -14.438 8.219 -8.562 1 94.81 526 LEU B CA 1
ATOM 10182 C C . LEU B 1 526 ? -13.562 8.703 -7.414 1 94.81 526 LEU B C 1
ATOM 10184 O O . LEU B 1 526 ? -13.594 8.125 -6.324 1 94.81 526 LEU B O 1
ATOM 10188 N N . VAL B 1 527 ? -12.859 9.758 -7.695 1 95.38 527 VAL B N 1
ATOM 10189 C CA . VAL B 1 527 ? -11.93 10.273 -6.699 1 95.38 527 VAL B CA 1
ATOM 10190 C C . VAL B 1 527 ? -12.383 11.648 -6.227 1 95.38 527 VAL B C 1
ATOM 10192 O O . VAL B 1 527 ? -12.711 12.516 -7.043 1 95.38 527 VAL B O 1
ATOM 10195 N N . THR B 1 528 ? -12.484 11.82 -4.949 1 97.88 528 THR B N 1
ATOM 10196 C CA . THR B 1 528 ? -12.523 13.133 -4.316 1 97.88 528 THR B CA 1
ATOM 10197 C C . THR B 1 528 ? -11.18 13.469 -3.668 1 97.88 528 THR B C 1
ATOM 10199 O O . THR B 1 528 ? -10.727 12.75 -2.777 1 97.88 528 THR B O 1
ATOM 10202 N N . ARG B 1 529 ? -10.594 14.57 -4.133 1 96 529 ARG B N 1
ATOM 10203 C CA . ARG B 1 529 ? -9.25 14.93 -3.684 1 96 529 ARG B CA 1
ATOM 10204 C C . ARG B 1 529 ? -9.227 16.328 -3.098 1 96 529 ARG B C 1
ATOM 10206 O O . ARG B 1 529 ? -9.859 17.25 -3.633 1 96 529 ARG B O 1
ATOM 10213 N N . ALA B 1 530 ? -8.508 16.5 -1.987 1 97.38 530 ALA B N 1
ATOM 10214 C CA . ALA B 1 530 ? -8.172 17.812 -1.445 1 97.38 530 ALA B CA 1
ATOM 10215 C C . ALA B 1 530 ? -6.664 17.938 -1.229 1 97.38 530 ALA B C 1
ATOM 10217 O O . ALA B 1 530 ? -6.023 17.016 -0.714 1 97.38 530 ALA B O 1
ATOM 10218 N N . VAL B 1 531 ? -6.098 19.047 -1.658 1 95.31 531 VAL B N 1
ATOM 10219 C CA . VAL B 1 531 ? -4.688 19.344 -1.425 1 95.31 531 VAL B CA 1
ATOM 10220 C C . VAL B 1 531 ? -4.559 20.422 -0.354 1 95.31 531 VAL B C 1
ATOM 10222 O O . VAL B 1 531 ? -4.945 21.578 -0.572 1 95.31 531 VAL B O 1
ATOM 10225 N N . SER B 1 532 ? -3.969 20.031 0.753 1 96.38 532 SER B N 1
ATOM 10226 C CA . SER B 1 532 ? -3.83 20.938 1.888 1 96.38 532 SER B CA 1
ATOM 10227 C C . SER B 1 532 ? -2.365 21.281 2.15 1 96.38 532 SER B C 1
ATOM 10229 O O . SER B 1 532 ? -1.582 20.406 2.533 1 96.38 532 SER B O 1
ATOM 10231 N N . THR B 1 533 ? -2.059 22.516 1.954 1 95.06 533 THR B N 1
ATOM 10232 C CA . THR B 1 533 ? -0.721 22.984 2.305 1 95.06 533 THR B CA 1
ATOM 10233 C C . THR B 1 533 ? -0.686 23.5 3.742 1 95.06 533 THR B C 1
ATOM 10235 O O . THR B 1 533 ? -1.487 24.359 4.121 1 95.06 533 THR B O 1
ATOM 10238 N N . VAL B 1 534 ? 0.23 22.984 4.477 1 95.56 534 VAL B N 1
ATOM 10239 C CA . VAL B 1 534 ? 0.463 23.438 5.844 1 95.56 534 VAL B CA 1
ATOM 10240 C C . VAL B 1 534 ? 1.945 23.75 6.043 1 95.56 534 VAL B C 1
ATOM 10242 O O . VAL B 1 534 ? 2.707 22.891 6.5 1 95.56 534 VAL B O 1
ATOM 10245 N N . GLY B 1 535 ? 2.268 24.953 5.805 1 93.25 535 GLY B N 1
ATOM 10246 C CA . GLY B 1 535 ? 3.662 25.359 5.914 1 93.25 535 GLY B CA 1
ATOM 10247 C C . GLY B 1 535 ? 4.551 24.703 4.867 1 93.25 535 GLY B C 1
ATOM 10248 O O . GLY B 1 535 ? 4.492 25.062 3.688 1 93.25 535 GLY B O 1
ATOM 10249 N N . ASN B 1 536 ? 5.27 23.719 5.316 1 92.62 536 ASN B N 1
ATOM 10250 C CA . ASN B 1 536 ? 6.281 23.125 4.453 1 92.62 536 ASN B CA 1
ATOM 10251 C C . ASN B 1 536 ? 5.734 21.906 3.707 1 92.62 536 ASN B C 1
ATOM 10253 O O . ASN B 1 536 ? 6.32 21.469 2.721 1 92.62 536 ASN B O 1
ATOM 10257 N N . TYR B 1 537 ? 4.609 21.406 4.129 1 93.12 537 TYR B N 1
ATOM 10258 C CA . TYR B 1 537 ? 4.121 20.172 3.521 1 93.12 537 TYR B CA 1
ATOM 10259 C C . TYR B 1 537 ? 2.801 20.406 2.795 1 93.12 537 TYR B C 1
ATOM 10261 O O . TYR B 1 537 ? 2.029 21.297 3.172 1 93.12 537 TYR B O 1
ATOM 10269 N N . ASP B 1 538 ? 2.592 19.609 1.797 1 92.94 538 ASP B N 1
ATOM 10270 C CA . ASP B 1 538 ? 1.303 19.438 1.136 1 92.94 538 ASP B CA 1
ATOM 10271 C C . ASP B 1 538 ? 0.704 18.062 1.452 1 92.94 538 ASP B C 1
ATOM 10273 O O . ASP B 1 538 ? 1.281 17.031 1.103 1 92.94 538 ASP B O 1
ATOM 10277 N N . TYR B 1 539 ? -0.393 18.062 2.074 1 94.44 539 TYR B N 1
ATOM 10278 C CA . TYR B 1 539 ? -1.153 16.844 2.344 1 94.44 539 TYR B CA 1
ATOM 10279 C C . TYR B 1 539 ? -2.215 16.609 1.274 1 94.44 539 TYR B C 1
ATOM 10281 O O . TYR B 1 539 ? -3.148 17.406 1.139 1 94.44 539 TYR B O 1
ATOM 10289 N N . ILE B 1 540 ? -2.037 15.578 0.547 1 94 540 ILE B N 1
ATOM 10290 C CA . ILE B 1 540 ? -3.023 15.219 -0.466 1 94 540 ILE B CA 1
ATOM 10291 C C . ILE B 1 540 ? -3.926 14.109 0.066 1 94 540 ILE B C 1
ATOM 10293 O O . ILE B 1 540 ? -3.479 12.977 0.254 1 94 540 ILE B O 1
ATOM 10297 N N . SER B 1 541 ? -5.156 14.453 0.316 1 96.06 541 SER B N 1
ATOM 10298 C CA . SER B 1 541 ? -6.141 13.508 0.823 1 96.06 541 SER B CA 1
ATOM 10299 C C . SER B 1 541 ? -7.109 13.078 -0.273 1 96.06 541 SER B C 1
ATOM 10301 O O . SER B 1 541 ? -7.688 13.914 -0.962 1 96.06 541 SER B O 1
ATOM 10303 N N . GLU B 1 542 ? -7.301 11.773 -0.364 1 95.31 542 GLU B N 1
ATOM 10304 C CA . GLU B 1 542 ? -8.156 11.25 -1.424 1 95.31 542 GLU B CA 1
ATOM 10305 C C . GLU B 1 542 ? -9.094 10.172 -0.894 1 95.31 542 GLU B C 1
ATOM 10307 O O . GLU B 1 542 ? -8.711 9.367 -0.04 1 95.31 542 GLU B O 1
ATOM 10312 N N . VAL B 1 543 ? -10.266 10.18 -1.415 1 97.69 543 VAL B N 1
ATOM 10313 C CA . VAL B 1 543 ? -11.211 9.086 -1.232 1 97.69 543 VAL B CA 1
ATOM 10314 C C . VAL B 1 543 ? -11.641 8.539 -2.592 1 97.69 543 VAL B C 1
ATOM 10316 O O . VAL B 1 543 ? -12.172 9.273 -3.422 1 97.69 543 VAL B O 1
ATOM 10319 N N . HIS B 1 544 ? -11.398 7.242 -2.814 1 95.31 544 HIS B N 1
ATOM 10320 C CA . HIS B 1 544 ? -11.727 6.551 -4.055 1 95.31 544 HIS B CA 1
ATOM 10321 C C . HIS B 1 544 ? -12.961 5.668 -3.879 1 95.31 544 HIS B C 1
ATOM 10323 O O . HIS B 1 544 ? -13 4.816 -2.984 1 95.31 544 HIS B O 1
ATOM 10329 N N . PHE B 1 545 ? -13.914 5.883 -4.727 1 96.12 545 PHE B N 1
ATOM 10330 C CA . PHE B 1 545 ? -15.125 5.066 -4.73 1 96.12 545 PHE B CA 1
ATOM 10331 C C . PHE B 1 545 ? -15.125 4.105 -5.914 1 96.12 545 PHE B C 1
ATOM 10333 O O . PHE B 1 545 ? -15.094 4.535 -7.066 1 96.12 545 PHE B O 1
ATOM 10340 N N . GLY B 1 546 ? -15.188 2.848 -5.598 1 91.75 546 GLY B N 1
ATOM 10341 C CA . GLY B 1 546 ? -15.133 1.84 -6.645 1 91.75 546 GLY B CA 1
ATOM 10342 C C . GLY B 1 546 ? -16.516 1.388 -7.102 1 91.75 546 GLY B C 1
ATOM 10343 O O . GLY B 1 546 ? -17.484 1.497 -6.355 1 91.75 546 GLY B O 1
ATOM 10344 N N . GLU B 1 547 ? -16.531 0.793 -8.273 1 88.88 547 GLU B N 1
ATOM 10345 C CA . GLU B 1 547 ? -17.781 0.276 -8.828 1 88.88 547 GLU B CA 1
ATOM 10346 C C . GLU B 1 547 ? -18.203 -1.013 -8.125 1 88.88 547 GLU B C 1
ATOM 10348 O O . GLU B 1 547 ? -19.312 -1.517 -8.359 1 88.88 547 GLU B O 1
ATOM 10353 N N . ASP B 1 548 ? -17.375 -1.495 -7.266 1 88.19 548 ASP B N 1
ATOM 10354 C CA . ASP B 1 548 ? -17.672 -2.725 -6.535 1 88.19 548 ASP B CA 1
ATOM 10355 C C . ASP B 1 548 ? -18.141 -2.422 -5.117 1 88.19 548 ASP B C 1
ATOM 10357 O O . ASP B 1 548 ? -18.219 -3.324 -4.277 1 88.19 548 ASP B O 1
ATOM 10361 N N . GLY B 1 549 ? -18.312 -1.199 -4.828 1 92.81 549 GLY B N 1
ATOM 10362 C CA . GLY B 1 549 ? -18.797 -0.797 -3.514 1 92.81 549 GLY B CA 1
ATOM 10363 C C . GLY B 1 549 ? -17.672 -0.532 -2.523 1 92.81 549 GLY B C 1
ATOM 10364 O O . GLY B 1 549 ? -17.938 -0.208 -1.362 1 92.81 549 GLY B O 1
ATOM 10365 N N . SER B 1 550 ? -16.469 -0.62 -2.969 1 93.31 550 SER B N 1
ATOM 10366 C CA . SER B 1 550 ? -15.336 -0.383 -2.078 1 93.31 550 SER B CA 1
ATOM 10367 C C . SER B 1 550 ? -14.992 1.103 -1.996 1 93.31 550 SER B C 1
ATOM 10369 O O . SER B 1 550 ? -15.281 1.86 -2.926 1 93.31 550 SER B O 1
ATOM 10371 N N . ILE B 1 551 ? -14.422 1.49 -0.903 1 96.5 551 ILE B N 1
ATOM 10372 C CA . ILE B 1 551 ? -13.914 2.836 -0.653 1 96.5 551 ILE B CA 1
ATOM 10373 C C . ILE B 1 551 ? -12.453 2.766 -0.221 1 96.5 551 ILE B C 1
ATOM 10375 O O . ILE B 1 551 ? -12.109 2.051 0.725 1 96.5 551 ILE B O 1
ATOM 10379 N N . HIS B 1 552 ? -11.641 3.457 -0.933 1 94.44 552 HIS B N 1
ATOM 10380 C CA . HIS B 1 552 ? -10.227 3.52 -0.576 1 94.44 552 HIS B CA 1
ATOM 10381 C C . HIS B 1 552 ? -9.82 4.934 -0.176 1 94.44 552 HIS B C 1
ATOM 10383 O O . HIS B 1 552 ? -10.086 5.891 -0.908 1 94.44 552 HIS B O 1
ATOM 10389 N N . VAL B 1 553 ? -9.188 5.035 1 1 96.62 553 VAL B N 1
ATOM 10390 C CA . VAL B 1 553 ? -8.742 6.32 1.536 1 96.62 553 VAL B CA 1
ATOM 10391 C C . VAL B 1 553 ? -7.223 6.406 1.483 1 96.62 553 VAL B C 1
ATOM 10393 O O . VAL B 1 553 ? -6.523 5.535 2.006 1 96.62 553 VAL B O 1
ATOM 10396 N N . ARG B 1 554 ? -6.785 7.488 0.887 1 93.31 554 ARG B N 1
ATOM 10397 C CA . ARG B 1 554 ? -5.348 7.652 0.698 1 93.31 554 ARG B CA 1
ATOM 10398 C C . ARG B 1 554 ? -4.895 9.039 1.136 1 93.31 554 ARG B C 1
ATOM 10400 O O . ARG B 1 554 ? -5.586 10.031 0.893 1 93.31 554 ARG B O 1
ATOM 10407 N N . ASN B 1 555 ? -3.721 9.109 1.769 1 94.44 555 ASN B N 1
ATOM 10408 C CA . ASN B 1 555 ? -3.033 10.359 2.076 1 94.44 555 ASN B CA 1
ATOM 10409 C C . ASN B 1 555 ? -1.581 10.328 1.609 1 94.44 555 ASN B C 1
ATOM 10411 O O . ASN B 1 555 ? -0.858 9.367 1.874 1 94.44 555 ASN B O 1
ATOM 10415 N N . GLU B 1 556 ? -1.219 11.344 0.916 1 91.25 556 GLU B N 1
ATOM 10416 C CA . GLU B 1 556 ? 0.167 11.523 0.494 1 91.25 556 GLU B CA 1
ATOM 10417 C C . GLU B 1 556 ? 0.785 12.766 1.135 1 91.25 556 GLU B C 1
ATOM 10419 O O . GLU B 1 556 ? 0.088 13.742 1.398 1 91.25 556 GLU B O 1
ATOM 10424 N N . PHE B 1 557 ? 2.088 12.633 1.362 1 89.62 557 PHE B N 1
ATOM 10425 C CA . PHE B 1 557 ? 2.838 13.719 1.984 1 89.62 557 PHE B CA 1
ATOM 10426 C C . PHE B 1 557 ? 3.91 14.242 1.038 1 89.62 557 PHE B C 1
ATOM 10428 O O . PHE B 1 557 ? 4.773 13.492 0.587 1 89.62 557 PHE B O 1
ATOM 10435 N N . ALA B 1 558 ? 3.818 15.492 0.698 1 85.19 558 ALA B N 1
ATOM 10436 C CA . ALA B 1 558 ? 4.801 16.172 -0.148 1 85.19 558 ALA B CA 1
ATOM 10437 C C . ALA B 1 558 ? 5.223 17.5 0.455 1 85.19 558 ALA B C 1
ATOM 10439 O O . ALA B 1 558 ? 4.477 18.109 1.229 1 85.19 558 ALA B O 1
ATOM 10440 N N . GLY B 1 559 ? 6.441 17.875 0.14 1 88.25 559 GLY B N 1
ATOM 10441 C CA . GLY B 1 559 ? 6.859 19.203 0.599 1 88.25 559 GLY B CA 1
ATOM 10442 C C . GLY B 1 559 ? 8.336 19.266 0.96 1 88.25 559 GLY B C 1
ATOM 10443 O O . GLY B 1 559 ? 9.125 18.438 0.505 1 88.25 559 GLY B O 1
ATOM 10444 N N . PHE B 1 560 ? 8.68 20.312 1.67 1 91.06 560 PHE B N 1
ATOM 10445 C CA . PHE B 1 560 ? 10.047 20.562 2.111 1 91.06 560 PHE B CA 1
ATOM 10446 C C . PHE B 1 560 ? 10.281 19.953 3.492 1 91.06 560 PHE B C 1
ATOM 10448 O O . PHE B 1 560 ? 9.43 20.062 4.375 1 91.06 560 PHE B O 1
ATOM 10455 N N . PRO B 1 561 ? 11.398 19.312 3.625 1 91.88 561 PRO B N 1
ATOM 10456 C CA . PRO B 1 561 ? 11.688 18.844 4.988 1 91.88 561 PRO B CA 1
ATOM 10457 C C . PRO B 1 561 ? 12.086 20 5.918 1 91.88 561 PRO B C 1
ATOM 10459 O O . PRO B 1 561 ? 12.602 21.016 5.457 1 91.88 561 PRO B O 1
ATOM 10462 N N . GLU B 1 562 ? 11.805 19.859 7.18 1 94.06 562 GLU B N 1
ATOM 10463 C CA . GLU B 1 562 ? 12.445 20.703 8.172 1 94.06 562 GLU B CA 1
ATOM 10464 C C . GLU B 1 562 ? 13.875 20.25 8.453 1 94.06 562 GLU B C 1
ATOM 10466 O O . GLU B 1 562 ? 14.156 19.047 8.445 1 94.06 562 GLU B O 1
ATOM 10471 N N . THR B 1 563 ? 14.727 21.188 8.703 1 94.5 563 THR B N 1
ATOM 10472 C CA . THR B 1 563 ? 16.141 20.844 8.836 1 94.5 563 THR B CA 1
ATOM 10473 C C . THR B 1 563 ? 16.781 21.625 9.984 1 94.5 563 THR B C 1
ATOM 10475 O O . THR B 1 563 ? 16.188 22.547 10.523 1 94.5 563 THR B O 1
ATOM 10478 N N . ASP B 1 564 ? 17.906 21.172 10.391 1 92.75 564 ASP B N 1
ATOM 10479 C CA . ASP B 1 564 ? 18.781 21.844 11.344 1 92.75 564 ASP B CA 1
ATOM 10480 C C . ASP B 1 564 ? 20.172 22.047 10.75 1 92.75 564 ASP B C 1
ATOM 10482 O O . ASP B 1 564 ? 20.672 21.203 10 1 92.75 564 ASP B O 1
ATOM 10486 N N . LYS B 1 565 ? 20.719 23.172 11.109 1 91.31 565 LYS B N 1
ATOM 10487 C CA . LYS B 1 565 ? 22.141 23.375 10.828 1 91.31 565 LYS B CA 1
ATOM 10488 C C . LYS B 1 565 ? 23 22.719 11.906 1 91.31 565 LYS B C 1
ATOM 10490 O O . LYS B 1 565 ? 22.719 22.844 13.094 1 91.31 565 LYS B O 1
ATOM 10495 N N . ILE B 1 566 ? 24.031 22.016 11.43 1 86.12 566 ILE B N 1
ATOM 10496 C CA . ILE B 1 566 ? 24.875 21.344 12.406 1 86.12 566 ILE B CA 1
ATOM 10497 C C . ILE B 1 566 ? 26.328 21.797 12.227 1 86.12 566 ILE B C 1
ATOM 10499 O O . ILE B 1 566 ? 26.703 22.266 11.156 1 86.12 566 ILE B O 1
ATOM 10503 N N . GLY B 1 567 ? 27.109 21.703 13.367 1 81.31 567 GLY B N 1
ATOM 10504 C CA . GLY B 1 567 ? 28.516 22.078 13.367 1 81.31 567 GLY B CA 1
ATOM 10505 C C . GLY B 1 567 ? 29.391 21.078 12.641 1 81.31 567 GLY B C 1
ATOM 10506 O O . GLY B 1 567 ? 28.891 20.172 11.961 1 81.31 567 GLY B O 1
ATOM 10507 N N . PRO B 1 568 ? 30.609 21.234 12.531 1 83 568 PRO B N 1
ATOM 10508 C CA . PRO B 1 568 ? 31.266 22.203 13.422 1 83 568 PRO B CA 1
ATOM 10509 C C . PRO B 1 568 ? 31.109 23.641 12.938 1 83 568 PRO B C 1
ATOM 10511 O O . PRO B 1 568 ? 31.109 23.891 11.727 1 83 568 PRO B O 1
ATOM 10514 N N . PHE B 1 569 ? 30.953 24.484 13.992 1 89.38 569 PHE B N 1
ATOM 10515 C CA . PHE B 1 569 ? 31 25.922 13.75 1 89.38 569 PHE B CA 1
ATOM 10516 C C . PHE B 1 569 ? 32.344 26.5 14.164 1 89.38 569 PHE B C 1
ATOM 10518 O O . PHE B 1 569 ? 33.125 25.828 14.844 1 89.38 569 PHE B O 1
ATOM 10525 N N . ARG B 1 570 ? 32.625 27.656 13.594 1 89.06 570 ARG B N 1
ATOM 10526 C CA . ARG B 1 570 ? 33.906 28.281 13.922 1 89.06 570 ARG B CA 1
ATOM 10527 C C . ARG B 1 570 ? 33.719 29.719 14.406 1 89.06 570 ARG B C 1
ATOM 10529 O O . ARG B 1 570 ? 32.906 30.469 13.852 1 89.06 570 ARG B O 1
ATOM 10536 N N . ASP B 1 571 ? 34.312 29.984 15.57 1 91.06 571 ASP B N 1
ATOM 10537 C CA . ASP B 1 571 ? 34.531 31.359 16 1 91.06 571 ASP B CA 1
ATOM 10538 C C . ASP B 1 571 ? 35.781 31.953 15.352 1 91.06 571 ASP B C 1
ATOM 10540 O O . ASP B 1 571 ? 36.906 31.75 15.836 1 91.06 571 ASP B O 1
ATOM 10544 N N . GLU B 1 572 ? 35.594 32.656 14.367 1 86.19 572 GLU B N 1
ATOM 10545 C CA . GLU B 1 572 ? 36.719 33.094 13.547 1 86.19 572 GLU B CA 1
ATOM 10546 C C . GLU B 1 572 ? 37.594 34.125 14.305 1 86.19 572 GLU B C 1
ATOM 10548 O O . GLU B 1 572 ? 38.812 34.156 14.141 1 86.19 572 GLU B O 1
ATOM 10553 N N . GLU B 1 573 ? 36.969 34.906 15.008 1 85.5 573 GLU B N 1
ATOM 10554 C CA . GLU B 1 573 ? 37.688 35.969 15.727 1 85.5 573 GLU B CA 1
ATOM 10555 C C . GLU B 1 573 ? 38.719 35.375 16.688 1 85.5 573 GLU B C 1
ATOM 10557 O O . GLU B 1 573 ? 39.812 35.906 16.812 1 85.5 573 GLU B O 1
ATOM 10562 N N . HIS B 1 574 ? 38.375 34.25 17.328 1 88.56 574 HIS B N 1
ATOM 10563 C CA . HIS B 1 574 ? 39.281 33.719 18.344 1 88.56 574 HIS B CA 1
ATOM 10564 C C . HIS B 1 574 ? 39.844 32.375 17.938 1 88.56 574 HIS B C 1
ATOM 10566 O O . HIS B 1 574 ? 40.562 31.734 18.703 1 88.56 574 HIS B O 1
ATOM 10572 N N . GLY B 1 575 ? 39.438 31.859 16.812 1 83.94 575 GLY B N 1
ATOM 10573 C CA . GLY B 1 575 ? 39.969 30.609 16.281 1 83.94 575 GLY B CA 1
ATOM 10574 C C . GLY B 1 575 ? 39.5 29.375 17.016 1 83.94 575 GLY B C 1
ATOM 10575 O O . GLY B 1 575 ? 40.188 28.359 17.062 1 83.94 575 GLY B O 1
ATOM 10576 N N . ARG B 1 576 ? 38.312 29.391 17.625 1 86.06 576 ARG B N 1
ATOM 10577 C CA . ARG B 1 576 ? 37.75 28.281 18.406 1 86.06 576 ARG B CA 1
ATOM 10578 C C . ARG B 1 576 ? 36.781 27.453 17.562 1 86.06 576 ARG B C 1
ATOM 10580 O O . ARG B 1 576 ? 36 28 16.781 1 86.06 576 ARG B O 1
ATOM 10587 N N . ARG B 1 577 ? 36.938 26.141 17.734 1 83.44 577 ARG B N 1
ATOM 10588 C CA . ARG B 1 577 ? 35.969 25.219 17.172 1 83.44 577 ARG B CA 1
ATOM 10589 C C . ARG B 1 577 ? 34.844 24.969 18.156 1 83.44 577 ARG B C 1
ATOM 10591 O O . ARG B 1 577 ? 35.062 24.828 19.359 1 83.44 577 ARG B O 1
ATOM 10598 N N . ILE B 1 578 ? 33.594 25.094 17.578 1 84.38 578 ILE B N 1
ATOM 10599 C CA . ILE B 1 578 ? 32.406 24.875 18.375 1 84.38 578 ILE B CA 1
ATOM 10600 C C . ILE B 1 578 ? 31.766 23.547 18.016 1 84.38 578 ILE B C 1
ATOM 10602 O O . ILE B 1 578 ? 31.359 23.344 16.859 1 84.38 578 ILE B O 1
ATOM 10606 N N . GLY B 1 579 ? 31.5 22.703 18.938 1 71.44 579 GLY B N 1
ATOM 10607 C CA . GLY B 1 579 ? 30.844 21.422 18.688 1 71.44 579 GLY B CA 1
ATOM 10608 C C . GLY B 1 579 ? 31.812 20.344 18.25 1 71.44 579 GLY B C 1
ATOM 10609 O O . GLY B 1 579 ? 32.906 20.641 17.797 1 71.44 579 GLY B O 1
ATOM 10610 N N . ARG B 1 580 ? 31.734 19.109 18.781 1 55.19 580 ARG B N 1
ATOM 10611 C CA . ARG B 1 580 ? 32.594 17.969 18.484 1 55.19 580 ARG B CA 1
ATOM 10612 C C . ARG B 1 580 ? 32.188 17.281 17.188 1 55.19 580 ARG B C 1
ATOM 10614 O O . ARG B 1 580 ? 32.781 16.297 16.781 1 55.19 580 ARG B O 1
ATOM 10621 N N . GLU B 1 581 ? 30.953 17.828 16.672 1 53.06 581 GLU B N 1
ATOM 10622 C CA . GLU B 1 581 ? 30.531 16.969 15.578 1 53.06 581 GLU B CA 1
ATOM 10623 C C . GLU B 1 581 ? 31.516 17.031 14.422 1 53.06 581 GLU B C 1
ATOM 10625 O O . GLU B 1 581 ? 31.969 18.109 14.039 1 53.06 581 GLU B O 1
ATOM 10630 N N . THR B 1 582 ? 32.438 16.109 14.289 1 44.84 582 THR B N 1
ATOM 10631 C CA . THR B 1 582 ? 33.438 16.031 13.227 1 44.84 582 THR B CA 1
ATOM 10632 C C . THR B 1 582 ? 32.781 16.047 11.859 1 44.84 582 THR B C 1
ATOM 10634 O O . THR B 1 582 ? 31.828 15.281 11.617 1 44.84 582 THR B O 1
ATOM 10637 N N . VAL B 1 583 ? 32.656 17.125 11.211 1 43.38 583 VAL B N 1
ATOM 10638 C CA . VAL B 1 583 ? 32.281 17.312 9.812 1 43.38 583 VAL B CA 1
ATOM 10639 C C . VAL B 1 583 ? 33.281 16.594 8.914 1 43.38 583 VAL B C 1
ATOM 10641 O O . VAL B 1 583 ? 34.469 16.953 8.867 1 43.38 583 VAL B O 1
ATOM 10644 N N . GLY B 1 584 ? 33.844 15.578 9.109 1 40.84 584 GLY B N 1
ATOM 10645 C CA . GLY B 1 584 ? 34.688 15.023 8.062 1 40.84 584 GLY B CA 1
ATOM 10646 C C . GLY B 1 584 ? 33.938 14.031 7.176 1 40.84 584 GLY B C 1
ATOM 10647 O O . GLY B 1 584 ? 32.75 13.766 7.379 1 40.84 584 GLY B O 1
ATOM 10648 N N . ALA B 1 585 ? 34.531 13.656 5.984 1 42.47 585 ALA B N 1
ATOM 10649 C CA . ALA B 1 585 ? 34.156 12.664 4.988 1 42.47 585 ALA B CA 1
ATOM 10650 C C . ALA B 1 585 ? 33.375 11.516 5.629 1 42.47 585 ALA B C 1
ATOM 10652 O O . ALA B 1 585 ? 32.688 10.758 4.938 1 42.47 585 ALA B O 1
ATOM 10653 N N . SER B 1 586 ? 33.656 11.117 6.734 1 47.5 586 SER B N 1
ATOM 10654 C CA . SER B 1 586 ? 33.094 9.922 7.352 1 47.5 586 SER B CA 1
ATOM 10655 C C . SER B 1 586 ? 31.969 10.266 8.297 1 47.5 586 SER B C 1
ATOM 10657 O O . SER B 1 586 ? 31.656 9.5 9.219 1 47.5 586 SER B O 1
ATOM 10659 N N . SER B 1 587 ? 31.469 11.5 8.281 1 56 587 SER B N 1
ATOM 10660 C CA . SER B 1 587 ? 30.703 11.805 9.492 1 56 587 SER B CA 1
ATOM 10661 C C . SER B 1 587 ? 29.328 11.172 9.461 1 56 587 SER B C 1
ATOM 10663 O O . SER B 1 587 ? 28.578 11.344 8.484 1 56 587 SER B O 1
ATOM 10665 N N . ALA B 1 588 ? 29.188 10.234 10.25 1 66.06 588 ALA B N 1
ATOM 10666 C CA . ALA B 1 588 ? 27.969 9.508 10.57 1 66.06 588 ALA B CA 1
ATOM 10667 C C . ALA B 1 588 ? 26.812 10.469 10.867 1 66.06 588 ALA B C 1
ATOM 10669 O O . ALA B 1 588 ? 27.031 11.547 11.43 1 66.06 588 ALA B O 1
ATOM 10670 N N . SER B 1 589 ? 25.766 10.297 10.141 1 76.31 589 SER B N 1
ATOM 10671 C CA . SER B 1 589 ? 24.562 11.047 10.492 1 76.31 589 SER B CA 1
ATOM 10672 C C . SER B 1 589 ? 24.281 10.977 11.984 1 76.31 589 SER B C 1
ATOM 10674 O O . SER B 1 589 ? 24.578 9.961 12.625 1 76.31 589 SER B O 1
ATOM 10676 N N . PRO B 1 590 ? 23.844 12.156 12.461 1 85.25 590 PRO B N 1
ATOM 10677 C CA . PRO B 1 590 ? 23.422 12.086 13.859 1 85.25 590 PRO B CA 1
ATOM 10678 C C . PRO B 1 590 ? 22.219 11.156 14.062 1 85.25 590 PRO B C 1
ATOM 10680 O O . PRO B 1 590 ? 21.594 10.734 13.086 1 85.25 590 PRO B O 1
ATOM 10683 N N . ASP B 1 591 ? 21.906 10.875 15.312 1 89.94 591 ASP B N 1
ATOM 10684 C CA . ASP B 1 591 ? 20.859 9.898 15.609 1 89.94 591 ASP B CA 1
ATOM 10685 C C . ASP B 1 591 ? 19.469 10.531 15.523 1 89.94 591 ASP B C 1
ATOM 10687 O O . ASP B 1 591 ? 18.453 9.836 15.641 1 89.94 591 ASP B O 1
ATOM 10691 N N . PHE B 1 592 ? 19.422 11.852 15.266 1 92.88 592 PHE B N 1
ATOM 10692 C CA . PHE B 1 592 ? 18.094 12.469 15.188 1 92.88 592 PHE B CA 1
ATOM 10693 C C . PHE B 1 592 ? 17.688 12.703 13.734 1 92.88 592 PHE B C 1
ATOM 10695 O O . PHE B 1 592 ? 16.594 13.188 13.461 1 92.88 592 PHE B O 1
ATOM 10702 N N . GLY B 1 593 ? 18.578 12.422 12.805 1 94.12 593 GLY B N 1
ATOM 10703 C CA . GLY B 1 593 ? 18.25 12.586 11.398 1 94.12 593 GLY B CA 1
ATOM 10704 C C . GLY B 1 593 ? 19.406 12.234 10.477 1 94.12 593 GLY B C 1
ATOM 10705 O O . GLY B 1 593 ? 20.406 11.68 10.914 1 94.12 593 GLY B O 1
ATOM 10706 N N . ASN B 1 594 ? 19.203 12.508 9.18 1 93.94 594 ASN B N 1
ATOM 10707 C CA . ASN B 1 594 ? 20.25 12.25 8.188 1 93.94 594 ASN B CA 1
ATOM 10708 C C . ASN B 1 594 ? 20.75 13.547 7.555 1 93.94 594 ASN B C 1
ATOM 10710 O O . ASN B 1 594 ? 19.969 14.469 7.309 1 93.94 594 ASN B O 1
ATOM 10714 N N . ARG B 1 595 ? 22.062 13.57 7.32 1 92.88 595 ARG B N 1
ATOM 10715 C CA . ARG B 1 595 ? 22.641 14.695 6.602 1 92.88 595 ARG B CA 1
ATOM 10716 C C . ARG B 1 595 ? 22.109 14.758 5.168 1 92.88 595 ARG B C 1
ATOM 10718 O O . ARG B 1 595 ? 22.078 13.742 4.473 1 92.88 595 ARG B O 1
ATOM 10725 N N . VAL B 1 596 ? 21.672 15.922 4.801 1 92.44 596 VAL B N 1
ATOM 10726 C CA . VAL B 1 596 ? 21.25 16.125 3.42 1 92.44 596 VAL B CA 1
ATOM 10727 C C . VAL B 1 596 ? 22.203 17.109 2.734 1 92.44 596 VAL B C 1
ATOM 10729 O O . VAL B 1 596 ? 22.078 17.359 1.533 1 92.44 596 VAL B O 1
ATOM 10732 N N . HIS B 1 597 ? 23.078 17.688 3.438 1 90.62 597 HIS B N 1
ATOM 10733 C CA . HIS B 1 597 ? 24.25 18.453 3.041 1 90.62 597 HIS B CA 1
ATOM 10734 C C . HIS B 1 597 ? 25.344 18.391 4.109 1 90.62 597 HIS B C 1
ATOM 10736 O O . HIS B 1 597 ? 25.109 17.875 5.203 1 90.62 597 HIS B O 1
ATOM 10742 N N . HIS B 1 598 ? 26.5 18.891 3.863 1 85.38 598 HIS B N 1
ATOM 10743 C CA . HIS B 1 598 ? 27.625 18.75 4.781 1 85.38 598 HIS B CA 1
ATOM 10744 C C . HIS B 1 598 ? 27.312 19.359 6.145 1 85.38 598 HIS B C 1
ATOM 10746 O O . HIS B 1 598 ? 27.812 18.891 7.168 1 85.38 598 HIS B O 1
ATOM 10752 N N . ASN B 1 599 ? 26.391 20.375 6.211 1 87.69 599 ASN B N 1
ATOM 10753 C CA . ASN B 1 599 ? 26.109 21.016 7.488 1 87.69 599 ASN B CA 1
ATOM 10754 C C . ASN B 1 599 ? 24.609 21.109 7.742 1 87.69 599 ASN B C 1
ATOM 10756 O O . ASN B 1 599 ? 24.156 21.953 8.523 1 87.69 599 ASN B O 1
ATOM 10760 N N . VAL B 1 600 ? 23.797 20.375 7.004 1 91.56 600 VAL B N 1
ATOM 10761 C CA . VAL B 1 600 ? 22.344 20.406 7.156 1 91.56 600 VAL B CA 1
ATOM 10762 C C . VAL B 1 600 ? 21.812 19 7.402 1 91.56 600 VAL B C 1
ATOM 10764 O O . VAL B 1 600 ? 22.172 18.062 6.68 1 91.56 600 VAL B O 1
ATOM 10767 N N . VAL B 1 601 ? 21.031 18.875 8.406 1 93.44 601 VAL B N 1
ATOM 10768 C CA . VAL B 1 601 ? 20.406 17.609 8.75 1 93.44 601 VAL B CA 1
ATOM 10769 C C . VAL B 1 601 ? 18.891 17.719 8.609 1 93.44 601 VAL B C 1
ATOM 10771 O O . VAL B 1 601 ? 18.297 18.719 9.055 1 93.44 601 VAL B O 1
ATOM 10774 N N . ALA B 1 602 ? 18.297 16.828 7.867 1 95.19 602 ALA B N 1
ATOM 10775 C CA . ALA B 1 602 ? 16.844 16.656 7.898 1 95.19 602 ALA B CA 1
ATOM 10776 C C . ALA B 1 602 ? 16.438 15.672 8.984 1 95.19 602 ALA B C 1
ATOM 10778 O O . ALA B 1 602 ? 16.938 14.547 9.031 1 95.19 602 ALA B O 1
ATOM 10779 N N . GLN B 1 603 ? 15.508 16.016 9.781 1 94.94 603 GLN B N 1
ATOM 10780 C CA . GLN B 1 603 ? 15.172 15.281 11 1 94.94 603 GLN B CA 1
ATOM 10781 C C . GLN B 1 603 ? 14.375 14.016 10.664 1 94.94 603 GLN B C 1
ATOM 10783 O O . GLN B 1 603 ? 13.547 14.023 9.758 1 94.94 603 GLN B O 1
ATOM 10788 N N . LEU B 1 604 ? 14.641 12.93 11.469 1 95.5 604 LEU B N 1
ATOM 10789 C CA . LEU B 1 604 ? 13.695 11.82 11.547 1 95.5 604 LEU B CA 1
ATOM 10790 C C . LEU B 1 604 ? 12.344 12.297 12.078 1 95.5 604 LEU B C 1
ATOM 10792 O O . LEU B 1 604 ? 12.281 13.047 13.047 1 95.5 604 LEU B O 1
ATOM 10796 N N . HIS B 1 605 ? 11.32 11.875 11.422 1 95.38 605 HIS B N 1
ATOM 10797 C CA . HIS B 1 605 ? 10 12.234 11.922 1 95.38 605 HIS B CA 1
ATOM 10798 C C . HIS B 1 605 ? 8.93 11.266 11.422 1 95.38 605 HIS B C 1
ATOM 10800 O O . HIS B 1 605 ? 9.18 10.477 10.508 1 95.38 605 HIS B O 1
ATOM 10806 N N . SER B 1 606 ? 7.812 11.289 12.078 1 94.94 606 SER B N 1
ATOM 10807 C CA . SER B 1 606 ? 6.656 10.5 11.672 1 94.94 606 SER B CA 1
ATOM 10808 C C . SER B 1 606 ? 5.508 11.383 11.211 1 94.94 606 SER B C 1
ATOM 10810 O O . SER B 1 606 ? 5.359 12.516 11.688 1 94.94 606 SER B O 1
ATOM 10812 N N . HIS B 1 607 ? 4.734 10.906 10.25 1 95.56 607 HIS B N 1
ATOM 10813 C CA . HIS B 1 607 ? 3.455 11.477 9.844 1 95.56 607 HIS B CA 1
ATOM 10814 C C . HIS B 1 607 ? 2.305 10.523 10.148 1 95.56 607 HIS B C 1
ATOM 10816 O O . HIS B 1 607 ? 2.355 9.344 9.789 1 95.56 607 HIS B O 1
ATOM 10822 N N . PHE B 1 608 ? 1.286 11.047 10.812 1 96.69 608 PHE B N 1
ATOM 10823 C CA . PHE B 1 608 ? 0.073 10.273 11.062 1 96.69 608 PHE B CA 1
ATOM 10824 C C . PHE B 1 608 ? -1.163 11.062 10.648 1 96.69 608 PHE B C 1
ATOM 10826 O O . PHE B 1 608 ? -1.226 12.281 10.836 1 96.69 608 PHE B O 1
ATOM 10833 N N . VAL B 1 609 ? -2.117 10.383 10.062 1 97.56 609 VAL B N 1
ATOM 10834 C CA . VAL B 1 609 ? -3.447 10.93 9.828 1 97.56 609 VAL B CA 1
ATOM 10835 C C . VAL B 1 609 ? -4.496 10.07 10.531 1 97.56 609 VAL B C 1
ATOM 10837 O O . VAL B 1 609 ? -4.301 8.867 10.703 1 97.56 609 VAL B O 1
ATOM 10840 N N . VAL B 1 610 ? -5.523 10.672 10.891 1 98.5 610 VAL B N 1
ATOM 10841 C CA . VAL B 1 610 ? -6.621 9.945 11.523 1 98.5 610 VAL B CA 1
ATOM 10842 C C . VAL B 1 610 ? -7.945 10.352 10.883 1 98.5 610 VAL B C 1
ATOM 10844 O O . VAL B 1 610 ? -8.203 11.547 10.68 1 98.5 610 VAL B O 1
ATOM 10847 N N . TRP B 1 611 ? -8.727 9.367 10.516 1 98.81 611 TRP B N 1
ATOM 10848 C CA . TRP B 1 611 ? -10.047 9.555 9.914 1 98.81 611 TRP B CA 1
ATOM 10849 C C . TRP B 1 611 ? -11.148 9.062 10.844 1 98.81 611 TRP B C 1
ATOM 10851 O O . TRP B 1 611 ? -11 8.023 11.492 1 98.81 611 TRP B O 1
ATOM 10861 N N . LYS B 1 612 ? -12.172 9.828 10.93 1 98.88 612 LYS B N 1
ATOM 10862 C CA . LYS B 1 612 ? -13.422 9.367 11.539 1 98.88 612 LYS B CA 1
ATOM 10863 C C . LYS B 1 612 ? -14.281 8.625 10.523 1 98.88 612 LYS B C 1
ATOM 10865 O O . LYS B 1 612 ? -14.633 9.172 9.477 1 98.88 612 LYS B O 1
ATOM 10870 N N . VAL B 1 613 ? -14.57 7.426 10.836 1 98.88 613 VAL B N 1
ATOM 10871 C CA . VAL B 1 613 ? -15.422 6.586 10 1 98.88 613 VAL B CA 1
ATOM 10872 C C . VAL B 1 613 ? -16.688 6.211 10.766 1 98.88 613 VAL B C 1
ATOM 10874 O O . VAL B 1 613 ? -16.703 5.234 11.523 1 98.88 613 VAL B O 1
ATOM 10877 N N . ASP B 1 614 ? -17.703 6.973 10.516 1 98.81 614 ASP B N 1
ATOM 10878 C CA . ASP B 1 614 ? -19 6.754 11.148 1 98.81 614 ASP B CA 1
ATOM 10879 C C . ASP B 1 614 ? -19.906 5.891 10.273 1 98.81 614 ASP B C 1
ATOM 10881 O O . ASP B 1 614 ? -20.562 6.398 9.367 1 98.81 614 ASP B O 1
ATOM 10885 N N . LEU B 1 615 ? -20.016 4.629 10.625 1 97.81 615 LEU B N 1
ATOM 10886 C CA . LEU B 1 615 ? -20.688 3.656 9.766 1 97.81 615 LEU B CA 1
ATOM 10887 C C . LEU B 1 615 ? -22.156 3.514 10.148 1 97.81 615 LEU B C 1
ATOM 10889 O O . LEU B 1 615 ? -22.5 3.557 11.328 1 97.81 615 LEU B O 1
ATOM 10893 N N . ASP B 1 616 ? -22.969 3.436 9.188 1 97.69 616 ASP B N 1
ATOM 10894 C CA . ASP B 1 616 ? -24.375 3.066 9.258 1 97.69 616 ASP B CA 1
ATOM 10895 C C . ASP B 1 616 ? -24.688 1.905 8.32 1 97.69 616 ASP B C 1
ATOM 10897 O O . ASP B 1 616 ? -25.438 2.07 7.348 1 97.69 616 ASP B O 1
ATOM 10901 N N . VAL B 1 617 ? -24.219 0.78 8.664 1 97.56 617 VAL B N 1
ATOM 10902 C CA . VAL B 1 617 ? -24.406 -0.375 7.793 1 97.56 617 VAL B CA 1
ATOM 10903 C C . VAL B 1 617 ? -25.812 -0.937 7.953 1 97.56 617 VAL B C 1
ATOM 10905 O O . VAL B 1 617 ? -26.078 -1.696 8.891 1 97.56 617 VAL B O 1
ATOM 10908 N N . LEU B 1 618 ? -26.641 -0.626 6.961 1 97.19 618 LEU B N 1
ATOM 10909 C CA . LEU B 1 618 ? -28.047 -1.037 6.977 1 97.19 618 LEU B CA 1
ATOM 10910 C C . LEU B 1 618 ? -28.719 -0.606 8.273 1 97.19 618 LEU B C 1
ATOM 10912 O O . LEU B 1 618 ? -29.469 -1.382 8.875 1 97.19 618 LEU B O 1
ATOM 10916 N N . GLY B 1 619 ? -28.375 0.528 8.664 1 96.5 619 GLY B N 1
ATOM 10917 C CA . GLY B 1 619 ? -28.891 1.106 9.898 1 96.5 619 GLY B CA 1
ATOM 10918 C C . GLY B 1 619 ? -27.797 1.46 10.883 1 96.5 619 GLY B C 1
ATOM 10919 O O . GLY B 1 619 ? -26.609 1.268 10.602 1 96.5 619 GLY B O 1
ATOM 10920 N N . GLN B 1 620 ? -28.203 1.939 12.055 1 97.19 620 GLN B N 1
ATOM 10921 C CA . GLN B 1 620 ? -27.266 2.457 13.031 1 97.19 620 GLN B CA 1
ATOM 10922 C C . GLN B 1 620 ? -26.797 1.356 13.977 1 97.19 620 GLN B C 1
ATOM 10924 O O . GLN B 1 620 ? -25.75 1.484 14.617 1 97.19 620 GLN B O 1
ATOM 10929 N N . ARG B 1 621 ? -27.547 0.325 14.125 1 97.5 621 ARG B N 1
ATOM 10930 C CA . ARG B 1 621 ? -27.219 -0.739 15.07 1 97.5 621 ARG B CA 1
ATOM 10931 C C . ARG B 1 621 ? -26.266 -1.752 14.438 1 97.5 621 ARG B C 1
ATOM 10933 O O . ARG B 1 621 ? -26.688 -2.598 13.648 1 97.5 621 ARG B O 1
ATOM 10940 N N . ASN B 1 622 ? -25.016 -1.664 14.906 1 98.44 622 ASN B N 1
ATOM 10941 C CA . ASN B 1 622 ? -23.969 -2.52 14.336 1 98.44 622 ASN B CA 1
ATOM 10942 C C . ASN B 1 622 ? -23.156 -3.211 15.43 1 98.44 622 ASN B C 1
ATOM 10944 O O . ASN B 1 622 ? -23.359 -2.955 16.625 1 98.44 622 ASN B O 1
ATOM 10948 N N . GLU B 1 623 ? -22.344 -4.137 15 1 98.19 623 GLU B N 1
ATOM 10949 C CA . GLU B 1 623 ? -21.375 -4.855 15.836 1 98.19 623 GLU B CA 1
ATOM 10950 C C . GLU B 1 623 ? -20 -4.875 15.195 1 98.19 623 GLU B C 1
ATOM 10952 O O . GLU B 1 623 ? -19.875 -4.809 13.969 1 98.19 623 GLU B O 1
ATOM 10957 N N . PHE B 1 624 ? -19.062 -4.926 16.188 1 98.56 624 PHE B N 1
ATOM 10958 C CA . PHE B 1 624 ? -17.688 -5.012 15.742 1 98.56 624 PHE B CA 1
ATOM 10959 C C . PHE B 1 624 ? -17.156 -6.434 15.891 1 98.56 624 PHE B C 1
ATOM 10961 O O . PHE B 1 624 ? -17.188 -7.004 16.984 1 98.56 624 PHE B O 1
ATOM 10968 N N . ARG B 1 625 ? -16.562 -6.988 14.703 1 97.5 625 ARG B N 1
ATOM 10969 C CA . ARG B 1 625 ? -16.016 -8.344 14.688 1 97.5 625 ARG B CA 1
ATOM 10970 C C . ARG B 1 625 ? -14.609 -8.367 14.125 1 97.5 625 ARG B C 1
ATOM 10972 O O . ARG B 1 625 ? -14.289 -7.621 13.188 1 97.5 625 ARG B O 1
ATOM 10979 N N . ILE B 1 626 ? -13.797 -9.234 14.75 1 96.94 626 ILE B N 1
ATOM 10980 C CA . ILE B 1 626 ? -12.438 -9.453 14.273 1 96.94 626 ILE B CA 1
ATOM 10981 C C . ILE B 1 626 ? -12.281 -10.898 13.797 1 96.94 626 ILE B C 1
ATOM 10983 O O . ILE B 1 626 ? -12.625 -11.836 14.516 1 96.94 626 ILE B O 1
ATOM 10987 N N . LEU B 1 627 ? -11.859 -11.016 12.562 1 94.94 627 LEU B N 1
ATOM 10988 C CA . LEU B 1 627 ? -11.469 -12.312 12.023 1 94.94 627 LEU B CA 1
ATOM 10989 C C . LEU B 1 627 ? -9.953 -12.422 11.906 1 94.94 627 LEU B C 1
ATOM 10991 O O . LEU B 1 627 ? -9.297 -11.5 11.414 1 94.94 627 LEU B O 1
ATOM 10995 N N . LYS B 1 628 ? -9.375 -13.562 12.391 1 94.06 628 LYS B N 1
ATOM 10996 C CA . LYS B 1 628 ? -7.93 -13.75 12.367 1 94.06 628 LYS B CA 1
ATOM 10997 C C . LYS B 1 628 ? -7.562 -15.125 11.805 1 94.06 628 LYS B C 1
ATOM 10999 O O . LYS B 1 628 ? -8.32 -16.078 11.945 1 94.06 628 LYS B O 1
ATOM 11004 N N . SER B 1 629 ? -6.422 -15.141 11.125 1 93.94 629 SER B N 1
ATOM 11005 C CA . SER B 1 629 ? -5.812 -16.422 10.758 1 93.94 629 SER B CA 1
ATOM 11006 C C . SER B 1 629 ? -5.07 -17.031 11.938 1 93.94 629 SER B C 1
ATOM 11008 O O . SER B 1 629 ? -4.281 -16.359 12.602 1 93.94 629 SER B O 1
ATOM 11010 N N . VAL B 1 630 ? -5.348 -18.266 12.219 1 92.81 630 VAL B N 1
ATOM 11011 C CA . VAL B 1 630 ? -4.715 -18.984 13.32 1 92.81 630 VAL B CA 1
ATOM 11012 C C . VAL B 1 630 ? -4.238 -20.344 12.852 1 92.81 630 VAL B C 1
ATOM 11014 O O . VAL B 1 630 ? -4.477 -20.734 11.703 1 92.81 630 VAL B O 1
ATOM 11017 N N . VAL B 1 631 ? -3.439 -20.969 13.656 1 92.75 631 VAL B N 1
ATOM 11018 C CA . VAL B 1 631 ? -3.002 -22.328 13.414 1 92.75 631 VAL B CA 1
ATOM 11019 C C . VAL B 1 631 ? -3.633 -23.266 14.445 1 92.75 631 VAL B C 1
ATOM 11021 O O . VAL B 1 631 ? -3.502 -23.047 15.648 1 92.75 631 VAL B O 1
ATOM 11024 N N . HIS B 1 632 ? -4.348 -24.219 13.938 1 87.94 632 HIS B N 1
ATOM 11025 C CA . HIS B 1 632 ? -4.922 -25.234 14.805 1 87.94 632 HIS B CA 1
ATOM 11026 C C . HIS B 1 632 ? -4.066 -26.5 14.805 1 87.94 632 HIS B C 1
ATOM 11028 O O . HIS B 1 632 ? -3.402 -26.812 13.812 1 87.94 632 HIS B O 1
ATOM 11034 N N . SER B 1 633 ? -3.924 -27.109 15.938 1 79.88 633 SER B N 1
ATOM 11035 C CA . SER B 1 633 ? -3.246 -28.406 16.031 1 79.88 633 SER B CA 1
ATOM 11036 C C . SER B 1 633 ? -4.227 -29.531 16.375 1 79.88 633 SER B C 1
ATOM 11038 O O . SER B 1 633 ? -5.199 -29.312 17.094 1 79.88 633 SER B O 1
ATOM 11040 N N . SER B 1 634 ? -4.148 -30.578 15.477 1 63.28 634 SER B N 1
ATOM 11041 C CA . SER B 1 634 ? -4.941 -31.734 15.836 1 63.28 634 SER B CA 1
ATOM 11042 C C . SER B 1 634 ? -4.426 -32.375 17.125 1 63.28 634 SER B C 1
ATOM 11044 O O . SER B 1 634 ? -3.521 -33.219 17.078 1 63.28 634 SER B O 1
ATOM 11046 N N . GLY B 1 635 ? -4.828 -31.969 18.234 1 56.03 635 GLY B N 1
ATOM 11047 C CA . GLY B 1 635 ? -4.383 -32.5 19.516 1 56.03 635 GLY B CA 1
ATOM 11048 C C . GLY B 1 635 ? -2.963 -32.094 19.859 1 56.03 635 GLY B C 1
ATOM 11049 O O . GLY B 1 635 ? -2.385 -31.219 19.219 1 56.03 635 GLY B O 1
ATOM 11050 N N . ALA B 1 636 ? -2.262 -32.469 21.031 1 49.94 636 ALA B N 1
ATOM 11051 C CA . ALA B 1 636 ? -0.946 -32.094 21.547 1 49.94 636 ALA B CA 1
ATOM 11052 C C . ALA B 1 636 ? 0.143 -32.344 20.516 1 49.94 636 ALA B C 1
ATOM 11054 O O . ALA B 1 636 ? 1.169 -31.672 20.484 1 49.94 636 ALA B O 1
ATOM 11055 N N . SER B 1 637 ? -0.091 -33.312 19.594 1 50.97 637 SER B N 1
ATOM 11056 C CA . SER B 1 637 ? 0.988 -33.719 18.703 1 50.97 637 SER B CA 1
ATOM 11057 C C . SER B 1 637 ? 0.502 -33.844 17.266 1 50.97 637 SER B C 1
ATOM 11059 O O . SER B 1 637 ? 1.197 -34.406 16.422 1 50.97 637 SER B O 1
ATOM 11061 N N . GLY B 1 638 ? -0.635 -33.188 17.016 1 58.94 638 GLY B N 1
ATOM 11062 C CA . GLY B 1 638 ? -1.15 -33.469 15.688 1 58.94 638 GLY B CA 1
ATOM 11063 C C . GLY B 1 638 ? -0.727 -32.438 14.664 1 58.94 638 GLY B C 1
ATOM 11064 O O . GLY B 1 638 ? -0.151 -31.406 15.016 1 58.94 638 GLY B O 1
ATOM 11065 N N . PRO B 1 639 ? -0.973 -32.781 13.406 1 73.44 639 PRO B N 1
ATOM 11066 C CA . PRO B 1 639 ? -0.545 -31.906 12.328 1 73.44 639 PRO B CA 1
ATOM 11067 C C . PRO B 1 639 ? -1.233 -30.531 12.383 1 73.44 639 PRO B C 1
ATOM 11069 O O . PRO B 1 639 ? -2.4 -30.453 12.773 1 73.44 639 PRO B O 1
ATOM 11072 N N . GLU B 1 640 ? -0.491 -29.578 12.289 1 87.38 640 GLU B N 1
ATOM 11073 C CA . GLU B 1 640 ? -0.949 -28.203 12.32 1 87.38 640 GLU B CA 1
ATOM 11074 C C . GLU B 1 640 ? -1.549 -27.781 10.977 1 87.38 640 GLU B C 1
ATOM 11076 O O . GLU B 1 640 ? -1.178 -28.328 9.93 1 87.38 640 GLU B O 1
ATOM 11081 N N . HIS B 1 641 ? -2.66 -27.031 11.094 1 89.25 641 HIS B N 1
ATOM 11082 C CA . HIS B 1 641 ? -3.242 -26.547 9.844 1 89.25 641 HIS B CA 1
ATOM 11083 C C . HIS B 1 641 ? -3.783 -25.125 10.008 1 89.25 641 HIS B C 1
ATOM 11085 O O . HIS B 1 641 ? -4.094 -24.703 11.125 1 89.25 641 HIS B O 1
ATOM 11091 N N . LYS B 1 642 ? -3.889 -24.469 8.992 1 92.19 642 LYS B N 1
ATOM 11092 C CA . LYS B 1 642 ? -4.398 -23.094 8.93 1 92.19 642 LYS B CA 1
ATOM 11093 C C . LYS B 1 642 ? -5.902 -23.062 9.18 1 92.19 642 LYS B C 1
ATOM 11095 O O . LYS B 1 642 ? -6.645 -23.906 8.664 1 92.19 642 LYS B O 1
ATOM 11100 N N . ALA B 1 643 ? -6.305 -22.078 9.953 1 93.81 643 ALA B N 1
ATOM 11101 C CA . ALA B 1 643 ? -7.715 -21.859 10.266 1 93.81 643 ALA B CA 1
ATOM 11102 C C . ALA B 1 643 ? -8 -20.391 10.547 1 93.81 643 ALA B C 1
ATOM 11104 O O . ALA B 1 643 ? -7.082 -19.562 10.547 1 93.81 643 ALA B O 1
ATOM 11105 N N . GLN B 1 644 ? -9.289 -20.094 10.641 1 94.44 644 GLN B N 1
ATOM 11106 C CA . GLN B 1 644 ? -9.688 -18.734 11 1 94.44 644 GLN B CA 1
ATOM 11107 C C . GLN B 1 644 ? -10.594 -18.734 12.227 1 94.44 644 GLN B C 1
ATOM 11109 O O . GLN B 1 644 ? -11.305 -19.703 12.477 1 94.44 644 GLN B O 1
ATOM 11114 N N . GLU B 1 645 ? -10.5 -17.672 12.984 1 93.81 645 GLU B N 1
ATOM 11115 C CA . GLU B 1 645 ? -11.352 -17.438 14.148 1 93.81 645 GLU B CA 1
ATOM 11116 C C . GLU B 1 645 ? -11.977 -16.047 14.086 1 93.81 645 GLU B C 1
ATOM 11118 O O . GLU B 1 645 ? -11.328 -15.078 13.68 1 93.81 645 GLU B O 1
ATOM 11123 N N . GLU B 1 646 ? -13.227 -16.062 14.406 1 93.44 646 GLU B N 1
ATOM 11124 C CA . GLU B 1 646 ? -13.953 -14.797 14.492 1 93.44 646 GLU B CA 1
ATOM 11125 C 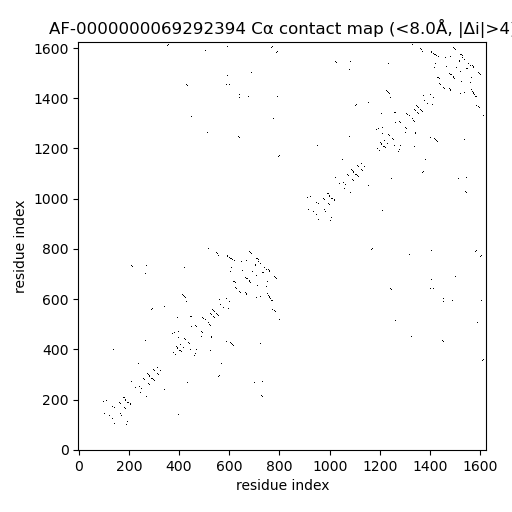C . GLU B 1 646 ? -14.406 -14.508 15.922 1 93.44 646 GLU B C 1
ATOM 11127 O O . GLU B 1 646 ? -14.844 -15.414 16.625 1 93.44 646 GLU B O 1
ATOM 11132 N N . HIS B 1 647 ? -14.227 -13.312 16.359 1 93.69 647 HIS B N 1
ATOM 11133 C CA . HIS B 1 647 ? -14.75 -12.938 17.672 1 93.69 647 HIS B CA 1
ATOM 11134 C C . HIS B 1 647 ? -15.367 -11.547 17.641 1 93.69 647 HIS B C 1
ATOM 11136 O O . HIS B 1 647 ? -14.867 -10.656 16.953 1 93.69 647 HIS B O 1
ATOM 11142 N N . ARG B 1 648 ? -16.484 -11.43 18.328 1 96.88 648 ARG B N 1
ATOM 11143 C CA . ARG B 1 648 ? -17.141 -10.141 18.5 1 96.88 648 ARG B CA 1
ATOM 11144 C C . ARG B 1 648 ? -16.484 -9.344 19.625 1 96.88 648 ARG B C 1
ATOM 11146 O O . ARG B 1 648 ? -16.219 -9.883 20.703 1 96.88 648 ARG B O 1
ATOM 11153 N N . VAL B 1 649 ? -16.203 -8.141 19.344 1 98.25 649 VAL B N 1
ATOM 11154 C CA . VAL B 1 649 ? -15.688 -7.262 20.391 1 98.25 649 VAL B CA 1
ATOM 11155 C C . VAL B 1 649 ? -16.844 -6.629 21.156 1 98.25 649 VAL B C 1
ATOM 11157 O O . VAL B 1 649 ? -17.703 -5.973 20.578 1 98.25 649 VAL B O 1
ATOM 11160 N N . GLU B 1 650 ? -16.812 -6.758 22.484 1 98.44 650 GLU B N 1
ATOM 11161 C CA . GLU B 1 650 ? -17.984 -6.402 23.281 1 98.44 650 GLU B CA 1
ATOM 11162 C C . GLU B 1 650 ? -17.906 -4.957 23.766 1 98.44 650 GLU B C 1
ATOM 11164 O O . GLU B 1 650 ? -18.938 -4.305 23.953 1 98.44 650 GLU B O 1
ATOM 11169 N N . ARG B 1 651 ? -16.703 -4.527 23.984 1 98.5 651 ARG B N 1
ATOM 11170 C CA . ARG B 1 651 ? -16.547 -3.23 24.641 1 98.5 651 ARG B CA 1
ATOM 11171 C C . ARG B 1 651 ? -15.445 -2.41 23.969 1 98.5 651 ARG B C 1
ATOM 11173 O O . ARG B 1 651 ? -14.523 -2.969 23.375 1 98.5 651 ARG B O 1
ATOM 11180 N N . GLU B 1 652 ? -15.523 -1.101 24.219 1 98.5 652 GLU B N 1
ATOM 11181 C CA . GLU B 1 652 ? -14.633 -0.152 23.562 1 98.5 652 GLU B CA 1
ATOM 11182 C C . GLU B 1 652 ? -13.18 -0.411 23.953 1 98.5 652 GLU B C 1
ATOM 11184 O O . GLU B 1 652 ? -12.273 -0.28 23.125 1 98.5 652 GLU B O 1
ATOM 11189 N N . ASP B 1 653 ? -12.898 -0.718 25.172 1 96.56 653 ASP B N 1
ATOM 11190 C CA . ASP B 1 653 ? -11.523 -0.843 25.656 1 96.56 653 ASP B CA 1
ATOM 11191 C C . ASP B 1 653 ? -10.836 -2.064 25.047 1 96.56 653 ASP B C 1
ATOM 11193 O O . ASP B 1 653 ? -9.617 -2.199 25.125 1 96.56 653 ASP B O 1
ATOM 11197 N N . GLN B 1 654 ? -11.586 -2.908 24.359 1 96.69 654 GLN B N 1
ATOM 11198 C CA . GLN B 1 654 ? -11.062 -4.094 23.688 1 96.69 654 GLN B CA 1
ATOM 11199 C C . GLN B 1 654 ? -10.852 -3.83 22.203 1 96.69 654 GLN B C 1
ATOM 11201 O O . GLN B 1 654 ? -10.297 -4.672 21.484 1 96.69 654 GLN B O 1
ATOM 11206 N N . SER B 1 655 ? -11.141 -2.682 21.75 1 97.5 655 SER B N 1
ATOM 11207 C CA . SER B 1 655 ? -11.305 -2.455 20.328 1 97.5 655 SER B CA 1
ATOM 11208 C C . SER B 1 655 ? -10 -2.016 19.672 1 97.5 655 SER B C 1
ATOM 11210 O O . SER B 1 655 ? -9.82 -2.162 18.469 1 97.5 655 SER B O 1
ATOM 11212 N N . PRO B 1 656 ? -9.031 -1.363 20.5 1 97.5 656 PRO B N 1
ATOM 11213 C CA . PRO B 1 656 ? -7.828 -0.878 19.812 1 97.5 656 PRO B CA 1
ATOM 11214 C C . PRO B 1 656 ? -7.012 -2.004 19.188 1 97.5 656 PRO B C 1
ATOM 11216 O O . PRO B 1 656 ? -6.812 -3.051 19.797 1 97.5 656 PRO B O 1
ATOM 11219 N N . LEU B 1 657 ? -6.566 -1.734 17.906 1 96.69 657 LEU B N 1
ATOM 11220 C CA . LEU B 1 657 ? -5.84 -2.756 17.156 1 96.69 657 LEU B CA 1
ATOM 11221 C C . LEU B 1 657 ? -4.656 -2.146 16.422 1 96.69 657 LEU B C 1
ATOM 11223 O O . LEU B 1 657 ? -4.73 -1.008 15.953 1 96.69 657 LEU B O 1
ATOM 11227 N N . VAL B 1 658 ? -3.578 -2.861 16.344 1 95.44 658 VAL B N 1
ATOM 11228 C CA . VAL B 1 658 ? -2.426 -2.605 15.477 1 95.44 658 VAL B CA 1
ATOM 11229 C C . VAL B 1 658 ? -2.27 -3.744 14.469 1 95.44 658 VAL B C 1
ATOM 11231 O O . VAL B 1 658 ? -2.26 -4.918 14.852 1 95.44 658 VAL B O 1
ATOM 11234 N N . ALA B 1 659 ? -2.219 -3.359 13.188 1 93.56 659 ALA B N 1
ATOM 11235 C CA . ALA B 1 659 ? -2.035 -4.371 12.148 1 93.56 659 ALA B CA 1
ATOM 11236 C C . ALA B 1 659 ? -0.717 -5.117 12.336 1 93.56 659 ALA B C 1
ATOM 11238 O O . ALA B 1 659 ? 0.298 -4.516 12.695 1 93.56 659 ALA B O 1
ATOM 11239 N N . SER B 1 660 ? -0.782 -6.43 12.078 1 91.5 660 SER B N 1
ATOM 11240 C CA . SER B 1 660 ? 0.38 -7.289 12.273 1 91.5 660 SER B CA 1
ATOM 11241 C C . SER B 1 660 ? 0.586 -8.219 11.086 1 91.5 660 SER B C 1
ATOM 11243 O O . SER B 1 660 ? -0.364 -8.836 10.602 1 91.5 660 SER B O 1
ATOM 11245 N N . ALA B 1 661 ? 1.899 -8.266 10.625 1 92.62 661 ALA B N 1
ATOM 11246 C CA . ALA B 1 661 ? 2.223 -9.18 9.531 1 92.62 661 ALA B CA 1
ATOM 11247 C C . ALA B 1 661 ? 2.072 -10.633 9.969 1 92.62 661 ALA B C 1
ATOM 11249 O O . ALA B 1 661 ? 1.69 -11.492 9.172 1 92.62 661 ALA B O 1
ATOM 11250 N N . SER B 1 662 ? 2.324 -10.938 11.156 1 92 662 SER B N 1
ATOM 11251 C CA . SER B 1 662 ? 2.357 -12.305 11.656 1 92 662 SER B CA 1
ATOM 11252 C C . SER B 1 662 ? 0.975 -12.758 12.117 1 92 662 SER B C 1
ATOM 11254 O O . SER B 1 662 ? 0.751 -13.945 12.352 1 92 662 SER B O 1
ATOM 11256 N N . SER B 1 663 ? 0.104 -11.805 12.258 1 91.25 663 SER B N 1
ATOM 11257 C CA . SER B 1 663 ? -1.271 -12.109 12.633 1 91.25 663 SER B CA 1
ATOM 11258 C C . SER B 1 663 ? -2.268 -11.344 11.773 1 91.25 663 SER B C 1
ATOM 11260 O O . SER B 1 663 ? -3 -10.484 12.273 1 91.25 663 SER B O 1
ATOM 11262 N N . PRO B 1 664 ? -2.316 -11.688 10.547 1 91.12 664 PRO B N 1
ATOM 11263 C CA . PRO B 1 664 ? -3.229 -10.953 9.664 1 91.12 664 PRO B CA 1
ATOM 11264 C C . PRO B 1 664 ? -4.695 -11.18 10.016 1 91.12 664 PRO B C 1
ATOM 11266 O O . PRO B 1 664 ? -5.055 -12.242 10.531 1 91.12 664 PRO B O 1
ATOM 11269 N N . GLY B 1 665 ? -5.48 -10.172 9.773 1 90.56 665 GLY B N 1
ATOM 11270 C CA . GLY B 1 665 ? -6.898 -10.281 10.078 1 90.56 665 GLY B CA 1
ATOM 11271 C C . GLY B 1 665 ? -7.746 -9.25 9.352 1 90.56 665 GLY B C 1
ATOM 11272 O O . GLY B 1 665 ? -7.23 -8.461 8.562 1 90.56 665 GLY B O 1
ATOM 11273 N N . VAL B 1 666 ? -9.094 -9.383 9.57 1 93 666 VAL B N 1
ATOM 11274 C CA . VAL B 1 666 ? -10.102 -8.477 9.031 1 93 666 VAL B CA 1
ATOM 11275 C C . VAL B 1 666 ? -10.891 -7.844 10.18 1 93 666 VAL B C 1
ATOM 11277 O O . VAL B 1 666 ? -11.211 -8.516 11.164 1 93 666 VAL B O 1
ATOM 11280 N N . TRP B 1 667 ? -11.125 -6.547 10.047 1 97.62 667 TRP B N 1
ATOM 11281 C CA . TRP B 1 667 ? -11.906 -5.793 11.031 1 97.62 667 TRP B CA 1
ATOM 11282 C C . TRP B 1 667 ? -13.25 -5.375 10.445 1 97.62 667 TRP B C 1
ATOM 11284 O O . TRP B 1 667 ? -13.336 -4.383 9.719 1 97.62 667 TRP B O 1
ATOM 11294 N N . ALA B 1 668 ? -14.328 -6.023 10.875 1 97.81 668 ALA B N 1
ATOM 11295 C CA . ALA B 1 668 ? -15.609 -5.852 10.195 1 97.81 668 ALA B CA 1
ATOM 11296 C C . ALA B 1 668 ? -16.656 -5.23 11.125 1 97.81 668 ALA B C 1
ATOM 11298 O O . ALA B 1 668 ? -16.719 -5.582 12.305 1 97.81 668 ALA B O 1
ATOM 11299 N N . ILE B 1 669 ? -17.359 -4.27 10.617 1 98.69 669 ILE B N 1
ATOM 11300 C CA . ILE B 1 669 ? -18.578 -3.738 11.219 1 98.69 669 ILE B CA 1
ATOM 11301 C C . ILE B 1 669 ? -19.797 -4.32 10.5 1 98.69 669 ILE B C 1
ATOM 11303 O O . ILE B 1 669 ? -20 -4.098 9.305 1 98.69 669 ILE B O 1
ATOM 11307 N N . VAL B 1 670 ? -20.672 -5.047 11.273 1 97.88 670 VAL B N 1
ATOM 11308 C CA . VAL B 1 670 ? -21.766 -5.766 10.617 1 97.88 670 VAL B CA 1
ATOM 11309 C C . VAL B 1 670 ? -23.094 -5.434 11.297 1 97.88 670 VAL B C 1
ATOM 11311 O O . VAL B 1 670 ? -23.109 -4.98 12.445 1 97.88 670 VAL B O 1
ATOM 11314 N N . ASN B 1 671 ? -24.172 -5.516 10.531 1 97.94 671 ASN B N 1
ATOM 11315 C CA . ASN B 1 671 ? -25.516 -5.562 11.094 1 97.94 671 ASN B CA 1
ATOM 11316 C C . ASN B 1 671 ? -25.953 -6.996 11.398 1 97.94 671 ASN B C 1
ATOM 11318 O O . ASN B 1 671 ? -26.188 -7.781 10.477 1 97.94 671 ASN B O 1
ATOM 11322 N N . PRO B 1 672 ? -26.031 -7.316 12.672 1 93.94 672 PRO B N 1
ATOM 11323 C CA . PRO B 1 672 ? -26.312 -8.711 13.016 1 93.94 672 PRO B CA 1
ATOM 11324 C C . PRO B 1 672 ? -27.719 -9.156 12.594 1 93.94 672 PRO B C 1
ATOM 11326 O O . PRO B 1 672 ? -28 -10.359 12.516 1 93.94 672 PRO B O 1
ATOM 11329 N N . GLU B 1 673 ? -28.594 -8.211 12.289 1 95.31 673 GLU B N 1
ATOM 11330 C CA . GLU B 1 673 ? -29.984 -8.539 11.984 1 95.31 673 GLU B CA 1
ATOM 11331 C C . GLU B 1 673 ? -30.203 -8.648 10.477 1 95.31 673 GLU B C 1
ATOM 11333 O O . GLU B 1 673 ? -31.219 -9.172 10.031 1 95.31 673 GLU B O 1
ATOM 11338 N N . GLU B 1 674 ? -29.328 -8.07 9.781 1 95.88 674 GLU B N 1
ATOM 11339 C CA . GLU B 1 674 ? -29.422 -8.133 8.32 1 95.88 674 GLU B CA 1
ATOM 11340 C C . GLU B 1 674 ? -28.5 -9.203 7.754 1 95.88 674 GLU B C 1
ATOM 11342 O O . GLU B 1 674 ? -27.281 -9.016 7.711 1 95.88 674 GLU B O 1
ATOM 11347 N N . ARG B 1 675 ? -29.094 -10.18 7.188 1 94.38 675 ARG B N 1
ATOM 11348 C CA . ARG B 1 675 ? -28.328 -11.359 6.785 1 94.38 675 ARG B CA 1
ATOM 11349 C C . ARG B 1 675 ? -28.156 -11.414 5.273 1 94.38 675 ARG B C 1
ATOM 11351 O O . ARG B 1 675 ? -29.047 -10.977 4.531 1 94.38 675 ARG B O 1
ATOM 11358 N N . ASN B 1 676 ? -27.031 -11.906 4.844 1 94.56 676 ASN B N 1
ATOM 11359 C CA . ASN B 1 676 ? -26.812 -12.203 3.434 1 94.56 676 ASN B CA 1
ATOM 11360 C C . ASN B 1 676 ? -27.766 -13.281 2.934 1 94.56 676 ASN B C 1
ATOM 11362 O O . ASN B 1 676 ? -27.891 -14.344 3.539 1 94.56 676 ASN B O 1
ATOM 11366 N N . ALA B 1 677 ? -28.375 -13.086 1.827 1 92.88 677 ALA B N 1
ATOM 11367 C CA . ALA B 1 677 ? -29.5 -13.906 1.368 1 92.88 677 ALA B CA 1
ATOM 11368 C C . ALA B 1 677 ? -29.016 -15.297 0.961 1 92.88 677 ALA B C 1
ATOM 11370 O O . ALA B 1 677 ? -29.797 -16.266 1.006 1 92.88 677 ALA B O 1
ATOM 11371 N N . VAL B 1 678 ? -27.781 -15.406 0.634 1 90.31 678 VAL B N 1
ATOM 11372 C CA . VAL B 1 678 ? -27.359 -16.688 0.094 1 90.31 678 VAL B CA 1
ATOM 11373 C C . VAL B 1 678 ? -26.578 -17.453 1.156 1 90.31 678 VAL B C 1
ATOM 11375 O O . VAL B 1 678 ? -26.531 -18.688 1.142 1 90.31 678 VAL B O 1
ATOM 11378 N N . THR B 1 679 ? -25.953 -16.781 2.088 1 92.19 679 THR B N 1
ATOM 11379 C CA . THR B 1 679 ? -25.078 -17.469 3.043 1 92.19 679 THR B CA 1
ATOM 11380 C C . THR B 1 679 ? -25.656 -17.391 4.453 1 92.19 679 THR B C 1
ATOM 11382 O O . THR B 1 679 ? -25.266 -18.156 5.332 1 92.19 679 THR B O 1
ATOM 11385 N N . GLY B 1 680 ? -26.422 -16.422 4.684 1 92.19 680 GLY B N 1
ATOM 11386 C CA . GLY B 1 680 ? -26.922 -16.172 6.023 1 92.19 680 GLY B CA 1
ATOM 11387 C C . GLY B 1 680 ? -25.953 -15.398 6.895 1 92.19 680 GLY B C 1
ATOM 11388 O O . GLY B 1 680 ? -26.281 -15.039 8.023 1 92.19 680 GLY B O 1
ATOM 11389 N N . ALA B 1 681 ? -24.844 -15.039 6.441 1 92.5 681 ALA B N 1
ATOM 11390 C CA . ALA B 1 681 ? -23.859 -14.273 7.215 1 92.5 681 ALA B CA 1
ATOM 11391 C C . ALA B 1 681 ? -24.344 -12.844 7.445 1 92.5 681 ALA B C 1
ATOM 11393 O O . ALA B 1 681 ? -25.047 -12.281 6.613 1 92.5 681 ALA B O 1
ATOM 11394 N N . PRO B 1 682 ? -23.984 -12.281 8.633 1 95.12 682 PRO B N 1
ATOM 11395 C CA . PRO B 1 682 ? -24.297 -10.859 8.805 1 95.12 682 PRO B CA 1
ATOM 11396 C C . PRO B 1 682 ? -23.656 -9.984 7.734 1 95.12 682 PRO B C 1
ATOM 11398 O O . PRO B 1 682 ? -22.5 -10.211 7.363 1 95.12 682 PRO B O 1
ATOM 11401 N N . ARG B 1 683 ? -24.406 -9.016 7.238 1 97.12 683 ARG B N 1
ATOM 11402 C CA . ARG B 1 683 ? -23.891 -8.117 6.207 1 97.12 683 ARG B CA 1
ATOM 11403 C C . ARG B 1 683 ? -23.156 -6.934 6.828 1 97.12 683 ARG B C 1
ATOM 11405 O O . ARG B 1 683 ? -23.562 -6.414 7.867 1 97.12 683 ARG B O 1
ATOM 11412 N N . GLY B 1 684 ? -22.016 -6.59 6.172 1 97.94 684 GLY B N 1
ATOM 11413 C CA . GLY B 1 684 ? -21.266 -5.477 6.746 1 97.94 684 GLY B CA 1
ATOM 11414 C C . GLY B 1 684 ? -20.203 -4.93 5.82 1 97.94 684 GLY B C 1
ATOM 11415 O O . GLY B 1 684 ? -20.281 -5.105 4.602 1 97.94 684 GLY B O 1
ATOM 11416 N N . TYR B 1 685 ? -19.328 -4.094 6.383 1 98.31 685 TYR B N 1
ATOM 11417 C CA . TYR B 1 685 ? -18.125 -3.539 5.77 1 98.31 685 TYR B CA 1
ATOM 11418 C C . TYR B 1 685 ? -16.906 -3.771 6.652 1 98.31 685 TYR B C 1
ATOM 11420 O O . TYR B 1 685 ? -17.016 -3.799 7.879 1 98.31 685 TYR B O 1
ATOM 11428 N N . ALA B 1 686 ? -15.805 -3.953 5.973 1 97.12 686 ALA B N 1
ATOM 11429 C CA . ALA B 1 686 ? -14.562 -4.188 6.703 1 97.12 686 ALA B CA 1
ATOM 11430 C C . ALA B 1 686 ? -13.57 -3.051 6.473 1 97.12 686 ALA B C 1
ATOM 11432 O O . ALA B 1 686 ? -13.516 -2.477 5.383 1 97.12 686 ALA B O 1
ATOM 11433 N N . ILE B 1 687 ? -12.812 -2.748 7.512 1 97.06 687 ILE B N 1
ATOM 11434 C CA . ILE B 1 687 ? -11.68 -1.835 7.414 1 97.06 687 ILE B CA 1
ATOM 11435 C C . ILE B 1 687 ? -10.391 -2.631 7.211 1 97.06 687 ILE B C 1
ATOM 11437 O O . ILE B 1 687 ? -10.07 -3.523 8 1 97.06 687 ILE B O 1
ATOM 11441 N N . MET B 1 688 ? -9.688 -2.258 6.164 1 93.5 688 MET B N 1
ATOM 11442 C CA . MET B 1 688 ? -8.438 -2.941 5.832 1 93.5 688 MET B CA 1
ATOM 11443 C C . MET B 1 688 ? -7.297 -1.945 5.688 1 93.5 688 MET B C 1
ATOM 11445 O O . MET B 1 688 ? -7.367 -1.027 4.871 1 93.5 688 MET B O 1
ATOM 11449 N N . ILE B 1 689 ? -6.25 -2.207 6.473 1 93.5 689 ILE B N 1
ATOM 11450 C CA . ILE B 1 689 ? -5.039 -1.418 6.266 1 93.5 689 ILE B CA 1
ATOM 11451 C C . ILE B 1 689 ? -4.336 -1.882 4.992 1 93.5 689 ILE B C 1
ATOM 11453 O O . ILE B 1 689 ? -4.078 -3.074 4.816 1 93.5 689 ILE B O 1
ATOM 11457 N N . GLN B 1 690 ? -3.994 -0.976 4.094 1 90.06 690 GLN B N 1
ATOM 11458 C CA . GLN B 1 690 ? -3.441 -1.374 2.805 1 90.06 690 GLN B CA 1
ATOM 11459 C C . GLN B 1 690 ? -1.948 -1.07 2.727 1 90.06 690 GLN B C 1
ATOM 11461 O O . GLN B 1 690 ? -1.188 -1.821 2.113 1 90.06 690 GLN B O 1
ATOM 11466 N N . SER B 1 691 ? -1.529 -0.023 3.311 1 87.38 691 SER B N 1
ATOM 11467 C CA . SER B 1 691 ? -0.119 0.35 3.273 1 87.38 691 SER B CA 1
ATOM 11468 C C . SER B 1 691 ? 0.63 -0.199 4.484 1 87.38 691 SER B C 1
ATOM 11470 O O . SER B 1 691 ? 0.028 -0.467 5.523 1 87.38 691 SER B O 1
ATOM 11472 N N . ALA B 1 692 ? 1.924 -0.44 4.223 1 82.12 692 ALA B N 1
ATOM 11473 C CA . ALA B 1 692 ? 2.746 -0.781 5.383 1 82.12 692 ALA B CA 1
ATOM 11474 C C . ALA B 1 692 ? 2.729 0.341 6.418 1 82.12 692 ALA B C 1
ATOM 11476 O O . ALA B 1 692 ? 3.244 1.433 6.164 1 82.12 692 ALA B O 1
ATOM 11477 N N . PRO B 1 693 ? 2.088 0.077 7.492 1 72.31 693 PRO B N 1
ATOM 11478 C CA . PRO B 1 693 ? 1.863 1.205 8.398 1 72.31 693 PRO B CA 1
ATOM 11479 C C . PRO B 1 693 ? 2.902 1.28 9.516 1 72.31 693 PRO B C 1
ATOM 11481 O O . PRO B 1 693 ? 3.637 0.315 9.75 1 72.31 693 PRO B O 1
ATOM 11484 N N . ALA B 1 694 ? 3.002 2.402 10.055 1 88.5 694 ALA B N 1
ATOM 11485 C CA . ALA B 1 694 ? 3.734 2.645 11.297 1 88.5 694 ALA B CA 1
ATOM 11486 C C . ALA B 1 694 ? 2.803 3.148 12.391 1 88.5 694 ALA B C 1
ATOM 11488 O O . ALA B 1 694 ? 1.742 3.709 12.102 1 88.5 694 ALA B O 1
ATOM 11489 N N . VAL B 1 695 ? 3.131 2.812 13.617 1 94.12 695 VAL B N 1
ATOM 11490 C CA . VAL B 1 695 ? 2.475 3.451 14.758 1 94.12 695 VAL B CA 1
ATOM 11491 C C . VAL B 1 695 ? 3.488 4.285 15.531 1 94.12 695 VAL B C 1
ATOM 11493 O O . VAL B 1 695 ? 4.695 4.195 15.297 1 94.12 695 VAL B O 1
ATOM 11496 N N . GLN B 1 696 ? 2.945 5.07 16.391 1 94.19 696 GLN B N 1
ATOM 11497 C CA . GLN B 1 696 ? 3.758 5.941 17.234 1 94.19 696 GLN B CA 1
ATOM 11498 C C . GLN B 1 696 ? 4.781 5.141 18.031 1 94.19 696 GLN B C 1
ATOM 11500 O O . GLN B 1 696 ? 4.422 4.188 18.719 1 94.19 696 GLN B O 1
ATOM 11505 N N . THR B 1 697 ? 6.02 5.555 17.906 1 92.44 697 THR B N 1
ATOM 11506 C CA . THR B 1 697 ? 7.074 4.82 18.609 1 92.44 697 THR B CA 1
ATOM 11507 C C . THR B 1 697 ? 7.32 5.41 19.984 1 92.44 697 THR B C 1
ATOM 11509 O O . THR B 1 697 ? 7.859 4.734 20.875 1 92.44 697 THR B O 1
ATOM 11512 N N . LEU B 1 698 ? 7.016 6.703 20.188 1 93.62 698 LEU B N 1
ATOM 11513 C CA . LEU B 1 698 ? 7.152 7.293 21.516 1 93.62 698 LEU B CA 1
ATOM 11514 C C . LEU B 1 698 ? 6.266 6.57 22.531 1 93.62 698 LEU B C 1
ATOM 11516 O O . LEU B 1 698 ? 5.141 6.176 22.203 1 93.62 698 LEU B O 1
ATOM 11520 N N . PRO B 1 699 ? 6.707 6.461 23.719 1 92.38 699 PRO B N 1
ATOM 11521 C CA . PRO B 1 699 ? 5.91 5.738 24.703 1 92.38 699 PRO B CA 1
ATOM 11522 C C . PRO B 1 699 ? 4.598 6.445 25.047 1 92.38 699 PRO B C 1
ATOM 11524 O O . PRO B 1 699 ? 4.492 7.664 24.891 1 92.38 699 PRO B O 1
ATOM 11527 N N . PRO B 1 700 ? 3.631 5.75 25.562 1 92 700 PRO B N 1
ATOM 11528 C CA . PRO B 1 700 ? 2.289 6.289 25.797 1 92 700 PRO B CA 1
ATOM 11529 C C . PRO B 1 700 ? 2.289 7.465 26.781 1 92 700 PRO B C 1
ATOM 11531 O O . PRO B 1 700 ? 1.431 8.344 26.688 1 92 700 PRO B O 1
ATOM 11534 N N . GLY B 1 701 ? 3.227 7.531 27.672 1 91.25 701 GLY B N 1
ATOM 11535 C CA . GLY B 1 701 ? 3.258 8.594 28.672 1 91.25 701 GLY B CA 1
ATOM 11536 C C . GLY B 1 701 ? 3.943 9.852 28.172 1 91.25 701 GLY B C 1
ATOM 11537 O O . GLY B 1 701 ? 3.875 10.898 28.828 1 91.25 701 GLY B O 1
ATOM 11538 N N . HIS B 1 702 ? 4.605 9.766 27.031 1 92.94 702 HIS B N 1
ATOM 11539 C CA . HIS B 1 702 ? 5.227 10.953 26.453 1 92.94 702 HIS B CA 1
ATOM 11540 C C . HIS B 1 702 ? 4.184 12.008 26.109 1 92.94 702 HIS B C 1
ATOM 11542 O O . HIS B 1 702 ? 3.105 11.688 25.609 1 92.94 702 HIS B O 1
ATOM 11548 N N . PRO B 1 703 ? 4.426 13.32 26.406 1 92.19 703 PRO B N 1
ATOM 11549 C CA . PRO B 1 703 ? 3.432 14.367 26.172 1 92.19 703 PRO B CA 1
ATOM 11550 C C . PRO B 1 703 ? 2.883 14.367 24.75 1 92.19 703 PRO B C 1
ATOM 11552 O O . PRO B 1 703 ? 1.676 14.531 24.547 1 92.19 703 PRO B O 1
ATOM 11555 N N . PHE B 1 704 ? 3.725 14.133 23.812 1 93.31 704 PHE B N 1
ATOM 11556 C CA . PHE B 1 704 ? 3.275 14.164 22.422 1 93.31 704 PHE B CA 1
ATOM 11557 C C . PHE B 1 704 ? 2.434 12.938 22.094 1 93.31 704 PHE B C 1
ATOM 11559 O O . PHE B 1 704 ? 1.551 12.992 21.234 1 93.31 704 PHE B O 1
ATOM 11566 N N . SER B 1 705 ? 2.717 11.828 22.719 1 93.94 705 SER B N 1
ATOM 11567 C CA . SER B 1 705 ? 1.888 10.641 22.547 1 93.94 705 SER B CA 1
ATOM 11568 C C . SER B 1 705 ? 0.513 10.82 23.172 1 93.94 705 SER B C 1
ATOM 11570 O O . SER B 1 705 ? -0.481 10.289 22.688 1 93.94 705 SER B O 1
ATOM 11572 N N . VAL B 1 706 ? 0.49 11.555 24.25 1 94.75 706 VAL B N 1
ATOM 11573 C CA . VAL B 1 706 ? -0.778 11.859 24.906 1 94.75 706 VAL B CA 1
ATOM 11574 C C . VAL B 1 706 ? -1.622 12.758 24 1 94.75 706 VAL B C 1
ATOM 11576 O O . VAL B 1 706 ? -2.822 12.523 23.828 1 94.75 706 VAL B O 1
ATOM 11579 N N . ALA B 1 707 ? -0.995 13.703 23.391 1 93.81 707 ALA B N 1
ATOM 11580 C CA . ALA B 1 707 ? -1.677 14.641 22.5 1 93.81 707 ALA B CA 1
ATOM 11581 C C . ALA B 1 707 ? -2.248 13.93 21.281 1 93.81 707 ALA B C 1
ATOM 11583 O O . ALA B 1 707 ? -3.281 14.336 20.734 1 93.81 707 ALA B O 1
ATOM 11584 N N . GLY B 1 708 ? -1.578 12.945 20.828 1 95.5 708 GLY B N 1
ATOM 11585 C CA . GLY B 1 708 ? -1.994 12.188 19.656 1 95.5 708 GLY B CA 1
ATOM 11586 C C . GLY B 1 708 ? -2.221 10.719 19.953 1 95.5 708 GLY B C 1
ATOM 11587 O O . GLY B 1 708 ? -1.608 9.852 19.312 1 95.5 708 GLY B O 1
ATOM 11588 N N . SER B 1 709 ? -3.129 10.461 20.875 1 96.12 709 SER B N 1
ATOM 11589 C CA . SER B 1 709 ? -3.309 9.086 21.328 1 96.12 709 SER B CA 1
ATOM 11590 C C . SER B 1 709 ? -3.771 8.188 20.188 1 96.12 709 SER B C 1
ATOM 11592 O O . SER B 1 709 ? -3.535 6.977 20.203 1 96.12 709 SER B O 1
ATOM 11594 N N . PHE B 1 710 ? -4.383 8.758 19.156 1 97.75 710 PHE B N 1
ATOM 11595 C CA . PHE B 1 710 ? -4.859 7.98 18.016 1 97.75 710 PHE B CA 1
ATOM 11596 C C . PHE B 1 710 ? -3.703 7.285 17.312 1 97.75 710 PHE B C 1
ATOM 11598 O O . PHE B 1 710 ? -3.883 6.227 16.703 1 97.75 710 PHE B O 1
ATOM 11605 N N . ALA B 1 711 ? -2.525 7.797 17.375 1 97.31 711 ALA B N 1
ATOM 11606 C CA . ALA B 1 711 ? -1.39 7.352 16.578 1 97.31 711 ALA B CA 1
ATOM 11607 C C . ALA B 1 711 ? -0.797 6.059 17.125 1 97.31 711 ALA B C 1
ATOM 11609 O O . ALA B 1 711 ? 0.038 5.422 16.484 1 97.31 711 ALA B O 1
ATOM 11610 N N . ARG B 1 712 ? -1.254 5.594 18.281 1 96.5 712 ARG B N 1
ATOM 11611 C CA . ARG B 1 712 ? -0.71 4.398 18.906 1 96.5 712 ARG B CA 1
ATOM 11612 C C . ARG B 1 712 ? -1.406 3.143 18.391 1 96.5 712 ARG B C 1
ATOM 11614 O O . ARG B 1 712 ? -1.046 2.027 18.781 1 96.5 712 ARG B O 1
ATOM 11621 N N . ARG B 1 713 ? -2.357 3.369 17.609 1 96.94 713 ARG B N 1
ATOM 11622 C CA . ARG B 1 713 ? -3.145 2.262 17.078 1 96.94 713 ARG B CA 1
ATOM 11623 C C . ARG B 1 713 ? -3.592 2.549 15.648 1 96.94 713 ARG B C 1
ATOM 11625 O O . ARG B 1 713 ? -3.578 3.701 15.211 1 96.94 713 ARG B O 1
ATOM 11632 N N . HIS B 1 714 ? -3.939 1.48 14.969 1 97.31 714 HIS B N 1
ATOM 11633 C CA . HIS B 1 714 ? -4.48 1.654 13.625 1 97.31 714 HIS B CA 1
ATOM 11634 C C . HIS B 1 714 ? -5.996 1.785 13.656 1 97.31 714 HIS B C 1
ATOM 11636 O O . HIS B 1 714 ? -6.586 2.42 12.781 1 97.31 714 HIS B O 1
ATOM 11642 N N . LEU B 1 715 ? -6.59 1.166 14.633 1 98.12 715 LEU B N 1
ATOM 11643 C CA . LEU B 1 715 ? -8.047 1.207 14.734 1 98.12 715 LEU B CA 1
ATOM 11644 C C . LEU B 1 715 ? -8.484 1.277 16.188 1 98.12 715 LEU B C 1
ATOM 11646 O O . LEU B 1 715 ? -7.902 0.62 17.047 1 98.12 715 LEU B O 1
ATOM 11650 N N . ALA B 1 716 ? -9.477 2.055 16.438 1 98.62 716 ALA B N 1
ATOM 11651 C CA . ALA B 1 716 ? -10.305 2.027 17.641 1 98.62 716 ALA B CA 1
ATOM 11652 C C . ALA B 1 716 ? -11.781 2.209 17.297 1 98.62 716 ALA B C 1
ATOM 11654 O O . ALA B 1 716 ? -12.117 2.926 16.344 1 98.62 716 ALA B O 1
ATOM 11655 N N . VAL B 1 717 ? -12.609 1.51 18.031 1 98.88 717 VAL B N 1
ATOM 11656 C CA . VAL B 1 717 ? -14.039 1.586 17.766 1 98.88 717 VAL B CA 1
ATOM 11657 C C . VAL B 1 717 ? -14.781 2.07 19.016 1 98.88 717 VAL B C 1
ATOM 11659 O O . VAL B 1 717 ? -14.531 1.582 20.109 1 98.88 717 VAL B O 1
ATOM 11662 N N . THR B 1 718 ? -15.672 3.039 18.828 1 98.81 718 THR B N 1
ATOM 11663 C CA . THR B 1 718 ? -16.469 3.555 19.938 1 98.81 718 THR B CA 1
ATOM 11664 C C . THR B 1 718 ? -17.938 3.621 19.562 1 98.81 718 THR B C 1
ATOM 11666 O O . THR B 1 718 ? -18.281 3.572 18.391 1 98.81 718 THR B O 1
ATOM 11669 N N . LYS B 1 719 ? -18.75 3.703 20.594 1 98.62 719 LYS B N 1
ATOM 11670 C CA . LYS B 1 719 ? -20.141 4.105 20.422 1 98.62 719 LYS B CA 1
ATOM 11671 C C . LYS B 1 719 ? -20.234 5.59 20.078 1 98.62 719 LYS B C 1
ATOM 11673 O O . LYS B 1 719 ? -19.594 6.422 20.703 1 98.62 719 LYS B O 1
ATOM 11678 N N . ARG B 1 720 ? -21.016 5.883 19.078 1 98.44 720 ARG B N 1
ATOM 11679 C CA . ARG B 1 720 ? -21.109 7.254 18.594 1 98.44 720 ARG B CA 1
ATOM 11680 C C . ARG B 1 720 ? -21.672 8.18 19.672 1 98.44 720 ARG B C 1
ATOM 11682 O O . ARG B 1 720 ? -22.641 7.84 20.344 1 98.44 720 ARG B O 1
ATOM 11689 N N . LYS B 1 721 ? -21.094 9.328 19.781 1 97.75 721 LYS B N 1
ATOM 11690 C CA . LYS B 1 721 ? -21.547 10.391 20.672 1 97.75 721 LYS B CA 1
ATOM 11691 C C . LYS B 1 721 ? -21.391 11.758 20.016 1 97.75 721 LYS B C 1
ATOM 11693 O O . LYS B 1 721 ? -20.438 11.984 19.266 1 97.75 721 LYS B O 1
ATOM 11698 N N . GLU B 1 722 ? -22.297 12.625 20.344 1 97.44 722 GLU B N 1
ATOM 11699 C CA . GLU B 1 722 ? -22.188 13.992 19.844 1 97.44 722 GLU B CA 1
ATOM 11700 C C . GLU B 1 722 ? -20.953 14.68 20.406 1 97.44 722 GLU B C 1
ATOM 11702 O O . GLU B 1 722 ? -20.344 15.523 19.75 1 97.44 722 GLU B O 1
ATOM 11707 N N . GLU B 1 723 ? -20.5 14.25 21.547 1 96.31 723 GLU B N 1
ATOM 11708 C CA . GLU B 1 723 ? -19.391 14.883 22.25 1 96.31 723 GLU B CA 1
ATOM 11709 C C . GLU B 1 723 ? -18.047 14.398 21.703 1 96.31 723 GLU B C 1
ATOM 11711 O O . GLU B 1 723 ? -16.984 14.906 22.109 1 96.31 723 GLU B O 1
ATOM 11716 N N . GLU B 1 724 ? -18.094 13.445 20.797 1 98 724 GLU B N 1
ATOM 11717 C CA . GLU B 1 724 ? -16.891 12.93 20.156 1 98 724 GLU B CA 1
ATOM 11718 C C . GLU B 1 724 ? -16.875 13.242 18.672 1 98 724 GLU B C 1
ATOM 11720 O O . GLU B 1 724 ? -16.812 12.328 17.844 1 98 724 GLU B O 1
ATOM 11725 N N . PRO B 1 725 ? -16.844 14.539 18.344 1 97.5 725 PRO B N 1
ATOM 11726 C CA . PRO B 1 725 ? -17.031 14.938 16.953 1 97.5 725 PRO B CA 1
ATOM 11727 C C . PRO B 1 725 ? -15.82 14.625 16.078 1 97.5 725 PRO B C 1
ATOM 11729 O O . PRO B 1 725 ? -15.961 14.422 14.867 1 97.5 725 PRO B O 1
ATOM 11732 N N . GLN B 1 726 ? -14.609 14.703 16.672 1 98 726 GLN B N 1
ATOM 11733 C CA . GLN B 1 726 ? -13.344 14.445 16 1 98 726 GLN B CA 1
ATOM 11734 C C . GLN B 1 726 ? -12.328 13.836 16.953 1 98 726 GLN B C 1
ATOM 11736 O O . GLN B 1 726 ? -12.523 13.859 18.172 1 98 726 GLN B O 1
ATOM 11741 N N . ALA B 1 727 ? -11.25 13.344 16.391 1 98.06 727 ALA B N 1
ATOM 11742 C CA . ALA B 1 727 ? -10.25 12.672 17.219 1 98.06 727 ALA B CA 1
ATOM 11743 C C . ALA B 1 727 ? -9.375 13.688 17.938 1 98.06 727 ALA B C 1
ATOM 11745 O O . ALA B 1 727 ? -8.805 13.383 19 1 98.06 727 ALA B O 1
ATOM 11746 N N . VAL B 1 728 ? -9.266 14.852 17.344 1 96.81 728 VAL B N 1
ATOM 11747 C CA . VAL B 1 728 ? -8.375 15.891 17.844 1 96.81 728 VAL B CA 1
ATOM 11748 C C . VAL B 1 728 ? -9.062 17.25 17.75 1 96.81 728 VAL B C 1
ATOM 11750 O O . VAL B 1 728 ? -9.781 17.531 16.781 1 96.81 728 VAL B O 1
ATOM 11753 N N . HIS B 1 729 ? -8.914 18.016 18.797 1 97.31 729 HIS B N 1
ATOM 11754 C CA . HIS B 1 729 ? -9.391 19.391 18.766 1 97.31 729 HIS B CA 1
ATOM 11755 C C . HIS B 1 729 ? -8.297 20.344 18.297 1 97.31 729 HIS B C 1
ATOM 11757 O O . HIS B 1 729 ? -7.129 20.188 18.656 1 97.31 729 HIS B O 1
ATOM 11763 N N . SER B 1 730 ? -8.641 21.312 17.547 1 96.06 730 SER B N 1
ATOM 11764 C CA . SER B 1 730 ? -7.66 22.25 17.016 1 96.06 730 SER B CA 1
ATOM 11765 C C . SER B 1 730 ? -6.98 23.031 18.125 1 96.06 730 SER B C 1
ATOM 11767 O O . SER B 1 730 ? -5.883 23.562 17.938 1 96.06 730 SER B O 1
ATOM 11769 N N . LEU B 1 731 ? -7.602 23.141 19.312 1 97.31 731 LEU B N 1
ATOM 11770 C CA . LEU B 1 731 ? -7.09 23.938 20.422 1 97.31 731 LEU B CA 1
ATOM 11771 C C . LEU B 1 731 ? -6.219 23.094 21.344 1 97.31 731 LEU B C 1
ATOM 11773 O O . LEU B 1 731 ? -5.797 23.562 22.406 1 97.31 731 LEU B O 1
ATOM 11777 N N . ASP B 1 732 ? -5.898 21.891 20.938 1 95.69 732 ASP B N 1
ATOM 11778 C CA . ASP B 1 732 ? -5.121 20.984 21.797 1 95.69 732 ASP B CA 1
ATOM 11779 C C . ASP B 1 732 ? -3.629 21.109 21.5 1 95.69 732 ASP B C 1
ATOM 11781 O O . ASP B 1 732 ? -2.803 20.562 22.25 1 95.69 732 ASP B O 1
ATOM 11785 N N . HIS B 1 733 ? -3.248 21.797 20.516 1 96.31 733 HIS B N 1
ATOM 11786 C CA . HIS B 1 733 ? -1.89 21.812 19.984 1 96.31 733 HIS B CA 1
ATOM 11787 C C . HIS B 1 733 ? -0.876 22.172 21.062 1 96.31 733 HIS B C 1
ATOM 11789 O O . HIS B 1 733 ? 0.199 21.578 21.141 1 96.31 733 HIS B O 1
ATOM 11795 N N . PHE B 1 734 ? -1.184 23.141 21.938 1 95.06 734 PHE B N 1
ATOM 11796 C CA . PHE B 1 734 ? -0.222 23.578 22.938 1 95.06 734 PHE B CA 1
ATOM 11797 C C . PHE B 1 734 ? -0.582 23.031 24.312 1 95.06 734 PHE B C 1
ATOM 11799 O O . PHE B 1 734 ? 0.195 23.156 25.266 1 95.06 734 PHE B O 1
ATOM 11806 N N . ALA B 1 735 ? -1.759 22.453 24.469 1 93.31 735 ALA B N 1
ATOM 11807 C CA . ALA B 1 735 ? -2.127 21.75 25.703 1 93.31 735 ALA B CA 1
ATOM 11808 C C . ALA B 1 735 ? -1.842 20.266 25.594 1 93.31 735 ALA B C 1
ATOM 11810 O O . ALA B 1 735 ? -2.738 19.438 25.781 1 93.31 735 ALA B O 1
ATOM 11811 N N . VAL B 1 736 ? -0.696 19.922 25.469 1 91.12 736 VAL B N 1
ATOM 11812 C CA . VAL B 1 736 ? -0.255 18.609 24.984 1 91.12 736 VAL B CA 1
ATOM 11813 C C . VAL B 1 736 ? -0.643 17.531 25.984 1 91.12 736 VAL B C 1
ATOM 11815 O O . VAL B 1 736 ? -0.911 16.391 25.594 1 91.12 736 VAL B O 1
ATOM 11818 N N . THR B 1 737 ? -0.692 17.797 27.266 1 91.5 737 THR B N 1
ATOM 11819 C CA . THR B 1 737 ? -0.875 16.75 28.266 1 91.5 737 THR B CA 1
ATOM 11820 C C . THR B 1 737 ? -2.344 16.625 28.672 1 91.5 737 THR B C 1
ATOM 11822 O O . THR B 1 737 ? -2.727 15.695 29.375 1 91.5 737 THR B O 1
ATOM 11825 N N . GLU B 1 738 ? -3.129 17.547 28.188 1 94 738 GLU B N 1
ATOM 11826 C CA . GLU B 1 738 ? -4.539 17.547 28.578 1 94 738 GLU B CA 1
ATOM 11827 C C . GLU B 1 738 ? -5.43 17.891 27.375 1 94 738 GLU B C 1
ATOM 11829 O O . GLU B 1 738 ? -6.168 18.875 27.406 1 94 738 GLU B O 1
ATOM 11834 N N . PRO B 1 739 ? -5.48 17.031 26.516 1 95.69 739 PRO B N 1
ATOM 11835 C CA . PRO B 1 739 ? -6.266 17.344 25.312 1 95.69 739 PRO B CA 1
ATOM 11836 C C . PRO B 1 739 ? -7.766 17.406 25.594 1 95.69 739 PRO B C 1
ATOM 11838 O O . PRO B 1 739 ? -8.273 16.656 26.438 1 95.69 739 PRO B O 1
ATOM 11841 N N . LEU B 1 740 ? -8.492 18.281 24.906 1 97.12 740 LEU B N 1
ATOM 11842 C CA . LEU B 1 740 ? -9.945 18.375 24.969 1 97.12 740 LEU B CA 1
ATOM 11843 C C . LEU B 1 740 ? -10.594 17.141 24.359 1 97.12 740 LEU B C 1
ATOM 11845 O O . LEU B 1 740 ? -11.625 16.672 24.844 1 97.12 740 LEU B O 1
ATOM 11849 N N . LEU B 1 741 ? -10.07 16.656 23.281 1 97.19 741 LEU B N 1
ATOM 11850 C CA . LEU B 1 741 ? -10.508 15.43 22.609 1 97.19 741 LEU B CA 1
ATOM 11851 C C . LEU B 1 741 ? -9.367 14.414 22.547 1 97.19 741 LEU B C 1
ATOM 11853 O O . LEU B 1 741 ? -8.227 14.773 22.266 1 97.19 741 LEU B O 1
ATOM 11857 N N . SER B 1 742 ? -9.672 13.227 22.875 1 96.88 742 SER B N 1
ATOM 11858 C CA . SER B 1 742 ? -8.703 12.141 22.844 1 96.88 742 SER B CA 1
ATOM 11859 C C . SER B 1 742 ? -9.391 10.789 22.656 1 96.88 742 SER B C 1
ATOM 11861 O O . SER B 1 742 ? -10.367 10.484 23.344 1 96.88 742 SER B O 1
ATOM 11863 N N . VAL B 1 743 ? -8.805 10.023 21.766 1 97.81 743 VAL B N 1
ATOM 11864 C CA . VAL B 1 743 ? -9.359 8.695 21.547 1 97.81 743 VAL B CA 1
ATOM 11865 C C . VAL B 1 743 ? -9.234 7.863 22.828 1 97.81 743 VAL B C 1
ATOM 11867 O O . VAL B 1 743 ? -10.109 7.051 23.125 1 97.81 743 VAL B O 1
ATOM 11870 N N . ASP B 1 744 ? -8.172 8.078 23.625 1 97.19 744 ASP B N 1
ATOM 11871 C CA . ASP B 1 744 ? -8.055 7.398 24.922 1 97.19 744 ASP B CA 1
ATOM 11872 C C . ASP B 1 744 ? -9.242 7.715 25.812 1 97.19 744 ASP B C 1
ATOM 11874 O O . ASP B 1 744 ? -9.766 6.824 26.5 1 97.19 744 ASP B O 1
ATOM 11878 N N . ASN B 1 745 ? -9.609 8.969 25.828 1 96.38 745 ASN B N 1
ATOM 11879 C CA . ASN B 1 745 ? -10.75 9.367 26.641 1 96.38 745 ASN B CA 1
ATOM 11880 C C . ASN B 1 745 ? -12.047 8.727 26.141 1 96.38 745 ASN B C 1
ATOM 11882 O O . ASN B 1 745 ? -12.898 8.336 26.938 1 96.38 745 ASN B O 1
ATOM 11886 N N . PHE B 1 746 ? -12.188 8.656 24.828 1 98.25 746 PHE B N 1
ATOM 11887 C CA . PHE B 1 746 ? -13.367 8.023 24.266 1 98.25 746 PHE B CA 1
ATOM 11888 C C . PHE B 1 746 ? -13.477 6.574 24.719 1 98.25 746 PHE B C 1
ATOM 11890 O O . PHE B 1 746 ? -14.578 6.078 24.969 1 98.25 746 PHE B O 1
ATOM 11897 N N . LEU B 1 747 ? -12.367 5.918 24.797 1 98 747 LEU B N 1
ATOM 11898 C CA . LEU B 1 747 ? -12.32 4.488 25.094 1 98 747 LEU B CA 1
ATOM 11899 C C . LEU B 1 747 ? -12.461 4.238 26.594 1 98 747 LEU B C 1
ATOM 11901 O O . LEU B 1 747 ? -12.844 3.145 27.016 1 98 747 LEU B O 1
ATOM 11905 N N . ALA B 1 748 ? -12.18 5.148 27.391 1 96 748 ALA B N 1
ATOM 11906 C CA . ALA B 1 748 ? -12.008 4.992 28.828 1 96 748 ALA B CA 1
ATOM 11907 C C . ALA B 1 748 ? -13.32 4.582 29.5 1 96 748 ALA B C 1
ATOM 11909 O O . ALA B 1 748 ? -13.32 3.885 30.516 1 96 748 ALA B O 1
ATOM 11910 N N . ASP B 1 749 ? -14.406 4.977 28.953 1 93.44 749 ASP B N 1
ATOM 11911 C CA . ASP B 1 749 ? -15.664 4.641 29.609 1 93.44 749 ASP B CA 1
ATOM 11912 C C . ASP B 1 749 ? -16.141 3.24 29.219 1 93.44 749 ASP B C 1
ATOM 11914 O O . ASP B 1 749 ? -17.062 2.701 29.828 1 93.44 749 ASP B O 1
ATOM 11918 N N . GLY B 1 750 ? -15.547 2.67 28.266 1 97.25 750 GLY B N 1
ATOM 11919 C CA . GLY B 1 750 ? -15.719 1.252 27.984 1 97.25 750 GLY B CA 1
ATOM 11920 C C . GLY B 1 750 ? -17.141 0.887 27.594 1 97.25 750 GLY B C 1
ATOM 11921 O O . GLY B 1 750 ? -17.641 -0.178 27.969 1 97.25 750 GLY B O 1
ATOM 11922 N N . GLU B 1 751 ? -17.812 1.669 26.875 1 98 751 GLU B N 1
ATOM 11923 C CA . GLU B 1 751 ? -19.203 1.418 26.516 1 98 751 GLU B CA 1
ATOM 11924 C C . GLU B 1 751 ? -19.328 0.18 25.641 1 98 751 GLU B C 1
ATOM 11926 O O . GLU B 1 751 ? -18.359 -0.278 25.047 1 98 751 GLU B O 1
ATOM 11931 N N . SER B 1 752 ? -20.547 -0.347 25.609 1 98.31 752 SER B N 1
ATOM 11932 C CA . SER B 1 752 ? -20.828 -1.527 24.797 1 98.31 752 SER B CA 1
ATOM 11933 C C . SER B 1 752 ? -20.75 -1.209 23.297 1 98.31 752 SER B C 1
ATOM 11935 O O . SER B 1 752 ? -21.156 -0.129 22.875 1 98.31 752 SER B O 1
ATOM 11937 N N . LEU B 1 753 ? -20.281 -2.172 22.547 1 98.5 753 LEU B N 1
ATOM 11938 C CA . LEU B 1 753 ? -20.234 -2.062 21.094 1 98.5 753 LEU B CA 1
ATOM 11939 C C . LEU B 1 753 ? -21.266 -2.973 20.438 1 98.5 753 LEU B C 1
ATOM 11941 O O . LEU B 1 753 ? -21.312 -3.102 19.219 1 98.5 753 LEU B O 1
ATOM 11945 N N . VAL B 1 754 ? -22.156 -3.59 21.219 1 98.31 754 VAL B N 1
ATOM 11946 C CA . VAL B 1 754 ? -23.094 -4.586 20.719 1 98.31 754 VAL B CA 1
ATOM 11947 C C . VAL B 1 754 ? -24.406 -3.906 20.312 1 98.31 754 VAL B C 1
ATOM 11949 O O . VAL B 1 754 ? -25.141 -3.42 21.172 1 98.31 754 VAL B O 1
ATOM 11952 N N . GLY B 1 755 ? -24.672 -3.928 19.047 1 97.69 755 GLY B N 1
ATOM 11953 C CA . GLY B 1 755 ? -25.906 -3.348 18.547 1 97.69 755 GLY B CA 1
ATOM 11954 C C . GLY B 1 755 ? -25.969 -1.84 18.703 1 97.69 755 GLY B C 1
ATOM 11955 O O . GLY B 1 755 ? -27 -1.283 19.062 1 97.69 755 GLY B O 1
ATOM 11956 N N . GLU B 1 756 ? -24.891 -1.203 18.5 1 98.25 756 GLU B N 1
ATOM 11957 C CA . GLU B 1 756 ? -24.797 0.235 18.734 1 98.25 756 GLU B CA 1
ATOM 11958 C C . GLU B 1 756 ? -24.406 0.971 17.453 1 98.25 756 GLU B C 1
ATOM 11960 O O . GLU B 1 756 ? -24.031 0.345 16.453 1 98.25 756 GLU B O 1
ATOM 11965 N N . ASP B 1 757 ? -24.594 2.309 17.469 1 98.56 757 ASP B N 1
ATOM 11966 C CA . ASP B 1 757 ? -24.047 3.197 16.453 1 98.56 757 ASP B CA 1
ATOM 11967 C C . ASP B 1 757 ? -22.531 3.354 16.625 1 98.56 757 ASP B C 1
ATOM 11969 O O . ASP B 1 757 ? -22.078 3.98 17.578 1 98.56 757 ASP B O 1
ATOM 11973 N N . LEU B 1 758 ? -21.781 2.777 15.672 1 98.81 758 LEU B N 1
ATOM 11974 C CA . LEU B 1 758 ? -20.344 2.627 15.906 1 98.81 758 LEU B CA 1
ATOM 11975 C C . LEU B 1 758 ? -19.547 3.602 15.047 1 98.81 758 LEU B C 1
ATOM 11977 O O . LEU B 1 758 ? -19.906 3.855 13.898 1 98.81 758 LEU B O 1
ATOM 11981 N N . VAL B 1 759 ? -18.484 4.129 15.625 1 98.88 759 VAL B N 1
ATOM 11982 C CA . VAL B 1 759 ? -17.5 4.977 14.953 1 98.88 759 VAL B CA 1
ATOM 11983 C C . VAL B 1 759 ? -16.125 4.309 14.992 1 98.88 759 VAL B C 1
ATOM 11985 O O . VAL B 1 759 ? -15.664 3.902 16.062 1 98.88 759 VAL B O 1
ATOM 11988 N N . CYS B 1 760 ? -15.547 4.203 13.828 1 98.88 760 CYS B N 1
ATOM 11989 C CA . CYS B 1 760 ? -14.164 3.742 13.734 1 98.88 760 CYS B CA 1
ATOM 11990 C C . CYS B 1 760 ? -13.203 4.918 13.609 1 98.88 760 CYS B C 1
ATOM 11992 O O . CYS B 1 760 ? -13.383 5.785 12.75 1 98.88 760 CYS B O 1
ATOM 11994 N N . TRP B 1 761 ? -12.258 4.957 14.5 1 98.81 761 TRP B N 1
ATOM 11995 C CA . TRP B 1 761 ? -11.117 5.867 14.391 1 98.81 761 TRP B CA 1
ATOM 11996 C C . TRP B 1 761 ? -9.922 5.176 13.75 1 98.81 761 TRP B C 1
ATOM 11998 O O . TRP B 1 761 ? -9.219 4.402 14.398 1 98.81 761 TRP B O 1
ATOM 12008 N N . VAL B 1 762 ? -9.672 5.48 12.469 1 98.62 762 VAL B N 1
ATOM 12009 C CA . VAL B 1 762 ? -8.641 4.801 11.695 1 98.62 762 VAL B CA 1
ATOM 12010 C C . VAL B 1 762 ? -7.418 5.707 11.555 1 98.62 762 VAL B C 1
ATOM 12012 O O . VAL B 1 762 ? -7.523 6.828 11.047 1 98.62 762 VAL B O 1
ATOM 12015 N N . SER B 1 763 ? -6.309 5.246 11.992 1 97.75 763 SER B N 1
ATOM 12016 C CA . SER B 1 763 ? -5.059 5.996 11.914 1 97.75 763 SER B CA 1
ATOM 12017 C C . SER B 1 763 ? -4.004 5.238 11.117 1 97.75 763 SER B C 1
ATOM 12019 O O . SER B 1 763 ? -3.764 4.055 11.359 1 97.75 763 SER B O 1
ATOM 12021 N N . VAL B 1 764 ? -3.445 5.891 10.164 1 96.12 764 VAL B N 1
ATOM 12022 C CA . VAL B 1 764 ? -2.338 5.344 9.391 1 96.12 764 VAL B CA 1
ATOM 12023 C C . VAL B 1 764 ? -1.201 6.359 9.32 1 96.12 764 VAL B C 1
ATOM 12025 O O . VAL B 1 764 ? -1.438 7.57 9.359 1 96.12 764 VAL B O 1
ATOM 12028 N N . GLY B 1 765 ? -0.002 5.848 9.297 1 94.06 765 GLY B N 1
ATOM 12029 C CA . GLY B 1 765 ? 1.134 6.758 9.305 1 94.06 765 GLY B CA 1
ATOM 12030 C C . GLY B 1 765 ? 2.396 6.137 8.734 1 94.06 765 GLY B C 1
ATOM 12031 O O . GLY B 1 765 ? 2.379 4.992 8.273 1 94.06 765 GLY B O 1
ATOM 12032 N N . LYS B 1 766 ? 3.416 6.973 8.711 1 92.56 766 LYS B N 1
ATOM 12033 C CA . LYS B 1 766 ? 4.727 6.605 8.188 1 92.56 766 LYS B CA 1
ATOM 12034 C C . LYS B 1 766 ? 5.848 7.223 9.016 1 92.56 766 LYS B C 1
ATOM 12036 O O . LYS B 1 766 ? 5.707 8.336 9.523 1 92.56 766 LYS B O 1
ATOM 12041 N N . GLU B 1 767 ? 6.848 6.395 9.195 1 94 767 GLU B N 1
ATOM 12042 C CA . GLU B 1 767 ? 8.117 6.922 9.695 1 94 767 GLU B CA 1
ATOM 12043 C C . GLU B 1 767 ? 9.008 7.398 8.547 1 94 767 GLU B C 1
ATOM 12045 O O . GLU B 1 767 ? 9.312 6.629 7.633 1 94 767 GLU B O 1
ATOM 12050 N N . HIS B 1 768 ? 9.367 8.609 8.547 1 94.31 768 HIS B N 1
ATOM 12051 C CA . HIS B 1 768 ? 10.156 9.18 7.461 1 94.31 768 HIS B CA 1
ATOM 12052 C C . HIS B 1 768 ? 11.633 9.25 7.836 1 94.31 768 HIS B C 1
ATOM 12054 O O . HIS B 1 768 ? 12.062 10.172 8.531 1 94.31 768 HIS B O 1
ATOM 12060 N N . PHE B 1 769 ? 12.367 8.273 7.379 1 94.75 769 PHE B N 1
ATOM 12061 C CA . PHE B 1 769 ? 13.82 8.352 7.391 1 94.75 769 PHE B CA 1
ATOM 12062 C C . PHE B 1 769 ? 14.328 9.188 6.219 1 94.75 769 PHE B C 1
ATOM 12064 O O . PHE B 1 769 ? 14.266 8.75 5.066 1 94.75 769 PHE B O 1
ATOM 12071 N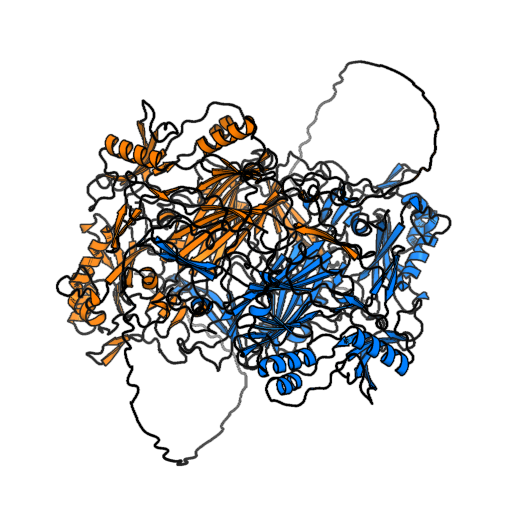 N . THR B 1 770 ? 14.859 10.281 6.531 1 94.69 770 THR B N 1
ATOM 12072 C CA . THR B 1 770 ? 15.18 11.234 5.469 1 94.69 770 THR B CA 1
ATOM 12073 C C . THR B 1 770 ? 16.438 10.82 4.727 1 94.69 770 THR B C 1
ATOM 12075 O O . THR B 1 770 ? 17.25 10.047 5.25 1 94.69 770 THR B O 1
ATOM 12078 N N . ARG B 1 771 ? 16.594 11.273 3.527 1 94.69 771 ARG B N 1
ATOM 12079 C CA . ARG B 1 771 ? 17.703 11 2.631 1 94.69 771 ARG B CA 1
ATOM 12080 C C . ARG B 1 771 ? 17.984 12.195 1.721 1 94.69 771 ARG B C 1
ATOM 12082 O O . ARG B 1 771 ? 17.203 13.141 1.673 1 94.69 771 ARG B O 1
ATOM 12089 N N . THR B 1 772 ? 19.094 12.18 1.006 1 94.5 772 THR B N 1
ATOM 12090 C CA . THR B 1 772 ? 19.453 13.297 0.144 1 94.5 772 THR B CA 1
ATOM 12091 C C . THR B 1 772 ? 18.422 13.461 -0.981 1 94.5 772 THR B C 1
ATOM 12093 O O . THR B 1 772 ? 18.172 14.578 -1.437 1 94.5 772 THR B O 1
ATOM 12096 N N . GLU B 1 773 ? 17.781 12.414 -1.365 1 93.12 773 GLU B N 1
ATOM 12097 C CA . GLU B 1 773 ? 16.812 12.469 -2.443 1 93.12 773 GLU B CA 1
ATOM 12098 C C . GLU B 1 773 ? 15.523 13.156 -1.988 1 93.12 773 GLU B C 1
ATOM 12100 O O . GLU B 1 773 ? 14.641 13.445 -2.803 1 93.12 773 GLU B O 1
ATOM 12105 N N . ASP B 1 774 ? 15.43 13.539 -0.736 1 91.56 774 ASP B N 1
ATOM 12106 C CA . ASP B 1 774 ? 14.25 14.219 -0.208 1 91.56 774 ASP B CA 1
ATOM 12107 C C . ASP B 1 774 ? 14.414 15.734 -0.286 1 91.56 774 ASP B C 1
ATOM 12109 O O . ASP B 1 774 ? 13.516 16.484 0.126 1 91.56 774 ASP B O 1
ATOM 12113 N N . VAL B 1 775 ? 15.523 16.219 -0.742 1 89.44 775 VAL B N 1
ATOM 12114 C CA . VAL B 1 775 ? 15.719 17.672 -0.802 1 89.44 775 VAL B CA 1
ATOM 12115 C C . VAL B 1 775 ? 15.75 18.125 -2.258 1 89.44 775 VAL B C 1
ATOM 12117 O O . VAL B 1 775 ? 16.312 17.453 -3.117 1 89.44 775 VAL B O 1
ATOM 12120 N N . PRO B 1 776 ? 15.133 19.172 -2.613 1 85.06 776 PRO B N 1
ATOM 12121 C CA . PRO B 1 776 ? 14.43 20.031 -1.654 1 85.06 776 PRO B CA 1
ATOM 12122 C C . PRO B 1 776 ? 13 19.578 -1.39 1 85.06 776 PRO B C 1
ATOM 12124 O O . PRO B 1 776 ? 12.352 20.078 -0.465 1 85.06 776 PRO B O 1
ATOM 12127 N N . LEU B 1 777 ? 12.516 18.672 -2.199 1 84.12 777 LEU B N 1
ATOM 12128 C CA . LEU B 1 777 ? 11.125 18.266 -2.025 1 84.12 777 LEU B CA 1
ATOM 12129 C C . LEU B 1 777 ? 11.008 16.766 -1.861 1 84.12 777 LEU B C 1
ATOM 12131 O O . LEU B 1 777 ? 11.586 16 -2.641 1 84.12 777 LEU B O 1
ATOM 12135 N N . VAL B 1 778 ? 10.25 16.453 -0.801 1 80 778 VAL B N 1
ATOM 12136 C CA . VAL B 1 778 ? 9.938 15.062 -0.521 1 80 778 VAL B CA 1
ATOM 12137 C C . VAL B 1 778 ? 8.898 14.555 -1.521 1 80 778 VAL B C 1
ATOM 12139 O O . VAL B 1 778 ? 7.957 15.273 -1.869 1 80 778 VAL B O 1
ATOM 12142 N N . SER B 1 779 ? 9.273 13.422 -2.158 1 65.94 779 SER B N 1
ATOM 12143 C CA . SER B 1 779 ? 8.281 12.867 -3.068 1 65.94 779 SER B CA 1
ATOM 12144 C C . SER B 1 779 ? 7.895 11.445 -2.656 1 65.94 779 SER B C 1
ATOM 12146 O O . SER B 1 779 ? 8.719 10.703 -2.115 1 65.94 779 SER B O 1
ATOM 12148 N N . ASN B 1 780 ? 6.508 11.203 -2.855 1 58.84 780 ASN B N 1
ATOM 12149 C CA . ASN B 1 780 ? 5.902 9.922 -3.199 1 58.84 780 ASN B CA 1
ATOM 12150 C C . ASN B 1 780 ? 5.852 8.984 -1.995 1 58.84 780 ASN B C 1
ATOM 12152 O O . ASN B 1 780 ? 6.18 7.801 -2.109 1 58.84 780 ASN B O 1
ATOM 12156 N N . PHE B 1 781 ? 5.516 9.641 -0.851 1 76.12 781 PHE B N 1
ATOM 12157 C CA . PHE B 1 781 ? 5.238 8.602 0.131 1 76.12 781 PHE B CA 1
ATOM 12158 C C . PHE B 1 781 ? 3.865 8.805 0.76 1 76.12 781 PHE B C 1
ATOM 12160 O O . PHE B 1 781 ? 3.42 9.938 0.938 1 76.12 781 PHE B O 1
ATOM 12167 N N . GLY B 1 782 ? 3.078 7.711 0.704 1 83.38 782 GLY B N 1
ATOM 12168 C CA . GLY B 1 782 ? 1.739 7.84 1.258 1 83.38 782 GLY B CA 1
ATOM 12169 C C . GLY B 1 782 ? 1.28 6.602 2.004 1 83.38 782 GLY B C 1
ATOM 12170 O O . GLY B 1 782 ? 2.061 5.672 2.211 1 83.38 782 GLY B O 1
ATOM 12171 N N . VAL B 1 783 ? 0.11 6.816 2.572 1 92.62 783 VAL B N 1
ATOM 12172 C CA . VAL B 1 783 ? -0.545 5.773 3.359 1 92.62 783 VAL B CA 1
ATOM 12173 C C . VAL B 1 783 ? -1.974 5.57 2.859 1 92.62 783 VAL B C 1
ATOM 12175 O O . VAL B 1 783 ? -2.541 6.453 2.207 1 92.62 783 VAL B O 1
ATOM 12178 N N . GLN B 1 784 ? -2.465 4.348 3.176 1 92.75 784 GLN B N 1
ATOM 12179 C CA . GLN B 1 784 ? -3.785 4.031 2.637 1 92.75 784 GLN B CA 1
ATOM 12180 C C . GLN B 1 784 ? -4.488 2.973 3.482 1 92.75 784 GLN B C 1
ATOM 12182 O O . GLN B 1 784 ? -3.838 2.086 4.043 1 92.75 784 GLN B O 1
ATOM 12187 N N . PHE B 1 785 ? -5.793 3.109 3.555 1 95.25 785 PHE B N 1
ATOM 12188 C CA . PHE B 1 785 ? -6.668 2.045 4.035 1 95.25 785 PHE B CA 1
ATOM 12189 C C . PHE B 1 785 ? -7.938 1.965 3.193 1 95.25 785 PHE B C 1
ATOM 12191 O O . PHE B 1 785 ? -8.18 2.828 2.348 1 95.25 785 PHE B O 1
ATOM 12198 N N . ALA B 1 786 ? -8.688 0.89 3.406 1 94.94 786 ALA B N 1
ATOM 12199 C CA . ALA B 1 786 ? -9.898 0.689 2.615 1 94.94 786 ALA B CA 1
ATOM 12200 C C . ALA B 1 786 ? -11.086 0.329 3.51 1 94.94 786 ALA B C 1
ATOM 12202 O O . ALA B 1 786 ? -10.898 -0.131 4.641 1 94.94 786 ALA B O 1
ATOM 12203 N N . ILE B 1 787 ? -12.195 0.677 3.068 1 97.75 787 ILE B N 1
ATOM 12204 C CA . ILE B 1 787 ? -13.492 0.255 3.576 1 97.75 787 ILE B CA 1
ATOM 12205 C C . ILE B 1 787 ? -14.227 -0.558 2.508 1 97.75 787 ILE B C 1
ATOM 12207 O O . ILE B 1 787 ? -14.75 0.003 1.544 1 97.75 787 ILE B O 1
ATOM 12211 N N . VAL B 1 788 ? -14.328 -1.876 2.75 1 95.44 788 VAL B N 1
ATOM 12212 C CA . VAL B 1 788 ? -14.781 -2.734 1.659 1 95.44 788 VAL B CA 1
ATOM 12213 C C . VAL B 1 788 ? -16 -3.539 2.107 1 95.44 788 VAL B C 1
ATOM 12215 O O . VAL B 1 788 ? -16.125 -3.881 3.285 1 95.44 788 VAL B O 1
ATOM 12218 N N . PRO B 1 789 ? -16.875 -3.836 1.142 1 96.38 789 PRO B N 1
ATOM 12219 C CA . PRO B 1 789 ? -18 -4.688 1.524 1 96.38 789 PRO B CA 1
ATOM 12220 C C . PRO B 1 789 ? -17.562 -6.039 2.08 1 96.38 789 PRO B C 1
ATOM 12222 O O . PRO B 1 789 ? -16.578 -6.613 1.609 1 96.38 789 PRO B O 1
ATOM 12225 N N . TRP B 1 790 ? -18.281 -6.465 3.061 1 96.44 790 TRP B N 1
ATOM 12226 C CA . TRP B 1 790 ? -18.031 -7.738 3.729 1 96.44 790 TRP B CA 1
ATOM 12227 C C . TRP B 1 790 ? -19.312 -8.555 3.855 1 96.44 790 TRP B C 1
ATOM 12229 O O . TRP B 1 790 ? -20.047 -8.406 4.824 1 96.44 790 TRP B O 1
ATOM 12239 N N . ASN B 1 791 ? -19.469 -9.469 2.873 1 95.69 791 ASN B N 1
ATOM 12240 C CA . ASN B 1 791 ? -20.688 -10.258 2.752 1 95.69 791 ASN B CA 1
ATOM 12241 C C . ASN B 1 791 ? -21.922 -9.359 2.664 1 95.69 791 ASN B C 1
ATOM 12243 O O . ASN B 1 791 ? -23 -9.727 3.129 1 95.69 791 ASN B O 1
ATOM 12247 N N . TYR B 1 792 ? -21.703 -8.133 2.242 1 96.94 792 TYR B N 1
ATOM 12248 C CA . TYR B 1 792 ? -22.781 -7.176 2.045 1 96.94 792 TYR B CA 1
ATOM 12249 C C . TYR B 1 792 ? -23.609 -7.531 0.814 1 96.94 792 TYR B C 1
ATOM 12251 O O . TYR B 1 792 ? -24.828 -7.418 0.829 1 96.94 792 TYR B O 1
ATOM 12259 N N . HIS B 1 793 ? -22.922 -7.91 -0.207 1 94.88 793 HIS B N 1
ATOM 12260 C CA . HIS B 1 793 ? -23.516 -8.352 -1.462 1 94.88 793 HIS B CA 1
ATOM 12261 C C . HIS B 1 793 ? -23.484 -9.867 -1.59 1 94.88 793 HIS B C 1
ATOM 12263 O O . HIS B 1 793 ? -22.688 -10.531 -0.915 1 94.88 793 HIS B O 1
ATOM 12269 N N . VAL B 1 794 ? -24.297 -10.391 -2.447 1 93.31 794 VAL B N 1
ATOM 12270 C CA . VAL B 1 794 ? -24.391 -11.836 -2.584 1 93.31 794 VAL B CA 1
ATOM 12271 C C . VAL B 1 794 ? -23.297 -12.336 -3.531 1 93.31 794 VAL B C 1
ATOM 12273 O O . VAL B 1 794 ? -23.047 -13.539 -3.617 1 93.31 794 VAL B O 1
ATOM 12276 N N . GLU B 1 795 ? -22.719 -11.438 -4.25 1 91.69 795 GLU B N 1
ATOM 12277 C CA . GLU B 1 795 ? -21.625 -11.695 -5.184 1 91.69 795 GLU B CA 1
ATOM 12278 C C . GLU B 1 795 ? -20.891 -10.406 -5.535 1 91.69 795 GLU B C 1
ATOM 12280 O O . GLU B 1 795 ? -21.203 -9.344 -5.004 1 91.69 795 GLU B O 1
ATOM 12285 N N . ASN B 1 796 ? -19.859 -10.516 -6.359 1 87.12 796 ASN B N 1
ATOM 12286 C CA . ASN B 1 796 ? -19.141 -9.336 -6.828 1 87.12 796 ASN B CA 1
ATOM 12287 C C . ASN B 1 796 ? -20.047 -8.391 -7.605 1 87.12 796 ASN B C 1
ATOM 12289 O O . ASN B 1 796 ? -20.531 -8.734 -8.688 1 87.12 796 ASN B O 1
ATOM 12293 N N . PRO B 1 797 ? -20.234 -7.176 -7.141 1 86.12 797 PRO B N 1
ATOM 12294 C CA . PRO B 1 797 ? -21.156 -6.258 -7.828 1 86.12 797 PRO B CA 1
ATOM 12295 C C . PRO B 1 797 ? -20.672 -5.902 -9.234 1 86.12 797 PRO B C 1
ATOM 12297 O O . PRO B 1 797 ? -21.484 -5.523 -10.086 1 86.12 797 PRO B O 1
ATOM 12300 N N . ALA B 1 798 ? -19.438 -6.055 -9.492 1 78.12 798 ALA B N 1
ATOM 12301 C CA . ALA B 1 798 ? -18.906 -5.715 -10.812 1 78.12 798 ALA B CA 1
ATOM 12302 C C . ALA B 1 798 ? -19.438 -6.676 -11.875 1 78.12 798 ALA B C 1
ATOM 12304 O O . ALA B 1 798 ? -19.359 -6.383 -13.07 1 78.12 798 ALA B O 1
ATOM 12305 N N . MET B 1 799 ? -19.984 -7.762 -11.508 1 78.31 799 MET B N 1
ATOM 12306 C CA . MET B 1 799 ? -20.562 -8.734 -12.43 1 78.31 799 MET B CA 1
ATOM 12307 C C . MET B 1 799 ? -21.75 -8.133 -13.188 1 78.31 799 MET B C 1
ATOM 12309 O O . MET B 1 799 ? -22.109 -8.617 -14.258 1 78.31 799 MET B O 1
ATOM 12313 N N . GLU B 1 800 ? -22.266 -7.062 -12.625 1 79.38 800 GLU B N 1
ATOM 12314 C CA . GLU B 1 800 ? -23.422 -6.434 -13.234 1 79.38 800 GLU B CA 1
ATOM 12315 C C . GLU B 1 800 ? -23.031 -5.469 -14.344 1 79.38 800 GLU B C 1
ATOM 12317 O O . GLU B 1 800 ? -23.875 -4.988 -15.094 1 79.38 800 GLU B O 1
ATOM 12322 N N . LEU B 1 801 ? -21.75 -5.301 -14.461 1 80.5 801 LEU B N 1
ATOM 12323 C CA . LEU B 1 801 ? -21.25 -4.336 -15.438 1 80.5 801 LEU B CA 1
ATOM 12324 C C . LEU B 1 801 ? -20.719 -5.047 -16.688 1 80.5 801 LEU B C 1
ATOM 12326 O O . LEU B 1 801 ? -20.234 -6.18 -16.594 1 80.5 801 LEU B O 1
ATOM 12330 N N . PRO B 1 802 ? -20.781 -4.336 -17.797 1 78.38 802 PRO B N 1
ATOM 12331 C CA . PRO B 1 802 ? -20.266 -4.969 -19.031 1 78.38 802 PRO B CA 1
ATOM 12332 C C . PRO B 1 802 ? -18.781 -5.324 -18.938 1 78.38 802 PRO B C 1
ATOM 12334 O O . PRO B 1 802 ? -18 -4.566 -18.359 1 78.38 802 PRO B O 1
ATOM 12337 N N . MET B 1 803 ? -18.484 -6.465 -19.562 1 78.44 803 MET B N 1
ATOM 12338 C CA . MET B 1 803 ? -17.109 -6.941 -19.562 1 78.44 803 MET B CA 1
ATOM 12339 C C . MET B 1 803 ? -16.531 -6.895 -20.984 1 78.44 803 MET B C 1
ATOM 12341 O O . MET B 1 803 ? -17.281 -6.973 -21.969 1 78.44 803 MET B O 1
ATOM 12345 N N . VAL B 1 804 ? -15.234 -6.684 -20.969 1 78.38 804 VAL B N 1
ATOM 12346 C CA . VAL B 1 804 ? -14.484 -6.824 -22.219 1 78.38 804 VAL B CA 1
ATOM 12347 C C . VAL B 1 804 ? -14.188 -8.305 -22.484 1 78.38 804 VAL B C 1
ATOM 12349 O O . VAL B 1 804 ? -13.844 -9.039 -21.547 1 78.38 804 VAL B O 1
ATOM 12352 N N . VAL B 1 805 ? -14.469 -8.711 -23.719 1 77.69 805 VAL B N 1
ATOM 12353 C CA . VAL B 1 805 ? -14.125 -10.07 -24.125 1 77.69 805 VAL B CA 1
ATOM 12354 C C . VAL B 1 805 ? -13.062 -10.031 -25.219 1 77.69 805 VAL B C 1
ATOM 12356 O O . VAL B 1 805 ? -13.266 -9.422 -26.266 1 77.69 805 VAL B O 1
ATOM 12359 N N . GLY B 1 806 ? -11.953 -10.594 -24.844 1 78.62 806 GLY B N 1
ATOM 12360 C CA . GLY B 1 806 ? -10.891 -10.664 -25.828 1 78.62 806 GLY B CA 1
ATOM 12361 C C . GLY B 1 806 ? -11.219 -11.586 -26.984 1 78.62 806 GLY B C 1
ATOM 12362 O O . GLY B 1 806 ? -12.172 -12.367 -26.922 1 78.62 806 GLY B O 1
ATOM 12363 N N . PRO B 1 807 ? -10.453 -11.352 -28.047 1 72.88 807 PRO B N 1
ATOM 12364 C CA . PRO B 1 807 ? -10.695 -12.211 -29.203 1 72.88 807 PRO B CA 1
ATOM 12365 C C . PRO B 1 807 ? -10.406 -13.68 -28.922 1 72.88 807 PRO B C 1
ATOM 12367 O O . PRO B 1 807 ? -9.656 -14 -28 1 72.88 807 PRO B O 1
ATOM 12370 N N . ALA B 1 808 ? -11.211 -14.477 -29.578 1 63.97 808 ALA B N 1
ATOM 12371 C CA . ALA B 1 808 ? -10.898 -15.898 -29.484 1 63.97 808 ALA B CA 1
ATOM 12372 C C . ALA B 1 808 ? -9.461 -16.172 -29.922 1 63.97 808 ALA B C 1
ATOM 12374 O O . ALA B 1 808 ? -8.953 -15.547 -30.844 1 63.97 808 ALA B O 1
ATOM 12375 N N . PRO B 1 809 ? -8.742 -16.953 -29.047 1 62.06 809 PRO B N 1
ATOM 12376 C CA . PRO B 1 809 ? -7.359 -17.21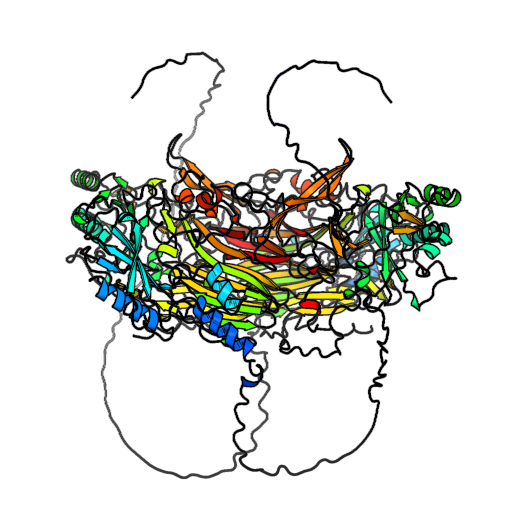9 -29.469 1 62.06 809 PRO B CA 1
ATOM 12377 C C . PRO B 1 809 ? -7.258 -17.703 -30.906 1 62.06 809 PRO B C 1
ATOM 12379 O O . PRO B 1 809 ? -8.203 -18.297 -31.438 1 62.06 809 PRO B O 1
ATOM 12382 N N . ARG B 1 810 ? -6.262 -17.281 -31.625 1 51.84 810 ARG B N 1
ATOM 12383 C CA . ARG B 1 810 ? -6.031 -17.625 -33.031 1 51.84 810 ARG B CA 1
ATOM 12384 C C . ARG B 1 810 ? -5.996 -19.141 -33.219 1 51.84 810 ARG B C 1
ATOM 12386 O O . ARG B 1 810 ? -5.344 -19.844 -32.469 1 51.84 810 ARG B O 1
ATOM 12393 N N . LYS B 1 811 ? -7.086 -19.656 -33.906 1 47.06 811 LYS B N 1
ATOM 12394 C CA . LYS B 1 811 ? -7.051 -21.062 -34.312 1 47.06 811 LYS B CA 1
ATOM 12395 C C . LYS B 1 811 ? -5.695 -21.438 -34.906 1 47.06 811 LYS B C 1
ATOM 12397 O O . LYS B 1 811 ? -5.227 -20.781 -35.844 1 47.06 811 LYS B O 1
ATOM 12402 N N . THR B 1 812 ? -4.73 -21.828 -34.062 1 39.53 812 THR B N 1
ATOM 12403 C CA . THR B 1 812 ? -3.584 -22.406 -34.75 1 39.53 812 THR B CA 1
ATOM 12404 C C . THR B 1 812 ? -3.979 -23.703 -35.438 1 39.53 812 THR B C 1
ATOM 12406 O O . THR B 1 812 ? -4.746 -24.5 -34.906 1 39.53 812 THR B O 1
#

Foldseek 3Di:
DDDDDDPDDDDDDDDDDDDDDDPDDDDDDDDDDDDDDDDDDDPPPPPPPPPPPDDDDDDDDDDDDDDPPPDDPDDDPDPPDLVPLDDDDDPVLVVLLVLQCQAPAKDDLLQLLAQLVVVCVQVVEDLWDDPDPDAKYQFFLQQKIWDGDDPVQSCCVNPVVDDRDFTKIKGWMAGSVDAQQFRIWIWIWARAPSPRHGDDPIDIGTDDGGGNLLGFDGLQDCLLVVQVLVLCVVCVVLCCQAAFLADVSVPVGHDLQQFHKDWDWFAWLPFASQKFKTKIWIFTDRALVLVLLRLQGTAQWIWMWIDHDGSVPIHTAFIGHLNDTDGHSVRQVVCVVVVNDQRFHDHDDCPDPQSPPDPDPPPCPPPVPDDDQAAASDQKDAPDQAFIDHQQWTWRWYATSQFGTKIAQIDGNRHGWFRIKGWFWKKKWAFDPDSRNTGMDTLSSNGQHQVDAADDDSPLHDPPWAWGKDKHAWDADSVGRIIGGSSNIDIHTFKTKGKDLPPDDFLDWDQDDPQRKIKTGGWMWIKIWGWGDRRFKIKIWIWIQTLQRKIKIKIWIKGFFRKHFHDQTARVVVGDTDDPQDLDPPGDADPQAGDLDSGMGGGWMKMKIKIKTFTAQVHQFKWKKKKKWDWDAPPPDHDIDIDMDMDTDWWQLPFFAAADPVIHIWIWIFDQVDAQPPPRHTWTKIKFWDDDFDADPDDCQRLQCQQVVLRRGFKTKAFDDPLAPHQADSSCRSNSNDGSHHPCVRRVVTDTRGGGRMMMIGMGMDTDHDDNVPPRMRDDDMTMMMIHIDSNHNDRSCVVPDMDIDDRPPPD/DDDDDDDDDDDDDDDDDDDDDDDDDDDDDDDDYDDDDDDDDYDDDDDDDDDDDDDDDDDDDDDDDDDDDDDDPDDDPDPPDLVPLDDDDDPVLVVLQVLQCQAPAKDDLLQLLAQLVVVCVQVVEDLWDDPDQDAKYQFFLQQKIWDGDDPVQSCCVNPVVDDRDFTKIKGWMAGSNDAQQFRIWIWIWARAPSPRHGDDPIDIGTDDGGGNLLGFDGLQDCLLVVQVLVLCVVCVVLCCQAANQADVSVPVGHDLQQWHKDWDWFFWLPFASQKFKTKIWIFTDRALVLVLLRLQGTAQWIWMWIDHDGSVPIHTAFIGHLNDTDGHSVRQVVCVVVVNDQRFHDHDDCPDPQSPPDPDPPPCPPPVPDDDQAAASDQKDAPDQAFIDHQQWTWRWYATSQFGTKIAQIDGNRHGWFRIKGWFWKKKWAFDPDSRNTGMDTLSSNGQHQVDAADDDSPLHDPPWAWGKDKHAWDADSVGRIIGRSSNIDIHTFKTKGKDLPPDDFLFWDQDDPQRWIKGGTWMWIKIWGWGDRRFKIKIWIWIQTLQRKIKIKIDIKGFFRKHFHDQTARPVVGDTDDPQPLDPPRDADPQAGDLDSGMGGGWMKMKIKIKTFTAQVHQFKWKKKKKKDWDAPPPDHDIDIDMDMDTDWWQLRFFAAADPVIHIWIWIFDQVDAQPPPRHTWTKIKFWDDDFDADPDDCQRLQCQQVVLRRGFKTKAFDDPLAPHQADSSCRSNSNDGSHHPCVRRVVTDTRGGGRMMMIGMGMDTDHDDNVPPRMRDDDMTMMMIGIDSNHNDRSCVVPDMDIDDRPPPD

Secondary structure (DSSP, 8-state):
---------------------------------------------------------------------------------GGGGSPPPPHHHHHHHHHHHHHHSPPPHHHHHHHHHHHHHHHT-BSSPPSSS-SEEE-STTSEEEEPPPHHHHHHHHHS-PPPPPPEEEEEEEETTS-GGGSEEEEEEEEE-SSSSEEEEEEEEEEEEE-GGG----TT--HHHHHHHHHHHHTHHHHHHHH-S--TTSGGG--GGG-EEEEEEEE-TT--SSSEEEEEEEEEES-GGGGGGGGG-EEEEEEEEEE-SSGGG-EEEEEEETTEEEEEHHHHHHHHHTT-S----------SGGGS-SS-TTS----SS--PPPB-----EEETTTEEEETTEEEEEEEETTTEEEEEEEEETTEEEEEEEEEEEEEEEE--SSGGG-EEEEHHHH-SSTT-----BTTTB-BTPEEEEEEE-EEE-TTS-EEE-GGG-EEEEEEEEEEE--SSSEEEEEE-TTT--EEEEE--EEEEEEEEEETTEEEEEEEEEETTS-EEEEEEEEEPPPEEE---EEETTTTEEE-S---STT-PPPTTEEEEETTEEEEPEEEEEEEEEEE-TTSS-BEEEEEEEEEEESTTTSPEEEEEEEEEE-BGGG--B---SSS-EEEEEEEEEEE-TTT-PEEEEEEEE-B------S-TTSHHHHHTGGGG-SEEEEE--TT---SS-GGGSS-TTS-SS-HHHHHHT--B-TTB-EEEEEEEEEEE---GGGSS-EEEEEEEEEEEEES-SSS-GGGGS--EEPPPP---/---------------------------------------------------------------------------------GGGGSPPPPHHHHHHHHHHHHHHSPPPHHHHHHHHHHHHHHHT-BSSPPSSSSSEEE-STTSEEEEPPPHHHHHHHHHS-PPPPPPEEEEEEEETTS-GGGSEEEEEEEEE-SSSSEEEEEEEEEEEEE-GGG----TT--HHHHHHHHHHHHTHHHHHHHH-S--TTSGGG--GGG-EEEEEEEE-TT--SSSEEEEEEEEEES-GGGGGGGGG-EEEEEEEEEE-SSGGG-EEEEEEETTEEEEEHHHHHHHHHTT-S----------SGGGS-SS-TTS----SS--PPPB-----EEETTTEEEETTEEEEEEEETTTEEEEEEEEETTEEEEEEEEEEEEEEEE--SSGGG-EEEEHHHH-SSTT-----BTTTB-BTPEEEEEEE-EEE-TTS-EEE-GGG-EEEEEEEEEEE--SSSEEEEEE-TTT--EEEEE--EEEEEEEEEETTEEEEEEEEEETTS-EEEEEEEEEPPPEEE---EEETTTTEEE-S---STT-PPPTTEEEEETTEEEEPEEEEEEEEEEE-TTSS-BEEEEEEEEEEESSTTSPEEEEEEEEEE-BGGG--B---SSS-EEEEEEEEEEE-TTT-PEEEEEEEE-B------S-TTSHHHHHTGGGG-SEEEEE--TT---SS-GGGSS-TTS-SS-HHHHHHT--B-TTB-EEEEEEEEEEE---GGGSS-EEEEEEEEEEEEES-SSS-GGGGS--EEPPPP---